Protein AF-0000000087378403 (afdb_homodimer)

Sequence (1624 aa):
MIFLASSSSCDAKLHPFVYNLTSSYADQRNEVTMVFTSAVMFMLAALFFTLNLFSRLSVLSAILNPSVRLFLSTSLSLFLPVMSYLFSEAKNAGAALAAISPNSSSYSQLGTELSLQARTILMWMLLVELLRKKVEAILVNAGMQWQSGTIDRASRIAWLGYLVFYNLNSTGKKAIYGTLWIVAAAKFLQRVSINELLKRSFAYGKNAELLSSYMAQMLQEKDQQAGNGNVQDEGAELLKKCKYAVMGEEELEMKPGPEGYLLELKKPSTVDTDANTDSTIITIGDIWRLAEKDKGGILQEDPSLKRLCLSFALYKLLRRRFEDLPITQEETSNCHGLIFRGLCKELLQGAELELSTQRFDEVRKEDLKAMWVAVAVFEVFDQEIQFLSEYYHSVLPVVLSSPFFFLANYILFPVVVWAFCLLTFILCGNGDVRYAYHSIITDNYIISIGMMKIAGCLLTRIIHSPEALFTTVDLAITMLLLLTFLYEEVWEFLVFILSNWLMVSLVCEYTAKSRWRDSRILSSLIRRILWVQSKISRRNLCFNQFSMFGFGGLSPMMLRKKAVPMEVKKSIMKYLVAQINDGHAHAAPLSNGWSTLQSEKHRESQYRSQLSLACESKSVAEVILIWHIATSLLDKKCTLQNKTSMGAHHKVAVTLSGYCAHLVASYPELLPDNKDGTIHVYKEMKEQLKNELGGCWRYHLSLPGTRYNRLVEISKGQEETTLVQRGAKMGDLLLEMAQKKEGVWELLADLWTELMVYVAPSGGELHVKAHKEALAQGGEFITVLWALCTHTGITRPAIAPWEAQRHHALEPMIFLASSSSCDAKLHPFVYNLTSSYADQRNEVTMVFTSAVMFMLAALFFTLNLFSRLSVLSAILNPSVRLFLSTSLSLFLPVMSYLFSEAKNAGAALAAISPNSSSYSQLGTELSLQARTILMWMLLVELLRKKVEAILVNAGMQWQSGTIDRASRIAWLGYLVFYNLNSTGKKAIYGTLWIVAAAKFLQRVSINELLKRSFAYGKNAELLSSYMAQMLQEKDQQAGNGNVQDEGAELLKKCKYAVMGEEELEMKPGPEGYLLELKKPSTVDTDANTDSTIITIGDIWRLAEKDKGGILQEDPSLKRLCLSFALYKLLRRRFEDLPITQEETSNCHGLIFRGLCKELLQGAELELSTQRFDEVRKEDLKAMWVAVAVFEVFDQEIQFLSEYYHSVLPVVLSSPFFFLANYILFPVVVWAFCLLTFILCGNGDVRYAYHSIITDNYIISIGMMKIAGCLLTRIIHSPEALFTTVDLAITMLLLLTFLYEEVWEFLVFILSNWLMVSLVCEYTAKSRWRDSRILSSLIRRILWVQSKISRRNLCFNQFSMFGFGGLSPMMLRKKAVPMEVKKSIMKYLVAQINDGHAHAAPLSNGWSTLQSEKHRESQYRSQLSLACESKSVAEVILIWHIATSLLDKKCTLQNKTSMGAHHKVAVTLSGYCAHLVASYPELLPDNKDGTIHVYKEMKEQLKNELGGCWRYHLSLPGTRYNRLVEISKGQEETTLVQRGAKMGDLLLEMAQKKEGVWELLADLWTELMVYVAPSGGELHVKAHKEALAQGGEFITVLWALCTHTGITRPAIAPWEAQRHHALEP

Foldseek 3Di:
DVVVVVLVVLCVLCVLLLVLDLPPPPDVVVSVVVVVVLVLLLVLLVLLQCQLVPPPPLELALFDFLVSLVVNVVSCPCLLVSLVVNLVVSLVSLLVQCVVCVPPPSSVVSNQFGRPVSLLSLLSLLLVLLSNLLSDALAQPDPPVVVVVLVVNVVSLVVSVCCLPVHGDFLLSSLVSVLSSLVSVLVSVVSVVLSVCQNPACQHNVVLQLQVQVVVVVLVVCVVVVVPDDPPDFALRLQLPFFQFQDQSRVFDWDADPSGTDTDQPDPPPDDDDDQPLRSTDGLNLLSVVCVVPVPAPCVVDVVLSLLSVLRSLLSNVVSVVVVHDDDPSQLQSLLCCLQRYQLVNLLVVLCVVCVVPPDDPVVSVVVSLLRSLVSSLVSLLSSLSLNLCSRRRSAVLLPQEPVCCCVPVPVSVVVSVVVSVVSLCVSVVNDNVVSVVSSCVVDSCNVVPVVVSLVSLVVCVVPDVSSVSSNSSVVSSVSSVVSSVSVSVSSVVSNLLPSNHLSNLSSCCSNDVVLRPDPVNSVSSVVSVVVNVPRNYDAAWFFFADPLPDFPDDPVPTDIDGDDSLLSSLLVVLVSQQVVCPPPRHQAQFLLLSLLVDPVNVPDPCSVVLNVLRPDPDSLLSLVLQLLLLNLLVVVCVVVVVPVPDSLNVLLNRLSRRSNVCLDPPLLQFPDDSVVSVVLVVQVLVVLQVLLPHSVCRRPPHSVSSSVSLCVLLPDDDDDGSSSSSSVSNVVLVVCVVVVHVSSNSSSNSSSSNLLQGQADDDPSNSVSQSVCSSVVGHSSNSSNSVCSSNVPHHDPDHPVVVVVVVVPPD/DPVCPVLVVLCVLCVQLLVLQPDFPVDVVCNVVVVVVLVLLLVLLVLLQCQLVPPPPLELALFRFLVSLVVNVVSCPCLLVSLVVVLVSQLVSLLVQCVVCVPPPSSVVSNVFGRPSSLLSLLSLLLVLLSNLLSDALAQPDPPVVVVVLVVNVVSLVVSVCCLPVHGDFLQSSLVSVLSSLVSVLVSVVSVVLSVCQNPACQHNVVLQLQVQVVVVVLVVCVVVVVPDDPPDFALRLQLPFFQFQDQSRVFDWDADPSGTDTDQDPPPPPDPDDQPLRRTDGLNLLSVVCVVPVPAPCVVDVVLSLLSVLRSLLSNVVSVVVVHDDDPSQLQSLLCCLQRYLLVNLLVVLCVVCVVPPDDPVVSVVVSLLRSLVSSLVSLLSSLSLNLCSRRRSAVLLPQEPVCCCVPVPVSVVVSVVVSVVSLCVSVVNPNVVSVVSNCVVDSCNVVPVVSSLVSLVVCVVPDVSSVVSNSSVVSSVSSVVSSVSVSVSSVLSNLLPSNHLSNLSSCCSNDVVLRPDPVNSVSSVVSVVVNVPRNYDAAWFFFADPLPQPPDDPVPTDIDGDDSLLSSLLVVLVSQQVVVPPPRHQAQFLLLSLLVDPVNVPDPCSVVVNVLRPDPDSLLSLVLQLLLLNLLVVVCVVVVPPCPDSLNVLLNRLSRRSNVCLDPPLLQFPDDSVVSVVLVVQVLVVLQVLLPHDVCSNPPHSVSSSVSLCVLLPDDDDDGSSSSSSVSNVVLVVCVVVVHVSSNSSSNSSSSNLLQGQADDDPSNSVSQVVCSSVVGHSSNSSNSVCSSNVPHHDPDHPVVVVVVVVPPD

Solvent-accessible surface area (backbone atoms only — not comparable to full-atom values): 85553 Å² total; per-residue (Å²): 118,68,87,63,58,76,49,50,59,44,45,65,69,38,42,71,55,40,61,49,38,76,77,62,53,84,54,68,70,58,38,58,54,49,54,50,48,52,51,52,48,41,52,49,37,48,47,57,40,45,58,61,58,62,42,49,77,55,45,85,58,56,54,61,55,60,69,58,34,50,53,52,50,60,64,50,62,54,43,55,30,52,49,31,24,50,31,34,47,33,35,50,52,23,36,53,51,12,67,74,39,58,89,38,73,80,30,38,50,23,57,72,31,65,20,63,52,20,51,50,49,51,51,50,53,53,52,49,58,56,54,47,54,73,59,45,59,50,55,60,83,52,68,72,69,45,59,56,53,50,50,48,51,53,49,50,52,52,52,53,49,48,56,47,69,70,58,45,67,56,44,20,55,36,30,57,56,46,35,55,49,48,52,43,52,48,53,52,52,48,51,51,50,50,44,52,47,36,41,70,28,48,75,54,50,44,21,45,60,47,47,53,28,48,52,55,50,52,53,54,50,42,63,67,52,49,79,73,58,74,88,74,62,54,13,62,61,39,41,38,66,34,74,52,59,62,49,41,65,58,71,51,58,65,43,65,29,40,91,30,46,48,66,69,75,78,71,78,71,84,71,87,80,83,80,82,74,72,64,61,55,43,27,49,8,55,53,52,47,45,34,66,67,39,78,84,35,72,51,56,75,37,58,64,54,58,44,49,43,50,16,53,27,48,30,56,59,53,48,21,54,78,70,60,38,86,80,54,70,68,55,14,53,52,42,31,45,44,47,61,43,8,50,45,41,35,42,45,53,52,41,48,62,62,49,68,77,46,99,64,58,72,68,56,47,54,52,51,39,47,34,51,37,25,52,52,53,52,46,30,40,48,49,15,46,48,53,50,24,43,56,65,40,8,44,51,74,43,81,60,31,32,75,65,46,43,46,47,62,72,48,49,40,56,52,52,52,50,52,52,39,51,50,44,37,27,59,50,30,76,67,38,52,68,58,26,56,53,27,35,37,68,61,30,62,57,67,58,71,32,60,66,56,52,53,54,43,40,63,67,36,36,83,81,30,75,48,33,39,56,45,49,51,56,51,50,39,54,49,46,44,51,48,39,50,52,48,50,56,52,47,53,54,51,47,42,67,70,27,69,47,25,51,47,42,50,52,50,46,40,70,65,32,66,70,46,63,69,30,66,63,57,50,49,48,54,50,49,50,50,51,52,52,69,68,41,56,69,85,69,66,49,37,52,44,42,52,91,54,72,56,42,79,71,61,83,83,67,51,54,72,40,68,64,53,64,55,42,42,25,51,45,46,53,50,53,49,47,49,57,72,49,32,88,87,68,34,72,63,72,32,70,25,43,45,55,50,65,30,78,89,46,49,80,45,91,55,38,70,66,55,42,57,61,43,72,53,88,36,60,59,57,36,47,49,27,52,33,47,14,51,50,50,40,51,52,52,40,56,70,65,66,58,72,80,62,52,67,33,43,54,30,26,56,52,46,34,16,30,54,45,27,36,47,75,76,38,31,52,65,40,81,39,30,44,66,17,34,48,47,54,52,50,49,48,55,50,52,49,17,58,74,56,71,31,68,67,43,43,46,66,51,51,45,66,56,54,50,53,49,42,57,52,48,30,73,48,89,72,74,82,47,66,64,35,45,7,24,36,47,15,50,52,51,46,52,40,45,73,69,71,44,68,50,44,53,51,42,22,49,23,43,40,37,30,53,62,42,43,29,37,70,89,49,62,62,42,52,50,37,49,58,59,36,24,57,75,66,44,50,62,58,50,35,49,23,51,54,21,62,44,39,59,52,68,70,62,93,60,56,63,72,56,52,53,48,51,57,66,65,54,128,127,64,95,58,58,93,62,36,67,50,46,66,66,37,41,71,56,34,53,60,66,52,68,60,64,83,57,70,74,54,53,58,54,48,54,50,47,54,52,51,49,40,52,49,37,48,46,56,38,43,59,60,59,62,43,50,77,55,44,86,60,55,55,62,55,60,70,58,33,50,52,52,52,60,64,51,61,56,43,55,30,51,48,32,25,50,31,33,47,33,36,49,46,25,36,52,50,12,68,75,38,58,86,39,73,78,30,39,51,24,58,72,32,66,22,66,60,20,50,49,47,52,49,50,54,54,53,49,59,57,55,47,54,74,59,47,61,50,53,56,83,54,66,73,68,47,57,56,52,51,50,48,51,52,49,51,54,50,52,53,49,48,56,46,66,70,59,44,66,55,45,19,54,36,30,58,58,46,35,56,48,50,51,44,52,47,53,51,52,49,53,52,50,50,42,52,48,36,42,71,28,46,76,51,50,46,20,45,58,48,48,53,28,47,52,53,51,52,54,53,51,43,61,67,51,48,81,72,58,72,90,74,61,52,14,64,61,38,40,38,66,33,76,52,59,60,49,41,65,58,69,50,58,66,43,64,28,38,91,31,46,48,67,69,74,77,71,78,71,86,73,87,81,82,80,80,75,72,62,60,55,44,27,49,9,55,53,49,47,45,34,66,67,39,78,83,35,72,51,56,75,36,58,64,55,59,44,49,44,51,16,52,28,49,30,55,59,52,47,20,56,78,71,62,37,86,82,54,71,67,56,13,54,52,42,30,46,45,46,60,42,8,50,46,42,35,43,45,53,52,42,50,62,63,48,68,78,46,97,62,57,71,70,57,47,53,52,49,40,46,34,52,38,23,52,52,54,52,46,32,40,47,49,16,48,47,53,48,24,43,55,63,41,7,44,52,76,43,82,61,31,32,75,65,46,45,46,48,61,72,48,50,40,54,51,52,50,48,51,50,40,50,49,45,38,27,59,51,30,74,68,38,52,69,57,26,54,52,27,36,38,68,61,30,62,54,67,59,70,32,60,66,57,51,51,54,43,40,64,67,36,37,84,81,30,74,33,32,39,55,46,50,49,54,52,49,39,52,50,48,44,52,50,39,50,54,49,50,54,54,48,53,52,50,48,42,68,69,28,68,45,24,50,48,42,50,51,49,48,40,68,68,31,65,69,46,63,69,31,66,64,55,52,48,49,54,48,48,51,50,51,53,50,69,69,41,55,69,83,68,65,50,37,52,45,42,61,90,54,46,75,67,70,64,59,85,83,69,49,56,73,40,68,64,52,63,54,42,41,26,50,45,44,53,50,52,52,48,50,56,72,49,32,88,85,69,32,74,63,72,32,71,25,44,46,54,51,66,30,80,88,45,48,81,44,91,56,40,70,65,57,42,56,61,43,72,53,88,37,61,58,56,37,48,48,27,51,33,49,15,51,49,50,41,50,52,52,42,55,71,66,65,58,74,82,61,51,68,33,43,56,30,26,53,52,46,36,17,31,55,44,27,36,47,74,75,38,29,52,68,40,82,41,28,42,64,17,33,47,47,54,52,49,49,48,52,50,52,50,18,58,75,56,70,30,70,65,43,47,55,65,48,51,45,66,56,52,51,53,50,42,56,54,47,30,73,49,88,72,73,81,46,65,64,36,45,8,25,35,48,16,50,52,50,47,52,39,45,73,69,72,46,68,50,43,52,50,41,23,49,24,46,42,38,28,54,62,42,41,30,38,70,88,49,62,62,40,54,51,38,48,56,59,36,23,56,75,65,46,50,61,58,50,38,49,23,50,55,21,63,46,39,59,50,70,68,61,93,61,56,63,70,57,52,52,49,52,57,66,65,53,128

InterPro domains:
  IPR007658 Protein of unknown function DUF594 [PF04578] (739-794)
  IPR025315 Domain of unknown function DUF4220 [PF13968] (145-549)

Organism: Triticum turgidum subsp. durum (NCBI:txid4567)

Radius of gyration: 38.39 Å; Cα contacts (8 Å, |Δi|>4): 1965; chains: 2; bounding box: 113×96×97 Å

Nearest PDB structures (foldseek):
  4k1n-assembly1_B  TM=1.321E-01  e=2.541E+00  Mus musculus
  8tl7-assembly1_U  TM=1.294E-01  e=3.765E+00  synthetic construct

Structure (mmCIF, N/CA/C/O backbone):
data_AF-0000000087378403-model_v1
#
loop_
_entity.id
_entity.type
_entity.pdbx_description
1 polymer 'DUF4220 domain-containing protein'
#
loop_
_atom_site.group_PDB
_atom_site.id
_atom_site.type_symbol
_atom_site.label_atom_id
_atom_site.label_alt_id
_atom_site.label_comp_id
_atom_site.label_asym_id
_atom_site.label_entity_id
_atom_site.label_seq_id
_atom_site.pdbx_PDB_ins_code
_atom_site.Cartn_x
_atom_site.Cartn_y
_atom_site.Cartn_z
_atom_site.occupancy
_atom_site.B_iso_or_equiv
_atom_site.auth_seq_id
_atom_site.auth_comp_id
_atom_site.auth_asym_id
_atom_site.auth_atom_id
_atom_site.pdbx_PDB_model_num
ATOM 1 N N . MET A 1 1 ? -60.031 -37.062 -15.641 1 19.83 1 MET A N 1
ATOM 2 C CA . MET A 1 1 ? -60.438 -36.656 -14.297 1 19.83 1 MET A CA 1
ATOM 3 C C . MET A 1 1 ? -59.688 -37.469 -13.234 1 19.83 1 MET A C 1
ATOM 5 O O . MET A 1 1 ? -59.719 -37.125 -12.055 1 19.83 1 MET A O 1
ATOM 9 N N . ILE A 1 2 ? -59.375 -38.781 -13.516 1 23.23 2 ILE A N 1
ATOM 10 C CA . ILE A 1 2 ? -58.625 -39.656 -12.594 1 23.23 2 ILE A CA 1
ATOM 11 C C . ILE A 1 2 ? -57.188 -39.188 -12.492 1 23.23 2 ILE A C 1
ATOM 13 O O . ILE A 1 2 ? -56.531 -39.375 -11.469 1 23.23 2 ILE A O 1
ATOM 17 N N . PHE A 1 3 ? -56.5 -38.875 -13.562 1 26.48 3 PHE A N 1
ATOM 18 C CA . PHE A 1 3 ? -55.125 -38.375 -13.656 1 26.48 3 PHE A CA 1
ATOM 19 C C . PHE A 1 3 ? -54.969 -37.031 -12.938 1 26.48 3 PHE A C 1
ATOM 21 O O . PHE A 1 3 ? -53.875 -36.5 -12.883 1 26.48 3 PHE A O 1
ATOM 28 N N . LEU A 1 4 ? -56.031 -36.25 -12.578 1 30.83 4 LEU A N 1
ATOM 29 C CA . LEU A 1 4 ? -56.281 -35.094 -11.719 1 30.83 4 LEU A CA 1
ATOM 30 C C . LEU A 1 4 ? -56.281 -35.5 -10.25 1 30.83 4 LEU A C 1
ATOM 32 O O . LEU A 1 4 ? -56.406 -34.625 -9.367 1 30.83 4 LEU A O 1
ATOM 36 N N . ALA A 1 5 ? -56.469 -36.719 -9.797 1 34.53 5 ALA A N 1
ATOM 37 C CA . ALA A 1 5 ? -56.656 -37.312 -8.469 1 34.53 5 ALA A CA 1
ATOM 38 C C . ALA A 1 5 ? -55.312 -37.438 -7.742 1 34.53 5 ALA A C 1
ATOM 40 O O . ALA A 1 5 ? -55.281 -37.5 -6.512 1 34.53 5 ALA A O 1
ATOM 41 N N . SER A 1 6 ? -54.188 -37.969 -8.281 1 39.53 6 SER A N 1
ATOM 42 C CA . SER A 1 6 ? -52.844 -38.156 -7.793 1 39.53 6 SER A CA 1
ATOM 43 C C . SER A 1 6 ? -52.125 -36.812 -7.578 1 39.53 6 SER A C 1
ATOM 45 O O . SER A 1 6 ? -50.969 -36.75 -7.141 1 39.53 6 SER A O 1
ATOM 47 N N . SER A 1 7 ? -52.5 -35.688 -8.086 1 46.88 7 SER A N 1
ATOM 48 C CA . SER A 1 7 ? -52.219 -34.25 -8.141 1 46.88 7 SER A CA 1
ATOM 49 C C . SER A 1 7 ? -52.562 -33.594 -6.812 1 46.88 7 SER A C 1
ATOM 51 O O . SER A 1 7 ? -52 -32.531 -6.488 1 46.88 7 SER A O 1
ATOM 53 N N . SER A 1 8 ? -53.438 -34.094 -6.125 1 54.5 8 SER A N 1
ATOM 54 C CA . SER A 1 8 ? -53.906 -33.562 -4.855 1 54.5 8 SER A CA 1
ATOM 55 C C . SER A 1 8 ? -52.844 -33.688 -3.77 1 54.5 8 SER A C 1
ATOM 57 O O . SER A 1 8 ? -52.688 -32.781 -2.943 1 54.5 8 SER A O 1
ATOM 59 N N . SER A 1 9 ? -52.188 -34.844 -3.867 1 61.62 9 SER A N 1
ATOM 60 C CA . SER A 1 9 ? -51.188 -35.031 -2.818 1 61.62 9 SER A CA 1
ATOM 61 C C . SER A 1 9 ? -50.031 -34.062 -2.975 1 61.62 9 SER A C 1
ATOM 63 O O . SER A 1 9 ? -49.531 -33.5 -1.99 1 61.62 9 SER A O 1
ATOM 65 N N . CYS A 1 10 ? -49.625 -34 -4.246 1 69.44 10 CYS A N 1
ATOM 66 C CA . CYS A 1 10 ? -48.562 -33 -4.469 1 69.44 10 CYS A CA 1
ATOM 67 C C . CYS A 1 10 ? -49.062 -31.594 -4.176 1 69.44 10 CYS A C 1
ATOM 69 O O . CYS A 1 10 ? -48.281 -30.766 -3.678 1 69.44 10 CYS A O 1
ATOM 71 N N . ASP A 1 11 ? -50.281 -31.375 -4.461 1 63.03 11 ASP A N 1
ATOM 72 C CA . ASP A 1 11 ? -50.812 -30.047 -4.211 1 63.03 11 ASP A CA 1
ATOM 73 C C . ASP A 1 11 ? -50.812 -29.734 -2.719 1 63.03 11 ASP A C 1
ATOM 75 O O . ASP A 1 11 ? -50.469 -28.609 -2.316 1 63.03 11 ASP A O 1
ATOM 79 N N . ALA A 1 12 ? -51.094 -30.719 -1.947 1 65 12 ALA A N 1
ATOM 80 C CA . ALA A 1 12 ? -51.094 -30.516 -0.502 1 65 12 ALA A CA 1
ATOM 81 C C . ALA A 1 12 ? -49.688 -30.312 0.027 1 65 12 ALA A C 1
ATOM 83 O O . ALA A 1 12 ? -49.469 -29.547 0.969 1 65 12 ALA A O 1
ATOM 84 N N . LYS A 1 13 ? -48.812 -30.953 -0.692 1 65.25 13 LYS A N 1
ATOM 85 C CA . LYS A 1 13 ? -47.438 -30.891 -0.243 1 65.25 13 LYS A CA 1
ATOM 86 C C . LYS A 1 13 ? -46.75 -29.609 -0.713 1 65.25 13 LYS A C 1
ATOM 88 O O . LYS A 1 13 ? -45.844 -29.094 -0.05 1 65.25 13 LYS A O 1
ATOM 93 N N . LEU A 1 14 ? -47.25 -29.141 -1.81 1 67.69 14 LEU A N 1
ATOM 94 C CA . LEU A 1 14 ? -46.594 -27.984 -2.406 1 67.69 14 LEU A CA 1
ATOM 95 C C . LEU A 1 14 ? -47.25 -26.688 -1.971 1 67.69 14 LEU A C 1
ATOM 97 O O . LEU A 1 14 ? -46.656 -25.609 -2.141 1 67.69 14 LEU A O 1
ATOM 101 N N . HIS A 1 15 ? -48.312 -26.75 -1.358 1 63.22 15 HIS A N 1
ATOM 102 C CA . HIS A 1 15 ? -49.094 -25.562 -1.057 1 63.22 15 HIS A CA 1
ATOM 103 C C . HIS A 1 15 ? -48.281 -24.547 -0.25 1 63.22 15 HIS A C 1
ATOM 105 O O . HIS A 1 15 ? -48.312 -23.359 -0.562 1 63.22 15 HIS A O 1
ATOM 111 N N . PRO A 1 16 ? -47.531 -25.078 0.67 1 62.59 16 PRO A N 1
ATOM 112 C CA . PRO A 1 16 ? -46.781 -24.078 1.439 1 62.59 16 PRO A CA 1
ATOM 113 C C . PRO A 1 16 ? -45.719 -23.344 0.605 1 62.59 16 PRO A C 1
ATOM 115 O O . PRO A 1 16 ? -45.438 -22.188 0.866 1 62.59 16 PRO A O 1
ATOM 118 N N . PHE A 1 17 ? -45.281 -23.984 -0.351 1 63 17 PHE A N 1
ATOM 119 C CA . PHE A 1 17 ? -44.219 -23.406 -1.168 1 63 17 PHE A CA 1
ATOM 120 C C . PHE A 1 17 ? -44.812 -22.516 -2.258 1 63 17 PHE A C 1
ATOM 122 O O . PHE A 1 17 ? -44.281 -21.422 -2.512 1 63 17 PHE A O 1
ATOM 129 N N . VAL A 1 18 ? -45.812 -22.984 -2.875 1 56.94 18 VAL A N 1
ATOM 130 C CA . VAL A 1 18 ? -46.344 -22.297 -4.035 1 56.94 18 VAL A CA 1
ATOM 131 C C . VAL A 1 18 ? -47.125 -21.062 -3.584 1 56.94 18 VAL A C 1
ATOM 133 O O . VAL A 1 18 ? -47.094 -20.016 -4.242 1 56.94 18 VAL A O 1
ATOM 136 N N . TYR A 1 19 ? -47.75 -21.047 -2.504 1 52.72 19 TYR A N 1
ATOM 137 C CA . TYR A 1 19 ? -48.531 -19.906 -2.043 1 52.72 19 TYR A CA 1
ATOM 138 C C . TYR A 1 19 ? -47.625 -18.766 -1.576 1 52.72 19 TYR A C 1
ATOM 140 O O . TYR A 1 19 ? -48 -17.594 -1.678 1 52.72 19 TYR A O 1
ATOM 148 N N . ASN A 1 20 ? -46.656 -19.031 -1.038 1 51.25 20 ASN A N 1
ATOM 149 C CA . ASN A 1 20 ? -45.781 -18.062 -0.407 1 51.25 20 ASN A CA 1
ATOM 150 C C . ASN A 1 20 ? -45.031 -17.234 -1.444 1 51.25 20 ASN A C 1
ATOM 152 O O . ASN A 1 20 ? -44.406 -16.234 -1.11 1 51.25 20 ASN A O 1
ATOM 156 N N . LEU A 1 21 ? -44.969 -17.703 -2.564 1 47.62 21 LEU A N 1
ATOM 157 C CA . LEU A 1 21 ? -44.062 -17 -3.471 1 47.62 21 LEU A CA 1
ATOM 158 C C . LEU A 1 21 ? -44.781 -15.836 -4.152 1 47.62 21 LEU A C 1
ATOM 160 O O . LEU A 1 21 ? -45.969 -15.633 -3.965 1 47.62 21 LEU A O 1
ATOM 164 N N . THR A 1 22 ? -44.25 -15.297 -5.262 1 45.16 22 THR A N 1
ATOM 165 C CA . THR A 1 22 ? -44.375 -14.055 -6.02 1 45.16 22 THR A CA 1
ATOM 166 C C . THR A 1 22 ? -45.844 -13.75 -6.316 1 45.16 22 THR A C 1
ATOM 168 O O . THR A 1 22 ? -46.156 -12.656 -6.781 1 45.16 22 THR A O 1
ATOM 171 N N . SER A 1 23 ? -46.688 -14.672 -6.289 1 42.69 23 SER A N 1
ATOM 172 C CA . SER A 1 23 ? -48 -14.305 -6.82 1 42.69 23 SER A CA 1
ATOM 173 C C . SER A 1 23 ? -48.719 -13.336 -5.887 1 42.69 23 SER A C 1
ATOM 175 O O . SER A 1 23 ? -49.656 -12.656 -6.297 1 42.69 23 SER A O 1
ATOM 177 N N . SER A 1 24 ? -48.5 -13.5 -4.637 1 44.84 24 SER A N 1
ATOM 178 C CA . SER A 1 24 ? -49.469 -12.859 -3.752 1 44.84 24 SER A CA 1
ATOM 179 C C . SER A 1 24 ? -49.062 -11.43 -3.426 1 44.84 24 SER A C 1
ATOM 181 O O . SER A 1 24 ? -49.469 -10.875 -2.41 1 44.84 24 SER A O 1
ATOM 183 N N . TYR A 1 25 ? -48.031 -10.969 -3.98 1 44.88 25 TYR A N 1
ATOM 184 C CA . TYR A 1 25 ? -47.844 -9.602 -3.508 1 44.88 25 TYR A CA 1
ATOM 185 C C . TYR A 1 25 ? -49.031 -8.727 -3.848 1 44.88 25 TYR A C 1
ATOM 187 O O . TYR A 1 25 ? -49.5 -8.719 -4.988 1 44.88 25 TYR A O 1
ATOM 195 N N . ALA A 1 26 ? -49.781 -8.477 -2.98 1 44.69 26 ALA A N 1
ATOM 196 C CA . ALA A 1 26 ? -50.812 -7.48 -3.195 1 44.69 26 ALA A CA 1
ATOM 197 C C . ALA A 1 26 ? -50.281 -6.293 -3.994 1 44.69 26 ALA A C 1
ATOM 199 O O . ALA A 1 26 ? -51 -5.715 -4.809 1 44.69 26 ALA A O 1
ATOM 200 N N . ASP A 1 27 ? -49.125 -5.773 -3.791 1 50.72 27 ASP A N 1
ATOM 201 C CA . ASP A 1 27 ? -48.594 -4.609 -4.48 1 50.72 27 ASP A CA 1
ATOM 202 C C . ASP A 1 27 ? -47.719 -5.035 -5.672 1 50.72 27 ASP A C 1
ATOM 204 O O . ASP A 1 27 ? -46.688 -5.672 -5.492 1 50.72 27 ASP A O 1
ATOM 208 N N . GLN A 1 28 ? -48.156 -5.016 -6.914 1 55.28 28 GLN A N 1
ATOM 209 C CA . GLN A 1 28 ? -47.562 -5.359 -8.203 1 55.28 28 GLN A CA 1
ATOM 210 C C . GLN A 1 28 ? -46.156 -4.805 -8.328 1 55.28 28 GLN A C 1
ATOM 212 O O . GLN A 1 28 ? -45.312 -5.375 -9.031 1 55.28 28 GLN A O 1
ATOM 217 N N . ARG A 1 29 ? -45.844 -3.775 -7.637 1 60.38 29 ARG A N 1
ATOM 218 C CA . ARG A 1 29 ? -44.531 -3.154 -7.766 1 60.38 29 ARG A CA 1
ATOM 219 C C . ARG A 1 29 ? -43.469 -4.016 -7.117 1 60.38 29 ARG A C 1
ATOM 221 O O . ARG A 1 29 ? -42.312 -4.074 -7.602 1 60.38 29 ARG A O 1
ATOM 228 N N . ASN A 1 30 ? -43.812 -4.641 -6.121 1 67.06 30 ASN A N 1
ATOM 229 C CA . ASN A 1 30 ? -42.844 -5.473 -5.422 1 67.06 30 ASN A CA 1
ATOM 230 C C . ASN A 1 30 ? -42.594 -6.789 -6.156 1 67.06 30 ASN A C 1
ATOM 232 O O . ASN A 1 30 ? -41.562 -7.426 -5.973 1 67.06 30 ASN A O 1
ATOM 236 N N . GLU A 1 31 ? -43.531 -7.102 -7.145 1 70.44 31 GLU A N 1
ATOM 237 C CA . GLU A 1 31 ? -43.344 -8.344 -7.895 1 70.44 31 GLU A CA 1
ATOM 238 C C . GLU A 1 31 ? -42.156 -8.234 -8.852 1 70.44 31 GLU A C 1
ATOM 240 O O . GLU A 1 31 ? -41.375 -9.172 -8.969 1 70.44 31 GLU A O 1
ATOM 245 N N . VAL A 1 32 ? -42 -7.125 -9.398 1 72.62 32 VAL A N 1
ATOM 246 C CA . VAL A 1 32 ? -40.906 -6.93 -10.336 1 72.62 32 VAL A CA 1
ATOM 247 C C . VAL A 1 32 ? -39.562 -6.949 -9.586 1 72.62 32 VAL A C 1
ATOM 249 O O . VAL A 1 32 ? -38.594 -7.547 -10.047 1 72.62 32 VAL A O 1
ATOM 252 N N . THR A 1 33 ? -39.562 -6.465 -8.406 1 75.62 33 THR A N 1
ATOM 253 C CA . THR A 1 33 ? -38.344 -6.418 -7.629 1 75.62 33 THR A CA 1
ATOM 254 C C . THR A 1 33 ? -37.938 -7.809 -7.137 1 75.62 33 THR A C 1
ATOM 256 O O . THR A 1 33 ? -36.75 -8.148 -7.086 1 75.62 33 THR A O 1
ATOM 259 N N . MET A 1 34 ? -38.906 -8.562 -6.977 1 77.19 34 MET A N 1
ATOM 260 C CA . MET A 1 34 ? -38.625 -9.906 -6.48 1 77.19 34 MET A CA 1
ATOM 261 C C . MET A 1 34 ? -38.125 -10.805 -7.605 1 77.19 34 MET A C 1
ATOM 263 O O . MET A 1 34 ? -37.219 -11.609 -7.398 1 77.19 34 MET A O 1
ATOM 267 N N . VAL A 1 35 ? -38.75 -10.641 -8.797 1 77.25 35 VAL A N 1
ATOM 268 C CA . VAL A 1 35 ? -38.281 -11.414 -9.945 1 77.25 35 VAL A CA 1
ATOM 269 C C . VAL A 1 35 ? -36.844 -10.992 -10.305 1 77.25 35 VAL A C 1
ATOM 271 O O . VAL A 1 35 ? -36 -11.836 -10.602 1 77.25 35 VAL A O 1
ATOM 274 N N . PHE A 1 36 ? -36.656 -9.758 -10.172 1 79.19 36 PHE A N 1
ATOM 275 C CA . PHE A 1 36 ? -35.312 -9.242 -10.445 1 79.19 36 PHE A CA 1
ATOM 276 C C . PHE A 1 36 ? -34.312 -9.766 -9.422 1 79.19 36 PHE A C 1
ATOM 278 O O . PHE A 1 36 ? -33.188 -10.133 -9.773 1 79.19 36 PHE A O 1
ATOM 285 N N . THR A 1 37 ? -34.688 -9.898 -8.266 1 80.56 37 THR A N 1
ATOM 286 C CA . THR A 1 37 ? -33.812 -10.391 -7.211 1 80.56 37 THR A CA 1
ATOM 287 C C . THR A 1 37 ? -33.469 -11.859 -7.438 1 80.56 37 THR A C 1
ATOM 289 O O . THR A 1 37 ? -32.312 -12.266 -7.285 1 80.56 37 THR A O 1
ATOM 292 N N . SER A 1 38 ? -34.469 -12.609 -7.875 1 81.5 38 SER A N 1
ATOM 293 C CA . SER A 1 38 ? -34.219 -14.023 -8.141 1 81.5 38 SER A CA 1
ATOM 294 C C . SER A 1 38 ? -33.281 -14.195 -9.336 1 81.5 38 SER A C 1
ATOM 296 O O . SER A 1 38 ? -32.406 -15.062 -9.328 1 81.5 38 SER A O 1
ATOM 298 N N . ALA A 1 39 ? -33.438 -13.328 -10.234 1 80.12 39 ALA A N 1
ATOM 299 C CA . ALA A 1 39 ? -32.562 -13.391 -11.398 1 80.12 39 ALA A CA 1
ATOM 300 C C . ALA A 1 39 ? -31.109 -13.023 -11.031 1 80.12 39 ALA A C 1
ATOM 302 O O . ALA A 1 39 ? -30.172 -13.695 -11.453 1 80.12 39 ALA A O 1
ATOM 303 N N . VAL A 1 40 ? -30.969 -12.047 -10.219 1 82.5 40 VAL A N 1
ATOM 304 C CA . VAL A 1 40 ? -29.641 -11.609 -9.797 1 82.5 40 VAL A CA 1
ATOM 305 C C . VAL A 1 40 ? -29 -12.68 -8.922 1 82.5 40 VAL A C 1
ATOM 307 O O . VAL A 1 40 ? -27.797 -12.961 -9.047 1 82.5 40 VAL A O 1
ATOM 310 N N . MET A 1 41 ? -29.781 -13.281 -8.18 1 86.19 41 MET A N 1
ATOM 311 C CA . MET A 1 41 ? -29.25 -14.32 -7.309 1 86.19 41 MET A CA 1
ATOM 312 C C . MET A 1 41 ? -28.844 -15.555 -8.109 1 86.19 41 MET A C 1
ATOM 314 O O . MET A 1 41 ? -27.844 -16.219 -7.789 1 86.19 41 MET A O 1
ATOM 318 N N . PHE A 1 42 ? -29.547 -15.773 -9.117 1 82.94 42 PHE A N 1
ATOM 319 C CA . PHE A 1 42 ? -29.188 -16.891 -9.984 1 82.94 42 PHE A CA 1
ATOM 320 C C . PHE A 1 42 ? -27.859 -16.609 -10.695 1 82.94 42 PHE A C 1
ATOM 322 O O . PHE A 1 42 ? -27 -17.5 -10.773 1 82.94 42 PHE A O 1
ATOM 329 N N . MET A 1 43 ? -27.734 -15.43 -11.125 1 82.62 43 MET A N 1
ATOM 330 C CA . MET A 1 43 ? -26.484 -15.055 -11.781 1 82.62 43 MET A CA 1
ATOM 331 C C . MET A 1 43 ? -25.312 -15.117 -10.812 1 82.62 43 MET A C 1
ATOM 333 O O . MET A 1 43 ? -24.234 -15.578 -11.164 1 82.62 43 MET A O 1
ATOM 337 N N . LEU A 1 44 ? -25.547 -14.75 -9.68 1 82.56 44 LEU A N 1
ATOM 338 C CA . LEU A 1 44 ? -24.5 -14.773 -8.672 1 82.56 44 LEU A CA 1
ATOM 339 C C . LEU A 1 44 ? -24.125 -16.203 -8.305 1 82.56 44 LEU A C 1
ATOM 341 O O . LEU A 1 44 ? -22.938 -16.531 -8.18 1 82.56 44 LEU A O 1
ATOM 345 N N . ALA A 1 45 ? -25.109 -16.984 -8.195 1 83.88 45 ALA A N 1
ATOM 346 C CA . ALA A 1 45 ? -24.859 -18.391 -7.871 1 83.88 45 ALA A CA 1
ATOM 347 C C . ALA A 1 45 ? -24.109 -19.078 -8.992 1 83.88 45 ALA A C 1
ATOM 349 O O . ALA A 1 45 ? -23.172 -19.844 -8.742 1 83.88 45 ALA A O 1
ATOM 350 N N . ALA A 1 46 ? -24.469 -18.672 -10.141 1 80.31 46 ALA A N 1
ATOM 351 C CA . ALA A 1 46 ? -23.781 -19.25 -11.297 1 80.31 46 ALA A CA 1
ATOM 352 C C . ALA A 1 46 ? -22.344 -18.75 -11.383 1 80.31 46 ALA A C 1
ATOM 354 O O . ALA A 1 46 ? -21.438 -19.531 -11.711 1 80.31 46 ALA A O 1
ATOM 355 N N . LEU A 1 47 ? -22.203 -17.625 -11.07 1 78.81 47 LEU A N 1
ATOM 356 C CA . LEU A 1 47 ? -20.859 -17.047 -11.094 1 78.81 47 LEU A CA 1
ATOM 357 C C . LEU A 1 47 ? -19.969 -17.703 -10.047 1 78.81 47 LEU A C 1
ATOM 359 O O . LEU A 1 47 ? -18.828 -18.062 -10.336 1 78.81 47 LEU A O 1
ATOM 363 N N . PHE A 1 48 ? -20.453 -17.906 -8.914 1 80.5 48 PHE A N 1
ATOM 364 C CA . PHE A 1 48 ? -19.688 -18.562 -7.863 1 80.5 48 PHE A CA 1
ATOM 365 C C . PHE A 1 48 ? -19.344 -20 -8.25 1 80.5 48 PHE A C 1
ATOM 367 O O . PHE A 1 48 ? -18.25 -20.484 -7.98 1 80.5 48 PHE A O 1
ATOM 374 N N . PHE A 1 49 ? -20.281 -20.516 -8.914 1 76.88 49 PHE A N 1
ATOM 375 C CA . PHE A 1 49 ? -20.094 -21.906 -9.281 1 76.88 49 PHE A CA 1
ATOM 376 C C . PHE A 1 49 ? -19.078 -22.047 -10.422 1 76.88 49 PHE A C 1
ATOM 378 O O . PHE A 1 49 ? -18.203 -22.906 -10.383 1 76.88 49 PHE A O 1
ATOM 385 N N . THR A 1 50 ? -19.109 -21.109 -11.367 1 73.75 50 THR A N 1
ATOM 386 C CA . THR A 1 50 ? -18.203 -21.156 -12.523 1 73.75 50 THR A CA 1
ATOM 387 C C . THR A 1 50 ? -16.797 -20.75 -12.125 1 73.75 50 THR A C 1
ATOM 389 O O . THR A 1 50 ? -15.82 -21.328 -12.617 1 73.75 50 THR A O 1
ATOM 392 N N . LEU A 1 51 ? -16.734 -19.766 -11.367 1 69.94 51 LEU A N 1
ATOM 393 C CA . LEU A 1 51 ? -15.406 -19.328 -10.945 1 69.94 51 LEU A CA 1
ATOM 394 C C . LEU A 1 51 ? -14.711 -20.391 -10.109 1 69.94 51 LEU A C 1
ATOM 396 O O . LEU A 1 51 ? -13.484 -20.484 -10.086 1 69.94 51 LEU A O 1
ATOM 400 N N . ASN A 1 52 ? -15.453 -21.156 -9.516 1 60.53 52 ASN A N 1
ATOM 401 C CA . ASN A 1 52 ? -14.898 -22.266 -8.75 1 60.53 52 ASN A CA 1
ATOM 402 C C . ASN A 1 52 ? -14.555 -23.453 -9.656 1 60.53 52 ASN A C 1
ATOM 404 O O . ASN A 1 52 ? -13.523 -24.094 -9.461 1 60.53 52 ASN A O 1
ATOM 408 N N . LEU A 1 53 ? -15.477 -23.609 -10.594 1 51.34 53 LEU A N 1
ATOM 409 C CA . LEU A 1 53 ? -15.273 -24.75 -11.477 1 51.34 53 LEU A CA 1
ATOM 410 C C . LEU A 1 53 ? -14.156 -24.469 -12.477 1 51.34 53 LEU A C 1
ATOM 412 O O . LEU A 1 53 ? -13.391 -25.375 -12.82 1 51.34 53 LEU A O 1
ATOM 416 N N . PHE A 1 54 ? -14.18 -23.203 -13.047 1 50.47 54 PHE A N 1
ATOM 417 C CA . PHE A 1 54 ? -13.203 -22.953 -14.094 1 50.47 54 PHE A CA 1
ATOM 418 C C . PHE A 1 54 ? -11.898 -22.438 -13.508 1 50.47 54 PHE A C 1
ATOM 420 O O . PHE A 1 54 ? -11.039 -21.938 -14.234 1 50.47 54 PHE A O 1
ATOM 427 N N . SER A 1 55 ? -11.922 -22.203 -12.336 1 51.69 55 SER A N 1
ATOM 428 C CA . SER A 1 55 ? -10.539 -22.172 -11.875 1 51.69 55 SER A CA 1
ATOM 429 C C . SER A 1 55 ? -9.789 -23.422 -12.328 1 51.69 55 SER A C 1
ATOM 431 O O . SER A 1 55 ? -10.336 -24.531 -12.281 1 51.69 55 SER A O 1
ATOM 433 N N . ARG A 1 56 ? -9.133 -23.328 -13.414 1 47.44 56 ARG A N 1
ATOM 434 C CA . ARG A 1 56 ? -8.43 -24.375 -14.133 1 47.44 56 ARG A CA 1
ATOM 435 C C . ARG A 1 56 ? -8.156 -25.578 -13.227 1 47.44 56 ARG A C 1
ATOM 437 O O . ARG A 1 56 ? -7.422 -25.469 -12.242 1 47.44 56 ARG A O 1
ATOM 444 N N . LEU A 1 57 ? -9.023 -26.484 -13.086 1 46.47 57 LEU A N 1
ATOM 445 C CA . LEU A 1 57 ? -8.695 -27.766 -12.484 1 46.47 57 LEU A CA 1
ATOM 446 C C . LEU A 1 57 ? -7.211 -28.078 -12.648 1 46.47 57 LEU A C 1
ATOM 448 O O . LEU A 1 57 ? -6.602 -28.703 -11.773 1 46.47 57 LEU A O 1
ATOM 452 N N . SER A 1 58 ? -6.715 -27.828 -13.82 1 47.94 58 SER A N 1
ATOM 453 C CA . SER A 1 58 ? -5.352 -28.234 -14.148 1 47.94 58 SER A CA 1
ATOM 454 C C . SER A 1 58 ? -4.324 -27.406 -13.375 1 47.94 58 SER A C 1
ATOM 456 O O . SER A 1 58 ? -3.16 -27.812 -13.273 1 47.94 58 SER A O 1
ATOM 458 N N . VAL A 1 59 ? -4.793 -26.172 -12.992 1 55.47 59 VAL A N 1
ATOM 459 C CA . VAL A 1 59 ? -3.725 -25.453 -12.312 1 55.47 59 VAL A CA 1
ATOM 460 C C . VAL A 1 59 ? -4.105 -25.203 -10.859 1 55.47 59 VAL A C 1
ATOM 462 O O . VAL A 1 59 ? -5.074 -24.484 -10.57 1 55.47 59 VAL A O 1
ATOM 465 N N . LEU A 1 60 ? -3.768 -26.328 -10.117 1 58.28 60 LEU A N 1
ATOM 466 C CA . LEU A 1 60 ? -3.861 -26.156 -8.672 1 58.28 60 LEU A CA 1
ATOM 467 C C . LEU A 1 60 ? -3.393 -24.766 -8.258 1 58.28 60 LEU A C 1
ATOM 469 O O . LEU A 1 60 ? -2.191 -24.5 -8.25 1 58.28 60 LEU A O 1
ATOM 473 N N . SER A 1 61 ? -4.379 -23.719 -8.492 1 65.88 61 SER A N 1
ATOM 474 C CA . SER A 1 61 ? -3.865 -22.422 -8.078 1 65.88 61 SER A CA 1
ATOM 475 C C . SER A 1 61 ? -4.633 -21.875 -6.879 1 65.88 61 SER A C 1
ATOM 477 O O . SER A 1 61 ? -5.859 -21.969 -6.824 1 65.88 61 SER A O 1
ATOM 479 N N . ALA A 1 62 ? -3.9 -21.562 -5.812 1 73.38 62 ALA A N 1
ATOM 480 C CA . ALA A 1 62 ? -4.426 -20.938 -4.609 1 73.38 62 ALA A CA 1
ATOM 481 C C . ALA A 1 62 ? -4.648 -19.438 -4.828 1 73.38 62 ALA A C 1
ATOM 483 O O . ALA A 1 62 ? -5.066 -18.719 -3.914 1 73.38 62 ALA A O 1
ATOM 484 N N . ILE A 1 63 ? -4.496 -19 -6.184 1 72.94 63 ILE A N 1
ATOM 485 C CA . ILE A 1 63 ? -4.582 -17.562 -6.457 1 72.94 63 ILE A CA 1
ATOM 486 C C . ILE A 1 63 ? -5.781 -17.297 -7.359 1 72.94 63 ILE A C 1
ATOM 488 O O . ILE A 1 63 ? -6.035 -18.031 -8.312 1 72.94 63 ILE A O 1
ATOM 492 N N . LEU A 1 64 ? -6.523 -16.375 -6.953 1 74.12 64 LEU A N 1
ATOM 493 C CA . LEU A 1 64 ? -7.621 -15.914 -7.797 1 74.12 64 LEU A CA 1
ATOM 494 C C . LEU A 1 64 ? -7.211 -14.68 -8.602 1 74.12 64 LEU A C 1
ATOM 496 O O . LEU A 1 64 ? -6.523 -13.805 -8.078 1 74.12 64 LEU A O 1
ATOM 500 N N . ASN A 1 65 ? -7.605 -14.711 -9.867 1 76.38 65 ASN A N 1
ATOM 501 C CA . ASN A 1 65 ? -7.316 -13.562 -10.711 1 76.38 65 ASN A CA 1
ATOM 502 C C . ASN A 1 65 ? -7.828 -12.266 -10.094 1 76.38 65 ASN A C 1
ATOM 504 O O . ASN A 1 65 ? -8.961 -12.211 -9.609 1 76.38 65 ASN A O 1
ATOM 508 N N . PRO A 1 66 ? -7.043 -11.25 -10.055 1 77.19 66 PRO A N 1
ATOM 509 C CA . PRO A 1 66 ? -7.438 -9.992 -9.422 1 77.19 66 PRO A CA 1
ATOM 510 C C . PRO A 1 66 ? -8.648 -9.352 -10.094 1 77.19 66 PRO A C 1
ATOM 512 O O . PRO A 1 66 ? -9.453 -8.703 -9.422 1 77.19 66 PRO A O 1
ATOM 515 N N . SER A 1 67 ? -8.852 -9.523 -11.422 1 75.75 67 SER A N 1
ATOM 516 C CA . SER A 1 67 ? -10 -8.945 -12.102 1 75.75 67 SER A CA 1
ATOM 517 C C . SER A 1 67 ? -11.297 -9.641 -11.688 1 75.75 67 SER A C 1
ATOM 519 O O . SER A 1 67 ? -12.328 -8.992 -11.531 1 75.75 67 SER A O 1
ATOM 521 N N . VAL A 1 68 ? -11.188 -10.883 -11.453 1 77.81 68 VAL A N 1
ATOM 522 C CA . VAL A 1 68 ? -12.359 -11.625 -11.008 1 77.81 68 VAL A CA 1
ATOM 523 C C . VAL A 1 68 ? -12.688 -11.266 -9.562 1 77.81 68 VAL A C 1
ATOM 525 O O . VAL A 1 68 ? -13.852 -11.109 -9.203 1 77.81 68 VAL A O 1
ATOM 528 N N . ARG A 1 69 ? -11.711 -11.039 -8.883 1 80.38 69 ARG A N 1
ATOM 529 C CA . ARG A 1 69 ? -11.906 -10.656 -7.488 1 80.38 69 ARG A CA 1
ATOM 530 C C . ARG A 1 69 ? -12.555 -9.281 -7.387 1 80.38 69 ARG A C 1
ATOM 532 O O . ARG A 1 69 ? -13.453 -9.062 -6.574 1 80.38 69 ARG A O 1
ATOM 539 N N . LEU A 1 70 ? -12.148 -8.398 -8.203 1 77.56 70 LEU A N 1
ATOM 540 C CA . LEU A 1 70 ? -12.734 -7.062 -8.219 1 77.56 70 LEU A CA 1
ATOM 541 C C . LEU A 1 70 ? -14.195 -7.109 -8.664 1 77.56 70 LEU A C 1
ATOM 543 O O . LEU A 1 70 ? -15.047 -6.438 -8.086 1 77.56 70 LEU A O 1
ATOM 547 N N . PHE A 1 71 ? -14.43 -7.93 -9.609 1 79 71 PHE A N 1
ATOM 548 C CA . PHE A 1 71 ? -15.789 -8.055 -10.109 1 79 71 PHE A CA 1
ATOM 549 C C . PHE A 1 71 ? -16.703 -8.625 -9.031 1 79 71 PHE A C 1
ATOM 551 O O . PHE A 1 71 ? -17.812 -8.117 -8.812 1 79 71 PHE A O 1
ATOM 558 N N . LEU A 1 72 ? -16.203 -9.594 -8.383 1 79.5 72 LEU A N 1
ATOM 559 C CA . LEU A 1 72 ? -17.016 -10.227 -7.344 1 79.5 72 LEU A CA 1
ATOM 560 C C . LEU A 1 72 ? -17.203 -9.289 -6.152 1 79.5 72 LEU A C 1
ATOM 562 O O . LEU A 1 72 ? -18.297 -9.195 -5.594 1 79.5 72 LEU A O 1
ATOM 566 N N . SER A 1 73 ? -16.203 -8.562 -5.84 1 80.06 73 SER A N 1
ATOM 567 C CA . SER A 1 73 ? -16.297 -7.645 -4.707 1 80.06 73 SER A CA 1
ATOM 568 C C . SER A 1 73 ? -17.266 -6.508 -4.988 1 80.06 73 SER A C 1
ATOM 570 O O . SER A 1 73 ? -18.047 -6.121 -4.113 1 80.06 73 SER A O 1
ATOM 572 N N . THR A 1 74 ? -17.297 -6.121 -6.184 1 77.06 74 THR A N 1
ATOM 573 C CA . THR A 1 74 ? -18.203 -5.039 -6.566 1 77.06 74 THR A CA 1
ATOM 574 C C . THR A 1 74 ? -19.641 -5.535 -6.613 1 77.06 74 THR A C 1
ATOM 576 O O . THR A 1 74 ? -20.562 -4.812 -6.219 1 77.06 74 THR A O 1
ATOM 579 N N . SER A 1 75 ? -19.781 -6.703 -6.973 1 77.25 75 SER A N 1
ATOM 580 C CA . SER A 1 75 ? -21.125 -7.258 -7.055 1 77.25 75 SER A CA 1
ATOM 581 C C . SER A 1 75 ? -21.719 -7.496 -5.668 1 77.25 75 SER A C 1
ATOM 583 O O . SER A 1 75 ? -22.938 -7.434 -5.484 1 77.25 75 SER A O 1
ATOM 585 N N . LEU A 1 76 ? -20.859 -7.637 -4.664 1 84.69 76 LEU A N 1
ATOM 586 C CA . LEU A 1 76 ? -21.328 -7.988 -3.328 1 84.69 76 LEU A CA 1
ATOM 587 C C . LEU A 1 76 ? -21.438 -6.75 -2.447 1 84.69 76 LEU A C 1
ATOM 589 O O . LEU A 1 76 ? -21.969 -6.82 -1.332 1 84.69 76 LEU A O 1
ATOM 593 N N . SER A 1 77 ? -21.078 -5.66 -2.963 1 79.25 77 SER A N 1
ATOM 594 C CA . SER A 1 77 ? -21.125 -4.445 -2.156 1 79.25 77 SER A CA 1
ATOM 595 C C . SER A 1 77 ? -22.547 -4.043 -1.82 1 79.25 77 SER A C 1
ATOM 597 O O . SER A 1 77 ? -22.828 -3.584 -0.711 1 79.25 77 SER A O 1
ATOM 599 N N . LEU A 1 78 ? -23.484 -4.277 -2.713 1 85.12 78 LEU A N 1
ATOM 600 C CA . LEU A 1 78 ? -24.875 -3.883 -2.48 1 85.12 78 LEU A CA 1
ATOM 601 C C . LEU A 1 78 ? -25.719 -5.082 -2.07 1 85.12 78 LEU A C 1
ATOM 603 O O . LEU A 1 78 ? -26.938 -4.957 -1.883 1 85.12 78 LEU A O 1
ATOM 607 N N . PHE A 1 79 ? -25.047 -6.156 -1.888 1 87.69 79 PHE A N 1
ATOM 608 C CA . PHE A 1 79 ? -25.812 -7.371 -1.634 1 87.69 79 PHE A CA 1
ATOM 609 C C . PHE A 1 79 ? -26.516 -7.297 -0.287 1 87.69 79 PHE A C 1
ATOM 611 O O . PHE A 1 79 ? -27.719 -7.516 -0.203 1 87.69 79 PHE A O 1
ATOM 618 N N . LEU A 1 80 ? -25.828 -6.797 0.72 1 90 80 LEU A N 1
ATOM 619 C CA . LEU A 1 80 ? -26.375 -6.855 2.072 1 90 80 LEU A CA 1
ATOM 620 C C . LEU A 1 80 ? -27.453 -5.801 2.27 1 90 80 LEU A C 1
ATOM 622 O O . LEU A 1 80 ? -28.531 -6.102 2.793 1 90 80 LEU A O 1
ATOM 626 N N . PRO A 1 81 ? -27.25 -4.578 1.771 1 89.88 81 PRO A N 1
ATOM 627 C CA . PRO A 1 81 ? -28.312 -3.588 1.95 1 89.88 81 PRO A CA 1
ATOM 628 C C . PRO A 1 81 ? -29.578 -3.926 1.16 1 89.88 81 PRO A C 1
ATOM 630 O O . PRO A 1 81 ? -30.688 -3.779 1.674 1 89.88 81 PRO A O 1
ATOM 633 N N . VAL A 1 82 ? -29.438 -4.453 0.011 1 89.12 82 VAL A N 1
ATOM 634 C CA . VAL A 1 82 ? -30.594 -4.762 -0.832 1 89.12 82 VAL A CA 1
ATOM 635 C C . VAL A 1 82 ? -31.344 -5.969 -0.265 1 89.12 82 VAL A C 1
ATOM 637 O O . VAL A 1 82 ? -32.562 -5.957 -0.175 1 89.12 82 VAL A O 1
ATOM 640 N N . MET A 1 83 ? -30.547 -6.945 0.141 1 92.38 83 MET A N 1
ATOM 641 C CA . MET A 1 83 ? -31.188 -8.156 0.661 1 92.38 83 MET A CA 1
ATOM 642 C C . MET A 1 83 ? -31.844 -7.887 2.016 1 92.38 83 MET A C 1
ATOM 644 O O . MET A 1 83 ? -32.875 -8.492 2.348 1 92.38 83 MET A O 1
ATOM 648 N N . SER A 1 84 ? -31.281 -6.949 2.785 1 91.69 84 SER A N 1
ATOM 649 C CA . SER A 1 84 ? -31.906 -6.578 4.051 1 91.69 84 SER A CA 1
ATOM 650 C C . SER A 1 84 ? -33.219 -5.871 3.82 1 91.69 84 SER A C 1
ATOM 652 O O . SER A 1 84 ? -34.219 -6.113 4.543 1 91.69 84 SER A O 1
ATOM 654 N N . TYR A 1 85 ? -33.281 -5.047 2.816 1 90.25 85 TYR A N 1
ATOM 655 C CA . TYR A 1 85 ? -34.5 -4.379 2.43 1 90.25 85 TYR A CA 1
ATOM 656 C C . TYR A 1 85 ? -35.562 -5.391 1.963 1 90.25 85 TYR A C 1
ATOM 658 O O . TYR A 1 85 ? -36.719 -5.359 2.406 1 90.25 85 TYR A O 1
ATOM 666 N N . LEU A 1 86 ? -35.156 -6.332 1.139 1 88.12 86 LEU A N 1
ATOM 667 C CA . LEU A 1 86 ? -36.062 -7.312 0.573 1 88.12 86 LEU A CA 1
ATOM 668 C C . LEU A 1 86 ? -36.531 -8.297 1.639 1 88.12 86 LEU A C 1
ATOM 670 O O . LEU A 1 86 ? -37.688 -8.766 1.596 1 88.12 86 LEU A O 1
ATOM 674 N N . PHE A 1 87 ? -35.688 -8.648 2.562 1 90.56 87 PHE A N 1
ATOM 675 C CA . PHE A 1 87 ? -36.031 -9.508 3.682 1 90.56 87 PHE A CA 1
ATOM 676 C C . PHE A 1 87 ? -37.156 -8.883 4.5 1 90.56 87 PHE A C 1
ATOM 678 O O . PHE A 1 87 ? -38.156 -9.539 4.828 1 90.56 87 PHE A O 1
ATOM 685 N N . SER A 1 88 ? -37.031 -7.609 4.785 1 87.94 88 SER A N 1
ATOM 686 C CA . SER A 1 88 ? -38.062 -6.906 5.555 1 87.94 88 SER A CA 1
ATOM 687 C C . SER A 1 88 ? -39.375 -6.82 4.773 1 87.94 88 SER A C 1
ATOM 689 O O . SER A 1 88 ? -40.438 -6.984 5.348 1 87.94 88 SER A O 1
ATOM 691 N N . GLU A 1 89 ? -39.281 -6.645 3.449 1 85.19 89 GLU A N 1
ATOM 692 C CA . GLU A 1 89 ? -40.5 -6.602 2.607 1 85.19 89 GLU A CA 1
ATOM 693 C C . GLU A 1 89 ? -41.219 -7.941 2.625 1 85.19 89 GLU A C 1
ATOM 695 O O . GLU A 1 89 ? -42.438 -7.98 2.756 1 85.19 89 GLU A O 1
ATOM 700 N N . ALA A 1 90 ? -40.438 -8.961 2.533 1 83.94 90 ALA A N 1
ATOM 701 C CA . ALA A 1 90 ? -41.031 -10.297 2.502 1 83.94 90 ALA A CA 1
ATOM 702 C C . ALA A 1 90 ? -41.625 -10.672 3.863 1 83.94 90 ALA A C 1
ATOM 704 O O . ALA A 1 90 ? -42.656 -11.336 3.941 1 83.94 90 ALA A O 1
ATOM 705 N N . LYS A 1 91 ? -40.969 -10.344 4.906 1 85.31 91 LYS A N 1
ATOM 706 C CA . LYS A 1 91 ? -41.438 -10.594 6.262 1 85.31 91 LYS A CA 1
ATOM 707 C C . LYS A 1 91 ? -42.781 -9.914 6.512 1 85.31 91 LYS A C 1
ATOM 709 O O . LYS A 1 91 ? -43.719 -10.539 7.02 1 85.31 91 LYS A O 1
ATOM 714 N N . ASN A 1 92 ? -42.875 -8.648 6.07 1 81.81 92 ASN A N 1
ATOM 715 C CA . ASN A 1 92 ? -44.094 -7.875 6.324 1 81.81 92 ASN A CA 1
ATOM 716 C C . ASN A 1 92 ? -45.219 -8.281 5.387 1 81.81 92 ASN A C 1
ATOM 718 O O . ASN A 1 92 ? -46.406 -8.195 5.75 1 81.81 92 ASN A O 1
ATOM 722 N N . ALA A 1 93 ? -44.906 -8.672 4.211 1 77.25 93 ALA A N 1
ATOM 723 C CA . ALA A 1 93 ? -45.938 -9.18 3.303 1 77.25 93 ALA A CA 1
ATOM 724 C C . ALA A 1 93 ? -46.594 -10.438 3.863 1 77.25 93 ALA A C 1
ATOM 726 O O . ALA A 1 93 ? -47.781 -10.617 3.742 1 77.25 93 ALA A O 1
ATOM 727 N N . GLY A 1 94 ? -45.812 -11.289 4.488 1 73.62 94 GLY A N 1
ATOM 728 C CA . GLY A 1 94 ? -46.375 -12.477 5.129 1 73.62 94 GLY A CA 1
ATOM 729 C C . GLY A 1 94 ? -47.281 -12.156 6.297 1 73.62 94 GLY A C 1
ATOM 730 O O . GLY A 1 94 ? -48.344 -12.773 6.453 1 73.62 94 GLY A O 1
ATOM 731 N N . ALA A 1 95 ? -46.906 -11.18 7.031 1 74.31 95 ALA A N 1
ATOM 732 C CA . ALA A 1 95 ? -47.688 -10.781 8.18 1 74.31 95 ALA A CA 1
ATOM 733 C C . ALA A 1 95 ? -49 -10.148 7.734 1 74.31 95 ALA A C 1
ATOM 735 O O . ALA A 1 95 ? -50.062 -10.359 8.367 1 74.31 95 ALA A O 1
ATOM 736 N N . ALA A 1 96 ? -49.031 -9.391 6.637 1 73.56 96 ALA A N 1
ATOM 737 C CA . ALA A 1 96 ? -50.219 -8.75 6.109 1 73.56 96 ALA A CA 1
ATOM 738 C C . ALA A 1 96 ? -51.219 -9.789 5.578 1 73.56 96 ALA A C 1
ATOM 740 O O . ALA A 1 96 ? -52.438 -9.664 5.777 1 73.56 96 ALA A O 1
ATOM 741 N N . LEU A 1 97 ? -50.719 -10.773 4.992 1 71.19 97 LEU A N 1
ATOM 742 C CA . LEU A 1 97 ? -51.562 -11.828 4.465 1 71.19 97 LEU A CA 1
ATOM 743 C C . LEU A 1 97 ? -52.219 -12.617 5.594 1 71.19 97 LEU A C 1
ATOM 745 O O . LEU A 1 97 ? -53.375 -13.031 5.484 1 71.19 97 LEU A O 1
ATOM 749 N N . ALA A 1 98 ? -51.5 -12.812 6.648 1 72.19 98 ALA A N 1
ATOM 750 C CA . ALA A 1 98 ? -52.031 -13.523 7.805 1 72.19 98 ALA A CA 1
ATOM 751 C C . ALA A 1 98 ? -53.156 -12.727 8.477 1 72.19 98 ALA A C 1
ATOM 753 O O . ALA A 1 98 ? -54.094 -13.297 9.008 1 72.19 98 ALA A O 1
ATOM 754 N N . ALA A 1 99 ? -53.094 -11.43 8.391 1 71.12 99 ALA A N 1
ATOM 755 C CA . ALA A 1 99 ? -54.094 -10.562 9.016 1 71.12 99 ALA A CA 1
ATOM 756 C C . ALA A 1 99 ? -55.375 -10.523 8.203 1 71.12 99 ALA A C 1
ATOM 758 O O . ALA A 1 99 ? -56.469 -10.336 8.75 1 71.12 99 ALA A O 1
ATOM 759 N N . ILE A 1 100 ? -55.312 -10.688 6.926 1 65.31 100 ILE A N 1
ATOM 760 C CA . ILE A 1 100 ? -56.5 -10.609 6.055 1 65.31 100 ILE A CA 1
ATOM 761 C C . ILE A 1 100 ? -57.281 -11.914 6.129 1 65.31 100 ILE A C 1
ATOM 763 O O . ILE A 1 100 ? -58.5 -11.914 6.039 1 65.31 100 ILE A O 1
ATOM 767 N N . SER A 1 101 ? -56.594 -13.07 6.223 1 61.06 101 SER A N 1
ATOM 768 C CA . SER A 1 101 ? -57.344 -14.336 6.297 1 61.06 101 SER A CA 1
ATOM 769 C C . SER A 1 101 ? -56.969 -15.109 7.559 1 61.06 101 SER A C 1
ATOM 771 O O . SER A 1 101 ? -56.281 -16.125 7.492 1 61.06 101 SER A O 1
ATOM 773 N N . PRO A 1 102 ? -57.406 -14.547 8.695 1 59.66 102 PRO A N 1
ATOM 774 C CA . PRO A 1 102 ? -57.031 -15.203 9.945 1 59.66 102 PRO A CA 1
ATOM 775 C C . PRO A 1 102 ? -57.531 -16.641 10.039 1 59.66 102 PRO A C 1
ATOM 777 O O . PRO A 1 102 ? -56.969 -17.453 10.781 1 59.66 102 PRO A O 1
ATOM 780 N N . ASN A 1 103 ? -58.719 -16.953 9.406 1 54.78 103 ASN A N 1
ATOM 781 C CA . ASN A 1 103 ? -59.406 -18.234 9.578 1 54.78 103 ASN A CA 1
ATOM 782 C C . ASN A 1 103 ? -58.75 -19.328 8.727 1 54.78 103 ASN A C 1
ATOM 784 O O . ASN A 1 103 ? -59.156 -20.484 8.781 1 54.78 103 ASN A O 1
ATOM 788 N N . SER A 1 104 ? -57.875 -18.969 7.828 1 52.69 104 SER A N 1
ATOM 789 C CA . SER A 1 104 ? -57.25 -20.047 7.066 1 52.69 104 SER A CA 1
ATOM 790 C C . SER A 1 104 ? -55.969 -20.516 7.754 1 52.69 104 SER A C 1
ATOM 792 O O . SER A 1 104 ? -55.125 -19.703 8.164 1 52.69 104 SER A O 1
ATOM 794 N N . SER A 1 105 ? -56 -21.719 8.328 1 51.78 105 SER A N 1
ATOM 795 C CA . SER A 1 105 ? -54.938 -22.375 9.07 1 51.78 105 SER A CA 1
ATOM 796 C C . SER A 1 105 ? -53.562 -22.141 8.398 1 51.78 105 SER A C 1
ATOM 798 O O . SER A 1 105 ? -52.562 -21.984 9.07 1 51.78 105 SER A O 1
ATOM 800 N N . SER A 1 106 ? -53.688 -22.125 7.074 1 52.75 106 SER A N 1
ATOM 801 C CA . SER A 1 106 ? -52.438 -22.031 6.312 1 52.75 106 SER A CA 1
ATOM 802 C C . SER A 1 106 ? -51.844 -20.641 6.414 1 52.75 106 SER A C 1
ATOM 804 O O . SER A 1 106 ? -50.594 -20.484 6.434 1 52.75 106 SER A O 1
ATOM 806 N N . TYR A 1 107 ? -52.688 -19.688 6.602 1 56.19 107 TYR A N 1
ATOM 807 C CA . TYR A 1 107 ? -52.219 -18.312 6.613 1 56.19 107 TYR A CA 1
ATOM 808 C C . TYR A 1 107 ? -51.969 -17.844 8.039 1 56.19 107 TYR A C 1
ATOM 810 O O . TYR A 1 107 ? -51.156 -16.922 8.258 1 56.19 107 TYR A O 1
ATOM 818 N N . SER A 1 108 ? -52.562 -18.5 9.016 1 55 108 SER A N 1
ATOM 819 C CA . SER A 1 108 ? -52.344 -18.109 10.406 1 55 108 SER A CA 1
ATOM 820 C C . SER A 1 108 ? -50.906 -18.344 10.836 1 55 108 SER A C 1
ATOM 822 O O . SER A 1 108 ? -50.375 -17.625 11.68 1 55 108 SER A O 1
ATOM 824 N N . GLN A 1 109 ? -50.25 -19.328 10.195 1 56.09 109 GLN A N 1
ATOM 825 C CA . GLN A 1 109 ? -48.844 -19.641 10.523 1 56.09 109 GLN A CA 1
ATOM 826 C C . GLN A 1 109 ? -47.906 -18.547 10.016 1 56.09 109 GLN A C 1
ATOM 828 O O . GLN A 1 109 ? -46.812 -18.344 10.555 1 56.09 109 GLN A O 1
ATOM 833 N N . LEU A 1 110 ? -48.469 -17.812 9.055 1 56.75 110 LEU A N 1
ATOM 834 C CA . LEU A 1 110 ? -47.656 -16.734 8.484 1 56.75 110 LEU A CA 1
ATOM 835 C C . LEU A 1 110 ? -47.594 -15.555 9.438 1 56.75 110 LEU A C 1
ATOM 837 O O . LEU A 1 110 ? -46.656 -14.734 9.352 1 56.75 110 LEU A O 1
ATOM 841 N N . GLY A 1 111 ? -48.562 -15.516 10.406 1 59.31 111 GLY A N 1
ATOM 842 C CA . GLY A 1 111 ? -48.531 -14.43 11.375 1 59.31 111 GLY A CA 1
ATOM 843 C C . GLY A 1 111 ? -47.531 -14.633 12.484 1 59.31 111 GLY A C 1
ATOM 844 O O . GLY A 1 111 ? -47.031 -13.664 13.062 1 59.31 111 GLY A O 1
ATOM 845 N N . THR A 1 112 ? -47.219 -15.906 12.773 1 65.12 112 THR A N 1
ATOM 846 C CA . THR A 1 112 ? -46.344 -16.156 13.914 1 65.12 112 THR A CA 1
ATOM 847 C C . THR A 1 112 ? -44.938 -16.5 13.461 1 65.12 112 THR A C 1
ATOM 849 O O . THR A 1 112 ? -44 -16.391 14.242 1 65.12 112 THR A O 1
ATOM 852 N N . GLU A 1 113 ? -44.875 -16.922 12.109 1 79.81 113 GLU A N 1
ATOM 853 C CA . GLU A 1 113 ? -43.562 -17.297 11.594 1 79.81 113 GLU A CA 1
ATOM 854 C C . GLU A 1 113 ? -43.25 -16.547 10.312 1 79.81 113 GLU A C 1
ATOM 856 O O . GLU A 1 113 ? -44.125 -16 9.656 1 79.81 113 GLU A O 1
ATOM 861 N N . LEU A 1 114 ? -41.938 -16.438 10.039 1 85.44 114 LEU A N 1
ATOM 862 C CA . LEU A 1 114 ? -41.5 -15.766 8.82 1 85.44 114 LEU A CA 1
ATOM 863 C C . LEU A 1 114 ? -42.062 -16.453 7.586 1 85.44 114 LEU A C 1
ATOM 865 O O . LEU A 1 114 ? -42.156 -17.688 7.547 1 85.44 114 LEU A O 1
ATOM 869 N N . SER A 1 115 ? -42.469 -15.742 6.648 1 81.12 115 SER A N 1
ATOM 870 C CA . SER A 1 115 ? -42.938 -16.281 5.371 1 81.12 115 SER A CA 1
ATOM 871 C C . SER A 1 115 ? -41.844 -17.109 4.703 1 81.12 115 SER A C 1
ATOM 873 O O . SER A 1 115 ? -40.656 -16.969 5.031 1 81.12 115 SER A O 1
ATOM 875 N N . LEU A 1 116 ? -42.094 -18.062 3.904 1 81.19 116 LEU A N 1
ATOM 876 C CA . LEU A 1 116 ? -41.125 -18.891 3.191 1 81.19 116 LEU A CA 1
ATOM 877 C C . LEU A 1 116 ? -40.188 -18.031 2.361 1 81.19 116 LEU A C 1
ATOM 879 O O . LEU A 1 116 ? -38.969 -18.344 2.254 1 81.19 116 LEU A O 1
ATOM 883 N N . GLN A 1 117 ? -40.656 -16.953 1.756 1 83.69 117 GLN A N 1
ATOM 884 C CA . GLN A 1 117 ? -39.812 -16.078 0.956 1 83.69 117 GLN A CA 1
ATOM 885 C C . GLN A 1 117 ? -38.75 -15.383 1.821 1 83.69 117 GLN A C 1
ATOM 887 O O . GLN A 1 117 ? -37.594 -15.266 1.426 1 83.69 117 GLN A O 1
ATOM 892 N N . ALA A 1 118 ? -39.188 -14.891 2.943 1 88.5 118 ALA A N 1
ATOM 893 C CA . ALA A 1 118 ? -38.25 -14.25 3.859 1 88.5 118 ALA A CA 1
ATOM 894 C C . ALA A 1 118 ? -37.188 -15.234 4.332 1 88.5 118 ALA A C 1
ATOM 896 O O . ALA A 1 118 ? -36 -14.875 4.449 1 88.5 118 ALA A O 1
ATOM 897 N N . ARG A 1 119 ? -37.562 -16.469 4.52 1 90.06 119 ARG A N 1
ATOM 898 C CA . ARG A 1 119 ? -36.625 -17.484 4.949 1 90.06 119 ARG A CA 1
ATOM 899 C C . ARG A 1 119 ? -35.656 -17.812 3.832 1 90.06 119 ARG A C 1
ATOM 901 O O . ARG A 1 119 ? -34.469 -18.062 4.09 1 90.06 119 ARG A O 1
ATOM 908 N N . THR A 1 120 ? -36.125 -17.859 2.609 1 88.88 120 THR A N 1
ATOM 909 C CA . THR A 1 120 ? -35.25 -18.125 1.472 1 88.88 120 THR A CA 1
ATOM 910 C C . THR A 1 120 ? -34.25 -17.016 1.301 1 88.88 120 THR A C 1
ATOM 912 O O . THR A 1 120 ? -33.062 -17.281 1.072 1 88.88 120 THR A O 1
ATOM 915 N N . ILE A 1 121 ? -34.625 -15.773 1.415 1 90.94 121 ILE A N 1
ATOM 916 C CA . ILE A 1 121 ? -33.719 -14.641 1.291 1 90.94 121 ILE A CA 1
ATOM 917 C C . ILE A 1 121 ? -32.688 -14.688 2.402 1 90.94 121 ILE A C 1
ATOM 919 O O . ILE A 1 121 ? -31.5 -14.438 2.164 1 90.94 121 ILE A O 1
ATOM 923 N N . LEU A 1 122 ? -33.156 -15.016 3.582 1 94 122 LEU A N 1
ATOM 924 C CA . LEU A 1 122 ? -32.219 -15.125 4.703 1 94 122 LEU A CA 1
ATOM 925 C C . LEU A 1 122 ? -31.219 -16.234 4.461 1 94 122 LEU A C 1
ATOM 927 O O . LEU A 1 122 ? -30.031 -16.078 4.754 1 94 122 LEU A O 1
ATOM 931 N N . MET A 1 123 ? -31.656 -17.359 3.885 1 93.06 123 MET A N 1
ATOM 932 C CA . MET A 1 123 ? -30.75 -18.453 3.539 1 93.06 123 MET A CA 1
ATOM 933 C C . MET A 1 123 ? -29.734 -18.016 2.492 1 93.06 123 MET A C 1
ATOM 935 O O . MET A 1 123 ? -28.547 -18.328 2.598 1 93.06 123 MET A O 1
ATOM 939 N N . TRP A 1 124 ? -30.203 -17.297 1.503 1 93.38 124 TRP A N 1
ATOM 940 C CA . TRP A 1 124 ? -29.312 -16.766 0.479 1 93.38 124 TRP A CA 1
ATOM 941 C C . TRP A 1 124 ? -28.266 -15.844 1.094 1 93.38 124 TRP A C 1
ATOM 943 O O . TRP A 1 124 ? -27.078 -15.906 0.732 1 93.38 124 TRP A O 1
ATOM 953 N N . MET A 1 125 ? -28.641 -14.992 2.033 1 94.81 125 MET A N 1
ATOM 954 C CA . MET A 1 125 ? -27.719 -14.062 2.68 1 94.81 125 MET A CA 1
ATOM 955 C C . MET A 1 125 ? -26.641 -14.82 3.443 1 94.81 125 MET A C 1
ATOM 957 O O . MET A 1 125 ? -25.453 -14.469 3.367 1 94.81 125 MET A O 1
ATOM 961 N N . LEU A 1 126 ? -27.016 -15.844 4.121 1 95.44 126 LEU A N 1
ATOM 962 C CA . LEU A 1 126 ? -26.062 -16.625 4.906 1 95.44 126 LEU A CA 1
ATOM 963 C C . LEU A 1 126 ? -25.109 -17.391 3.996 1 95.44 126 LEU A C 1
ATOM 965 O O . LEU A 1 126 ? -23.906 -17.406 4.227 1 95.44 126 LEU A O 1
ATOM 969 N N . LEU A 1 127 ? -25.672 -17.984 2.943 1 93.81 127 LEU A N 1
ATOM 970 C CA . LEU A 1 127 ? -24.844 -18.781 2.035 1 93.81 127 LEU A CA 1
ATOM 971 C C . LEU A 1 127 ? -23.875 -17.891 1.258 1 93.81 127 LEU A C 1
ATOM 973 O O . LEU A 1 127 ? -22.719 -18.25 1.046 1 93.81 127 LEU A O 1
ATOM 977 N N . VAL A 1 128 ? -24.297 -16.734 0.841 1 92.06 128 VAL A N 1
ATOM 978 C CA . VAL A 1 128 ? -23.422 -15.812 0.112 1 92.06 128 VAL A CA 1
ATOM 979 C C . VAL A 1 128 ? -22.312 -15.312 1.032 1 92.06 128 VAL A C 1
ATOM 981 O O . VAL A 1 128 ? -21.172 -15.133 0.6 1 92.06 128 VAL A O 1
ATOM 984 N N . GLU A 1 129 ? -22.656 -15.086 2.316 1 92.69 129 GLU A N 1
ATOM 985 C CA . GLU A 1 129 ? -21.625 -14.68 3.258 1 92.69 129 GLU A CA 1
ATOM 986 C C . GLU A 1 129 ? -20.562 -15.773 3.42 1 92.69 129 GLU A C 1
ATOM 988 O O . GLU A 1 129 ? -19.375 -15.477 3.564 1 92.69 129 GLU A O 1
ATOM 993 N N . LEU A 1 130 ? -20.984 -17.016 3.367 1 92.19 130 LEU A N 1
ATOM 994 C CA . LEU A 1 130 ? -20.047 -18.125 3.461 1 92.19 130 LEU A CA 1
ATOM 995 C C . LEU A 1 130 ? -19.172 -18.219 2.219 1 92.19 130 LEU A C 1
ATOM 997 O O . LEU A 1 130 ? -17.984 -18.562 2.309 1 92.19 130 LEU A O 1
ATOM 1001 N N . LEU A 1 131 ? -19.734 -17.828 1.105 1 89.56 131 LEU A N 1
ATOM 1002 C CA . LEU A 1 131 ? -19 -17.922 -0.154 1 89.56 131 LEU A CA 1
ATOM 1003 C C . LEU A 1 131 ? -18.125 -16.688 -0.37 1 89.56 131 LEU A C 1
ATOM 1005 O O . LEU A 1 131 ? -17.219 -16.719 -1.198 1 89.56 131 LEU A O 1
ATOM 1009 N N . ARG A 1 132 ? -18.297 -15.641 0.354 1 87.12 132 ARG A N 1
ATOM 1010 C CA . ARG A 1 132 ? -17.562 -14.391 0.204 1 87.12 132 ARG A CA 1
ATOM 1011 C C . ARG A 1 132 ? -16.094 -14.578 0.595 1 87.12 132 ARG A C 1
ATOM 1013 O O . ARG A 1 132 ? -15.234 -13.781 0.208 1 87.12 132 ARG A O 1
ATOM 1020 N N . LYS A 1 133 ? -15.719 -15.578 1.294 1 77.94 133 LYS A N 1
ATOM 1021 C CA . LYS A 1 133 ? -14.344 -15.844 1.7 1 77.94 133 LYS A CA 1
ATOM 1022 C C . LYS A 1 133 ? -13.43 -15.977 0.486 1 77.94 133 LYS A C 1
ATOM 1024 O O . LYS A 1 133 ? -12.227 -15.703 0.572 1 77.94 133 LYS A O 1
ATOM 1029 N N . LYS A 1 134 ? -13.984 -16.297 -0.646 1 73.69 134 LYS A N 1
ATOM 1030 C CA . LYS A 1 134 ? -13.195 -16.5 -1.861 1 73.69 134 LYS A CA 1
ATOM 1031 C C . LYS A 1 134 ? -12.68 -15.172 -2.408 1 73.69 134 LYS A C 1
ATOM 1033 O O . LYS A 1 134 ? -11.703 -15.148 -3.162 1 73.69 134 LYS A O 1
ATOM 1038 N N . VAL A 1 135 ? -13.344 -14.125 -1.976 1 74.75 135 VAL A N 1
ATOM 1039 C CA . VAL A 1 135 ? -13 -12.836 -2.555 1 74.75 135 VAL A CA 1
ATOM 1040 C C . VAL A 1 135 ? -11.938 -12.148 -1.696 1 74.75 135 VAL A C 1
ATOM 1042 O O . VAL A 1 135 ? -11.203 -11.281 -2.178 1 74.75 135 VAL A O 1
ATOM 1045 N N . GLU A 1 136 ? -11.719 -12.625 -0.488 1 74.5 136 GLU A N 1
ATOM 1046 C CA . GLU A 1 136 ? -10.797 -11.938 0.406 1 74.5 136 GLU A CA 1
ATOM 1047 C C . GLU A 1 136 ? -9.477 -12.695 0.528 1 74.5 136 GLU A C 1
ATOM 1049 O O . GLU A 1 136 ? -9.469 -13.891 0.827 1 74.5 136 GLU A O 1
ATOM 1054 N N . ALA A 1 137 ? -8.422 -12.039 0.078 1 71.19 137 ALA A N 1
ATOM 1055 C CA . ALA A 1 137 ? -7.098 -12.641 0.174 1 71.19 137 ALA A CA 1
ATOM 1056 C C . ALA A 1 137 ? -6.605 -12.656 1.619 1 71.19 137 ALA A C 1
ATOM 1058 O O . ALA A 1 137 ? -7.012 -11.82 2.43 1 71.19 137 ALA A O 1
ATOM 1059 N N . ILE A 1 138 ? -5.844 -13.711 1.874 1 70.31 138 ILE A N 1
ATOM 1060 C CA . ILE A 1 138 ? -5.141 -13.758 3.152 1 70.31 138 ILE A CA 1
ATOM 1061 C C . ILE A 1 138 ? -3.908 -12.859 3.096 1 70.31 138 ILE A C 1
ATOM 1063 O O . ILE A 1 138 ? -3.057 -13.016 2.217 1 70.31 138 ILE A O 1
ATOM 1067 N N . LEU A 1 139 ? -4.012 -11.672 3.699 1 65.5 139 LEU A N 1
ATOM 1068 C CA . LEU A 1 139 ? -2.928 -10.703 3.572 1 65.5 139 LEU A CA 1
ATOM 1069 C C . LEU A 1 139 ? -1.968 -10.805 4.754 1 65.5 139 LEU A C 1
ATOM 1071 O O . LEU A 1 139 ? -2.393 -10.758 5.91 1 65.5 139 LEU A O 1
ATOM 1075 N N . VAL A 1 140 ? -0.739 -11.18 4.48 1 63.06 140 VAL A N 1
ATOM 1076 C CA . VAL A 1 140 ? 0.275 -11.242 5.527 1 63.06 140 VAL A CA 1
ATOM 1077 C C . VAL A 1 140 ? 0.678 -9.836 5.949 1 63.06 140 VAL A C 1
ATOM 1079 O O . VAL A 1 140 ? 0.8 -9.547 7.145 1 63.06 140 VAL A O 1
ATOM 1082 N N . ASN A 1 141 ? 1.015 -8.914 5.012 1 60 141 ASN A N 1
ATOM 1083 C CA . ASN A 1 141 ? 1.618 -7.641 5.379 1 60 141 ASN A CA 1
ATOM 1084 C C . ASN A 1 141 ? 0.677 -6.473 5.094 1 60 141 ASN A C 1
ATOM 1086 O O . ASN A 1 141 ? 1.126 -5.344 4.883 1 60 141 ASN A O 1
ATOM 1090 N N . ALA A 1 142 ? -0.677 -6.738 5.242 1 60.94 142 ALA A N 1
ATOM 1091 C CA . ALA A 1 142 ? -1.494 -5.578 4.902 1 60.94 142 ALA A CA 1
ATOM 1092 C C . ALA A 1 142 ? -1.842 -4.766 6.145 1 60.94 142 ALA A C 1
ATOM 1094 O O . ALA A 1 142 ? -2.332 -5.312 7.133 1 60.94 142 ALA A O 1
ATOM 1095 N N . GLY A 1 143 ? -1.088 -3.725 6.598 1 53.94 143 GLY A N 1
ATOM 1096 C CA . GLY A 1 143 ? -1.257 -2.803 7.707 1 53.94 143 GLY A CA 1
ATOM 1097 C C . GLY A 1 143 ? -2.711 -2.527 8.039 1 53.94 143 GLY A C 1
ATOM 1098 O O . GLY A 1 143 ? -3.479 -3.455 8.305 1 53.94 143 GLY A O 1
ATOM 1099 N N . MET A 1 144 ? -3.16 -1.371 8.016 1 54.22 144 MET A N 1
ATOM 1100 C CA . MET A 1 144 ? -4.43 -0.793 8.453 1 54.22 144 MET A CA 1
ATOM 1101 C C . MET A 1 144 ? -5.582 -1.309 7.598 1 54.22 144 MET A C 1
ATOM 1103 O O . MET A 1 144 ? -6.707 -1.44 8.078 1 54.22 144 MET A O 1
ATOM 1107 N N . GLN A 1 145 ? -5.305 -1.768 6.402 1 62.69 145 GLN A N 1
ATOM 1108 C CA . GLN A 1 145 ? -6.387 -2.213 5.531 1 62.69 145 GLN A CA 1
ATOM 1109 C C . GLN A 1 145 ? -6.973 -3.537 6.016 1 62.69 145 GLN A C 1
ATOM 1111 O O . GLN A 1 145 ? -8.172 -3.783 5.863 1 62.69 145 GLN A O 1
ATOM 1116 N N . TRP A 1 146 ? -6.219 -4.145 6.871 1 66.69 146 TRP A N 1
ATOM 1117 C CA . TRP A 1 146 ? -6.688 -5.434 7.375 1 66.69 146 TRP A CA 1
ATOM 1118 C C . TRP A 1 146 ? -7.664 -5.238 8.531 1 66.69 146 TRP A C 1
ATOM 1120 O O . TRP A 1 146 ? -8.672 -5.949 8.625 1 66.69 146 TRP A O 1
ATOM 1130 N N . GLN A 1 147 ? -7.527 -4.211 9.289 1 73.44 147 GLN A N 1
ATOM 1131 C CA . GLN A 1 147 ? -8.391 -4.016 10.453 1 73.44 147 GLN A CA 1
ATOM 1132 C C . GLN A 1 147 ? -9.789 -3.576 10.031 1 73.44 147 GLN A C 1
ATOM 1134 O O . GLN A 1 147 ? -10.789 -4.059 10.578 1 73.44 147 GLN A O 1
ATOM 1139 N N . SER A 1 148 ? -9.773 -2.795 9 1 76.06 148 SER A N 1
ATOM 1140 C CA . SER A 1 148 ? -11.07 -2.32 8.539 1 76.06 148 SER A CA 1
ATOM 1141 C C . SER A 1 148 ? -11.852 -3.436 7.855 1 76.06 148 SER A C 1
ATOM 1143 O O . SER A 1 148 ? -13.07 -3.549 8.031 1 76.06 148 SER A O 1
ATOM 1145 N N . GLY A 1 149 ? -11.148 -4.289 7.195 1 78.31 149 GLY A N 1
ATOM 1146 C CA . GLY A 1 149 ? -11.812 -5.406 6.543 1 78.31 149 GLY A CA 1
ATOM 1147 C C . GLY A 1 149 ? -12.344 -6.441 7.523 1 78.31 149 GLY A C 1
ATOM 1148 O O . GLY A 1 149 ? -13.43 -6.988 7.328 1 78.31 149 GLY A O 1
ATOM 1149 N N . THR A 1 150 ? -11.688 -6.594 8.625 1 84.88 150 THR A N 1
ATOM 1150 C CA . THR A 1 150 ? -12.094 -7.562 9.633 1 84.88 150 THR A CA 1
ATOM 1151 C C . THR A 1 150 ? -13.305 -7.062 10.414 1 84.88 150 THR A C 1
ATOM 1153 O O . THR A 1 150 ? -14.219 -7.828 10.711 1 84.88 150 THR A O 1
ATOM 1156 N N . ILE A 1 151 ? -13.359 -5.824 10.656 1 85 151 ILE A N 1
ATOM 1157 C CA . ILE A 1 151 ? -14.477 -5.262 11.406 1 85 151 ILE A CA 1
ATOM 1158 C C . ILE A 1 151 ? -15.734 -5.266 10.531 1 85 151 ILE A C 1
ATOM 1160 O O . ILE A 1 151 ? -16.828 -5.527 11.023 1 85 151 ILE A O 1
ATOM 1164 N N . ASP A 1 152 ? -15.484 -5.008 9.273 1 84.62 152 ASP A N 1
ATOM 1165 C CA . ASP A 1 152 ? -16.625 -5.039 8.359 1 84.62 152 ASP A CA 1
ATOM 1166 C C . ASP A 1 152 ? -17.219 -6.441 8.281 1 84.62 152 ASP A C 1
ATOM 1168 O O . ASP A 1 152 ? -18.453 -6.598 8.312 1 84.62 152 ASP A O 1
ATOM 1172 N N . ARG A 1 153 ? -16.422 -7.395 8.273 1 88.44 153 ARG A N 1
ATOM 1173 C CA . ARG A 1 153 ? -16.922 -8.766 8.211 1 88.44 153 ARG A CA 1
ATOM 1174 C C . ARG A 1 153 ? -17.578 -9.164 9.531 1 88.44 153 ARG A C 1
ATOM 1176 O O . ARG A 1 153 ? -18.625 -9.82 9.531 1 88.44 153 ARG A O 1
ATOM 1183 N N . ALA A 1 154 ? -16.984 -8.758 10.602 1 90.88 154 ALA A N 1
ATOM 1184 C CA . ALA A 1 154 ? -17.562 -9.055 11.906 1 90.88 154 ALA A CA 1
ATOM 1185 C C . ALA A 1 154 ? -18.953 -8.414 12.055 1 90.88 154 ALA A C 1
ATOM 1187 O O . ALA A 1 154 ? -19.859 -9.031 12.602 1 90.88 154 ALA A O 1
ATOM 1188 N N . SER A 1 155 ? -19.047 -7.227 11.484 1 89.75 155 SER A N 1
ATOM 1189 C CA . SER A 1 155 ? -20.312 -6.523 11.578 1 89.75 155 SER A CA 1
ATOM 1190 C C . SER A 1 155 ? -21.375 -7.195 10.719 1 89.75 155 SER A C 1
ATOM 1192 O O . SER A 1 155 ? -22.547 -7.289 11.125 1 89.75 155 SER A O 1
ATOM 1194 N N . ARG A 1 156 ? -21 -7.656 9.617 1 90.94 156 ARG A N 1
ATOM 1195 C CA . ARG A 1 156 ? -21.953 -8.336 8.75 1 90.94 156 ARG A CA 1
ATOM 1196 C C . ARG A 1 156 ? -22.453 -9.633 9.391 1 90.94 156 ARG A C 1
ATOM 1198 O O . ARG A 1 156 ? -23.641 -9.93 9.359 1 90.94 156 ARG A O 1
ATOM 1205 N N . ILE A 1 157 ? -21.547 -10.352 9.977 1 93.5 157 ILE A N 1
ATOM 1206 C CA . ILE A 1 157 ? -21.906 -11.609 10.617 1 93.5 157 ILE A CA 1
ATOM 1207 C C . ILE A 1 157 ? -22.812 -11.328 11.82 1 93.5 157 ILE A C 1
ATOM 1209 O O . ILE A 1 157 ? -23.781 -12.047 12.062 1 93.5 157 ILE A O 1
ATOM 1213 N N . ALA A 1 158 ? -22.516 -10.25 12.539 1 92.75 158 ALA A N 1
ATOM 1214 C CA . ALA A 1 158 ? -23.344 -9.867 13.68 1 92.75 158 ALA A CA 1
ATOM 1215 C C . ALA A 1 158 ? -24.75 -9.477 13.227 1 92.75 158 ALA A C 1
ATOM 1217 O O . ALA A 1 158 ? -25.75 -9.844 13.867 1 92.75 158 ALA A O 1
ATOM 1218 N N . TRP A 1 159 ? -24.812 -8.805 12.086 1 92.94 159 TRP A N 1
ATOM 1219 C CA . TRP A 1 159 ? -26.094 -8.398 11.539 1 92.94 159 TRP A CA 1
ATOM 1220 C C . TRP A 1 159 ? -26.922 -9.609 11.117 1 92.94 159 TRP A C 1
ATOM 1222 O O . TRP A 1 159 ? -28.109 -9.695 11.422 1 92.94 159 TRP A O 1
ATOM 1232 N N . LEU A 1 160 ? -26.281 -10.547 10.523 1 95.31 160 LEU A N 1
ATOM 1233 C CA . LEU A 1 160 ? -26.984 -11.766 10.109 1 95.31 160 LEU A CA 1
ATOM 1234 C C . LEU A 1 160 ? -27.438 -12.57 11.32 1 95.31 160 LEU A C 1
ATOM 1236 O O . LEU A 1 160 ? -28.516 -13.164 11.305 1 95.31 160 LEU A O 1
ATOM 1240 N N . GLY A 1 161 ? -26.609 -12.57 12.383 1 94.38 161 GLY A N 1
ATOM 1241 C CA . GLY A 1 161 ? -27.016 -13.227 13.617 1 94.38 161 GLY A CA 1
ATOM 1242 C C . GLY A 1 161 ? -28.25 -12.602 14.25 1 94.38 161 GLY A C 1
ATOM 1243 O O . GLY A 1 161 ? -29.141 -13.312 14.711 1 94.38 161 GLY A O 1
ATOM 1244 N N . TYR A 1 162 ? -28.328 -11.32 14.125 1 91.75 162 TYR A N 1
ATOM 1245 C CA . TYR A 1 162 ? -29.5 -10.617 14.648 1 91.75 162 TYR A CA 1
ATOM 1246 C C . TYR A 1 162 ? -30.75 -10.984 13.859 1 91.75 162 TYR A C 1
ATOM 1248 O O . TYR A 1 162 ? -31.812 -11.219 14.445 1 91.75 162 TYR A O 1
ATOM 1256 N N . LEU A 1 163 ? -30.625 -11.078 12.586 1 93.12 163 LEU A N 1
ATOM 1257 C CA . LEU A 1 163 ? -31.781 -11.398 11.758 1 93.12 163 LEU A CA 1
ATOM 1258 C C . LEU A 1 163 ? -32.281 -12.82 12.023 1 93.12 163 LEU A C 1
ATOM 1260 O O . LEU A 1 163 ? -33.469 -13.086 12.008 1 93.12 163 LEU A O 1
ATOM 1264 N N . VAL A 1 164 ? -31.359 -13.711 12.32 1 93.25 164 VAL A N 1
ATOM 1265 C CA . VAL A 1 164 ? -31.719 -15.117 12.523 1 93.25 164 VAL A CA 1
ATOM 1266 C C . VAL A 1 164 ? -32.375 -15.289 13.891 1 93.25 164 VAL A C 1
ATOM 1268 O O . VAL A 1 164 ? -33.469 -15.812 13.992 1 93.25 164 VAL A O 1
ATOM 1271 N N . PHE A 1 165 ? -31.828 -14.805 14.914 1 89.44 165 PHE A N 1
ATOM 1272 C CA . PHE A 1 165 ? -32.219 -15.156 16.266 1 89.44 165 PHE A CA 1
ATOM 1273 C C . PHE A 1 165 ? -33.344 -14.242 16.75 1 89.44 165 PHE A C 1
ATOM 1275 O O . PHE A 1 165 ? -34.094 -14.602 17.656 1 89.44 165 PHE A O 1
ATOM 1282 N N . TYR A 1 166 ? -33.469 -13.086 16.078 1 86.94 166 TYR A N 1
ATOM 1283 C CA . TYR A 1 166 ? -34.531 -12.172 16.516 1 86.94 166 TYR A CA 1
ATOM 1284 C C . TYR A 1 166 ? -35.812 -12.414 15.742 1 86.94 166 TYR A C 1
ATOM 1286 O O . TYR A 1 166 ? -36.906 -12.211 16.266 1 86.94 166 TYR A O 1
ATOM 1294 N N . ASN A 1 167 ? -35.75 -12.93 14.523 1 87.94 167 ASN A N 1
ATOM 1295 C CA . ASN A 1 167 ? -36.938 -12.977 13.672 1 87.94 167 ASN A CA 1
ATOM 1296 C C . ASN A 1 167 ? -37.5 -14.391 13.57 1 87.94 167 ASN A C 1
ATOM 1298 O O . ASN A 1 167 ? -38.688 -14.578 13.25 1 87.94 167 ASN A O 1
ATOM 1302 N N . LEU A 1 168 ? -36.656 -15.391 13.789 1 88.12 168 LEU A N 1
ATOM 1303 C CA . LEU A 1 168 ? -37.156 -16.75 13.727 1 88.12 168 LEU A CA 1
ATOM 1304 C C . LEU A 1 168 ? -37.656 -17.219 15.086 1 88.12 168 LEU A C 1
ATOM 1306 O O . LEU A 1 168 ? -37 -17.047 16.094 1 88.12 168 LEU A O 1
ATOM 1310 N N . ASN A 1 169 ? -38.875 -17.75 15.133 1 85 169 ASN A N 1
ATOM 1311 C CA . ASN A 1 169 ? -39.5 -18.141 16.391 1 85 169 ASN A CA 1
ATOM 1312 C C . ASN A 1 169 ? -39.5 -19.656 16.562 1 85 169 ASN A C 1
ATOM 1314 O O . ASN A 1 169 ? -39.281 -20.156 17.672 1 85 169 ASN A O 1
ATOM 1318 N N . SER A 1 170 ? -39.812 -20.438 15.453 1 86.12 170 SER A N 1
ATOM 1319 C CA . SER A 1 170 ? -39.875 -21.891 15.555 1 86.12 170 SER A CA 1
ATOM 1320 C C . SER A 1 170 ? -38.5 -22.453 15.891 1 86.12 170 SER A C 1
ATOM 1322 O O . SER A 1 170 ? -37.469 -22.031 15.336 1 86.12 170 SER A O 1
ATOM 1324 N N . THR A 1 171 ? -38.438 -23.375 16.797 1 84.12 171 THR A N 1
ATOM 1325 C CA . THR A 1 171 ? -37.188 -23.953 17.281 1 84.12 171 THR A CA 1
ATOM 1326 C C . THR A 1 171 ? -36.469 -24.703 16.172 1 84.12 171 THR A C 1
ATOM 1328 O O . THR A 1 171 ? -35.25 -24.578 16.031 1 84.12 171 THR A O 1
ATOM 1331 N N . GLY A 1 172 ? -37.125 -25.5 15.398 1 85.06 172 GLY A N 1
ATOM 1332 C CA . GLY A 1 172 ? -36.5 -26.266 14.328 1 85.06 172 GLY A CA 1
ATOM 1333 C C . GLY A 1 172 ? -35.875 -25.391 13.258 1 85.06 172 GLY A C 1
ATOM 1334 O O . GLY A 1 172 ? -34.781 -25.656 12.789 1 85.06 172 GLY A O 1
ATOM 1335 N N . LYS A 1 173 ? -36.531 -24.359 12.852 1 88.5 173 LYS A N 1
ATOM 1336 C CA . LYS A 1 173 ? -36.031 -23.438 11.844 1 88.5 173 LYS A CA 1
ATOM 1337 C C . LYS A 1 173 ? -34.844 -22.609 12.383 1 88.5 173 LYS A C 1
ATOM 1339 O O . LYS A 1 173 ? -33.844 -22.422 11.695 1 88.5 173 LYS A O 1
ATOM 1344 N N . LYS A 1 174 ? -34.969 -22.203 13.625 1 89.44 174 LYS A N 1
ATOM 1345 C CA . LYS A 1 174 ? -33.875 -21.453 14.266 1 89.44 174 LYS A CA 1
ATOM 1346 C C . LYS A 1 174 ? -32.594 -22.297 14.359 1 89.44 174 LYS A C 1
ATOM 1348 O O . LYS A 1 174 ? -31.5 -21.766 14.219 1 89.44 174 LYS A O 1
ATOM 1353 N N . ALA A 1 175 ? -32.781 -23.547 14.531 1 88.88 175 ALA A N 1
ATOM 1354 C CA . ALA A 1 175 ? -31.625 -24.438 14.656 1 88.88 175 ALA A CA 1
ATOM 1355 C C . ALA A 1 175 ? -30.875 -24.562 13.328 1 88.88 175 ALA A C 1
ATOM 1357 O O . ALA A 1 175 ? -29.641 -24.516 13.289 1 88.88 175 ALA A O 1
ATOM 1358 N N . ILE A 1 176 ? -31.547 -24.688 12.219 1 88.94 176 ILE A N 1
ATOM 1359 C CA . ILE A 1 176 ? -30.922 -24.859 10.914 1 88.94 176 ILE A CA 1
ATOM 1360 C C . ILE A 1 176 ? -30.203 -23.562 10.516 1 88.94 176 ILE A C 1
ATOM 1362 O O . ILE A 1 176 ? -29.031 -23.578 10.125 1 88.94 176 ILE A O 1
ATOM 1366 N N . TYR A 1 177 ? -30.922 -22.406 10.578 1 93.56 177 TYR A N 1
ATOM 1367 C CA . TYR A 1 177 ? -30.312 -21.109 10.234 1 93.56 177 TYR A CA 1
ATOM 1368 C C . TYR A 1 177 ? -29.219 -20.734 11.219 1 93.56 177 TYR A C 1
ATOM 1370 O O . TYR A 1 177 ? -28.203 -20.141 10.828 1 93.56 177 TYR A O 1
ATOM 1378 N N . GLY A 1 178 ? -29.438 -21.125 12.469 1 92.38 178 GLY A N 1
ATOM 1379 C CA . GLY A 1 178 ? -28.391 -20.891 13.461 1 92.38 178 GLY A CA 1
ATOM 1380 C C . GLY A 1 178 ? -27.125 -21.688 13.203 1 92.38 178 GLY A C 1
ATOM 1381 O O . GLY A 1 178 ? -26.031 -21.188 13.422 1 92.38 178 GLY A O 1
ATOM 1382 N N . THR A 1 179 ? -27.266 -22.875 12.711 1 91.69 179 THR A N 1
ATOM 1383 C CA . THR A 1 179 ? -26.094 -23.703 12.367 1 91.69 179 THR A CA 1
ATOM 1384 C C . THR A 1 179 ? -25.312 -23.062 11.219 1 91.69 179 THR A C 1
ATOM 1386 O O . THR A 1 179 ? -24.078 -23.016 11.258 1 91.69 179 THR A O 1
ATOM 1389 N N . LEU A 1 180 ? -26.016 -22.578 10.195 1 93.44 180 LEU A N 1
ATOM 1390 C CA . LEU A 1 180 ? -25.328 -21.906 9.086 1 93.44 180 LEU A CA 1
ATOM 1391 C C . LEU A 1 180 ? -24.625 -20.656 9.562 1 93.44 180 LEU A C 1
ATOM 1393 O O . LEU A 1 180 ? -23.516 -20.344 9.109 1 93.44 180 LEU A O 1
ATOM 1397 N N . TRP A 1 181 ? -25.25 -19.953 10.461 1 95.38 181 TRP A N 1
ATOM 1398 C CA . TRP A 1 181 ? -24.625 -18.75 11.016 1 95.38 181 TRP A CA 1
ATOM 1399 C C . TRP A 1 181 ? -23.391 -19.094 11.82 1 95.38 181 TRP A C 1
ATOM 1401 O O . TRP A 1 181 ? -22.375 -18.406 11.75 1 95.38 181 TRP A O 1
ATOM 1411 N N . ILE A 1 182 ? -23.422 -20.172 12.602 1 94.44 182 ILE A N 1
ATOM 1412 C CA . ILE A 1 182 ? -22.281 -20.594 13.414 1 94.44 182 ILE A CA 1
ATOM 1413 C C . ILE A 1 182 ? -21.125 -20.984 12.5 1 94.44 182 ILE A C 1
ATOM 1415 O O . ILE A 1 182 ? -19.953 -20.688 12.805 1 94.44 182 ILE A O 1
ATOM 1419 N N . VAL A 1 183 ? -21.453 -21.656 11.422 1 93.94 183 VAL A N 1
ATOM 1420 C CA . VAL A 1 183 ? -20.406 -22.031 10.477 1 93.94 183 VAL A CA 1
ATOM 1421 C C . VAL A 1 183 ? -19.75 -20.766 9.906 1 93.94 183 VAL A C 1
ATOM 1423 O O . VAL A 1 183 ? -18.531 -20.688 9.805 1 93.94 183 VAL A O 1
ATOM 1426 N N . ALA A 1 184 ? -20.516 -19.781 9.594 1 94 184 ALA A N 1
ATOM 1427 C CA . ALA A 1 184 ? -19.984 -18.516 9.07 1 94 184 ALA A CA 1
ATOM 1428 C C . ALA A 1 184 ? -19.141 -17.797 10.117 1 94 184 ALA A C 1
ATOM 1430 O O . ALA A 1 184 ? -18.062 -17.297 9.805 1 94 184 ALA A O 1
ATOM 1431 N N . ALA A 1 185 ? -19.625 -17.781 11.336 1 94.75 185 ALA A N 1
ATOM 1432 C CA . ALA A 1 185 ? -18.891 -17.141 12.422 1 94.75 185 ALA A CA 1
ATOM 1433 C C . ALA A 1 185 ? -17.594 -17.875 12.734 1 94.75 185 ALA A C 1
ATOM 1435 O O . ALA A 1 185 ? -16.562 -17.25 12.969 1 94.75 185 ALA A O 1
ATOM 1436 N N . ALA A 1 186 ? -17.688 -19.141 12.68 1 93.06 186 ALA A N 1
ATOM 1437 C CA . ALA A 1 186 ? -16.5 -19.953 12.961 1 93.06 186 ALA A CA 1
ATOM 1438 C C . ALA A 1 186 ? -15.453 -19.781 11.867 1 93.06 186 ALA A C 1
ATOM 1440 O O . ALA A 1 186 ? -14.266 -19.656 12.156 1 93.06 186 ALA A O 1
ATOM 1441 N N . LYS A 1 187 ? -15.867 -19.828 10.68 1 91.38 187 LYS A N 1
ATOM 1442 C CA . LYS A 1 187 ? -14.93 -19.641 9.578 1 91.38 187 LYS A CA 1
ATOM 1443 C C . LYS A 1 187 ? -14.297 -18.25 9.625 1 91.38 187 LYS A C 1
ATOM 1445 O O . LYS A 1 187 ? -13.133 -18.078 9.258 1 91.38 187 LYS A O 1
ATOM 1450 N N . PHE A 1 188 ? -15.031 -17.25 10.016 1 92.31 188 PHE A N 1
ATOM 1451 C CA . PHE A 1 188 ? -14.492 -15.906 10.188 1 92.31 188 PHE A CA 1
ATOM 1452 C C . PHE A 1 188 ? -13.414 -15.898 11.266 1 92.31 188 PHE A C 1
ATOM 1454 O O . PHE A 1 188 ? -12.328 -15.344 11.062 1 92.31 188 PHE A O 1
ATOM 1461 N N . LEU A 1 189 ? -13.703 -16.547 12.422 1 91.75 189 LEU A N 1
ATOM 1462 C CA . LEU A 1 189 ? -12.734 -16.594 13.516 1 91.75 189 LEU A CA 1
ATOM 1463 C C . LEU A 1 189 ? -11.5 -17.375 13.102 1 91.75 189 LEU A C 1
ATOM 1465 O O . LEU A 1 189 ? -10.383 -17.047 13.516 1 91.75 189 LEU A O 1
ATOM 1469 N N . GLN A 1 190 ? -11.719 -18.375 12.312 1 90.75 190 GLN A N 1
ATOM 1470 C CA . GLN A 1 190 ? -10.594 -19.156 11.797 1 90.75 190 GLN A CA 1
ATOM 1471 C C . GLN A 1 190 ? -9.672 -18.281 10.938 1 90.75 190 GLN A C 1
ATOM 1473 O O . GLN A 1 190 ? -8.453 -18.328 11.102 1 90.75 190 GLN A O 1
ATOM 1478 N N . ARG A 1 191 ? -10.203 -17.562 10.07 1 89.25 191 ARG A N 1
ATOM 1479 C CA . ARG A 1 191 ? -9.422 -16.719 9.172 1 89.25 191 ARG A CA 1
ATOM 1480 C C . ARG A 1 191 ? -8.688 -15.633 9.945 1 89.25 191 ARG A C 1
ATOM 1482 O O . ARG A 1 191 ? -7.539 -15.312 9.641 1 89.25 191 ARG A O 1
ATOM 1489 N N . VAL A 1 192 ? -9.344 -15.062 10.969 1 89.31 192 VAL A N 1
ATOM 1490 C CA . VAL A 1 192 ? -8.719 -14.031 11.797 1 89.31 192 VAL A CA 1
ATOM 1491 C C . VAL A 1 192 ? -7.543 -14.633 12.562 1 89.31 192 VAL A C 1
ATOM 1493 O O . VAL A 1 192 ? -6.477 -14.023 12.656 1 89.31 192 VAL A O 1
ATOM 1496 N N . SER A 1 193 ? -7.754 -15.859 13.023 1 89.62 193 SER A N 1
ATOM 1497 C CA . SER A 1 193 ? -6.688 -16.531 13.766 1 89.62 193 SER A CA 1
ATOM 1498 C C . SER A 1 193 ? -5.512 -16.859 12.859 1 89.62 193 SER A C 1
ATOM 1500 O O . SER A 1 193 ? -4.352 -16.719 13.258 1 89.62 193 SER A O 1
ATOM 1502 N N . ILE A 1 194 ? -5.789 -17.312 11.664 1 88.94 194 ILE A N 1
ATOM 1503 C CA . ILE A 1 194 ? -4.742 -17.656 10.711 1 88.94 194 ILE A CA 1
ATOM 1504 C C . ILE A 1 194 ? -3.943 -16.406 10.344 1 88.94 194 ILE A C 1
ATOM 1506 O O . ILE A 1 194 ? -2.711 -16.438 10.297 1 88.94 194 ILE A O 1
ATOM 1510 N N . ASN A 1 195 ? -4.629 -15.312 10.148 1 87.75 195 ASN A N 1
ATOM 1511 C CA . ASN A 1 195 ? -3.943 -14.078 9.789 1 87.75 195 ASN A CA 1
ATOM 1512 C C . ASN A 1 195 ? -3.08 -13.555 10.93 1 87.75 195 ASN A C 1
ATOM 1514 O O . ASN A 1 195 ? -1.983 -13.047 10.703 1 87.75 195 ASN A O 1
ATOM 1518 N N . GLU A 1 196 ? -3.611 -13.742 12.133 1 88.62 196 GLU A N 1
ATOM 1519 C CA . GLU A 1 196 ? -2.828 -13.312 13.281 1 88.62 196 GLU A CA 1
ATOM 1520 C C . GLU A 1 196 ? -1.604 -14.195 13.484 1 88.62 196 GLU A C 1
ATOM 1522 O O . GLU A 1 196 ? -0.526 -13.711 13.828 1 88.62 196 GLU A O 1
ATOM 1527 N N . LEU A 1 197 ? -1.761 -15.422 13.195 1 87.69 197 LEU A N 1
ATOM 1528 C CA . LEU A 1 197 ? -0.641 -16.359 13.297 1 87.69 197 LEU A CA 1
ATOM 1529 C C . LEU A 1 197 ? 0.409 -16.062 12.234 1 87.69 197 LEU A C 1
ATOM 1531 O O . LEU A 1 197 ? 1.609 -16.094 12.508 1 87.69 197 LEU A O 1
ATOM 1535 N N . LEU A 1 198 ? -0.021 -15.781 11.039 1 88.69 198 LEU A N 1
ATOM 1536 C CA . LEU A 1 198 ? 0.893 -15.492 9.938 1 88.69 198 LEU A CA 1
ATOM 1537 C C . LEU A 1 198 ? 1.688 -14.219 10.219 1 88.69 198 LEU A C 1
ATOM 1539 O O . LEU A 1 198 ? 2.885 -14.156 9.93 1 88.69 198 LEU A O 1
ATOM 1543 N N . LYS A 1 199 ? 1.062 -13.297 10.844 1 86.12 199 LYS A N 1
ATOM 1544 C CA . LYS A 1 199 ? 1.702 -12.008 11.086 1 86.12 199 LYS A CA 1
ATOM 1545 C C . LYS A 1 199 ? 2.748 -12.109 12.188 1 86.12 199 LYS A C 1
ATOM 1547 O O . LYS A 1 199 ? 3.83 -11.531 12.086 1 86.12 199 LYS A O 1
ATOM 1552 N N . ARG A 1 200 ? 2.514 -12.953 13.18 1 85.94 200 ARG A N 1
ATOM 1553 C CA . ARG A 1 200 ? 3.367 -12.977 14.367 1 85.94 200 ARG A CA 1
ATOM 1554 C C . ARG A 1 200 ? 4.41 -14.086 14.266 1 85.94 200 ARG A C 1
ATOM 1556 O O . ARG A 1 200 ? 5.402 -14.078 15 1 85.94 200 ARG A O 1
ATOM 1563 N N . SER A 1 201 ? 4.215 -14.93 13.359 1 88.19 201 SER A N 1
ATOM 1564 C CA . SER A 1 201 ? 5.102 -16.094 13.297 1 88.19 201 SER A CA 1
ATOM 1565 C C . SER A 1 201 ? 6.434 -15.734 12.648 1 88.19 201 SER A C 1
ATOM 1567 O O . SER A 1 201 ? 6.477 -14.961 11.688 1 88.19 201 SER A O 1
ATOM 1569 N N . PHE A 1 202 ? 7.531 -16.234 13.133 1 89.44 202 PHE A N 1
ATOM 1570 C CA . PHE A 1 202 ? 8.875 -16.031 12.602 1 89.44 202 PHE A CA 1
ATOM 1571 C C . PHE A 1 202 ? 9.125 -16.938 11.398 1 89.44 202 PHE A C 1
ATOM 1573 O O . PHE A 1 202 ? 10.109 -16.766 10.68 1 89.44 202 PHE A O 1
ATOM 1580 N N . ALA A 1 203 ? 8.172 -17.812 11.18 1 88.31 203 ALA A N 1
ATOM 1581 C CA . ALA A 1 203 ? 8.289 -18.672 10 1 88.31 203 ALA A CA 1
ATOM 1582 C C . ALA A 1 203 ? 7.746 -17.969 8.758 1 88.31 203 ALA A C 1
ATOM 1584 O O . ALA A 1 203 ? 8.141 -18.297 7.637 1 88.31 203 ALA A O 1
ATOM 1585 N N . TYR A 1 204 ? 6.848 -16.953 9.055 1 90 204 TYR A N 1
ATOM 1586 C CA . TYR A 1 204 ? 6.191 -16.359 7.887 1 90 204 TYR A CA 1
ATOM 1587 C C . TYR A 1 204 ? 6.305 -14.844 7.902 1 90 204 TYR A C 1
ATOM 1589 O O . TYR A 1 204 ? 7.246 -14.281 7.344 1 90 204 TYR A O 1
ATOM 1597 N N . GLY A 1 205 ? 5.574 -14.117 8.719 1 87.31 205 GLY A N 1
ATOM 1598 C CA . GLY A 1 205 ? 5.527 -12.664 8.719 1 87.31 205 GLY A CA 1
ATOM 1599 C C . GLY A 1 205 ? 6.859 -12.031 9.062 1 87.31 205 GLY A C 1
ATOM 1600 O O . GLY A 1 205 ? 7.352 -11.172 8.328 1 87.31 205 GLY A O 1
ATOM 1601 N N . LYS A 1 206 ? 7.562 -12.477 10.094 1 88.94 206 LYS A N 1
ATOM 1602 C CA . LYS A 1 206 ? 8.82 -11.891 10.555 1 88.94 206 LYS A CA 1
ATOM 1603 C C . LYS A 1 206 ? 10.016 -12.688 10.039 1 88.94 206 LYS A C 1
ATOM 1605 O O . LYS A 1 206 ? 11.141 -12.5 10.516 1 88.94 206 LYS A O 1
ATOM 1610 N N . ASN A 1 207 ? 9.734 -13.477 9.086 1 91.19 207 ASN A N 1
ATOM 1611 C CA . ASN A 1 207 ? 10.766 -14.383 8.602 1 91.19 207 ASN A CA 1
ATOM 1612 C C . ASN A 1 207 ? 11.82 -13.641 7.785 1 91.19 207 ASN A C 1
ATOM 1614 O O . ASN A 1 207 ? 13.008 -13.977 7.848 1 91.19 207 ASN A O 1
ATOM 1618 N N . ALA A 1 208 ? 11.391 -12.633 7.016 1 92.19 208 ALA A N 1
ATOM 1619 C CA . ALA A 1 208 ? 12.32 -11.922 6.145 1 92.19 208 ALA A CA 1
ATOM 1620 C C . ALA A 1 208 ? 13.422 -11.242 6.961 1 92.19 208 ALA A C 1
ATOM 1622 O O . ALA A 1 208 ? 14.594 -11.297 6.598 1 92.19 208 ALA A O 1
ATOM 1623 N N . GLU A 1 209 ? 13.094 -10.688 8.047 1 90.5 209 GLU A N 1
ATOM 1624 C CA . GLU A 1 209 ? 14.078 -10.023 8.906 1 90.5 209 GLU A CA 1
ATOM 1625 C C . GLU A 1 209 ? 14.977 -11.047 9.594 1 90.5 209 GLU A C 1
ATOM 1627 O O . GLU A 1 209 ? 16.188 -10.836 9.711 1 90.5 209 GLU A O 1
ATOM 1632 N N . LEU A 1 210 ? 14.352 -12.07 10.023 1 92.56 210 LEU A N 1
ATOM 1633 C CA . LEU A 1 210 ? 15.117 -13.133 10.664 1 92.56 210 LEU A CA 1
ATOM 1634 C C . LEU A 1 210 ? 16.141 -13.727 9.695 1 92.56 210 LEU A C 1
ATOM 1636 O O . LEU A 1 210 ? 17.297 -13.938 10.062 1 92.56 210 LEU A O 1
ATOM 1640 N N . LEU A 1 211 ? 15.695 -13.961 8.484 1 93.94 211 LEU A N 1
ATOM 1641 C CA . LEU A 1 211 ? 16.578 -14.57 7.492 1 93.94 211 LEU A CA 1
ATOM 1642 C C . LEU A 1 211 ? 17.703 -13.617 7.105 1 93.94 211 LEU A C 1
ATOM 1644 O O . LEU A 1 211 ? 18.812 -14.055 6.793 1 93.94 211 LEU A O 1
ATOM 1648 N N . SER A 1 212 ? 17.406 -12.352 7.055 1 92.69 212 SER A N 1
ATOM 1649 C CA . SER A 1 212 ? 18.469 -11.383 6.766 1 92.69 212 SER A CA 1
ATOM 1650 C C . SER A 1 212 ? 19.562 -11.43 7.824 1 92.69 212 SER A C 1
ATOM 1652 O O . SER A 1 212 ? 20.75 -11.367 7.496 1 92.69 212 SER A O 1
ATOM 1654 N N . SER A 1 213 ? 19.203 -11.578 9.047 1 91.81 213 SER A N 1
ATOM 1655 C CA . SER A 1 213 ? 20.172 -11.688 10.133 1 91.81 213 SER A CA 1
ATOM 1656 C C . SER A 1 213 ? 20.906 -13.023 10.078 1 91.81 213 SER A C 1
ATOM 1658 O O . SER A 1 213 ? 22.125 -13.086 10.32 1 91.81 213 SER A O 1
ATOM 1660 N N . TYR A 1 214 ? 20.172 -14.055 9.773 1 92.06 214 TYR A N 1
ATOM 1661 C CA . TYR A 1 214 ? 20.766 -15.383 9.656 1 92.06 214 TYR A CA 1
ATOM 1662 C C . TYR A 1 214 ? 21.812 -15.414 8.555 1 92.06 214 TYR A C 1
ATOM 1664 O O . TYR A 1 214 ? 22.922 -15.914 8.758 1 92.06 214 TYR A O 1
ATOM 1672 N N . MET A 1 215 ? 21.469 -14.859 7.398 1 92.62 215 MET A N 1
ATOM 1673 C CA . MET A 1 215 ? 22.391 -14.867 6.27 1 92.62 215 MET A CA 1
ATOM 1674 C C . MET A 1 215 ? 23.625 -14.023 6.57 1 92.62 215 MET A C 1
ATOM 1676 O O . MET A 1 215 ? 24.734 -14.398 6.203 1 92.62 215 MET A O 1
ATOM 1680 N N . ALA A 1 216 ? 23.453 -12.914 7.223 1 90.31 216 ALA A N 1
ATOM 1681 C CA . ALA A 1 216 ? 24.594 -12.062 7.586 1 90.31 216 ALA A CA 1
ATOM 1682 C C . ALA A 1 216 ? 25.547 -12.797 8.523 1 90.31 216 ALA A C 1
ATOM 1684 O O . ALA A 1 216 ? 26.766 -12.734 8.344 1 90.31 216 ALA A O 1
ATOM 1685 N N . GLN A 1 217 ? 25.031 -13.508 9.469 1 88.5 217 GLN A N 1
ATOM 1686 C CA . GLN A 1 217 ? 25.859 -14.234 10.43 1 88.5 217 GLN A CA 1
ATOM 1687 C C . GLN A 1 217 ? 26.516 -15.453 9.781 1 88.5 217 GLN A C 1
ATOM 1689 O O . GLN A 1 217 ? 27.688 -15.758 10.055 1 88.5 217 GLN A O 1
ATOM 1694 N N . MET A 1 218 ? 25.766 -16.125 8.984 1 88.69 218 MET A N 1
ATOM 1695 C CA . MET A 1 218 ? 26.281 -17.297 8.297 1 88.69 218 MET A CA 1
ATOM 1696 C C . MET A 1 218 ? 27.469 -16.953 7.41 1 88.69 218 MET A C 1
ATOM 1698 O O . MET A 1 218 ? 28.469 -17.672 7.375 1 88.69 218 MET A O 1
ATOM 1702 N N . LEU A 1 219 ? 27.391 -15.883 6.707 1 87.62 219 LEU A N 1
ATOM 1703 C CA . LEU A 1 219 ? 28.453 -15.484 5.785 1 87.62 219 LEU A CA 1
ATOM 1704 C C . LEU A 1 219 ? 29.656 -14.945 6.547 1 87.62 219 LEU A C 1
ATOM 1706 O O . LEU A 1 219 ? 30.797 -15.086 6.09 1 87.62 219 LEU A O 1
ATOM 1710 N N . GLN A 1 220 ? 29.406 -14.375 7.719 1 82.81 220 GLN A N 1
ATOM 1711 C CA . GLN A 1 220 ? 30.516 -13.938 8.555 1 82.81 220 GLN A CA 1
ATOM 1712 C C . GLN A 1 220 ? 31.297 -15.125 9.109 1 82.81 220 GLN A C 1
ATOM 1714 O O . GLN A 1 220 ? 32.531 -15.102 9.172 1 82.81 220 GLN A O 1
ATOM 1719 N N . GLU A 1 221 ? 30.609 -16.156 9.445 1 79.5 221 GLU A N 1
ATOM 1720 C CA . GLU A 1 221 ? 31.234 -17.359 9.961 1 79.5 221 GLU A CA 1
ATOM 1721 C C . GLU A 1 221 ? 32.031 -18.094 8.867 1 79.5 221 GLU A C 1
ATOM 1723 O O . GLU A 1 221 ? 33.094 -18.641 9.125 1 79.5 221 GLU A O 1
ATOM 1728 N N . LYS A 1 222 ? 31.5 -18.094 7.688 1 72.44 222 LYS A N 1
ATOM 1729 C CA . LYS A 1 222 ? 32.188 -18.719 6.562 1 72.44 222 LYS A CA 1
ATOM 1730 C C . LYS A 1 222 ? 33.531 -18.047 6.277 1 72.44 222 LYS A C 1
ATOM 1732 O O . LYS A 1 222 ? 34.5 -18.719 5.984 1 72.44 222 LYS A O 1
ATOM 1737 N N . ASP A 1 223 ? 33.5 -16.859 6.289 1 64.31 223 ASP A N 1
ATOM 1738 C CA . ASP A 1 223 ? 34.719 -16.109 6.062 1 64.31 223 ASP A CA 1
ATOM 1739 C C . ASP A 1 223 ? 35.781 -16.438 7.121 1 64.31 223 ASP A C 1
ATOM 1741 O O . ASP A 1 223 ? 36.969 -16.531 6.812 1 64.31 223 ASP A O 1
ATOM 1745 N N . GLN A 1 224 ? 35.219 -16.75 8.258 1 58.44 224 GLN A N 1
ATOM 1746 C CA . GLN A 1 224 ? 36.125 -17.078 9.344 1 58.44 224 GLN A CA 1
ATOM 1747 C C . GLN A 1 224 ? 36.688 -18.5 9.18 1 58.44 224 GLN A C 1
ATOM 1749 O O . GLN A 1 224 ? 37.812 -18.781 9.531 1 58.44 224 GLN A O 1
ATOM 1754 N N . GLN A 1 225 ? 35.75 -19.359 8.602 1 56.28 225 GLN A N 1
ATOM 1755 C CA . GLN A 1 225 ? 36.156 -20.75 8.43 1 56.28 225 GLN A CA 1
ATOM 1756 C C . GLN A 1 225 ? 36.906 -20.938 7.102 1 56.28 225 GLN A C 1
ATOM 1758 O O . GLN A 1 225 ? 37.625 -21.922 6.922 1 56.28 225 GLN A O 1
ATOM 1763 N N . ALA A 1 226 ? 36.562 -20.312 6 1 56.72 226 ALA A N 1
ATOM 1764 C CA . ALA A 1 226 ? 37.125 -20.422 4.656 1 56.72 226 ALA A CA 1
ATOM 1765 C C . ALA A 1 226 ? 38.625 -20.188 4.668 1 56.72 226 ALA A C 1
ATOM 1767 O O . ALA A 1 226 ? 39.312 -20.375 3.652 1 56.72 226 ALA A O 1
ATOM 1768 N N . GLY A 1 227 ? 39.188 -19.547 5.672 1 46.19 227 GLY A N 1
ATOM 1769 C CA . GLY A 1 227 ? 40.625 -19.734 5.613 1 46.19 227 GLY A CA 1
ATOM 1770 C C . GLY A 1 227 ? 41.031 -21.156 5.309 1 46.19 227 GLY A C 1
ATOM 1771 O O . GLY A 1 227 ? 42.156 -21.406 4.883 1 46.19 227 GLY A O 1
ATOM 1772 N N . ASN A 1 228 ? 40.281 -22.172 5.637 1 42.19 228 ASN A N 1
ATOM 1773 C CA . ASN A 1 228 ? 40.719 -23.547 5.48 1 42.19 228 ASN A CA 1
ATOM 1774 C C . ASN A 1 228 ? 39.969 -24.266 4.363 1 42.19 228 ASN A C 1
ATOM 1776 O O . ASN A 1 228 ? 40.188 -25.453 4.117 1 42.19 228 ASN A O 1
ATOM 1780 N N . GLY A 1 229 ? 38.781 -23.938 3.799 1 45.75 229 GLY A N 1
ATOM 1781 C CA . GLY A 1 229 ? 38 -24.797 2.926 1 45.75 229 GLY A CA 1
ATOM 1782 C C . GLY A 1 229 ? 38.375 -24.656 1.463 1 45.75 229 GLY A C 1
ATOM 1783 O O . GLY A 1 229 ? 38.812 -23.594 1.022 1 45.75 229 GLY A O 1
ATOM 1784 N N . ASN A 1 230 ? 38.594 -25.734 0.744 1 49.81 230 ASN A N 1
ATOM 1785 C CA . ASN A 1 230 ? 39.062 -25.938 -0.621 1 49.81 230 ASN A CA 1
ATOM 1786 C C . ASN A 1 230 ? 38.125 -25.281 -1.642 1 49.81 230 ASN A C 1
ATOM 1788 O O . ASN A 1 230 ? 36.938 -25.594 -1.714 1 49.81 230 ASN A O 1
ATOM 1792 N N . VAL A 1 231 ? 38.312 -24.078 -2.133 1 57.59 231 VAL A N 1
ATOM 1793 C CA . VAL A 1 231 ? 37.812 -23.328 -3.285 1 57.59 231 VAL A CA 1
ATOM 1794 C C . VAL A 1 231 ? 37.375 -24.312 -4.371 1 57.59 231 VAL A C 1
ATOM 1796 O O . VAL A 1 231 ? 36.625 -23.953 -5.281 1 57.59 231 VAL A O 1
ATOM 1799 N N . GLN A 1 232 ? 37.656 -25.609 -4.25 1 64.06 232 GLN A N 1
ATOM 1800 C CA . GLN A 1 232 ? 37.594 -26.484 -5.414 1 64.06 232 GLN A CA 1
ATOM 1801 C C . GLN A 1 232 ? 36.344 -27.359 -5.367 1 64.06 232 GLN A C 1
ATOM 1803 O O . GLN A 1 232 ? 36.156 -28.203 -6.234 1 64.06 232 GLN A O 1
ATOM 1808 N N . ASP A 1 233 ? 35.344 -27.109 -4.469 1 78.5 233 ASP A N 1
ATOM 1809 C CA . ASP A 1 233 ? 34.188 -28.016 -4.457 1 78.5 233 ASP A CA 1
ATOM 1810 C C . ASP A 1 233 ? 33.219 -27.672 -5.578 1 78.5 233 ASP A C 1
ATOM 1812 O O . ASP A 1 233 ? 32.906 -26.5 -5.82 1 78.5 233 ASP A O 1
ATOM 1816 N N . GLU A 1 234 ? 32.875 -28.703 -6.379 1 86.94 234 GLU A N 1
ATOM 1817 C CA . GLU A 1 234 ? 31.922 -28.547 -7.488 1 86.94 234 GLU A CA 1
ATOM 1818 C C . GLU A 1 234 ? 30.812 -29.594 -7.438 1 86.94 234 GLU A C 1
ATOM 1820 O O . GLU A 1 234 ? 30.938 -30.594 -6.738 1 86.94 234 GLU A O 1
ATOM 1825 N N . GLY A 1 235 ? 29.641 -29.203 -7.863 1 91 235 GLY A N 1
ATOM 1826 C CA . GLY A 1 235 ? 28.531 -30.125 -8.031 1 91 235 GLY A CA 1
ATOM 1827 C C . GLY A 1 235 ? 27.812 -30.438 -6.734 1 91 235 GLY A C 1
ATOM 1828 O O . GLY A 1 235 ? 27.422 -29.516 -6.008 1 91 235 GLY A O 1
ATOM 1829 N N . ALA A 1 236 ? 27.672 -31.719 -6.422 1 90.81 236 ALA A N 1
ATOM 1830 C CA . ALA A 1 236 ? 26.906 -32.188 -5.266 1 90.81 236 ALA A CA 1
ATOM 1831 C C . ALA A 1 236 ? 27.609 -31.812 -3.961 1 90.81 236 ALA A C 1
ATOM 1833 O O . ALA A 1 236 ? 26.953 -31.562 -2.947 1 90.81 236 ALA A O 1
ATOM 1834 N N . GLU A 1 237 ? 28.875 -31.703 -3.967 1 93.12 237 GLU A N 1
ATOM 1835 C CA . GLU A 1 237 ? 29.625 -31.391 -2.758 1 93.12 237 GLU A CA 1
ATOM 1836 C C . GLU A 1 237 ? 29.375 -29.953 -2.299 1 93.12 237 GLU A C 1
ATOM 1838 O O . GLU A 1 237 ? 29.312 -29.688 -1.099 1 93.12 237 GLU A O 1
ATOM 1843 N N . LEU A 1 238 ? 29.234 -29.078 -3.234 1 93.75 238 LEU A N 1
ATOM 1844 C CA . LEU A 1 238 ? 28.938 -27.688 -2.893 1 93.75 238 LEU A CA 1
ATOM 1845 C C . LEU A 1 238 ? 27.516 -27.547 -2.328 1 93.75 238 LEU A C 1
ATOM 1847 O O . LEU A 1 238 ? 27.281 -26.766 -1.404 1 93.75 238 LEU A O 1
ATOM 1851 N N . LEU A 1 239 ? 26.656 -28.312 -2.859 1 95.31 239 LEU A N 1
ATOM 1852 C CA . LEU A 1 239 ? 25.266 -28.266 -2.4 1 95.31 239 LEU A CA 1
ATOM 1853 C C . LEU A 1 239 ? 25.141 -28.891 -1.015 1 95.31 239 LEU A C 1
ATOM 1855 O O . LEU A 1 239 ? 24.297 -28.453 -0.215 1 95.31 239 LEU A O 1
ATOM 1859 N N . LYS A 1 240 ? 25.953 -29.859 -0.688 1 93.94 240 LYS A N 1
ATOM 1860 C CA . LYS A 1 240 ? 25.953 -30.484 0.625 1 93.94 240 LYS A CA 1
ATOM 1861 C C . LYS A 1 240 ? 26.453 -29.531 1.703 1 93.94 240 LYS A C 1
ATOM 1863 O O . LYS A 1 240 ? 26.109 -29.672 2.877 1 93.94 240 LYS A O 1
ATOM 1868 N N . LYS A 1 241 ? 27.156 -28.547 1.333 1 91.75 241 LYS A N 1
ATOM 1869 C CA . LYS A 1 241 ? 27.719 -27.594 2.287 1 91.75 241 LYS A CA 1
ATOM 1870 C C . LYS A 1 241 ? 26.875 -26.328 2.383 1 91.75 241 LYS A C 1
ATOM 1872 O O . LYS A 1 241 ? 27.188 -25.438 3.176 1 91.75 241 LYS A O 1
ATOM 1877 N N . CYS A 1 242 ? 25.828 -26.281 1.529 1 94.06 242 CYS A N 1
ATOM 1878 C CA . CYS A 1 242 ? 24.984 -25.094 1.499 1 94.06 242 CYS A CA 1
ATOM 1879 C C . CYS A 1 242 ? 24.188 -24.953 2.791 1 94.06 242 CYS A C 1
ATOM 1881 O O . CYS A 1 242 ? 23.484 -25.875 3.188 1 94.06 242 CYS A O 1
ATOM 1883 N N . LYS A 1 243 ? 24.219 -23.797 3.463 1 92.69 243 LYS A N 1
ATOM 1884 C CA . LYS A 1 243 ? 23.578 -23.578 4.758 1 92.69 243 LYS A CA 1
ATOM 1885 C C . LYS A 1 243 ? 22.328 -22.734 4.617 1 92.69 243 LYS A C 1
ATOM 1887 O O . LYS A 1 243 ? 21.875 -22.125 5.582 1 92.69 243 LYS A O 1
ATOM 1892 N N . TYR A 1 244 ? 21.781 -22.672 3.414 1 95.31 244 TYR A N 1
ATOM 1893 C CA . TYR A 1 244 ? 20.516 -21.969 3.26 1 95.31 244 TYR A CA 1
ATOM 1894 C C . TYR A 1 244 ? 19.406 -22.656 4.043 1 95.31 244 TYR A C 1
ATOM 1896 O O . TYR A 1 244 ? 19.266 -23.891 3.975 1 95.31 244 TYR A O 1
ATOM 1904 N N . ALA A 1 245 ? 18.641 -21.875 4.762 1 94.44 245 ALA A N 1
ATOM 1905 C CA . ALA A 1 245 ? 17.609 -22.438 5.629 1 94.44 245 ALA A CA 1
ATOM 1906 C C . ALA A 1 245 ? 16.344 -22.766 4.836 1 94.44 245 ALA A C 1
ATOM 1908 O O . ALA A 1 245 ? 15.875 -21.953 4.031 1 94.44 245 ALA A O 1
ATOM 1909 N N . VAL A 1 246 ? 15.836 -23.891 5.027 1 95.56 246 VAL A N 1
ATOM 1910 C CA . VAL A 1 246 ? 14.562 -24.266 4.426 1 95.56 246 VAL A CA 1
ATOM 1911 C C . VAL A 1 246 ? 13.445 -24.141 5.457 1 95.56 246 VAL A C 1
ATOM 1913 O O . VAL A 1 246 ? 12.508 -23.359 5.266 1 95.56 246 VAL A O 1
ATOM 1916 N N . MET A 1 247 ? 13.523 -24.844 6.539 1 93.12 247 MET A N 1
ATOM 1917 C CA . MET A 1 247 ? 12.539 -24.75 7.605 1 93.12 247 MET A CA 1
ATOM 1918 C C . MET A 1 247 ? 13.195 -24.859 8.977 1 93.12 247 MET A C 1
ATOM 1920 O O . MET A 1 247 ? 14.352 -25.281 9.078 1 93.12 247 MET A O 1
ATOM 1924 N N . GLY A 1 248 ? 12.531 -24.359 10.047 1 89.25 248 GLY A N 1
ATOM 1925 C CA . GLY A 1 248 ? 12.977 -24.516 11.422 1 89.25 248 GLY A CA 1
ATOM 1926 C C . GLY A 1 248 ? 13.648 -23.281 11.977 1 89.25 248 GLY A C 1
ATOM 1927 O O . GLY A 1 248 ? 14.141 -23.297 13.109 1 89.25 248 GLY A O 1
ATOM 1928 N N . GLU A 1 249 ? 13.68 -22.281 11.266 1 86.75 249 GLU A N 1
ATOM 1929 C CA . GLU A 1 249 ? 14.336 -21.078 11.742 1 86.75 249 GLU A CA 1
ATOM 1930 C C . GLU A 1 249 ? 13.57 -20.453 12.906 1 86.75 249 GLU A C 1
ATOM 1932 O O . GLU A 1 249 ? 14.156 -19.734 13.727 1 86.75 249 GLU A O 1
ATOM 1937 N N . GLU A 1 250 ? 12.32 -20.75 12.969 1 82.19 250 GLU A N 1
ATOM 1938 C CA . GLU A 1 250 ? 11.492 -20.172 14.023 1 82.19 250 GLU A CA 1
ATOM 1939 C C . GLU A 1 250 ? 11.859 -20.75 15.391 1 82.19 250 GLU A C 1
ATOM 1941 O O . GLU A 1 250 ? 11.555 -20.141 16.422 1 82.19 250 GLU A O 1
ATOM 1946 N N . GLU A 1 251 ? 12.5 -21.797 15.398 1 80.62 251 GLU A N 1
ATOM 1947 C CA . GLU A 1 251 ? 12.82 -22.453 16.656 1 80.62 251 GLU A CA 1
ATOM 1948 C C . GLU A 1 251 ? 14.18 -22.016 17.188 1 80.62 251 GLU A C 1
ATOM 1950 O O . GLU A 1 251 ? 14.578 -22.391 18.297 1 80.62 251 GLU A O 1
ATOM 1955 N N . LEU A 1 252 ? 14.844 -21.188 16.406 1 82.62 252 LEU A N 1
ATOM 1956 C CA . LEU A 1 252 ? 16.141 -20.703 16.828 1 82.62 252 LEU A CA 1
ATOM 1957 C C . LEU A 1 252 ? 16.016 -19.703 17.969 1 82.62 252 LEU A C 1
ATOM 1959 O O . LEU A 1 252 ? 15.055 -18.922 18 1 82.62 252 LEU A O 1
ATOM 1963 N N . GLU A 1 253 ? 16.875 -19.875 18.906 1 78.19 253 GLU A N 1
ATOM 1964 C CA . GLU A 1 253 ? 16.906 -18.859 19.969 1 78.19 253 GLU A CA 1
ATOM 1965 C C . GLU A 1 253 ? 17.438 -17.531 19.453 1 78.19 253 GLU A C 1
ATOM 1967 O O . GLU A 1 253 ? 18.516 -17.469 18.844 1 78.19 253 GLU A O 1
ATOM 1972 N N . MET A 1 254 ? 16.594 -16.641 19.531 1 85.69 254 MET A N 1
ATOM 1973 C CA . MET A 1 254 ? 16.969 -15.344 18.969 1 85.69 254 MET A CA 1
ATOM 1974 C C . MET A 1 254 ? 16.828 -14.242 20.016 1 85.69 254 MET A C 1
ATOM 1976 O O . MET A 1 254 ? 15.93 -14.297 20.859 1 85.69 254 MET A O 1
ATOM 1980 N N . LYS A 1 255 ? 17.828 -13.461 20 1 83.44 255 LYS A N 1
ATOM 1981 C CA . LYS A 1 255 ? 17.781 -12.242 20.797 1 83.44 255 LYS A CA 1
ATOM 1982 C C . LYS A 1 255 ? 17.781 -11 19.906 1 83.44 255 LYS A C 1
ATOM 1984 O O . LYS A 1 255 ? 18.656 -10.844 19.047 1 83.44 255 LYS A O 1
ATOM 1989 N N . PRO A 1 256 ? 16.75 -10.242 20.047 1 86.75 256 PRO A N 1
ATOM 1990 C CA . PRO A 1 256 ? 16.734 -9.031 19.219 1 86.75 256 PRO A CA 1
ATOM 1991 C C . PRO A 1 256 ? 17.875 -8.07 19.562 1 86.75 256 PRO A C 1
ATOM 1993 O O . PRO A 1 256 ? 18.188 -7.871 20.734 1 86.75 256 PRO A O 1
ATOM 1996 N N . GLY A 1 257 ? 18.594 -7.664 18.578 1 84.69 257 GLY A N 1
ATOM 1997 C CA . GLY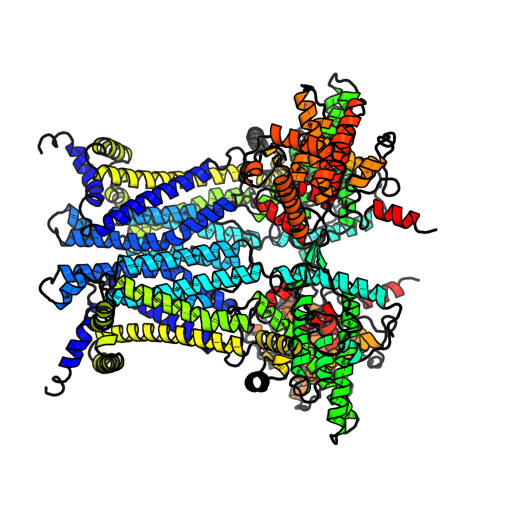 A 1 257 ? 19.688 -6.719 18.703 1 84.69 257 GLY A CA 1
ATOM 1998 C C . GLY A 1 257 ? 19.5 -5.469 17.875 1 84.69 257 GLY A C 1
ATOM 1999 O O . GLY A 1 257 ? 18.469 -5.301 17.219 1 84.69 257 GLY A O 1
ATOM 2000 N N . PRO A 1 258 ? 20.422 -4.555 17.938 1 83.19 258 PRO A N 1
ATOM 2001 C CA . PRO A 1 258 ? 20.312 -3.281 17.219 1 83.19 258 PRO A CA 1
ATOM 2002 C C . PRO A 1 258 ? 20.375 -3.453 15.703 1 83.19 258 PRO A C 1
ATOM 2004 O O . PRO A 1 258 ? 19.766 -2.668 14.969 1 83.19 258 PRO A O 1
ATOM 2007 N N . GLU A 1 259 ? 21.141 -4.441 15.219 1 80.25 259 GLU A N 1
ATOM 2008 C CA . GLU A 1 259 ? 21.281 -4.641 13.781 1 80.25 259 GLU A CA 1
ATOM 2009 C C . GLU A 1 259 ? 20.406 -5.797 13.297 1 80.25 259 GLU A C 1
ATOM 2011 O O . GLU A 1 259 ? 20.562 -6.266 12.164 1 80.25 259 GLU A O 1
ATOM 2016 N N . GLY A 1 260 ? 19.562 -6.266 14.211 1 83.94 260 GLY A N 1
ATOM 2017 C CA . GLY A 1 260 ? 18.719 -7.402 13.867 1 83.94 260 GLY A CA 1
ATOM 2018 C C . GLY A 1 260 ? 18.703 -8.477 14.938 1 83.94 260 GLY A C 1
ATOM 2019 O O . GLY A 1 260 ? 18.859 -8.188 16.125 1 83.94 260 GLY A O 1
ATOM 2020 N N . TYR A 1 261 ? 18.469 -9.641 14.492 1 86.62 261 TYR A N 1
ATOM 2021 C CA . TYR A 1 261 ? 18.391 -10.742 15.453 1 86.62 261 TYR A CA 1
ATOM 2022 C C . TYR A 1 261 ? 19.734 -11.438 15.594 1 86.62 261 TYR A C 1
ATOM 2024 O O . TYR A 1 261 ? 20.438 -11.648 14.602 1 86.62 261 TYR A O 1
ATOM 2032 N N . LEU A 1 262 ? 20.188 -11.602 16.812 1 87.19 262 LEU A N 1
ATOM 2033 C CA . LEU A 1 262 ? 21.359 -12.414 17.078 1 87.19 262 LEU A CA 1
ATOM 2034 C C . LEU A 1 262 ? 20.984 -13.867 17.344 1 87.19 262 LEU A C 1
ATOM 2036 O O . LEU A 1 262 ? 20.219 -14.156 18.266 1 87.19 262 LEU A O 1
ATOM 2040 N N . LEU A 1 263 ? 21.469 -14.727 16.422 1 87.81 263 LEU A N 1
ATOM 2041 C CA . LEU A 1 263 ? 21.062 -16.125 16.469 1 87.81 263 LEU A CA 1
ATOM 2042 C C . LEU A 1 263 ? 22.188 -17 17.031 1 87.81 263 LEU A C 1
ATOM 2044 O O . LEU A 1 263 ? 23.359 -16.75 16.766 1 87.81 263 LEU A O 1
ATOM 2048 N N . GLU A 1 264 ? 21.859 -17.75 17.984 1 82.44 264 GLU A N 1
ATOM 2049 C CA . GLU A 1 264 ? 22.812 -18.734 18.469 1 82.44 264 GLU A CA 1
ATOM 2050 C C . GLU A 1 264 ? 22.859 -19.953 17.562 1 82.44 264 GLU A C 1
ATOM 2052 O O . GLU A 1 264 ? 21.969 -20.812 17.625 1 82.44 264 GLU A O 1
ATOM 2057 N N . LEU A 1 265 ? 23.781 -19.875 16.609 1 73 265 LEU A N 1
ATOM 2058 C CA . LEU A 1 265 ? 23.938 -21 15.695 1 73 265 LEU A CA 1
ATOM 2059 C C . LEU A 1 265 ? 24.75 -22.109 16.328 1 73 265 LEU A C 1
ATOM 2061 O O . LEU A 1 265 ? 25.859 -21.891 16.844 1 73 265 LEU A O 1
ATOM 2065 N N . LYS A 1 266 ? 24.266 -23.016 17.078 1 60.03 266 LYS A N 1
ATOM 2066 C CA . LYS A 1 266 ? 25 -24.125 17.688 1 60.03 266 LYS A CA 1
ATOM 2067 C C . LYS A 1 266 ? 25.953 -24.766 16.688 1 60.03 266 LYS A C 1
ATOM 2069 O O . LYS A 1 266 ? 25.578 -25.047 15.555 1 60.03 266 LYS A O 1
ATOM 2074 N N . LYS A 1 267 ? 27.391 -24.688 16.953 1 55.38 267 LYS A N 1
ATOM 2075 C CA . LYS A 1 267 ? 28.438 -25.406 16.219 1 55.38 267 LYS A CA 1
ATOM 2076 C C . LYS A 1 267 ? 28.109 -26.891 16.141 1 55.38 267 LYS A C 1
ATOM 2078 O O . LYS A 1 267 ? 27.641 -27.484 17.109 1 55.38 267 LYS A O 1
ATOM 2083 N N . PRO A 1 268 ? 28.109 -27.359 14.836 1 47.12 268 PRO A N 1
ATOM 2084 C CA . PRO A 1 268 ? 27.938 -28.812 14.805 1 47.12 268 PRO A CA 1
ATOM 2085 C C . PRO A 1 268 ? 28.859 -29.547 15.789 1 47.12 268 PRO A C 1
ATOM 2087 O O . PRO A 1 268 ? 30.047 -29.266 15.844 1 47.12 268 PRO A O 1
ATOM 2090 N N . SER A 1 269 ? 28.531 -29.828 16.938 1 41.06 269 SER A N 1
ATOM 2091 C CA . SER A 1 269 ? 29.453 -30.688 17.688 1 41.06 269 SER A CA 1
ATOM 2092 C C . SER A 1 269 ? 30.016 -31.797 16.812 1 41.06 269 SER A C 1
ATOM 2094 O O . SER A 1 269 ? 29.266 -32.5 16.125 1 41.06 269 SER A O 1
ATOM 2096 N N . THR A 1 270 ? 31.297 -31.719 16.297 1 38.03 270 THR A N 1
ATOM 2097 C CA . THR A 1 270 ? 32 -32.781 15.586 1 38.03 270 THR A CA 1
ATOM 2098 C C . THR A 1 270 ? 31.609 -34.156 16.125 1 38.03 270 THR A C 1
ATOM 2100 O O . THR A 1 270 ? 31.969 -35.188 15.555 1 38.03 270 THR A O 1
ATOM 2103 N N . VAL A 1 271 ? 31.75 -34.469 17.484 1 35.75 271 VAL A N 1
ATOM 2104 C CA . VAL A 1 271 ? 31.875 -35.812 17.984 1 35.75 271 VAL A CA 1
ATOM 2105 C C . VAL A 1 271 ? 30.641 -36.625 17.594 1 35.75 271 VAL A C 1
ATOM 2107 O O . VAL A 1 271 ? 30.719 -37.844 17.375 1 35.75 271 VAL A O 1
ATOM 2110 N N . ASP A 1 272 ? 29.531 -36.594 18.422 1 35.44 272 ASP A N 1
ATOM 2111 C CA . ASP A 1 272 ? 28.672 -37.75 18.609 1 35.44 272 ASP A CA 1
ATOM 2112 C C . ASP A 1 272 ? 27.953 -38.125 17.312 1 35.44 272 ASP A C 1
ATOM 2114 O O . ASP A 1 272 ? 27.406 -37.25 16.625 1 35.44 272 ASP A O 1
ATOM 2118 N N . THR A 1 273 ? 28.156 -39.406 16.75 1 35.16 273 THR A N 1
ATOM 2119 C CA . THR A 1 273 ? 27.688 -40.281 15.695 1 35.16 273 THR A CA 1
ATOM 2120 C C . THR A 1 273 ? 26.219 -40 15.367 1 35.16 273 THR A C 1
ATOM 2122 O O . THR A 1 273 ? 25.875 -39.812 14.195 1 35.16 273 THR A O 1
ATOM 2125 N N . ASP A 1 274 ? 25.438 -41.156 15.766 1 36.28 274 ASP A N 1
ATOM 2126 C CA . ASP A 1 274 ? 24.188 -41.719 15.25 1 36.28 274 ASP A CA 1
ATOM 2127 C C . ASP A 1 274 ? 23.062 -40.688 15.32 1 36.28 274 ASP A C 1
ATOM 2129 O O . ASP A 1 274 ? 22.188 -40.688 14.445 1 36.28 274 ASP A O 1
ATOM 2133 N N . ALA A 1 275 ? 22.5 -40.625 16.688 1 37.38 275 ALA A N 1
ATOM 2134 C CA . ALA A 1 275 ? 21.062 -40.531 16.922 1 37.38 275 ALA A CA 1
ATOM 2135 C C . ALA A 1 275 ? 20.531 -39.156 16.531 1 37.38 275 ALA A C 1
ATOM 2137 O O . ALA A 1 275 ? 19.656 -39.062 15.664 1 37.38 275 ALA A O 1
ATOM 2138 N N . ASN A 1 276 ? 19.859 -38.469 17.625 1 39.34 276 ASN A N 1
ATOM 2139 C CA . ASN A 1 276 ? 18.875 -37.375 17.656 1 39.34 276 ASN A CA 1
ATOM 2140 C C . ASN A 1 276 ? 19.516 -36.062 17.297 1 39.34 276 ASN A C 1
ATOM 2142 O O . ASN A 1 276 ? 19.844 -35.25 18.188 1 39.34 276 ASN A O 1
ATOM 2146 N N . THR A 1 277 ? 20.438 -35.844 16.547 1 43.94 277 THR A N 1
ATOM 2147 C CA . THR A 1 277 ? 20.891 -34.5 16.25 1 43.94 277 THR A CA 1
ATOM 2148 C C . THR A 1 277 ? 19.734 -33.594 15.844 1 43.94 277 THR A C 1
ATOM 2150 O O . THR A 1 277 ? 19.328 -33.594 14.68 1 43.94 277 THR A O 1
ATOM 2153 N N . ASP A 1 278 ? 18.844 -33.375 16.625 1 48.16 278 ASP A N 1
ATOM 2154 C CA . ASP A 1 278 ? 17.75 -32.406 16.516 1 48.16 278 ASP A CA 1
ATOM 2155 C C . ASP A 1 278 ? 18.25 -31.062 16.016 1 48.16 278 ASP A C 1
ATOM 2157 O O . ASP A 1 278 ? 18.594 -30.188 16.812 1 48.16 278 ASP A O 1
ATOM 2161 N N . SER A 1 279 ? 19.062 -30.984 15 1 58.78 279 SER A N 1
ATOM 2162 C CA . SER A 1 279 ? 19.328 -29.656 14.445 1 58.78 279 SER A CA 1
ATOM 2163 C C . SER A 1 279 ? 18.031 -28.906 14.18 1 58.78 279 SER A C 1
ATOM 2165 O O . SER A 1 279 ? 17.109 -29.438 13.57 1 58.78 279 SER A O 1
ATOM 2167 N N . THR A 1 280 ? 17.938 -27.797 14.852 1 76.75 280 THR A N 1
ATOM 2168 C CA . THR A 1 280 ? 16.734 -26.984 14.93 1 76.75 280 THR A CA 1
ATOM 2169 C C . THR A 1 280 ? 16.406 -26.375 13.57 1 76.75 280 THR A C 1
ATOM 2171 O O . THR A 1 280 ? 15.234 -26.25 13.203 1 76.75 280 THR A O 1
ATOM 2174 N N . ILE A 1 281 ? 17.562 -26.25 12.641 1 89.06 281 ILE A N 1
ATOM 2175 C CA . ILE A 1 281 ? 17.297 -25.672 11.328 1 89.06 281 ILE A CA 1
ATOM 2176 C C . ILE A 1 281 ? 17.641 -26.672 10.234 1 89.06 281 ILE A C 1
ATOM 2178 O O . ILE A 1 281 ? 18.688 -27.328 10.289 1 89.06 281 ILE A O 1
ATOM 2182 N N . ILE A 1 282 ? 16.781 -27.016 9.414 1 93.88 282 ILE A N 1
ATOM 2183 C CA . ILE A 1 282 ? 17.016 -27.859 8.258 1 93.88 282 ILE A CA 1
ATOM 2184 C C . ILE A 1 282 ? 17.547 -27.031 7.098 1 93.88 282 ILE A C 1
ATOM 2186 O O . ILE A 1 282 ? 16.906 -26.062 6.664 1 93.88 282 ILE A O 1
ATOM 2190 N N . THR A 1 283 ? 18.719 -27.281 6.637 1 94.75 283 THR A N 1
ATOM 2191 C CA . THR A 1 283 ? 19.359 -26.547 5.555 1 94.75 283 THR A CA 1
ATOM 2192 C C . THR A 1 283 ? 19.344 -27.359 4.262 1 94.75 283 THR A C 1
ATOM 2194 O O . THR A 1 283 ? 18.969 -28.531 4.266 1 94.75 283 THR A O 1
ATOM 2197 N N . ILE A 1 284 ? 19.641 -26.75 3.148 1 96.44 284 ILE A N 1
ATOM 2198 C CA . ILE A 1 284 ? 19.734 -27.422 1.854 1 96.44 284 ILE A CA 1
ATOM 2199 C C . ILE A 1 284 ? 20.812 -28.5 1.909 1 96.44 284 ILE A C 1
ATOM 2201 O O . ILE A 1 284 ? 20.625 -29.594 1.351 1 96.44 284 ILE A O 1
ATOM 2205 N N . GLY A 1 285 ? 21.906 -28.203 2.592 1 94.88 285 GLY A N 1
ATOM 2206 C CA . GLY A 1 285 ? 22.969 -29.188 2.742 1 94.88 285 GLY A CA 1
ATOM 2207 C C . GLY A 1 285 ? 22.516 -30.469 3.414 1 94.88 285 GLY A C 1
ATOM 2208 O O . GLY A 1 285 ? 22.906 -31.562 3.01 1 94.88 285 GLY A O 1
ATOM 2209 N N . ASP A 1 286 ? 21.641 -30.406 4.379 1 94 286 ASP A N 1
ATOM 2210 C CA . ASP A 1 286 ? 21.109 -31.578 5.082 1 94 286 ASP A CA 1
ATOM 2211 C C . ASP A 1 286 ? 20.297 -32.469 4.141 1 94 286 ASP A C 1
ATOM 2213 O O . ASP A 1 286 ? 20.359 -33.688 4.223 1 94 286 ASP A O 1
ATOM 2217 N N . ILE A 1 287 ? 19.531 -31.812 3.311 1 94.94 287 ILE A N 1
ATOM 2218 C CA . ILE A 1 287 ? 18.672 -32.562 2.389 1 94.94 287 ILE A CA 1
ATOM 2219 C C . ILE A 1 287 ? 19.531 -33.312 1.369 1 94.94 287 ILE A C 1
ATOM 2221 O O . ILE A 1 287 ? 19.281 -34.469 1.086 1 94.94 287 ILE A O 1
ATOM 2225 N N . TRP A 1 288 ? 20.547 -32.688 0.821 1 94.75 288 TRP A N 1
ATOM 2226 C CA . TRP A 1 288 ? 21.422 -33.312 -0.147 1 94.75 288 TRP A CA 1
ATOM 2227 C C . TRP A 1 288 ? 22.25 -34.406 0.514 1 94.75 288 TRP A C 1
ATOM 2229 O O . TRP A 1 288 ? 22.531 -35.438 -0.102 1 94.75 288 TRP A O 1
ATOM 2239 N N . ARG A 1 289 ? 22.656 -34.25 1.802 1 93.81 289 ARG A N 1
ATOM 2240 C CA . ARG A 1 289 ? 23.391 -35.281 2.529 1 93.81 289 ARG A CA 1
ATOM 2241 C C . ARG A 1 289 ? 22.516 -36.5 2.791 1 93.81 289 ARG A C 1
ATOM 2243 O O . ARG A 1 289 ? 22.969 -37.656 2.66 1 93.81 289 ARG A O 1
ATOM 2250 N N . LEU A 1 290 ? 21.312 -36.219 3.133 1 93.12 290 LEU A N 1
ATOM 2251 C CA . LEU A 1 290 ? 20.391 -37.312 3.377 1 93.12 290 LEU A CA 1
ATOM 2252 C C . LEU A 1 290 ? 20.125 -38.094 2.09 1 93.12 290 LEU A C 1
ATOM 2254 O O . LEU A 1 290 ? 19.969 -39.312 2.115 1 93.12 290 LEU A O 1
ATOM 2258 N N . ALA A 1 291 ? 19.953 -37.406 0.97 1 92.38 291 ALA A N 1
ATOM 2259 C CA . ALA A 1 291 ? 19.688 -38.031 -0.315 1 92.38 291 ALA A CA 1
ATOM 2260 C C . ALA A 1 291 ? 20.828 -39 -0.686 1 92.38 291 ALA A C 1
ATOM 2262 O O . ALA A 1 291 ? 20.578 -40.031 -1.317 1 92.38 291 ALA A O 1
ATOM 2263 N N . GLU A 1 292 ? 22.062 -38.656 -0.267 1 89.94 292 GLU A N 1
ATOM 2264 C CA . GLU A 1 292 ? 23.203 -39.531 -0.553 1 89.94 292 GLU A CA 1
ATOM 2265 C C . GLU A 1 292 ? 23.25 -40.719 0.398 1 89.94 292 GLU A C 1
ATOM 2267 O O . GLU A 1 292 ? 23.609 -41.844 -0.002 1 89.94 292 GLU A O 1
ATOM 2272 N N . LYS A 1 293 ? 22.875 -40.5 1.635 1 87.56 293 LYS A N 1
ATOM 2273 C CA . LYS A 1 293 ? 22.953 -41.531 2.664 1 87.56 293 LYS A CA 1
ATOM 2274 C C . LYS A 1 293 ? 21.844 -42.562 2.49 1 87.56 293 LYS A C 1
ATOM 2276 O O . LYS A 1 293 ? 22.078 -43.75 2.684 1 87.56 293 LYS A O 1
ATOM 2281 N N . ASP A 1 294 ? 20.672 -42.062 2.277 1 83.81 294 ASP A N 1
ATOM 2282 C CA . ASP A 1 294 ? 19.516 -42.938 2.182 1 83.81 294 ASP A CA 1
ATOM 2283 C C . ASP A 1 294 ? 19.359 -43.5 0.766 1 83.81 294 ASP A C 1
ATOM 2285 O O . ASP A 1 294 ? 18.531 -43.031 -0.005 1 83.81 294 ASP A O 1
ATOM 2289 N N . LYS A 1 295 ? 20.141 -44.562 0.5 1 79.38 295 LYS A N 1
ATOM 2290 C CA . LYS A 1 295 ? 20.078 -45.188 -0.819 1 79.38 295 LYS A CA 1
ATOM 2291 C C . LYS A 1 295 ? 18.719 -45.875 -1.032 1 79.38 295 LYS A C 1
ATOM 2293 O O . LYS A 1 295 ? 18.328 -46.719 -0.24 1 79.38 295 LYS A O 1
ATOM 2298 N N . GLY A 1 296 ? 17.922 -45.438 -1.876 1 76.5 296 GLY A N 1
ATOM 2299 C CA . GLY A 1 296 ? 16.609 -46 -2.174 1 76.5 296 GLY A CA 1
ATOM 2300 C C . GLY A 1 296 ? 15.477 -45.188 -1.538 1 76.5 296 GLY A C 1
ATOM 2301 O O . GLY A 1 296 ? 14.32 -45.625 -1.589 1 76.5 296 GLY A O 1
ATOM 2302 N N . GLY A 1 297 ? 15.828 -44.125 -0.903 1 84.62 297 GLY A N 1
ATOM 2303 C CA . GLY A 1 297 ? 14.828 -43.281 -0.258 1 84.62 297 GLY A CA 1
ATOM 2304 C C . GLY A 1 297 ? 14.055 -42.438 -1.233 1 84.62 297 GLY A C 1
ATOM 2305 O O . GLY A 1 297 ? 14.258 -42.531 -2.447 1 84.62 297 GLY A O 1
ATOM 2306 N N . ILE A 1 298 ? 13.102 -41.625 -0.77 1 86.38 298 ILE A N 1
ATOM 2307 C CA . ILE A 1 298 ? 12.18 -40.812 -1.554 1 86.38 298 ILE A CA 1
ATOM 2308 C C . ILE A 1 298 ? 12.953 -39.75 -2.301 1 86.38 298 ILE A C 1
ATOM 2310 O O . ILE A 1 298 ? 12.633 -39.406 -3.447 1 86.38 298 ILE A O 1
ATOM 2314 N N . LEU A 1 299 ? 14.062 -39.25 -1.755 1 89.19 299 LEU A N 1
ATOM 2315 C CA . LEU A 1 299 ? 14.82 -38.156 -2.314 1 89.19 299 LEU A CA 1
ATOM 2316 C C . LEU A 1 299 ? 15.688 -38.594 -3.482 1 89.19 299 LEU A C 1
ATOM 2318 O O . LEU A 1 299 ? 16.047 -37.812 -4.352 1 89.19 299 LEU A O 1
ATOM 2322 N N . GLN A 1 300 ? 16.047 -39.844 -3.5 1 85.12 300 GLN A N 1
ATOM 2323 C CA . GLN A 1 300 ? 16.828 -40.375 -4.602 1 85.12 300 GLN A CA 1
ATOM 2324 C C . GLN A 1 300 ? 15.93 -40.812 -5.758 1 85.12 300 GLN A C 1
ATOM 2326 O O . GLN A 1 300 ? 16.312 -40.719 -6.926 1 85.12 300 GLN A O 1
ATOM 2331 N N . GLU A 1 301 ? 14.727 -41.219 -5.371 1 84.56 301 GLU A N 1
ATOM 2332 C CA . GLU A 1 301 ? 13.781 -41.688 -6.387 1 84.56 301 GLU A CA 1
ATOM 2333 C C . GLU A 1 301 ? 13.266 -40.5 -7.219 1 84.56 301 GLU A C 1
ATOM 2335 O O . GLU A 1 301 ? 13.07 -40.625 -8.43 1 84.56 301 GLU A O 1
ATOM 2340 N N . ASP A 1 302 ? 13.102 -39.406 -6.559 1 88.38 302 ASP A N 1
ATOM 2341 C CA . ASP A 1 302 ? 12.594 -38.219 -7.258 1 88.38 302 ASP A CA 1
ATOM 2342 C C . ASP A 1 302 ? 13.469 -37 -6.977 1 88.38 302 ASP A C 1
ATOM 2344 O O . ASP A 1 302 ? 13.227 -36.281 -6.023 1 88.38 302 ASP A O 1
ATOM 2348 N N . PRO A 1 303 ? 14.359 -36.75 -7.863 1 88.44 303 PRO A N 1
ATOM 2349 C CA . PRO A 1 303 ? 15.273 -35.625 -7.652 1 88.44 303 PRO A CA 1
ATOM 2350 C C . PRO A 1 303 ? 14.562 -34.25 -7.699 1 88.44 303 PRO A C 1
ATOM 2352 O O . PRO A 1 303 ? 15.133 -33.25 -7.297 1 88.44 303 PRO A O 1
ATOM 2355 N N . SER A 1 304 ? 13.336 -34.25 -8.148 1 90.5 304 SER A N 1
ATOM 2356 C CA . SER A 1 304 ? 12.594 -33 -8.211 1 90.5 304 SER A CA 1
ATOM 2357 C C . SER A 1 304 ? 12.289 -32.469 -6.816 1 90.5 304 SER A C 1
ATOM 2359 O O . SER A 1 304 ? 12.07 -31.281 -6.637 1 90.5 304 SER A O 1
ATOM 2361 N N . LEU A 1 305 ? 12.312 -33.344 -5.844 1 94.12 305 LEU A N 1
ATOM 2362 C CA . LEU A 1 305 ? 12.008 -32.938 -4.477 1 94.12 305 LEU A CA 1
ATOM 2363 C C . LEU A 1 305 ? 13.141 -32.094 -3.893 1 94.12 305 LEU A C 1
ATOM 2365 O O . LEU A 1 305 ? 12.891 -31.109 -3.184 1 94.12 305 LEU A O 1
ATOM 2369 N N . LYS A 1 306 ? 14.375 -32.531 -4.164 1 95.06 306 LYS A N 1
ATOM 2370 C CA . LYS A 1 306 ? 15.516 -31.75 -3.713 1 95.06 306 LYS A CA 1
ATOM 2371 C C . LYS A 1 306 ? 15.508 -30.359 -4.332 1 95.06 306 LYS A C 1
ATOM 2373 O O . LYS A 1 306 ? 15.75 -29.359 -3.643 1 95.06 306 LYS A O 1
ATOM 2378 N N . ARG A 1 307 ? 15.164 -30.297 -5.602 1 95.94 307 ARG A N 1
ATOM 2379 C CA . ARG A 1 307 ? 15.117 -29.016 -6.301 1 95.94 307 ARG A CA 1
ATOM 2380 C C . ARG A 1 307 ? 13.984 -28.156 -5.77 1 95.94 307 ARG A C 1
ATOM 2382 O O . ARG A 1 307 ? 14.109 -26.922 -5.707 1 95.94 307 ARG A O 1
ATOM 2389 N N . LEU A 1 308 ? 12.906 -28.75 -5.391 1 95.81 308 LEU A N 1
ATOM 2390 C CA . LEU A 1 308 ? 11.781 -28.031 -4.816 1 95.81 308 LEU A CA 1
ATOM 2391 C C . LEU A 1 308 ? 12.18 -27.359 -3.508 1 95.81 308 LEU A C 1
ATOM 2393 O O . LEU A 1 308 ? 11.797 -26.203 -3.252 1 95.81 308 LEU A O 1
ATOM 2397 N N . CYS A 1 309 ? 12.938 -28.031 -2.686 1 97.38 309 CYS A N 1
ATOM 2398 C CA . CYS A 1 309 ? 13.414 -27.469 -1.427 1 97.38 309 CYS A CA 1
ATOM 2399 C C . CYS A 1 309 ? 14.367 -26.312 -1.675 1 97.38 309 CYS A C 1
ATOM 2401 O O . CYS A 1 309 ? 14.367 -25.328 -0.93 1 97.38 309 CYS A O 1
ATOM 2403 N N . LEU A 1 310 ? 15.172 -26.484 -2.707 1 97.94 310 LEU A N 1
ATOM 2404 C CA . LEU A 1 310 ? 16.047 -25.375 -3.08 1 97.94 310 LEU A CA 1
ATOM 2405 C C . LEU A 1 310 ? 15.234 -24.172 -3.521 1 97.94 310 LEU A C 1
ATOM 2407 O O . LEU A 1 310 ? 15.539 -23.031 -3.133 1 97.94 310 LEU A O 1
ATOM 2411 N N . SER A 1 311 ? 14.18 -24.406 -4.344 1 97.81 311 SER A N 1
ATOM 2412 C CA . SER A 1 311 ? 13.297 -23.328 -4.762 1 97.81 311 SER A CA 1
ATOM 2413 C C . SER A 1 311 ? 12.672 -22.625 -3.559 1 97.81 311 SER A C 1
ATOM 2415 O O . SER A 1 311 ? 12.523 -21.391 -3.551 1 97.81 311 SER A O 1
ATOM 2417 N N . PHE A 1 312 ? 12.32 -23.359 -2.588 1 97.62 312 PHE A N 1
ATOM 2418 C CA . PHE A 1 312 ? 11.711 -22.828 -1.381 1 97.62 312 PHE A CA 1
ATOM 2419 C C . PHE A 1 312 ? 12.695 -21.953 -0.615 1 97.62 312 PHE A C 1
ATOM 2421 O O . PHE A 1 312 ? 12.328 -20.906 -0.091 1 97.62 312 PHE A O 1
ATOM 2428 N N . ALA A 1 313 ? 13.898 -22.422 -0.479 1 97.94 313 ALA A N 1
ATOM 2429 C CA . ALA A 1 313 ? 14.93 -21.609 0.185 1 97.94 313 ALA A CA 1
ATOM 2430 C C . ALA A 1 313 ? 15.188 -20.312 -0.571 1 97.94 313 ALA A C 1
ATOM 2432 O O . ALA A 1 313 ? 15.352 -19.266 0.039 1 97.94 313 ALA A O 1
ATOM 2433 N N . LEU A 1 314 ? 15.219 -20.406 -1.875 1 98.06 314 LEU A N 1
ATOM 2434 C CA . LEU A 1 314 ? 15.453 -19.219 -2.703 1 98.06 314 LEU A CA 1
ATOM 2435 C C . LEU A 1 314 ? 14.281 -18.25 -2.605 1 98.06 314 LEU A C 1
ATOM 2437 O O . LEU A 1 314 ? 14.477 -17.031 -2.639 1 98.06 314 LEU A O 1
ATOM 2441 N N . TYR A 1 315 ? 13.07 -18.781 -2.545 1 96.69 315 TYR A N 1
ATOM 2442 C CA . TYR A 1 315 ? 11.898 -17.938 -2.352 1 96.69 315 TYR A CA 1
ATOM 2443 C C . TYR A 1 315 ? 12.039 -17.094 -1.094 1 96.69 315 TYR A C 1
ATOM 2445 O O . TYR A 1 315 ? 11.758 -15.891 -1.113 1 96.69 315 TYR A O 1
ATOM 2453 N N . LYS A 1 316 ? 12.492 -17.656 -0.023 1 96.56 316 LYS A N 1
ATOM 2454 C CA . LYS A 1 316 ? 12.672 -16.938 1.236 1 96.56 316 LYS A CA 1
ATOM 2455 C C . LYS A 1 316 ? 13.727 -15.852 1.104 1 96.56 316 LYS A C 1
ATOM 2457 O O . LYS A 1 316 ? 13.578 -14.758 1.663 1 96.56 316 LYS A O 1
ATOM 2462 N N . LEU A 1 317 ? 14.719 -16.172 0.357 1 96.81 317 LEU A N 1
ATOM 2463 C CA . LEU A 1 317 ? 15.797 -15.203 0.178 1 96.81 317 LEU A CA 1
ATOM 2464 C C . LEU A 1 317 ? 15.344 -14.039 -0.703 1 96.81 317 LEU A C 1
ATOM 2466 O O . LEU A 1 317 ? 15.656 -12.883 -0.419 1 96.81 317 LEU A O 1
ATOM 2470 N N . LEU A 1 318 ? 14.586 -14.344 -1.754 1 96.19 318 LEU A N 1
ATOM 2471 C CA . LEU A 1 318 ? 14.141 -13.305 -2.678 1 96.19 318 LEU A CA 1
ATOM 2472 C C . LEU A 1 318 ? 13.055 -12.445 -2.041 1 96.19 318 LEU A C 1
ATOM 2474 O O . LEU A 1 318 ? 12.945 -11.25 -2.344 1 96.19 318 LEU A O 1
ATOM 2478 N N . ARG A 1 319 ? 12.242 -13.055 -1.221 1 95.19 319 ARG A N 1
ATOM 2479 C CA . ARG A 1 319 ? 11.172 -12.336 -0.534 1 95.19 319 ARG A CA 1
ATOM 2480 C C . ARG A 1 319 ? 11.719 -11.141 0.231 1 95.19 319 ARG A C 1
ATOM 2482 O O . ARG A 1 319 ? 11.031 -10.125 0.372 1 95.19 319 ARG A O 1
ATOM 2489 N N . ARG A 1 320 ? 12.922 -11.141 0.693 1 94 320 ARG A N 1
ATOM 2490 C CA . ARG A 1 320 ? 13.562 -10.047 1.416 1 94 320 ARG A CA 1
ATOM 2491 C C . ARG A 1 320 ? 13.633 -8.789 0.553 1 94 320 ARG A C 1
ATOM 2493 O O . ARG A 1 320 ? 13.383 -7.684 1.035 1 94 320 ARG A O 1
ATOM 2500 N N . ARG A 1 321 ? 13.852 -9.023 -0.72 1 92.81 321 ARG A N 1
ATOM 2501 C CA . ARG A 1 321 ? 13.922 -7.895 -1.638 1 92.81 321 ARG A CA 1
ATOM 2502 C C . ARG A 1 321 ? 12.57 -7.211 -1.77 1 92.81 321 ARG A C 1
ATOM 2504 O O . ARG A 1 321 ? 12.492 -5.992 -1.918 1 92.81 321 ARG A O 1
ATOM 2511 N N . PHE A 1 322 ? 11.461 -7.98 -1.675 1 91.12 322 PHE A N 1
ATOM 2512 C CA . PHE A 1 322 ? 10.109 -7.445 -1.791 1 91.12 322 PHE A CA 1
ATOM 2513 C C . PHE A 1 322 ? 9.695 -6.734 -0.509 1 91.12 322 PHE A C 1
ATOM 2515 O O . PHE A 1 322 ? 8.766 -5.922 -0.515 1 91.12 322 PHE A O 1
ATOM 2522 N N . GLU A 1 323 ? 10.367 -7.059 0.545 1 90.69 323 GLU A N 1
ATOM 2523 C CA . GLU A 1 323 ? 10.062 -6.41 1.819 1 90.69 323 GLU A CA 1
ATOM 2524 C C . GLU A 1 323 ? 11.078 -5.309 2.127 1 90.69 323 GLU A C 1
ATOM 2526 O O . GLU A 1 323 ? 11.227 -4.902 3.281 1 90.69 323 GLU A O 1
ATOM 2531 N N . ASP A 1 324 ? 11.844 -4.879 1.152 1 88.06 324 ASP A N 1
ATOM 2532 C CA . ASP A 1 324 ? 12.719 -3.707 1.17 1 88.06 324 ASP A CA 1
ATOM 2533 C C . ASP A 1 324 ? 13.984 -3.977 1.981 1 88.06 324 ASP A C 1
ATOM 2535 O O . ASP A 1 324 ? 14.5 -3.08 2.652 1 88.06 324 ASP A O 1
ATOM 2539 N N . LEU A 1 325 ? 14.398 -5.211 2.047 1 90.38 325 LEU A N 1
ATOM 2540 C CA . LEU A 1 325 ? 15.688 -5.594 2.627 1 90.38 325 LEU A CA 1
ATOM 2541 C C . LEU A 1 325 ? 16.719 -5.867 1.537 1 90.38 325 LEU A C 1
ATOM 2543 O O . LEU A 1 325 ? 16.438 -6.582 0.573 1 90.38 325 LEU A O 1
ATOM 2547 N N . PRO A 1 326 ? 17.781 -5.297 1.631 1 87.56 326 PRO A N 1
ATOM 2548 C CA . PRO A 1 326 ? 18.766 -5.434 0.552 1 87.56 326 PRO A CA 1
ATOM 2549 C C . PRO A 1 326 ? 19.453 -6.797 0.551 1 87.56 326 PRO A C 1
ATOM 2551 O O . PRO A 1 326 ? 19.547 -7.445 1.597 1 87.56 326 PRO A O 1
ATOM 2554 N N . ILE A 1 327 ? 19.828 -7.25 -0.62 1 91.25 327 ILE A N 1
ATOM 2555 C CA . ILE A 1 327 ? 20.688 -8.422 -0.79 1 91.25 327 ILE A CA 1
ATOM 2556 C C . ILE A 1 327 ? 22.125 -7.984 -0.998 1 91.25 327 ILE A C 1
ATOM 2558 O O . ILE A 1 327 ? 22.422 -7.199 -1.899 1 91.25 327 ILE A O 1
ATOM 2562 N N . THR A 1 328 ? 23.047 -8.383 -0.204 1 91.44 328 THR A N 1
ATOM 2563 C CA . THR A 1 328 ? 24.438 -7.938 -0.222 1 91.44 328 THR A CA 1
ATOM 2564 C C . THR A 1 328 ? 25.203 -8.602 -1.361 1 91.44 328 THR A C 1
ATOM 2566 O O . THR A 1 328 ? 24.75 -9.594 -1.928 1 91.44 328 THR A O 1
ATOM 2569 N N . GLN A 1 329 ? 26.359 -8.117 -1.715 1 90.75 329 GLN A N 1
ATOM 2570 C CA . GLN A 1 329 ? 27.203 -8.656 -2.777 1 90.75 329 GLN A CA 1
ATOM 2571 C C . GLN A 1 329 ? 27.766 -10.016 -2.393 1 90.75 329 GLN A C 1
ATOM 2573 O O . GLN A 1 329 ? 27.938 -10.891 -3.248 1 90.75 329 GLN A O 1
ATOM 2578 N N . GLU A 1 330 ? 28 -10.203 -1.096 1 91.62 330 GLU A N 1
ATOM 2579 C CA . GLU A 1 330 ? 28.5 -11.492 -0.63 1 91.62 330 GLU A CA 1
ATOM 2580 C C . GLU A 1 330 ? 27.469 -12.594 -0.822 1 91.62 330 GLU A C 1
ATOM 2582 O O . GLU A 1 330 ? 27.812 -13.719 -1.195 1 91.62 330 GLU A O 1
ATOM 2587 N N . GLU A 1 331 ? 26.281 -12.234 -0.643 1 94.06 331 GLU A N 1
ATOM 2588 C CA . GLU A 1 331 ? 25.203 -13.211 -0.818 1 94.06 331 GLU A CA 1
ATOM 2589 C C . GLU A 1 331 ? 25.031 -13.578 -2.287 1 94.06 331 GLU A C 1
ATOM 2591 O O . GLU A 1 331 ? 24.812 -14.742 -2.619 1 94.06 331 GLU A O 1
ATOM 2596 N N . THR A 1 332 ? 25.156 -12.578 -3.182 1 93.69 332 THR A N 1
ATOM 2597 C CA . THR A 1 332 ? 24.984 -12.836 -4.605 1 93.69 332 THR A CA 1
ATOM 2598 C C . THR A 1 332 ? 26.141 -13.695 -5.141 1 93.69 332 THR A C 1
ATOM 2600 O O . THR A 1 332 ? 25.922 -14.555 -5.996 1 93.69 332 THR A O 1
ATOM 2603 N N . SER A 1 333 ? 27.312 -13.477 -4.609 1 92.38 333 SER A N 1
ATOM 2604 C CA . SER A 1 333 ? 28.453 -14.289 -5.035 1 92.38 333 SER A CA 1
ATOM 2605 C C . SER A 1 333 ? 28.312 -15.734 -4.574 1 92.38 333 SER A C 1
ATOM 2607 O O . SER A 1 333 ? 28.625 -16.656 -5.316 1 92.38 333 SER A O 1
ATOM 2609 N N . ASN A 1 334 ? 27.844 -15.859 -3.379 1 92.75 334 ASN A N 1
ATOM 2610 C CA . ASN A 1 334 ? 27.609 -17.203 -2.855 1 92.75 334 ASN A CA 1
ATOM 2611 C C . ASN A 1 334 ? 26.547 -17.953 -3.658 1 92.75 334 ASN A C 1
ATOM 2613 O O . ASN A 1 334 ? 26.719 -19.125 -3.984 1 92.75 334 ASN A O 1
ATOM 2617 N N . CYS A 1 335 ? 25.484 -17.266 -3.986 1 94.81 335 CYS A N 1
ATOM 2618 C CA . CYS A 1 335 ? 24.391 -17.906 -4.734 1 94.81 335 CYS A CA 1
ATOM 2619 C C . CYS A 1 335 ? 24.812 -18.172 -6.176 1 94.81 335 CYS A C 1
ATOM 2621 O O . CYS A 1 335 ? 24.375 -19.156 -6.777 1 94.81 335 CYS A O 1
ATOM 2623 N N . HIS A 1 336 ? 25.609 -17.266 -6.688 1 94 336 HIS A N 1
ATOM 2624 C CA . HIS A 1 336 ? 26.156 -17.469 -8.016 1 94 336 HIS A CA 1
ATOM 2625 C C . HIS A 1 336 ? 26.922 -18.781 -8.094 1 94 336 HIS A C 1
ATOM 2627 O O . HIS A 1 336 ? 26.719 -19.578 -9.016 1 94 336 HIS A O 1
ATOM 2633 N N . GLY A 1 337 ? 27.766 -19.047 -7.121 1 92.31 337 GLY A N 1
ATOM 2634 C CA . GLY A 1 337 ? 28.5 -20.297 -7.059 1 92.31 337 GLY A CA 1
ATOM 2635 C C . GLY A 1 337 ? 27.609 -21.516 -6.844 1 92.31 337 GLY A C 1
ATOM 2636 O O . GLY A 1 337 ? 27.828 -22.562 -7.453 1 92.31 337 GLY A O 1
ATOM 2637 N N . LEU A 1 338 ? 26.625 -21.344 -6.086 1 95.12 338 LEU A N 1
ATOM 2638 C CA . LEU A 1 338 ? 25.719 -22.453 -5.77 1 95.12 338 LEU A CA 1
ATOM 2639 C C . LEU A 1 338 ? 24.938 -22.891 -7 1 95.12 338 LEU A C 1
ATOM 2641 O O . LEU A 1 338 ? 24.734 -24.078 -7.23 1 95.12 338 LEU A O 1
ATOM 2645 N N . ILE A 1 339 ? 24.5 -21.969 -7.848 1 95.31 339 ILE A N 1
ATOM 2646 C CA . ILE A 1 339 ? 23.641 -22.266 -8.984 1 95.31 339 ILE A CA 1
ATOM 2647 C C . ILE A 1 339 ? 24.469 -22.781 -10.148 1 95.31 339 ILE A C 1
ATOM 2649 O O . ILE A 1 339 ? 24.188 -23.844 -10.711 1 95.31 339 ILE A O 1
ATOM 2653 N N . PHE A 1 340 ? 25.594 -22.172 -10.469 1 93.38 340 PHE A N 1
ATOM 2654 C CA . PHE A 1 340 ? 26.312 -22.5 -11.695 1 93.38 340 PHE A CA 1
ATOM 2655 C C . PHE A 1 340 ? 27.375 -23.562 -11.438 1 93.38 340 PHE A C 1
ATOM 2657 O O . PHE A 1 340 ? 27.578 -24.453 -12.258 1 93.38 340 PHE A O 1
ATOM 2664 N N . ARG A 1 341 ? 28 -23.5 -10.289 1 93 341 ARG A N 1
ATOM 2665 C CA . ARG A 1 341 ? 29.031 -24.5 -9.984 1 93 341 ARG A CA 1
ATOM 2666 C C . ARG A 1 341 ? 28.453 -25.656 -9.18 1 93 341 ARG A C 1
ATOM 2668 O O . ARG A 1 341 ? 29.031 -26.734 -9.141 1 93 341 ARG A O 1
ATOM 2675 N N . GLY A 1 342 ? 27.344 -25.406 -8.578 1 94.75 342 GLY A N 1
ATOM 2676 C CA . GLY A 1 342 ? 26.719 -26.438 -7.766 1 94.75 342 GLY A CA 1
ATOM 2677 C C . GLY A 1 342 ? 25.594 -27.156 -8.484 1 94.75 342 GLY A C 1
ATOM 2678 O O . GLY A 1 342 ? 25.797 -28.234 -9.047 1 94.75 342 GLY A O 1
ATOM 2679 N N . LEU A 1 343 ? 24.531 -26.516 -8.695 1 95.44 343 LEU A N 1
ATOM 2680 C CA . LEU A 1 343 ? 23.312 -27.125 -9.227 1 95.44 343 LEU A CA 1
ATOM 2681 C C . LEU A 1 343 ? 23.5 -27.531 -10.688 1 95.44 343 LEU A C 1
ATOM 2683 O O . LEU A 1 343 ? 23.219 -28.656 -11.07 1 95.44 343 LEU A O 1
ATOM 2687 N N . CYS A 1 344 ? 24 -26.641 -11.539 1 94.06 344 CYS A N 1
ATOM 2688 C CA . CYS A 1 344 ? 24.156 -26.922 -12.961 1 94.06 344 CYS A CA 1
ATOM 2689 C C . CYS A 1 344 ? 25.125 -28.078 -13.18 1 94.06 344 CYS A C 1
ATOM 2691 O O . CYS A 1 344 ? 24.859 -28.953 -14.008 1 94.06 344 CYS A O 1
ATOM 2693 N N . LYS A 1 345 ? 26.188 -28.141 -12.422 1 92.75 345 LYS A N 1
ATOM 2694 C CA . LYS A 1 345 ? 27.172 -29.203 -12.57 1 92.75 345 LYS A CA 1
ATOM 2695 C C . LYS A 1 345 ? 26.594 -30.547 -12.109 1 92.75 345 LYS A C 1
ATOM 2697 O O . LYS A 1 345 ? 26.859 -31.578 -12.711 1 92.75 345 LYS A O 1
ATOM 2702 N N . GLU A 1 346 ? 25.875 -30.516 -11.055 1 94.19 346 GLU A N 1
ATOM 2703 C CA . GLU A 1 346 ? 25.234 -31.75 -10.578 1 94.19 346 GLU A CA 1
ATOM 2704 C C . GLU A 1 346 ? 24.25 -32.281 -11.609 1 94.19 346 GLU A C 1
ATOM 2706 O O . GLU A 1 346 ? 24.203 -33.5 -11.852 1 94.19 346 GLU A O 1
ATOM 2711 N N . LEU A 1 347 ? 23.484 -31.422 -12.172 1 93.88 347 LEU A N 1
ATOM 2712 C CA . LEU A 1 347 ? 22.5 -31.828 -13.172 1 93.88 347 LEU A CA 1
ATOM 2713 C C . LEU A 1 347 ? 23.188 -32.344 -14.43 1 93.88 347 LEU A C 1
ATOM 2715 O O . LEU A 1 347 ? 22.688 -33.281 -15.062 1 93.88 347 LEU A O 1
ATOM 2719 N N . LEU A 1 348 ? 24.328 -31.75 -14.75 1 92 348 LEU A N 1
ATOM 2720 C CA . LEU A 1 348 ? 25.094 -32.219 -15.906 1 92 348 LEU A CA 1
ATOM 2721 C C . LEU A 1 348 ? 25.625 -33.625 -15.688 1 92 348 LEU A C 1
ATOM 2723 O O . LEU A 1 348 ? 25.562 -34.469 -16.594 1 92 348 LEU A O 1
ATOM 2727 N N . GLN A 1 349 ? 26.062 -33.906 -14.508 1 90.25 349 GLN A N 1
ATOM 2728 C CA . GLN A 1 349 ? 26.562 -35.219 -14.164 1 90.25 349 GLN A CA 1
ATOM 2729 C C . GLN A 1 349 ? 25.438 -36.25 -14.156 1 90.25 349 GLN A C 1
ATOM 2731 O O . GLN A 1 349 ? 25.625 -37.406 -14.617 1 90.25 349 GLN A O 1
ATOM 2736 N N . GLY A 1 350 ? 24.359 -35.844 -13.625 1 87.19 350 GLY A N 1
ATOM 2737 C CA . GLY A 1 350 ? 23.203 -36.719 -13.633 1 87.19 350 GLY A CA 1
ATOM 2738 C C . GLY A 1 350 ? 22.703 -37.031 -15.031 1 87.19 350 GLY A C 1
ATOM 2739 O O . GLY A 1 350 ? 22.328 -38.156 -15.328 1 87.19 350 GLY A O 1
ATOM 2740 N N . ALA A 1 351 ? 22.641 -36.031 -15.852 1 89.56 351 ALA A N 1
ATOM 2741 C CA . ALA A 1 351 ? 22.188 -36.188 -17.234 1 89.56 351 ALA A CA 1
ATOM 2742 C C . ALA A 1 351 ? 23.156 -37.094 -18.016 1 89.56 351 ALA A C 1
ATOM 2744 O O . ALA A 1 351 ? 22.734 -37.875 -18.859 1 89.56 351 ALA A O 1
ATOM 2745 N N . GLU A 1 352 ? 24.469 -36.969 -17.75 1 88.94 352 GLU A N 1
ATOM 2746 C CA . GLU A 1 352 ? 25.484 -37.781 -18.406 1 88.94 352 GLU A CA 1
ATOM 2747 C C . GLU A 1 352 ? 25.297 -39.25 -18.062 1 88.94 352 GLU A C 1
ATOM 2749 O O . GLU A 1 352 ? 25.422 -40.125 -18.922 1 88.94 352 GLU A O 1
ATOM 2754 N N . LEU A 1 353 ? 24.969 -39.469 -16.875 1 85.62 353 LEU A N 1
ATOM 2755 C CA . LEU A 1 353 ? 24.781 -40.844 -16.422 1 85.62 353 LEU A CA 1
ATOM 2756 C C . LEU A 1 353 ? 23.547 -41.469 -17.078 1 85.62 353 LEU A C 1
ATOM 2758 O O . LEU A 1 353 ? 23.578 -42.625 -17.469 1 85.62 353 LEU A O 1
ATOM 2762 N N . GLU A 1 354 ? 22.516 -40.719 -17.203 1 83.94 354 GLU A N 1
ATOM 2763 C CA . GLU A 1 354 ? 21.266 -41.219 -17.766 1 83.94 354 GLU A CA 1
ATOM 2764 C C . GLU A 1 354 ? 21.375 -41.406 -19.281 1 83.94 354 GLU A C 1
ATOM 2766 O O . GLU A 1 354 ? 20.828 -42.375 -19.828 1 83.94 354 GLU A O 1
ATOM 2771 N N . LEU A 1 355 ? 22.094 -40.469 -19.953 1 87.25 355 LEU A N 1
ATOM 2772 C CA . LEU A 1 355 ? 22.172 -40.5 -21.406 1 87.25 355 LEU A CA 1
ATOM 2773 C C . LEU A 1 355 ? 23.266 -41.438 -21.891 1 87.25 355 LEU A C 1
ATOM 2775 O O . LEU A 1 355 ? 23.297 -41.844 -23.062 1 87.25 355 LEU A O 1
ATOM 2779 N N . SER A 1 356 ? 24.266 -41.781 -21.078 1 83.25 356 SER A N 1
ATOM 2780 C CA . SER A 1 356 ? 25.344 -42.719 -21.453 1 83.25 356 SER A CA 1
ATOM 2781 C C . SER A 1 356 ? 24.781 -44.094 -21.797 1 83.25 356 SER A C 1
ATOM 2783 O O . SER A 1 356 ? 25.344 -44.781 -22.641 1 83.25 356 SER A O 1
ATOM 2785 N N . THR A 1 357 ? 23.625 -44.344 -21.25 1 81.69 357 THR A N 1
ATOM 2786 C CA . THR A 1 357 ? 23.047 -45.656 -21.5 1 81.69 357 THR A CA 1
ATOM 2787 C C . THR A 1 357 ? 22.219 -45.656 -22.797 1 81.69 357 THR A C 1
ATOM 2789 O O . THR A 1 357 ? 21.844 -46.719 -23.297 1 81.69 357 THR A O 1
ATOM 2792 N N . GLN A 1 358 ? 22.078 -44.469 -23.328 1 81.75 358 GLN A N 1
ATOM 2793 C CA . GLN A 1 358 ? 21.234 -44.375 -24.531 1 81.75 358 GLN A CA 1
ATOM 2794 C C . GLN A 1 358 ? 22.078 -44.25 -25.797 1 81.75 358 GLN A C 1
ATOM 2796 O O . GLN A 1 358 ? 23.203 -43.75 -25.75 1 81.75 358 GLN A O 1
ATOM 2801 N N . ARG A 1 359 ? 21.703 -44.844 -26.953 1 81.19 359 ARG A N 1
ATOM 2802 C CA . ARG A 1 359 ? 22.438 -44.875 -28.203 1 81.19 359 ARG A CA 1
ATOM 2803 C C . ARG A 1 359 ? 22.156 -43.625 -29.047 1 81.19 359 ARG A C 1
ATOM 2805 O O . ARG A 1 359 ? 21.375 -43.656 -30 1 81.19 359 ARG A O 1
ATOM 2812 N N . PHE A 1 360 ? 22.516 -42.406 -28.516 1 79.88 360 PHE A N 1
ATOM 2813 C CA . PHE A 1 360 ? 22.422 -41.188 -29.297 1 79.88 360 PHE A CA 1
ATOM 2814 C C . PHE A 1 360 ? 23.797 -40.75 -29.812 1 79.88 360 PHE A C 1
ATOM 2816 O O . PHE A 1 360 ? 24.828 -41.188 -29.281 1 79.88 360 PHE A O 1
ATOM 2823 N N . ASP A 1 361 ? 23.875 -40 -31 1 82.5 361 ASP A N 1
ATOM 2824 C CA . ASP A 1 361 ? 25.109 -39.375 -31.469 1 82.5 361 ASP A CA 1
ATOM 2825 C C . ASP A 1 361 ? 25.672 -38.406 -30.422 1 82.5 361 ASP A C 1
ATOM 2827 O O . ASP A 1 361 ? 24.922 -37.844 -29.641 1 82.5 361 ASP A O 1
ATOM 2831 N N . GLU A 1 362 ? 26.953 -38.344 -30.344 1 82.75 362 GLU A N 1
ATOM 2832 C CA . GLU A 1 362 ? 27.625 -37.531 -29.328 1 82.75 362 GLU A CA 1
ATOM 2833 C C . GLU A 1 362 ? 27.156 -36.094 -29.359 1 82.75 362 GLU A C 1
ATOM 2835 O O . GLU A 1 362 ? 27 -35.469 -28.312 1 82.75 362 GLU A O 1
ATOM 2840 N N . VAL A 1 363 ? 26.891 -35.562 -30.516 1 83.19 363 VAL A N 1
ATOM 2841 C CA . VAL A 1 363 ? 26.453 -34.188 -30.656 1 83.19 363 VAL A CA 1
ATOM 2842 C C . VAL A 1 363 ? 25.047 -34.031 -30.109 1 83.19 363 VAL A C 1
ATOM 2844 O O . VAL A 1 363 ? 24.734 -33.062 -29.422 1 83.19 363 VAL A O 1
ATOM 2847 N N . ARG A 1 364 ? 24.297 -34.938 -30.359 1 87.5 364 ARG A N 1
ATOM 2848 C CA . ARG A 1 364 ? 22.922 -34.906 -29.875 1 87.5 364 ARG A CA 1
ATOM 2849 C C . ARG A 1 364 ? 22.875 -35.125 -28.375 1 87.5 364 ARG A C 1
ATOM 2851 O O . ARG A 1 364 ? 22.016 -34.562 -27.688 1 87.5 364 ARG A O 1
ATOM 2858 N N . LYS A 1 365 ? 23.766 -35.938 -27.906 1 88.56 365 LYS A N 1
ATOM 2859 C CA . LYS A 1 365 ? 23.828 -36.156 -26.469 1 88.56 365 LYS A CA 1
ATOM 2860 C C . LYS A 1 365 ? 24.188 -34.875 -25.719 1 88.56 365 LYS A C 1
ATOM 2862 O O . LYS A 1 365 ? 23.594 -34.594 -24.672 1 88.56 365 LYS A O 1
ATOM 2867 N N . GLU A 1 366 ? 25.078 -34.125 -26.297 1 87.44 366 GLU A N 1
ATOM 2868 C CA . GLU A 1 366 ? 25.484 -32.844 -25.672 1 87.44 366 GLU A CA 1
ATOM 2869 C C . GLU A 1 366 ? 24.344 -31.844 -25.703 1 87.44 366 GLU A C 1
ATOM 2871 O O . GLU A 1 366 ? 24.156 -31.078 -24.75 1 87.44 366 GLU A O 1
ATOM 2876 N N . ASP A 1 367 ? 23.672 -31.859 -26.75 1 88.44 367 ASP A N 1
ATOM 2877 C CA . ASP A 1 367 ? 22.547 -30.953 -26.891 1 88.44 367 ASP A CA 1
ATOM 2878 C C . ASP A 1 367 ? 21.422 -31.312 -25.922 1 88.44 367 ASP A C 1
ATOM 2880 O O . ASP A 1 367 ? 20.812 -30.438 -25.312 1 88.44 367 ASP A O 1
ATOM 2884 N N . LEU A 1 368 ? 21.219 -32.531 -25.797 1 90.62 368 LEU A N 1
ATOM 2885 C CA . LEU A 1 368 ? 20.156 -32.969 -24.906 1 90.62 368 LEU A CA 1
ATOM 2886 C C . LEU A 1 368 ? 20.531 -32.719 -23.438 1 90.62 368 LEU A C 1
ATOM 2888 O O . LEU A 1 368 ? 19.672 -32.406 -22.625 1 90.62 368 LEU A O 1
ATOM 2892 N N . LYS A 1 369 ? 21.781 -32.938 -23.156 1 91.81 369 LYS A N 1
ATOM 2893 C CA . LYS A 1 369 ? 22.281 -32.656 -21.812 1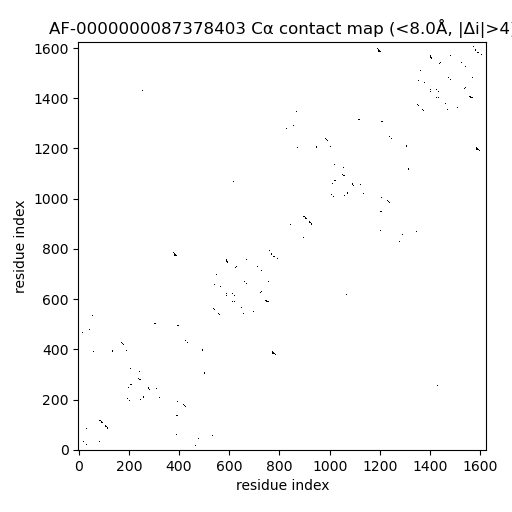 91.81 369 LYS A CA 1
ATOM 2894 C C . LYS A 1 369 ? 22.062 -31.188 -21.438 1 91.81 369 LYS A C 1
ATOM 2896 O O . LYS A 1 369 ? 21.547 -30.891 -20.359 1 91.81 369 LYS A O 1
ATOM 2901 N N . ALA A 1 370 ? 22.391 -30.375 -22.328 1 91.25 370 ALA A N 1
ATOM 2902 C CA . ALA A 1 370 ? 22.25 -28.938 -22.094 1 91.25 370 ALA A CA 1
ATOM 2903 C C . ALA A 1 370 ? 20.781 -28.547 -21.953 1 91.25 370 ALA A C 1
ATOM 2905 O O . ALA A 1 370 ? 20.438 -27.672 -21.156 1 91.25 370 ALA A O 1
ATOM 2906 N N . MET A 1 371 ? 20.031 -29.172 -22.672 1 92.88 371 MET A N 1
ATOM 2907 C CA . MET A 1 371 ? 18.594 -28.891 -22.625 1 92.88 371 MET A CA 1
ATOM 2908 C C . MET A 1 371 ? 18 -29.328 -21.297 1 92.88 371 MET A C 1
ATOM 2910 O O . MET A 1 371 ? 17.188 -28.609 -20.703 1 92.88 371 MET A O 1
ATOM 2914 N N . TRP A 1 372 ? 18.422 -30.422 -20.875 1 92.94 372 TRP A N 1
ATOM 2915 C CA . TRP A 1 372 ? 17.906 -30.938 -19.609 1 92.94 372 TRP A CA 1
ATOM 2916 C C . TRP A 1 372 ? 18.312 -30.047 -18.453 1 92.94 372 TRP A C 1
ATOM 2918 O O . TRP A 1 372 ? 17.5 -29.797 -17.547 1 92.94 372 TRP A O 1
ATOM 2928 N N . VAL A 1 373 ? 19.484 -29.625 -18.438 1 94.31 373 VAL A N 1
ATOM 2929 C CA . VAL A 1 373 ? 19.984 -28.766 -17.375 1 94.31 373 VAL A CA 1
ATOM 2930 C C . VAL A 1 373 ? 19.234 -27.438 -17.391 1 94.31 373 VAL A C 1
ATOM 2932 O O . VAL A 1 373 ? 18.797 -26.953 -16.328 1 94.31 373 VAL A O 1
ATOM 2935 N N . ALA A 1 374 ? 19.016 -26.906 -18.547 1 95.5 374 ALA A N 1
ATOM 2936 C CA . ALA A 1 374 ? 18.328 -25.625 -18.672 1 95.5 374 ALA A CA 1
ATOM 2937 C C . ALA A 1 374 ? 16.891 -25.734 -18.172 1 95.5 374 ALA A C 1
ATOM 2939 O O . ALA A 1 374 ? 16.422 -24.875 -17.422 1 95.5 374 ALA A O 1
ATOM 2940 N N . VAL A 1 375 ? 16.25 -26.75 -18.531 1 94.12 375 VAL A N 1
ATOM 2941 C CA . VAL A 1 375 ? 14.852 -26.938 -18.141 1 94.12 375 VAL A CA 1
ATOM 2942 C C . VAL A 1 375 ? 14.758 -27.094 -16.625 1 94.12 375 VAL A C 1
ATOM 2944 O O . VAL A 1 375 ? 13.867 -26.531 -15.992 1 94.12 375 VAL A O 1
ATOM 2947 N N . ALA A 1 376 ? 15.68 -27.797 -16.062 1 94.62 376 ALA A N 1
ATOM 2948 C CA . ALA A 1 376 ? 15.664 -28.031 -14.625 1 94.62 376 ALA A CA 1
ATOM 2949 C C . ALA A 1 376 ? 15.938 -26.75 -13.852 1 94.62 376 ALA A C 1
ATOM 2951 O O . ALA A 1 376 ? 15.312 -26.484 -12.82 1 94.62 376 ALA A O 1
ATOM 2952 N N . VAL A 1 377 ? 16.828 -25.969 -14.32 1 95.81 377 VAL A N 1
ATOM 2953 C CA . VAL A 1 377 ? 17.156 -24.719 -13.641 1 95.81 377 VAL A CA 1
ATOM 2954 C C . VAL A 1 377 ? 15.969 -23.766 -13.711 1 95.81 377 VAL A C 1
ATOM 2956 O O . VAL A 1 377 ? 15.602 -23.141 -12.711 1 95.81 377 VAL A O 1
ATOM 2959 N N . PHE A 1 378 ? 15.344 -23.641 -14.844 1 95.31 378 PHE A N 1
ATOM 2960 C CA . PHE A 1 378 ? 14.203 -22.75 -14.984 1 95.31 378 PHE A CA 1
ATOM 2961 C C . PHE A 1 378 ? 13.016 -23.25 -14.164 1 95.31 378 PHE A C 1
ATOM 2963 O O . PHE A 1 378 ? 12.188 -22.469 -13.703 1 95.31 378 PHE A O 1
ATOM 2970 N N . GLU A 1 379 ? 12.969 -24.516 -14.008 1 93.62 379 GLU A N 1
ATOM 2971 C CA . GLU A 1 379 ? 11.93 -25.078 -13.156 1 93.62 379 GLU A CA 1
ATOM 2972 C C . GLU A 1 379 ? 12.109 -24.641 -11.703 1 93.62 379 GLU A C 1
ATOM 2974 O O . GLU A 1 379 ? 11.141 -24.344 -11.008 1 93.62 379 GLU A O 1
ATOM 2979 N N . VAL A 1 380 ? 13.312 -24.594 -11.289 1 96.44 380 VAL A N 1
ATOM 2980 C CA . VAL A 1 380 ? 13.617 -24.188 -9.922 1 96.44 380 VAL A CA 1
ATOM 2981 C C . VAL A 1 380 ? 13.164 -22.734 -9.703 1 96.44 380 VAL A C 1
ATOM 2983 O O . VAL A 1 380 ? 12.492 -22.438 -8.719 1 96.44 380 VAL A O 1
ATOM 2986 N N . PHE A 1 381 ? 13.43 -21.922 -10.625 1 96.38 381 PHE A N 1
ATOM 2987 C CA . PHE A 1 381 ? 13.102 -20.5 -10.453 1 96.38 381 PHE A CA 1
ATOM 2988 C C . PHE A 1 381 ? 11.617 -20.266 -10.711 1 96.38 381 PHE A C 1
ATOM 2990 O O . PHE A 1 381 ? 11.031 -19.344 -10.133 1 96.38 381 PHE A O 1
ATOM 2997 N N . ASP A 1 382 ? 11.039 -21.078 -11.555 1 94.12 382 ASP A N 1
ATOM 2998 C CA . ASP A 1 382 ? 9.602 -20.984 -11.75 1 94.12 382 ASP A CA 1
ATOM 2999 C C . ASP A 1 382 ? 8.844 -21.344 -10.477 1 94.12 382 ASP A C 1
ATOM 3001 O O . ASP A 1 382 ? 7.863 -20.688 -10.117 1 94.12 382 ASP A O 1
ATOM 3005 N N . GLN A 1 383 ? 9.305 -22.375 -9.852 1 94.19 383 GLN A N 1
ATOM 3006 C CA . GLN A 1 383 ? 8.688 -22.781 -8.594 1 94.19 383 GLN A CA 1
ATOM 3007 C C . GLN A 1 383 ? 8.906 -21.734 -7.512 1 94.19 383 GLN A C 1
ATOM 3009 O O . GLN A 1 383 ? 8.039 -21.516 -6.664 1 94.19 383 GLN A O 1
ATOM 3014 N N . GLU A 1 384 ? 10.078 -21.109 -7.527 1 96.31 384 GLU A N 1
ATOM 3015 C CA . GLU A 1 384 ? 10.344 -20 -6.609 1 96.31 384 GLU A CA 1
ATOM 3016 C C . GLU A 1 384 ? 9.305 -18.906 -6.75 1 96.31 384 GLU A C 1
ATOM 3018 O O . GLU A 1 384 ? 8.758 -18.422 -5.754 1 96.31 384 GLU A O 1
ATOM 3023 N N . ILE A 1 385 ? 8.984 -18.547 -7.957 1 94.31 385 ILE A N 1
ATOM 3024 C CA . ILE A 1 385 ? 8.031 -17.484 -8.234 1 94.31 385 ILE A CA 1
ATOM 3025 C C . ILE A 1 385 ? 6.625 -17.938 -7.84 1 94.31 385 ILE A C 1
ATOM 3027 O O . ILE A 1 385 ? 5.82 -17.125 -7.367 1 94.31 385 ILE A O 1
ATOM 3031 N N . GLN A 1 386 ? 6.387 -19.172 -7.969 1 92 386 GLN A N 1
ATOM 3032 C CA . GLN A 1 386 ? 5.086 -19.688 -7.559 1 92 386 GLN A CA 1
ATOM 3033 C C . GLN A 1 386 ? 4.906 -19.578 -6.047 1 92 386 GLN A C 1
ATOM 3035 O O . GLN A 1 386 ? 3.83 -19.234 -5.566 1 92 386 GLN A O 1
ATOM 3040 N N . PHE A 1 387 ? 5.91 -19.922 -5.328 1 93.12 387 PHE A N 1
ATOM 3041 C CA . PHE A 1 387 ? 5.859 -19.766 -3.877 1 93.12 387 PHE A CA 1
ATOM 3042 C C . PHE A 1 387 ? 5.621 -18.312 -3.488 1 93.12 387 PHE A C 1
ATOM 3044 O O . PHE A 1 387 ? 4.84 -18.031 -2.578 1 93.12 387 PHE A O 1
ATOM 3051 N N . LEU A 1 388 ? 6.312 -17.484 -4.227 1 93.5 388 LEU A N 1
ATOM 3052 C CA . LEU A 1 388 ? 6.18 -16.062 -3.945 1 93.5 388 LEU A CA 1
ATOM 3053 C C . LEU A 1 388 ? 4.766 -15.57 -4.262 1 93.5 388 LEU A C 1
ATOM 3055 O O . LEU A 1 388 ? 4.184 -14.805 -3.49 1 93.5 388 LEU A O 1
ATOM 3059 N N . SER A 1 389 ? 4.227 -16 -5.367 1 90.31 389 SER A N 1
ATOM 3060 C CA . SER A 1 389 ? 2.877 -15.609 -5.758 1 90.31 389 SER A CA 1
ATOM 3061 C C . SER A 1 389 ? 1.845 -16.094 -4.746 1 90.31 389 SER A C 1
ATOM 3063 O O . SER A 1 389 ? 0.938 -15.344 -4.375 1 90.31 389 SER A O 1
ATOM 3065 N N . GLU A 1 390 ? 2.021 -17.25 -4.297 1 90.06 390 GLU A N 1
ATOM 3066 C CA . GLU A 1 390 ? 1.079 -17.812 -3.336 1 90.06 390 GLU A CA 1
ATOM 3067 C C . GLU A 1 390 ? 1.22 -17.156 -1.971 1 90.06 390 GLU A C 1
ATOM 3069 O O . GLU A 1 390 ? 0.24 -17.016 -1.233 1 90.06 390 GLU A O 1
ATOM 3074 N N . TYR A 1 391 ? 2.377 -16.781 -1.68 1 91.38 391 TYR A N 1
ATOM 3075 C CA . TYR A 1 391 ? 2.59 -16.109 -0.396 1 91.38 391 TYR A CA 1
ATOM 3076 C C . TYR A 1 391 ? 1.836 -14.789 -0.329 1 91.38 391 TYR A C 1
ATOM 3078 O O . TYR A 1 391 ? 1.196 -14.484 0.679 1 91.38 391 TYR A O 1
ATOM 3086 N N . TYR A 1 392 ? 1.812 -14.047 -1.371 1 87.88 392 TYR A N 1
ATOM 3087 C CA . TYR A 1 392 ? 1.251 -12.703 -1.32 1 87.88 392 TYR A CA 1
ATOM 3088 C C . TYR A 1 392 ? -0.215 -12.703 -1.736 1 87.88 392 TYR A C 1
ATOM 3090 O O . TYR A 1 392 ? -0.995 -11.859 -1.293 1 87.88 392 TYR A O 1
ATOM 3098 N N . HIS A 1 393 ? -0.633 -13.688 -2.549 1 84.5 393 HIS A N 1
ATOM 3099 C CA . HIS A 1 393 ? -1.937 -13.492 -3.172 1 84.5 393 HIS A CA 1
ATOM 3100 C C . HIS A 1 393 ? -2.814 -14.734 -3.02 1 84.5 393 HIS A C 1
ATOM 3102 O O . HIS A 1 393 ? -3.863 -14.836 -3.658 1 84.5 393 HIS A O 1
ATOM 3108 N N . SER A 1 394 ? -2.467 -15.578 -2.172 1 85.94 394 SER A N 1
ATOM 3109 C CA . SER A 1 394 ? -3.285 -16.781 -2.008 1 85.94 394 SER A CA 1
ATOM 3110 C C . SER A 1 394 ? -4.562 -16.469 -1.232 1 85.94 394 SER A C 1
ATOM 3112 O O . SER A 1 394 ? -4.551 -15.672 -0.295 1 85.94 394 SER A O 1
ATOM 3114 N N . VAL A 1 395 ? -5.594 -17.078 -1.648 1 82 395 VAL A N 1
ATOM 3115 C CA . VAL A 1 395 ? -6.887 -16.953 -0.984 1 82 395 VAL A CA 1
ATOM 3116 C C . VAL A 1 395 ? -7.047 -18.062 0.049 1 82 395 VAL A C 1
ATOM 3118 O O . VAL A 1 395 ? -7.848 -17.938 0.981 1 82 395 VAL A O 1
ATOM 3121 N N . LEU A 1 396 ? -6.262 -19.141 -0.101 1 82.81 396 LEU A N 1
ATOM 3122 C CA . LEU A 1 396 ? -6.27 -20.281 0.803 1 82.81 396 LEU A CA 1
ATOM 3123 C C . LEU A 1 396 ? -5.02 -20.297 1.673 1 82.81 396 LEU A C 1
ATOM 3125 O O . LEU A 1 396 ? -3.971 -19.797 1.27 1 82.81 396 LEU A O 1
ATOM 3129 N N . PRO A 1 397 ? -5.117 -20.75 2.785 1 85.62 397 PRO A N 1
ATOM 3130 C CA . PRO A 1 397 ? -3.957 -20.766 3.678 1 85.62 397 PRO A CA 1
ATOM 3131 C C . PRO A 1 397 ? -2.951 -21.859 3.324 1 85.62 397 PRO A C 1
ATOM 3133 O O . PRO A 1 397 ? -2.535 -22.625 4.199 1 85.62 397 PRO A O 1
ATOM 3136 N N . VAL A 1 398 ? -2.545 -21.844 2.143 1 86.81 398 VAL A N 1
ATOM 3137 C CA . VAL A 1 398 ? -1.613 -22.859 1.671 1 86.81 398 VAL A CA 1
ATOM 3138 C C . VAL A 1 398 ? -0.225 -22.609 2.25 1 86.81 398 VAL A C 1
ATOM 3140 O O . VAL A 1 398 ? 0.566 -23.531 2.428 1 86.81 398 VAL A O 1
ATOM 3143 N N . VAL A 1 399 ? -0.004 -21.406 2.627 1 86.62 399 VAL A N 1
ATOM 3144 C CA . VAL A 1 399 ? 1.312 -21 3.109 1 86.62 399 VAL A CA 1
ATOM 3145 C C . VAL A 1 399 ? 1.607 -21.688 4.441 1 86.62 399 VAL A C 1
ATOM 3147 O O . VAL A 1 399 ? 2.766 -21.953 4.766 1 86.62 399 VAL A O 1
ATOM 3150 N N . LEU A 1 400 ? 0.572 -22 5.148 1 86.94 400 LEU A N 1
ATOM 3151 C CA . LEU A 1 400 ? 0.747 -22.625 6.453 1 86.94 400 LEU A CA 1
ATOM 3152 C C . LEU A 1 400 ? 0.684 -24.156 6.336 1 86.94 400 LEU A C 1
ATOM 3154 O O . LEU A 1 400 ? 0.583 -24.844 7.348 1 86.94 400 LEU A O 1
ATOM 3158 N N . SER A 1 401 ? 0.807 -24.641 5.191 1 86.25 401 SER A N 1
ATOM 3159 C CA . SER A 1 401 ? 0.615 -26.078 4.98 1 86.25 401 SER A CA 1
ATOM 3160 C C . SER A 1 401 ? 1.693 -26.891 5.688 1 86.25 401 SER A C 1
ATOM 3162 O O . SER A 1 401 ? 2.859 -26.859 5.289 1 86.25 401 SER A O 1
ATOM 3164 N N . SER A 1 402 ? 1.39 -27.438 6.785 1 87.94 402 SER A N 1
ATOM 3165 C CA . SER A 1 402 ? 2.172 -28.359 7.602 1 87.94 402 SER A CA 1
ATOM 3166 C C . SER A 1 402 ? 1.299 -29.469 8.172 1 87.94 402 SER A C 1
ATOM 3168 O O . SER A 1 402 ? 0.071 -29.359 8.18 1 87.94 402 SER A O 1
ATOM 3170 N N . PRO A 1 403 ? 1.884 -30.547 8.492 1 85.81 403 PRO A N 1
ATOM 3171 C CA . PRO A 1 403 ? 1.067 -31.609 9.078 1 85.81 403 PRO A CA 1
ATOM 3172 C C . PRO A 1 403 ? 0.33 -31.156 10.336 1 85.81 403 PRO A C 1
ATOM 3174 O O . PRO A 1 403 ? -0.813 -31.562 10.562 1 85.81 403 PRO A O 1
ATOM 3177 N N . PHE A 1 404 ? 0.908 -30.328 11.062 1 85.81 404 PHE A N 1
ATOM 3178 C CA . PHE A 1 404 ? 0.249 -29.812 12.258 1 85.81 404 PHE A CA 1
ATOM 3179 C C . PHE A 1 404 ? -0.946 -28.938 11.875 1 85.81 404 PHE A C 1
ATOM 3181 O O . PHE A 1 404 ? -2.029 -29.094 12.445 1 85.81 404 PHE A O 1
ATOM 3188 N N . PHE A 1 405 ? -0.678 -28.078 10.945 1 88.88 405 PHE A N 1
ATOM 3189 C CA . PHE A 1 405 ? -1.756 -27.188 10.523 1 88.88 405 PHE A CA 1
ATOM 3190 C C . PHE A 1 405 ? -2.867 -27.984 9.836 1 88.88 405 PHE A C 1
ATOM 3192 O O . PHE A 1 405 ? -4.039 -27.609 9.922 1 88.88 405 PHE A O 1
ATOM 3199 N N . PHE A 1 406 ? -2.459 -29.062 9.203 1 89.38 406 PHE A N 1
ATOM 3200 C CA . PHE A 1 406 ? -3.461 -29.938 8.609 1 89.38 406 PHE A CA 1
ATOM 3201 C C . PHE A 1 406 ? -4.387 -30.516 9.68 1 89.38 406 PHE A C 1
ATOM 3203 O O . PHE A 1 406 ? -5.609 -30.438 9.547 1 89.38 406 PHE A O 1
ATOM 3210 N N . LEU A 1 407 ? -3.84 -30.969 10.734 1 88.12 407 LEU A N 1
ATOM 3211 C CA . LEU A 1 407 ? -4.621 -31.547 11.82 1 88.12 407 LEU A CA 1
ATOM 3212 C C . LEU A 1 407 ? -5.465 -30.484 12.508 1 88.12 407 LEU A C 1
ATOM 3214 O O . LEU A 1 407 ? -6.645 -30.703 12.789 1 88.12 407 LEU A O 1
ATOM 3218 N N . ALA A 1 408 ? -4.891 -29.375 12.633 1 89.25 408 ALA A N 1
ATOM 3219 C CA . ALA A 1 408 ? -5.566 -28.297 13.359 1 89.25 408 ALA A CA 1
ATOM 3220 C C . ALA A 1 408 ? -6.711 -27.719 12.531 1 89.25 408 ALA A C 1
ATOM 3222 O O . ALA A 1 408 ? -7.82 -27.547 13.031 1 89.25 408 ALA A O 1
ATOM 3223 N N . ASN A 1 409 ? -6.449 -27.5 11.25 1 88 409 ASN A N 1
ATOM 3224 C CA . ASN A 1 409 ? -7.383 -26.734 10.422 1 88 409 ASN A CA 1
ATOM 3225 C C . ASN A 1 409 ? -8.438 -27.641 9.781 1 88 409 ASN A C 1
ATOM 3227 O O . ASN A 1 409 ? -9.586 -27.219 9.609 1 88 409 ASN A O 1
ATOM 3231 N N . TYR A 1 410 ? -8.078 -28.906 9.422 1 88.56 410 TYR A N 1
ATOM 3232 C CA . TYR A 1 410 ? -9.008 -29.688 8.625 1 88.56 410 TYR A CA 1
ATOM 3233 C C . TYR A 1 410 ? -9.57 -30.844 9.43 1 88.56 410 TYR A C 1
ATOM 3235 O O . TYR A 1 410 ? -10.523 -31.516 9 1 88.56 410 TYR A O 1
ATOM 3243 N N . ILE A 1 411 ? -9.031 -31.062 10.656 1 89 411 ILE A N 1
ATOM 3244 C CA . ILE A 1 411 ? -9.578 -32.156 11.469 1 89 411 ILE A CA 1
ATOM 3245 C C . ILE A 1 411 ? -10.148 -31.578 12.766 1 89 411 ILE A C 1
ATOM 3247 O O . ILE A 1 411 ? -11.344 -31.719 13.039 1 89 411 ILE A O 1
ATOM 3251 N N . LEU A 1 412 ? -9.383 -30.859 13.508 1 90.94 412 LEU A N 1
ATOM 3252 C CA . LEU A 1 412 ? -9.812 -30.375 14.812 1 90.94 412 LEU A CA 1
ATOM 3253 C C . LEU A 1 412 ? -10.836 -29.25 14.68 1 90.94 412 LEU A C 1
ATOM 3255 O O . LEU A 1 412 ? -11.797 -29.188 15.445 1 90.94 412 LEU A O 1
ATOM 3259 N N . PHE A 1 413 ? -10.633 -28.406 13.734 1 91.38 413 PHE A N 1
ATOM 3260 C CA . PHE A 1 413 ? -11.523 -27.266 13.594 1 91.38 413 PHE A CA 1
ATOM 3261 C C . PHE A 1 413 ? -12.93 -27.703 13.211 1 91.38 413 PHE A C 1
ATOM 3263 O O . PHE A 1 413 ? -13.906 -27.25 13.812 1 91.38 413 PHE A O 1
ATOM 3270 N N . PRO A 1 414 ? -13.094 -28.594 12.25 1 90.56 414 PRO A N 1
ATOM 3271 C CA . PRO A 1 414 ? -14.453 -29.062 11.961 1 90.56 414 PRO A CA 1
ATOM 3272 C C . PRO A 1 414 ? -15.109 -29.75 13.164 1 90.56 414 PRO A C 1
ATOM 3274 O O . PRO A 1 414 ? -16.328 -29.625 13.352 1 90.56 414 PRO A O 1
ATOM 3277 N N . VAL A 1 415 ? -14.312 -30.359 13.984 1 91.19 415 VAL A N 1
ATOM 3278 C CA . VAL A 1 415 ? -14.852 -30.984 15.188 1 91.19 415 VAL A CA 1
ATOM 3279 C C . VAL A 1 415 ? -15.359 -29.922 16.156 1 91.19 415 VAL A C 1
ATOM 3281 O O . VAL A 1 415 ? -16.453 -30.047 16.719 1 91.19 415 VAL A O 1
ATOM 3284 N N . VAL A 1 416 ? -14.656 -28.891 16.25 1 90.88 416 VAL A N 1
ATOM 3285 C CA . VAL A 1 416 ? -15.062 -27.781 17.109 1 90.88 416 VAL A CA 1
ATOM 3286 C C . VAL A 1 416 ? -16.312 -27.109 16.547 1 90.88 416 VAL A C 1
ATOM 3288 O O . VAL A 1 416 ? -17.234 -26.766 17.297 1 90.88 416 VAL A O 1
ATOM 3291 N N . VAL A 1 417 ? -16.344 -26.938 15.281 1 91 417 VAL A N 1
ATOM 3292 C CA . VAL A 1 417 ? -17.516 -26.328 14.633 1 91 417 VAL A CA 1
ATOM 3293 C C . VAL A 1 417 ? -18.75 -27.188 14.859 1 91 417 VAL A C 1
ATOM 3295 O O . VAL A 1 417 ? -19.828 -26.688 15.18 1 91 417 VAL A O 1
ATOM 3298 N N . TRP A 1 418 ? -18.594 -28.5 14.812 1 90.81 418 TRP A N 1
ATOM 3299 C CA . TRP A 1 418 ? -19.703 -29.422 15.039 1 90.81 418 TRP A CA 1
ATOM 3300 C C . TRP A 1 418 ? -20.172 -29.359 16.484 1 90.81 418 TRP A C 1
ATOM 3302 O O . TRP A 1 418 ? -21.375 -29.453 16.766 1 90.81 418 TRP A O 1
ATOM 3312 N N . ALA A 1 419 ? -19.25 -29.203 17.312 1 91.25 419 ALA A N 1
ATOM 3313 C CA . ALA A 1 419 ? -19.609 -29.047 18.719 1 91.25 419 ALA A CA 1
ATOM 3314 C C . ALA A 1 419 ? -20.438 -27.797 18.938 1 91.25 419 ALA A C 1
ATOM 3316 O O . ALA A 1 419 ? -21.438 -27.828 19.672 1 91.25 419 ALA A O 1
ATOM 3317 N N . PHE A 1 420 ? -20.141 -26.734 18.281 1 90.56 420 PHE A N 1
ATOM 3318 C CA . PHE A 1 420 ? -20.891 -25.5 18.406 1 90.56 420 PHE A CA 1
ATOM 3319 C C . PHE A 1 420 ? -22.266 -25.625 17.75 1 90.56 420 PHE A C 1
ATOM 3321 O O . PHE A 1 420 ? -23.25 -25.062 18.25 1 90.56 420 PHE A O 1
ATOM 3328 N N . CYS A 1 421 ? -22.312 -26.266 16.641 1 88.56 421 CYS A N 1
ATOM 3329 C CA . CYS A 1 421 ? -23.594 -26.5 15.984 1 88.56 421 CYS A CA 1
ATOM 3330 C C . CYS A 1 421 ? -24.531 -27.312 16.891 1 88.56 421 CYS A C 1
ATOM 3332 O O . CYS A 1 421 ? -25.703 -26.984 17.016 1 88.56 421 CYS A O 1
ATOM 3334 N N . LEU A 1 422 ? -23.984 -28.328 17.656 1 88.38 422 LEU A N 1
ATOM 3335 C CA . LEU A 1 422 ? -24.781 -29.125 18.578 1 88.38 422 LEU A CA 1
ATOM 3336 C C . LEU A 1 422 ? -25.234 -28.297 19.766 1 88.38 422 LEU A C 1
ATOM 3338 O O . LEU A 1 422 ? -26.375 -28.422 20.219 1 88.38 422 LEU A O 1
ATOM 3342 N N . LEU A 1 423 ? -24.359 -27.5 20.172 1 89.31 423 LEU A N 1
ATOM 3343 C CA . LEU A 1 423 ? -24.734 -26.609 21.266 1 89.31 423 LEU A CA 1
ATOM 3344 C C . LEU A 1 423 ? -25.859 -25.672 20.859 1 89.31 423 LEU A C 1
ATOM 3346 O O . LEU A 1 423 ? -26.766 -25.406 21.656 1 89.31 423 LEU A O 1
ATOM 3350 N N . THR A 1 424 ? -25.781 -25.172 19.641 1 87.56 424 THR A N 1
ATOM 3351 C CA . THR A 1 424 ? -26.828 -24.297 19.141 1 87.56 424 THR A CA 1
ATOM 3352 C C . THR A 1 424 ? -28.156 -25.047 19.047 1 87.56 424 THR A C 1
ATOM 3354 O O . THR A 1 424 ? -29.219 -24.5 19.359 1 87.56 424 THR A O 1
ATOM 3357 N N . PHE A 1 425 ? -28.047 -26.297 18.734 1 86.75 425 PHE A N 1
ATOM 3358 C CA . PHE A 1 425 ? -29.219 -27.156 18.672 1 86.75 425 PHE A CA 1
ATOM 3359 C C . PHE A 1 425 ? -29.844 -27.312 20.062 1 86.75 425 PHE A C 1
ATOM 3361 O O . PHE A 1 425 ? -31.062 -27.219 20.219 1 86.75 425 PHE A O 1
ATOM 3368 N N . ILE A 1 426 ? -29.047 -27.422 21.016 1 85.94 426 ILE A N 1
ATOM 3369 C CA . ILE A 1 426 ? -29.516 -27.625 22.375 1 85.94 426 ILE A CA 1
ATOM 3370 C C . ILE A 1 426 ? -30.094 -26.328 22.938 1 85.94 426 ILE A C 1
ATOM 3372 O O . ILE A 1 426 ? -31.141 -26.328 23.578 1 85.94 426 ILE A O 1
ATOM 3376 N N . LEU A 1 427 ? -29.438 -25.234 22.594 1 86.19 427 LEU A N 1
ATOM 3377 C CA . LEU A 1 427 ? -29.875 -23.938 23.109 1 86.19 427 LEU A CA 1
ATOM 3378 C C . LEU A 1 427 ? -31.203 -23.516 22.484 1 86.19 427 LEU A C 1
ATOM 3380 O O . LEU A 1 427 ? -32.062 -22.922 23.156 1 86.19 427 LEU A O 1
ATOM 3384 N N . CYS A 1 428 ? -31.391 -23.766 21.156 1 84.19 428 CYS A N 1
ATOM 3385 C CA . CYS A 1 428 ? -32.625 -23.406 20.484 1 84.19 428 CYS A CA 1
ATOM 3386 C C . CYS A 1 428 ? -33.812 -24.219 21 1 84.19 428 CYS A C 1
ATOM 3388 O O . CYS A 1 428 ? -34.938 -23.766 20.953 1 84.19 428 CYS A O 1
ATOM 3390 N N . GLY A 1 429 ? -33.531 -25.438 21.609 1 79.94 429 GLY A N 1
ATOM 3391 C CA . GLY A 1 429 ? -34.594 -26.266 22.203 1 79.94 429 GLY A CA 1
ATOM 3392 C C . GLY A 1 429 ? -34.719 -26.078 23.703 1 79.94 429 GLY A C 1
ATOM 3393 O O . GLY A 1 429 ? -35.344 -26.906 24.375 1 79.94 429 GLY A O 1
ATOM 3394 N N . ASN A 1 430 ? -34.219 -25.047 24.281 1 82.31 430 ASN A N 1
ATOM 3395 C CA . ASN A 1 430 ? -34.219 -24.766 25.703 1 82.31 430 ASN A CA 1
ATOM 3396 C C . ASN A 1 430 ? -33.781 -25.984 26.516 1 82.31 430 ASN A C 1
ATOM 3398 O O . ASN A 1 430 ? -34.406 -26.328 27.516 1 82.31 430 ASN A O 1
ATOM 3402 N N . GLY A 1 431 ? -32.781 -26.734 26.016 1 80.19 431 GLY A N 1
ATOM 3403 C CA . GLY A 1 431 ? -32.188 -27.844 26.734 1 80.19 431 GLY A CA 1
ATOM 3404 C C . GLY A 1 431 ? -32.781 -29.188 26.359 1 80.19 431 GLY A C 1
ATOM 3405 O O . GLY A 1 431 ? -32.188 -30.234 26.656 1 80.19 431 GLY A O 1
ATOM 3406 N N . ASP A 1 432 ? -34 -29.234 25.734 1 83 432 ASP A N 1
ATOM 3407 C CA . ASP A 1 432 ? -34.656 -30.5 25.359 1 83 432 ASP A CA 1
ATOM 3408 C C . ASP A 1 432 ? -34.188 -30.953 23.984 1 83 432 ASP A C 1
ATOM 3410 O O . ASP A 1 432 ? -34.688 -30.453 22.969 1 83 432 ASP A O 1
ATOM 3414 N N . VAL A 1 433 ? -33.281 -31.828 23.891 1 82.31 433 VAL A N 1
ATOM 3415 C CA . VAL A 1 433 ? -32.688 -32.281 22.656 1 82.31 433 VAL A CA 1
ATOM 3416 C C . VAL A 1 433 ? -33.719 -33.062 21.812 1 82.31 433 VAL A C 1
ATOM 3418 O O . VAL A 1 433 ? -33.719 -32.938 20.578 1 82.31 433 VAL A O 1
ATOM 3421 N N . ARG A 1 434 ? -34.531 -33.844 22.469 1 82.75 434 ARG A N 1
ATOM 3422 C CA . ARG A 1 434 ? -35.531 -34.594 21.75 1 82.75 434 ARG A CA 1
ATOM 3423 C C . ARG A 1 434 ? -36.562 -33.688 21.094 1 82.75 434 ARG A C 1
ATOM 3425 O O . ARG A 1 434 ? -36.938 -33.906 19.938 1 82.75 434 ARG A O 1
ATOM 3432 N N . TYR A 1 435 ? -36.875 -32.719 21.75 1 83.81 435 TYR A N 1
ATOM 3433 C CA . TYR A 1 435 ? -37.812 -31.734 21.188 1 83.81 435 TYR A CA 1
ATOM 3434 C C . TYR A 1 435 ? -37.188 -30.984 20.016 1 83.81 435 TYR A C 1
ATOM 3436 O O . TYR A 1 435 ? -37.812 -30.766 19 1 83.81 435 TYR A O 1
ATOM 3444 N N . ALA A 1 436 ? -36 -30.703 20.234 1 81.56 436 ALA A N 1
ATOM 3445 C CA . ALA A 1 436 ? -35.312 -29.984 19.172 1 81.56 436 ALA A CA 1
ATOM 3446 C C . ALA A 1 436 ? -35.219 -30.828 17.906 1 81.56 436 ALA A C 1
ATOM 3448 O O . ALA A 1 436 ? -35.438 -30.328 16.812 1 81.56 436 ALA A O 1
ATOM 3449 N N . TYR A 1 437 ? -34.875 -32.062 18.094 1 84.88 437 TYR A N 1
ATOM 3450 C CA . TYR A 1 437 ? -34.75 -32.969 16.969 1 84.88 437 TYR A CA 1
ATOM 3451 C C . TYR A 1 437 ? -36.094 -33.156 16.25 1 84.88 437 TYR A C 1
ATOM 3453 O O . TYR A 1 437 ? -36.156 -33.094 15.023 1 84.88 437 TYR A O 1
ATOM 3461 N N . HIS A 1 438 ? -37.156 -33.312 16.984 1 85 438 HIS A N 1
ATOM 3462 C CA . HIS A 1 438 ? -38.469 -33.469 16.391 1 85 438 HIS A CA 1
ATOM 3463 C C . HIS A 1 438 ? -38.906 -32.188 15.711 1 85 438 HIS A C 1
ATOM 3465 O O . HIS A 1 438 ? -39.562 -32.219 14.656 1 85 438 HIS A O 1
ATOM 3471 N N . SER A 1 439 ? -38.469 -31.188 16.328 1 84.38 439 SER A N 1
ATOM 3472 C CA . SER A 1 439 ? -38.844 -29.891 15.773 1 84.38 439 SER A CA 1
ATOM 3473 C C . SER A 1 439 ? -38.125 -29.625 14.453 1 84.38 439 SER A C 1
ATOM 3475 O O . SER A 1 439 ? -38.688 -29.016 13.539 1 84.38 439 SER A O 1
ATOM 3477 N N . ILE A 1 440 ? -36.938 -30.031 14.32 1 84.19 440 ILE A N 1
ATOM 3478 C CA . ILE A 1 440 ? -36.188 -29.859 13.086 1 84.19 440 ILE A CA 1
ATOM 3479 C C . ILE A 1 440 ? -36.844 -30.625 11.945 1 84.19 440 ILE A C 1
ATOM 3481 O O . ILE A 1 440 ? -36.938 -30.125 10.828 1 84.19 440 ILE A O 1
ATOM 3485 N N . ILE A 1 441 ? -37.375 -31.75 12.25 1 81.88 441 ILE A N 1
ATOM 3486 C CA . ILE A 1 441 ? -38 -32.594 11.234 1 81.88 441 ILE A CA 1
ATOM 3487 C C . ILE A 1 441 ? -39.375 -32.094 10.891 1 81.88 441 ILE A C 1
ATOM 3489 O O . ILE A 1 441 ? -39.75 -32.031 9.719 1 81.88 441 ILE A O 1
ATOM 3493 N N . THR A 1 442 ? -40.094 -31.578 11.883 1 78.12 442 THR A N 1
ATOM 3494 C CA . THR A 1 442 ? -41.469 -31.219 11.672 1 78.12 442 THR A CA 1
ATOM 3495 C C . THR A 1 442 ? -41.594 -29.781 11.148 1 78.12 442 THR A C 1
ATOM 3497 O O . THR A 1 442 ? -42.469 -29.484 10.344 1 78.12 442 THR A O 1
ATOM 3500 N N . ASP A 1 443 ? -40.594 -28.984 11.586 1 77.25 443 ASP A N 1
ATOM 3501 C CA . ASP A 1 443 ? -40.688 -27.562 11.258 1 77.25 443 ASP A CA 1
ATOM 3502 C C . ASP A 1 443 ? -40.188 -27.297 9.852 1 77.25 443 ASP A C 1
ATOM 3504 O O . ASP A 1 443 ? -40.469 -26.234 9.273 1 77.25 443 ASP A O 1
ATOM 3508 N N . ASN A 1 444 ? -39.438 -28.172 9.328 1 77.69 444 ASN A N 1
ATOM 3509 C CA . ASN A 1 444 ? -38.844 -27.984 8.016 1 77.69 444 ASN A CA 1
ATOM 3510 C C . ASN A 1 444 ? -39.438 -28.938 6.984 1 77.69 444 ASN A C 1
ATOM 3512 O O . ASN A 1 444 ? -39.125 -30.141 6.988 1 77.69 444 ASN A O 1
ATOM 3516 N N . TYR A 1 445 ? -40.125 -28.344 6.195 1 74.44 445 TYR A N 1
ATOM 3517 C CA . TYR A 1 445 ? -40.969 -29.078 5.246 1 74.44 445 TYR A CA 1
ATOM 3518 C C . TYR A 1 445 ? -40.094 -29.922 4.32 1 74.44 445 TYR A C 1
ATOM 3520 O O . TYR A 1 445 ? -40.438 -31.062 4.008 1 74.44 445 TYR A O 1
ATOM 3528 N N . ILE A 1 446 ? -38.969 -29.438 3.896 1 74.94 446 ILE A N 1
ATOM 3529 C CA . ILE A 1 446 ? -38.094 -30.141 2.955 1 74.94 446 ILE A CA 1
ATOM 3530 C C . ILE A 1 446 ? -37.531 -31.406 3.602 1 74.94 446 ILE A C 1
ATOM 3532 O O . ILE A 1 446 ? -37.406 -32.438 2.945 1 74.94 446 ILE A O 1
ATOM 3536 N N . ILE A 1 447 ? -37.312 -31.234 4.902 1 75.94 447 ILE A N 1
ATOM 3537 C CA . ILE A 1 447 ? -36.75 -32.375 5.621 1 75.94 447 ILE A CA 1
ATOM 3538 C C . ILE A 1 447 ? -37.844 -33.406 5.918 1 75.94 447 ILE A C 1
ATOM 3540 O O . ILE A 1 447 ? -37.625 -34.594 5.828 1 75.94 447 ILE A O 1
ATOM 3544 N N . SER A 1 448 ? -39.062 -32.969 6.203 1 76.44 448 SER A N 1
ATOM 3545 C CA . SER A 1 448 ? -40.188 -33.844 6.574 1 76.44 448 SER A CA 1
ATOM 3546 C C . SER A 1 448 ? -40.656 -34.656 5.379 1 76.44 448 SER A C 1
ATOM 3548 O O . SER A 1 448 ? -40.875 -35.875 5.488 1 76.44 448 SER A O 1
ATOM 3550 N N . ILE A 1 449 ? -40.781 -34 4.277 1 76.62 449 ILE A N 1
ATOM 3551 C CA . ILE A 1 449 ? -41.344 -34.656 3.102 1 76.62 449 ILE A CA 1
ATOM 3552 C C . ILE A 1 449 ? -40.219 -35.281 2.275 1 76.62 449 ILE A C 1
ATOM 3554 O O . ILE A 1 449 ? -40.344 -36.375 1.726 1 76.62 449 ILE A O 1
ATOM 3558 N N . GLY A 1 450 ? -39.031 -34.844 2.318 1 75.38 450 GLY A N 1
ATOM 3559 C CA . GLY A 1 450 ? -37.875 -35.312 1.529 1 75.38 450 GLY A CA 1
ATOM 3560 C C . GLY A 1 450 ? -37.625 -34.438 0.3 1 75.38 450 GLY A C 1
ATOM 3561 O O . GLY A 1 450 ? -38.562 -34.062 -0.406 1 75.38 450 GLY A O 1
ATOM 3562 N N . MET A 1 451 ? -36.531 -34.062 0.001 1 76 451 MET A N 1
ATOM 3563 C CA . MET A 1 451 ? -36.094 -33.188 -1.074 1 76 451 MET A CA 1
ATOM 3564 C C . MET A 1 451 ? -36.469 -33.781 -2.438 1 76 451 MET A C 1
ATOM 3566 O O . MET A 1 451 ? -36.906 -33.031 -3.332 1 76 451 MET A O 1
ATOM 3570 N N . MET A 1 452 ? -36.438 -35.031 -2.623 1 78.44 452 MET A N 1
ATOM 3571 C CA . MET A 1 452 ? -36.656 -35.688 -3.916 1 78.44 452 MET A CA 1
ATOM 3572 C C . MET A 1 452 ? -38.125 -35.688 -4.277 1 78.44 452 MET A C 1
ATOM 3574 O O . MET A 1 452 ? -38.5 -35.469 -5.438 1 78.44 452 MET A O 1
ATOM 3578 N N . LYS A 1 453 ? -38.969 -35.844 -3.277 1 79.38 453 LYS A N 1
ATOM 3579 C CA . LYS A 1 453 ? -40.406 -35.812 -3.516 1 79.38 453 LYS A CA 1
ATOM 3580 C C . LYS A 1 453 ? -40.875 -34.438 -3.887 1 79.38 453 LYS A C 1
ATOM 3582 O O . LYS A 1 453 ? -41.719 -34.281 -4.781 1 79.38 453 LYS A O 1
ATOM 3587 N N . ILE A 1 454 ? -40.25 -33.531 -3.162 1 76.62 454 ILE A N 1
ATOM 3588 C CA . ILE A 1 454 ? -40.625 -32.156 -3.447 1 76.62 454 ILE A CA 1
ATOM 3589 C C . ILE A 1 454 ? -40.188 -31.781 -4.859 1 76.62 454 ILE A C 1
ATOM 3591 O O . ILE A 1 454 ? -40.938 -31.141 -5.605 1 76.62 454 ILE A O 1
ATOM 3595 N N . ALA A 1 455 ? -38.969 -32.188 -5.234 1 76.19 455 ALA A N 1
ATOM 3596 C CA . ALA A 1 455 ? -38.438 -31.875 -6.566 1 76.19 455 ALA A CA 1
ATOM 3597 C C . ALA A 1 455 ? -39.281 -32.531 -7.648 1 76.19 455 ALA A C 1
ATOM 3599 O O . ALA A 1 455 ? -39.562 -31.922 -8.688 1 76.19 455 ALA A O 1
ATOM 3600 N N . GLY A 1 456 ? -39.75 -33.75 -7.438 1 77.38 456 GLY A N 1
ATOM 3601 C CA . GLY A 1 456 ? -40.625 -34.469 -8.375 1 77.38 456 GLY A CA 1
ATOM 3602 C C . GLY A 1 456 ? -41.969 -33.812 -8.555 1 77.38 456 GLY A C 1
ATOM 3603 O O . GLY A 1 456 ? -42.438 -33.656 -9.688 1 77.38 456 GLY A O 1
ATOM 3604 N N . CYS A 1 457 ? -42.531 -33.312 -7.441 1 78.69 457 CYS A N 1
ATOM 3605 C CA . CYS A 1 457 ? -43.844 -32.656 -7.492 1 78.69 457 CYS A CA 1
ATOM 3606 C C . CYS A 1 457 ? -43.719 -31.297 -8.195 1 78.69 457 CYS A C 1
ATOM 3608 O O . CYS A 1 457 ? -44.625 -30.922 -8.953 1 78.69 457 CYS A O 1
ATOM 3610 N N . LEU A 1 458 ? -42.656 -30.672 -7.883 1 76.94 458 LEU A N 1
ATOM 3611 C CA . LEU A 1 458 ? -42.469 -29.375 -8.508 1 76.94 458 LEU A CA 1
ATOM 3612 C C . LEU A 1 458 ? -42.281 -29.516 -10.016 1 76.94 458 LEU A C 1
ATOM 3614 O O . LEU A 1 458 ? -42.812 -28.703 -10.781 1 76.94 458 LEU A O 1
ATOM 3618 N N . LEU A 1 459 ? -41.562 -30.531 -10.492 1 77.12 459 LEU A N 1
ATOM 3619 C CA . LEU A 1 459 ? -41.312 -30.734 -11.914 1 77.12 459 LEU A CA 1
ATOM 3620 C C . LEU A 1 459 ? -42.594 -31.047 -12.672 1 77.12 459 LEU A C 1
ATOM 3622 O O . LEU A 1 459 ? -42.75 -30.609 -13.812 1 77.12 459 LEU A O 1
ATOM 3626 N N . THR A 1 460 ? -43.5 -31.656 -11.961 1 75.88 460 THR A N 1
ATOM 3627 C CA . THR A 1 460 ? -44.781 -32 -12.602 1 75.88 460 THR A CA 1
ATOM 3628 C C . THR A 1 460 ? -45.688 -30.781 -12.688 1 75.88 460 THR A C 1
ATOM 3630 O O . THR A 1 460 ? -46.438 -30.656 -13.641 1 75.88 460 THR A O 1
ATOM 3633 N N . ARG A 1 461 ? -45.469 -29.891 -11.758 1 76.38 461 ARG A N 1
ATOM 3634 C CA . ARG A 1 461 ? -46.375 -28.75 -11.68 1 76.38 461 ARG A CA 1
ATOM 3635 C C . ARG A 1 461 ? -45.844 -27.562 -12.461 1 76.38 461 ARG A C 1
ATOM 3637 O O . ARG A 1 461 ? -46.594 -26.625 -12.766 1 76.38 461 ARG A O 1
ATOM 3644 N N . ILE A 1 462 ? -44.594 -27.578 -12.75 1 74.25 462 ILE A N 1
ATOM 3645 C CA . ILE A 1 462 ? -43.938 -26.438 -13.406 1 74.25 462 ILE A CA 1
ATOM 3646 C C . ILE A 1 462 ? -44.688 -26.109 -14.695 1 74.25 462 ILE A C 1
ATOM 3648 O O . ILE A 1 462 ? -44.812 -24.938 -15.062 1 74.25 462 ILE A O 1
ATOM 3652 N N . ILE A 1 463 ? -45.344 -27.078 -15.391 1 67.31 463 ILE A N 1
ATOM 3653 C CA . ILE A 1 463 ? -46 -26.859 -16.688 1 67.31 463 ILE A CA 1
ATOM 3654 C C . ILE A 1 463 ? -47.344 -26.172 -16.484 1 67.31 463 ILE A C 1
ATOM 3656 O O . ILE A 1 463 ? -47.781 -25.391 -17.344 1 67.31 463 ILE A O 1
ATOM 3660 N N . HIS A 1 464 ? -47.969 -26.234 -15.273 1 65.69 464 HIS A N 1
ATOM 3661 C CA . HIS A 1 464 ? -49.375 -25.797 -15.156 1 65.69 464 HIS A CA 1
ATOM 3662 C C . HIS A 1 464 ? -49.469 -24.516 -14.336 1 65.69 464 HIS A C 1
ATOM 3664 O O . HIS A 1 464 ? -50.5 -23.828 -14.383 1 65.69 464 HIS A O 1
ATOM 3670 N N . SER A 1 465 ? -48.406 -24.25 -13.539 1 71.62 465 SER A N 1
ATOM 3671 C CA . SER A 1 465 ? -48.531 -23.094 -12.664 1 71.62 465 SER A CA 1
ATOM 3672 C C . SER A 1 465 ? -47.281 -22.25 -12.641 1 71.62 465 SER A C 1
ATOM 3674 O O . SER A 1 465 ? -46.188 -22.75 -12.359 1 71.62 465 SER A O 1
ATOM 3676 N N . PRO A 1 466 ? -47.438 -20.969 -13.062 1 72.75 466 PRO A N 1
ATOM 3677 C CA . PRO A 1 466 ? -46.281 -20.062 -12.984 1 72.75 466 PRO A CA 1
ATOM 3678 C C . PRO A 1 466 ? -45.688 -19.969 -11.578 1 72.75 466 PRO A C 1
ATOM 3680 O O . PRO A 1 466 ? -44.469 -19.797 -11.422 1 72.75 466 PRO A O 1
ATOM 3683 N N . GLU A 1 467 ? -46.5 -20.141 -10.594 1 73 467 GLU A N 1
ATOM 3684 C CA . GLU A 1 467 ? -46.031 -20.094 -9.219 1 73 467 GLU A CA 1
ATOM 3685 C C . GLU A 1 467 ? -45.062 -21.234 -8.922 1 73 467 GLU A C 1
ATOM 3687 O O . GLU A 1 467 ? -44.062 -21.047 -8.203 1 73 467 GLU A O 1
ATOM 3692 N N . ALA A 1 468 ? -45.406 -22.281 -9.508 1 74.12 468 ALA A N 1
ATOM 3693 C CA . ALA A 1 468 ? -44.531 -23.453 -9.32 1 74.12 468 ALA A CA 1
ATOM 3694 C C . ALA A 1 468 ? -43.188 -23.25 -9.992 1 74.12 468 ALA A C 1
ATOM 3696 O O . ALA A 1 468 ? -42.156 -23.75 -9.516 1 74.12 468 ALA A O 1
ATOM 3697 N N . LEU A 1 469 ? -43.156 -22.469 -11.039 1 76.81 469 LEU A N 1
ATOM 3698 C CA . LEU A 1 469 ? -41.906 -22.188 -11.734 1 76.81 469 LEU A CA 1
ATOM 3699 C C . LEU A 1 469 ? -41 -21.328 -10.875 1 76.81 469 LEU A C 1
ATOM 3701 O O . LEU A 1 469 ? -39.812 -21.609 -10.734 1 76.81 469 LEU A O 1
ATOM 3705 N N . PHE A 1 470 ? -41.5 -20.297 -10.273 1 76.62 470 PHE A N 1
ATOM 3706 C CA . PHE A 1 470 ? -40.688 -19.391 -9.453 1 76.62 470 PHE A CA 1
ATOM 3707 C C . PHE A 1 470 ? -40.188 -20.109 -8.203 1 76.62 470 PHE A C 1
ATOM 3709 O O . PHE A 1 470 ? -39.062 -19.844 -7.758 1 76.62 470 PHE A O 1
ATOM 3716 N N . THR A 1 471 ? -40.938 -20.953 -7.727 1 77.88 471 THR A N 1
ATOM 3717 C CA . THR A 1 471 ? -40.5 -21.719 -6.562 1 77.88 471 THR A CA 1
ATOM 3718 C C . THR A 1 471 ? -39.375 -22.672 -6.941 1 77.88 471 THR A C 1
ATOM 3720 O O . THR A 1 471 ? -38.406 -22.844 -6.188 1 77.88 471 THR A O 1
ATOM 3723 N N . THR A 1 472 ? -39.531 -23.234 -8.055 1 79.31 472 THR A N 1
ATOM 3724 C CA . THR A 1 472 ? -38.469 -24.141 -8.516 1 79.31 472 THR A CA 1
ATOM 3725 C C . THR A 1 472 ? -37.156 -23.406 -8.734 1 79.31 472 THR A C 1
ATOM 3727 O O . THR A 1 472 ? -36.094 -23.922 -8.414 1 79.31 472 THR A O 1
ATOM 3730 N N . VAL A 1 473 ? -37.25 -22.203 -9.266 1 81.81 473 VAL A N 1
ATOM 3731 C CA . VAL A 1 473 ? -36.062 -21.391 -9.516 1 81.81 473 VAL A CA 1
ATOM 3732 C C . VAL A 1 473 ? -35.406 -21.031 -8.188 1 81.81 473 VAL A C 1
ATOM 3734 O O . VAL A 1 473 ? -34.188 -21.141 -8.047 1 81.81 473 VAL A O 1
ATOM 3737 N N . ASP A 1 474 ? -36.156 -20.656 -7.184 1 83.69 474 ASP A N 1
ATOM 3738 C CA . ASP A 1 474 ? -35.594 -20.297 -5.879 1 83.69 474 ASP A CA 1
ATOM 3739 C C . ASP A 1 474 ? -34.938 -21.5 -5.211 1 83.69 474 ASP A C 1
ATOM 3741 O O . ASP A 1 474 ? -33.875 -21.375 -4.602 1 83.69 474 ASP A O 1
ATOM 3745 N N . LEU A 1 475 ? -35.531 -22.625 -5.371 1 83.75 475 LEU A N 1
ATOM 3746 C CA . LEU A 1 475 ? -34.938 -23.828 -4.797 1 83.75 475 LEU A CA 1
ATOM 3747 C C . LEU A 1 475 ? -33.656 -24.219 -5.535 1 83.75 475 LEU A C 1
ATOM 3749 O O . LEU A 1 475 ? -32.688 -24.688 -4.918 1 83.75 475 LEU A O 1
ATOM 3753 N N . ALA A 1 476 ? -33.719 -24.031 -6.805 1 84.44 476 ALA A N 1
ATOM 3754 C CA . ALA A 1 476 ? -32.531 -24.344 -7.598 1 84.44 476 ALA A CA 1
ATOM 3755 C C . ALA A 1 476 ? -31.391 -23.422 -7.215 1 84.44 476 ALA A C 1
ATOM 3757 O O . ALA A 1 476 ? -30.234 -23.875 -7.113 1 84.44 476 ALA A O 1
ATOM 3758 N N . ILE A 1 477 ? -31.688 -22.172 -7.035 1 88.94 477 ILE A N 1
ATOM 3759 C CA . ILE A 1 477 ? -30.672 -21.219 -6.629 1 88.94 477 ILE A CA 1
ATOM 3760 C C . ILE A 1 477 ? -30.078 -21.625 -5.277 1 88.94 477 ILE A C 1
ATOM 3762 O O . ILE A 1 477 ? -28.859 -21.625 -5.094 1 88.94 477 ILE A O 1
ATOM 3766 N N . THR A 1 478 ? -30.875 -21.969 -4.383 1 88.69 478 THR A N 1
ATOM 3767 C CA . THR A 1 478 ? -30.438 -22.359 -3.045 1 88.69 478 THR A CA 1
ATOM 3768 C C . THR A 1 478 ? -29.578 -23.609 -3.1 1 88.69 478 THR A C 1
ATOM 3770 O O . THR A 1 478 ? -28.531 -23.672 -2.455 1 88.69 478 THR A O 1
ATOM 3773 N N . MET A 1 479 ? -29.984 -24.562 -3.857 1 88.5 479 MET A N 1
ATOM 3774 C CA . MET A 1 479 ? -29.203 -25.797 -3.984 1 88.5 479 MET A CA 1
ATOM 3775 C C . MET A 1 479 ? -27.859 -25.531 -4.66 1 88.5 479 MET A C 1
ATOM 3777 O O . MET A 1 479 ? -26.844 -26.109 -4.285 1 88.5 479 MET A O 1
ATOM 3781 N N . LEU A 1 480 ? -27.922 -24.703 -5.633 1 89.88 480 LEU A N 1
ATOM 3782 C CA . LEU A 1 480 ? -26.672 -24.359 -6.316 1 89.88 480 LEU A CA 1
ATOM 3783 C C . LEU A 1 480 ? -25.703 -23.672 -5.355 1 89.88 480 LEU A C 1
ATOM 3785 O O . LEU A 1 480 ? -24.5 -23.953 -5.375 1 89.88 480 LEU A O 1
ATOM 3789 N N . LEU A 1 481 ? -26.219 -22.781 -4.582 1 92.12 481 LEU A N 1
ATOM 3790 C CA . LEU A 1 481 ? -25.359 -22.109 -3.611 1 92.12 481 LEU A CA 1
ATOM 3791 C C . LEU A 1 481 ? -24.812 -23.094 -2.584 1 92.12 481 LEU A C 1
ATOM 3793 O O . LEU A 1 481 ? -23.641 -23.016 -2.217 1 92.12 481 LEU A O 1
ATOM 3797 N N . LEU A 1 482 ? -25.578 -24 -2.164 1 91.19 482 LEU A N 1
ATOM 3798 C CA . LEU A 1 482 ? -25.141 -25 -1.197 1 91.19 482 LEU A CA 1
ATOM 3799 C C . LEU A 1 482 ? -24.094 -25.938 -1.809 1 91.19 482 LEU A C 1
ATOM 3801 O O . LEU A 1 482 ? -23.078 -26.234 -1.173 1 91.19 482 LEU A O 1
ATOM 3805 N N . LEU A 1 483 ? -24.344 -26.297 -2.984 1 89.44 483 LEU A N 1
ATOM 3806 C CA . LEU A 1 483 ? -23.406 -27.156 -3.676 1 89.44 483 LEU A CA 1
ATOM 3807 C C . LEU A 1 483 ? -22.078 -26.438 -3.902 1 89.44 483 LEU A C 1
ATOM 3809 O O . LEU A 1 483 ? -21 -27.047 -3.795 1 89.44 483 LEU A O 1
ATOM 3813 N N . THR A 1 484 ? -22.172 -25.203 -4.25 1 89.69 484 THR A N 1
ATOM 3814 C CA . THR A 1 484 ? -20.969 -24.406 -4.445 1 89.69 484 THR A CA 1
ATOM 3815 C C . THR A 1 484 ? -20.156 -24.312 -3.152 1 89.69 484 THR A C 1
ATOM 3817 O O . THR A 1 484 ? -18.938 -24.406 -3.168 1 89.69 484 THR A O 1
ATOM 3820 N N . PHE A 1 485 ? -20.781 -24.156 -2.064 1 90.12 485 PHE A N 1
ATOM 3821 C CA . PHE A 1 485 ? -20.109 -24.078 -0.775 1 90.12 485 PHE A CA 1
ATOM 3822 C C . PHE A 1 485 ? -19.406 -25.391 -0.449 1 90.12 485 PHE A C 1
ATOM 3824 O O . PHE A 1 485 ? -18.25 -25.406 -0.022 1 90.12 485 PHE A O 1
ATOM 3831 N N . LEU A 1 486 ? -20.062 -26.5 -0.669 1 89.19 486 LEU A N 1
ATOM 3832 C CA . LEU A 1 486 ? -19.5 -27.812 -0.399 1 89.19 486 LEU A CA 1
ATOM 3833 C C . LEU A 1 486 ? -18.328 -28.094 -1.328 1 89.19 486 LEU A C 1
ATOM 3835 O O . LEU A 1 486 ? -17.297 -28.625 -0.894 1 89.19 486 LEU A O 1
ATOM 3839 N N . TYR A 1 487 ? -18.516 -27.703 -2.496 1 86.75 487 TYR A N 1
ATOM 3840 C CA . TYR A 1 487 ? -17.438 -27.875 -3.471 1 86.75 487 TYR A CA 1
ATOM 3841 C C . TYR A 1 487 ? -16.203 -27.078 -3.07 1 86.75 487 TYR A C 1
ATOM 3843 O O . TYR A 1 487 ? -15.078 -27.594 -3.168 1 86.75 487 TYR A O 1
ATOM 3851 N N . GLU A 1 488 ? -16.391 -25.938 -2.627 1 85.75 488 GLU A N 1
ATOM 3852 C CA . GLU A 1 488 ? -15.266 -25.094 -2.221 1 85.75 488 GLU A CA 1
ATOM 3853 C C . GLU A 1 488 ? -14.531 -25.703 -1.021 1 85.75 488 GLU A C 1
ATOM 3855 O O . GLU A 1 488 ? -13.305 -25.625 -0.935 1 85.75 488 GLU A O 1
ATOM 3860 N N . GLU A 1 489 ? -15.234 -26.281 -0.161 1 86.38 489 GLU A N 1
ATOM 3861 C CA . GLU A 1 489 ? -14.609 -26.891 1.008 1 86.38 489 GLU A CA 1
ATOM 3862 C C . GLU A 1 489 ? -13.766 -28.109 0.615 1 86.38 489 GLU A C 1
ATOM 3864 O O . GLU A 1 489 ? -12.656 -28.281 1.113 1 86.38 489 GLU A O 1
ATOM 3869 N N . VAL A 1 490 ? -14.234 -28.828 -0.297 1 87.06 490 VAL A N 1
ATOM 3870 C CA . VAL A 1 490 ? -13.508 -30 -0.756 1 87.06 490 VAL A CA 1
ATOM 3871 C C . VAL A 1 490 ? -12.297 -29.578 -1.583 1 87.06 490 VAL A C 1
ATOM 3873 O O . VAL A 1 490 ? -11.211 -30.156 -1.45 1 87.06 490 VAL A O 1
ATOM 3876 N N . TRP A 1 491 ? -12.523 -28.562 -2.355 1 83.69 491 TRP A N 1
ATOM 3877 C CA . TRP A 1 491 ? -11.438 -28.062 -3.193 1 83.69 491 TRP A CA 1
ATOM 3878 C C . TRP A 1 491 ? -10.312 -27.484 -2.338 1 83.69 491 TRP A C 1
ATOM 3880 O O . TRP A 1 491 ? -9.133 -27.703 -2.633 1 83.69 491 TRP A O 1
ATOM 3890 N N . GLU A 1 492 ? -10.672 -26.75 -1.363 1 85.38 492 GLU A N 1
ATOM 3891 C CA . GLU A 1 492 ? -9.664 -26.219 -0.454 1 85.38 492 GLU A CA 1
ATOM 3892 C C . GLU A 1 492 ? -8.852 -27.344 0.183 1 85.38 492 GLU A C 1
ATOM 3894 O O . GLU A 1 492 ? -7.629 -27.234 0.317 1 85.38 492 GLU A O 1
ATOM 3899 N N . PHE A 1 493 ? -9.492 -28.406 0.479 1 87.88 493 PHE A N 1
ATOM 3900 C CA . PHE A 1 493 ? -8.852 -29.578 1.079 1 87.88 493 PHE A CA 1
ATOM 3901 C C . PHE A 1 493 ? -7.898 -30.234 0.089 1 87.88 493 PHE A C 1
ATOM 3903 O O . PHE A 1 493 ? -6.766 -30.578 0.438 1 87.88 493 PHE A O 1
ATOM 3910 N N . LEU A 1 494 ? -8.242 -30.312 -1.088 1 86.31 494 LEU A N 1
ATOM 3911 C CA . LEU A 1 494 ? -7.434 -30.953 -2.115 1 86.31 494 LEU A CA 1
ATOM 3912 C C . LEU A 1 494 ? -6.215 -30.094 -2.457 1 86.31 494 LEU A C 1
ATOM 3914 O O . LEU A 1 494 ? -5.105 -30.625 -2.584 1 86.31 494 LEU A O 1
ATOM 3918 N N . VAL A 1 495 ? -6.41 -28.812 -2.566 1 86.69 495 VAL A N 1
ATOM 3919 C CA . VAL A 1 495 ? -5.312 -27.906 -2.885 1 86.69 495 VAL A CA 1
ATOM 3920 C C . VAL A 1 495 ? -4.293 -27.906 -1.747 1 86.69 495 VAL A C 1
ATOM 3922 O O . VAL A 1 495 ? -3.086 -27.844 -1.987 1 86.69 495 VAL A O 1
ATOM 3925 N N . PHE A 1 496 ? -4.797 -28.031 -0.544 1 89.25 496 PHE A N 1
ATOM 3926 C CA . PHE A 1 496 ? -3.908 -28.078 0.61 1 89.25 496 PHE A CA 1
ATOM 3927 C C . PHE A 1 496 ? -3.018 -29.312 0.562 1 89.25 496 PHE A C 1
ATOM 3929 O O . PHE A 1 496 ? -1.804 -29.219 0.75 1 89.25 496 PHE A O 1
ATOM 3936 N N . ILE A 1 497 ? -3.574 -30.422 0.197 1 88.81 497 ILE A N 1
ATOM 3937 C CA . ILE A 1 497 ? -2.855 -31.688 0.21 1 88.81 497 ILE A CA 1
ATOM 3938 C C . ILE A 1 497 ? -1.876 -31.734 -0.959 1 88.81 497 ILE A C 1
ATOM 3940 O O . ILE A 1 497 ? -0.772 -32.281 -0.83 1 88.81 497 ILE A O 1
ATOM 3944 N N . LEU A 1 498 ? -2.195 -31.125 -2.027 1 89.19 498 LEU A N 1
ATOM 3945 C CA . LEU A 1 498 ? -1.373 -31.234 -3.229 1 89.19 498 LEU A CA 1
ATOM 3946 C C . LEU A 1 498 ? -0.466 -30.016 -3.367 1 89.19 498 LEU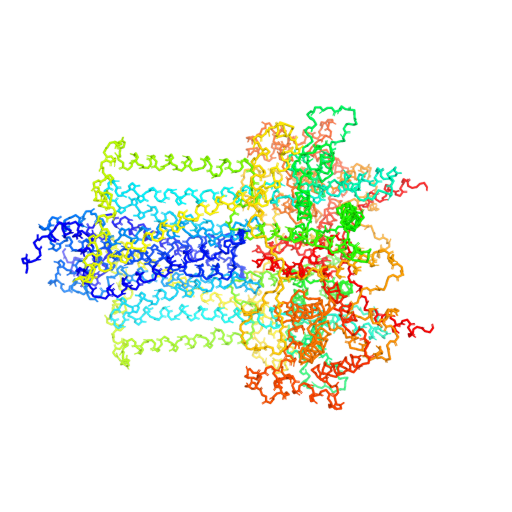 A C 1
ATOM 3948 O O . LEU A 1 498 ? 0.202 -29.844 -4.391 1 89.19 498 LEU A O 1
ATOM 3952 N N . SER A 1 499 ? -0.466 -29.203 -2.365 1 89.38 499 SER A N 1
ATOM 3953 C CA . SER A 1 499 ? 0.335 -27.984 -2.439 1 89.38 499 SER A CA 1
ATOM 3954 C C . SER A 1 499 ? 1.822 -28.297 -2.295 1 89.38 499 SER A C 1
ATOM 3956 O O . SER A 1 499 ? 2.201 -29.25 -1.612 1 89.38 499 SER A O 1
ATOM 3958 N N . ASN A 1 500 ? 2.656 -27.484 -2.949 1 91.19 500 ASN A N 1
ATOM 3959 C CA . ASN A 1 500 ? 4.105 -27.594 -2.816 1 91.19 500 ASN A CA 1
ATOM 3960 C C . ASN A 1 500 ? 4.574 -27.203 -1.417 1 91.19 500 ASN A C 1
ATOM 3962 O O . ASN A 1 500 ? 5.617 -27.672 -0.956 1 91.19 500 ASN A O 1
ATOM 3966 N N . TRP A 1 501 ? 3.752 -26.422 -0.758 1 93 501 TRP A N 1
ATOM 3967 C CA . TRP A 1 501 ? 4.094 -26.016 0.602 1 93 501 TRP A CA 1
ATOM 3968 C C . TRP A 1 501 ? 4.07 -27.203 1.548 1 93 501 TRP A C 1
ATOM 3970 O O . TRP A 1 501 ? 4.965 -27.375 2.377 1 93 501 TRP A O 1
ATOM 3980 N N . LEU A 1 502 ? 3.062 -28 1.371 1 93.19 502 LEU A N 1
ATOM 3981 C CA . LEU A 1 502 ? 2.963 -29.203 2.205 1 93.19 502 LEU A CA 1
ATOM 3982 C C . LEU A 1 502 ? 4.074 -30.188 1.874 1 93.19 502 LEU A C 1
ATOM 3984 O O . LEU A 1 502 ? 4.648 -30.812 2.773 1 93.19 502 LEU A O 1
ATOM 3988 N N . MET A 1 503 ? 4.352 -30.328 0.66 1 92.56 503 MET A N 1
ATOM 3989 C CA . MET A 1 503 ? 5.391 -31.266 0.233 1 92.56 503 MET A CA 1
ATOM 3990 C C . MET A 1 503 ? 6.738 -30.891 0.845 1 92.56 503 MET A C 1
ATOM 3992 O O . MET A 1 503 ? 7.457 -31.75 1.349 1 92.56 503 MET A O 1
ATOM 3996 N N . VAL A 1 504 ? 7.074 -29.609 0.793 1 94.94 504 VAL A N 1
ATOM 3997 C CA . VAL A 1 504 ? 8.328 -29.156 1.38 1 94.94 504 VAL A CA 1
ATOM 3998 C C . VAL A 1 504 ? 8.328 -29.422 2.883 1 94.94 504 VAL A C 1
ATOM 4000 O O . VAL A 1 504 ? 9.328 -29.875 3.443 1 94.94 504 VAL A O 1
ATOM 4003 N N . SER A 1 505 ? 7.219 -29.188 3.543 1 93.69 505 SER A N 1
ATOM 4004 C CA . SER A 1 505 ? 7.109 -29.422 4.977 1 93.69 505 SER A CA 1
ATOM 4005 C C . SER A 1 505 ? 7.285 -30.906 5.309 1 93.69 505 SER A C 1
ATOM 4007 O O . SER A 1 505 ? 7.953 -31.25 6.281 1 93.69 505 SER A O 1
ATOM 4009 N N . LEU A 1 506 ? 6.719 -31.781 4.504 1 93 506 LEU A N 1
ATOM 4010 C CA . LEU A 1 506 ? 6.832 -33.219 4.715 1 93 506 LEU A CA 1
ATOM 4011 C C . LEU A 1 506 ? 8.266 -33.688 4.504 1 93 506 LEU A C 1
ATOM 4013 O O . LEU A 1 506 ? 8.773 -34.5 5.27 1 93 506 LEU A O 1
ATOM 4017 N N . VAL A 1 507 ? 8.898 -33.156 3.477 1 92.75 507 VAL A N 1
ATOM 4018 C CA . VAL A 1 507 ? 10.281 -33.531 3.191 1 92.75 507 VAL A CA 1
ATOM 4019 C C . VAL A 1 507 ? 11.188 -33.062 4.336 1 92.75 507 VAL A C 1
ATOM 4021 O O . VAL A 1 507 ? 12.117 -33.781 4.715 1 92.75 507 VAL A O 1
ATOM 4024 N N . CYS A 1 508 ? 10.898 -31.891 4.824 1 92.44 508 CYS A N 1
ATOM 4025 C CA . CYS A 1 508 ? 11.703 -31.375 5.93 1 92.44 508 CYS A CA 1
ATOM 4026 C C . CYS A 1 508 ? 11.508 -32.219 7.184 1 92.44 508 CYS A C 1
ATOM 4028 O O . CYS A 1 508 ? 12.469 -32.531 7.891 1 92.44 508 CYS A O 1
ATOM 4030 N N . GLU A 1 509 ? 10.312 -32.625 7.457 1 90.19 509 GLU A N 1
ATOM 4031 C CA . GLU A 1 509 ? 10.062 -33.5 8.594 1 90.19 509 GLU A CA 1
ATOM 4032 C C . GLU A 1 509 ? 10.703 -34.875 8.383 1 90.19 509 GLU A C 1
ATOM 4034 O O . GLU A 1 509 ? 11.227 -35.469 9.328 1 90.19 509 GLU A O 1
ATOM 4039 N N . TYR A 1 510 ? 10.625 -35.344 7.145 1 90.12 510 TYR A N 1
ATOM 4040 C CA . TYR A 1 510 ? 11.258 -36.594 6.766 1 90.12 510 TYR A CA 1
ATOM 4041 C C . TYR A 1 510 ? 12.766 -36.531 6.992 1 90.12 510 TYR A C 1
ATOM 4043 O O . TYR A 1 510 ? 13.375 -37.531 7.41 1 90.12 510 TYR A O 1
ATOM 4051 N N . THR A 1 511 ? 13.375 -35.375 6.746 1 89.81 511 THR A N 1
ATOM 4052 C CA . THR A 1 511 ? 14.812 -35.188 6.898 1 89.81 511 THR A CA 1
ATOM 4053 C C . THR A 1 511 ? 15.18 -35.031 8.367 1 89.81 511 THR A C 1
ATOM 4055 O O . THR A 1 511 ? 16.219 -35.5 8.812 1 89.81 511 THR A O 1
ATOM 4058 N N . ALA A 1 512 ? 14.359 -34.375 9.109 1 87.88 512 ALA A N 1
ATOM 4059 C CA . ALA A 1 512 ? 14.664 -34.031 10.492 1 87.88 512 ALA A CA 1
ATOM 4060 C C . ALA A 1 512 ? 14.445 -35.219 11.414 1 87.88 512 ALA A C 1
ATOM 4062 O O . ALA A 1 512 ? 15.219 -35.438 12.344 1 87.88 512 ALA A O 1
ATOM 4063 N N . LYS A 1 513 ? 13.438 -36 11.125 1 86.69 513 LYS A N 1
ATOM 4064 C CA . LYS A 1 513 ? 13.047 -37.062 12.062 1 86.69 513 LYS A CA 1
ATOM 4065 C C . LYS A 1 513 ? 13.305 -38.438 11.477 1 86.69 513 LYS A C 1
ATOM 4067 O O . LYS A 1 513 ? 12.703 -38.812 10.461 1 86.69 513 LYS A O 1
ATOM 4072 N N . SER A 1 514 ? 14.062 -39.219 12.109 1 85.19 514 SER A N 1
ATOM 4073 C CA . SER A 1 514 ? 14.383 -40.562 11.656 1 85.19 514 SER A CA 1
ATOM 4074 C C . SER A 1 514 ? 13.164 -41.469 11.734 1 85.19 514 SER A C 1
ATOM 4076 O O . SER A 1 514 ? 13.008 -42.375 10.906 1 85.19 514 SER A O 1
ATOM 4078 N N . ARG A 1 515 ? 12.305 -41.156 12.703 1 83.31 515 ARG A N 1
ATOM 4079 C CA . ARG A 1 515 ? 11.102 -41.969 12.859 1 83.31 515 ARG A CA 1
ATOM 4080 C C . ARG A 1 515 ? 10.242 -41.938 11.602 1 83.31 515 ARG A C 1
ATOM 4082 O O . ARG A 1 515 ? 9.594 -42.906 11.25 1 83.31 515 ARG A O 1
ATOM 4089 N N . TRP A 1 516 ? 10.258 -40.812 10.953 1 84 516 TRP A N 1
ATOM 4090 C CA . TRP A 1 516 ? 9.477 -40.656 9.727 1 84 516 TRP A CA 1
ATOM 4091 C C . TRP A 1 516 ? 10.102 -41.438 8.578 1 84 516 TRP A C 1
ATOM 4093 O O . TRP A 1 516 ? 9.391 -41.938 7.703 1 84 516 TRP A O 1
ATOM 4103 N N . ARG A 1 517 ? 11.391 -41.562 8.586 1 83.44 517 ARG A N 1
ATOM 4104 C CA . ARG A 1 517 ? 12.109 -42.25 7.52 1 83.44 517 ARG A CA 1
ATOM 4105 C C . ARG A 1 517 ? 11.867 -43.75 7.594 1 83.44 517 ARG A C 1
ATOM 4107 O O . ARG A 1 517 ? 11.766 -44.406 6.562 1 83.44 517 ARG A O 1
ATOM 4114 N N . ASP A 1 518 ? 11.695 -44.125 8.852 1 85 518 ASP A N 1
ATOM 4115 C CA . ASP A 1 518 ? 11.555 -45.562 9.062 1 85 518 ASP A CA 1
ATOM 4116 C C . ASP A 1 518 ? 10.109 -46.031 8.891 1 85 518 ASP A C 1
ATOM 4118 O O . ASP A 1 518 ? 9.836 -47.219 8.703 1 85 518 ASP A O 1
ATOM 4122 N N . SER A 1 519 ? 9.297 -45.031 8.914 1 87.12 519 SER A N 1
ATOM 4123 C CA . SER A 1 519 ? 7.883 -45.375 8.797 1 87.12 519 SER A CA 1
ATOM 4124 C C . SER A 1 519 ? 7.5 -45.656 7.348 1 87.12 519 SER A C 1
ATOM 4126 O O . SER A 1 519 ? 7.562 -44.75 6.508 1 87.12 519 SER A O 1
ATOM 4128 N N . ARG A 1 520 ? 7.059 -46.812 7.008 1 86.81 520 ARG A N 1
ATOM 4129 C CA . ARG A 1 520 ? 6.652 -47.188 5.664 1 86.81 520 ARG A CA 1
ATOM 4130 C C . ARG A 1 520 ? 5.359 -46.5 5.254 1 86.81 520 ARG A C 1
ATOM 4132 O O . ARG A 1 520 ? 5.152 -46.219 4.074 1 86.81 520 ARG A O 1
ATOM 4139 N N . ILE A 1 521 ? 4.555 -46.188 6.203 1 86.69 521 ILE A N 1
ATOM 4140 C CA . ILE A 1 521 ? 3.264 -45.562 5.926 1 86.69 521 ILE A CA 1
ATOM 4141 C C . ILE A 1 521 ? 3.475 -44.125 5.445 1 86.69 521 ILE A C 1
ATOM 4143 O O . ILE A 1 521 ? 2.883 -43.719 4.445 1 86.69 521 ILE A O 1
ATOM 4147 N N . LEU A 1 522 ? 4.289 -43.469 6.125 1 87.25 522 LEU A N 1
ATOM 4148 C CA . LEU A 1 522 ? 4.516 -42.062 5.766 1 87.25 522 LEU A CA 1
ATOM 4149 C C . LEU A 1 522 ? 5.23 -41.969 4.422 1 87.25 522 LEU A C 1
ATOM 4151 O O . LEU A 1 522 ? 4.914 -41.094 3.615 1 87.25 522 LEU A O 1
ATOM 4155 N N . SER A 1 523 ? 6.148 -42.812 4.23 1 87.94 523 SER A N 1
ATOM 4156 C CA . SER A 1 523 ? 6.848 -42.812 2.951 1 87.94 523 SER A CA 1
ATOM 4157 C C . SER A 1 523 ? 5.902 -43.156 1.804 1 87.94 523 SER A C 1
ATOM 4159 O O . SER A 1 523 ? 6 -42.562 0.718 1 87.94 523 SER A O 1
ATOM 4161 N N . SER A 1 524 ? 4.965 -44.031 2.059 1 89.69 524 SER A N 1
ATOM 4162 C CA . SER A 1 524 ? 3.988 -44.406 1.035 1 89.69 524 SER A CA 1
ATOM 4163 C C . SER A 1 524 ? 3.025 -43.25 0.757 1 89.69 524 SER A C 1
ATOM 4165 O O . SER A 1 524 ? 2.625 -43.031 -0.389 1 89.69 524 SER A O 1
ATOM 4167 N N . LEU A 1 525 ? 2.693 -42.562 1.806 1 88.62 525 LEU A N 1
ATOM 4168 C CA . LEU A 1 525 ? 1.808 -41.406 1.647 1 88.62 525 LEU A CA 1
ATOM 4169 C C . LEU A 1 525 ? 2.457 -40.344 0.778 1 88.62 525 LEU A C 1
ATOM 4171 O O . LEU A 1 525 ? 1.812 -39.781 -0.112 1 88.62 525 LEU A O 1
ATOM 4175 N N . ILE A 1 526 ? 3.705 -40.031 1.054 1 89.25 526 ILE A N 1
ATOM 4176 C CA . ILE A 1 526 ? 4.43 -39.031 0.275 1 89.25 526 ILE A CA 1
ATOM 4177 C C . ILE A 1 526 ? 4.508 -39.469 -1.185 1 89.25 526 ILE A C 1
ATOM 4179 O O . ILE A 1 526 ? 4.301 -38.656 -2.096 1 89.25 526 ILE A O 1
ATOM 4183 N N . ARG A 1 527 ? 4.691 -40.781 -1.385 1 89.31 527 ARG A N 1
ATOM 4184 C CA . ARG A 1 527 ? 4.77 -41.312 -2.74 1 89.31 527 ARG A CA 1
ATOM 4185 C C . ARG A 1 527 ? 3.432 -41.188 -3.457 1 89.31 527 ARG A C 1
ATOM 4187 O O . ARG A 1 527 ? 3.387 -40.875 -4.652 1 89.31 527 ARG A O 1
ATOM 4194 N N . ARG A 1 528 ? 2.41 -41.344 -2.73 1 90.69 528 ARG A N 1
ATOM 4195 C CA . ARG A 1 528 ? 1.079 -41.25 -3.318 1 90.69 528 ARG A CA 1
ATOM 4196 C C . ARG A 1 528 ? 0.759 -39.812 -3.686 1 90.69 528 ARG A C 1
ATOM 4198 O O . ARG A 1 528 ? 0.161 -39.531 -4.73 1 90.69 528 ARG A O 1
ATOM 4205 N N . ILE A 1 529 ? 1.114 -38.875 -2.814 1 89.12 529 ILE A N 1
ATOM 4206 C CA . ILE A 1 529 ? 0.885 -37.469 -3.107 1 89.12 529 ILE A CA 1
ATOM 4207 C C . ILE A 1 529 ? 1.685 -37.062 -4.344 1 89.12 529 ILE A C 1
ATOM 4209 O O . ILE A 1 529 ? 1.174 -36.375 -5.215 1 89.12 529 ILE A O 1
ATOM 4213 N N . LEU A 1 530 ? 2.893 -37.562 -4.406 1 88.88 530 LEU A N 1
ATOM 4214 C CA . LEU A 1 530 ? 3.742 -37.25 -5.551 1 88.88 530 LEU A CA 1
ATOM 4215 C C . LEU A 1 530 ? 3.162 -37.844 -6.832 1 88.88 530 LEU A C 1
ATOM 4217 O O . LEU A 1 530 ? 3.232 -37.219 -7.895 1 88.88 530 LEU A O 1
ATOM 4221 N N . TRP A 1 531 ? 2.619 -39 -6.66 1 88.06 531 TRP A N 1
ATOM 4222 C 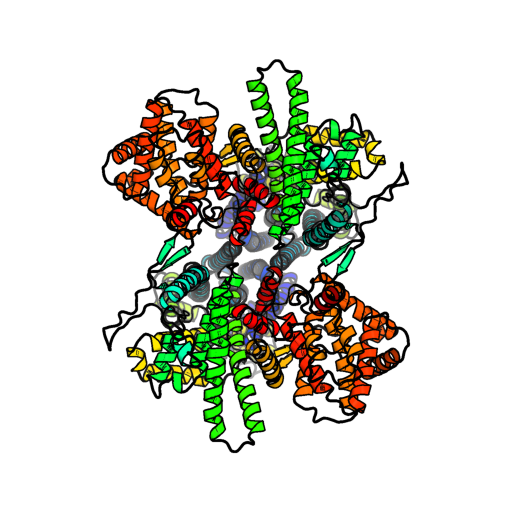CA . TRP A 1 531 ? 1.996 -39.656 -7.801 1 88.06 531 TRP A CA 1
ATOM 4223 C C . TRP A 1 531 ? 0.809 -38.875 -8.32 1 88.06 531 TRP A C 1
ATOM 4225 O O . TRP A 1 531 ? 0.674 -38.656 -9.523 1 88.06 531 TRP A O 1
ATOM 4235 N N . VAL A 1 532 ? 0.044 -38.375 -7.422 1 86.44 532 VAL A N 1
ATOM 4236 C CA . VAL A 1 532 ? -1.116 -37.594 -7.816 1 86.44 532 VAL A CA 1
ATOM 4237 C C . VAL A 1 532 ? -0.656 -36.281 -8.438 1 86.44 532 VAL A C 1
ATOM 4239 O O . VAL A 1 532 ? -1.225 -35.812 -9.438 1 86.44 532 VAL A O 1
ATOM 4242 N N . GLN A 1 533 ? 0.366 -35.688 -7.906 1 83.56 533 GLN A N 1
ATOM 4243 C CA . GLN A 1 533 ? 0.897 -34.438 -8.414 1 83.56 533 GLN A CA 1
ATOM 4244 C C . GLN A 1 533 ? 1.447 -34.594 -9.828 1 83.56 533 GLN A C 1
ATOM 4246 O O . GLN A 1 533 ? 1.331 -33.688 -10.656 1 83.56 533 GLN A O 1
ATOM 4251 N N . SER A 1 534 ? 2.051 -35.688 -10.031 1 80.69 534 SER A N 1
ATOM 4252 C CA . SER A 1 534 ? 2.645 -35.938 -11.336 1 80.69 534 SER A CA 1
ATOM 4253 C C . SER A 1 534 ? 1.572 -36.125 -12.406 1 80.69 534 SER A C 1
ATOM 4255 O O . SER A 1 534 ? 1.821 -35.875 -13.586 1 80.69 534 SER A O 1
ATOM 4257 N N . LYS A 1 535 ? 0.44 -36.5 -11.945 1 77.94 535 LYS A N 1
ATOM 4258 C CA . LYS A 1 535 ? -0.647 -36.688 -12.891 1 77.94 535 LYS A CA 1
ATOM 4259 C C . LYS A 1 535 ? -1.374 -35.406 -13.195 1 77.94 535 LYS A C 1
ATOM 4261 O O . LYS A 1 535 ? -2.021 -35.25 -14.234 1 77.94 535 LYS A O 1
ATOM 4266 N N . ILE A 1 536 ? -1.169 -34.562 -12.227 1 73.19 536 ILE A N 1
ATOM 4267 C CA . ILE A 1 536 ? -1.81 -33.281 -12.445 1 73.19 536 ILE A CA 1
ATOM 4268 C C . ILE A 1 536 ? -0.862 -32.344 -13.203 1 73.19 536 ILE A C 1
ATOM 4270 O O . ILE A 1 536 ? 0.343 -32.344 -12.938 1 73.19 536 ILE A O 1
ATOM 4274 N N . SER A 1 537 ? -1.329 -31.859 -14.359 1 62.69 537 SER A N 1
ATOM 4275 C CA . SER A 1 537 ? -0.514 -31.031 -15.25 1 62.69 537 SER A CA 1
ATOM 4276 C C . SER A 1 537 ? 0.088 -29.844 -14.508 1 62.69 537 SER A C 1
ATOM 4278 O O . SER A 1 537 ? -0.613 -29.141 -13.773 1 62.69 537 SER A O 1
ATOM 4280 N N . ARG A 1 538 ? 1.396 -29.859 -14.438 1 60.16 538 ARG A N 1
ATOM 4281 C CA . ARG A 1 538 ? 2.15 -28.797 -13.797 1 60.16 538 ARG A CA 1
ATOM 4282 C C . ARG A 1 538 ? 2.094 -27.516 -14.617 1 60.16 538 ARG A C 1
ATOM 4284 O O . ARG A 1 538 ? 1.917 -27.562 -15.836 1 60.16 538 ARG A O 1
ATOM 4291 N N . ARG A 1 539 ? 2.039 -26.469 -13.906 1 63.97 539 ARG A N 1
ATOM 4292 C CA . ARG A 1 539 ? 2.09 -25.156 -14.531 1 63.97 539 ARG A CA 1
ATOM 4293 C C . ARG A 1 539 ? 3.312 -25.016 -15.438 1 63.97 539 ARG A C 1
ATOM 4295 O O . ARG A 1 539 ? 4.43 -25.328 -15.023 1 63.97 539 ARG A O 1
ATOM 4302 N N . ASN A 1 540 ? 2.959 -24.922 -16.75 1 69.69 540 ASN A N 1
ATOM 4303 C CA . ASN A 1 540 ? 4.055 -24.594 -17.656 1 69.69 540 ASN A CA 1
ATOM 4304 C C . ASN A 1 540 ? 4.285 -23.094 -17.75 1 69.69 540 ASN A C 1
ATOM 4306 O O . ASN A 1 540 ? 3.342 -22.312 -17.625 1 69.69 540 ASN A O 1
ATOM 4310 N N . LEU A 1 541 ? 5.543 -22.75 -17.656 1 84.38 541 LEU A N 1
ATOM 4311 C CA . LEU A 1 541 ? 5.906 -21.359 -17.906 1 84.38 541 LEU A CA 1
ATOM 4312 C C . LEU A 1 541 ? 5.445 -20.922 -19.281 1 84.38 541 LEU A C 1
ATOM 4314 O O . LEU A 1 541 ? 5.766 -21.562 -20.281 1 84.38 541 LEU A O 1
ATOM 4318 N N . CYS A 1 542 ? 4.562 -19.922 -19.344 1 82.94 542 CYS A N 1
ATOM 4319 C CA . CYS A 1 542 ? 4.012 -19.484 -20.609 1 82.94 542 CYS A CA 1
ATOM 4320 C C . CYS A 1 542 ? 4.402 -18.047 -20.906 1 82.94 542 CYS A C 1
ATOM 4322 O O . CYS A 1 542 ? 4.762 -17.297 -20 1 82.94 542 CYS A O 1
ATOM 4324 N N . PHE A 1 543 ? 4.492 -17.781 -22.25 1 87 543 PHE A N 1
ATOM 4325 C CA . PHE A 1 543 ? 4.699 -16.453 -22.797 1 87 543 PHE A CA 1
ATOM 4326 C C . PHE A 1 543 ? 3.451 -15.961 -23.531 1 87 543 PHE A C 1
ATOM 4328 O O . PHE A 1 543 ? 2.771 -16.75 -24.188 1 87 543 PHE A O 1
ATOM 4335 N N . ASN A 1 544 ? 3.18 -14.797 -23.344 1 87.06 544 ASN A N 1
ATOM 4336 C CA . ASN A 1 544 ? 2.248 -14.164 -24.266 1 87.06 544 ASN A CA 1
ATOM 4337 C C . ASN A 1 544 ? 2.959 -13.656 -25.516 1 87.06 544 ASN A C 1
ATOM 4339 O O . ASN A 1 544 ? 4.086 -13.164 -25.438 1 87.06 544 ASN A O 1
ATOM 4343 N N . GLN A 1 545 ? 2.402 -13.93 -26.625 1 89.25 545 GLN A N 1
ATOM 4344 C CA . GLN A 1 545 ? 3.031 -13.57 -27.891 1 89.25 545 GLN A CA 1
ATOM 4345 C C . GLN A 1 545 ? 2.328 -12.383 -28.547 1 89.25 545 GLN A C 1
ATOM 4347 O O . GLN A 1 545 ? 1.099 -12.352 -28.609 1 89.25 545 GLN A O 1
ATOM 4352 N N . PHE A 1 546 ? 3.164 -11.43 -28.922 1 87.94 546 PHE A N 1
ATOM 4353 C CA . PHE A 1 546 ? 2.672 -10.289 -29.672 1 87.94 546 PHE A CA 1
ATOM 4354 C C . PHE A 1 546 ? 2.969 -10.453 -31.156 1 87.94 546 PHE A C 1
ATOM 4356 O O . PHE A 1 546 ? 4.062 -10.875 -31.531 1 87.94 546 PHE A O 1
ATOM 4363 N N . SER A 1 547 ? 1.914 -10.352 -32.031 1 82.81 547 SER A N 1
ATOM 4364 C CA . SER A 1 547 ? 2.125 -10.422 -33.469 1 82.81 547 SER A CA 1
ATOM 4365 C C . SER A 1 547 ? 1.854 -9.07 -34.125 1 82.81 547 SER A C 1
ATOM 4367 O O . SER A 1 547 ? 0.811 -8.453 -33.906 1 82.81 547 SER A O 1
ATOM 4369 N N . MET A 1 548 ? 2.805 -8.648 -34.875 1 77.81 548 MET A N 1
ATOM 4370 C CA . MET A 1 548 ? 2.674 -7.387 -35.594 1 77.81 548 MET A CA 1
ATOM 4371 C C . MET A 1 548 ? 1.598 -7.488 -36.688 1 77.81 548 MET A C 1
ATOM 4373 O O . MET A 1 548 ? 0.963 -6.492 -37.031 1 77.81 548 MET A O 1
ATOM 4377 N N . PHE A 1 549 ? 1.508 -8.656 -37.25 1 76.19 549 PHE A N 1
ATOM 4378 C CA . PHE A 1 549 ? 0.611 -8.844 -38.375 1 76.19 549 PHE A CA 1
ATOM 4379 C C . PHE A 1 549 ? -0.789 -9.219 -37.906 1 76.19 549 PHE A C 1
ATOM 4381 O O . PHE A 1 549 ? -1.764 -9.055 -38.656 1 76.19 549 PHE A O 1
ATOM 4388 N N . GLY A 1 550 ? -0.914 -9.859 -36.844 1 62.53 550 GLY A N 1
ATOM 4389 C CA . GLY A 1 550 ? -2.213 -10.32 -36.406 1 62.53 550 GLY A CA 1
ATOM 4390 C C . GLY A 1 550 ? -3.08 -9.219 -35.844 1 62.53 550 GLY A C 1
ATOM 4391 O O . GLY A 1 550 ? -4.25 -9.438 -35.5 1 62.53 550 GLY A O 1
ATOM 4392 N N . PHE A 1 551 ? -2.611 -8.352 -34.938 1 53.22 551 PHE A N 1
ATOM 4393 C CA . PHE A 1 551 ? -3.299 -7.691 -33.844 1 53.22 551 PHE A CA 1
ATOM 4394 C C . PHE A 1 551 ? -4.176 -6.551 -34.344 1 53.22 551 PHE A C 1
ATOM 4396 O O . PHE A 1 551 ? -3.822 -5.379 -34.188 1 53.22 551 PHE A O 1
ATOM 4403 N N . GLY A 1 552 ? -4.672 -6.445 -35.375 1 47.78 552 GLY A N 1
ATOM 4404 C CA . GLY A 1 552 ? -5.461 -5.234 -35.281 1 47.78 552 GLY A CA 1
ATOM 4405 C C . GLY A 1 552 ? -6.074 -5.051 -33.906 1 47.78 552 GLY A C 1
ATOM 4406 O O . GLY A 1 552 ? -5.602 -5.633 -32.906 1 47.78 552 GLY A O 1
ATOM 4407 N N . GLY A 1 553 ? -7.574 -4.84 -33.812 1 41.53 553 GLY A N 1
ATOM 4408 C CA . GLY A 1 553 ? -8.609 -4.324 -32.938 1 41.53 553 GLY A CA 1
ATOM 4409 C C . GLY A 1 553 ? -8.711 -5.086 -31.641 1 41.53 553 GLY A C 1
ATOM 4410 O O . GLY A 1 553 ? -9.508 -4.734 -30.766 1 41.53 553 GLY A O 1
ATOM 4411 N N . LEU A 1 554 ? -8.453 -6.414 -31.594 1 43.16 554 LEU A N 1
ATOM 4412 C CA . LEU A 1 554 ? -9.094 -7.164 -30.516 1 43.16 554 LEU A CA 1
ATOM 4413 C C . LEU A 1 554 ? -8.297 -7.059 -29.219 1 43.16 554 LEU A C 1
ATOM 4415 O O . LEU A 1 554 ? -7.082 -6.848 -29.25 1 43.16 554 LEU A O 1
ATOM 4419 N N . SER A 1 555 ? -8.891 -7.176 -28.016 1 46.06 555 SER A N 1
ATOM 4420 C CA . SER A 1 555 ? -8.648 -7.031 -26.594 1 46.06 555 SER A CA 1
ATOM 4421 C C . SER A 1 555 ? -7.406 -7.801 -26.156 1 46.06 555 SER A C 1
ATOM 4423 O O . SER A 1 555 ? -7.168 -8.914 -26.625 1 46.06 555 SER A O 1
ATOM 4425 N N . PRO A 1 556 ? -6.293 -7.188 -25.656 1 47.06 556 PRO A N 1
ATOM 4426 C CA . PRO A 1 556 ? -5.195 -7.855 -24.953 1 47.06 556 PRO A CA 1
ATOM 4427 C C . PRO A 1 556 ? -5.582 -9.234 -24.438 1 47.06 556 PRO A C 1
ATOM 4429 O O . PRO A 1 556 ? -4.711 -10.086 -24.219 1 47.06 556 PRO A O 1
ATOM 4432 N N . MET A 1 557 ? -6.785 -9.477 -24.172 1 48.25 557 MET A N 1
ATOM 4433 C CA . MET A 1 557 ? -7.285 -10.734 -23.625 1 48.25 557 MET A CA 1
ATOM 4434 C C . MET A 1 557 ? -7.125 -11.867 -24.641 1 48.25 557 MET A C 1
ATOM 4436 O O . MET A 1 557 ? -7.117 -13.039 -24.266 1 48.25 557 MET A O 1
ATOM 4440 N N . MET A 1 558 ? -6.777 -11.531 -25.891 1 56.59 558 MET A N 1
ATOM 4441 C CA . MET A 1 558 ? -6.773 -12.617 -26.859 1 56.59 558 MET A CA 1
ATOM 4442 C C . MET A 1 558 ? -5.352 -12.984 -27.266 1 56.59 558 MET A C 1
ATOM 4444 O O . MET A 1 558 ? -5.137 -13.609 -28.312 1 56.59 558 MET A O 1
ATOM 4448 N N . LEU A 1 559 ? -4.438 -12.586 -26.469 1 66.31 559 LEU A N 1
ATOM 4449 C CA . LEU A 1 559 ? -3.08 -12.961 -26.844 1 66.31 559 LEU A CA 1
ATOM 4450 C C . LEU A 1 559 ? -2.859 -14.461 -26.641 1 66.31 559 LEU A C 1
ATOM 4452 O O . LEU A 1 559 ? -3.355 -15.039 -25.672 1 66.31 559 LEU A O 1
ATOM 4456 N N . ARG A 1 560 ? -2.277 -15.07 -27.672 1 72.12 560 ARG A N 1
ATOM 4457 C CA . ARG A 1 560 ? -1.97 -16.5 -27.625 1 72.12 560 ARG A CA 1
ATOM 4458 C C . ARG A 1 560 ? -0.893 -16.781 -26.594 1 72.12 560 ARG A C 1
ATOM 4460 O O . ARG A 1 560 ? 0.171 -16.156 -26.594 1 72.12 560 ARG A O 1
ATOM 4467 N N . LYS A 1 561 ? -1.224 -17.531 -25.641 1 80.88 561 LYS A N 1
ATOM 4468 C CA . LYS A 1 561 ? -0.257 -18.016 -24.656 1 80.88 561 LYS A CA 1
ATOM 4469 C C . LYS A 1 561 ? 0.461 -19.266 -25.141 1 80.88 561 LYS A C 1
ATOM 4471 O O . LYS A 1 561 ? -0.181 -20.219 -25.578 1 80.88 561 LYS A O 1
ATOM 4476 N N . LYS A 1 562 ? 1.779 -19.125 -25.297 1 86.75 562 LYS A N 1
ATOM 4477 C CA . LYS A 1 562 ? 2.586 -20.266 -25.703 1 86.75 562 LYS A CA 1
ATOM 4478 C C . LYS A 1 562 ? 3.518 -20.719 -24.578 1 86.75 562 LYS A C 1
ATOM 4480 O O . LYS A 1 562 ? 4.059 -19.891 -23.844 1 86.75 562 LYS A O 1
ATOM 4485 N N . ALA A 1 563 ? 3.664 -21.984 -24.484 1 89.31 563 ALA A N 1
ATOM 4486 C CA . ALA A 1 563 ? 4.637 -22.516 -23.531 1 89.31 563 ALA A CA 1
ATOM 4487 C C . ALA A 1 563 ? 6.059 -22.156 -23.938 1 89.31 563 ALA A C 1
ATOM 4489 O O . ALA A 1 563 ? 6.398 -22.188 -25.125 1 89.31 563 ALA A O 1
ATOM 4490 N N . VAL A 1 564 ? 6.855 -21.781 -23.031 1 93.19 564 VAL A N 1
ATOM 4491 C CA . VAL A 1 564 ? 8.242 -21.453 -23.328 1 93.19 564 VAL A CA 1
ATOM 4492 C C . VAL A 1 564 ? 8.969 -22.688 -23.844 1 93.19 564 VAL A C 1
ATOM 4494 O O . VAL A 1 564 ? 9.094 -23.688 -23.141 1 93.19 564 VAL A O 1
ATOM 4497 N N . PRO A 1 565 ? 9.438 -22.609 -25.031 1 93.06 565 PRO A N 1
ATOM 4498 C CA . PRO A 1 565 ? 10.125 -23.766 -25.609 1 93.06 565 PRO A CA 1
ATOM 4499 C C . PRO A 1 565 ? 11.414 -24.109 -24.859 1 93.06 565 PRO A C 1
ATOM 4501 O O . PRO A 1 565 ? 12.055 -23.234 -24.297 1 93.06 565 PRO A O 1
ATOM 4504 N N . MET A 1 566 ? 11.82 -25.344 -24.906 1 93.69 566 MET A N 1
ATOM 4505 C CA . MET A 1 566 ? 13.047 -25.812 -24.266 1 93.69 566 MET A CA 1
ATOM 4506 C C . MET A 1 566 ? 14.281 -25.219 -24.922 1 93.69 566 MET A C 1
ATOM 4508 O O . MET A 1 566 ? 15.281 -24.953 -24.266 1 93.69 566 MET A O 1
ATOM 4512 N N . GLU A 1 567 ? 14.125 -24.875 -26.188 1 94.5 567 GLU A N 1
ATOM 4513 C CA . GLU A 1 567 ? 15.227 -24.281 -26.938 1 94.5 567 GLU A CA 1
ATOM 4514 C C . GLU A 1 567 ? 15.562 -22.891 -26.438 1 94.5 567 GLU A C 1
ATOM 4516 O O . GLU A 1 567 ? 16.719 -22.484 -26.422 1 94.5 567 GLU A O 1
ATOM 4521 N N . VAL A 1 568 ? 14.5 -22.219 -26.047 1 96.19 568 VAL A N 1
ATOM 4522 C CA . VAL A 1 568 ? 14.695 -20.859 -25.531 1 96.19 568 VAL A CA 1
ATOM 4523 C C . VAL A 1 568 ? 15.422 -20.922 -24.188 1 96.19 568 VAL A C 1
ATOM 4525 O O . VAL A 1 568 ? 16.375 -20.188 -23.969 1 96.19 568 VAL A O 1
ATOM 4528 N N . LYS A 1 569 ? 14.992 -21.828 -23.359 1 95.56 569 LYS A N 1
ATOM 4529 C CA . LYS A 1 569 ? 15.633 -22 -22.062 1 95.56 569 LYS A CA 1
ATOM 4530 C C . LYS A 1 569 ? 17.109 -22.359 -22.203 1 95.56 569 LYS A C 1
ATOM 4532 O O . LYS A 1 569 ? 17.953 -21.828 -21.5 1 95.56 569 LYS A O 1
ATOM 4537 N N . LYS A 1 570 ? 17.359 -23.25 -23.141 1 95.38 570 LYS A N 1
ATOM 4538 C CA . LYS A 1 570 ? 18.719 -23.672 -23.406 1 95.38 570 LYS A CA 1
ATOM 4539 C C . LYS A 1 570 ? 19.578 -22.516 -23.891 1 95.38 570 LYS A C 1
ATOM 4541 O O . LYS A 1 570 ? 20.719 -22.328 -23.438 1 95.38 570 LYS A O 1
ATOM 4546 N N . SER A 1 571 ? 19.031 -21.734 -24.781 1 95.62 571 SER A N 1
ATOM 4547 C CA . SER A 1 571 ? 19.781 -20.625 -25.344 1 95.62 571 SER A CA 1
ATOM 4548 C C . SER A 1 571 ? 20.141 -19.609 -24.266 1 95.62 571 SER A C 1
ATOM 4550 O O . SER A 1 571 ? 21.266 -19.094 -24.234 1 95.62 571 SER A O 1
ATOM 4552 N N . ILE A 1 572 ? 19.25 -19.297 -23.391 1 95.62 572 ILE A N 1
ATOM 4553 C CA . ILE A 1 572 ? 19.469 -18.328 -22.328 1 95.62 572 ILE A CA 1
ATOM 4554 C C . ILE A 1 572 ? 20.516 -18.859 -21.344 1 95.62 572 ILE A C 1
ATOM 4556 O O . ILE A 1 572 ? 21.438 -18.141 -20.953 1 95.62 572 ILE A O 1
ATOM 4560 N N . MET A 1 573 ? 20.391 -20.141 -21.047 1 95 573 MET A N 1
ATOM 4561 C CA . MET A 1 573 ? 21.328 -20.75 -20.094 1 95 573 MET A CA 1
ATOM 4562 C C . MET A 1 573 ? 22.734 -20.797 -20.688 1 95 573 MET A C 1
ATOM 4564 O O . MET A 1 573 ? 23.719 -20.562 -19.984 1 95 573 MET A O 1
ATOM 4568 N N . LYS A 1 574 ? 22.766 -21.172 -21.922 1 92.19 574 LYS A N 1
ATOM 4569 C CA . LYS A 1 574 ? 24.062 -21.203 -22.594 1 92.19 574 LYS A CA 1
ATOM 4570 C C . LYS A 1 574 ? 24.703 -19.828 -22.609 1 92.19 574 LYS A C 1
ATOM 4572 O O . LYS A 1 574 ? 25.922 -19.703 -22.375 1 92.19 574 LYS A O 1
ATOM 4577 N N . TYR A 1 575 ? 23.922 -18.859 -22.812 1 92.44 575 TYR A N 1
ATOM 4578 C CA . TYR A 1 575 ? 24.422 -17.484 -22.828 1 92.44 575 TYR A CA 1
ATOM 4579 C C . TYR A 1 575 ? 24.922 -17.078 -21.438 1 92.44 575 TYR A C 1
ATOM 4581 O O . TYR A 1 575 ? 26 -16.484 -21.312 1 92.44 575 TYR A O 1
ATOM 4589 N N . LEU A 1 576 ? 24.234 -17.391 -20.422 1 91.25 576 LEU A N 1
ATOM 4590 C CA . LEU A 1 576 ? 24.594 -17.031 -19.062 1 91.25 576 LEU A CA 1
ATOM 4591 C C . LEU A 1 576 ? 25.859 -17.734 -18.609 1 91.25 576 LEU A C 1
ATOM 4593 O O . LEU A 1 576 ? 26.734 -17.125 -17.984 1 91.25 576 LEU A O 1
ATOM 4597 N N . VAL A 1 577 ? 25.953 -18.984 -18.984 1 87.31 577 VAL A N 1
ATOM 4598 C CA . VAL A 1 577 ? 27.125 -19.766 -18.609 1 87.31 577 VAL A CA 1
ATOM 4599 C C . VAL A 1 577 ? 28.359 -19.219 -19.344 1 87.31 577 VAL A C 1
ATOM 4601 O O . VAL A 1 577 ? 29.453 -19.172 -18.766 1 87.31 577 VAL A O 1
ATOM 4604 N N . ALA A 1 578 ? 28.141 -18.812 -20.531 1 83.44 578 ALA A N 1
ATOM 4605 C CA . ALA A 1 578 ? 29.234 -18.25 -21.297 1 83.44 578 ALA A CA 1
ATOM 4606 C C . ALA A 1 578 ? 29.719 -16.938 -20.688 1 83.44 578 ALA A C 1
ATOM 4608 O O . ALA A 1 578 ? 30.922 -16.656 -20.688 1 83.44 578 ALA A O 1
ATOM 4609 N N . GLN A 1 579 ? 28.859 -16.203 -20.156 1 78.5 579 GLN A N 1
ATOM 4610 C CA . GLN A 1 579 ? 29.203 -14.93 -19.531 1 78.5 579 GLN A CA 1
ATOM 4611 C C . GLN A 1 579 ? 30 -15.156 -18.25 1 78.5 579 GLN A C 1
ATOM 4613 O O . GLN A 1 579 ? 30.844 -14.336 -17.891 1 78.5 579 GLN A O 1
ATOM 4618 N N . ILE A 1 580 ? 29.781 -16.234 -17.641 1 75.44 580 ILE A N 1
ATOM 4619 C CA . ILE A 1 580 ? 30.438 -16.531 -16.359 1 75.44 580 ILE A CA 1
ATOM 4620 C C . ILE A 1 580 ? 31.812 -17.125 -16.625 1 75.44 580 ILE A C 1
ATOM 4622 O O . ILE A 1 580 ? 32.781 -16.766 -15.953 1 75.44 580 ILE A O 1
ATOM 4626 N N . ASN A 1 581 ? 31.922 -18.188 -17.516 1 67.31 581 ASN A N 1
ATOM 4627 C CA . ASN A 1 581 ? 33.156 -18.891 -17.797 1 67.31 581 ASN A CA 1
ATOM 4628 C C . ASN A 1 581 ? 34.219 -17.969 -18.391 1 67.31 581 ASN A C 1
ATOM 4630 O O . ASN A 1 581 ? 35.406 -18.141 -18.141 1 67.31 581 ASN A O 1
ATOM 4634 N N . ASP A 1 582 ? 33.781 -17.188 -19.359 1 60.38 582 ASP A N 1
ATOM 4635 C CA . ASP A 1 582 ? 34.75 -16.328 -20 1 60.38 582 ASP A CA 1
ATOM 4636 C C . ASP A 1 582 ? 35.281 -15.266 -19.047 1 60.38 582 ASP A C 1
ATOM 4638 O O . ASP A 1 582 ? 36.25 -14.562 -19.359 1 60.38 582 ASP A O 1
ATOM 4642 N N . GLY A 1 583 ? 35.125 -15.422 -17.766 1 55.31 583 GLY A N 1
ATOM 4643 C CA . GLY A 1 583 ? 35.656 -14.523 -16.734 1 55.31 583 GLY A CA 1
ATOM 4644 C C . GLY A 1 583 ? 35.25 -13.078 -16.953 1 55.31 583 GLY A C 1
ATOM 4645 O O . GLY A 1 583 ? 34.875 -12.688 -18.062 1 55.31 583 GLY A O 1
ATOM 4646 N N . HIS A 1 584 ? 34.969 -12.195 -15.914 1 51.97 584 HIS A N 1
ATOM 4647 C CA . HIS A 1 584 ? 34.625 -10.773 -15.945 1 51.97 584 HIS A CA 1
ATOM 4648 C C . HIS A 1 584 ? 35.469 -10.016 -16.938 1 51.97 584 HIS A C 1
ATOM 4650 O O . HIS A 1 584 ? 35.062 -9.016 -17.516 1 51.97 584 HIS A O 1
ATOM 4656 N N . ALA A 1 585 ? 36.719 -10.484 -17.156 1 50.22 585 ALA A N 1
ATOM 4657 C CA . ALA A 1 585 ? 37.688 -9.633 -17.844 1 50.22 585 ALA A CA 1
ATOM 4658 C C . ALA A 1 585 ? 37.562 -9.773 -19.359 1 50.22 585 ALA A C 1
ATOM 4660 O O . ALA A 1 585 ? 37.812 -8.812 -20.094 1 50.22 585 ALA A O 1
ATOM 4661 N N . HIS A 1 586 ? 37.062 -10.984 -19.906 1 53.62 586 HIS A N 1
ATOM 4662 C CA . HIS A 1 586 ? 37.125 -11.141 -21.359 1 53.62 586 HIS A CA 1
ATOM 4663 C C . HIS A 1 586 ? 35.75 -11.289 -21.969 1 53.62 586 HIS A C 1
ATOM 4665 O O . HIS A 1 586 ? 35.594 -11.312 -23.188 1 53.62 586 HIS A O 1
ATOM 4671 N N . ALA A 1 587 ? 34.719 -11.383 -21.109 1 63.53 587 ALA A N 1
ATOM 4672 C CA . ALA A 1 587 ? 33.375 -11.602 -21.641 1 63.53 587 ALA A CA 1
ATOM 4673 C C . ALA A 1 587 ? 32.781 -10.297 -22.172 1 63.53 587 ALA A C 1
ATOM 4675 O O . ALA A 1 587 ? 33 -9.227 -21.594 1 63.53 587 ALA A O 1
ATOM 4676 N N . ALA A 1 588 ? 32.281 -10.359 -23.391 1 77.62 588 ALA A N 1
ATOM 4677 C CA . ALA A 1 588 ? 31.578 -9.203 -23.953 1 77.62 588 ALA A CA 1
ATOM 4678 C C . ALA A 1 588 ? 30.5 -8.695 -23 1 77.62 588 ALA A C 1
ATOM 4680 O O . ALA A 1 588 ? 29.766 -9.484 -22.406 1 77.62 588 ALA A O 1
ATOM 4681 N N . PRO A 1 589 ? 30.578 -7.492 -22.641 1 84.69 589 PRO A N 1
ATOM 4682 C CA . PRO A 1 589 ? 29.594 -6.922 -21.719 1 84.69 589 PRO A CA 1
ATOM 4683 C C . PRO A 1 589 ? 28.156 -7.125 -22.172 1 84.69 589 PRO A C 1
ATOM 4685 O O . PRO A 1 589 ? 27.891 -7.16 -23.375 1 84.69 589 PRO A O 1
ATOM 4688 N N . LEU A 1 590 ? 27.344 -7.391 -21.297 1 88.38 590 LEU A N 1
ATOM 4689 C CA . LEU A 1 590 ? 25.922 -7.539 -21.594 1 88.38 590 LEU A CA 1
ATOM 4690 C C . LEU A 1 590 ? 25.375 -6.293 -22.281 1 88.38 590 LEU A C 1
ATOM 4692 O O . LEU A 1 590 ? 25.656 -5.172 -21.859 1 88.38 590 LEU A O 1
ATOM 4696 N N . SER A 1 591 ? 24.75 -6.508 -23.422 1 90.88 591 SER A N 1
ATOM 4697 C CA . SER A 1 591 ? 24.188 -5.402 -24.188 1 90.88 591 SER A CA 1
ATOM 4698 C C . SER A 1 591 ? 22.812 -5.758 -24.75 1 90.88 591 SER A C 1
ATOM 4700 O O . SER A 1 591 ? 22.266 -6.809 -24.422 1 90.88 591 SER A O 1
ATOM 4702 N N . ASN A 1 592 ? 22.297 -4.84 -25.547 1 92.06 592 ASN A N 1
ATOM 4703 C CA . ASN A 1 592 ? 20.969 -5.02 -26.141 1 92.06 592 ASN A CA 1
ATOM 4704 C C . ASN A 1 592 ? 21.062 -5.727 -27.484 1 92.06 592 ASN A C 1
ATOM 4706 O O . ASN A 1 592 ? 20.25 -5.465 -28.375 1 92.06 592 ASN A O 1
ATOM 4710 N N . GLY A 1 593 ? 22.031 -6.586 -27.703 1 91.81 593 GLY A N 1
ATOM 4711 C CA . GLY A 1 593 ? 22.234 -7.312 -28.938 1 91.81 593 GLY A CA 1
ATOM 4712 C C . GLY A 1 593 ? 23.5 -6.902 -29.672 1 91.81 593 GLY A C 1
ATOM 4713 O O . GLY A 1 593 ? 23.969 -7.605 -30.578 1 91.81 593 GLY A O 1
ATOM 4714 N N . TRP A 1 594 ? 24.094 -5.824 -29.234 1 91.75 594 TRP A N 1
ATOM 4715 C CA . TRP A 1 594 ? 25.266 -5.242 -29.891 1 91.75 594 TRP A CA 1
ATOM 4716 C C . TRP A 1 594 ? 26.484 -6.145 -29.734 1 91.75 594 TRP A C 1
ATOM 4718 O O . TRP A 1 594 ? 27.266 -6.316 -30.672 1 91.75 594 TRP A O 1
ATOM 4728 N N . SER A 1 595 ? 26.703 -6.719 -28.594 1 90.25 595 SER A N 1
ATOM 4729 C CA . SER A 1 595 ? 27.859 -7.559 -28.344 1 90.25 595 SER A CA 1
ATOM 4730 C C . SER A 1 595 ? 27.828 -8.828 -29.188 1 90.25 595 SER A C 1
ATOM 4732 O O . SER A 1 595 ? 28.875 -9.336 -29.594 1 90.25 595 SER A O 1
ATOM 4734 N N . THR A 1 596 ? 26.625 -9.383 -29.391 1 91.31 596 THR A N 1
ATOM 4735 C CA . THR A 1 596 ? 26.469 -10.562 -30.234 1 91.31 596 THR A CA 1
ATOM 4736 C C . THR A 1 596 ? 26.891 -10.266 -31.672 1 91.31 596 THR A C 1
ATOM 4738 O O . THR A 1 596 ? 27.516 -11.094 -32.312 1 91.31 596 THR A O 1
ATOM 4741 N N . LEU A 1 597 ? 26.594 -9.062 -32.125 1 91.06 597 LEU A N 1
ATOM 4742 C CA . LEU A 1 597 ? 26.922 -8.664 -33.5 1 91.06 597 LEU A CA 1
ATOM 4743 C C . LEU A 1 597 ? 28.422 -8.422 -33.656 1 91.06 597 LEU A C 1
ATOM 4745 O O . LEU A 1 597 ? 28.953 -8.484 -34.75 1 91.06 597 LEU A O 1
ATOM 4749 N N . GLN A 1 598 ? 29.094 -8.188 -32.5 1 87.31 598 GLN A N 1
ATOM 4750 C CA . GLN A 1 598 ? 30.516 -7.926 -32.531 1 87.31 598 GLN A CA 1
ATOM 4751 C C . GLN A 1 598 ? 31.328 -9.203 -32.312 1 87.31 598 GLN A C 1
ATOM 4753 O O . GLN A 1 598 ? 32.531 -9.219 -32.469 1 87.31 598 GLN A O 1
ATOM 4758 N N . SER A 1 599 ? 30.672 -10.219 -32 1 85.31 599 SER A N 1
ATOM 4759 C CA . SER A 1 599 ? 31.359 -11.469 -31.703 1 85.31 599 SER A CA 1
ATOM 4760 C C . SER A 1 599 ? 32.031 -12.047 -32.938 1 85.31 599 SER A C 1
ATOM 4762 O O . SER A 1 599 ? 31.594 -11.758 -34.062 1 85.31 599 SER A O 1
ATOM 4764 N N . GLU A 1 600 ? 32.938 -12.898 -32.812 1 81.06 600 GLU A N 1
ATOM 4765 C CA . GLU A 1 600 ? 33.688 -13.516 -33.875 1 81.06 600 GLU A CA 1
ATOM 4766 C C . GLU A 1 600 ? 32.812 -14.43 -34.719 1 81.06 600 GLU A C 1
ATOM 4768 O O . GLU A 1 600 ? 33.031 -14.562 -35.938 1 81.06 600 GLU A O 1
ATOM 4773 N N . LYS A 1 601 ? 31.875 -14.953 -34.094 1 79.25 601 LYS A N 1
ATOM 4774 C CA . LYS A 1 601 ? 30.984 -15.898 -34.75 1 79.25 601 LYS A CA 1
ATOM 4775 C C . LYS A 1 601 ? 30.219 -15.219 -35.875 1 79.25 601 LYS A C 1
ATOM 4777 O O . LYS A 1 601 ? 29.922 -15.844 -36.906 1 79.25 601 LYS A O 1
ATOM 4782 N N . HIS A 1 602 ? 29.922 -13.984 -35.719 1 81.88 602 HIS A N 1
ATOM 4783 C CA . HIS A 1 602 ? 29.047 -13.297 -36.656 1 81.88 602 HIS A CA 1
ATOM 4784 C C . HIS A 1 602 ? 29.781 -12.133 -37.312 1 81.88 602 HIS A C 1
ATOM 4786 O O . HIS A 1 602 ? 29.172 -11.344 -38.031 1 81.88 602 HIS A O 1
ATOM 4792 N N . ARG A 1 603 ? 31 -11.977 -37.156 1 73.38 603 ARG A N 1
ATOM 4793 C CA . ARG A 1 603 ? 31.797 -10.852 -37.594 1 73.38 603 ARG A CA 1
ATOM 4794 C C . ARG A 1 603 ? 31.969 -10.883 -39.125 1 73.38 603 ARG A C 1
ATOM 4796 O O . ARG A 1 603 ? 32.188 -9.844 -39.75 1 73.38 603 ARG A O 1
ATOM 4803 N N . GLU A 1 604 ? 31.859 -12.008 -39.594 1 68.88 604 GLU A N 1
ATOM 4804 C CA . GLU A 1 604 ? 32.219 -12.133 -41 1 68.88 604 GLU A CA 1
ATOM 4805 C C . GLU A 1 604 ? 31.125 -11.617 -41.938 1 68.88 604 GLU A C 1
ATOM 4807 O O . GLU A 1 604 ? 31.328 -11.477 -43.125 1 68.88 604 GLU A O 1
ATOM 4812 N N . SER A 1 605 ? 30.109 -11.172 -41.344 1 73.44 605 SER A N 1
ATOM 4813 C CA . SER A 1 605 ? 29.031 -10.734 -42.219 1 73.44 605 SER A CA 1
ATOM 4814 C C . SER A 1 605 ? 29.266 -9.312 -42.719 1 73.44 605 SER A C 1
ATOM 4816 O O . SER A 1 605 ? 29.688 -8.445 -41.938 1 73.44 605 SER A O 1
ATOM 4818 N N . GLN A 1 606 ? 29.203 -9.055 -44 1 77.75 606 GLN A N 1
ATOM 4819 C CA . GLN A 1 606 ? 29.344 -7.754 -44.656 1 77.75 606 GLN A CA 1
ATOM 4820 C C . GLN A 1 606 ? 28.297 -6.77 -44.125 1 77.75 606 GLN A C 1
ATOM 4822 O O . GLN A 1 606 ? 28.469 -5.555 -44.25 1 77.75 606 GLN A O 1
ATOM 4827 N N . TYR A 1 607 ? 27.297 -7.242 -43.438 1 84.44 607 TYR A N 1
ATOM 4828 C CA . TYR A 1 607 ? 26.172 -6.418 -43 1 84.44 607 TYR A CA 1
ATOM 4829 C C . TYR A 1 607 ? 26.297 -6.043 -41.531 1 84.44 607 TYR A C 1
ATOM 4831 O O . TYR A 1 607 ? 25.406 -5.426 -40.969 1 84.44 607 TYR A O 1
ATOM 4839 N N . ARG A 1 608 ? 27.375 -6.254 -40.969 1 84.94 608 ARG A N 1
ATOM 4840 C CA . ARG A 1 608 ? 27.578 -6.094 -39.531 1 84.94 608 ARG A CA 1
ATOM 4841 C C . ARG A 1 608 ? 27.422 -4.633 -39.125 1 84.94 608 ARG A C 1
ATOM 4843 O O . ARG A 1 608 ? 26.781 -4.332 -38.094 1 84.94 608 ARG A O 1
ATOM 4850 N N . SER A 1 609 ? 28 -3.82 -39.844 1 85.44 609 SER A N 1
ATOM 4851 C CA . SER A 1 609 ? 27.984 -2.404 -39.5 1 85.44 609 SER A CA 1
ATOM 4852 C C . SER A 1 609 ? 26.562 -1.846 -39.531 1 85.44 609 SER A C 1
ATOM 4854 O O . SER A 1 609 ? 26.172 -1.088 -38.625 1 85.44 609 SER A O 1
ATOM 4856 N N . GLN A 1 610 ? 25.828 -2.289 -40.469 1 87.19 610 GLN A N 1
ATOM 4857 C CA . GLN A 1 610 ? 24.453 -1.802 -40.562 1 87.19 610 GLN A CA 1
ATOM 4858 C C . GLN A 1 610 ? 23.578 -2.383 -39.469 1 87.19 610 GLN A C 1
ATOM 4860 O O . GLN A 1 610 ? 22.703 -1.689 -38.938 1 87.19 610 GLN A O 1
ATOM 4865 N N . LEU A 1 611 ? 23.797 -3.561 -39.188 1 91.19 611 LEU A N 1
ATOM 4866 C CA . LEU A 1 611 ? 23.016 -4.219 -38.125 1 91.19 611 LEU A CA 1
ATOM 4867 C C . LEU A 1 611 ? 23.328 -3.635 -36.75 1 91.19 611 LEU A C 1
ATOM 4869 O O . LEU A 1 611 ? 22.438 -3.486 -35.938 1 91.19 611 LEU A O 1
ATOM 4873 N N . SER A 1 612 ? 24.562 -3.277 -36.531 1 90.44 612 SER A N 1
ATOM 4874 C CA . SER A 1 612 ? 25 -2.746 -35.25 1 90.44 612 SER A CA 1
ATOM 4875 C C . SER A 1 612 ? 24.391 -1.368 -35 1 90.44 612 SER A C 1
ATOM 4877 O O . SER A 1 612 ? 24.156 -0.991 -33.844 1 90.44 612 SER A O 1
ATOM 4879 N N . LEU A 1 613 ? 24.141 -0.665 -36.031 1 88.25 613 LEU A N 1
ATOM 4880 C CA . LEU A 1 613 ? 23.562 0.669 -35.906 1 88.25 613 LEU A CA 1
ATOM 4881 C C . LEU A 1 613 ? 22.141 0.597 -35.344 1 88.25 613 LEU A C 1
ATOM 4883 O O . LEU A 1 613 ? 21.703 1.506 -34.656 1 88.25 613 LEU A O 1
ATOM 4887 N N . ALA A 1 614 ? 21.469 -0.475 -35.625 1 90.69 614 ALA A N 1
ATOM 4888 C CA . ALA A 1 614 ? 20.094 -0.651 -35.156 1 90.69 614 ALA A CA 1
ATOM 4889 C C . ALA A 1 614 ? 20.062 -0.902 -33.656 1 90.69 614 ALA A C 1
ATOM 4891 O O . ALA A 1 614 ? 19.016 -0.719 -33 1 90.69 614 ALA A O 1
ATOM 4892 N N . CYS A 1 615 ? 21.172 -1.285 -33.062 1 92.75 615 CYS A N 1
ATOM 4893 C CA . CYS A 1 615 ? 21.25 -1.567 -31.641 1 92.75 615 CYS A CA 1
ATOM 4894 C C . CYS A 1 615 ? 21.75 -0.354 -30.859 1 92.75 615 CYS A C 1
ATOM 4896 O O . CYS A 1 615 ? 21.703 -0.335 -29.641 1 92.75 615 CYS A O 1
ATOM 4898 N N . GLU A 1 616 ? 22.234 0.669 -31.625 1 90.5 616 GLU A N 1
ATOM 4899 C CA . GLU A 1 616 ? 22.844 1.826 -30.969 1 90.5 616 GLU A CA 1
ATOM 4900 C C . GLU A 1 616 ? 21.797 2.869 -30.594 1 90.5 616 GLU A C 1
ATOM 4902 O O . GLU A 1 616 ? 21.859 4.012 -31.062 1 90.5 616 GLU A O 1
ATOM 4907 N N . SER A 1 617 ? 20.828 2.463 -29.922 1 88.44 617 SER A N 1
ATOM 4908 C CA . SER A 1 617 ? 19.812 3.35 -29.375 1 88.44 617 SER A CA 1
ATOM 4909 C C . SER A 1 617 ? 19.75 3.273 -27.859 1 88.44 617 SER A C 1
ATOM 4911 O O . SER A 1 617 ? 19.969 2.207 -27.281 1 88.44 617 SER A O 1
ATOM 4913 N N . LYS A 1 618 ? 19.438 4.383 -27.219 1 86.38 618 LYS A N 1
ATOM 4914 C CA . LYS A 1 618 ? 19.344 4.422 -25.766 1 86.38 618 LYS A CA 1
ATOM 4915 C C . LYS A 1 618 ? 18.016 3.822 -25.297 1 86.38 618 LYS A C 1
ATOM 4917 O O . LYS A 1 618 ? 17.875 3.441 -24.125 1 86.38 618 LYS A O 1
ATOM 4922 N N . SER A 1 619 ? 17.062 3.789 -26.219 1 91.75 619 SER A N 1
ATOM 4923 C CA . SER A 1 619 ? 15.766 3.207 -25.891 1 91.75 619 SER A CA 1
ATOM 4924 C C . SER A 1 619 ? 15.727 1.722 -26.234 1 91.75 619 SER A C 1
ATOM 4926 O O . SER A 1 619 ? 15.719 1.352 -27.406 1 91.75 619 SER A O 1
ATOM 4928 N N . VAL A 1 620 ? 15.594 0.917 -25.281 1 94.31 620 VAL A N 1
ATOM 4929 C CA . VAL A 1 620 ? 15.523 -0.526 -25.484 1 94.31 620 VAL A CA 1
ATOM 4930 C C . VAL A 1 620 ? 14.219 -0.887 -26.188 1 94.31 620 VAL A C 1
ATOM 4932 O O . VAL A 1 620 ? 14.172 -1.813 -27 1 94.31 620 VAL A O 1
ATOM 4935 N N . ALA A 1 621 ? 13.18 -0.151 -25.875 1 95.88 621 ALA A N 1
ATOM 4936 C CA . ALA A 1 621 ? 11.883 -0.392 -26.5 1 95.88 621 ALA A CA 1
ATOM 4937 C C . ALA A 1 621 ? 11.969 -0.201 -28.016 1 95.88 621 ALA A C 1
ATOM 4939 O O . ALA A 1 621 ? 11.406 -0.987 -28.781 1 95.88 621 ALA A O 1
ATOM 4940 N N . GLU A 1 622 ? 12.719 0.811 -28.406 1 95.62 622 GLU A N 1
ATOM 4941 C CA . GLU A 1 622 ? 12.898 1.068 -29.828 1 95.62 622 GLU A CA 1
ATOM 4942 C C . GLU A 1 622 ? 13.664 -0.066 -30.5 1 95.62 622 GLU A C 1
ATOM 4944 O O . GLU A 1 622 ? 13.305 -0.503 -31.594 1 95.62 622 GLU A O 1
ATOM 4949 N N . VAL A 1 623 ? 14.68 -0.496 -29.875 1 96.19 623 VAL A N 1
ATOM 4950 C CA . VAL A 1 623 ? 15.492 -1.583 -30.406 1 96.19 623 VAL A CA 1
ATOM 4951 C C . VAL A 1 623 ? 14.641 -2.842 -30.547 1 96.19 623 VAL A C 1
ATOM 4953 O O . VAL A 1 623 ? 14.695 -3.523 -31.578 1 96.19 623 VAL A O 1
ATOM 4956 N N . ILE A 1 624 ? 13.812 -3.172 -29.547 1 97.06 624 ILE A N 1
ATOM 4957 C CA . ILE A 1 624 ? 12.961 -4.352 -29.562 1 97.06 624 ILE A CA 1
ATOM 4958 C C . ILE A 1 624 ? 11.984 -4.277 -30.734 1 97.06 624 ILE A C 1
ATOM 4960 O O . ILE A 1 624 ? 11.836 -5.242 -31.484 1 97.06 624 ILE A O 1
ATOM 4964 N N . LEU A 1 625 ? 11.398 -3.137 -30.922 1 96.31 625 LEU A N 1
ATOM 4965 C CA . LEU A 1 625 ? 10.375 -3.014 -31.953 1 96.31 625 LEU A CA 1
ATOM 4966 C C . LEU A 1 625 ? 10.984 -3.066 -33.344 1 96.31 625 LEU A C 1
ATOM 4968 O O . LEU A 1 625 ? 10.422 -3.682 -34.25 1 96.31 625 LEU A O 1
ATOM 4972 N N . ILE A 1 626 ? 12.133 -2.436 -33.562 1 95.81 626 ILE A N 1
ATOM 4973 C CA . ILE A 1 626 ? 12.82 -2.467 -34.844 1 95.81 626 ILE A CA 1
ATOM 4974 C C . ILE A 1 626 ? 13.164 -3.908 -35.219 1 95.81 626 ILE A C 1
ATOM 4976 O O . ILE A 1 626 ? 12.844 -4.371 -36.312 1 95.81 626 ILE A O 1
ATOM 4980 N N . TRP A 1 627 ? 13.742 -4.562 -34.312 1 96.5 627 TRP A N 1
ATOM 4981 C CA . TRP A 1 627 ? 14.156 -5.941 -34.562 1 96.5 627 TRP A CA 1
ATOM 4982 C C . TRP A 1 627 ? 12.953 -6.863 -34.688 1 96.5 627 TRP A C 1
ATOM 4984 O O . TRP A 1 627 ? 12.984 -7.855 -35.406 1 96.5 627 TRP A O 1
ATOM 4994 N N . HIS A 1 628 ? 11.836 -6.602 -33.938 1 96.44 628 HIS A N 1
ATOM 4995 C CA . HIS A 1 628 ? 10.633 -7.418 -34.031 1 96.44 628 HIS A CA 1
ATOM 4996 C C . HIS A 1 628 ? 10 -7.301 -35.406 1 96.44 628 HIS A C 1
ATOM 4998 O O . HIS A 1 628 ? 9.562 -8.305 -36 1 96.44 628 HIS A O 1
ATOM 5004 N N . ILE A 1 629 ? 9.953 -6.086 -35.875 1 94.12 629 ILE A N 1
ATOM 5005 C CA . ILE A 1 629 ? 9.414 -5.879 -37.219 1 94.12 629 ILE A CA 1
ATOM 5006 C C . ILE A 1 629 ? 10.258 -6.637 -38.219 1 94.12 629 ILE A C 1
ATOM 5008 O O . ILE A 1 629 ? 9.727 -7.359 -39.062 1 94.12 629 ILE A O 1
ATOM 5012 N N . ALA A 1 630 ? 11.555 -6.508 -38.125 1 95.25 630 ALA A N 1
ATOM 5013 C CA . ALA A 1 630 ? 12.477 -7.164 -39.062 1 95.25 630 ALA A CA 1
ATOM 5014 C C . ALA A 1 630 ? 12.336 -8.68 -39 1 95.25 630 ALA A C 1
ATOM 5016 O O . ALA A 1 630 ? 12.273 -9.352 -40.031 1 95.25 630 ALA A O 1
ATOM 5017 N N . THR A 1 631 ? 12.273 -9.234 -37.75 1 95.44 631 THR A N 1
ATOM 5018 C CA . THR A 1 631 ? 12.148 -10.68 -37.562 1 95.44 631 THR A CA 1
ATOM 5019 C C . THR A 1 631 ? 10.805 -11.18 -38.094 1 95.44 631 THR A C 1
ATOM 5021 O O . THR A 1 631 ? 10.727 -12.266 -38.656 1 95.44 631 THR A O 1
ATOM 5024 N N . SER A 1 632 ? 9.766 -10.406 -37.906 1 93.31 632 SER A N 1
ATOM 5025 C CA . SER A 1 632 ? 8.445 -10.797 -38.375 1 93.31 632 SER A CA 1
ATOM 5026 C C . SER A 1 632 ? 8.383 -10.828 -39.906 1 93.31 632 SER A C 1
ATOM 5028 O O . SER A 1 632 ? 7.727 -11.703 -40.469 1 93.31 632 SER A O 1
ATOM 5030 N N . LEU A 1 633 ? 9.016 -9.938 -40.562 1 92.88 633 LEU A N 1
ATOM 5031 C CA . LEU A 1 633 ? 9.07 -9.906 -42 1 92.88 633 LEU A CA 1
ATOM 5032 C C . LEU A 1 633 ? 9.797 -11.133 -42.562 1 92.88 633 LEU A C 1
ATOM 5034 O O . LEU A 1 633 ? 9.336 -11.766 -43.5 1 92.88 633 LEU A O 1
ATOM 5038 N N . LEU A 1 634 ? 10.875 -11.398 -41.938 1 92.62 634 LEU A N 1
ATOM 5039 C CA . LEU A 1 634 ? 11.648 -12.578 -42.344 1 92.62 634 LEU A CA 1
ATOM 5040 C C . LEU A 1 634 ? 10.844 -13.852 -42.125 1 92.62 634 LEU A C 1
ATOM 5042 O O . LEU A 1 634 ? 10.836 -14.742 -42.969 1 92.62 634 LEU A O 1
ATOM 5046 N N . ASP A 1 635 ? 10.195 -14 -40.969 1 91.19 635 ASP A N 1
ATOM 5047 C CA . ASP A 1 635 ? 9.414 -15.18 -40.625 1 91.19 635 ASP A CA 1
ATOM 5048 C C . ASP A 1 635 ? 8.273 -15.398 -41.625 1 91.19 635 ASP A C 1
ATOM 5050 O O . ASP A 1 635 ? 8.023 -16.531 -42.062 1 91.19 635 ASP A O 1
ATOM 5054 N N . LYS A 1 636 ? 7.613 -14.359 -42 1 88.56 636 LYS A N 1
ATOM 5055 C CA . LYS A 1 636 ? 6.496 -14.469 -42.938 1 88.56 636 LYS A CA 1
ATOM 5056 C C . LYS A 1 636 ? 6.977 -14.898 -44.312 1 88.56 636 LYS A C 1
ATOM 5058 O O . LYS A 1 636 ? 6.332 -15.719 -44.969 1 88.56 636 LYS A O 1
ATOM 5063 N N . LYS A 1 637 ? 8.016 -14.391 -44.75 1 86.75 637 LYS A N 1
ATOM 5064 C CA . LYS A 1 637 ? 8.562 -14.773 -46.031 1 86.75 637 LYS A CA 1
ATOM 5065 C C . LYS A 1 637 ? 8.969 -16.25 -46.062 1 86.75 637 LYS A C 1
ATOM 5067 O O . LYS A 1 637 ? 8.695 -16.969 -47.031 1 86.75 637 LYS A O 1
ATOM 5072 N N . CYS A 1 638 ? 9.625 -16.609 -44.969 1 80.88 638 CYS A N 1
ATOM 5073 C CA . CYS A 1 638 ? 10.078 -17.984 -44.875 1 80.88 638 CYS A CA 1
ATOM 5074 C C . CYS A 1 638 ? 8.891 -18.938 -44.812 1 80.88 638 CYS A C 1
ATOM 5076 O O . CYS A 1 638 ? 8.953 -20.047 -45.344 1 80.88 638 CYS A O 1
ATOM 5078 N N . THR A 1 639 ? 7.914 -18.609 -44.062 1 75.38 639 THR A N 1
ATOM 5079 C CA . THR A 1 639 ? 6.719 -19.438 -43.938 1 75.38 639 THR A CA 1
ATOM 5080 C C . THR A 1 639 ? 6.02 -19.531 -45.312 1 75.38 639 THR A C 1
ATOM 5082 O O . THR A 1 639 ? 5.473 -20.578 -45.656 1 75.38 639 THR A O 1
ATOM 5085 N N . LEU A 1 640 ? 6.031 -18.484 -46 1 67.06 640 LEU A N 1
ATOM 5086 C CA . LEU A 1 640 ? 5.438 -18.453 -47.344 1 67.06 640 LEU A CA 1
ATOM 5087 C C . LEU A 1 640 ? 6.219 -19.359 -48.281 1 67.06 640 LEU A C 1
ATOM 5089 O O . LEU A 1 640 ? 5.633 -19.969 -49.188 1 67.06 640 LEU A O 1
ATOM 5093 N N . GLN A 1 641 ? 7.453 -19.453 -48.031 1 65.88 641 GLN A N 1
ATOM 5094 C CA . GLN A 1 641 ? 8.273 -20.266 -48.938 1 65.88 641 GLN A CA 1
ATOM 5095 C C . GLN A 1 641 ? 8.344 -21.719 -48.469 1 65.88 641 GLN A C 1
ATOM 5097 O O . GLN A 1 641 ? 9.094 -22.516 -49 1 65.88 641 GLN A O 1
ATOM 5102 N N . ASN A 1 642 ? 7.254 -22.234 -47.594 1 56.03 642 ASN A N 1
ATOM 5103 C CA . ASN A 1 642 ? 7.023 -23.594 -47.125 1 56.03 642 ASN A CA 1
ATOM 5104 C C . ASN A 1 642 ? 8.281 -24.188 -46.5 1 56.03 642 ASN A C 1
ATOM 5106 O O . ASN A 1 642 ? 8.516 -25.391 -46.594 1 56.03 642 ASN A O 1
ATOM 5110 N N . LYS A 1 643 ? 9.227 -23.453 -46.094 1 55.44 643 LYS A N 1
ATOM 5111 C CA . LYS A 1 643 ? 10.43 -24.031 -45.5 1 55.44 643 LYS A CA 1
ATOM 5112 C C . LYS A 1 643 ? 10.227 -24.312 -44 1 55.44 643 LYS A C 1
ATOM 5114 O O . LYS A 1 643 ? 10.344 -23.406 -43.188 1 55.44 643 LYS A O 1
ATOM 5119 N N . THR A 1 644 ? 9.18 -25.094 -43.625 1 49.22 644 THR A N 1
ATOM 5120 C CA . THR A 1 644 ? 8.664 -25.531 -42.344 1 49.22 644 THR A CA 1
ATOM 5121 C C . THR A 1 644 ? 9.805 -25.766 -41.375 1 49.22 644 THR A C 1
ATOM 5123 O O . THR A 1 644 ? 9.578 -25.906 -40.156 1 49.22 644 THR A O 1
ATOM 5126 N N . SER A 1 645 ? 10.68 -26.672 -41.781 1 48.81 645 SER A N 1
ATOM 5127 C CA . SER A 1 645 ? 11.57 -27.344 -40.844 1 48.81 645 SER A CA 1
ATOM 5128 C C . SER A 1 645 ? 12.406 -26.312 -40.062 1 48.81 645 SER A C 1
ATOM 5130 O O . SER A 1 645 ? 13.641 -26.391 -40.094 1 48.81 645 SER A O 1
ATOM 5132 N N . MET A 1 646 ? 11.828 -25.203 -39.875 1 60.66 646 MET A N 1
ATOM 5133 C CA . MET A 1 646 ? 12.758 -24.203 -39.344 1 60.66 646 MET A CA 1
ATOM 5134 C C . MET A 1 646 ? 13.25 -24.609 -37.969 1 60.66 646 MET A C 1
ATOM 5136 O O . MET A 1 646 ? 12.508 -25.203 -37.188 1 60.66 646 MET A O 1
ATOM 5140 N N . GLY A 1 647 ? 14.547 -24.922 -37.688 1 78.25 647 GLY A N 1
ATOM 5141 C CA . GLY A 1 647 ? 15.453 -25.453 -36.688 1 78.25 647 GLY A CA 1
ATOM 5142 C C . GLY A 1 647 ? 15.297 -24.781 -35.344 1 78.25 647 GLY A C 1
ATOM 5143 O O . GLY A 1 647 ? 14.367 -24 -35.125 1 78.25 647 GLY A O 1
ATOM 5144 N N . ALA A 1 648 ? 15.812 -25.188 -34.469 1 87.62 648 ALA A N 1
ATOM 5145 C CA . ALA A 1 648 ? 15.883 -24.75 -33.062 1 87.62 648 ALA A CA 1
ATOM 5146 C C . ALA A 1 648 ? 16.125 -23.25 -32.969 1 87.62 648 ALA A C 1
ATOM 5148 O O . ALA A 1 648 ? 15.523 -22.562 -32.125 1 87.62 648 ALA A O 1
ATOM 5149 N N . HIS A 1 649 ? 16.797 -22.672 -33.969 1 92.19 649 HIS A N 1
ATOM 5150 C CA . HIS A 1 649 ? 17.141 -21.25 -33.938 1 92.19 649 HIS A CA 1
ATOM 5151 C C . HIS A 1 649 ? 15.961 -20.391 -34.344 1 92.19 649 HIS A C 1
ATOM 5153 O O . HIS A 1 649 ? 15.773 -19.281 -33.812 1 92.19 649 HIS A O 1
ATOM 5159 N N . HIS A 1 650 ? 15.211 -20.859 -35.281 1 92.94 650 HIS A N 1
ATOM 5160 C CA . HIS A 1 650 ? 14.008 -20.141 -35.688 1 92.94 650 HIS A CA 1
ATOM 5161 C C . HIS A 1 650 ? 13 -20.016 -34.562 1 92.94 650 HIS A C 1
ATOM 5163 O O . HIS A 1 650 ? 12.461 -18.938 -34.312 1 92.94 650 HIS A O 1
ATOM 5169 N N . LYS A 1 651 ? 12.805 -21.078 -33.906 1 92 651 LYS A N 1
ATOM 5170 C CA . LYS A 1 651 ? 11.859 -21.094 -32.781 1 92 651 LYS A CA 1
ATOM 5171 C C . LYS A 1 651 ? 12.281 -20.125 -31.688 1 92 651 LYS A C 1
ATOM 5173 O O . LYS A 1 651 ? 11.453 -19.391 -31.156 1 92 651 LYS A O 1
ATOM 5178 N N . VAL A 1 652 ? 13.516 -20.125 -31.406 1 95.62 652 VAL A N 1
ATOM 5179 C CA . VAL A 1 652 ? 14.039 -19.25 -30.359 1 95.62 652 VAL A CA 1
ATOM 5180 C C . VAL A 1 652 ? 13.852 -17.781 -30.766 1 95.62 652 VAL A C 1
ATOM 5182 O O . VAL A 1 652 ? 13.336 -16.984 -29.984 1 95.62 652 VAL A O 1
ATOM 5185 N N . ALA A 1 653 ? 14.203 -17.438 -31.938 1 95.81 653 ALA A N 1
ATOM 5186 C CA . ALA A 1 653 ? 14.164 -16.062 -32.406 1 95.81 653 ALA A CA 1
ATOM 5187 C C . ALA A 1 653 ? 12.734 -15.539 -32.469 1 95.81 653 ALA A C 1
ATOM 5189 O O . ALA A 1 653 ? 12.438 -14.453 -31.969 1 95.81 653 ALA A O 1
ATOM 5190 N N . VAL A 1 654 ? 11.82 -16.312 -32.969 1 93.62 654 VAL A N 1
ATOM 5191 C CA . VAL A 1 654 ? 10.445 -15.867 -33.219 1 93.62 654 VAL A CA 1
ATOM 5192 C C . VAL A 1 654 ? 9.719 -15.758 -31.875 1 93.62 654 VAL A C 1
ATOM 5194 O O . VAL A 1 654 ? 8.977 -14.805 -31.641 1 93.62 654 VAL A O 1
ATOM 5197 N N . THR A 1 655 ? 9.953 -16.688 -31 1 94.69 655 THR A N 1
ATOM 5198 C CA . THR A 1 655 ? 9.258 -16.703 -29.719 1 94.69 655 THR A CA 1
ATOM 5199 C C . THR A 1 655 ? 9.758 -15.57 -28.828 1 94.69 655 THR A C 1
ATOM 5201 O O . THR A 1 655 ? 8.961 -14.891 -28.172 1 94.69 655 THR A O 1
ATOM 5204 N N . LEU A 1 656 ? 11.016 -15.375 -28.812 1 96.94 656 LEU A N 1
ATOM 5205 C CA . LEU A 1 656 ? 11.555 -14.305 -27.984 1 96.94 656 LEU A CA 1
ATOM 5206 C C . LEU A 1 656 ? 11.18 -12.938 -28.562 1 96.94 656 LEU A C 1
ATOM 5208 O O . LEU A 1 656 ? 10.914 -12 -27.797 1 96.94 656 LEU A O 1
ATOM 5212 N N . SER A 1 657 ? 11.195 -12.867 -29.875 1 96.31 657 SER A N 1
ATOM 5213 C CA . SER A 1 657 ? 10.781 -11.625 -30.516 1 96.31 657 SER A CA 1
ATOM 5214 C C . SER A 1 657 ? 9.344 -11.273 -30.156 1 96.31 657 SER A C 1
ATOM 5216 O O . SER A 1 657 ? 9.062 -10.148 -29.75 1 96.31 657 SER A O 1
ATOM 5218 N N . GLY A 1 658 ? 8.484 -12.242 -30.25 1 94.31 658 GLY A N 1
ATOM 5219 C CA . GLY A 1 658 ? 7.086 -12.016 -29.906 1 94.31 658 GLY A CA 1
ATOM 5220 C C . GLY A 1 658 ? 6.867 -11.672 -28.453 1 94.31 658 GLY A C 1
ATOM 5221 O O . GLY A 1 658 ? 6.02 -10.836 -28.125 1 94.31 658 GLY A O 1
ATOM 5222 N N . TYR A 1 659 ? 7.648 -12.281 -27.578 1 95.69 659 TYR A N 1
ATOM 5223 C CA . TYR A 1 659 ? 7.504 -12.023 -26.141 1 95.69 659 TYR A CA 1
ATOM 5224 C C . TYR A 1 659 ? 8.016 -10.633 -25.781 1 95.69 659 TYR A C 1
ATOM 5226 O O . TYR A 1 659 ? 7.375 -9.914 -25.016 1 95.69 659 TYR A O 1
ATOM 5234 N N . CYS A 1 660 ? 9.164 -10.281 -26.312 1 96.56 660 CYS A N 1
ATOM 5235 C CA . CYS A 1 660 ? 9.719 -8.961 -26.047 1 96.56 660 CYS A CA 1
ATOM 5236 C C . CYS A 1 660 ? 8.781 -7.859 -26.531 1 96.56 660 CYS A C 1
ATOM 5238 O O . CYS A 1 660 ? 8.602 -6.848 -25.844 1 96.56 660 CYS A O 1
ATOM 5240 N N . ALA A 1 661 ? 8.211 -8.047 -27.641 1 95.19 661 ALA A N 1
ATOM 5241 C CA . ALA A 1 661 ? 7.25 -7.074 -28.156 1 95.19 661 ALA A CA 1
ATOM 5242 C C . ALA A 1 661 ? 6.02 -7 -27.266 1 95.19 661 ALA A C 1
ATOM 5244 O O . ALA A 1 661 ? 5.441 -5.926 -27.078 1 95.19 661 ALA A O 1
ATOM 5245 N N . HIS A 1 662 ? 5.684 -8.156 -26.781 1 94.25 662 HIS A N 1
ATOM 5246 C CA . HIS A 1 662 ? 4.57 -8.195 -25.844 1 94.25 662 HIS A CA 1
ATOM 5247 C C . HIS A 1 662 ? 4.879 -7.371 -24.594 1 94.25 662 HIS A C 1
ATOM 5249 O O . HIS A 1 662 ? 4.008 -6.66 -24.078 1 94.25 662 HIS A O 1
ATOM 5255 N N . LEU A 1 663 ? 6.059 -7.426 -24.078 1 95 663 LEU A N 1
ATOM 5256 C CA . LEU A 1 663 ? 6.457 -6.656 -22.906 1 95 663 LEU A CA 1
ATOM 5257 C C . LEU A 1 663 ? 6.359 -5.16 -23.188 1 95 663 LEU A C 1
ATOM 5259 O O . LEU A 1 663 ? 5.918 -4.395 -22.328 1 95 663 LEU A O 1
ATOM 5263 N N . VAL A 1 664 ? 6.68 -4.754 -24.359 1 95.75 664 VAL A N 1
ATOM 5264 C CA . VAL A 1 664 ? 6.617 -3.342 -24.719 1 95.75 664 VAL A CA 1
ATOM 5265 C C . VAL A 1 664 ? 5.164 -2.885 -24.781 1 95.75 664 VAL A C 1
ATOM 5267 O O . VAL A 1 664 ? 4.824 -1.801 -24.312 1 95.75 664 VAL A O 1
ATOM 5270 N N . ALA A 1 665 ? 4.352 -3.717 -25.234 1 92.88 665 ALA A N 1
ATOM 5271 C CA . ALA A 1 665 ? 2.959 -3.344 -25.469 1 92.88 665 ALA A CA 1
ATOM 5272 C C . ALA A 1 665 ? 2.135 -3.428 -24.188 1 92.88 665 ALA A C 1
ATOM 5274 O O . ALA A 1 665 ? 1.299 -2.561 -23.922 1 92.88 665 ALA A O 1
ATOM 5275 N N . SER A 1 666 ? 2.43 -4.492 -23.359 1 91.19 666 SER A N 1
ATOM 5276 C CA . SER A 1 666 ? 1.499 -4.777 -22.281 1 91.19 666 SER A CA 1
ATOM 5277 C C . SER A 1 666 ? 2.135 -4.512 -20.922 1 91.19 666 SER A C 1
ATOM 5279 O O . SER A 1 666 ? 1.438 -4.203 -19.953 1 91.19 666 SER A O 1
ATOM 5281 N N . TYR A 1 667 ? 3.473 -4.629 -20.812 1 93.5 667 TYR A N 1
ATOM 5282 C CA . TYR A 1 667 ? 4.121 -4.48 -19.516 1 93.5 667 TYR A CA 1
ATOM 5283 C C . TYR A 1 667 ? 5.332 -3.561 -19.609 1 93.5 667 TYR A C 1
ATOM 5285 O O . TYR A 1 667 ? 6.453 -3.959 -19.281 1 93.5 667 TYR A O 1
ATOM 5293 N N . PRO A 1 668 ? 5.043 -2.312 -19.906 1 94.5 668 PRO A N 1
ATOM 5294 C CA . PRO A 1 668 ? 6.168 -1.389 -20.047 1 94.5 668 PRO A CA 1
ATOM 5295 C C . PRO A 1 668 ? 6.922 -1.172 -18.734 1 94.5 668 PRO A C 1
ATOM 5297 O O . PRO A 1 668 ? 8.102 -0.816 -18.75 1 94.5 668 PRO A O 1
ATOM 5300 N N . GLU A 1 669 ? 6.355 -1.469 -17.578 1 92.31 669 GLU A N 1
ATOM 5301 C CA . GLU A 1 669 ? 6.961 -1.251 -16.266 1 92.31 669 GLU A CA 1
ATOM 5302 C C . GLU A 1 669 ? 8.047 -2.279 -15.984 1 92.31 669 GLU A C 1
ATOM 5304 O O . GLU A 1 669 ? 8.883 -2.084 -15.094 1 92.31 669 GLU A O 1
ATOM 5309 N N . LEU A 1 670 ? 8.047 -3.383 -16.766 1 94.31 670 LEU A N 1
ATOM 5310 C CA . LEU A 1 670 ? 9.016 -4.449 -16.516 1 94.31 670 LEU A CA 1
ATOM 5311 C C . LEU A 1 670 ? 10.266 -4.25 -17.359 1 94.31 670 LEU A C 1
ATOM 5313 O O . LEU A 1 670 ? 11.242 -4.992 -17.219 1 94.31 670 LEU A O 1
ATOM 5317 N N . LEU A 1 671 ? 10.219 -3.277 -18.219 1 94.56 671 LEU A N 1
ATOM 5318 C CA . LEU A 1 671 ? 11.391 -2.953 -19.031 1 94.56 671 LEU A CA 1
ATOM 5319 C C . LEU A 1 671 ? 12.266 -1.921 -18.328 1 94.56 671 LEU A C 1
ATOM 5321 O O . LEU A 1 671 ? 11.797 -1.195 -17.453 1 94.56 671 LEU A O 1
ATOM 5325 N N . PRO A 1 672 ? 13.508 -1.944 -18.672 1 90.56 672 PRO A N 1
ATOM 5326 C CA . PRO A 1 672 ? 14.43 -1.023 -17.984 1 90.56 672 PRO A CA 1
ATOM 5327 C C . PRO A 1 672 ? 14.141 0.44 -18.312 1 90.56 672 PRO A C 1
ATOM 5329 O O . PRO A 1 672 ? 14.477 1.329 -17.531 1 90.56 672 PRO A O 1
ATOM 5332 N N . ASP A 1 673 ? 13.461 0.724 -19.422 1 90.38 673 ASP A N 1
ATOM 5333 C CA . ASP A 1 673 ? 13.109 2.086 -19.812 1 90.38 673 ASP A CA 1
ATOM 5334 C C . ASP A 1 673 ? 12.016 2.656 -18.906 1 90.38 673 ASP A C 1
ATOM 5336 O O . ASP A 1 673 ? 11.305 1.905 -18.234 1 90.38 673 ASP A O 1
ATOM 5340 N N . ASN A 1 674 ? 12.062 4.027 -18.938 1 90.25 674 ASN A N 1
ATOM 5341 C CA . ASN A 1 674 ? 10.945 4.676 -18.25 1 90.25 674 ASN A CA 1
ATOM 5342 C C . ASN A 1 674 ? 9.602 4.23 -18.828 1 90.25 674 ASN A C 1
ATOM 5344 O O . ASN A 1 674 ? 9.461 4.082 -20.047 1 90.25 674 ASN A O 1
ATOM 5348 N N . LYS A 1 675 ? 8.68 4.027 -17.969 1 90.62 675 LYS A N 1
ATOM 5349 C CA . LYS A 1 675 ? 7.367 3.516 -18.359 1 90.62 675 LYS A CA 1
ATOM 5350 C C . LYS A 1 675 ? 6.723 4.398 -19.422 1 90.62 675 LYS A C 1
ATOM 5352 O O . LYS A 1 675 ? 6.258 3.902 -20.453 1 90.62 675 LYS A O 1
ATOM 5357 N N . ASP A 1 676 ? 6.645 5.688 -19.219 1 89.5 676 ASP A N 1
ATOM 5358 C CA . ASP A 1 676 ? 5.988 6.609 -20.141 1 89.5 676 ASP A CA 1
ATOM 5359 C C . ASP A 1 676 ? 6.762 6.711 -21.453 1 89.5 676 ASP A C 1
ATOM 5361 O O . ASP A 1 676 ? 6.168 6.891 -22.516 1 89.5 676 ASP A O 1
ATOM 5365 N N . GLY A 1 677 ? 8.07 6.598 -21.312 1 92.38 677 GLY A N 1
ATOM 5366 C CA . GLY A 1 677 ? 8.875 6.562 -22.531 1 92.38 677 GLY A CA 1
ATOM 5367 C C . GLY A 1 677 ? 8.57 5.363 -23.406 1 92.38 677 GLY A C 1
ATOM 5368 O O . GLY A 1 677 ? 8.469 5.496 -24.625 1 92.38 677 GLY A O 1
ATOM 5369 N N . THR A 1 678 ? 8.414 4.238 -22.797 1 94.5 678 THR A N 1
ATOM 5370 C CA . THR A 1 678 ? 8.109 3.014 -23.531 1 94.5 678 THR A CA 1
ATOM 5371 C C . THR A 1 678 ? 6.723 3.096 -24.156 1 94.5 678 THR A C 1
ATOM 5373 O O . THR A 1 678 ? 6.539 2.715 -25.312 1 94.5 678 THR A O 1
ATOM 5376 N N . ILE A 1 679 ? 5.797 3.646 -23.453 1 93.81 679 ILE A N 1
ATOM 5377 C CA . ILE A 1 679 ? 4.438 3.783 -23.969 1 93.81 679 ILE A CA 1
ATOM 5378 C C . ILE A 1 679 ? 4.426 4.73 -25.156 1 93.81 679 ILE A C 1
ATOM 5380 O O . ILE A 1 679 ? 3.723 4.492 -26.141 1 93.81 679 ILE A O 1
ATOM 5384 N N . HIS A 1 680 ? 5.223 5.707 -25.047 1 93.69 680 HIS A N 1
ATOM 5385 C CA . HIS A 1 680 ? 5.312 6.68 -26.125 1 93.69 680 HIS A CA 1
ATOM 5386 C C . HIS A 1 680 ? 5.875 6.043 -27.391 1 93.69 680 HIS A C 1
ATOM 5388 O O . HIS A 1 680 ? 5.363 6.273 -28.484 1 93.69 680 HIS A O 1
ATOM 5394 N N . VAL A 1 681 ? 6.918 5.309 -27.25 1 94.75 681 VAL A N 1
ATOM 5395 C CA . VAL A 1 681 ? 7.543 4.645 -28.375 1 94.75 681 VAL A CA 1
ATOM 5396 C C . VAL A 1 681 ? 6.539 3.703 -29.047 1 94.75 681 VAL A C 1
ATOM 5398 O O . VAL A 1 681 ? 6.441 3.658 -30.281 1 94.75 681 VAL A O 1
ATOM 5401 N N . TYR A 1 682 ? 5.805 2.955 -28.312 1 94.56 682 TYR A N 1
ATOM 5402 C CA . TYR A 1 682 ? 4.805 2.031 -28.828 1 94.56 682 TYR A CA 1
ATOM 5403 C C . TYR A 1 682 ? 3.689 2.785 -29.547 1 94.56 682 TYR A C 1
ATOM 5405 O O . TYR A 1 682 ? 3.238 2.375 -30.609 1 94.56 682 TYR A O 1
ATOM 5413 N N . LYS A 1 683 ? 3.258 3.848 -28.953 1 92.94 683 LYS A N 1
ATOM 5414 C CA . LYS A 1 683 ? 2.213 4.66 -29.578 1 92.94 683 LYS A CA 1
ATOM 5415 C C . LYS A 1 683 ? 2.691 5.27 -30.891 1 92.94 683 LYS A C 1
ATOM 5417 O O . LYS A 1 683 ? 1.931 5.352 -31.859 1 92.94 683 LYS A O 1
ATOM 5422 N N . GLU A 1 684 ? 3.885 5.719 -30.875 1 93.31 684 GLU A N 1
ATOM 5423 C CA . GLU A 1 684 ? 4.465 6.262 -32.094 1 93.31 684 GLU A CA 1
ATOM 5424 C C . GLU A 1 684 ? 4.508 5.211 -33.219 1 93.31 684 GLU A C 1
ATOM 5426 O O . GLU A 1 684 ? 4.203 5.508 -34.375 1 93.31 684 GLU A O 1
ATOM 5431 N N . MET A 1 685 ? 4.918 4.066 -32.875 1 93.31 685 MET A N 1
ATOM 5432 C CA . MET A 1 685 ? 4.93 2.98 -33.844 1 93.31 685 MET A CA 1
ATOM 5433 C C . MET A 1 685 ? 3.535 2.734 -34.406 1 93.31 685 MET A C 1
ATOM 5435 O O . MET A 1 685 ? 3.365 2.588 -35.625 1 93.31 685 MET A O 1
ATOM 5439 N N . LYS A 1 686 ? 2.516 2.65 -33.562 1 90.19 686 LYS A N 1
ATOM 5440 C CA . LYS A 1 686 ? 1.138 2.422 -34 1 90.19 686 LYS A CA 1
ATOM 5441 C C . LYS A 1 686 ? 0.661 3.531 -34.938 1 90.19 686 LYS A C 1
ATOM 5443 O O . LYS A 1 686 ? -0.012 3.266 -35.938 1 90.19 686 LYS A O 1
ATOM 5448 N N . GLU A 1 687 ? 1.055 4.766 -34.562 1 92.88 687 GLU A N 1
ATOM 5449 C CA . GLU A 1 687 ? 0.656 5.902 -35.375 1 92.88 687 GLU A CA 1
ATOM 5450 C C . GLU A 1 687 ? 1.342 5.867 -36.719 1 92.88 687 GLU A C 1
ATOM 5452 O O . GLU A 1 687 ? 0.726 6.184 -37.75 1 92.88 687 GLU A O 1
ATOM 5457 N N . GLN A 1 688 ? 2.586 5.527 -36.75 1 92.62 688 GLN A N 1
ATOM 5458 C CA . GLN A 1 688 ? 3.316 5.402 -38 1 92.62 688 GLN A CA 1
ATOM 5459 C C . GLN A 1 688 ? 2.717 4.309 -38.875 1 92.62 688 GLN A C 1
ATOM 5461 O O . GLN A 1 688 ? 2.596 4.477 -40.094 1 92.62 688 GLN A O 1
ATOM 5466 N N . LEU A 1 689 ? 2.334 3.209 -38.281 1 89.62 689 LEU A N 1
ATOM 5467 C CA . LEU A 1 689 ? 1.718 2.109 -39.031 1 89.62 689 LEU A CA 1
ATOM 5468 C C . LEU A 1 689 ? 0.352 2.518 -39.562 1 89.62 689 LEU A C 1
ATOM 5470 O O . LEU A 1 689 ? -0.015 2.137 -40.688 1 89.62 689 LEU A O 1
ATOM 5474 N N . LYS A 1 690 ? -0.333 3.24 -38.75 1 89 690 LYS A N 1
ATOM 5475 C CA . LYS A 1 690 ? -1.631 3.744 -39.188 1 89 690 LYS A CA 1
ATOM 5476 C C . LYS A 1 690 ? -1.481 4.66 -40.406 1 89 690 LYS A C 1
ATOM 5478 O O . LYS A 1 690 ? -2.26 4.57 -41.344 1 89 690 LYS A O 1
ATOM 5483 N N . ASN A 1 691 ? -0.504 5.5 -40.312 1 89 691 ASN A N 1
ATOM 5484 C CA . ASN A 1 691 ? -0.268 6.438 -41.406 1 89 691 ASN A CA 1
ATOM 5485 C C . ASN A 1 691 ? 0.168 5.719 -42.688 1 89 691 ASN A C 1
ATOM 5487 O O . ASN A 1 691 ? -0.263 6.078 -43.781 1 89 691 ASN A O 1
ATOM 5491 N N . GLU A 1 692 ? 1.001 4.75 -42.562 1 88.44 692 GLU A N 1
ATOM 5492 C CA . GLU A 1 692 ? 1.504 4.012 -43.719 1 88.44 692 GLU A CA 1
ATOM 5493 C C . GLU A 1 692 ? 0.407 3.158 -44.344 1 88.44 692 GLU A C 1
ATOM 5495 O O . GLU A 1 692 ? 0.432 2.896 -45.531 1 88.44 692 GLU A O 1
ATOM 5500 N N . LEU A 1 693 ? -0.513 2.709 -43.531 1 87.69 693 LEU A N 1
ATOM 5501 C CA . LEU A 1 693 ? -1.577 1.848 -44.031 1 87.69 693 LEU A CA 1
ATOM 5502 C C . LEU A 1 693 ? -2.754 2.676 -44.531 1 87.69 693 LEU A C 1
ATOM 5504 O O . LEU A 1 693 ? -3.701 2.133 -45.125 1 87.69 693 LEU A O 1
ATOM 5508 N N . GLY A 1 694 ? -2.771 3.947 -44.375 1 83.62 694 GLY A N 1
ATOM 5509 C CA . GLY A 1 694 ? -3.775 4.832 -44.969 1 83.62 694 GLY A CA 1
ATOM 5510 C C . GLY A 1 694 ? -4.867 5.207 -43.969 1 83.62 694 GLY A C 1
ATOM 5511 O O . GLY A 1 694 ? -6.004 5.473 -44.375 1 83.62 694 GLY A O 1
ATOM 5512 N N . GLY A 1 695 ? -4.637 5.031 -42.688 1 81.88 695 GLY A N 1
ATOM 5513 C CA . GLY A 1 695 ? -5.621 5.504 -41.719 1 81.88 695 GLY A CA 1
ATOM 5514 C C . GLY A 1 695 ? -5.922 4.492 -40.625 1 81.88 695 GLY A C 1
ATOM 5515 O O . GLY A 1 695 ? -5.418 3.369 -40.656 1 81.88 695 GLY A O 1
ATOM 5516 N N . CYS A 1 696 ? -6.746 4.883 -39.656 1 82.81 696 CYS A N 1
ATOM 5517 C CA . CYS A 1 696 ? -7.082 4.102 -38.469 1 82.81 696 CYS A CA 1
ATOM 5518 C C . CYS A 1 696 ? -7.941 2.898 -38.844 1 82.81 696 CYS A C 1
ATOM 5520 O O . CYS A 1 696 ? -7.758 1.81 -38.281 1 82.81 696 CYS A O 1
ATOM 5522 N N . TRP A 1 697 ? -8.781 3.066 -39.812 1 81.25 697 TRP A N 1
ATOM 5523 C CA . TRP A 1 697 ? -9.695 1.998 -40.188 1 81.25 697 TRP A CA 1
ATOM 5524 C C . TRP A 1 697 ? -8.945 0.864 -40.906 1 81.25 697 TRP A C 1
ATOM 5526 O O . TRP A 1 697 ? -9.18 -0.312 -40.594 1 81.25 697 TRP A O 1
ATOM 5536 N N . ARG A 1 698 ? -8.094 1.238 -41.688 1 80.81 698 ARG A N 1
ATOM 5537 C CA . ARG A 1 698 ? -7.336 0.221 -42.406 1 80.81 698 ARG A CA 1
ATOM 5538 C C . ARG A 1 698 ? -6.379 -0.512 -41.469 1 80.81 698 ARG A C 1
ATOM 5540 O O . ARG A 1 698 ? -6.105 -1.698 -41.656 1 80.81 698 ARG A O 1
ATOM 5547 N N . TYR A 1 699 ? -5.945 0.189 -40.469 1 84.38 699 TYR A N 1
ATOM 5548 C CA . TYR A 1 699 ? -5.066 -0.418 -39.5 1 84.38 699 TYR A CA 1
ATOM 5549 C C . TYR A 1 699 ? -5.773 -1.547 -38.75 1 84.38 699 TYR A C 1
ATOM 5551 O O . TYR A 1 699 ? -5.195 -2.615 -38.531 1 84.38 699 TYR A O 1
ATOM 5559 N N . HIS A 1 700 ? -7.02 -1.367 -38.438 1 79.62 700 HIS A N 1
ATOM 5560 C CA . HIS A 1 700 ? -7.734 -2.35 -37.625 1 79.62 700 HIS A CA 1
ATOM 5561 C C . HIS A 1 700 ? -8.352 -3.438 -38.5 1 79.62 700 HIS A C 1
ATOM 5563 O O . HIS A 1 700 ? -8.562 -4.562 -38.031 1 79.62 700 HIS A O 1
ATOM 5569 N N . LEU A 1 701 ? -8.508 -3.148 -39.812 1 77.69 701 LEU A N 1
ATOM 5570 C CA . LEU A 1 701 ? -9.219 -4.09 -40.656 1 77.69 701 LEU A CA 1
ATOM 5571 C C . LEU A 1 701 ? -8.266 -4.758 -41.656 1 77.69 701 LEU A C 1
ATOM 5573 O O . LEU A 1 701 ? -8.648 -5.691 -42.375 1 77.69 701 LEU A O 1
ATOM 5577 N N . SER A 1 702 ? -7.09 -4.398 -41.688 1 79.62 702 SER A N 1
ATOM 5578 C CA . SER A 1 702 ? -6.176 -4.941 -42.688 1 79.62 702 SER A CA 1
ATOM 5579 C C . SER A 1 702 ? -5.82 -6.395 -42.375 1 79.62 702 SER A C 1
ATOM 5581 O O . SER A 1 702 ? -5.668 -6.77 -41.219 1 79.62 702 SER A O 1
ATOM 5583 N N . LEU A 1 703 ? -5.758 -7.156 -43.438 1 78.75 703 LEU A N 1
ATOM 5584 C CA . LEU A 1 703 ? -5.344 -8.547 -43.344 1 78.75 703 LEU A CA 1
ATOM 5585 C C . LEU A 1 703 ? -3.834 -8.656 -43.156 1 78.75 703 LEU A C 1
ATOM 5587 O O . LEU A 1 703 ? -3.09 -7.766 -43.562 1 78.75 703 LEU A O 1
ATOM 5591 N N . PRO A 1 704 ? -3.32 -9.695 -42.531 1 82.5 704 PRO A N 1
ATOM 5592 C CA . PRO A 1 704 ? -1.886 -9.891 -42.312 1 82.5 704 PRO A CA 1
ATOM 5593 C C . PRO A 1 704 ? -1.075 -9.812 -43.594 1 82.5 704 PRO A C 1
ATOM 5595 O O . PRO A 1 704 ? 0.053 -9.312 -43.594 1 82.5 704 PRO A O 1
ATOM 5598 N N . GLY A 1 705 ? -1.678 -10.25 -44.688 1 82.56 705 GLY A N 1
ATOM 5599 C CA . GLY A 1 705 ? -0.987 -10.203 -45.969 1 82.56 705 GLY A CA 1
ATOM 5600 C C . GLY A 1 705 ? -0.803 -8.797 -46.5 1 82.56 705 GLY A C 1
ATOM 5601 O O . GLY A 1 705 ? 0.248 -8.469 -47.031 1 82.56 705 GLY A O 1
ATOM 5602 N N . THR A 1 706 ? -1.784 -7.992 -46.281 1 85.38 706 THR A N 1
ATOM 5603 C CA . THR A 1 706 ? -1.718 -6.609 -46.719 1 85.38 706 THR A CA 1
ATOM 5604 C C . THR A 1 706 ? -0.678 -5.82 -45.938 1 85.38 706 THR A C 1
ATOM 5606 O O . THR A 1 706 ? 0.037 -4.988 -46.5 1 85.38 706 THR A O 1
ATOM 5609 N N . ARG A 1 707 ? -0.596 -6.055 -44.719 1 86.88 707 ARG A N 1
ATOM 5610 C CA . ARG A 1 707 ? 0.39 -5.391 -43.875 1 86.88 707 ARG A CA 1
ATOM 5611 C C . ARG A 1 707 ? 1.809 -5.781 -44.25 1 86.88 707 ARG A C 1
ATOM 5613 O O . ARG A 1 707 ? 2.707 -4.934 -44.281 1 86.88 707 ARG A O 1
ATOM 5620 N N . TYR A 1 708 ? 1.933 -7.047 -44.5 1 89.12 708 TYR A N 1
ATOM 5621 C CA . TYR A 1 708 ? 3.229 -7.551 -44.938 1 89.12 708 TYR A CA 1
ATOM 5622 C C . TYR A 1 708 ? 3.672 -6.867 -46.219 1 89.12 708 TYR A C 1
ATOM 5624 O O . TYR A 1 708 ? 4.805 -6.391 -46.312 1 89.12 708 TYR A O 1
ATOM 5632 N N . ASN A 1 709 ? 2.762 -6.844 -47.188 1 88.69 709 ASN A N 1
ATOM 5633 C CA . ASN A 1 709 ? 3.088 -6.254 -48.5 1 88.69 709 ASN A CA 1
ATOM 5634 C C . ASN A 1 709 ? 3.422 -4.77 -48.375 1 88.69 709 ASN A C 1
ATOM 5636 O O . ASN A 1 709 ? 4.324 -4.27 -49.031 1 88.69 709 ASN A O 1
ATOM 5640 N N . ARG A 1 710 ? 2.717 -4.172 -47.531 1 89.19 710 ARG A N 1
ATOM 5641 C CA . ARG A 1 710 ? 2.965 -2.746 -47.312 1 89.19 710 ARG A CA 1
ATOM 5642 C C . ARG A 1 710 ? 4.328 -2.512 -46.688 1 89.19 710 ARG A C 1
ATOM 5644 O O . ARG A 1 710 ? 5.035 -1.567 -47.062 1 89.19 710 ARG A O 1
ATOM 5651 N N . LEU A 1 711 ? 4.676 -3.268 -45.75 1 90.19 711 LEU A N 1
ATOM 5652 C CA . LEU A 1 711 ? 5.961 -3.131 -45.062 1 90.19 711 LEU A CA 1
ATOM 5653 C C . LEU A 1 711 ? 7.113 -3.424 -46.031 1 90.19 711 LEU A C 1
ATOM 5655 O O . LEU A 1 711 ? 8.172 -2.795 -45.938 1 90.19 711 LEU A O 1
ATOM 5659 N N . VAL A 1 712 ? 6.859 -4.348 -46.875 1 90.25 712 VAL A N 1
ATOM 5660 C CA . VAL A 1 712 ? 7.867 -4.664 -47.906 1 90.25 712 VAL A CA 1
ATOM 5661 C C . VAL A 1 712 ? 8.039 -3.486 -48.844 1 90.25 712 VAL A C 1
ATOM 5663 O O . VAL A 1 712 ? 9.156 -3.162 -49.25 1 90.25 712 VAL A O 1
ATOM 5666 N N . GLU A 1 713 ? 6.969 -2.852 -49.125 1 90.31 713 GLU A N 1
ATOM 5667 C CA . GLU A 1 713 ? 7.02 -1.672 -49.969 1 90.31 713 GLU A CA 1
ATOM 5668 C C . GLU A 1 713 ? 7.773 -0.53 -49.312 1 90.31 713 GLU A C 1
ATOM 5670 O O . GLU A 1 713 ? 8.547 0.177 -49.938 1 90.31 713 GLU A O 1
ATOM 5675 N N . ILE A 1 714 ? 7.535 -0.357 -48.062 1 90.31 714 ILE A N 1
ATOM 5676 C CA . ILE A 1 714 ? 8.172 0.692 -47.281 1 90.31 714 ILE A CA 1
ATOM 5677 C C . ILE A 1 714 ? 9.688 0.466 -47.219 1 90.31 714 ILE A C 1
ATOM 5679 O O . ILE A 1 714 ? 10.461 1.423 -47.25 1 90.31 714 ILE A O 1
ATOM 5683 N N . SER A 1 715 ? 10.07 -0.738 -47.125 1 89 715 SER A N 1
ATOM 5684 C CA . SER A 1 715 ? 11.484 -1.087 -47.031 1 89 715 SER A CA 1
ATOM 5685 C C . SER A 1 715 ? 12.25 -0.637 -48.281 1 89 715 SER A C 1
ATOM 5687 O O . SER A 1 715 ? 13.453 -0.384 -48.219 1 89 715 SER A O 1
ATOM 5689 N N . LYS A 1 716 ? 11.609 -0.57 -49.375 1 85.06 716 LYS A N 1
ATOM 5690 C CA . LYS A 1 716 ? 12.242 -0.207 -50.625 1 85.06 716 LYS A CA 1
ATOM 5691 C C . LYS A 1 716 ? 12.344 1.309 -50.781 1 85.06 716 LYS A C 1
ATOM 5693 O O . LYS A 1 716 ? 13.062 1.806 -51.656 1 85.06 716 LYS A O 1
ATOM 5698 N N . GLY A 1 717 ? 11.703 1.994 -49.906 1 78.69 717 GLY A N 1
ATOM 5699 C CA . GLY A 1 717 ? 11.742 3.447 -49.969 1 78.69 717 GLY A CA 1
ATOM 5700 C C . GLY A 1 717 ? 13.039 4.027 -49.438 1 78.69 717 GLY A C 1
ATOM 5701 O O . GLY A 1 717 ? 13.789 3.352 -48.719 1 78.69 717 GLY A O 1
ATOM 5702 N N . GLN A 1 718 ? 13.531 5.258 -49.781 1 66.44 718 GLN A N 1
ATOM 5703 C CA . GLN A 1 718 ? 14.828 5.867 -49.531 1 66.44 718 GLN A CA 1
ATOM 5704 C C . GLN A 1 718 ? 14.875 6.504 -48.156 1 66.44 718 GLN A C 1
ATOM 5706 O O . GLN A 1 718 ? 15.93 6.57 -47.531 1 66.44 718 GLN A O 1
ATOM 5711 N N . GLU A 1 719 ? 13.789 6.867 -47.531 1 71.06 719 GLU A N 1
ATOM 5712 C CA . GLU A 1 719 ? 13.852 7.68 -46.312 1 71.06 719 GLU A CA 1
ATOM 5713 C C . GLU A 1 719 ? 13.758 6.812 -45.062 1 71.06 719 GLU A C 1
ATOM 5715 O O . GLU A 1 719 ? 12.961 5.875 -45.031 1 71.06 719 GLU A O 1
ATOM 5720 N N . GLU A 1 720 ? 14.844 6.91 -44.062 1 73.19 720 GLU A N 1
ATOM 5721 C CA . GLU A 1 720 ? 14.875 6.172 -42.812 1 73.19 720 GLU A CA 1
ATOM 5722 C C . GLU A 1 720 ? 14.633 7.098 -41.625 1 73.19 720 GLU A C 1
ATOM 5724 O O . GLU A 1 720 ? 15.477 7.191 -40.719 1 73.19 720 GLU A O 1
ATOM 5729 N N . THR A 1 721 ? 13.43 7.629 -41.594 1 77.19 721 THR A N 1
ATOM 5730 C CA . THR A 1 721 ? 13.227 8.633 -40.562 1 77.19 721 THR A CA 1
ATOM 5731 C C . THR A 1 721 ? 12.406 8.07 -39.406 1 77.19 721 THR A C 1
ATOM 5733 O O . THR A 1 721 ? 12.578 8.469 -38.25 1 77.19 721 THR A O 1
ATOM 5736 N N . THR A 1 722 ? 11.578 7.098 -39.75 1 88.62 722 THR A N 1
ATOM 5737 C CA . THR A 1 722 ? 10.664 6.613 -38.719 1 88.62 722 THR A CA 1
ATOM 5738 C C . THR A 1 722 ? 11.094 5.23 -38.219 1 88.62 722 THR A C 1
ATOM 5740 O O . THR A 1 722 ? 11.922 4.57 -38.875 1 88.62 722 THR A O 1
ATOM 5743 N N . LEU A 1 723 ? 10.602 4.867 -37.125 1 92.31 723 LEU A N 1
ATOM 5744 C CA . LEU A 1 723 ? 10.898 3.586 -36.5 1 92.31 723 LEU A CA 1
ATOM 5745 C C . LEU A 1 723 ? 10.438 2.43 -37.375 1 92.31 723 LEU A C 1
ATOM 5747 O O . LEU A 1 723 ? 11.148 1.43 -37.5 1 92.31 723 LEU A O 1
ATOM 5751 N N . VAL A 1 724 ? 9.32 2.498 -37.969 1 93.31 724 VAL A N 1
ATOM 5752 C CA . VAL A 1 724 ? 8.75 1.451 -38.812 1 93.31 724 VAL A CA 1
ATOM 5753 C C . VAL A 1 724 ? 9.578 1.307 -40.062 1 93.31 724 VAL A C 1
ATOM 5755 O O . VAL A 1 724 ? 9.828 0.191 -40.531 1 93.31 724 VAL A O 1
ATOM 5758 N N . GLN A 1 725 ? 10.023 2.41 -40.625 1 93.88 725 GLN A N 1
ATOM 5759 C CA . GLN A 1 725 ? 10.859 2.383 -41.844 1 93.88 725 GLN A CA 1
ATOM 5760 C C . GLN A 1 725 ? 12.211 1.73 -41.562 1 93.88 725 GLN A C 1
ATOM 5762 O O . GLN A 1 725 ? 12.703 0.95 -42.375 1 93.88 725 GLN A O 1
ATOM 5767 N N . ARG A 1 726 ? 12.734 2.061 -40.406 1 93.31 726 ARG A N 1
ATOM 5768 C CA . ARG A 1 726 ? 14 1.444 -40.031 1 93.31 726 ARG A CA 1
ATOM 5769 C C . ARG A 1 726 ? 13.844 -0.061 -39.844 1 93.31 726 ARG A C 1
ATOM 5771 O O . ARG A 1 726 ? 14.719 -0.835 -40.219 1 93.31 726 ARG A O 1
ATOM 5778 N N . GLY A 1 727 ? 12.727 -0.45 -39.25 1 94.19 727 GLY A N 1
ATOM 5779 C CA . GLY A 1 727 ? 12.453 -1.867 -39.062 1 94.19 727 GLY A CA 1
ATOM 5780 C C . GLY A 1 727 ? 12.258 -2.607 -40.375 1 94.19 727 GLY A C 1
ATOM 5781 O O . GLY A 1 727 ? 12.75 -3.725 -40.531 1 94.19 727 GLY A O 1
ATOM 5782 N N . ALA A 1 728 ? 11.602 -1.983 -41.25 1 93.62 728 ALA A N 1
ATOM 5783 C CA . ALA A 1 728 ? 11.359 -2.588 -42.531 1 93.62 728 ALA A CA 1
ATOM 5784 C C . ALA A 1 728 ? 12.664 -2.713 -43.344 1 93.62 728 ALA A C 1
ATOM 5786 O O . ALA A 1 728 ? 12.898 -3.727 -44 1 93.62 728 ALA A O 1
ATOM 5787 N N . LYS A 1 729 ? 13.445 -1.725 -43.281 1 93.12 729 LYS A N 1
ATOM 5788 C CA . LYS A 1 729 ? 14.734 -1.765 -43.969 1 93.12 729 LYS A CA 1
ATOM 5789 C C . LYS A 1 729 ? 15.625 -2.869 -43.406 1 93.12 729 LYS A C 1
ATOM 5791 O O . LYS A 1 729 ? 16.328 -3.555 -44.156 1 93.12 729 LYS A O 1
ATOM 5796 N N . MET A 1 730 ? 15.57 -2.963 -42.125 1 93.94 730 MET A N 1
ATOM 5797 C CA . MET A 1 730 ? 16.312 -4.043 -41.469 1 93.94 730 MET A CA 1
ATOM 5798 C C . MET A 1 730 ? 15.773 -5.402 -41.906 1 93.94 730 MET A C 1
ATOM 5800 O O . MET A 1 730 ? 16.547 -6.352 -42.062 1 93.94 730 MET A O 1
ATOM 5804 N N . GLY A 1 731 ? 14.5 -5.488 -42.031 1 93.38 731 GLY A N 1
ATOM 5805 C CA . GLY A 1 731 ? 13.898 -6.715 -42.531 1 93.38 731 GLY A CA 1
ATOM 5806 C C . GLY A 1 731 ? 14.375 -7.09 -43.906 1 93.38 731 GLY A C 1
ATOM 5807 O O . GLY A 1 731 ? 14.633 -8.266 -44.188 1 93.38 731 GLY A O 1
ATOM 5808 N N . ASP A 1 732 ? 14.492 -6.082 -44.75 1 91.44 732 ASP A N 1
ATOM 5809 C CA . ASP A 1 732 ? 14.984 -6.309 -46.094 1 91.44 732 ASP A CA 1
ATOM 5810 C C . ASP A 1 732 ? 16.438 -6.785 -46.094 1 91.44 732 ASP A C 1
ATOM 5812 O O . ASP A 1 732 ? 16.812 -7.645 -46.875 1 91.44 732 ASP A O 1
ATOM 5816 N N . LEU A 1 733 ? 17.203 -6.191 -45.219 1 91 733 LEU A N 1
ATOM 5817 C CA . LEU A 1 733 ? 18.594 -6.609 -45.062 1 91 733 LEU A CA 1
ATOM 5818 C C . LEU A 1 733 ? 18.672 -8.07 -44.625 1 91 733 LEU A C 1
ATOM 5820 O O . LEU A 1 733 ? 19.516 -8.82 -45.125 1 91 733 LEU A O 1
ATOM 5824 N N . LEU A 1 734 ? 17.859 -8.461 -43.688 1 93.25 734 LEU A N 1
ATOM 5825 C CA . LEU A 1 734 ? 17.828 -9.836 -43.219 1 93.25 734 LEU A CA 1
ATOM 5826 C C . LEU A 1 734 ? 17.391 -10.789 -44.312 1 93.25 734 LEU A C 1
ATOM 5828 O O . LEU A 1 734 ? 17.891 -11.914 -44.406 1 93.25 734 LEU A O 1
ATOM 5832 N N . LEU A 1 735 ? 16.484 -10.359 -45.156 1 91.12 735 LEU A N 1
ATOM 5833 C CA . LEU A 1 735 ? 16.031 -11.172 -46.281 1 91.12 735 LEU A CA 1
ATOM 5834 C C . LEU A 1 735 ? 17.156 -11.383 -47.281 1 91.12 735 LEU A C 1
ATOM 5836 O O . LEU A 1 735 ? 17.312 -12.477 -47.844 1 91.12 735 LEU A O 1
ATOM 5840 N N . GLU A 1 736 ? 17.906 -10.359 -47.469 1 88.5 736 GLU A N 1
ATOM 5841 C CA . GLU A 1 736 ? 19.062 -10.469 -48.344 1 88.5 736 GLU A CA 1
ATOM 5842 C C . GLU A 1 736 ? 20.094 -11.43 -47.781 1 88.5 736 GLU A C 1
ATOM 5844 O O . GLU A 1 736 ? 20.688 -12.219 -48.531 1 88.5 736 GLU A O 1
ATOM 5849 N N . MET A 1 737 ? 20.297 -11.336 -46.5 1 88.5 737 MET A N 1
ATOM 5850 C CA . MET A 1 737 ? 21.234 -12.242 -45.844 1 88.5 737 MET A CA 1
ATOM 5851 C C . MET A 1 737 ? 20.766 -13.688 -45.938 1 88.5 737 MET A C 1
ATOM 5853 O O . MET A 1 737 ? 21.578 -14.594 -46.125 1 88.5 737 MET A O 1
ATOM 5857 N N . ALA A 1 738 ? 19.484 -13.867 -45.75 1 86.94 738 ALA A N 1
ATOM 5858 C CA . ALA A 1 738 ? 18.922 -15.211 -45.812 1 86.94 738 ALA A CA 1
ATOM 5859 C C . ALA A 1 738 ? 19.109 -15.797 -47.219 1 86.94 738 ALA A C 1
ATOM 5861 O O . ALA A 1 738 ? 19.297 -17 -47.375 1 86.94 738 ALA A O 1
ATOM 5862 N N . GLN A 1 739 ? 19.016 -15 -48.219 1 84 739 GLN A N 1
ATOM 5863 C CA . GLN A 1 739 ? 19.203 -15.445 -49.594 1 84 739 GLN A CA 1
ATOM 5864 C C . GLN A 1 739 ? 20.641 -15.867 -49.844 1 84 739 GLN A C 1
ATOM 5866 O O . GLN A 1 739 ? 20.891 -16.766 -50.656 1 84 739 GLN A O 1
ATOM 5871 N N . LYS A 1 740 ? 21.531 -15.289 -49.125 1 79.56 740 LYS A N 1
ATOM 5872 C CA . LYS A 1 740 ? 22.953 -15.617 -49.312 1 79.56 740 LYS A CA 1
ATOM 5873 C C . LYS A 1 740 ? 23.344 -16.797 -48.406 1 79.56 740 LYS A C 1
ATOM 5875 O O . LYS A 1 740 ? 24.531 -17.078 -48.25 1 79.56 740 LYS A O 1
ATOM 5880 N N . LYS A 1 741 ? 22.422 -17.547 -47.844 1 69.31 741 LYS A N 1
ATOM 5881 C CA . LYS A 1 741 ? 22.578 -18.75 -47.031 1 69.31 741 LYS A CA 1
ATOM 5882 C C . LYS A 1 741 ? 23.422 -18.469 -45.781 1 69.31 741 LYS A C 1
ATOM 5884 O O . LYS A 1 741 ? 24.25 -19.297 -45.406 1 69.31 741 LYS A O 1
ATOM 5889 N N . GLU A 1 742 ? 23.312 -17.219 -45.312 1 72.25 742 GLU A N 1
ATOM 5890 C CA . GLU A 1 742 ? 23.953 -16.906 -44.062 1 72.25 742 GLU A CA 1
ATOM 5891 C C . GLU A 1 742 ? 23.078 -17.328 -42.875 1 72.25 742 GLU A C 1
ATOM 5893 O O . GLU A 1 742 ? 21.859 -17.453 -43 1 72.25 742 GLU A O 1
ATOM 5898 N N . GLY A 1 743 ? 23.656 -17.875 -41.812 1 82.62 743 GLY A N 1
ATOM 5899 C CA . GLY A 1 743 ? 22.969 -18.312 -40.625 1 82.62 743 GLY A CA 1
ATOM 5900 C C . GLY A 1 743 ? 22.203 -17.203 -39.906 1 82.62 743 GLY A C 1
ATOM 5901 O O . GLY A 1 743 ? 22.469 -16.906 -38.75 1 82.62 743 GLY A O 1
ATOM 5902 N N . VAL A 1 744 ? 21.172 -16.625 -40.656 1 90.06 744 VAL A N 1
ATOM 5903 C CA . VAL A 1 744 ? 20.438 -15.461 -40.188 1 90.06 744 VAL A CA 1
ATOM 5904 C C . VAL A 1 744 ? 19.656 -15.812 -38.906 1 90.06 744 VAL A C 1
ATOM 5906 O O . VAL A 1 744 ? 19.594 -15.031 -37.969 1 90.06 744 VAL A O 1
ATOM 5909 N N . TRP A 1 745 ? 19.078 -17 -38.938 1 92 745 TRP A N 1
ATOM 5910 C CA . TRP A 1 745 ? 18.281 -17.391 -37.781 1 92 745 TRP A CA 1
ATOM 5911 C C . TRP A 1 745 ? 19.156 -17.625 -36.562 1 92 745 TRP A C 1
ATOM 5913 O O . TRP A 1 745 ? 18.75 -17.359 -35.406 1 92 745 TRP A O 1
ATOM 5923 N N . GLU A 1 746 ? 20.328 -18.156 -36.75 1 91.56 746 GLU A N 1
ATOM 5924 C CA . GLU A 1 746 ? 21.266 -18.297 -35.625 1 91.56 746 GLU A CA 1
ATOM 5925 C C . GLU A 1 746 ? 21.672 -16.938 -35.062 1 91.56 746 GLU A C 1
ATOM 5927 O O . GLU A 1 746 ? 21.75 -16.781 -33.844 1 91.56 746 GLU A O 1
ATOM 5932 N N . LEU A 1 747 ? 21.906 -16.031 -35.938 1 92.44 747 LEU A N 1
ATOM 5933 C CA . LEU A 1 747 ? 22.234 -14.672 -35.5 1 92.44 747 LEU A CA 1
ATOM 5934 C C . LEU A 1 747 ? 21.094 -14.055 -34.719 1 92.44 747 LEU A C 1
ATOM 5936 O O . LEU A 1 747 ? 21.312 -13.477 -33.656 1 92.44 747 LEU A O 1
ATOM 5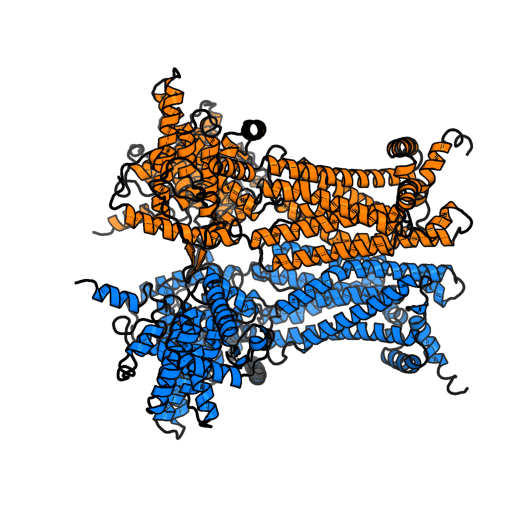940 N N . LEU A 1 748 ? 19.891 -14.203 -35.25 1 95.06 748 LEU A N 1
ATOM 5941 C CA . LEU A 1 748 ? 18.719 -13.625 -34.594 1 95.06 748 LEU A CA 1
ATOM 5942 C C . LEU A 1 748 ? 18.469 -14.305 -33.25 1 95.06 748 LEU A C 1
ATOM 5944 O O . LEU A 1 748 ? 18.062 -13.648 -32.281 1 95.06 748 LEU A O 1
ATOM 5948 N N . ALA A 1 749 ? 18.641 -15.57 -33.219 1 95.88 749 ALA A N 1
ATOM 5949 C CA . ALA A 1 749 ? 18.453 -16.297 -31.953 1 95.88 749 ALA A CA 1
ATOM 5950 C C . ALA A 1 749 ? 19.422 -15.773 -30.891 1 95.88 749 ALA A C 1
ATOM 5952 O O . ALA A 1 749 ? 19.031 -15.539 -29.75 1 95.88 749 ALA A O 1
ATOM 5953 N N . ASP A 1 750 ? 20.656 -15.594 -31.297 1 94.62 750 ASP A N 1
ATOM 5954 C CA . ASP A 1 750 ? 21.656 -15.102 -30.359 1 94.62 750 ASP A CA 1
ATOM 5955 C C . ASP A 1 750 ? 21.375 -13.664 -29.953 1 94.62 750 ASP A C 1
ATOM 5957 O O . ASP A 1 750 ? 21.578 -13.289 -28.797 1 94.62 750 ASP A O 1
ATOM 5961 N N . LEU A 1 751 ? 20.953 -12.906 -30.859 1 95.56 751 LEU A N 1
ATOM 5962 C CA . LEU A 1 751 ? 20.656 -11.5 -30.594 1 95.56 751 LEU A CA 1
ATOM 5963 C C . LEU A 1 751 ? 19.5 -11.367 -29.609 1 95.56 751 LEU A C 1
ATOM 5965 O O . LEU A 1 751 ? 19.594 -10.648 -28.625 1 95.56 751 LEU A O 1
ATOM 5969 N N . TRP A 1 752 ? 18.422 -12.039 -29.891 1 97.44 752 TRP A N 1
ATOM 5970 C CA . TRP A 1 752 ? 17.25 -11.945 -29.031 1 97.44 752 TRP A CA 1
ATOM 5971 C C . TRP A 1 752 ? 17.531 -12.531 -27.656 1 97.44 752 TRP A C 1
ATOM 5973 O O . TRP A 1 752 ? 17 -12.062 -26.656 1 97.44 752 TRP A O 1
ATOM 5983 N N . THR A 1 753 ? 18.328 -13.547 -27.578 1 96.88 753 THR A N 1
ATOM 5984 C CA . THR A 1 753 ? 18.719 -14.109 -26.281 1 96.88 753 THR A CA 1
ATOM 5985 C C . THR A 1 753 ? 19.484 -13.078 -25.453 1 96.88 753 THR A C 1
ATOM 5987 O O . THR A 1 753 ? 19.188 -12.891 -24.266 1 96.88 753 THR A O 1
ATOM 5990 N N . GLU A 1 754 ? 20.438 -12.422 -26.078 1 95.12 754 GLU A N 1
ATOM 5991 C CA . GLU A 1 754 ? 21.188 -11.375 -25.391 1 95.12 754 GLU A CA 1
ATOM 5992 C C . GLU A 1 754 ? 20.25 -10.258 -24.922 1 95.12 754 GLU A C 1
ATOM 5994 O O . GLU A 1 754 ? 20.375 -9.781 -23.781 1 95.12 754 GLU A O 1
ATOM 5999 N N . LEU A 1 755 ? 19.406 -9.922 -25.781 1 95.94 755 LEU A N 1
ATOM 6000 C CA . LEU A 1 755 ? 18.469 -8.844 -25.469 1 95.94 755 LEU A CA 1
ATOM 6001 C C . LEU A 1 755 ? 17.578 -9.227 -24.281 1 95.94 755 LEU A C 1
ATOM 6003 O O . LEU A 1 755 ? 17.328 -8.398 -23.406 1 95.94 755 LEU A O 1
ATOM 6007 N N . MET A 1 756 ? 17.141 -10.422 -24.25 1 95.88 756 MET A N 1
ATOM 6008 C CA . MET A 1 756 ? 16.297 -10.898 -23.172 1 95.88 756 MET A CA 1
ATOM 6009 C C . MET A 1 756 ? 17.047 -10.867 -21.844 1 95.88 756 MET A C 1
ATOM 6011 O O . MET A 1 756 ? 16.5 -10.461 -20.812 1 95.88 756 MET A O 1
ATOM 6015 N N . VAL A 1 757 ? 18.297 -11.266 -21.859 1 94.88 757 VAL A N 1
ATOM 6016 C CA . VAL A 1 757 ? 19.094 -11.281 -20.641 1 94.88 757 VAL A CA 1
ATOM 6017 C C . VAL A 1 757 ? 19.453 -9.852 -20.234 1 94.88 757 VAL A C 1
ATOM 6019 O O . VAL A 1 757 ? 19.594 -9.562 -19.031 1 94.88 757 VAL A O 1
ATOM 6022 N N . TYR A 1 758 ? 19.516 -8.961 -21.219 1 93.88 758 TYR A N 1
ATOM 6023 C CA . TYR A 1 758 ? 19.828 -7.562 -20.953 1 93.88 758 TYR A CA 1
ATOM 6024 C C . TYR A 1 758 ? 18.656 -6.859 -20.266 1 93.88 758 TYR A C 1
ATOM 6026 O O . TYR A 1 758 ? 18.859 -5.992 -19.422 1 93.88 758 TYR A O 1
ATOM 6034 N N . VAL A 1 759 ? 17.5 -7.227 -20.594 1 94 759 VAL A N 1
ATOM 6035 C CA . VAL A 1 759 ? 16.297 -6.555 -20.109 1 94 759 VAL A CA 1
ATOM 6036 C C . VAL A 1 759 ? 15.922 -7.078 -18.719 1 94 759 VAL A C 1
ATOM 6038 O O . VAL A 1 759 ? 15.273 -6.375 -17.938 1 94 759 VAL A O 1
ATOM 6041 N N . ALA A 1 760 ? 16.359 -8.156 -18.25 1 93.19 760 ALA A N 1
ATOM 6042 C CA . ALA A 1 760 ? 15.875 -8.859 -17.062 1 93.19 760 ALA A CA 1
ATOM 6043 C C . ALA A 1 760 ? 16.422 -8.227 -15.797 1 93.19 760 ALA A C 1
ATOM 6045 O O . ALA A 1 760 ? 15.672 -7.953 -14.859 1 93.19 760 ALA A O 1
ATOM 6046 N N . PRO A 1 761 ? 17.703 -7.895 -15.781 1 87.12 761 PRO A N 1
ATOM 6047 C CA . PRO A 1 761 ? 18.219 -7.375 -14.516 1 87.12 761 PRO A CA 1
ATOM 6048 C C . PRO A 1 761 ? 17.719 -5.969 -14.203 1 87.12 761 PRO A C 1
ATOM 6050 O O . PRO A 1 761 ? 17.656 -5.117 -15.094 1 87.12 761 PRO A O 1
ATOM 6053 N N . SER A 1 762 ? 17.141 -5.781 -12.977 1 77.06 762 SER A N 1
ATOM 6054 C CA . SER A 1 762 ? 16.719 -4.461 -12.531 1 77.06 762 SER A CA 1
ATOM 6055 C C . SER A 1 762 ? 16.906 -4.297 -11.023 1 77.06 762 SER A C 1
ATOM 6057 O O . SER A 1 762 ? 16.516 -5.168 -10.25 1 77.06 762 SER A O 1
ATOM 6059 N N . GLY A 1 763 ? 17.781 -3.336 -10.648 1 74.56 763 GLY A N 1
ATOM 6060 C CA . GLY A 1 763 ? 18 -3.111 -9.234 1 74.56 763 GLY A CA 1
ATOM 6061 C C . GLY A 1 763 ? 17.156 -1.985 -8.664 1 74.56 763 GLY A C 1
ATOM 6062 O O . GLY A 1 763 ? 17.078 -1.813 -7.445 1 74.56 763 GLY A O 1
ATOM 6063 N N . GLY A 1 764 ? 16.422 -1.288 -9.477 1 81.69 764 GLY A N 1
ATOM 6064 C CA . GLY A 1 764 ? 15.656 -0.146 -8.992 1 81.69 764 GLY A CA 1
ATOM 6065 C C . GLY A 1 764 ? 14.375 -0.54 -8.289 1 81.69 764 GLY A C 1
ATOM 6066 O O . GLY A 1 764 ? 13.773 -1.566 -8.609 1 81.69 764 GLY A O 1
ATOM 6067 N N . GLU A 1 765 ? 13.977 0.261 -7.332 1 86.12 765 GLU A N 1
ATOM 6068 C CA . GLU A 1 765 ? 12.805 -0.033 -6.508 1 86.12 765 GLU A CA 1
ATOM 6069 C C . GLU A 1 765 ? 11.523 -0.022 -7.34 1 86.12 765 GLU A C 1
ATOM 6071 O O . GLU A 1 765 ? 10.594 -0.782 -7.062 1 86.12 765 GLU A O 1
ATOM 6076 N N . LEU A 1 766 ? 11.445 0.804 -8.312 1 86.88 766 LEU A N 1
ATOM 6077 C CA . LEU A 1 766 ? 10.266 0.854 -9.164 1 86.88 766 LEU A CA 1
ATOM 6078 C C . LEU A 1 766 ? 10.102 -0.448 -9.945 1 86.88 766 LEU A C 1
ATOM 6080 O O . LEU A 1 766 ? 8.977 -0.926 -10.133 1 86.88 766 LEU A O 1
ATOM 6084 N N . HIS A 1 767 ? 11.188 -1.024 -10.312 1 90.19 767 HIS A N 1
ATOM 6085 C CA . HIS A 1 767 ? 11.148 -2.287 -11.039 1 90.19 767 HIS A CA 1
ATOM 6086 C C . HIS A 1 767 ? 10.766 -3.443 -10.125 1 90.19 767 HIS A C 1
ATOM 6088 O O . HIS A 1 767 ? 10.031 -4.348 -10.531 1 90.19 767 HIS A O 1
ATOM 6094 N N . VAL A 1 768 ? 11.266 -3.41 -8.914 1 91.88 768 VAL A N 1
ATOM 6095 C CA . VAL A 1 768 ? 10.914 -4.441 -7.941 1 91.88 768 VAL A CA 1
ATOM 6096 C C . VAL A 1 768 ? 9.414 -4.41 -7.668 1 91.88 768 VAL A C 1
ATOM 6098 O O . VAL A 1 768 ? 8.766 -5.453 -7.617 1 91.88 768 VAL A O 1
ATOM 6101 N N . LYS A 1 769 ? 8.875 -3.221 -7.617 1 89.06 769 LYS A N 1
ATOM 6102 C CA . LYS A 1 769 ? 7.441 -3.068 -7.395 1 89.06 769 LYS A CA 1
ATOM 6103 C C . LYS A 1 769 ? 6.645 -3.582 -8.594 1 89.06 769 LYS A C 1
ATOM 6105 O O . LYS A 1 769 ? 5.57 -4.16 -8.422 1 89.06 769 LYS A O 1
ATOM 6110 N N . ALA A 1 770 ? 7.148 -3.352 -9.75 1 92.5 770 ALA A N 1
ATOM 6111 C CA . ALA A 1 770 ? 6.477 -3.832 -10.953 1 92.5 770 ALA A CA 1
ATOM 6112 C C . ALA A 1 770 ? 6.418 -5.355 -10.977 1 92.5 770 ALA A C 1
ATOM 6114 O O . ALA A 1 770 ? 5.395 -5.938 -11.352 1 92.5 770 ALA A O 1
ATOM 6115 N N . HIS A 1 771 ? 7.488 -5.949 -10.594 1 93.75 771 HIS A N 1
ATOM 6116 C CA . HIS A 1 771 ? 7.492 -7.406 -10.531 1 93.75 771 HIS A CA 1
ATOM 6117 C C . HIS A 1 771 ? 6.547 -7.918 -9.453 1 93.75 771 HIS A C 1
ATOM 6119 O O . HIS A 1 771 ? 5.918 -8.969 -9.609 1 93.75 771 HIS A O 1
ATOM 6125 N N . LYS A 1 772 ? 6.48 -7.223 -8.336 1 91.5 772 LYS A N 1
ATOM 6126 C CA . LYS A 1 772 ? 5.543 -7.598 -7.281 1 91.5 772 LYS A CA 1
ATOM 6127 C C . LYS A 1 772 ? 4.105 -7.551 -7.785 1 91.5 772 LYS A C 1
ATOM 6129 O O . LYS A 1 772 ? 3.307 -8.438 -7.484 1 91.5 772 LYS A O 1
ATOM 6134 N N . GLU A 1 773 ? 3.785 -6.574 -8.617 1 88 773 GLU A N 1
ATOM 6135 C CA . GLU A 1 773 ? 2.441 -6.453 -9.172 1 88 773 GLU A CA 1
ATOM 6136 C C . GLU A 1 773 ? 2.166 -7.559 -10.188 1 88 773 GLU A C 1
ATOM 6138 O O . GLU A 1 773 ? 1.041 -8.055 -10.289 1 88 773 GLU A O 1
ATOM 6143 N N . ALA A 1 774 ? 3.209 -7.949 -10.836 1 89.88 774 ALA A N 1
ATOM 6144 C CA . ALA A 1 774 ? 3.061 -9 -11.844 1 89.88 774 ALA A CA 1
ATOM 6145 C C . ALA A 1 774 ? 2.797 -10.352 -11.188 1 89.88 774 ALA A C 1
ATOM 6147 O O . ALA A 1 774 ? 2.238 -11.258 -11.812 1 89.88 774 ALA A O 1
ATOM 6148 N N . LEU A 1 775 ? 3.146 -10.492 -9.914 1 90.19 775 LEU A N 1
ATOM 6149 C CA . LEU A 1 775 ? 2.945 -11.742 -9.195 1 90.19 775 LEU A CA 1
ATOM 6150 C C . LEU A 1 775 ? 1.461 -12.023 -8.992 1 90.19 775 LEU A C 1
ATOM 6152 O O . LEU A 1 775 ? 1.062 -13.172 -8.805 1 90.19 775 LEU A O 1
ATOM 6156 N N . ALA A 1 776 ? 0.679 -10.953 -9 1 84.5 776 ALA A N 1
ATOM 6157 C CA . ALA A 1 776 ? -0.758 -11.117 -8.797 1 84.5 776 ALA A CA 1
ATOM 6158 C C . ALA A 1 776 ? -1.377 -11.953 -9.914 1 84.5 776 ALA A C 1
ATOM 6160 O O . ALA A 1 776 ? -2.379 -12.641 -9.711 1 84.5 776 ALA A O 1
ATOM 6161 N N . GLN A 1 777 ? -0.702 -11.953 -11.078 1 81.19 777 GLN A N 1
ATOM 6162 C CA . GLN A 1 777 ? -1.188 -12.719 -12.219 1 81.19 777 GLN A CA 1
ATOM 6163 C C . GLN A 1 777 ? -0.36 -13.984 -12.422 1 81.19 777 GLN A C 1
ATOM 6165 O O . GLN A 1 777 ? -0.45 -14.633 -13.469 1 81.19 777 GLN A O 1
ATOM 6170 N N . GLY A 1 778 ? 0.399 -14.328 -11.477 1 79.5 778 GLY A N 1
ATOM 6171 C CA . GLY A 1 778 ? 1.215 -15.531 -11.57 1 79.5 778 GLY A CA 1
ATOM 6172 C C . GLY A 1 778 ? 2.635 -15.25 -12.023 1 79.5 778 GLY A C 1
ATOM 6173 O O . GLY A 1 778 ? 3.447 -16.172 -12.133 1 79.5 778 GLY A O 1
ATOM 6174 N N . GLY A 1 779 ? 2.924 -14.055 -12.289 1 84.06 779 GLY A N 1
ATOM 6175 C CA . GLY A 1 779 ? 4.262 -13.695 -12.727 1 84.06 779 GLY A CA 1
ATOM 6176 C C . GLY A 1 779 ? 4.477 -13.898 -14.211 1 84.06 779 GLY A C 1
ATOM 6177 O O . GLY A 1 779 ? 3.783 -14.703 -14.844 1 84.06 779 GLY A O 1
ATOM 6178 N N . GLU A 1 780 ? 5.426 -13.18 -14.805 1 90.12 780 GLU A N 1
ATOM 6179 C CA . GLU A 1 780 ? 5.828 -13.305 -16.203 1 90.12 780 GLU A CA 1
ATOM 6180 C C . GLU A 1 780 ? 7.168 -14.023 -16.328 1 90.12 780 GLU A C 1
ATOM 6182 O O . GLU A 1 780 ? 7.863 -14.242 -15.336 1 90.12 780 GLU A O 1
ATOM 6187 N N . PHE A 1 781 ? 7.445 -14.5 -17.516 1 94.62 781 PHE A N 1
ATOM 6188 C CA . PHE A 1 781 ? 8.719 -15.156 -17.766 1 94.62 781 PHE A CA 1
ATOM 6189 C C . PHE A 1 781 ? 9.883 -14.258 -17.359 1 94.62 781 PHE A C 1
ATOM 6191 O O . PHE A 1 781 ? 10.867 -14.727 -16.797 1 94.62 781 PHE A O 1
ATOM 6198 N N . ILE A 1 782 ? 9.773 -12.984 -17.641 1 95.62 782 ILE A N 1
ATOM 6199 C CA . ILE A 1 782 ? 10.844 -12.039 -17.312 1 95.62 782 ILE A CA 1
ATOM 6200 C C . ILE A 1 782 ? 11.047 -11.977 -15.805 1 95.62 782 ILE A C 1
ATOM 6202 O O . ILE A 1 782 ? 12.148 -11.688 -15.336 1 95.62 782 ILE A O 1
ATOM 6206 N N . THR A 1 783 ? 10.031 -12.195 -15.008 1 95.56 783 THR A N 1
ATOM 6207 C CA . THR A 1 783 ? 10.141 -12.203 -13.555 1 95.56 783 THR A CA 1
ATOM 6208 C C . THR A 1 783 ? 11.008 -13.367 -13.086 1 95.56 783 THR A C 1
ATOM 6210 O O . THR A 1 783 ? 11.766 -13.234 -12.125 1 95.56 783 THR A O 1
ATOM 6213 N N . VAL A 1 784 ? 10.852 -14.484 -13.773 1 96.06 784 VAL A N 1
ATOM 6214 C CA . VAL A 1 784 ? 11.664 -15.656 -13.461 1 96.06 784 VAL A CA 1
ATOM 6215 C C . VAL A 1 784 ? 13.133 -15.352 -13.75 1 96.06 784 VAL A C 1
ATOM 6217 O O . VAL A 1 784 ? 14.008 -15.641 -12.93 1 96.06 784 VAL A O 1
ATOM 6220 N N . LEU A 1 785 ? 13.352 -14.766 -14.914 1 96.12 785 LEU A N 1
ATOM 6221 C CA . LEU A 1 785 ? 14.719 -14.406 -15.281 1 96.12 785 LEU A CA 1
ATOM 6222 C C . LEU A 1 785 ? 15.266 -13.328 -14.352 1 96.12 785 LEU A C 1
ATOM 6224 O O . LEU A 1 785 ? 16.453 -13.352 -14.008 1 96.12 785 LEU A O 1
ATOM 6228 N N . TRP A 1 786 ? 14.398 -12.398 -13.977 1 96.25 786 TRP A N 1
ATOM 6229 C CA . TRP A 1 786 ? 14.789 -11.359 -13.031 1 96.25 786 TRP A CA 1
ATOM 6230 C C . TRP A 1 786 ? 15.219 -11.961 -11.703 1 96.25 786 TRP A C 1
ATOM 6232 O O . TRP A 1 786 ? 16.203 -11.531 -11.102 1 96.25 786 TRP A O 1
ATOM 6242 N N . ALA A 1 787 ? 14.492 -12.953 -11.211 1 96.44 787 ALA A N 1
ATOM 6243 C CA . ALA A 1 787 ? 14.844 -13.641 -9.969 1 96.44 787 ALA A CA 1
ATOM 6244 C C . ALA A 1 787 ? 16.203 -14.305 -10.078 1 96.44 787 ALA A C 1
ATOM 6246 O O . ALA A 1 787 ? 17.047 -14.18 -9.172 1 96.44 787 ALA A O 1
ATOM 6247 N N . LEU A 1 788 ? 16.422 -14.984 -11.203 1 96.38 788 LEU A N 1
ATOM 6248 C CA . LEU A 1 788 ? 17.703 -15.633 -11.438 1 96.38 788 LEU A CA 1
ATOM 6249 C C . LEU A 1 788 ? 18.844 -14.625 -11.406 1 96.38 788 LEU A C 1
ATOM 6251 O O . LEU A 1 788 ? 19.859 -14.836 -10.742 1 96.38 788 LEU A O 1
ATOM 6255 N N . CYS A 1 789 ? 18.672 -13.5 -12.039 1 94.38 789 CYS A N 1
ATOM 6256 C CA . CYS A 1 789 ? 19.703 -12.477 -12.109 1 94.38 789 CYS A CA 1
ATOM 6257 C C . CYS A 1 789 ? 19.922 -11.828 -10.75 1 94.38 789 CYS A C 1
ATOM 6259 O O . CYS A 1 789 ? 21.047 -11.5 -10.391 1 94.38 789 CYS A O 1
ATOM 6261 N N . THR A 1 790 ? 18.844 -11.609 -9.992 1 94.38 790 THR A N 1
ATOM 6262 C CA . THR A 1 790 ? 18.938 -10.984 -8.68 1 94.38 790 THR A CA 1
ATOM 6263 C C . THR A 1 790 ? 19.719 -11.859 -7.715 1 94.38 790 THR A C 1
ATOM 6265 O O . THR A 1 790 ? 20.562 -11.367 -6.965 1 94.38 790 THR A O 1
ATOM 6268 N N . HIS A 1 791 ? 19.484 -13.141 -7.77 1 95.69 791 HIS A N 1
ATOM 6269 C CA . HIS A 1 791 ? 20.188 -14.078 -6.902 1 95.69 791 HIS A CA 1
ATOM 6270 C C . HIS A 1 791 ? 21.672 -14.156 -7.27 1 95.69 791 HIS A C 1
ATOM 6272 O O . HIS A 1 791 ? 22.531 -14.273 -6.391 1 95.69 791 HIS A O 1
ATOM 6278 N N . THR A 1 792 ? 22 -14.109 -8.57 1 93.38 792 THR A N 1
ATOM 6279 C CA . THR A 1 792 ? 23.344 -14.406 -9.039 1 93.38 792 THR A CA 1
ATOM 6280 C C . THR A 1 792 ? 24.141 -13.125 -9.219 1 93.38 792 THR A C 1
ATOM 6282 O O . THR A 1 792 ? 25.344 -13.172 -9.523 1 93.38 792 THR A O 1
ATOM 6285 N N . GLY A 1 793 ? 23.562 -11.992 -9.102 1 89.94 793 GLY A N 1
ATOM 6286 C CA . GLY A 1 793 ? 24.266 -10.727 -9.148 1 89.94 793 GLY A CA 1
ATOM 6287 C C . GLY A 1 793 ? 24.562 -10.266 -10.57 1 89.94 793 GLY A C 1
ATOM 6288 O O . GLY A 1 793 ? 25.5 -9.5 -10.789 1 89.94 793 GLY A O 1
ATOM 6289 N N . ILE A 1 794 ? 23.844 -10.812 -11.562 1 89.31 794 ILE A N 1
ATOM 6290 C CA . ILE A 1 794 ? 24 -10.359 -12.945 1 89.31 794 ILE A CA 1
ATOM 6291 C C . ILE A 1 794 ? 23.328 -9.008 -13.125 1 89.31 794 ILE A C 1
ATOM 6293 O O . ILE A 1 794 ? 22.125 -8.867 -12.852 1 89.31 794 ILE A O 1
ATOM 6297 N N . THR A 1 795 ? 24.094 -7.996 -13.469 1 88.06 795 THR A N 1
ATOM 6298 C CA . THR A 1 795 ? 23.562 -6.645 -13.586 1 88.06 795 THR A CA 1
ATOM 6299 C C . THR A 1 795 ? 23.906 -6.047 -14.953 1 88.06 795 THR A C 1
ATOM 6301 O O . THR A 1 795 ? 24.828 -6.516 -15.625 1 88.06 795 THR A O 1
ATOM 6304 N N . ARG A 1 796 ? 23.172 -5.102 -15.312 1 88.25 796 ARG A N 1
ATOM 6305 C CA . ARG A 1 796 ? 23.453 -4.332 -16.516 1 88.25 796 ARG A CA 1
ATOM 6306 C C . ARG A 1 796 ? 24.609 -3.357 -16.297 1 88.25 796 ARG A C 1
ATOM 6308 O O . ARG A 1 796 ? 24.719 -2.75 -15.227 1 88.25 796 ARG A O 1
ATOM 6315 N N . PRO A 1 797 ? 25.391 -3.248 -17.344 1 86.25 797 PRO A N 1
ATOM 6316 C CA . PRO A 1 797 ? 26.453 -2.246 -17.203 1 86.25 797 PRO A CA 1
ATOM 6317 C C . PRO A 1 797 ? 25.906 -0.823 -17.109 1 86.25 797 PRO A C 1
ATOM 6319 O O . PRO A 1 797 ? 24.859 -0.515 -17.672 1 86.25 797 PRO A O 1
ATOM 6322 N N . ALA A 1 798 ? 26.594 0.017 -16.422 1 78.56 798 ALA A N 1
ATOM 6323 C CA . ALA A 1 798 ? 26.172 1.396 -16.203 1 78.56 798 ALA A CA 1
ATOM 6324 C C . ALA A 1 798 ? 26.188 2.201 -17.5 1 78.56 798 ALA A C 1
ATOM 6326 O O . ALA A 1 798 ? 25.328 3.059 -17.719 1 78.56 798 ALA A O 1
ATOM 6327 N N . ILE A 1 799 ? 27.219 1.877 -18.297 1 81.25 799 ILE A N 1
ATOM 6328 C CA . ILE A 1 799 ? 27.359 2.564 -19.578 1 81.25 799 ILE A CA 1
ATOM 6329 C C . ILE A 1 799 ? 27.172 1.574 -20.719 1 81.25 799 ILE A C 1
ATOM 6331 O O . ILE A 1 799 ? 27.688 0.456 -20.688 1 81.25 799 ILE A O 1
ATOM 6335 N N . ALA A 1 800 ? 26.422 2.033 -21.625 1 84.12 800 ALA A N 1
ATOM 6336 C CA . ALA A 1 800 ? 26.203 1.164 -22.781 1 84.12 800 ALA A CA 1
ATOM 6337 C C . ALA A 1 800 ? 27.516 0.843 -23.484 1 84.12 800 ALA A C 1
ATOM 6339 O O . ALA A 1 800 ? 28.375 1.714 -23.641 1 84.12 800 ALA A O 1
ATOM 6340 N N . PRO A 1 801 ? 27.703 -0.344 -23.828 1 83.19 801 PRO A N 1
ATOM 6341 C CA . PRO A 1 801 ? 29 -0.75 -24.391 1 83.19 801 PRO A CA 1
ATOM 6342 C C . PRO A 1 801 ? 29.359 0.041 -25.641 1 83.19 801 PRO A C 1
ATOM 6344 O O . PRO A 1 801 ? 30.531 0.33 -25.875 1 83.19 801 PRO A O 1
ATOM 6347 N N . TRP A 1 802 ? 28.422 0.412 -26.469 1 84.69 802 TRP A N 1
ATOM 6348 C CA . TRP A 1 802 ? 28.75 1.169 -27.672 1 84.69 802 TRP A CA 1
ATOM 6349 C C . TRP A 1 802 ? 29.172 2.594 -27.312 1 84.69 802 TRP A C 1
ATOM 6351 O O . TRP A 1 802 ? 29.969 3.203 -28.016 1 84.69 802 TRP A O 1
ATOM 6361 N N . GLU A 1 803 ? 28.656 3.143 -26.297 1 84.12 803 GLU A N 1
ATOM 6362 C CA . GLU A 1 803 ? 29.078 4.461 -25.828 1 84.12 803 GLU A CA 1
ATOM 6363 C C . GLU A 1 803 ? 30.469 4.418 -25.234 1 84.12 803 GLU A C 1
ATOM 6365 O O . GLU A 1 803 ? 31.266 5.344 -25.422 1 84.12 803 GLU A O 1
ATOM 6370 N N . ALA A 1 804 ? 30.719 3.35 -24.531 1 80.44 804 ALA A N 1
ATOM 6371 C CA . ALA A 1 804 ? 32.062 3.176 -23.938 1 80.44 804 ALA A CA 1
ATOM 6372 C C . ALA A 1 804 ? 33.125 3.066 -25.016 1 80.44 804 ALA A C 1
ATOM 6374 O O . ALA A 1 804 ? 34.219 3.619 -24.875 1 80.44 804 ALA A O 1
ATOM 6375 N N . GLN A 1 805 ? 32.812 2.363 -26.094 1 81.38 805 GLN A N 1
ATOM 6376 C CA . GLN A 1 805 ? 33.75 2.219 -27.203 1 81.38 805 GLN A CA 1
ATOM 6377 C C . GLN A 1 805 ? 33.969 3.551 -27.906 1 81.38 805 GLN A C 1
ATOM 6379 O O . GLN A 1 805 ? 35.094 3.855 -28.328 1 81.38 805 GLN A O 1
ATOM 6384 N N . ARG A 1 806 ? 32.938 4.328 -27.984 1 79.56 806 ARG A N 1
ATOM 6385 C CA . ARG A 1 806 ? 33.062 5.645 -28.609 1 79.56 806 ARG A CA 1
ATOM 6386 C C . ARG A 1 806 ? 33.906 6.574 -27.75 1 79.56 806 ARG A C 1
ATOM 6388 O O . ARG A 1 806 ? 34.719 7.359 -28.281 1 79.56 806 ARG A O 1
ATOM 6395 N N . HIS A 1 807 ? 33.688 6.555 -26.453 1 78.38 807 HIS A N 1
ATOM 6396 C CA . HIS A 1 807 ? 34.469 7.387 -25.562 1 78.38 807 HIS A CA 1
ATOM 6397 C C . HIS A 1 807 ? 35.938 7.008 -25.609 1 78.38 807 HIS A C 1
ATOM 6399 O O . HIS A 1 807 ? 36.812 7.883 -25.562 1 78.38 807 HIS A O 1
ATOM 6405 N N . HIS A 1 808 ? 36.188 5.688 -25.688 1 70.44 808 HIS A N 1
ATOM 6406 C CA . HIS A 1 808 ? 37.562 5.23 -25.781 1 70.44 808 HIS A CA 1
ATOM 6407 C C . HIS A 1 808 ? 38.188 5.641 -27.109 1 70.44 808 HIS A C 1
ATOM 6409 O O . HIS A 1 808 ? 39.375 5.914 -27.188 1 70.44 808 HIS A O 1
ATOM 6415 N N . ALA A 1 809 ? 37.344 5.652 -28.062 1 68.12 809 ALA A N 1
ATOM 6416 C CA . ALA A 1 809 ? 37.844 6.055 -29.359 1 68.12 809 ALA A CA 1
ATOM 6417 C C . ALA A 1 809 ? 38.125 7.555 -29.406 1 68.12 809 ALA A C 1
ATOM 6419 O O . ALA A 1 809 ? 39 8.016 -30.172 1 68.12 809 ALA A O 1
ATOM 6420 N N . LEU A 1 810 ? 37.375 8.32 -28.594 1 58.03 810 LEU A N 1
ATOM 6421 C CA . LEU A 1 810 ? 37.562 9.773 -28.578 1 58.03 810 LEU A CA 1
ATOM 6422 C C . LEU A 1 810 ? 38.719 10.156 -27.641 1 58.03 810 LEU A C 1
ATOM 6424 O O . LEU A 1 810 ? 39.188 11.297 -27.656 1 58.03 810 LEU A O 1
ATOM 6428 N N . GLU A 1 811 ? 39.094 9.406 -26.672 1 52.22 811 GLU A N 1
ATOM 6429 C CA . GLU A 1 811 ? 40.312 9.734 -25.906 1 52.22 811 GLU A CA 1
ATOM 6430 C C . GLU A 1 811 ? 41.562 9.508 -26.75 1 52.22 811 GLU A C 1
ATOM 6432 O O . GLU A 1 811 ? 41.781 8.406 -27.266 1 52.22 811 GLU A O 1
ATOM 6437 N N . PRO A 1 812 ? 42.281 10.609 -27.188 1 47.31 812 PRO A N 1
ATOM 6438 C CA . PRO A 1 812 ? 43.531 10.445 -27.953 1 47.31 812 PRO A CA 1
ATOM 6439 C C . PRO A 1 812 ? 44.594 9.641 -27.188 1 47.31 812 PRO A C 1
ATOM 6441 O O . PRO A 1 812 ? 44.594 9.648 -25.953 1 47.31 812 PRO A O 1
ATOM 6444 N N . MET B 1 1 ? -60.562 15.758 28.922 1 19.55 1 MET B N 1
ATOM 6445 C CA . MET B 1 1 ? -60.656 15.68 27.469 1 19.55 1 MET B CA 1
ATOM 6446 C C . MET B 1 1 ? -60.844 17.062 26.859 1 19.55 1 MET B C 1
ATOM 6448 O O . MET B 1 1 ? -60.438 17.312 25.719 1 19.55 1 MET B O 1
ATOM 6452 N N . ILE B 1 2 ? -61.531 18.031 27.609 1 23.61 2 ILE B N 1
ATOM 6453 C CA . ILE B 1 2 ? -61.938 19.375 27.234 1 23.61 2 ILE B CA 1
ATOM 6454 C C . ILE B 1 2 ? -60.812 20.359 27.484 1 23.61 2 ILE B C 1
ATOM 6456 O O . ILE B 1 2 ? -60.75 21.422 26.859 1 23.61 2 ILE B O 1
ATOM 6460 N N . PHE B 1 3 ? -60.156 20.344 28.562 1 25.62 3 PHE B N 1
ATOM 6461 C CA . PHE B 1 3 ? -59.094 21.281 28.875 1 25.62 3 PHE B CA 1
ATOM 6462 C C . PHE B 1 3 ? -57.938 21.141 27.875 1 25.62 3 PHE B C 1
ATOM 6464 O O . PHE B 1 3 ? -56.875 21.75 28.047 1 25.62 3 PHE B O 1
ATOM 6471 N N . LEU B 1 4 ? -58.062 20.109 26.797 1 31.62 4 LEU B N 1
ATOM 6472 C CA . LEU B 1 4 ? -57.469 19.859 25.5 1 31.62 4 LEU B CA 1
ATOM 6473 C C . LEU B 1 4 ? -57.906 20.906 24.484 1 31.62 4 LEU B C 1
ATOM 6475 O O . LEU B 1 4 ? -57.656 20.781 23.281 1 31.62 4 LEU B O 1
ATOM 6479 N N . ALA B 1 5 ? -58.656 22 24.703 1 34.03 5 ALA B N 1
ATOM 6480 C CA . ALA B 1 5 ? -59.469 22.938 23.922 1 34.03 5 ALA B CA 1
ATOM 6481 C C . ALA B 1 5 ? -58.594 24.094 23.406 1 34.03 5 ALA B C 1
ATOM 6483 O O . ALA B 1 5 ? -58.812 24.594 22.312 1 34.03 5 ALA B O 1
ATOM 6484 N N . SER B 1 6 ? -57.969 24.938 24.141 1 38.62 6 SER B N 1
ATOM 6485 C CA . SER B 1 6 ? -57.219 26.125 23.766 1 38.62 6 SER B CA 1
ATOM 6486 C C . SER B 1 6 ? -55.906 25.766 23.062 1 38.62 6 SER B C 1
ATOM 6488 O O . SER B 1 6 ? -55.219 26.641 22.531 1 38.62 6 SER B O 1
ATOM 6490 N N . SER B 1 7 ? -55.156 24.562 23.25 1 45 7 SER B N 1
ATOM 6491 C CA . SER B 1 7 ? -54.031 23.703 22.922 1 45 7 SER B CA 1
ATOM 6492 C C . SER B 1 7 ? -54.312 22.922 21.625 1 45 7 SER B C 1
ATOM 6494 O O . SER B 1 7 ? -53.5 22.062 21.25 1 45 7 SER B O 1
ATOM 6496 N N . SER B 1 8 ? -55.25 23.062 20.906 1 53.81 8 SER B N 1
ATOM 6497 C CA . SER B 1 8 ? -55.906 22.5 19.734 1 53.81 8 SER B CA 1
ATOM 6498 C C . SER B 1 8 ? -55.125 22.844 18.453 1 53.81 8 SER B C 1
ATOM 6500 O O . SER B 1 8 ? -55 22 17.562 1 53.81 8 SER B O 1
ATOM 6502 N N . SER B 1 9 ? -54.812 24.078 18.469 1 62.5 9 SER B N 1
ATOM 6503 C CA . SER B 1 9 ? -54.125 24.469 17.219 1 62.5 9 SER B CA 1
ATOM 6504 C C . SER B 1 9 ? -52.812 23.703 17.047 1 62.5 9 SER B C 1
ATOM 6506 O O . SER B 1 9 ? -52.531 23.234 15.953 1 62.5 9 SER B O 1
ATOM 6508 N N . CYS B 1 10 ? -52.156 23.672 18.203 1 70.62 10 CYS B N 1
ATOM 6509 C CA . CYS B 1 10 ? -50.906 22.922 18.109 1 70.62 10 CYS B CA 1
ATOM 6510 C C . CYS B 1 10 ? -51.188 21.438 17.906 1 70.62 10 CYS B C 1
ATOM 6512 O O . CYS B 1 10 ? -50.469 20.75 17.203 1 70.62 10 CYS B O 1
ATOM 6514 N N . ASP B 1 11 ? -52.25 20.984 18.469 1 63.25 11 ASP B N 1
ATOM 6515 C CA . ASP B 1 11 ? -52.562 19.562 18.328 1 63.25 11 ASP B CA 1
ATOM 6516 C C . ASP B 1 11 ? -52.875 19.219 16.875 1 63.25 11 ASP B C 1
ATOM 6518 O O . ASP B 1 11 ? -52.469 18.172 16.359 1 63.25 11 ASP B O 1
ATOM 6522 N N . ALA B 1 12 ? -53.531 20.141 16.234 1 65.75 12 ALA B N 1
ATOM 6523 C CA . ALA B 1 12 ? -53.875 19.891 14.828 1 65.75 12 ALA B CA 1
ATOM 6524 C C . ALA B 1 12 ? -52.625 19.953 13.945 1 65.75 12 ALA B C 1
ATOM 6526 O O . ALA B 1 12 ? -52.531 19.234 12.953 1 65.75 12 ALA B O 1
ATOM 6527 N N . LYS B 1 13 ? -51.75 20.734 14.469 1 68.44 13 LYS B N 1
ATOM 6528 C CA . LYS B 1 13 ? -50.531 20.922 13.68 1 68.44 13 LYS B CA 1
ATOM 6529 C C . LYS B 1 13 ? -49.531 19.781 13.922 1 68.44 13 LYS B C 1
ATOM 6531 O O . LYS B 1 13 ? -48.75 19.438 13.039 1 68.44 13 LYS B O 1
ATOM 6536 N N . LEU B 1 14 ? -49.656 19.266 15.109 1 69.94 14 LEU B N 1
ATOM 6537 C CA . LEU B 1 14 ? -48.656 18.266 15.484 1 69.94 14 LEU B CA 1
ATOM 6538 C C . LEU B 1 14 ? -49.156 16.844 15.195 1 69.94 14 LEU B C 1
ATOM 6540 O O . LEU B 1 14 ? -48.375 15.891 15.18 1 69.94 14 LEU B O 1
ATOM 6544 N N . HIS B 1 15 ? -50.344 16.703 14.883 1 63.97 15 HIS B N 1
ATOM 6545 C CA . HIS B 1 15 ? -51 15.398 14.766 1 63.97 15 HIS B CA 1
ATOM 6546 C C . HIS B 1 15 ? -50.25 14.523 13.742 1 63.97 15 HIS B C 1
ATOM 6548 O O . HIS B 1 15 ? -49.969 13.359 14.016 1 63.97 15 HIS B O 1
ATOM 6554 N N . PRO B 1 16 ? -49.844 15.156 12.672 1 64.25 16 PRO B N 1
ATOM 6555 C CA . PRO B 1 16 ? -49.188 14.273 11.711 1 64.25 16 PRO B CA 1
ATOM 6556 C C . PRO B 1 16 ? -47.844 13.742 12.227 1 64.25 16 PRO B C 1
ATOM 6558 O O . PRO B 1 16 ? -47.438 12.625 11.883 1 64.25 16 PRO B O 1
ATOM 6561 N N . PHE B 1 17 ? -47.281 14.469 13.047 1 64.75 17 PHE B N 1
ATOM 6562 C CA . PHE B 1 17 ? -45.938 14.078 13.547 1 64.75 17 PHE B CA 1
ATOM 6563 C C . PHE B 1 17 ? -46.062 13.125 14.727 1 64.75 17 PHE B C 1
ATOM 6565 O O . PHE B 1 17 ? -45.375 12.109 14.789 1 64.75 17 PHE B O 1
ATOM 6572 N N . VAL B 1 18 ? -46.875 13.523 15.648 1 60.03 18 VAL B N 1
ATOM 6573 C CA . VAL B 1 18 ? -47 12.781 16.891 1 60.03 18 VAL B CA 1
ATOM 6574 C C . VAL B 1 18 ? -47.75 11.469 16.656 1 60.03 18 VAL B C 1
ATOM 6576 O O . VAL B 1 18 ? -47.406 10.438 17.234 1 60.03 18 VAL B O 1
ATOM 6579 N N . TYR B 1 19 ? -48.625 11.453 15.844 1 55 19 TYR B N 1
ATOM 6580 C CA . TYR B 1 19 ? -49.375 10.242 15.562 1 55 19 TYR B CA 1
ATOM 6581 C C . TYR B 1 19 ? -48.5 9.203 14.859 1 55 19 TYR B C 1
ATOM 6583 O O . TYR B 1 19 ? -48.656 8 15.094 1 55 19 TYR B O 1
ATOM 6591 N N . ASN B 1 20 ? -47.688 9.617 14.055 1 53 20 ASN B N 1
ATOM 6592 C CA . ASN B 1 20 ? -46.844 8.719 13.273 1 53 20 ASN B CA 1
ATOM 6593 C C . ASN B 1 20 ? -45.844 7.969 14.164 1 53 20 ASN B C 1
ATOM 6595 O O . ASN B 1 20 ? -45.438 6.863 13.828 1 53 20 ASN B O 1
ATOM 6599 N N . LEU B 1 21 ? -45.406 8.492 15.211 1 50.78 21 LEU B N 1
ATOM 6600 C CA . LEU B 1 21 ? -44.406 7.832 16.031 1 50.78 21 LEU B CA 1
ATOM 6601 C C . LEU B 1 21 ? -45.062 6.949 17.094 1 50.78 21 LEU B C 1
ATOM 6603 O O . LEU B 1 21 ? -44.5 5.906 17.469 1 50.78 21 LEU B O 1
ATOM 6607 N N . THR B 1 22 ? -46.031 7.535 17.891 1 44.81 22 THR B N 1
ATOM 6608 C CA . THR B 1 22 ? -46.594 6.977 19.109 1 44.81 22 THR B CA 1
ATOM 6609 C C . THR B 1 22 ? -47.188 5.598 18.844 1 44.81 22 THR B C 1
ATOM 6611 O O . THR B 1 22 ? -47.094 4.699 19.688 1 44.81 22 THR B O 1
ATOM 6614 N N . SER B 1 23 ? -48.375 5.605 18.203 1 40.94 23 SER B N 1
ATOM 6615 C CA . SER B 1 23 ? -49.312 4.508 18.375 1 40.94 23 SER B CA 1
ATOM 6616 C C . SER B 1 23 ? -48.75 3.201 17.844 1 40.94 23 SER B C 1
ATOM 6618 O O . SER B 1 23 ? -49.125 2.119 18.312 1 40.94 23 SER B O 1
ATOM 6620 N N . SER B 1 24 ? -48.562 3.127 16.516 1 43.72 24 SER B N 1
ATOM 6621 C CA . SER B 1 24 ? -49 1.982 15.719 1 43.72 24 SER B CA 1
ATOM 6622 C C . SER B 1 24 ? -47.906 0.914 15.641 1 43.72 24 SER B C 1
ATOM 6624 O O . SER B 1 24 ? -47.625 0.379 14.562 1 43.72 24 SER B O 1
ATOM 6626 N N . TYR B 1 25 ? -46.719 1.016 16.312 1 43.66 25 TYR B N 1
ATOM 6627 C CA . 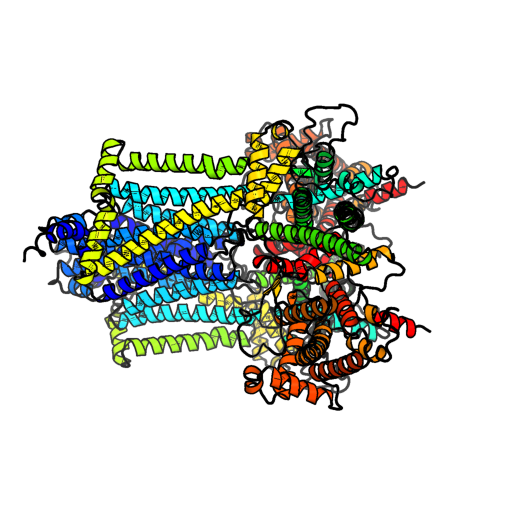TYR B 1 25 ? -46.156 -0.246 15.859 1 43.66 25 TYR B CA 1
ATOM 6628 C C . TYR B 1 25 ? -47.031 -1.424 16.297 1 43.66 25 TYR B C 1
ATOM 6630 O O . TYR B 1 25 ? -47.375 -1.557 17.469 1 43.66 25 TYR B O 1
ATOM 6638 N N . ALA B 1 26 ? -47.844 -1.81 15.562 1 44.09 26 ALA B N 1
ATOM 6639 C CA . ALA B 1 26 ? -48.594 -3.037 15.844 1 44.09 26 ALA B CA 1
ATOM 6640 C C . ALA B 1 26 ? -47.719 -4.055 16.562 1 44.09 26 ALA B C 1
ATOM 6642 O O . ALA B 1 26 ? -48.188 -4.785 17.438 1 44.09 26 ALA B O 1
ATOM 6643 N N . ASP B 1 27 ? -46.469 -4.305 16.219 1 50.06 27 ASP B N 1
ATOM 6644 C CA . ASP B 1 27 ? -45.594 -5.305 16.812 1 50.06 27 ASP B CA 1
ATOM 6645 C C . ASP B 1 27 ? -44.656 -4.664 17.812 1 50.06 27 ASP B C 1
ATOM 6647 O O . ASP B 1 27 ? -43.812 -3.844 17.453 1 50.06 27 ASP B O 1
ATOM 6651 N N . GLN B 1 28 ? -44.844 -4.652 19.125 1 54.75 28 GLN B N 1
ATOM 6652 C CA . GLN B 1 28 ? -44.094 -4.152 20.281 1 54.75 28 GLN B CA 1
ATOM 6653 C C . GLN B 1 28 ? -42.625 -4.445 20.141 1 54.75 28 GLN B C 1
ATOM 6655 O O . GLN B 1 28 ? -41.781 -3.719 20.688 1 54.75 28 GLN B O 1
ATOM 6660 N N . ARG B 1 29 ? -42.25 -5.422 19.422 1 59.66 29 ARG B N 1
ATOM 6661 C CA . ARG B 1 29 ? -40.844 -5.801 19.328 1 59.66 29 ARG B CA 1
ATOM 6662 C C . ARG B 1 29 ? -40.062 -4.785 18.5 1 59.66 29 ARG B C 1
ATOM 6664 O O . ARG B 1 29 ? -38.875 -4.578 18.734 1 59.66 29 ARG B O 1
ATOM 6671 N N . ASN B 1 30 ? -40.719 -4.113 17.656 1 65.19 30 ASN B N 1
ATOM 6672 C CA . ASN B 1 30 ? -40.031 -3.162 16.797 1 65.19 30 ASN B CA 1
ATOM 6673 C C . ASN B 1 30 ? -39.844 -1.811 17.484 1 65.19 30 ASN B C 1
ATOM 6675 O O . ASN B 1 30 ? -39.062 -0.987 17.031 1 65.19 30 ASN B O 1
ATOM 6679 N N . GLU B 1 31 ? -40.562 -1.618 18.641 1 69.69 31 GLU B N 1
ATOM 6680 C CA . GLU B 1 31 ? -40.406 -0.344 19.344 1 69.69 31 GLU B CA 1
ATOM 6681 C C . GLU B 1 31 ? -39 -0.196 19.938 1 69.69 31 GLU B C 1
ATOM 6683 O O . GLU B 1 31 ? -38.406 0.876 19.859 1 69.69 31 GLU B O 1
ATOM 6688 N N . VAL B 1 32 ? -38.5 -1.266 20.406 1 71.94 32 VAL B N 1
ATOM 6689 C CA . VAL B 1 32 ? -37.188 -1.219 21 1 71.94 32 VAL B CA 1
ATOM 6690 C C . VAL B 1 32 ? -36.125 -0.97 19.922 1 71.94 32 VAL B C 1
ATOM 6692 O O . VAL B 1 32 ? -35.188 -0.191 20.125 1 71.94 32 VAL B O 1
ATOM 6695 N N . THR B 1 33 ? -36.344 -1.457 18.781 1 75.06 33 THR B N 1
ATOM 6696 C CA . THR B 1 33 ? -35.375 -1.298 17.703 1 75.06 33 THR B CA 1
ATOM 6697 C C . THR B 1 33 ? -35.406 0.125 17.141 1 75.06 33 THR B C 1
ATOM 6699 O O . THR B 1 33 ? -34.375 0.68 16.781 1 75.06 33 THR B O 1
ATOM 6702 N N . MET B 1 34 ? -36.5 0.677 17.266 1 76.75 34 MET B N 1
ATOM 6703 C CA . MET B 1 34 ? -36.625 2.033 16.75 1 76.75 34 MET B CA 1
ATOM 6704 C C . MET B 1 34 ? -36 3.045 17.703 1 76.75 34 MET B C 1
ATOM 6706 O O . MET B 1 34 ? -35.375 3.998 17.281 1 76.75 34 MET B O 1
ATOM 6710 N N . VAL B 1 35 ? -36.281 2.807 19.016 1 76.56 35 VAL B N 1
ATOM 6711 C CA . VAL B 1 35 ? -35.656 3.688 20 1 76.56 35 VAL B CA 1
ATOM 6712 C C . VAL B 1 35 ? -34.156 3.553 19.953 1 76.56 35 VAL B C 1
ATOM 6714 O O . VAL B 1 35 ? -33.438 4.551 20.031 1 76.56 35 VAL B O 1
ATOM 6717 N N . PHE B 1 36 ? -33.75 2.383 19.75 1 78.62 36 PHE B N 1
ATOM 6718 C CA . PHE B 1 36 ? -32.312 2.139 19.641 1 78.62 36 PHE B CA 1
ATOM 6719 C C . PHE B 1 36 ? -31.75 2.814 18.391 1 78.62 36 PHE B C 1
ATOM 6721 O O . PHE B 1 36 ? -30.672 3.391 18.438 1 78.62 36 PHE B O 1
ATOM 6728 N N . THR B 1 37 ? -32.469 2.826 17.391 1 80.38 37 THR B N 1
ATOM 6729 C CA . THR B 1 37 ? -32 3.451 16.156 1 80.38 37 THR B CA 1
ATOM 6730 C C . THR B 1 37 ? -31.906 4.965 16.328 1 80.38 37 THR B C 1
ATOM 6732 O O . THR B 1 37 ? -30.938 5.578 15.875 1 80.38 37 THR B O 1
ATOM 6735 N N . SER B 1 38 ? -32.875 5.535 17.031 1 81.56 38 SER B N 1
ATOM 6736 C CA . SER B 1 38 ? -32.812 6.977 17.25 1 81.56 38 SER B CA 1
ATOM 6737 C C . SER B 1 38 ? -31.641 7.355 18.141 1 81.56 38 SER B C 1
ATOM 6739 O O . SER B 1 38 ? -30.984 8.375 17.922 1 81.56 38 SER B O 1
ATOM 6741 N N . ALA B 1 39 ? -31.375 6.5 19.031 1 79.75 39 ALA B N 1
ATOM 6742 C CA . ALA B 1 39 ? -30.234 6.758 19.922 1 79.75 39 ALA B CA 1
ATOM 6743 C C . ALA B 1 39 ? -28.922 6.66 19.156 1 79.75 39 ALA B C 1
ATOM 6745 O O . ALA B 1 39 ? -28.031 7.508 19.328 1 79.75 39 ALA B O 1
ATOM 6746 N N . VAL B 1 40 ? -28.812 5.723 18.328 1 82.56 40 VAL B N 1
ATOM 6747 C CA . VAL B 1 40 ? -27.578 5.531 17.547 1 82.56 40 VAL B CA 1
ATOM 6748 C C . VAL B 1 40 ? -27.406 6.684 16.562 1 82.56 40 VAL B C 1
ATOM 6750 O O . VAL B 1 40 ? -26.312 7.191 16.375 1 82.56 40 VAL B O 1
ATOM 6753 N N . MET B 1 41 ? -28.469 7.098 16.062 1 85.81 41 MET B N 1
ATOM 6754 C CA . MET B 1 41 ? -28.391 8.195 15.109 1 85.81 41 MET B CA 1
ATOM 6755 C C . MET B 1 41 ? -28.031 9.508 15.805 1 85.81 41 MET B C 1
ATOM 6757 O O . MET B 1 41 ? -27.297 10.328 15.25 1 85.81 41 MET B O 1
ATOM 6761 N N . PHE B 1 42 ? -28.484 9.609 16.969 1 82.56 42 PHE B N 1
ATOM 6762 C CA . PHE B 1 42 ? -28.109 10.789 17.734 1 82.56 42 PHE B CA 1
ATOM 6763 C C . PHE B 1 42 ? -26.625 10.797 18.062 1 82.56 42 PHE B C 1
ATOM 6765 O O . PHE B 1 42 ? -25.953 11.828 17.922 1 82.56 42 PHE B O 1
ATOM 6772 N N . MET B 1 43 ? -26.156 9.672 18.406 1 81.94 43 MET B N 1
ATOM 6773 C CA . MET B 1 43 ? -24.719 9.555 18.703 1 81.94 43 MET B CA 1
ATOM 6774 C C . MET B 1 43 ? -23.891 9.812 17.453 1 81.94 43 MET B C 1
ATOM 6776 O O . MET B 1 43 ? -22.859 10.477 17.516 1 81.94 43 MET B O 1
ATOM 6780 N N . LEU B 1 44 ? -24.344 9.383 16.422 1 81.94 44 LEU B N 1
ATOM 6781 C CA . LEU B 1 44 ? -23.625 9.578 15.164 1 81.94 44 LEU B CA 1
ATOM 6782 C C . LEU B 1 44 ? -23.641 11.047 14.75 1 81.94 44 LEU B C 1
ATOM 6784 O O . LEU B 1 44 ? -22.625 11.586 14.32 1 81.94 44 LEU B O 1
ATOM 6788 N N . ALA B 1 45 ? -24.75 11.625 14.93 1 82.75 45 ALA B N 1
ATOM 6789 C CA . ALA B 1 45 ? -24.875 13.039 14.594 1 82.75 45 ALA B CA 1
ATOM 6790 C C . ALA B 1 45 ? -23.984 13.891 15.5 1 82.75 45 ALA B C 1
ATOM 6792 O O . ALA B 1 45 ? -23.312 14.812 15.023 1 82.75 45 ALA B O 1
ATOM 6793 N N . ALA B 1 46 ? -23.953 13.445 16.688 1 80.06 46 ALA B N 1
ATOM 6794 C CA . ALA B 1 46 ? -23.109 14.164 17.641 1 80.06 46 ALA B CA 1
ATOM 6795 C C . ALA B 1 46 ? -21.641 13.961 17.328 1 80.06 46 ALA B C 1
ATOM 6797 O O . ALA B 1 46 ? -20.844 14.898 17.422 1 80.06 46 ALA B O 1
ATOM 6798 N N . LEU B 1 47 ? -21.375 12.875 16.953 1 78.38 47 LEU B N 1
ATOM 6799 C CA . LEU B 1 47 ? -20 12.562 16.625 1 78.38 47 LEU B CA 1
ATOM 6800 C C . LEU B 1 47 ? -19.547 13.344 15.391 1 78.38 47 LEU B C 1
ATOM 6802 O O . LEU B 1 47 ? -18.469 13.93 15.383 1 78.38 47 LEU B O 1
ATOM 6806 N N . PHE B 1 48 ? -20.328 13.43 14.414 1 80.38 48 PHE B N 1
ATOM 6807 C CA . PHE B 1 48 ? -20 14.188 13.211 1 80.38 48 PHE B CA 1
ATOM 6808 C C . PHE B 1 48 ? -19.859 15.672 13.531 1 80.38 48 PHE B C 1
ATOM 6810 O O . PHE B 1 48 ? -18.969 16.344 13.008 1 80.38 48 PHE B O 1
ATOM 6817 N N . PHE B 1 49 ? -20.656 16.016 14.43 1 76.56 49 PHE B N 1
ATOM 6818 C CA . PHE B 1 49 ? -20.656 17.438 14.758 1 76.56 49 PHE B CA 1
ATOM 6819 C C . PHE B 1 49 ? -19.438 17.781 15.602 1 76.56 49 PHE B C 1
ATOM 6821 O O . PHE B 1 49 ? -18.766 18.797 15.352 1 76.56 49 PHE B O 1
ATOM 6828 N N . THR B 1 50 ? -19.047 16.906 16.516 1 73.25 50 THR B N 1
ATOM 6829 C CA . THR B 1 50 ? -17.922 17.156 17.406 1 73.25 50 THR B CA 1
ATOM 6830 C C . THR B 1 50 ? -16.594 17.016 16.641 1 73.25 50 THR B C 1
ATOM 6832 O O . THR B 1 50 ? -15.664 17.797 16.875 1 73.25 50 THR B O 1
ATOM 6835 N N . LEU B 1 51 ? -16.547 16.062 15.844 1 70 51 LEU B N 1
ATOM 6836 C CA . LEU B 1 51 ? -15.312 15.875 15.078 1 70 51 LEU B CA 1
ATOM 6837 C C . LEU B 1 51 ? -15.078 17.031 14.117 1 70 51 LEU B C 1
ATOM 6839 O O . LEU B 1 51 ? -13.938 17.344 13.781 1 70 51 LEU B O 1
ATOM 6843 N N . ASN B 1 52 ? -16.094 17.609 13.734 1 61.22 52 ASN B N 1
ATOM 6844 C CA . ASN B 1 52 ? -15.984 18.781 12.875 1 61.22 52 ASN B CA 1
ATOM 6845 C C . ASN B 1 52 ? -15.641 20.031 13.68 1 61.22 52 ASN B C 1
ATOM 6847 O O . ASN B 1 52 ? -14.859 20.859 13.227 1 61.22 52 ASN B O 1
ATOM 6851 N N . LEU B 1 53 ? -16.312 20.031 14.82 1 51.91 53 LEU B N 1
ATOM 6852 C CA . LEU B 1 53 ? -16.109 21.234 15.641 1 51.91 53 LEU B CA 1
ATOM 6853 C C . LEU B 1 53 ? -14.742 21.219 16.297 1 51.91 53 LEU B C 1
ATOM 6855 O O . LEU B 1 53 ? -14.102 22.25 16.438 1 51.91 53 LEU B O 1
ATOM 6859 N N . PHE B 1 54 ? -14.359 19.984 16.859 1 50.41 54 PHE B N 1
ATOM 6860 C CA . PHE B 1 54 ? -13.102 19.953 17.594 1 50.41 54 PHE B CA 1
ATOM 6861 C C . PHE B 1 54 ? -11.922 19.703 16.672 1 50.41 54 PHE B C 1
ATOM 6863 O O . PHE B 1 54 ? -10.812 19.438 17.125 1 50.41 54 PHE B O 1
ATOM 6870 N N . SER B 1 55 ? -12.234 19.359 15.539 1 51.88 55 SER B N 1
ATOM 6871 C CA . SER B 1 55 ? -11.031 19.547 14.719 1 51.88 55 SER B CA 1
ATOM 6872 C C . SER B 1 55 ? -10.414 20.922 14.938 1 51.88 55 SER B C 1
ATOM 6874 O O . SER B 1 55 ? -11.125 21.906 15.086 1 51.88 55 SER B O 1
ATOM 6876 N N . ARG B 1 56 ? -9.398 21.016 15.688 1 47.91 56 ARG B N 1
ATOM 6877 C CA . ARG B 1 56 ? -8.711 22.188 16.188 1 47.91 56 ARG B CA 1
ATOM 6878 C C . ARG B 1 56 ? -8.961 23.391 15.297 1 47.91 56 ARG B C 1
ATOM 6880 O O . ARG B 1 56 ? -8.531 23.422 14.141 1 47.91 56 ARG B O 1
ATOM 6887 N N . LEU B 1 57 ? -10.008 24.078 15.453 1 47.06 57 LEU B N 1
ATOM 6888 C CA . LEU B 1 57 ? -10.094 25.406 14.852 1 47.06 57 LEU B CA 1
ATOM 6889 C C . LEU B 1 57 ? -8.703 26 14.641 1 47.06 57 LEU B C 1
ATOM 6891 O O . LEU B 1 57 ? -8.477 26.719 13.672 1 47.06 57 LEU B O 1
ATOM 6895 N N . SER B 1 58 ? -7.875 25.875 15.641 1 48.75 58 SER B N 1
ATOM 6896 C CA . SER B 1 58 ? -6.586 26.562 15.633 1 48.75 58 SER B CA 1
ATOM 6897 C C . SER B 1 58 ? -5.656 25.984 14.57 1 48.75 58 SER B C 1
ATOM 6899 O O . SER B 1 58 ? -4.68 26.625 14.18 1 48.75 58 SER B O 1
ATOM 6901 N N . VAL B 1 59 ? -5.906 24.625 14.273 1 56.59 59 VAL B N 1
ATOM 6902 C CA . VAL B 1 59 ? -4.926 24.141 13.305 1 56.59 59 VAL B CA 1
ATOM 6903 C C . VAL B 1 59 ? -5.621 23.828 11.984 1 56.59 59 VAL B C 1
ATOM 6905 O O . VAL B 1 59 ? -6.477 22.938 11.922 1 56.59 59 VAL B O 1
ATOM 6908 N N . LEU B 1 60 ? -5.684 24.984 11.219 1 59.94 60 LEU B N 1
ATOM 6909 C CA . LEU B 1 60 ? -6.125 24.781 9.844 1 59.94 60 LEU B CA 1
ATOM 6910 C C . LEU B 1 60 ? -5.535 23.5 9.266 1 59.94 60 LEU B C 1
ATOM 6912 O O . LEU B 1 60 ? -4.352 23.453 8.922 1 59.94 60 LEU B O 1
ATOM 6916 N N . SER B 1 61 ? -6.203 22.281 9.734 1 67 61 SER B N 1
ATOM 6917 C CA . SER B 1 61 ? -5.602 21.109 9.133 1 67 61 SER B CA 1
ATOM 6918 C C . SER B 1 61 ? -6.582 20.375 8.219 1 67 61 SER B C 1
ATOM 6920 O O . SER B 1 61 ? -7.766 20.25 8.547 1 67 61 SER B O 1
ATOM 6922 N N . ALA B 1 62 ? -6.152 20.141 6.992 1 73.19 62 ALA B N 1
ATOM 6923 C CA . ALA B 1 62 ? -6.898 19.375 5.996 1 73.19 62 ALA B CA 1
ATOM 6924 C C . ALA B 1 62 ? -6.773 17.875 6.246 1 73.19 62 ALA B C 1
ATOM 6926 O O . ALA B 1 62 ? -7.312 17.078 5.484 1 73.19 62 ALA B O 1
ATOM 6927 N N . ILE B 1 63 ? -6.164 17.516 7.465 1 72.5 63 ILE B N 1
ATOM 6928 C CA . ILE B 1 63 ? -5.906 16.094 7.719 1 72.5 63 ILE B CA 1
ATOM 6929 C C . ILE B 1 63 ? -6.754 15.625 8.898 1 72.5 63 ILE B C 1
ATOM 6931 O O . ILE B 1 63 ? -6.848 16.312 9.922 1 72.5 63 ILE B O 1
ATOM 6935 N N . LEU B 1 64 ? -7.418 14.594 8.688 1 74.12 64 LEU B N 1
ATOM 6936 C CA . LEU B 1 64 ? -8.148 13.953 9.773 1 74.12 64 LEU B CA 1
ATOM 6937 C C . LEU B 1 64 ? -7.309 12.859 10.422 1 74.12 64 LEU B C 1
ATOM 6939 O O . LEU B 1 64 ? -6.605 12.117 9.734 1 74.12 64 LEU B O 1
ATOM 6943 N N . ASN B 1 65 ? -7.363 12.844 11.75 1 75.94 65 ASN B N 1
ATOM 6944 C CA . ASN B 1 65 ? -6.645 11.805 12.477 1 75.94 65 ASN B CA 1
ATOM 6945 C C . ASN B 1 65 ? -7.039 10.406 11.992 1 75.94 65 ASN B C 1
ATOM 6947 O O . ASN B 1 65 ? -8.227 10.117 11.82 1 75.94 65 ASN B O 1
ATOM 6951 N N . PRO B 1 66 ? -6.113 9.562 11.727 1 76.5 66 PRO B N 1
ATOM 6952 C CA . PRO B 1 66 ? -6.41 8.227 11.195 1 76.5 66 PRO B CA 1
ATOM 6953 C C . PRO B 1 66 ? -7.246 7.383 12.148 1 76.5 66 PRO B C 1
ATOM 6955 O O . PRO B 1 66 ? -8.07 6.574 11.711 1 76.5 66 PRO B O 1
ATOM 6958 N N . SER B 1 67 ? -7.105 7.562 13.492 1 74.94 67 SER B N 1
ATOM 6959 C CA . SER B 1 67 ? -7.902 6.797 14.445 1 74.94 67 SER B CA 1
ATOM 6960 C C . SER B 1 67 ? -9.367 7.211 14.398 1 74.94 67 SER B C 1
ATOM 6962 O O . SER B 1 67 ? -10.258 6.367 14.516 1 74.94 67 SER B O 1
ATOM 6964 N N . VAL B 1 68 ? -9.578 8.438 14.164 1 77.31 68 VAL B N 1
ATOM 6965 C CA . VAL B 1 68 ? -10.953 8.93 14.055 1 77.31 68 VAL B CA 1
ATOM 6966 C C . VAL B 1 68 ? -11.57 8.461 12.742 1 77.31 68 VAL B C 1
ATOM 6968 O O . VAL B 1 68 ? -12.742 8.062 12.703 1 77.31 68 VAL B O 1
ATOM 6971 N N . ARG B 1 69 ? -10.773 8.398 11.836 1 79.94 69 ARG B N 1
ATOM 6972 C CA . ARG B 1 69 ? -11.258 7.93 10.539 1 79.94 69 ARG B CA 1
ATOM 6973 C C . ARG B 1 69 ? -11.625 6.453 10.594 1 79.94 69 ARG B C 1
ATOM 6975 O O . ARG B 1 69 ? -12.648 6.043 10.047 1 79.94 69 ARG B O 1
ATOM 6982 N N . LEU B 1 70 ? -10.859 5.711 11.266 1 77.25 70 LEU B N 1
ATOM 6983 C CA . LEU B 1 70 ? -11.148 4.289 11.414 1 77.25 70 LEU B CA 1
ATOM 6984 C C . LEU B 1 70 ? -12.414 4.07 12.234 1 77.25 70 LEU B C 1
ATOM 6986 O O . LEU B 1 70 ? -13.242 3.227 11.898 1 77.25 70 LEU B O 1
ATOM 6990 N N . PHE B 1 71 ? -12.539 4.855 13.219 1 78.56 71 PHE B N 1
ATOM 6991 C CA . PHE B 1 71 ? -13.727 4.738 14.062 1 78.56 71 PHE B CA 1
ATOM 6992 C C . PHE B 1 71 ? -14.984 5.082 13.281 1 78.56 71 PHE B C 1
ATOM 6994 O O . PHE B 1 71 ? -15.984 4.359 13.359 1 78.56 71 PHE B O 1
ATOM 7001 N N . LEU B 1 72 ? -14.883 6.105 12.531 1 79 72 LEU B N 1
ATOM 7002 C CA . LEU B 1 72 ? -16.047 6.531 11.766 1 79 72 LEU B CA 1
ATOM 7003 C C . LEU B 1 72 ? -16.344 5.539 10.648 1 79 72 LEU B C 1
ATOM 7005 O O . LEU B 1 72 ? -17.516 5.219 10.398 1 79 72 LEU B O 1
ATOM 7009 N N . SER B 1 73 ? -15.344 5.012 10.07 1 79.44 73 SER B N 1
ATOM 7010 C CA . SER B 1 73 ? -15.547 4.059 8.984 1 79.44 73 SER B CA 1
ATOM 7011 C C . SER B 1 73 ? -16.172 2.766 9.492 1 79.44 73 SER B C 1
ATOM 7013 O O . SER B 1 73 ? -17.062 2.205 8.852 1 79.44 73 SER B O 1
ATOM 7015 N N . THR B 1 74 ? -15.812 2.414 10.641 1 76.38 74 THR B N 1
ATOM 7016 C CA . THR B 1 74 ? -16.359 1.195 11.234 1 76.38 74 THR B CA 1
ATOM 7017 C C . THR B 1 74 ? -17.797 1.403 11.672 1 76.38 74 THR B C 1
ATOM 7019 O O . THR B 1 74 ? -18.641 0.511 11.516 1 76.38 74 THR B O 1
ATOM 7022 N N . SER B 1 75 ? -18.062 2.537 12.094 1 76.75 75 SER B N 1
ATOM 7023 C CA . SER B 1 75 ? -19.422 2.826 12.539 1 76.75 75 SER B CA 1
ATOM 7024 C C . SER B 1 75 ? -20.391 2.9 11.367 1 76.75 75 SER B C 1
ATOM 7026 O O . SER B 1 75 ? -21.578 2.596 11.516 1 76.75 75 SER B O 1
ATOM 7028 N N . LEU B 1 76 ? -19.875 3.166 10.172 1 84.62 76 LEU B N 1
ATOM 7029 C CA . LEU B 1 76 ? -20.75 3.383 9.023 1 84.62 76 LEU B CA 1
ATOM 7030 C C . LEU B 1 76 ? -20.859 2.121 8.172 1 84.62 76 LEU B C 1
ATOM 7032 O O . LEU B 1 76 ? -21.656 2.061 7.238 1 84.62 76 LEU B O 1
ATOM 7036 N N . SER B 1 77 ? -20.156 1.132 8.547 1 78.94 77 SER B N 1
ATOM 7037 C CA . SER B 1 77 ? -20.172 -0.089 7.746 1 78.94 77 SER B CA 1
ATOM 7038 C C . SER B 1 77 ? -21.547 -0.768 7.801 1 78.94 77 SER B C 1
ATOM 7040 O O . SER B 1 77 ? -22.016 -1.306 6.797 1 78.94 77 SER B O 1
ATOM 7042 N N . LEU B 1 78 ? -22.234 -0.688 8.914 1 85.06 78 LEU B N 1
ATOM 7043 C CA . LEU B 1 78 ? -23.531 -1.348 9.047 1 85.06 78 LEU B CA 1
ATOM 7044 C C . LEU B 1 78 ? -24.672 -0.344 8.914 1 85.06 78 LEU B C 1
ATOM 7046 O O . LEU B 1 78 ? -25.844 -0.707 9.039 1 85.06 78 LEU B O 1
ATOM 7050 N N . PHE B 1 79 ? -24.297 0.833 8.586 1 87.69 79 PHE B N 1
ATOM 7051 C CA . PHE B 1 79 ? -25.312 1.872 8.586 1 87.69 79 PHE B CA 1
ATOM 7052 C C . PHE B 1 79 ? -26.328 1.627 7.473 1 87.69 79 PHE B C 1
ATOM 7054 O O . PHE B 1 79 ? -27.547 1.605 7.719 1 87.69 79 PHE B O 1
ATOM 7061 N N . LEU B 1 80 ? -25.844 1.239 6.309 1 90.06 80 LEU B N 1
ATOM 7062 C CA . LEU B 1 80 ? -26.734 1.162 5.152 1 90.06 80 LEU B CA 1
ATOM 7063 C C . LEU B 1 80 ? -27.594 -0.087 5.219 1 90.06 80 LEU B C 1
ATOM 7065 O O . LEU B 1 80 ? -28.812 -0.015 5.004 1 90.06 80 LEU B O 1
ATOM 7069 N N . PRO B 1 81 ? -27.047 -1.229 5.605 1 89.81 81 PRO B N 1
ATOM 7070 C CA . PRO B 1 81 ? -27.906 -2.412 5.684 1 89.81 81 PRO B CA 1
ATOM 7071 C C . PRO B 1 81 ? -28.953 -2.305 6.789 1 89.81 81 PRO B C 1
ATOM 7073 O O . PRO B 1 81 ? -30.109 -2.68 6.586 1 89.81 81 PRO B O 1
ATOM 7076 N N . VAL B 1 82 ? -28.625 -1.739 7.875 1 89.06 82 VAL B N 1
ATOM 7077 C CA . VAL B 1 82 ? -29.547 -1.639 9 1 89.06 82 VAL B CA 1
ATOM 7078 C C . VAL B 1 82 ? -30.641 -0.614 8.688 1 89.06 82 VAL B C 1
ATOM 7080 O O . VAL B 1 82 ? -31.828 -0.864 8.93 1 89.06 82 VAL B O 1
ATOM 7083 N N . MET B 1 83 ? -30.188 0.484 8.117 1 92.38 83 MET B N 1
ATOM 7084 C CA . MET B 1 83 ? -31.156 1.531 7.82 1 92.38 83 MET B CA 1
ATOM 7085 C C . MET B 1 83 ? -32.094 1.111 6.68 1 92.38 83 MET B C 1
ATOM 7087 O O . MET B 1 83 ? -33.25 1.494 6.648 1 92.38 83 MET B O 1
ATOM 7091 N N . SER B 1 84 ? -31.562 0.284 5.762 1 91.75 84 SER B N 1
ATOM 7092 C CA . SER B 1 84 ? -32.438 -0.231 4.703 1 91.75 84 SER B CA 1
ATOM 7093 C C . SER B 1 84 ? -33.5 -1.178 5.258 1 91.75 84 SER B C 1
ATOM 7095 O O . SER B 1 84 ? -34.625 -1.15 4.824 1 91.75 84 SER B O 1
ATOM 7097 N N . TYR B 1 85 ? -33.094 -1.968 6.211 1 90.38 85 TYR B N 1
ATOM 7098 C CA . TYR B 1 85 ? -34.031 -2.854 6.895 1 90.38 85 TYR B CA 1
ATOM 7099 C C . TYR B 1 85 ? -35.094 -2.053 7.652 1 90.38 85 TYR B C 1
ATOM 7101 O O . TYR B 1 85 ? -36.281 -2.32 7.531 1 90.38 85 TYR B O 1
ATOM 7109 N N . LEU B 1 86 ? -34.688 -1.037 8.375 1 88.44 86 LEU B N 1
ATOM 7110 C CA . LEU B 1 86 ? -35.594 -0.241 9.188 1 88.44 86 LEU B CA 1
ATOM 7111 C C . LEU B 1 86 ? -36.5 0.603 8.312 1 88.44 86 LEU B C 1
ATOM 7113 O O . LEU B 1 86 ? -37.656 0.842 8.672 1 88.44 86 LEU B O 1
ATOM 7117 N N . PHE B 1 87 ? -36 1.102 7.199 1 90.69 87 PHE B N 1
ATOM 7118 C CA . PHE B 1 87 ? -36.812 1.842 6.242 1 90.69 87 PHE B CA 1
ATOM 7119 C C . PHE B 1 87 ? -37.969 0.982 5.73 1 90.69 87 PHE B C 1
ATOM 7121 O O . PHE B 1 87 ? -39.125 1.43 5.695 1 90.69 87 PHE B O 1
ATOM 7128 N N . SER B 1 88 ? -37.656 -0.241 5.395 1 88.12 88 SER B N 1
ATOM 7129 C CA . SER B 1 88 ? -38.688 -1.15 4.91 1 88.12 88 SER B CA 1
ATOM 7130 C C . SER B 1 88 ? -39.688 -1.469 6 1 88.12 88 SER B C 1
ATOM 7132 O O . SER B 1 88 ? -40.906 -1.536 5.738 1 88.12 88 SER B O 1
ATOM 7134 N N . GLU B 1 89 ? -39.25 -1.583 7.254 1 85.44 89 GLU B N 1
ATOM 7135 C CA . GLU B 1 89 ? -40.156 -1.831 8.375 1 85.44 89 GLU B CA 1
ATOM 7136 C C . GLU B 1 89 ? -41.094 -0.663 8.586 1 85.44 89 GLU B C 1
ATOM 7138 O O . GLU B 1 89 ? -42.312 -0.865 8.781 1 85.44 89 GLU B O 1
ATOM 7143 N N . ALA B 1 90 ? -40.531 0.485 8.5 1 84.12 90 ALA B N 1
ATOM 7144 C CA . ALA B 1 90 ? -41.344 1.681 8.727 1 84.12 90 ALA B CA 1
ATOM 7145 C C . ALA B 1 90 ? -42.344 1.9 7.578 1 84.12 90 ALA B C 1
ATOM 7147 O O . ALA B 1 90 ? -43.469 2.344 7.797 1 84.12 90 ALA B O 1
ATOM 7148 N N . LYS B 1 91 ? -41.938 1.678 6.398 1 85.69 91 LYS B N 1
ATOM 7149 C CA . LYS B 1 91 ? -42.812 1.799 5.223 1 85.69 91 LYS B CA 1
ATOM 7150 C C . LYS B 1 91 ? -44 0.864 5.32 1 85.69 91 LYS B C 1
ATOM 7152 O O . LYS B 1 91 ? -45.125 1.281 5.094 1 85.69 91 LYS B O 1
ATOM 7157 N N . ASN B 1 92 ? -43.75 -0.391 5.73 1 82.19 92 ASN B N 1
ATOM 7158 C CA . ASN B 1 92 ? -44.781 -1.393 5.785 1 82.19 92 ASN B CA 1
ATOM 7159 C C . ASN B 1 92 ? -45.688 -1.192 7.004 1 82.19 92 ASN B C 1
ATOM 7161 O O . ASN B 1 92 ? -46.875 -1.515 6.961 1 82.19 92 ASN B O 1
ATOM 7165 N N . ALA B 1 93 ? -45.156 -0.705 8.047 1 77.44 93 ALA B N 1
ATOM 7166 C CA . ALA B 1 93 ? -45.969 -0.385 9.203 1 77.44 93 ALA B CA 1
ATOM 7167 C C . ALA B 1 93 ? -47 0.7 8.875 1 77.44 93 ALA B C 1
ATOM 7169 O O . ALA B 1 93 ? -48.156 0.635 9.312 1 77.44 93 ALA B O 1
ATOM 7170 N N . GLY B 1 94 ? -46.594 1.676 8.094 1 73.94 94 GLY B N 1
ATOM 7171 C CA . GLY B 1 94 ? -47.5 2.713 7.652 1 73.94 94 GLY B CA 1
ATOM 7172 C C . GLY B 1 94 ? -48.625 2.189 6.754 1 73.94 94 GLY B C 1
ATOM 7173 O O . GLY B 1 94 ? -49.781 2.582 6.895 1 73.94 94 GLY B O 1
ATOM 7174 N N . ALA B 1 95 ? -48.25 1.286 5.922 1 74.62 95 ALA B N 1
ATOM 7175 C CA . ALA B 1 95 ? -49.25 0.705 5.012 1 74.62 95 ALA B CA 1
ATOM 7176 C C . ALA B 1 95 ? -50.25 -0.157 5.766 1 74.62 95 ALA B C 1
ATOM 7178 O O . ALA B 1 95 ? -51.438 -0.169 5.434 1 74.62 95 ALA B O 1
ATOM 7179 N N . ALA B 1 96 ? -49.844 -0.887 6.781 1 73.94 96 ALA B N 1
ATOM 7180 C CA . ALA B 1 96 ? -50.719 -1.736 7.582 1 73.94 96 ALA B CA 1
ATOM 7181 C C . ALA B 1 96 ? -51.719 -0.9 8.383 1 73.94 96 ALA B C 1
ATOM 7183 O O . ALA B 1 96 ? -52.875 -1.266 8.5 1 73.94 96 ALA B O 1
ATOM 7184 N N . LEU B 1 97 ? -51.281 0.172 8.812 1 71.62 97 LEU B N 1
ATOM 7185 C CA . LEU B 1 97 ? -52.156 1.056 9.57 1 71.62 97 LEU B CA 1
ATOM 7186 C C . LEU B 1 97 ? -53.219 1.674 8.672 1 71.62 97 LEU B C 1
ATOM 7188 O O . LEU B 1 97 ? -54.375 1.849 9.086 1 71.62 97 LEU B O 1
ATOM 7192 N N . ALA B 1 98 ? -52.844 1.967 7.5 1 72.5 98 ALA B N 1
ATOM 7193 C CA . ALA B 1 98 ? -53.781 2.527 6.539 1 72.5 98 ALA B CA 1
ATOM 7194 C C . ALA B 1 98 ? -54.844 1.506 6.156 1 72.5 98 ALA B C 1
ATOM 7196 O O . ALA B 1 98 ? -56 1.866 5.906 1 72.5 98 ALA B O 1
ATOM 7197 N N . ALA B 1 99 ? -54.5 0.257 6.176 1 71.12 99 ALA B N 1
ATOM 7198 C CA . ALA B 1 99 ? -55.438 -0.806 5.805 1 71.12 99 ALA B CA 1
ATOM 7199 C C . ALA B 1 99 ? -56.438 -1.072 6.922 1 71.12 99 ALA B C 1
ATOM 7201 O O . ALA B 1 99 ? -57.594 -1.485 6.664 1 71.12 99 ALA B O 1
ATOM 7202 N N . ILE B 1 100 ? -56.094 -0.872 8.164 1 65.56 100 ILE B N 1
ATOM 7203 C CA . ILE B 1 100 ? -56.969 -1.156 9.305 1 65.56 100 ILE B CA 1
ATOM 7204 C C . ILE B 1 100 ? -57.969 -0.032 9.469 1 65.56 100 ILE B C 1
ATOM 7206 O O . ILE B 1 100 ? -59.125 -0.273 9.883 1 65.56 100 ILE B O 1
ATOM 7210 N N . SER B 1 101 ? -57.594 1.217 9.219 1 61.56 101 SER B N 1
ATOM 7211 C CA . SER B 1 101 ? -58.531 2.316 9.383 1 61.56 101 SER B CA 1
ATOM 7212 C C . SER B 1 101 ? -58.656 3.121 8.094 1 61.56 101 SER B C 1
ATOM 7214 O O . SER B 1 101 ? -58.219 4.258 8.008 1 61.56 101 SER B O 1
ATOM 7216 N N . PRO B 1 102 ? -59.281 2.467 7.094 1 59.97 102 PRO B N 1
ATOM 7217 C CA . PRO B 1 102 ? -59.344 3.162 5.809 1 59.97 102 PRO B CA 1
ATOM 7218 C C . PRO B 1 102 ? -60.156 4.465 5.891 1 59.97 102 PRO B C 1
ATOM 7220 O O . PRO B 1 102 ? -60 5.352 5.051 1 59.97 102 PRO B O 1
ATOM 7223 N N . ASN B 1 103 ? -61.156 4.551 6.828 1 55.22 103 ASN B N 1
ATOM 7224 C CA . ASN B 1 103 ? -62.094 5.672 6.875 1 55.22 103 ASN B CA 1
ATOM 7225 C C . ASN B 1 103 ? -61.469 6.887 7.562 1 55.22 103 ASN B C 1
ATOM 7227 O O . ASN B 1 103 ? -62.094 7.941 7.648 1 55.22 103 ASN B O 1
ATOM 7231 N N . SER B 1 104 ? -60.344 6.75 8.195 1 53.31 104 SER B N 1
ATOM 7232 C CA . SER B 1 104 ? -59.75 7.941 8.797 1 53.31 104 SER B CA 1
ATOM 7233 C C . SER B 1 104 ? -58.812 8.648 7.812 1 53.31 104 SER B C 1
ATOM 7235 O O . SER B 1 104 ? -58 8.008 7.16 1 53.31 104 SER B O 1
ATOM 7237 N N . SER B 1 105 ? -59.25 9.805 7.301 1 51.91 105 SER B N 1
ATOM 7238 C CA . SER B 1 105 ? -58.562 10.633 6.32 1 51.91 105 SER B CA 1
ATOM 7239 C C . SER B 1 105 ? -57.062 10.688 6.594 1 51.91 105 SER B C 1
ATOM 7241 O O . SER B 1 105 ? -56.25 10.703 5.66 1 51.91 105 SER B O 1
ATOM 7243 N N . SER B 1 106 ? -56.812 10.672 7.898 1 52.94 106 SER B N 1
ATOM 7244 C CA . SER B 1 106 ? -55.406 10.82 8.289 1 52.94 106 SER B CA 1
ATOM 7245 C C . SER B 1 106 ? -54.594 9.555 7.977 1 52.94 106 SER B C 1
ATOM 7247 O O . SER B 1 106 ? -53.438 9.633 7.621 1 52.94 106 SER B O 1
ATOM 7249 N N . TYR B 1 107 ? -55.312 8.469 7.996 1 56.62 107 TYR B N 1
ATOM 7250 C CA . TYR B 1 107 ? -54.594 7.207 7.805 1 56.62 107 TYR B CA 1
ATOM 7251 C C . TYR B 1 107 ? -54.656 6.781 6.344 1 56.62 107 TYR B C 1
ATOM 7253 O O . TYR B 1 107 ? -53.781 6.031 5.887 1 56.62 107 TYR B O 1
ATOM 7261 N N . SER B 1 108 ? -55.562 7.305 5.605 1 55.88 108 SER B N 1
ATOM 7262 C CA . SER B 1 108 ? -55.656 6.949 4.191 1 55.88 108 SER B CA 1
ATOM 7263 C C . SER B 1 108 ? -54.469 7.449 3.418 1 55.88 108 SER B C 1
ATOM 7265 O O . SER B 1 108 ? -54.031 6.828 2.436 1 55.88 108 SER B O 1
ATOM 7267 N N . GLN B 1 109 ? -53.844 8.539 3.904 1 56.66 109 GLN B N 1
ATOM 7268 C CA . GLN B 1 109 ? -52.688 9.094 3.24 1 56.66 109 GLN B CA 1
ATOM 7269 C C . GLN B 1 109 ? -51.469 8.203 3.455 1 56.66 109 GLN B C 1
ATOM 7271 O O . GLN B 1 109 ? -50.531 8.203 2.641 1 56.66 109 GLN B O 1
ATOM 7276 N N . LEU B 1 110 ? -51.562 7.398 4.508 1 57.06 110 LEU B N 1
ATOM 7277 C CA . LEU B 1 110 ? -50.469 6.508 4.812 1 57.06 110 LEU B CA 1
ATOM 7278 C C . LEU B 1 110 ? -50.406 5.332 3.842 1 57.06 110 LEU B C 1
ATOM 7280 O O . LEU B 1 110 ? -49.375 4.691 3.67 1 57.06 110 LEU B O 1
ATOM 7284 N N . GLY B 1 111 ? -51.594 5.105 3.172 1 59.91 111 GLY B N 1
ATOM 7285 C CA . GLY B 1 111 ? -51.625 4.027 2.197 1 59.91 111 GLY B CA 1
ATOM 7286 C C . GLY B 1 111 ? -51 4.395 0.868 1 59.91 111 GLY B C 1
ATOM 7287 O O . GLY B 1 111 ? -50.562 3.52 0.125 1 59.91 111 GLY B O 1
ATOM 7288 N N . THR B 1 112 ? -51 5.699 0.583 1 65.44 112 THR B N 1
ATOM 7289 C CA . THR B 1 112 ? -50.531 6.094 -0.74 1 65.44 112 THR B CA 1
ATOM 7290 C C . THR B 1 112 ? -49.125 6.703 -0.656 1 65.44 112 THR B C 1
ATOM 7292 O O . THR B 1 112 ? -48.406 6.758 -1.655 1 65.44 112 THR B O 1
ATOM 7295 N N . GLU B 1 113 ? -48.812 7.18 0.638 1 80.38 113 GLU B N 1
ATOM 7296 C CA . GLU B 1 113 ? -47.531 7.828 0.806 1 80.38 113 GLU B CA 1
ATOM 7297 C C . GLU B 1 113 ? -46.719 7.18 1.935 1 80.38 113 GLU B C 1
ATOM 7299 O O . GLU B 1 113 ? -47.281 6.5 2.791 1 80.38 113 GLU B O 1
ATOM 7304 N N . LEU B 1 114 ? -45.406 7.332 1.87 1 85.81 114 LEU B N 1
ATOM 7305 C CA . LEU B 1 114 ? -44.531 6.801 2.906 1 85.81 114 LEU B CA 1
ATOM 7306 C C . LEU B 1 114 ? -44.875 7.406 4.266 1 85.81 114 LEU B C 1
ATOM 7308 O O . LEU B 1 114 ? -45.219 8.594 4.355 1 85.81 114 LEU B O 1
ATOM 7312 N N . SER B 1 115 ? -44.875 6.656 5.258 1 81.88 115 SER B N 1
ATOM 7313 C CA . SER B 1 115 ? -45.062 7.137 6.621 1 81.88 115 SER B CA 1
ATOM 7314 C C . SER B 1 115 ? -44 8.172 6.996 1 81.88 115 SER B C 1
ATOM 7316 O O . SER B 1 115 ? -42.969 8.25 6.359 1 81.88 115 SER B O 1
ATOM 7318 N N . LEU B 1 116 ? -44.219 9.07 7.863 1 81.69 116 LEU B N 1
ATOM 7319 C CA . LEU B 1 116 ? -43.281 10.094 8.312 1 81.69 116 LEU B CA 1
ATOM 7320 C C . LEU B 1 116 ? -42 9.453 8.844 1 81.69 116 LEU B C 1
ATOM 7322 O O . LEU B 1 116 ? -40.906 9.984 8.641 1 81.69 116 LEU B O 1
ATOM 7326 N N . GLN B 1 117 ? -42.094 8.328 9.539 1 84 117 GLN B N 1
ATOM 7327 C CA . GLN B 1 117 ? -40.906 7.637 10.062 1 84 117 GLN B CA 1
ATOM 7328 C C . GLN B 1 117 ? -40 7.137 8.938 1 84 117 GLN B C 1
ATOM 7330 O O . GLN B 1 117 ? -38.781 7.254 9.008 1 84 117 GLN B O 1
ATOM 7335 N N . ALA B 1 118 ? -40.625 6.539 7.953 1 88.75 118 ALA B N 1
ATOM 7336 C CA . ALA B 1 118 ? -39.875 6.066 6.805 1 88.75 118 ALA B CA 1
ATOM 7337 C C . ALA B 1 118 ? -39.188 7.227 6.094 1 88.75 118 ALA B C 1
ATOM 7339 O O . ALA B 1 118 ? -38.031 7.102 5.66 1 88.75 118 ALA B O 1
ATOM 7340 N N . ARG B 1 119 ? -39.844 8.352 6.023 1 90.31 119 ARG B N 1
ATOM 7341 C CA . ARG B 1 119 ? -39.25 9.523 5.383 1 90.31 119 ARG B CA 1
ATOM 7342 C C . ARG B 1 119 ? -38.094 10.078 6.207 1 90.31 119 ARG B C 1
ATOM 7344 O O . ARG B 1 119 ? -37.094 10.547 5.652 1 90.31 119 ARG B O 1
ATOM 7351 N N . THR B 1 120 ? -38.219 10.055 7.523 1 89.19 120 THR B N 1
ATOM 7352 C CA . THR B 1 120 ? -37.156 10.516 8.391 1 89.19 120 THR B CA 1
ATOM 7353 C C . THR B 1 120 ? -35.906 9.625 8.25 1 89.19 120 THR B C 1
ATOM 7355 O O . THR B 1 120 ? -34.781 10.117 8.164 1 89.19 120 THR B O 1
ATOM 7358 N N . ILE B 1 121 ? -36.094 8.328 8.219 1 91.12 121 ILE B N 1
ATOM 7359 C CA . ILE B 1 121 ? -34.969 7.395 8.062 1 91.12 121 ILE B CA 1
ATOM 7360 C C . ILE B 1 121 ? -34.281 7.621 6.719 1 91.12 121 ILE B C 1
ATOM 7362 O O . ILE B 1 121 ? -33.062 7.605 6.625 1 91.12 121 ILE B O 1
ATOM 7366 N N . LEU B 1 122 ? -35.125 7.801 5.715 1 94.25 122 LEU B N 1
ATOM 7367 C CA . LEU B 1 122 ? -34.562 8.062 4.387 1 94.25 122 LEU B CA 1
ATOM 7368 C C . LEU B 1 122 ? -33.75 9.352 4.379 1 94.25 122 LEU B C 1
ATOM 7370 O O . LEU B 1 122 ? -32.688 9.414 3.771 1 94.25 122 LEU B O 1
ATOM 7374 N N . MET B 1 123 ? -34.25 10.391 5.078 1 93.5 123 MET B N 1
ATOM 7375 C CA . MET B 1 123 ? -33.5 11.648 5.199 1 93.5 123 MET B CA 1
ATOM 7376 C C . MET B 1 123 ? -32.188 11.445 5.922 1 93.5 123 MET B C 1
ATOM 7378 O O . MET B 1 123 ? -31.156 11.977 5.508 1 93.5 123 MET B O 1
ATOM 7382 N N . TRP B 1 124 ? -32.219 10.672 6.988 1 93.5 124 TRP B N 1
ATOM 7383 C CA . TRP B 1 124 ? -31 10.359 7.719 1 93.5 124 TRP B CA 1
ATOM 7384 C C . TRP B 1 124 ? -30 9.641 6.824 1 93.5 124 TRP B C 1
ATOM 7386 O O . TRP B 1 124 ? -28.797 9.938 6.855 1 93.5 124 TRP B O 1
ATOM 7396 N N . MET B 1 125 ? -30.438 8.695 6 1 94.88 125 MET B N 1
ATOM 7397 C CA . MET B 1 125 ? -29.562 7.945 5.109 1 94.88 125 MET B CA 1
ATOM 7398 C C . MET B 1 125 ? -28.891 8.875 4.098 1 94.88 125 MET B C 1
ATOM 7400 O O . MET B 1 125 ? -27.688 8.758 3.842 1 94.88 125 MET B O 1
ATOM 7404 N N . LEU B 1 126 ? -29.641 9.789 3.574 1 95.38 126 LEU B N 1
ATOM 7405 C CA . LEU B 1 126 ? -29.094 10.719 2.582 1 95.38 126 LEU B CA 1
ATOM 7406 C C . LEU B 1 126 ? -28.109 11.68 3.221 1 95.38 126 LEU B C 1
ATOM 7408 O O . LEU B 1 126 ? -27.016 11.914 2.672 1 95.38 126 LEU B O 1
ATOM 7412 N N . LEU B 1 127 ? -28.453 12.172 4.395 1 93.88 127 LEU B N 1
ATOM 7413 C CA . LEU B 1 127 ? -27.594 13.133 5.066 1 93.88 127 LEU B CA 1
ATOM 7414 C C . LEU B 1 127 ? -26.297 12.469 5.531 1 93.88 127 LEU B C 1
ATOM 7416 O O . LEU B 1 127 ? -25.219 13.062 5.434 1 93.88 127 LEU B O 1
ATOM 7420 N N . VAL B 1 128 ? -26.359 11.273 6.02 1 92.06 128 VAL B N 1
ATOM 7421 C CA . VAL B 1 128 ? -25.156 10.555 6.465 1 92.06 128 VAL B CA 1
ATOM 7422 C C . VAL B 1 128 ? -24.266 10.25 5.266 1 92.06 128 VAL B C 1
ATOM 7424 O O . VAL B 1 128 ? -23.031 10.305 5.371 1 92.06 128 VAL B O 1
ATOM 7427 N N . GLU B 1 129 ? -24.891 9.93 4.121 1 92.62 129 GLU B N 1
ATOM 7428 C CA . GLU B 1 129 ? -24.094 9.703 2.922 1 92.62 129 GLU B CA 1
ATOM 7429 C C . GLU B 1 129 ? -23.344 10.977 2.508 1 92.62 129 GLU B C 1
ATOM 7431 O O . GLU B 1 129 ? -22.203 10.906 2.041 1 92.62 129 GLU B O 1
ATOM 7436 N N . LEU B 1 130 ? -23.953 12.117 2.695 1 92.12 130 LEU B N 1
ATOM 7437 C CA . LEU B 1 130 ? -23.312 13.391 2.385 1 92.12 130 LEU B CA 1
ATOM 7438 C C . LEU B 1 130 ? -22.156 13.672 3.35 1 92.12 130 LEU B C 1
ATOM 7440 O O . LEU B 1 130 ? -21.141 14.234 2.953 1 92.12 130 LEU B O 1
ATOM 7444 N N . LEU B 1 131 ? -22.328 13.219 4.555 1 89.56 131 LEU B N 1
ATOM 7445 C CA . LEU B 1 131 ? -21.312 13.484 5.578 1 89.56 131 LEU B CA 1
ATOM 7446 C C . LEU B 1 131 ? -20.203 12.453 5.512 1 89.56 131 LEU B C 1
ATOM 7448 O O . LEU B 1 131 ? -19.109 12.672 6.062 1 89.56 131 LEU B O 1
ATOM 7452 N N . ARG B 1 132 ? -20.359 11.359 4.844 1 87.12 132 ARG B N 1
ATOM 7453 C CA . ARG B 1 132 ? -19.375 10.289 4.75 1 87.12 132 ARG B CA 1
ATOM 7454 C C . ARG B 1 132 ? -18.141 10.734 3.977 1 87.12 132 ARG B C 1
ATOM 7456 O O . ARG B 1 132 ? -17.078 10.133 4.09 1 87.12 132 ARG B O 1
ATOM 7463 N N . LYS B 1 133 ? -18.172 11.773 3.221 1 77.81 133 LYS B N 1
ATOM 7464 C CA . LYS B 1 133 ? -17.031 12.281 2.463 1 77.81 133 LYS B CA 1
ATOM 7465 C C . LYS B 1 133 ? -15.875 12.633 3.385 1 77.81 133 LYS B C 1
ATOM 7467 O O . LYS B 1 133 ? -14.711 12.586 2.969 1 77.81 133 LYS B O 1
ATOM 7472 N N . LYS B 1 134 ? -16.156 12.883 4.641 1 73.81 134 LYS B N 1
ATOM 7473 C CA . LYS B 1 134 ? -15.133 13.266 5.598 1 73.81 134 LYS B CA 1
ATOM 7474 C C . LYS B 1 134 ? -14.234 12.086 5.949 1 73.81 134 LYS B C 1
ATOM 7476 O O . LYS B 1 134 ? -13.102 12.266 6.41 1 73.81 134 LYS B O 1
ATOM 7481 N N . VAL B 1 135 ? -14.773 10.914 5.688 1 74.69 135 VAL B N 1
ATOM 7482 C CA . VAL B 1 135 ? -14.039 9.727 6.109 1 74.69 135 VAL B CA 1
ATOM 7483 C C . VAL B 1 135 ? -13.141 9.242 4.977 1 74.69 135 VAL B C 1
ATOM 7485 O O . VAL B 1 135 ? -12.148 8.555 5.215 1 74.69 135 VAL B O 1
ATOM 7488 N N . GLU B 1 136 ? -13.359 9.703 3.785 1 74.25 136 GLU B N 1
ATOM 7489 C CA . GLU B 1 136 ? -12.594 9.195 2.652 1 74.25 136 GLU B CA 1
ATOM 7490 C C . GLU B 1 136 ? -11.523 10.188 2.209 1 74.25 136 GLU B C 1
ATOM 7492 O O . GLU B 1 136 ? -11.82 11.359 1.961 1 74.25 136 GLU B O 1
ATOM 7497 N N . ALA B 1 137 ? -10.289 9.75 2.326 1 70.5 137 ALA B N 1
ATOM 7498 C CA . ALA B 1 137 ? -9.172 10.594 1.9 1 70.5 137 ALA B CA 1
ATOM 7499 C C . ALA B 1 137 ? -9.094 10.672 0.378 1 70.5 137 ALA B C 1
ATOM 7501 O O . ALA B 1 137 ? -9.516 9.742 -0.318 1 70.5 137 ALA B O 1
ATOM 7502 N N . ILE B 1 138 ? -8.648 11.852 -0.051 1 70.94 138 ILE B N 1
ATOM 7503 C CA . ILE B 1 138 ? -8.328 11.992 -1.466 1 70.94 138 ILE B CA 1
ATOM 7504 C C . ILE B 1 138 ? -6.953 11.383 -1.746 1 70.94 138 ILE B C 1
ATOM 7506 O O . ILE B 1 138 ? -5.957 11.781 -1.134 1 70.94 138 ILE B O 1
ATOM 7510 N N . LEU B 1 139 ? -6.938 10.18 -2.295 1 66 139 LEU B N 1
ATOM 7511 C CA . LEU B 1 139 ? -5.668 9.484 -2.473 1 66 139 LEU B CA 1
ATOM 7512 C C . LEU B 1 139 ? -5.109 9.719 -3.871 1 66 139 LEU B C 1
ATOM 7514 O O . LEU B 1 139 ? -5.805 9.5 -4.867 1 66 139 LEU B O 1
ATOM 7518 N N . VAL B 1 140 ? -3.957 10.359 -3.947 1 63.28 140 VAL B N 1
ATOM 7519 C CA . VAL B 1 140 ? -3.301 10.594 -5.23 1 63.28 140 VAL B CA 1
ATOM 7520 C C . VAL B 1 140 ? -2.773 9.266 -5.785 1 63.28 140 VAL B C 1
ATOM 7522 O O . VAL B 1 140 ? -2.934 8.977 -6.973 1 63.28 140 VAL B O 1
ATOM 7525 N N . ASN B 1 141 ? -2.025 8.445 -5 1 59.84 141 ASN B N 1
ATOM 7526 C CA . ASN B 1 141 ? -1.329 7.281 -5.539 1 59.84 141 ASN B CA 1
ATOM 7527 C C . ASN B 1 141 ? -1.924 5.977 -5.016 1 59.84 141 ASN B C 1
ATOM 7529 O O . ASN B 1 141 ? -1.214 4.98 -4.867 1 59.84 141 ASN B O 1
ATOM 7533 N N . ALA B 1 142 ? -3.283 5.988 -4.852 1 60.88 142 ALA B N 1
ATOM 7534 C CA . ALA B 1 142 ? -3.758 4.719 -4.309 1 60.88 142 ALA B CA 1
ATOM 7535 C C . ALA B 1 142 ? -4.207 3.779 -5.422 1 60.88 142 ALA B C 1
ATOM 7537 O O . ALA B 1 142 ? -4.949 4.184 -6.32 1 60.88 142 ALA B O 1
ATOM 7538 N N . GLY B 1 143 ? -3.402 2.838 -6 1 53.94 143 GLY B N 1
ATOM 7539 C CA . GLY B 1 143 ? -3.654 1.828 -7.016 1 53.94 143 GLY B CA 1
ATOM 7540 C C . GLY B 1 143 ? -5.074 1.298 -6.992 1 53.94 143 GLY B C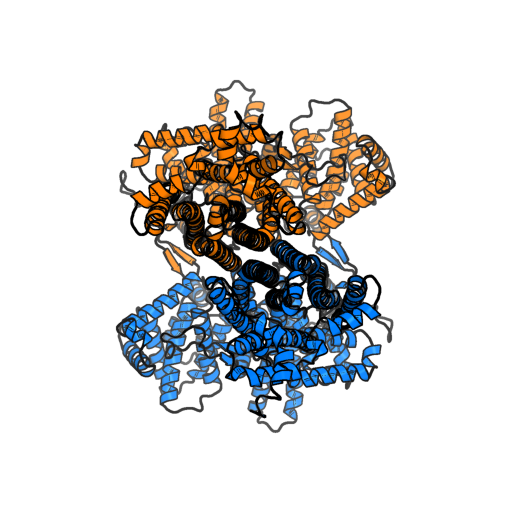 1
ATOM 7541 O O . GLY B 1 143 ? -6.031 2.072 -7.039 1 53.94 143 GLY B O 1
ATOM 7542 N N . MET B 1 144 ? -5.305 0.09 -6.941 1 54.19 144 MET B N 1
ATOM 7543 C CA . MET B 1 144 ? -6.523 -0.703 -7.062 1 54.19 144 MET B CA 1
ATOM 7544 C C . MET B 1 144 ? -7.48 -0.406 -5.914 1 54.19 144 MET B C 1
ATOM 7546 O O . MET B 1 144 ? -8.703 -0.508 -6.074 1 54.19 144 MET B O 1
ATOM 7550 N N . GLN B 1 145 ? -6.992 0.138 -4.824 1 62.56 145 GLN B N 1
ATOM 7551 C CA . GLN B 1 145 ? -7.863 0.373 -3.678 1 62.56 145 GLN B CA 1
ATOM 7552 C C . GLN B 1 145 ? -8.812 1.541 -3.936 1 62.56 145 GLN B C 1
ATOM 7554 O O . GLN B 1 145 ? -9.945 1.543 -3.459 1 62.56 145 GLN B O 1
ATOM 7559 N N . TRP B 1 146 ? -8.445 2.275 -4.938 1 66.62 146 TRP B N 1
ATOM 7560 C CA . TRP B 1 146 ? -9.289 3.432 -5.234 1 66.62 146 TRP B CA 1
ATOM 7561 C C . TRP B 1 146 ? -10.484 3.029 -6.094 1 66.62 146 TRP B C 1
ATOM 7563 O O . TRP B 1 146 ? -11.594 3.521 -5.891 1 66.62 146 TRP B O 1
ATOM 7573 N N . GLN B 1 147 ? -10.352 2.031 -6.914 1 73.12 147 GLN B N 1
ATOM 7574 C CA . GLN B 1 147 ? -11.438 1.651 -7.809 1 73.12 147 GLN B CA 1
ATOM 7575 C C . GLN B 1 147 ? -12.562 0.955 -7.047 1 73.12 147 GLN B C 1
ATOM 7577 O O . GLN B 1 147 ? -13.734 1.225 -7.285 1 73.12 147 GLN B O 1
ATOM 7582 N N . SER B 1 148 ? -12.117 0.204 -6.09 1 76.19 148 SER B N 1
ATOM 7583 C CA . SER B 1 148 ? -13.133 -0.505 -5.316 1 76.19 148 SER B CA 1
ATOM 7584 C C . SER B 1 148 ? -13.906 0.45 -4.41 1 76.19 148 SER B C 1
ATOM 7586 O O . SER B 1 148 ? -15.125 0.32 -4.258 1 76.19 148 SER B O 1
ATOM 7588 N N . GLY B 1 149 ? -13.219 1.439 -3.934 1 78.19 149 GLY B N 1
ATOM 7589 C CA . GLY B 1 149 ? -13.891 2.42 -3.096 1 78.19 149 GLY B CA 1
ATOM 7590 C C . GLY B 1 149 ? -14.852 3.309 -3.867 1 78.19 149 GLY B C 1
ATOM 7591 O O . GLY B 1 149 ? -15.938 3.635 -3.377 1 78.19 149 GLY B O 1
ATOM 7592 N N . THR B 1 150 ? -14.562 3.557 -5.102 1 85.12 150 THR B N 1
ATOM 7593 C CA . THR B 1 150 ? -15.398 4.406 -5.938 1 85.12 150 THR B CA 1
ATOM 7594 C C . THR B 1 150 ? -16.656 3.658 -6.387 1 85.12 150 THR B C 1
ATOM 7596 O O . THR B 1 150 ? -17.75 4.227 -6.41 1 85.12 150 THR B O 1
ATOM 7599 N N . ILE B 1 151 ? -16.531 2.432 -6.625 1 85 151 ILE B N 1
ATOM 7600 C CA . ILE B 1 151 ? -17.672 1.642 -7.062 1 85 151 ILE B CA 1
ATOM 7601 C C . ILE B 1 151 ? -18.625 1.428 -5.891 1 85 151 ILE B C 1
ATOM 7603 O O . ILE B 1 151 ? -19.844 1.462 -6.066 1 85 151 ILE B O 1
ATOM 7607 N N . ASP B 1 152 ? -18.016 1.253 -4.758 1 84.56 152 ASP B N 1
ATOM 7608 C CA . ASP B 1 152 ? -18.844 1.089 -3.574 1 84.56 152 ASP B CA 1
ATOM 7609 C C . ASP B 1 152 ? -19.672 2.346 -3.307 1 84.56 152 ASP B C 1
ATOM 7611 O O . ASP B 1 152 ? -20.859 2.26 -3.004 1 84.56 152 ASP B O 1
ATOM 7615 N N . ARG B 1 153 ? -19.094 3.432 -3.49 1 88.5 153 ARG B N 1
ATOM 7616 C CA . ARG B 1 153 ? -19.812 4.684 -3.268 1 88.5 153 ARG B CA 1
ATOM 7617 C C . ARG B 1 153 ? -20.859 4.906 -4.348 1 88.5 153 ARG B C 1
ATOM 7619 O O . ARG B 1 153 ? -21.969 5.348 -4.055 1 88.5 153 ARG B O 1
ATOM 7626 N N . ALA B 1 154 ? -20.516 4.594 -5.543 1 90.81 154 ALA B N 1
ATOM 7627 C CA . ALA B 1 154 ? -21.469 4.734 -6.641 1 90.81 154 ALA B CA 1
ATOM 7628 C C . ALA B 1 154 ? -22.688 3.838 -6.43 1 90.81 154 ALA B C 1
ATOM 7630 O O . ALA B 1 154 ? -23.828 4.246 -6.691 1 90.81 154 ALA B O 1
ATOM 7631 N N . SER B 1 155 ? -22.391 2.672 -5.895 1 89.69 155 SER B N 1
ATOM 7632 C CA . SER B 1 155 ? -23.484 1.73 -5.656 1 89.69 155 SER B CA 1
ATOM 7633 C C . SER B 1 155 ? -24.391 2.207 -4.527 1 89.69 155 SER B C 1
ATOM 7635 O O . SER B 1 155 ? -25.609 2.062 -4.602 1 89.69 155 SER B O 1
ATOM 7637 N N . ARG B 1 156 ? -23.828 2.754 -3.549 1 91 156 ARG B N 1
ATOM 7638 C CA . ARG B 1 156 ? -24.625 3.264 -2.439 1 91 156 ARG B CA 1
ATOM 7639 C C . ARG B 1 156 ? -25.516 4.418 -2.889 1 91 156 ARG B C 1
ATOM 7641 O O . ARG B 1 156 ? -26.688 4.477 -2.535 1 91 156 ARG B O 1
ATOM 7648 N N . ILE B 1 157 ? -24.953 5.285 -3.672 1 93.56 157 ILE B N 1
ATOM 7649 C CA . ILE B 1 157 ? -25.719 6.434 -4.16 1 93.56 157 ILE B CA 1
ATOM 7650 C C . ILE B 1 157 ? -26.828 5.957 -5.09 1 93.56 157 ILE B C 1
ATOM 7652 O O . ILE B 1 157 ? -27.953 6.469 -5.039 1 93.56 157 ILE B O 1
ATOM 7656 N N . ALA B 1 158 ? -26.547 4.938 -5.891 1 92.81 158 ALA B N 1
ATOM 7657 C CA . ALA B 1 158 ? -27.562 4.371 -6.777 1 92.81 158 ALA B CA 1
ATOM 7658 C C . ALA B 1 158 ? -28.688 3.73 -5.977 1 92.81 158 ALA B C 1
ATOM 7660 O O . ALA B 1 158 ? -29.859 3.881 -6.316 1 92.81 158 ALA B O 1
ATOM 7661 N N . TRP B 1 159 ? -28.297 3.086 -4.883 1 93 159 TRP B N 1
ATOM 7662 C CA . TRP B 1 159 ? -29.281 2.451 -4.023 1 93 159 TRP B CA 1
ATOM 7663 C C . TRP B 1 159 ? -30.188 3.494 -3.363 1 93 159 TRP B C 1
ATOM 7665 O O . TRP B 1 159 ? -31.406 3.342 -3.34 1 93 159 TRP B O 1
ATOM 7675 N N . LEU B 1 160 ? -29.625 4.559 -2.934 1 95.31 160 LEU B N 1
ATOM 7676 C CA . LEU B 1 160 ? -30.406 5.625 -2.316 1 95.31 160 LEU B CA 1
ATOM 7677 C C . LEU B 1 160 ? -31.312 6.297 -3.342 1 95.31 160 LEU B C 1
ATOM 7679 O O . LEU B 1 160 ? -32.438 6.672 -3.023 1 95.31 160 LEU B O 1
ATOM 7683 N N . GLY B 1 161 ? -30.812 6.43 -4.59 1 94.31 161 GLY B N 1
ATOM 7684 C CA . GLY B 1 161 ? -31.641 6.961 -5.656 1 94.31 161 GLY B CA 1
ATOM 7685 C C . GLY B 1 161 ? -32.844 6.094 -5.949 1 94.31 161 GLY B C 1
ATOM 7686 O O . GLY B 1 161 ? -33.969 6.605 -6.141 1 94.31 161 GLY B O 1
ATOM 7687 N N . TYR B 1 162 ? -32.656 4.828 -5.836 1 91.94 162 TYR B N 1
ATOM 7688 C CA . TYR B 1 162 ? -33.75 3.896 -6.043 1 91.94 162 TYR B CA 1
ATOM 7689 C C . TYR B 1 162 ? -34.812 4.039 -4.941 1 91.94 162 TYR B C 1
ATOM 7691 O O . TYR B 1 162 ? -36 4.047 -5.215 1 91.94 162 TYR B O 1
ATOM 7699 N N . LEU B 1 163 ? -34.375 4.195 -3.736 1 93.12 163 LEU B N 1
ATOM 7700 C CA . LEU B 1 163 ? -35.312 4.309 -2.619 1 93.12 163 LEU B CA 1
ATOM 7701 C C . LEU B 1 163 ? -36.094 5.602 -2.707 1 93.12 163 LEU B C 1
ATOM 7703 O O . LEU B 1 163 ? -37.281 5.629 -2.367 1 93.12 163 LEU B O 1
ATOM 7707 N N . VAL B 1 164 ? -35.5 6.652 -3.211 1 93.31 164 VAL B N 1
ATOM 7708 C CA . VAL B 1 164 ? -36.156 7.953 -3.273 1 93.31 164 VAL B CA 1
ATOM 7709 C C . VAL B 1 164 ? -37.156 7.969 -4.414 1 93.31 164 VAL B C 1
ATOM 7711 O O . VAL B 1 164 ? -38.344 8.258 -4.203 1 93.31 164 VAL B O 1
ATOM 7714 N N . PHE B 1 165 ? -36.844 7.57 -5.555 1 89.56 165 PHE B N 1
ATOM 7715 C CA . PHE B 1 165 ? -37.656 7.797 -6.742 1 89.56 165 PHE B CA 1
ATOM 7716 C C . PHE B 1 165 ? -38.656 6.668 -6.938 1 89.56 165 PHE B C 1
ATOM 7718 O O . PHE B 1 165 ? -39.688 6.852 -7.582 1 89.56 165 PHE B O 1
ATOM 7725 N N . TYR B 1 166 ? -38.375 5.527 -6.289 1 87.19 166 TYR B N 1
ATOM 7726 C CA . TYR B 1 166 ? -39.312 4.414 -6.449 1 87.19 166 TYR B CA 1
ATOM 7727 C C . TYR B 1 166 ? -40.375 4.426 -5.348 1 87.19 166 TYR B C 1
ATOM 7729 O O . TYR B 1 166 ? -41.5 3.996 -5.559 1 87.19 166 TYR B O 1
ATOM 7737 N N . ASN B 1 167 ? -40.062 4.977 -4.18 1 88.12 167 ASN B N 1
ATOM 7738 C CA . ASN B 1 167 ? -40.969 4.816 -3.045 1 88.12 167 ASN B CA 1
ATOM 7739 C C . ASN B 1 167 ? -41.75 6.102 -2.76 1 88.12 167 ASN B C 1
ATOM 7741 O O . ASN B 1 167 ? -42.812 6.062 -2.131 1 88.12 167 ASN B O 1
ATOM 7745 N N . LEU B 1 168 ? -41.219 7.242 -3.176 1 88.19 168 LEU B N 1
ATOM 7746 C CA . LEU B 1 168 ? -41.938 8.492 -2.943 1 88.19 168 LEU B CA 1
ATOM 7747 C C . LEU B 1 168 ? -42.875 8.805 -4.109 1 88.19 168 LEU B C 1
ATOM 7749 O O . LEU B 1 168 ? -42.469 8.742 -5.273 1 88.19 168 LEU B O 1
ATOM 7753 N N . ASN B 1 169 ? -44.125 9.086 -3.824 1 85.31 169 ASN B N 1
ATOM 7754 C CA . ASN B 1 169 ? -45.125 9.312 -4.871 1 85.31 169 ASN B CA 1
ATOM 7755 C C . ASN B 1 169 ? -45.469 10.797 -4.996 1 85.31 169 ASN B C 1
ATOM 7757 O O . ASN B 1 169 ? -45.625 11.305 -6.102 1 85.31 169 ASN B O 1
ATOM 7761 N N . SER B 1 170 ? -45.625 11.531 -3.818 1 86.19 170 SER B N 1
ATOM 7762 C CA . SER B 1 170 ? -45.969 12.953 -3.863 1 86.19 170 SER B CA 1
ATOM 7763 C C . SER B 1 170 ? -44.875 13.766 -4.539 1 86.19 170 SER B C 1
ATOM 7765 O O . SER B 1 170 ? -43.688 13.547 -4.293 1 86.19 170 SER B O 1
ATOM 7767 N N . THR B 1 171 ? -45.219 14.648 -5.395 1 84.25 171 THR B N 1
ATOM 7768 C CA . THR B 1 171 ? -44.312 15.438 -6.188 1 84.25 171 THR B CA 1
ATOM 7769 C C . THR B 1 171 ? -43.469 16.344 -5.285 1 84.25 171 THR B C 1
ATOM 7771 O O . THR B 1 171 ? -42.25 16.469 -5.48 1 84.25 171 THR B O 1
ATOM 7774 N N . GLY B 1 172 ? -44.062 17.016 -4.352 1 85.12 172 GLY B N 1
ATOM 7775 C CA . GLY B 1 172 ? -43.312 17.906 -3.469 1 85.12 172 GLY B CA 1
ATOM 7776 C C . GLY B 1 172 ? -42.281 17.203 -2.623 1 85.12 172 GLY B C 1
ATOM 7777 O O . GLY B 1 172 ? -41.156 17.688 -2.463 1 85.12 172 GLY B O 1
ATOM 7778 N N . LYS B 1 173 ? -42.594 16.062 -2.082 1 88.62 173 LYS B N 1
ATOM 7779 C CA . LYS B 1 173 ? -41.656 15.297 -1.269 1 88.62 173 LYS B CA 1
ATOM 7780 C C . LYS B 1 173 ? -40.531 14.695 -2.125 1 88.62 173 LYS B C 1
ATOM 7782 O O . LYS B 1 173 ? -39.375 14.719 -1.732 1 88.62 173 LYS B O 1
ATOM 7787 N N . LYS B 1 174 ? -40.875 14.234 -3.301 1 89.44 174 LYS B N 1
ATOM 7788 C CA . LYS B 1 174 ? -39.875 13.695 -4.23 1 89.44 174 LYS B CA 1
ATOM 7789 C C . LYS B 1 174 ? -38.875 14.758 -4.633 1 89.44 174 LYS B C 1
ATOM 7791 O O . LYS B 1 174 ? -37.688 14.461 -4.809 1 89.44 174 LYS B O 1
ATOM 7796 N N . ALA B 1 175 ? -39.312 15.961 -4.73 1 88.81 175 ALA B N 1
ATOM 7797 C CA . ALA B 1 175 ? -38.438 17.047 -5.137 1 88.81 175 ALA B CA 1
ATOM 7798 C C . ALA B 1 175 ? -37.406 17.359 -4.051 1 88.81 175 ALA B C 1
ATOM 7800 O O . ALA B 1 175 ? -36.219 17.562 -4.34 1 88.81 175 ALA B O 1
ATOM 7801 N N . ILE B 1 176 ? -37.781 17.375 -2.793 1 89 176 ILE B N 1
ATOM 7802 C CA . ILE B 1 176 ? -36.875 17.703 -1.704 1 89 176 ILE B CA 1
ATOM 7803 C C . ILE B 1 176 ? -35.844 16.578 -1.536 1 89 176 ILE B C 1
ATOM 7805 O O . ILE B 1 176 ? -34.625 16.844 -1.47 1 89 176 ILE B O 1
ATOM 7809 N N . TYR B 1 177 ? -36.281 15.305 -1.442 1 93.69 177 TYR B N 1
ATOM 7810 C CA . TYR B 1 177 ? -35.375 14.172 -1.296 1 93.69 177 TYR B CA 1
ATOM 7811 C C . TYR B 1 177 ? -34.531 13.984 -2.547 1 93.69 177 TYR B C 1
ATOM 7813 O O . TYR B 1 177 ? -33.375 13.609 -2.459 1 93.69 177 TYR B O 1
ATOM 7821 N N . GLY B 1 178 ? -35.156 14.289 -3.693 1 92.31 178 GLY B N 1
ATOM 7822 C CA . GLY B 1 178 ? -34.375 14.242 -4.938 1 92.31 178 GLY B CA 1
ATOM 7823 C C . GLY B 1 178 ? -33.281 15.266 -5 1 92.31 178 GLY B C 1
ATOM 7824 O O . GLY B 1 178 ? -32.188 14.984 -5.516 1 92.31 178 GLY B O 1
ATOM 7825 N N . THR B 1 179 ? -33.5 16.422 -4.469 1 91.69 179 THR B N 1
ATOM 7826 C CA . THR B 1 179 ? -32.469 17.453 -4.43 1 91.69 179 THR B CA 1
ATOM 7827 C C . THR B 1 179 ? -31.297 17.016 -3.551 1 91.69 179 THR B C 1
ATOM 7829 O O . THR B 1 179 ? -30.141 17.219 -3.916 1 91.69 179 THR B O 1
ATOM 7832 N N . LEU B 1 180 ? -31.578 16.438 -2.389 1 93.38 180 LEU B N 1
ATOM 7833 C CA . LEU B 1 180 ? -30.516 15.938 -1.52 1 93.38 180 LEU B CA 1
ATOM 7834 C C . LEU B 1 180 ? -29.734 14.828 -2.201 1 93.38 180 LEU B C 1
ATOM 7836 O O . LEU B 1 180 ? -28.5 14.758 -2.066 1 93.38 180 LEU B O 1
ATOM 7840 N N . TRP B 1 181 ? -30.422 14 -2.904 1 95.38 181 TRP B N 1
ATOM 7841 C CA . TRP B 1 181 ? -29.766 12.922 -3.631 1 95.38 181 TRP B CA 1
ATOM 7842 C C . TRP B 1 181 ? -28.875 13.477 -4.738 1 95.38 181 TRP B C 1
ATOM 7844 O O . TRP B 1 181 ? -27.766 12.984 -4.957 1 95.38 181 TRP B O 1
ATOM 7854 N N . ILE B 1 182 ? -29.312 14.492 -5.461 1 94.38 182 ILE B N 1
ATOM 7855 C CA . ILE B 1 182 ? -28.547 15.094 -6.539 1 94.38 182 ILE B CA 1
ATOM 7856 C C . ILE B 1 182 ? -27.281 15.734 -5.969 1 94.38 182 ILE B C 1
ATOM 7858 O O . ILE B 1 182 ? -26.203 15.664 -6.574 1 94.38 182 ILE B O 1
ATOM 7862 N N . VAL B 1 183 ? -27.438 16.359 -4.824 1 93.81 183 VAL B N 1
ATOM 7863 C CA . VAL B 1 183 ? -26.266 16.953 -4.184 1 93.81 183 VAL B CA 1
ATOM 7864 C C . VAL B 1 183 ? -25.25 15.859 -3.842 1 93.81 183 VAL B C 1
ATOM 7866 O O . VAL B 1 183 ? -24.047 16.016 -4.066 1 93.81 183 VAL B O 1
ATOM 7869 N N . ALA B 1 184 ? -25.703 14.75 -3.361 1 93.94 184 ALA B N 1
ATOM 7870 C CA . ALA B 1 184 ? -24.828 13.633 -3.027 1 93.94 184 ALA B CA 1
ATOM 7871 C C . ALA B 1 184 ? -24.172 13.062 -4.281 1 93.94 184 ALA B C 1
ATOM 7873 O O . ALA B 1 184 ? -22.969 12.789 -4.285 1 93.94 184 ALA B O 1
ATOM 7874 N N . ALA B 1 185 ? -24.938 12.93 -5.324 1 94.62 185 ALA B N 1
ATOM 7875 C CA . ALA B 1 185 ? -24.406 12.398 -6.582 1 94.62 185 ALA B CA 1
ATOM 7876 C C . ALA B 1 185 ? -23.406 13.367 -7.207 1 94.62 185 ALA B C 1
ATOM 7878 O O . ALA B 1 185 ? -22.375 12.953 -7.734 1 94.62 185 ALA B O 1
ATOM 7879 N N . ALA B 1 186 ? -23.734 14.594 -7.094 1 93 186 ALA B N 1
ATOM 7880 C CA . ALA B 1 186 ? -22.844 15.609 -7.652 1 93 186 ALA B CA 1
ATOM 7881 C C . ALA B 1 186 ? -21.531 15.664 -6.883 1 93 186 ALA B C 1
ATOM 7883 O O . ALA B 1 186 ? -20.453 15.773 -7.484 1 93 186 ALA B O 1
ATOM 7884 N N . LYS B 1 187 ? -21.609 15.656 -5.645 1 91.44 187 LYS B N 1
ATOM 7885 C CA . LYS B 1 187 ? -20.391 15.68 -4.836 1 91.44 187 LYS B CA 1
ATOM 7886 C C . LYS B 1 187 ? -19.547 14.438 -5.09 1 91.44 187 LYS B C 1
ATOM 7888 O O . LYS B 1 187 ? -18.312 14.508 -5.059 1 91.44 187 LYS B O 1
ATOM 7893 N N . PHE B 1 188 ? -20.172 13.32 -5.289 1 92.31 188 PHE B N 1
ATOM 7894 C CA . PHE B 1 188 ? -19.438 12.102 -5.637 1 92.31 188 PHE B CA 1
ATOM 7895 C C . PHE B 1 188 ? -18.719 12.266 -6.965 1 92.31 188 PHE B C 1
ATOM 7897 O O . PHE B 1 188 ? -17.531 11.938 -7.074 1 92.31 188 PHE B O 1
ATOM 7904 N N . LEU B 1 189 ? -19.406 12.812 -7.996 1 91.62 189 LEU B N 1
ATOM 7905 C CA . LEU B 1 189 ? -18.797 13.023 -9.305 1 91.62 189 LEU B CA 1
ATOM 7906 C C . LEU B 1 189 ? -17.672 14.047 -9.219 1 91.62 189 LEU B C 1
ATOM 7908 O O . LEU B 1 189 ? -16.656 13.922 -9.922 1 91.62 189 LEU B O 1
ATOM 7912 N N . GLN B 1 190 ? -17.844 14.992 -8.367 1 90.62 190 GLN B N 1
ATOM 7913 C CA . GLN B 1 190 ? -16.797 15.977 -8.148 1 90.62 190 GLN B CA 1
ATOM 7914 C C . GLN B 1 190 ? -15.531 15.328 -7.598 1 90.62 190 GLN B C 1
ATOM 7916 O O . GLN B 1 190 ? -14.43 15.594 -8.078 1 90.62 190 GLN B O 1
ATOM 7921 N N . ARG B 1 191 ? -15.664 14.539 -6.645 1 89.06 191 ARG B N 1
ATOM 7922 C CA . ARG B 1 191 ? -14.523 13.883 -6.016 1 89.06 191 ARG B CA 1
ATOM 7923 C C . ARG B 1 191 ? -13.828 12.938 -6.988 1 89.06 191 ARG B C 1
ATOM 7925 O O . ARG B 1 191 ? -12.602 12.852 -7.012 1 89.06 191 ARG B O 1
ATOM 7932 N N . VAL B 1 192 ? -14.625 12.227 -7.805 1 89.25 192 VAL B N 1
ATOM 7933 C CA . VAL B 1 192 ? -14.062 11.312 -8.797 1 89.25 192 VAL B CA 1
ATOM 7934 C C . VAL B 1 192 ? -13.273 12.109 -9.836 1 89.25 192 VAL B C 1
ATOM 7936 O O . VAL B 1 192 ? -12.172 11.703 -10.227 1 89.25 192 VAL B O 1
ATOM 7939 N N . SER B 1 193 ? -13.836 13.25 -10.211 1 89.44 193 SER B N 1
ATOM 7940 C CA . SER B 1 193 ? -13.156 14.086 -11.195 1 89.44 193 SER B CA 1
ATOM 7941 C C . SER B 1 193 ? -11.859 14.672 -10.625 1 89.44 193 SER B C 1
ATOM 7943 O O . SER B 1 193 ? -10.852 14.734 -11.328 1 89.44 193 SER B O 1
ATOM 7945 N N . ILE B 1 194 ? -11.875 15.078 -9.383 1 88.88 194 ILE B N 1
ATOM 7946 C CA . ILE B 1 194 ? -10.695 15.648 -8.742 1 88.88 194 ILE B CA 1
ATOM 7947 C C . ILE B 1 194 ? -9.609 14.586 -8.633 1 88.88 194 ILE B C 1
ATOM 7949 O O . ILE B 1 194 ? -8.438 14.852 -8.914 1 88.88 194 ILE B O 1
ATOM 7953 N N . ASN B 1 195 ? -9.984 13.391 -8.289 1 87.69 195 ASN B N 1
ATOM 7954 C CA . ASN B 1 195 ? -9.008 12.312 -8.156 1 87.69 195 ASN B CA 1
ATOM 7955 C C . ASN B 1 195 ? -8.398 11.938 -9.5 1 87.69 195 ASN B C 1
ATOM 7957 O O . ASN B 1 195 ? -7.203 11.656 -9.586 1 87.69 195 ASN B O 1
ATOM 7961 N N . GLU B 1 196 ? -9.266 11.984 -10.5 1 88.38 196 GLU B N 1
ATOM 7962 C CA . GLU B 1 196 ? -8.75 11.68 -11.836 1 88.38 196 GLU B CA 1
ATOM 7963 C C . GLU B 1 196 ? -7.812 12.773 -12.328 1 88.38 196 GLU B C 1
ATOM 7965 O O . GLU B 1 196 ? -6.793 12.492 -12.961 1 88.38 196 GLU B O 1
ATOM 7970 N N . LEU B 1 197 ? -8.117 13.961 -11.969 1 87.81 197 LEU B N 1
ATOM 7971 C CA . LEU B 1 197 ? -7.266 15.078 -12.352 1 87.81 197 LEU B CA 1
ATOM 7972 C C . LEU B 1 197 ? -5.934 15.023 -11.609 1 87.81 197 LEU B C 1
ATOM 7974 O O . LEU B 1 197 ? -4.879 15.273 -12.203 1 87.81 197 LEU B O 1
ATOM 7978 N N . LEU B 1 198 ? -5.973 14.695 -10.359 1 88.81 198 LEU B N 1
ATOM 7979 C CA . LEU B 1 198 ? -4.758 14.625 -9.555 1 88.81 198 LEU B CA 1
ATOM 7980 C C . LEU B 1 198 ? -3.836 13.516 -10.062 1 88.81 198 LEU B C 1
ATOM 7982 O O . LEU B 1 198 ? -2.617 13.695 -10.109 1 88.81 198 LEU B O 1
ATOM 7986 N N . LYS B 1 199 ? -4.418 12.469 -10.516 1 86.25 199 LYS B N 1
ATOM 7987 C CA . LYS B 1 199 ? -3.631 11.32 -10.961 1 86.25 199 LYS B CA 1
ATOM 7988 C C . LYS B 1 199 ? -2.963 11.594 -12.305 1 86.25 199 LYS B C 1
ATOM 7990 O O . LYS B 1 199 ? -1.803 11.234 -12.508 1 86.25 199 LYS B O 1
ATOM 7995 N N . ARG B 1 200 ? -3.607 12.352 -13.172 1 86.19 200 ARG B N 1
ATOM 7996 C CA . ARG B 1 200 ? -3.127 12.5 -14.539 1 86.19 200 ARG B CA 1
ATOM 7997 C C . ARG B 1 200 ? -2.326 13.789 -14.695 1 86.19 200 ARG B C 1
ATOM 7999 O O . ARG B 1 200 ? -1.586 13.945 -15.672 1 86.19 200 ARG B O 1
ATOM 8006 N N . SER B 1 201 ? -2.428 14.617 -13.758 1 88.25 201 SER B N 1
ATOM 8007 C CA . SER B 1 201 ? -1.796 15.922 -13.906 1 88.25 201 SER B CA 1
ATOM 8008 C C . SER B 1 201 ? -0.295 15.844 -13.648 1 88.25 201 SER B C 1
ATOM 8010 O O . SER B 1 201 ? 0.15 15.117 -12.758 1 88.25 201 SER B O 1
ATOM 8012 N N . PHE B 1 202 ? 0.528 16.531 -14.398 1 89.56 202 PHE B N 1
ATOM 8013 C CA . PHE B 1 202 ? 1.977 16.609 -14.25 1 89.56 202 PHE B CA 1
ATOM 8014 C C . PHE B 1 202 ? 2.355 17.578 -13.141 1 89.56 202 PHE B C 1
ATOM 8016 O O . PHE B 1 202 ? 3.514 17.625 -12.719 1 89.56 202 PHE B O 1
ATOM 8023 N N . ALA B 1 203 ? 1.342 18.266 -12.641 1 88.44 203 ALA B N 1
ATOM 8024 C CA . ALA B 1 203 ? 1.598 19.172 -11.523 1 88.44 203 ALA B CA 1
ATOM 8025 C C . ALA B 1 203 ? 1.56 18.422 -10.195 1 88.44 203 ALA B C 1
ATOM 8027 O O . ALA B 1 203 ? 2.17 18.844 -9.211 1 88.44 203 ALA B O 1
ATOM 8028 N N . TYR B 1 204 ? 0.845 17.234 -10.266 1 90 204 TYR B N 1
ATOM 8029 C CA . TYR B 1 204 ? 0.656 16.562 -8.977 1 90 204 TYR B CA 1
ATOM 8030 C C . TYR B 1 204 ? 1.049 15.094 -9.062 1 90 204 TYR B C 1
ATOM 8032 O O . TYR B 1 204 ? 2.203 14.742 -8.82 1 90 204 TYR B O 1
ATOM 8040 N N . GLY B 1 205 ? 0.287 14.211 -9.664 1 87.31 205 GLY B N 1
ATOM 8041 C CA . GLY B 1 205 ? 0.522 12.781 -9.688 1 87.31 205 GLY B CA 1
ATOM 8042 C C . GLY B 1 205 ? 1.804 12.398 -10.406 1 87.31 205 GLY B C 1
ATOM 8043 O O . GLY B 1 205 ? 2.627 11.656 -9.859 1 87.31 205 GLY B O 1
ATOM 8044 N N . LYS B 1 206 ? 2.098 12.938 -11.57 1 88.94 206 LYS B N 1
ATOM 8045 C CA . LYS B 1 206 ? 3.268 12.594 -12.375 1 88.94 206 LYS B CA 1
ATOM 8046 C C . LYS B 1 206 ? 4.391 13.609 -12.172 1 88.94 206 LYS B C 1
ATOM 8048 O O . LYS B 1 206 ? 5.367 13.617 -12.922 1 88.94 206 LYS B O 1
ATOM 8053 N N . ASN B 1 207 ? 4.219 14.375 -11.156 1 91.31 207 ASN B N 1
ATOM 8054 C CA . ASN B 1 207 ? 5.152 15.477 -10.945 1 91.31 207 ASN B CA 1
ATOM 8055 C C . ASN B 1 207 ? 6.508 14.977 -10.453 1 91.31 207 ASN B C 1
ATOM 8057 O O . ASN B 1 207 ? 7.547 15.523 -10.828 1 91.31 207 ASN B O 1
ATOM 8061 N N . ALA B 1 208 ? 6.492 13.93 -9.625 1 92.31 208 ALA B N 1
ATOM 8062 C CA . ALA B 1 208 ? 7.738 13.43 -9.055 1 92.31 208 ALA B CA 1
ATOM 8063 C C . ALA B 1 208 ? 8.688 12.953 -10.148 1 92.31 208 ALA B C 1
ATOM 8065 O O . ALA B 1 208 ? 9.891 13.242 -10.109 1 92.31 208 ALA B O 1
ATOM 8066 N N . GLU B 1 209 ? 8.211 12.312 -11.133 1 90.5 209 GLU B N 1
ATOM 8067 C CA . GLU B 1 209 ? 9.031 11.828 -12.242 1 90.5 209 GLU B CA 1
ATOM 8068 C C . GLU B 1 209 ? 9.5 12.984 -13.117 1 90.5 209 GLU B C 1
ATOM 8070 O O . GLU B 1 209 ? 10.648 13 -13.57 1 90.5 209 GLU B O 1
ATOM 8075 N N . LEU B 1 210 ? 8.594 13.852 -13.344 1 92.69 210 LEU B N 1
ATOM 8076 C CA . LEU B 1 210 ? 8.938 15.031 -14.133 1 92.69 210 LEU B CA 1
ATOM 8077 C C . LEU B 1 210 ? 10.055 15.828 -13.461 1 92.69 210 LEU B C 1
ATOM 8079 O O . LEU B 1 210 ? 11.008 16.25 -14.117 1 92.69 210 LEU B O 1
ATOM 8083 N N . LEU B 1 211 ? 9.914 16 -12.18 1 94.06 211 LEU B N 1
ATOM 8084 C CA . LEU B 1 211 ? 10.891 16.797 -11.438 1 94.06 211 LEU B CA 1
ATOM 8085 C C . LEU B 1 211 ? 12.242 16.094 -11.391 1 94.06 211 LEU B C 1
ATOM 8087 O O . LEU B 1 211 ? 13.281 16.75 -11.383 1 94.06 211 LEU B O 1
ATOM 8091 N N . SER B 1 212 ? 12.227 14.797 -11.305 1 92.75 212 SER B N 1
ATOM 8092 C CA . SER B 1 212 ? 13.484 14.062 -11.328 1 92.75 212 SER B CA 1
ATOM 8093 C C . SER B 1 212 ? 14.227 14.281 -12.648 1 92.75 212 SER B C 1
ATOM 8095 O O . SER B 1 212 ? 15.445 14.461 -12.656 1 92.75 212 SER B O 1
ATOM 8097 N N . SER B 1 213 ? 13.531 14.328 -13.719 1 92 213 SER B N 1
ATOM 8098 C CA . SER B 1 213 ? 14.141 14.602 -15.016 1 92 213 SER B CA 1
ATOM 8099 C C . SER B 1 213 ? 14.586 16.047 -15.125 1 92 213 SER B C 1
ATOM 8101 O O . SER B 1 213 ? 15.648 16.344 -15.688 1 92 213 SER B O 1
ATOM 8103 N N . TYR B 1 214 ? 13.773 16.922 -14.609 1 92.19 214 TYR B N 1
ATOM 8104 C CA . TYR B 1 214 ? 14.109 18.344 -14.609 1 92.19 214 TYR B CA 1
ATOM 8105 C C . TYR B 1 214 ? 15.391 18.594 -13.836 1 92.19 214 TYR B C 1
ATOM 8107 O O . TYR B 1 214 ? 16.281 19.312 -14.312 1 92.19 214 TYR B O 1
ATOM 8115 N N . MET B 1 215 ? 15.477 18.031 -12.641 1 92.81 215 MET B N 1
ATOM 8116 C CA . MET B 1 215 ? 16.656 18.234 -11.805 1 92.81 215 MET B CA 1
ATOM 8117 C C . MET B 1 215 ? 17.906 17.641 -12.445 1 92.81 215 MET B C 1
ATOM 8119 O O . MET B 1 215 ? 18.984 18.234 -12.375 1 92.81 215 MET B O 1
ATOM 8123 N N . ALA B 1 216 ? 17.781 16.5 -13.07 1 90.31 216 ALA B N 1
ATOM 8124 C CA . ALA B 1 216 ? 18.922 15.867 -13.742 1 90.31 216 ALA B CA 1
ATOM 8125 C C . ALA B 1 216 ? 19.422 16.734 -14.883 1 90.31 216 ALA B C 1
ATOM 8127 O O . ALA B 1 216 ? 20.641 16.922 -15.039 1 90.31 216 ALA B O 1
ATOM 8128 N N . GLN B 1 217 ? 18.562 17.312 -15.633 1 88.56 217 GLN B N 1
ATOM 8129 C CA . GLN B 1 217 ? 18.938 18.156 -16.766 1 88.56 217 GLN B CA 1
ATOM 8130 C C . GLN B 1 217 ? 19.5 19.5 -16.281 1 88.56 217 GLN B C 1
ATOM 8132 O O . GLN B 1 217 ? 20.469 20 -16.844 1 88.56 217 GLN B O 1
ATOM 8137 N N . MET B 1 218 ? 18.875 20.031 -15.297 1 88.81 218 MET B N 1
ATOM 8138 C CA . MET B 1 218 ? 19.312 21.312 -14.742 1 88.81 218 MET B CA 1
ATOM 8139 C C . MET B 1 218 ? 20.734 21.203 -14.203 1 88.81 218 MET B C 1
ATOM 8141 O O . MET B 1 218 ? 21.547 22.109 -14.422 1 88.81 218 MET B O 1
ATOM 8145 N N . LEU B 1 219 ? 21.062 20.156 -13.547 1 87.56 219 LEU B N 1
ATOM 8146 C CA . LEU B 1 219 ? 22.375 20 -12.953 1 87.56 219 LEU B CA 1
ATOM 8147 C C . LEU B 1 219 ? 23.422 19.688 -14.016 1 87.56 219 LEU B C 1
ATOM 8149 O O . LEU B 1 219 ? 24.594 20.047 -13.875 1 87.56 219 LEU B O 1
ATOM 8153 N N . GLN B 1 220 ? 22.984 19.031 -15.086 1 82.88 220 GLN B N 1
ATOM 8154 C CA . GLN B 1 220 ? 23.891 18.797 -16.203 1 82.88 220 GLN B CA 1
ATOM 8155 C C . GLN B 1 220 ? 24.25 20.094 -16.906 1 82.88 220 GLN B C 1
ATOM 8157 O O . GLN B 1 220 ? 25.406 20.297 -17.297 1 82.88 220 GLN B O 1
ATOM 8162 N N . GLU B 1 221 ? 23.328 20.969 -17.031 1 79.38 221 GLU B N 1
ATOM 8163 C CA . GLU B 1 221 ? 23.562 22.266 -17.672 1 79.38 221 GLU B CA 1
ATOM 8164 C C . GLU B 1 221 ? 24.453 23.156 -16.812 1 79.38 221 GLU B C 1
ATOM 8166 O O . GLU B 1 221 ? 25.297 23.891 -17.328 1 79.38 221 GLU B O 1
ATOM 8171 N N . LYS B 1 222 ? 24.266 23.078 -15.523 1 72.12 222 LYS B N 1
ATOM 8172 C CA . LYS B 1 222 ? 25.094 23.859 -14.602 1 72.12 222 LYS B CA 1
ATOM 8173 C C . LYS B 1 222 ? 26.562 23.469 -14.703 1 72.12 222 LYS B C 1
ATOM 8175 O O . LYS B 1 222 ? 27.453 24.312 -14.664 1 72.12 222 LYS B O 1
ATOM 8180 N N . ASP B 1 223 ? 26.766 22.281 -14.75 1 64.44 223 ASP B N 1
ATOM 8181 C CA . ASP B 1 223 ? 28.125 21.781 -14.883 1 64.44 223 ASP B CA 1
ATOM 8182 C C . ASP B 1 223 ? 28.781 22.281 -16.172 1 64.44 223 ASP B C 1
ATOM 8184 O O . ASP B 1 223 ? 29.969 22.609 -16.188 1 64.44 223 ASP B O 1
ATOM 8188 N N . GLN B 1 224 ? 27.875 22.438 -17.125 1 58.53 224 GLN B N 1
ATOM 8189 C CA . GLN B 1 224 ? 28.406 22.906 -18.406 1 58.53 224 GLN B CA 1
ATOM 8190 C C . GLN B 1 224 ? 28.688 24.406 -18.359 1 58.53 224 GLN B C 1
ATOM 8192 O O . GLN B 1 224 ? 29.625 24.875 -19 1 58.53 224 GLN B O 1
ATOM 8197 N N . GLN B 1 225 ? 27.812 25.094 -17.531 1 56.28 225 GLN B N 1
ATOM 8198 C CA . GLN B 1 225 ? 28 26.531 -17.438 1 56.28 225 GLN B CA 1
ATOM 8199 C C . GLN B 1 225 ? 29 26.891 -16.359 1 56.28 225 GLN B C 1
ATOM 8201 O O . GLN B 1 225 ? 29.516 28.016 -16.328 1 56.28 225 GLN B O 1
ATOM 8206 N N . ALA B 1 226 ? 29.109 26.25 -15.227 1 56.66 226 ALA B N 1
ATOM 8207 C CA . ALA B 1 226 ? 29.969 26.5 -14.078 1 56.66 226 ALA B CA 1
ATOM 8208 C C . ALA B 1 226 ? 31.438 26.578 -14.5 1 56.66 226 ALA B C 1
ATOM 8210 O O . ALA B 1 226 ? 32.312 26.906 -13.695 1 56.66 226 ALA B O 1
ATOM 8211 N N . GLY B 1 227 ? 31.828 26.062 -15.641 1 46.28 227 GLY B N 1
ATOM 8212 C CA . GLY B 1 227 ? 33.156 26.547 -15.953 1 46.28 227 GLY B CA 1
ATOM 8213 C C . GLY B 1 227 ? 33.312 28.047 -15.719 1 46.28 227 GLY B C 1
ATOM 8214 O O . GLY B 1 227 ? 34.438 28.547 -15.594 1 46.28 227 GLY B O 1
ATOM 8215 N N . ASN B 1 228 ? 32.312 28.875 -15.805 1 42.16 228 ASN B N 1
ATOM 8216 C CA . ASN B 1 228 ? 32.469 30.312 -15.734 1 42.16 228 ASN B CA 1
ATOM 8217 C C . ASN B 1 228 ? 31.906 30.875 -14.438 1 42.16 228 ASN B C 1
ATOM 8219 O O . ASN B 1 228 ? 31.938 32.094 -14.211 1 42.16 228 ASN B O 1
ATOM 8223 N N . GLY B 1 229 ? 31.016 30.344 -13.602 1 46.44 229 GLY B N 1
ATOM 8224 C CA . GLY B 1 229 ? 30.328 31.031 -12.516 1 46.44 229 GLY B CA 1
ATOM 8225 C C . GLY B 1 229 ? 31.094 31 -11.211 1 46.44 229 GLY B C 1
ATOM 8226 O O . GLY B 1 229 ? 31.812 30.031 -10.93 1 46.44 229 GLY B O 1
ATOM 8227 N N . ASN B 1 230 ? 31.297 32.094 -10.539 1 50.06 230 ASN B N 1
ATOM 8228 C CA . ASN B 1 230 ? 32.062 32.406 -9.344 1 50.06 230 ASN B CA 1
ATOM 8229 C C . ASN B 1 230 ? 31.594 31.594 -8.133 1 50.06 230 ASN B C 1
ATOM 8231 O O . ASN B 1 230 ? 30.438 31.688 -7.734 1 50.06 230 ASN B O 1
ATOM 8235 N N . VAL B 1 231 ? 32.125 30.453 -7.773 1 57.81 231 VAL B N 1
ATOM 8236 C CA . VAL B 1 231 ? 32.094 29.656 -6.551 1 57.81 231 VAL B CA 1
ATOM 8237 C C . VAL B 1 231 ? 31.797 30.562 -5.355 1 57.81 231 VAL B C 1
ATOM 8239 O O . VAL B 1 231 ? 31.406 30.078 -4.285 1 57.81 231 VAL B O 1
ATOM 8242 N N . GLN B 1 232 ? 31.797 31.875 -5.5 1 64.88 232 GLN B N 1
ATOM 8243 C CA . GLN B 1 232 ? 31.891 32.75 -4.328 1 64.88 232 GLN B CA 1
ATOM 8244 C C . GLN B 1 232 ? 30.547 33.375 -4.004 1 64.88 232 GLN B C 1
ATOM 8246 O O . GLN B 1 232 ? 30.438 34.219 -3.088 1 64.88 232 GLN B O 1
ATOM 8251 N N . ASP B 1 233 ? 29.391 32.969 -4.625 1 78.81 233 ASP B N 1
ATOM 8252 C CA . ASP B 1 233 ? 28.156 33.656 -4.297 1 78.81 233 ASP B CA 1
ATOM 8253 C C . ASP B 1 233 ? 27.594 33.156 -2.963 1 78.81 233 ASP B C 1
ATOM 8255 O O . ASP B 1 233 ? 27.609 31.953 -2.68 1 78.81 233 ASP B O 1
ATOM 8259 N N . GLU B 1 234 ? 27.281 34.125 -2.078 1 87.19 234 GLU B N 1
ATOM 8260 C CA . GLU B 1 234 ? 26.719 33.812 -0.765 1 87.19 234 GLU B CA 1
ATOM 8261 C C . GLU B 1 234 ? 25.469 34.625 -0.487 1 87.19 234 GLU B C 1
ATOM 8263 O O . GLU B 1 234 ? 25.203 35.625 -1.166 1 87.19 234 GLU B O 1
ATOM 8268 N N . GLY B 1 235 ? 24.531 34.031 0.223 1 91 235 GLY B N 1
ATOM 8269 C CA . GLY B 1 235 ? 23.359 34.75 0.708 1 91 235 GLY B CA 1
ATOM 8270 C C . GLY B 1 235 ? 22.281 34.875 -0.339 1 91 235 GLY B C 1
ATOM 8271 O O . GLY B 1 235 ? 21.891 33.906 -0.972 1 91 235 GLY B O 1
ATOM 8272 N N . ALA B 1 236 ? 21.812 36.125 -0.554 1 90.88 236 ALA B N 1
ATOM 8273 C CA . ALA B 1 236 ? 20.688 36.406 -1.448 1 90.88 236 ALA B CA 1
ATOM 8274 C C . ALA B 1 236 ? 21.078 36.156 -2.904 1 90.88 236 ALA B C 1
ATOM 8276 O O . ALA B 1 236 ? 20.234 35.75 -3.717 1 90.88 236 ALA B O 1
ATOM 8277 N N . GLU B 1 237 ? 22.297 36.281 -3.244 1 93.12 237 GLU B N 1
ATOM 8278 C CA . GLU B 1 237 ? 22.75 36.094 -4.621 1 93.12 237 GLU B CA 1
ATOM 8279 C C . GLU B 1 237 ? 22.672 34.625 -5.035 1 93.12 237 GLU B C 1
ATOM 8281 O O . GLU B 1 237 ? 22.344 34.312 -6.184 1 93.12 237 GLU B O 1
ATOM 8286 N N . LEU B 1 238 ? 22.953 33.75 -4.102 1 93.75 238 LEU B N 1
ATOM 8287 C CA . LEU B 1 238 ? 22.844 32.312 -4.391 1 93.75 238 LEU B CA 1
ATOM 8288 C C . LEU B 1 238 ? 21.391 31.906 -4.562 1 93.75 238 LEU B C 1
ATOM 8290 O O . LEU B 1 238 ? 21.062 31.062 -5.414 1 93.75 238 LEU B O 1
ATOM 8294 N N . LEU B 1 239 ? 20.562 32.5 -3.805 1 95.25 239 LEU B N 1
ATOM 8295 C CA . LEU B 1 239 ? 19.141 32.156 -3.877 1 95.25 239 LEU B CA 1
ATOM 8296 C C . LEU B 1 239 ? 18.531 32.719 -5.16 1 95.25 239 LEU B C 1
ATOM 8298 O O . LEU B 1 239 ? 17.609 32.094 -5.715 1 95.25 239 LEU B O 1
ATOM 8302 N N . LYS B 1 240 ? 19.047 33.812 -5.676 1 93.94 240 LYS B N 1
ATOM 8303 C CA . LYS B 1 240 ? 18.562 34.406 -6.922 1 93.94 240 LYS B CA 1
ATOM 8304 C C . LYS B 1 240 ? 18.922 33.531 -8.117 1 93.94 240 LYS B C 1
ATOM 8306 O O . LYS B 1 240 ? 18.25 33.562 -9.148 1 93.94 240 LYS B O 1
ATOM 8311 N N . LYS B 1 241 ? 19.859 32.688 -7.973 1 91.81 241 LYS B N 1
ATOM 8312 C CA . LYS B 1 241 ? 20.328 31.828 -9.07 1 91.81 241 LYS B CA 1
ATOM 8313 C C . LYS B 1 241 ? 19.734 30.422 -8.969 1 91.81 241 LYS B C 1
ATOM 8315 O O . LYS B 1 241 ? 19.984 29.578 -9.836 1 91.81 241 LYS B O 1
ATOM 8320 N N . CYS B 1 242 ? 18.984 30.203 -7.863 1 94.06 242 CYS B N 1
ATOM 8321 C CA . CYS B 1 242 ? 18.422 28.875 -7.637 1 94.06 242 CYS B CA 1
ATOM 8322 C C . CYS B 1 242 ? 17.344 28.562 -8.672 1 94.06 242 CYS B C 1
ATOM 8324 O O . CYS B 1 242 ? 16.391 29.328 -8.844 1 94.06 242 CYS B O 1
ATOM 8326 N N . LYS B 1 243 ? 17.422 27.406 -9.359 1 92.69 243 LYS B N 1
ATOM 8327 C CA . LYS B 1 243 ? 16.516 27.047 -10.445 1 92.69 243 LYS B CA 1
ATOM 8328 C C . LYS B 1 243 ? 15.516 25.984 -10 1 92.69 243 LYS B C 1
ATOM 8330 O O . LYS B 1 243 ? 14.945 25.266 -10.828 1 92.69 243 LYS B O 1
ATOM 8335 N N . TYR B 1 244 ? 15.344 25.844 -8.695 1 95.25 244 TYR B N 1
ATOM 8336 C CA . TYR B 1 244 ? 14.32 24.922 -8.227 1 95.25 244 TYR B CA 1
ATOM 8337 C C . TYR B 1 244 ? 12.938 25.375 -8.672 1 95.25 244 TYR B C 1
ATOM 8339 O O . TYR B 1 244 ? 12.586 26.547 -8.539 1 95.25 244 TYR B O 1
ATOM 8347 N N . ALA B 1 245 ? 12.164 24.438 -9.172 1 94.5 245 ALA B N 1
ATOM 8348 C CA . ALA B 1 245 ? 10.844 24.766 -9.711 1 94.5 245 ALA B CA 1
ATOM 8349 C C . ALA B 1 245 ? 9.805 24.859 -8.602 1 94.5 245 ALA B C 1
ATOM 8351 O O . ALA B 1 245 ? 9.727 23.984 -7.738 1 94.5 245 ALA B O 1
ATOM 8352 N N . VAL B 1 246 ? 9.07 25.859 -8.617 1 95.56 246 VAL B N 1
ATOM 8353 C CA . VAL B 1 246 ? 7.957 26.016 -7.688 1 95.56 246 VAL B CA 1
ATOM 8354 C C . VAL B 1 246 ? 6.648 25.641 -8.383 1 95.56 246 VAL B C 1
ATOM 8356 O O . VAL B 1 246 ? 5.957 24.719 -7.965 1 95.56 246 VAL B O 1
ATOM 8359 N N . MET B 1 247 ? 6.309 26.312 -9.422 1 93.12 247 MET B N 1
ATOM 8360 C CA . MET B 1 247 ? 5.109 26 -10.188 1 93.12 247 MET B CA 1
ATOM 8361 C C . MET B 1 247 ? 5.344 26.203 -11.68 1 93.12 247 MET B C 1
ATOM 8363 O O . MET B 1 247 ? 6.324 26.844 -12.078 1 93.12 247 MET B O 1
ATOM 8367 N N . GLY B 1 248 ? 4.523 25.547 -12.555 1 89.12 248 GLY B N 1
ATOM 8368 C CA . GLY B 1 248 ? 4.547 25.766 -13.992 1 89.12 248 GLY B CA 1
ATOM 8369 C C . GLY B 1 248 ? 5.273 24.672 -14.75 1 89.12 248 GLY B C 1
ATOM 8370 O O . GLY B 1 248 ? 5.426 24.734 -15.969 1 89.12 248 GLY B O 1
ATOM 8371 N N . GLU B 1 249 ? 5.688 23.703 -14.102 1 86.88 249 GLU B N 1
ATOM 8372 C CA . GLU B 1 249 ? 6.418 22.641 -14.766 1 86.88 249 GLU B CA 1
ATOM 8373 C C . GLU B 1 249 ? 5.508 21.844 -15.703 1 86.88 249 GLU B C 1
ATOM 8375 O O . GLU B 1 249 ? 5.98 21.234 -16.656 1 86.88 249 GLU B O 1
ATOM 8380 N N . GLU B 1 250 ? 4.25 21.875 -15.414 1 81.94 250 GLU B N 1
ATOM 8381 C CA . GLU B 1 250 ? 3.299 21.125 -16.219 1 81.94 250 GLU B CA 1
ATOM 8382 C C . GLU B 1 250 ? 3.164 21.719 -17.625 1 81.94 250 GLU B C 1
ATOM 8384 O O . GLU B 1 250 ? 2.711 21.047 -18.547 1 81.94 250 GLU B O 1
ATOM 8389 N N . GLU B 1 251 ? 3.568 22.891 -17.766 1 80.5 251 GLU B N 1
ATOM 8390 C CA . GLU B 1 251 ? 3.4 23.562 -19.062 1 80.5 251 GLU B CA 1
ATOM 8391 C C . GLU B 1 251 ? 4.637 23.391 -19.938 1 80.5 251 GLU B C 1
ATOM 8393 O O . GLU B 1 251 ? 4.645 23.812 -21.094 1 80.5 251 GLU B O 1
ATOM 8398 N N . LEU B 1 252 ? 5.633 22.734 -19.375 1 82.62 252 LEU B N 1
ATOM 8399 C CA . LEU B 1 252 ? 6.848 22.516 -20.156 1 82.62 252 LEU B CA 1
ATOM 8400 C C . LEU B 1 252 ? 6.613 21.469 -21.25 1 82.62 252 LEU B C 1
ATOM 8402 O O . LEU B 1 252 ? 5.852 20.516 -21.047 1 82.62 252 LEU B O 1
ATOM 8406 N N . GLU B 1 253 ? 7.152 21.797 -22.375 1 78.5 253 GLU B N 1
ATOM 8407 C CA . GLU B 1 253 ? 7.094 20.781 -23.438 1 78.5 253 GLU B CA 1
ATOM 8408 C C . GLU B 1 253 ? 7.98 19.594 -23.094 1 78.5 253 GLU B C 1
ATOM 8410 O O . GLU B 1 253 ? 9.164 19.75 -22.797 1 78.5 253 GLU B O 1
ATOM 8415 N N . MET B 1 254 ? 7.324 18.547 -22.984 1 85.75 254 MET B N 1
ATOM 8416 C CA . MET B 1 254 ? 8.07 17.359 -22.562 1 85.75 254 MET B CA 1
ATOM 8417 C C . MET B 1 254 ? 7.883 16.234 -23.578 1 85.75 254 MET B C 1
ATOM 8419 O O . MET B 1 254 ? 6.812 16.094 -24.172 1 85.75 254 MET B O 1
ATOM 8423 N N . LYS B 1 255 ? 8.984 15.648 -23.844 1 83.06 255 LYS B N 1
ATOM 8424 C CA . LYS B 1 255 ? 8.977 14.422 -24.641 1 83.06 255 LYS B CA 1
ATOM 8425 C C . LYS B 1 255 ? 9.445 13.227 -23.812 1 83.06 255 LYS B C 1
ATOM 8427 O O . LYS B 1 255 ? 10.523 13.258 -23.219 1 83.06 255 LYS B O 1
ATOM 8432 N N . PRO B 1 256 ? 8.578 12.281 -23.703 1 86.31 256 PRO B N 1
ATOM 8433 C CA . PRO B 1 256 ? 9.008 11.109 -22.938 1 86.31 256 PRO B CA 1
ATOM 8434 C C . PRO B 1 256 ? 10.18 10.375 -23.594 1 86.31 256 PRO B C 1
ATOM 8436 O O . PRO B 1 256 ? 10.211 10.211 -24.812 1 86.31 256 PRO B O 1
ATOM 8439 N N . GLY B 1 257 ? 11.219 10.156 -22.844 1 84.69 257 GLY B N 1
ATOM 8440 C CA . GLY B 1 257 ? 12.398 9.438 -23.281 1 84.69 257 GLY B CA 1
ATOM 8441 C C . GLY B 1 257 ? 12.672 8.188 -22.469 1 84.69 257 GLY B C 1
ATOM 8442 O O . GLY B 1 257 ? 11.891 7.824 -21.594 1 84.69 257 GLY B O 1
ATOM 8443 N N . PRO B 1 258 ? 13.703 7.461 -22.797 1 83.38 258 PRO B N 1
ATOM 8444 C CA . PRO B 1 258 ? 14.039 6.203 -22.125 1 83.38 258 PRO B CA 1
ATOM 8445 C C . PRO B 1 258 ? 14.453 6.414 -20.656 1 83.38 258 PRO B C 1
ATOM 8447 O O . PRO B 1 258 ? 14.242 5.531 -19.828 1 83.38 258 PRO B O 1
ATOM 8450 N N . GLU B 1 259 ? 15.109 7.547 -20.359 1 80.31 259 GLU B N 1
ATOM 8451 C CA . GLU B 1 259 ? 15.578 7.805 -19 1 80.31 259 GLU B CA 1
ATOM 8452 C C . GLU B 1 259 ? 14.648 8.766 -18.281 1 80.31 259 GLU B C 1
ATOM 8454 O O . GLU B 1 259 ? 14.992 9.273 -17.203 1 80.31 259 GLU B O 1
ATOM 8459 N N . GLY B 1 260 ? 13.531 9.062 -18.938 1 83.94 260 GLY B N 1
ATOM 8460 C CA . GLY B 1 260 ? 12.602 10.023 -18.344 1 83.94 260 GLY B CA 1
ATOM 8461 C C . GLY B 1 260 ? 12.102 11.047 -19.344 1 83.94 260 GLY B C 1
ATOM 8462 O O . GLY B 1 260 ? 11.992 10.758 -20.547 1 83.94 260 GLY B O 1
ATOM 8463 N N . TYR B 1 261 ? 11.766 12.156 -18.812 1 86.56 261 TYR B N 1
ATOM 8464 C CA . TYR B 1 261 ? 11.227 13.195 -19.688 1 86.56 261 TYR B CA 1
ATOM 8465 C C . TYR B 1 261 ? 12.328 14.133 -20.156 1 86.56 261 TYR B C 1
ATOM 8467 O O . TYR B 1 261 ? 13.211 14.508 -19.391 1 86.56 261 TYR B O 1
ATOM 8475 N N . LEU B 1 262 ? 12.406 14.352 -21.438 1 87.12 262 LEU B N 1
ATOM 8476 C CA . LEU B 1 262 ? 13.289 15.367 -22 1 87.12 262 LEU B CA 1
ATOM 8477 C C . LEU B 1 262 ? 12.578 16.703 -22.109 1 87.12 262 LEU B C 1
ATOM 8479 O O . LEU B 1 262 ? 11.555 16.828 -22.781 1 87.12 262 LEU B O 1
ATOM 8483 N N . LEU B 1 263 ? 13.117 17.688 -21.312 1 87.75 263 LEU B N 1
ATOM 8484 C CA . LEU B 1 263 ? 12.453 18.984 -21.219 1 87.75 263 LEU B CA 1
ATOM 8485 C C . LEU B 1 263 ? 13.195 20.031 -22.047 1 87.75 263 LEU B C 1
ATOM 8487 O O . LEU B 1 263 ? 14.422 20.016 -22.109 1 87.75 263 LEU B O 1
ATOM 8491 N N . GLU B 1 264 ? 12.461 20.688 -22.844 1 82.62 264 GLU B N 1
ATOM 8492 C CA . GLU B 1 264 ? 13.047 21.828 -23.531 1 82.62 264 GLU B CA 1
ATOM 8493 C C . GLU B 1 264 ? 13.102 23.062 -22.625 1 82.62 264 GLU B C 1
ATOM 8495 O O . GLU B 1 264 ? 12.086 23.719 -22.406 1 82.62 264 GLU B O 1
ATOM 8500 N N . LEU B 1 265 ? 14.281 23.172 -21.984 1 73.94 265 LEU B N 1
ATOM 8501 C CA . LEU B 1 265 ? 14.469 24.328 -21.094 1 73.94 265 LEU B CA 1
ATOM 8502 C C . LEU B 1 265 ? 14.844 25.562 -21.891 1 73.94 265 LEU B C 1
ATOM 8504 O O . LEU B 1 265 ? 15.789 25.531 -22.688 1 73.94 265 LEU B O 1
ATOM 8508 N N . LYS B 1 266 ? 13.992 26.328 -22.453 1 58.91 266 LYS B N 1
ATOM 8509 C CA . LYS B 1 266 ? 14.32 27.531 -23.203 1 58.91 266 LYS B CA 1
ATOM 8510 C C . LYS B 1 266 ? 15.375 28.375 -22.484 1 58.91 266 LYS B C 1
ATOM 8512 O O . LYS B 1 266 ? 15.266 28.625 -21.281 1 58.91 266 LYS B O 1
ATOM 8517 N N . LYS B 1 267 ? 16.641 28.547 -23.109 1 55.28 267 LYS B N 1
ATOM 8518 C CA . LYS B 1 267 ? 17.656 29.5 -22.656 1 55.28 267 LYS B CA 1
ATOM 8519 C C . LYS B 1 267 ? 17.062 30.891 -22.453 1 55.28 267 LYS B C 1
ATOM 8521 O O . LYS B 1 267 ? 16.219 31.328 -23.234 1 55.28 267 LYS B O 1
ATOM 8526 N N . PRO B 1 268 ? 17.375 31.422 -21.203 1 45.47 268 PRO B N 1
ATOM 8527 C CA . PRO B 1 268 ? 16.938 32.812 -21.047 1 45.47 268 PRO B CA 1
ATOM 8528 C C . PRO B 1 268 ? 17.375 33.719 -22.203 1 45.47 268 PRO B C 1
ATOM 8530 O O . PRO B 1 268 ? 18.562 33.688 -22.578 1 45.47 268 PRO B O 1
ATOM 8533 N N . SER B 1 269 ? 16.719 33.875 -23.203 1 39.88 269 SER B N 1
ATOM 8534 C CA . SER B 1 269 ? 17.219 34.906 -24.141 1 39.88 269 SER B CA 1
ATOM 8535 C C . SER B 1 269 ? 17.734 36.125 -23.391 1 39.88 269 SER B C 1
ATOM 8537 O O . SER B 1 269 ? 17.031 36.688 -22.547 1 39.88 269 SER B O 1
ATOM 8539 N N . THR B 1 270 ? 19.125 36.312 -23.219 1 38.34 270 THR B N 1
ATOM 8540 C CA . THR B 1 270 ? 19.766 37.5 -22.672 1 38.34 270 THR B CA 1
ATOM 8541 C C . THR B 1 270 ? 19 38.781 -23.047 1 38.34 270 THR B C 1
ATOM 8543 O O . THR B 1 270 ? 19.266 39.844 -22.516 1 38.34 270 THR B O 1
ATOM 8546 N N . VAL B 1 271 ? 18.766 39.094 -24.375 1 35.81 271 VAL B N 1
ATOM 8547 C CA . VAL B 1 271 ? 18.484 40.438 -24.875 1 35.81 271 VAL B CA 1
ATOM 8548 C C . VAL B 1 271 ? 17.188 40.969 -24.266 1 35.81 271 VAL B C 1
ATOM 8550 O O . VAL B 1 271 ? 16.984 42.188 -24.156 1 35.81 271 VAL B O 1
ATOM 8553 N N . ASP B 1 272 ? 15.977 40.5 -24.656 1 35.62 272 ASP B N 1
ATOM 8554 C CA . ASP B 1 272 ? 14.805 41.375 -24.594 1 35.62 272 ASP B CA 1
ATOM 8555 C C . ASP B 1 272 ? 14.383 41.625 -23.156 1 35.62 272 ASP B C 1
ATOM 8557 O O . ASP B 1 272 ? 14.094 40.688 -22.406 1 35.62 272 ASP B O 1
ATOM 8561 N N . THR B 1 273 ? 14.711 42.781 -22.531 1 35.81 273 THR B N 1
ATOM 8562 C CA . THR B 1 273 ? 14.445 43.562 -21.312 1 35.81 273 THR B CA 1
ATOM 8563 C C . THR B 1 273 ? 13.086 43.188 -20.734 1 35.81 273 THR B C 1
ATOM 8565 O O . THR B 1 273 ? 12.953 43 -19.516 1 35.81 273 THR B O 1
ATOM 8568 N N . ASP B 1 274 ? 12.078 44.156 -21.109 1 36.06 274 ASP B N 1
ATOM 8569 C CA . ASP B 1 274 ? 10.859 44.562 -20.422 1 36.06 274 ASP B CA 1
ATOM 8570 C C . ASP B 1 274 ? 9.898 43.406 -20.25 1 36.06 274 ASP B C 1
ATOM 8572 O O . ASP B 1 274 ? 9.164 43.344 -19.25 1 36.06 274 ASP B O 1
ATOM 8576 N N . ALA B 1 275 ? 9.117 43.125 -21.484 1 36.78 275 ALA B N 1
ATOM 8577 C CA . ALA B 1 275 ? 7.715 42.719 -21.469 1 36.78 275 ALA B CA 1
ATOM 8578 C C . ALA B 1 275 ? 7.547 41.312 -20.922 1 36.78 275 ALA B C 1
ATOM 8580 O O . ALA B 1 275 ? 6.969 41.125 -19.844 1 36.78 275 ALA B O 1
ATOM 8581 N N . ASN B 1 276 ? 6.77 40.438 -21.797 1 38.97 276 ASN B N 1
ATOM 8582 C CA . ASN B 1 276 ? 6.039 39.188 -21.578 1 38.97 276 ASN B CA 1
ATOM 8583 C C . ASN B 1 276 ? 6.984 38.031 -21.391 1 38.97 276 ASN B C 1
ATOM 8585 O O . ASN B 1 276 ? 7.227 37.25 -22.312 1 38.97 276 ASN B O 1
ATOM 8589 N N . THR B 1 277 ? 8.086 38 -20.891 1 43.5 277 THR B N 1
ATOM 8590 C CA . THR B 1 277 ? 8.875 36.781 -20.688 1 43.5 277 THR B CA 1
ATOM 8591 C C . THR B 1 277 ? 8.039 35.719 -20 1 43.5 277 THR B C 1
ATOM 8593 O O . THR B 1 277 ? 7.961 35.688 -18.766 1 43.5 277 THR B O 1
ATOM 8596 N N . ASP B 1 278 ? 7.066 35.312 -20.5 1 47.12 278 ASP B N 1
ATOM 8597 C CA . ASP B 1 278 ? 6.23 34.188 -20.109 1 47.12 278 ASP B CA 1
ATOM 8598 C C . ASP B 1 278 ? 7.078 32.969 -19.781 1 47.12 278 ASP B C 1
ATOM 8600 O O . ASP B 1 278 ? 7.348 32.156 -20.656 1 47.12 278 ASP B O 1
ATOM 8604 N N . SER B 1 279 ? 8.141 33.062 -19.031 1 57.88 279 SER B N 1
ATOM 8605 C CA . SER B 1 279 ? 8.773 31.844 -18.594 1 57.88 279 SER B CA 1
ATOM 8606 C C . SER B 1 279 ? 7.754 30.891 -17.953 1 57.88 279 SER B C 1
ATOM 8608 O O . SER B 1 279 ? 6.984 31.297 -17.078 1 57.88 279 SER B O 1
ATOM 8610 N N . THR B 1 280 ? 7.645 29.781 -18.562 1 76.19 280 THR B N 1
ATOM 8611 C CA . THR B 1 280 ? 6.613 28.797 -18.297 1 76.19 280 THR B CA 1
ATOM 8612 C C . THR B 1 280 ? 6.809 28.172 -16.922 1 76.19 280 THR B C 1
ATOM 8614 O O . THR B 1 280 ? 5.836 27.844 -16.234 1 76.19 280 THR B O 1
ATOM 8617 N N . ILE B 1 281 ? 8.188 28.297 -16.359 1 89 281 ILE B N 1
ATOM 8618 C CA . ILE B 1 281 ? 8.398 27.703 -15.039 1 89 281 ILE B CA 1
ATOM 8619 C C . ILE B 1 281 ? 8.828 28.781 -14.055 1 89 281 ILE B C 1
ATOM 8621 O O . ILE B 1 281 ? 9.664 29.625 -14.375 1 89 281 ILE B O 1
ATOM 8625 N N . ILE B 1 282 ? 8.203 28.984 -13.016 1 93.81 282 ILE B N 1
ATOM 8626 C CA . ILE B 1 282 ? 8.578 29.906 -11.945 1 93.81 282 ILE B CA 1
ATOM 8627 C C . ILE B 1 282 ? 9.547 29.219 -10.992 1 93.81 282 ILE B C 1
ATOM 8629 O O . ILE B 1 282 ? 9.234 28.172 -10.422 1 93.81 282 ILE B O 1
ATOM 8633 N N . THR B 1 283 ? 10.719 29.703 -10.859 1 94.81 283 THR B N 1
ATOM 8634 C CA . THR B 1 283 ? 11.75 29.125 -10.008 1 94.81 283 THR B CA 1
ATOM 8635 C C . THR B 1 283 ? 11.922 29.953 -8.734 1 94.81 283 THR B C 1
ATOM 8637 O O . THR B 1 283 ? 11.352 31.047 -8.609 1 94.81 283 THR B O 1
ATOM 8640 N N . ILE B 1 284 ? 12.617 29.453 -7.77 1 96.5 284 ILE B N 1
ATOM 8641 C CA . ILE B 1 284 ? 12.93 30.156 -6.531 1 96.5 284 ILE B CA 1
ATOM 8642 C C . ILE B 1 284 ? 13.719 31.422 -6.84 1 96.5 284 ILE B C 1
ATOM 8644 O O . ILE B 1 284 ? 13.508 32.469 -6.219 1 96.5 284 ILE B O 1
ATOM 8648 N N . GLY B 1 285 ? 14.625 31.328 -7.797 1 94.88 285 GLY B N 1
ATOM 8649 C CA . GLY B 1 285 ? 15.398 32.5 -8.203 1 94.88 285 GLY B CA 1
ATOM 8650 C C . GLY B 1 285 ? 14.539 33.656 -8.695 1 94.88 285 GLY B C 1
ATOM 8651 O O . GLY B 1 285 ? 14.805 34.812 -8.383 1 94.88 285 GLY B O 1
ATOM 8652 N N . ASP B 1 286 ? 13.469 33.406 -9.383 1 94.06 286 ASP B N 1
ATOM 8653 C CA . ASP B 1 286 ? 12.562 34.406 -9.883 1 94.06 286 ASP B CA 1
ATOM 8654 C C . ASP B 1 286 ? 11.867 35.156 -8.734 1 94.06 286 ASP B C 1
ATOM 8656 O O . ASP B 1 286 ? 11.656 36.375 -8.805 1 94.06 286 ASP B O 1
ATOM 8660 N N . ILE B 1 287 ? 11.508 34.406 -7.75 1 94.94 287 ILE B N 1
ATOM 8661 C CA . ILE B 1 287 ? 10.805 34.969 -6.609 1 94.94 287 ILE B CA 1
ATOM 8662 C C . ILE B 1 287 ? 11.734 35.906 -5.836 1 94.94 287 ILE B C 1
ATOM 8664 O O . ILE B 1 287 ? 11.352 37 -5.465 1 94.94 287 ILE B O 1
ATOM 8668 N N . TRP B 1 288 ? 12.961 35.5 -5.602 1 94.75 288 TRP B N 1
ATOM 8669 C CA . TRP B 1 288 ? 13.93 36.312 -4.891 1 94.75 288 TRP B CA 1
ATOM 8670 C C . TRP B 1 288 ? 14.32 37.531 -5.719 1 94.75 288 TRP B C 1
ATOM 8672 O O . TRP B 1 288 ? 14.547 38.625 -5.172 1 94.75 288 TRP B O 1
ATOM 8682 N N . ARG B 1 289 ? 14.391 37.438 -7.07 1 93.88 289 ARG B N 1
ATOM 8683 C CA . ARG B 1 289 ? 14.688 38.562 -7.945 1 93.88 289 ARG B CA 1
ATOM 8684 C C . ARG B 1 289 ? 13.555 39.562 -7.926 1 93.88 289 ARG B C 1
ATOM 8686 O O . ARG B 1 289 ? 13.805 40.781 -7.895 1 93.88 289 ARG B O 1
ATOM 8693 N N . LEU B 1 290 ? 12.391 39.031 -7.949 1 93.12 290 LEU B N 1
ATOM 8694 C CA . LEU B 1 290 ? 11.242 39.938 -7.906 1 93.12 290 LEU B CA 1
ATOM 8695 C C . LEU B 1 290 ? 11.18 40.688 -6.57 1 93.12 290 LEU B C 1
ATOM 8697 O O . LEU B 1 290 ? 10.789 41.844 -6.523 1 93.12 290 LEU B O 1
ATOM 8701 N N . ALA B 1 291 ? 11.445 40 -5.473 1 92.25 291 ALA B N 1
ATOM 8702 C CA . ALA B 1 291 ? 11.43 40.625 -4.145 1 92.25 291 ALA B CA 1
ATOM 8703 C C . ALA B 1 291 ? 12.406 41.781 -4.062 1 92.25 291 ALA B C 1
ATOM 8705 O O . ALA B 1 291 ? 12.156 42.781 -3.359 1 92.25 291 ALA B O 1
ATOM 8706 N N . GLU B 1 292 ? 13.531 41.688 -4.801 1 89.94 292 GLU B N 1
ATOM 8707 C CA . GLU B 1 292 ? 14.523 42.781 -4.805 1 89.94 292 GLU B CA 1
ATOM 8708 C C . GLU B 1 292 ? 14.086 43.938 -5.703 1 89.94 292 GLU B C 1
ATOM 8710 O O . GLU B 1 292 ? 14.32 45.094 -5.383 1 89.94 292 GLU B O 1
ATOM 8715 N N . LYS B 1 293 ? 13.438 43.594 -6.797 1 87.56 293 LYS B N 1
ATOM 8716 C CA . LYS B 1 293 ? 13.047 44.594 -7.781 1 87.56 293 LYS B CA 1
ATOM 8717 C C . LYS B 1 293 ? 11.852 45.406 -7.293 1 87.56 293 LYS B C 1
ATOM 8719 O O . LYS B 1 293 ? 11.789 46.594 -7.512 1 87.56 293 LYS B O 1
ATOM 8724 N N . ASP B 1 294 ? 10.898 44.719 -6.793 1 83.75 294 ASP B N 1
ATOM 8725 C CA . ASP B 1 294 ? 9.656 45.344 -6.371 1 83.75 294 ASP B CA 1
ATOM 8726 C C . ASP B 1 294 ? 9.781 45.906 -4.953 1 83.75 294 ASP B C 1
ATOM 8728 O O . ASP B 1 294 ? 9.297 45.281 -3.998 1 83.75 294 ASP B O 1
ATOM 8732 N N . LYS B 1 295 ? 10.391 47.094 -4.891 1 79.25 295 LYS B N 1
ATOM 8733 C CA . LYS B 1 295 ? 10.547 47.75 -3.586 1 79.25 295 LYS B CA 1
ATOM 8734 C C . LYS B 1 295 ? 9.203 48.156 -3.002 1 79.25 295 LYS B C 1
ATOM 8736 O O . LYS B 1 295 ? 8.438 48.875 -3.639 1 79.25 295 LYS B O 1
ATOM 8741 N N . GLY B 1 296 ? 8.758 47.594 -1.987 1 76.38 296 GLY B N 1
ATOM 8742 C CA . GLY B 1 296 ? 7.488 47.875 -1.333 1 76.38 296 GLY B CA 1
ATOM 8743 C C . GLY B 1 296 ? 6.406 46.875 -1.669 1 76.38 296 GLY B C 1
ATOM 8744 O O . GLY B 1 296 ? 5.242 47.062 -1.311 1 76.38 296 GLY B O 1
ATOM 8745 N N . GLY B 1 297 ? 6.773 45.875 -2.398 1 84.25 297 GLY B N 1
ATOM 8746 C CA . GLY B 1 297 ? 5.82 44.844 -2.777 1 84.25 297 GLY B CA 1
ATOM 8747 C C . GLY B 1 297 ? 5.516 43.844 -1.653 1 84.25 297 GLY B C 1
ATOM 8748 O O . GLY B 1 297 ? 6.016 44 -0.538 1 84.25 297 GLY B O 1
ATOM 8749 N N . ILE B 1 298 ? 4.641 42.906 -1.863 1 85.94 298 ILE B N 1
ATOM 8750 C CA . ILE B 1 298 ? 4.133 41.969 -0.882 1 85.94 298 ILE B CA 1
ATOM 8751 C C . ILE B 1 298 ? 5.266 41.062 -0.398 1 85.94 298 ILE B C 1
ATOM 8753 O O . ILE B 1 298 ? 5.328 40.719 0.782 1 85.94 298 ILE B O 1
ATOM 8757 N N . LEU B 1 299 ? 6.246 40.75 -1.238 1 88.94 299 LEU B N 1
ATOM 8758 C CA . LEU B 1 299 ? 7.324 39.812 -0.933 1 88.94 299 LEU B CA 1
ATOM 8759 C C . LEU B 1 299 ? 8.367 40.469 -0.033 1 88.94 299 LEU B C 1
ATOM 8761 O O . LEU B 1 299 ? 9.094 39.781 0.683 1 88.94 299 LEU B O 1
ATOM 8765 N N . GLN B 1 300 ? 8.5 41.75 -0.093 1 84.88 300 GLN B N 1
ATOM 8766 C CA . GLN B 1 300 ? 9.43 42.469 0.771 1 84.88 300 GLN B CA 1
ATOM 8767 C C . GLN B 1 300 ? 8.812 42.75 2.139 1 84.88 300 GLN B C 1
ATOM 8769 O O . GLN B 1 300 ? 9.516 42.75 3.152 1 84.88 300 GLN B O 1
ATOM 8774 N N . GLU B 1 301 ? 7.492 42.938 2.115 1 84.19 301 GLU B N 1
ATOM 8775 C CA . GLU B 1 301 ? 6.793 43.219 3.361 1 84.19 301 GLU B CA 1
ATOM 8776 C C . GLU B 1 301 ? 6.754 42 4.277 1 84.19 301 GLU B C 1
ATOM 8778 O O . GLU B 1 301 ? 6.887 42.125 5.496 1 84.19 301 GLU B O 1
ATOM 8783 N N . ASP B 1 302 ? 6.629 40.875 3.67 1 88 302 ASP B N 1
ATOM 8784 C CA . ASP B 1 302 ? 6.562 39.625 4.453 1 88 302 ASP B CA 1
ATOM 8785 C C . ASP B 1 302 ? 7.551 38.594 3.924 1 88 302 ASP B C 1
ATOM 8787 O O . ASP B 1 302 ? 7.207 37.812 3.049 1 88 302 ASP B O 1
ATOM 8791 N N . PRO B 1 303 ? 8.68 38.5 4.539 1 88.19 303 PRO B N 1
ATOM 8792 C CA . PRO B 1 303 ? 9.695 37.562 4.066 1 88.19 303 PRO B CA 1
ATOM 8793 C C . PRO B 1 303 ? 9.289 36.094 4.262 1 88.19 303 PRO B C 1
ATOM 8795 O O . PRO B 1 303 ? 9.914 35.188 3.697 1 88.19 303 PRO B O 1
ATOM 8798 N N . SER B 1 304 ? 8.242 35.906 5.023 1 90.38 304 SER B N 1
ATOM 8799 C CA . SER B 1 304 ? 7.797 34.531 5.246 1 90.38 304 SER B CA 1
ATOM 8800 C C . SER B 1 304 ? 7.238 33.906 3.969 1 90.38 304 SER B C 1
ATOM 8802 O O . SER B 1 304 ? 7.219 32.688 3.818 1 90.38 304 SER B O 1
ATOM 8804 N N . LEU B 1 305 ? 6.844 34.75 3.051 1 94 305 LEU B N 1
ATOM 8805 C CA . LEU B 1 305 ? 6.273 34.25 1.802 1 94 305 LEU B CA 1
ATOM 8806 C C . LEU B 1 305 ? 7.348 33.625 0.915 1 94 305 LEU B C 1
ATOM 8808 O O . LEU B 1 305 ? 7.113 32.594 0.268 1 94 305 LEU B O 1
ATOM 8812 N N . LYS B 1 306 ? 8.5 34.312 0.853 1 95.06 306 LYS B N 1
ATOM 8813 C CA . LYS B 1 306 ? 9.609 33.75 0.093 1 95.06 306 LYS B CA 1
ATOM 8814 C C . LYS B 1 306 ? 10.039 32.406 0.654 1 95.06 306 LYS B C 1
ATOM 8816 O O . LYS B 1 306 ? 10.273 31.453 -0.101 1 95.06 306 LYS B O 1
ATOM 8821 N N . ARG B 1 307 ? 10.047 32.312 1.961 1 95.94 307 ARG B N 1
ATOM 8822 C CA . ARG B 1 307 ? 10.438 31.062 2.613 1 95.94 307 ARG B CA 1
ATOM 8823 C C . ARG B 1 307 ? 9.391 29.969 2.377 1 95.94 307 ARG B C 1
ATOM 8825 O O . ARG B 1 307 ? 9.727 28.797 2.252 1 95.94 307 ARG B O 1
ATOM 8832 N N . LEU B 1 308 ? 8.164 30.359 2.324 1 95.81 308 LEU B N 1
ATOM 8833 C CA . LEU B 1 308 ? 7.086 29.406 2.047 1 95.81 308 LEU B CA 1
ATOM 8834 C C . LEU B 1 308 ? 7.246 28.797 0.663 1 95.81 308 LEU B C 1
ATOM 8836 O O . LEU B 1 308 ? 7.035 27.594 0.486 1 95.81 308 LEU B O 1
ATOM 8840 N N . CYS B 1 309 ? 7.617 29.594 -0.308 1 97.38 309 CYS B N 1
ATOM 8841 C CA . CYS B 1 309 ? 7.832 29.094 -1.662 1 97.38 309 CYS B CA 1
ATOM 8842 C C . CYS B 1 309 ? 9.023 28.141 -1.71 1 97.38 309 CYS B C 1
ATOM 8844 O O . CYS B 1 309 ? 9.016 27.172 -2.457 1 97.38 309 CYS B O 1
ATOM 8846 N N . LEU B 1 310 ? 10.023 28.5 -0.927 1 97.94 310 LEU B N 1
ATOM 8847 C CA . LEU B 1 310 ? 11.156 27.594 -0.835 1 97.94 310 LEU B CA 1
ATOM 8848 C C . LEU B 1 310 ? 10.742 26.25 -0.225 1 97.94 310 LEU B C 1
ATOM 8850 O O . LEU B 1 310 ? 11.141 25.188 -0.712 1 97.94 310 LEU B O 1
ATOM 8854 N N . SER B 1 311 ? 9.93 26.297 0.856 1 97.81 311 SER B N 1
ATOM 8855 C CA . SER B 1 311 ? 9.406 25.078 1.466 1 97.81 311 SER B CA 1
ATOM 8856 C C . SER B 1 311 ? 8.633 24.25 0.455 1 97.81 311 SER B C 1
ATOM 8858 O O . SER B 1 311 ? 8.727 23.016 0.455 1 97.81 311 SER B O 1
ATOM 8860 N N . PHE B 1 312 ? 7.902 24.891 -0.362 1 97.69 312 PHE B N 1
ATOM 8861 C CA . PHE B 1 312 ? 7.105 24.219 -1.376 1 97.69 312 PHE B CA 1
ATOM 8862 C C . PHE B 1 312 ? 8 23.531 -2.4 1 97.69 312 PHE B C 1
ATOM 8864 O O . PHE B 1 312 ? 7.711 22.406 -2.834 1 97.69 312 PHE B O 1
ATOM 8871 N N . ALA B 1 313 ? 9.008 24.203 -2.836 1 98 313 ALA B N 1
ATOM 8872 C CA . ALA B 1 313 ? 9.953 23.594 -3.77 1 98 313 ALA B CA 1
ATOM 8873 C C . ALA B 1 313 ? 10.648 22.391 -3.145 1 98 313 ALA B C 1
ATOM 8875 O O . ALA B 1 313 ? 10.836 21.359 -3.805 1 98 313 ALA B O 1
ATOM 8876 N N . LEU B 1 314 ? 11.008 22.516 -1.893 1 98 314 LEU B N 1
ATOM 8877 C CA . LEU B 1 314 ? 11.68 21.422 -1.19 1 98 314 LEU B CA 1
ATOM 8878 C C . LEU B 1 314 ? 10.734 20.25 -0.995 1 98 314 LEU B C 1
ATOM 8880 O O . LEU B 1 314 ? 11.156 19.094 -1.049 1 98 314 LEU B O 1
ATOM 8884 N N . TYR B 1 315 ? 9.477 20.547 -0.712 1 96.75 315 TYR B N 1
ATOM 8885 C CA . TYR B 1 315 ? 8.477 19.484 -0.6 1 96.75 315 TYR B CA 1
ATOM 8886 C C . TYR B 1 315 ? 8.43 18.641 -1.87 1 96.75 315 TYR B C 1
ATOM 8888 O O . TYR B 1 315 ? 8.398 17.406 -1.806 1 96.75 315 TYR B O 1
ATOM 8896 N N . LYS B 1 316 ? 8.461 19.25 -3.021 1 96.56 316 LYS B N 1
ATOM 8897 C CA . LYS B 1 316 ? 8.422 18.547 -4.297 1 96.56 316 LYS B CA 1
ATOM 8898 C C . LYS B 1 316 ? 9.664 17.672 -4.48 1 96.56 316 LYS B C 1
ATOM 8900 O O . LYS B 1 316 ? 9.586 16.562 -5.004 1 96.56 316 LYS B O 1
ATOM 8905 N N . LEU B 1 317 ? 10.742 18.203 -4.016 1 96.94 317 LEU B N 1
ATOM 8906 C CA . LEU B 1 317 ? 11.992 17.469 -4.156 1 96.94 317 LEU B CA 1
ATOM 8907 C C . LEU B 1 317 ? 12.023 16.266 -3.215 1 96.94 317 LEU B C 1
ATOM 8909 O O . LEU B 1 317 ? 12.453 15.18 -3.604 1 96.94 317 LEU B O 1
ATOM 8913 N N . LEU B 1 318 ? 11.523 16.438 -1.989 1 96.25 318 LEU B N 1
ATOM 8914 C CA . LEU B 1 318 ? 11.547 15.359 -1.011 1 96.25 318 LEU B CA 1
ATOM 8915 C C . LEU B 1 318 ? 10.523 14.289 -1.358 1 96.25 318 LEU B C 1
ATOM 8917 O O . LEU B 1 318 ? 10.727 13.109 -1.065 1 96.25 318 LEU B O 1
ATOM 8921 N N . ARG B 1 319 ? 9.422 14.703 -1.903 1 95.19 319 ARG B N 1
ATOM 8922 C CA . ARG B 1 319 ? 8.367 13.781 -2.299 1 95.19 319 ARG B CA 1
ATOM 8923 C C . ARG B 1 319 ? 8.906 12.688 -3.211 1 95.19 319 ARG B C 1
ATOM 8925 O O . ARG B 1 319 ? 8.414 11.555 -3.193 1 95.19 319 ARG B O 1
ATOM 8932 N N . ARG B 1 320 ? 9.922 12.914 -3.979 1 94.06 320 ARG B N 1
ATOM 8933 C CA . ARG B 1 320 ? 10.539 11.938 -4.871 1 94.06 320 ARG B CA 1
ATOM 8934 C C . ARG B 1 320 ? 11.078 10.742 -4.09 1 94.06 320 ARG B C 1
ATOM 8936 O O . ARG B 1 320 ? 10.922 9.594 -4.52 1 94.06 320 ARG B O 1
ATOM 8943 N N . ARG B 1 321 ? 11.578 11.055 -2.92 1 92.88 321 ARG B N 1
ATOM 8944 C CA . ARG B 1 321 ? 12.102 9.977 -2.086 1 92.88 321 ARG B CA 1
ATOM 8945 C C . ARG B 1 321 ? 10.984 9.055 -1.615 1 92.88 321 ARG B C 1
ATOM 8947 O O . ARG B 1 321 ? 11.188 7.844 -1.486 1 92.88 321 ARG B O 1
ATOM 8954 N N . PHE B 1 322 ? 9.773 9.586 -1.386 1 91.25 322 PHE B N 1
ATOM 8955 C CA . PHE B 1 322 ? 8.625 8.805 -0.929 1 91.25 322 PHE B CA 1
ATOM 8956 C C . PHE B 1 322 ? 8.031 7.996 -2.074 1 91.25 322 PHE B C 1
ATOM 8958 O O . PHE B 1 322 ? 7.312 7.02 -1.845 1 91.25 322 PHE B O 1
ATOM 8965 N N . GLU B 1 323 ? 8.328 8.43 -3.266 1 90.81 323 GLU B N 1
ATOM 8966 C CA . GLU B 1 323 ? 7.824 7.707 -4.434 1 90.81 323 GLU B CA 1
ATOM 8967 C C . GLU B 1 323 ? 8.906 6.812 -5.031 1 90.81 323 GLU B C 1
ATOM 8969 O O . GLU B 1 323 ? 8.812 6.418 -6.195 1 90.81 323 GLU B O 1
ATOM 8974 N N . ASP B 1 324 ? 9.977 6.547 -4.309 1 88.06 324 ASP B N 1
ATOM 8975 C CA . ASP B 1 324 ? 11.016 5.562 -4.594 1 88.06 324 ASP B CA 1
ATOM 8976 C C . ASP B 1 324 ? 11.945 6.047 -5.707 1 88.06 324 ASP B C 1
ATOM 8978 O O . ASP B 1 324 ? 12.406 5.25 -6.527 1 88.06 324 ASP B O 1
ATOM 8982 N N . LEU B 1 325 ? 12.086 7.336 -5.852 1 90.38 325 LEU B N 1
ATOM 8983 C CA . LEU B 1 325 ? 13.07 7.941 -6.746 1 90.38 325 LEU B CA 1
ATOM 8984 C C . LEU B 1 325 ? 14.281 8.438 -5.965 1 90.38 325 LEU B C 1
ATOM 8986 O O . LEU B 1 325 ? 14.133 9.109 -4.941 1 90.38 325 LEU B O 1
ATOM 8990 N N . PRO B 1 326 ? 15.375 8.086 -6.355 1 87.69 326 PRO B N 1
ATOM 8991 C CA . PRO B 1 326 ? 16.562 8.438 -5.574 1 87.69 326 PRO B CA 1
ATOM 8992 C C . PRO B 1 326 ? 16.953 9.906 -5.723 1 87.69 326 PRO B C 1
ATOM 8994 O O . PRO B 1 326 ? 16.641 10.531 -6.742 1 87.69 326 PRO B O 1
ATOM 8997 N N . ILE B 1 327 ? 17.516 10.453 -4.688 1 91.25 327 ILE B N 1
ATOM 8998 C CA . ILE B 1 327 ? 18.156 11.766 -4.723 1 91.25 327 ILE B CA 1
ATOM 8999 C C . ILE B 1 327 ? 19.656 11.617 -4.918 1 91.25 327 ILE B C 1
ATOM 9001 O O . ILE B 1 327 ? 20.328 10.93 -4.148 1 91.25 327 ILE B O 1
ATOM 9005 N N . THR B 1 328 ? 20.25 12.164 -5.922 1 91.44 328 THR B N 1
ATOM 9006 C CA . THR B 1 328 ? 21.656 11.992 -6.285 1 91.44 328 THR B CA 1
ATOM 9007 C C . THR B 1 328 ? 22.547 12.82 -5.375 1 91.44 328 THR B C 1
ATOM 9009 O O . THR B 1 328 ? 22.078 13.727 -4.68 1 91.44 328 THR B O 1
ATOM 9012 N N . GLN B 1 329 ? 23.828 12.57 -5.352 1 90.81 329 GLN B N 1
ATOM 9013 C CA . GLN B 1 329 ? 24.797 13.289 -4.539 1 90.81 329 GLN B CA 1
ATOM 9014 C C . GLN B 1 329 ? 24.984 14.719 -5.031 1 90.81 329 GLN B C 1
ATOM 9016 O O . GLN B 1 329 ? 25.203 15.633 -4.23 1 90.81 329 GLN B O 1
ATOM 9021 N N . GLU B 1 330 ? 24.797 14.906 -6.328 1 91.75 330 GLU B N 1
ATOM 9022 C CA . GLU B 1 330 ? 24.906 16.25 -6.883 1 91.75 330 GLU B CA 1
ATOM 9023 C C . GLU B 1 330 ? 23.766 17.141 -6.395 1 91.75 330 GLU B C 1
ATOM 9025 O O . GLU B 1 330 ? 23.984 18.328 -6.102 1 91.75 330 GLU B O 1
ATOM 9030 N N . GLU B 1 331 ? 22.672 16.562 -6.25 1 94.12 331 GLU B N 1
ATOM 9031 C CA . GLU B 1 331 ? 21.516 17.312 -5.77 1 94.12 331 GLU B CA 1
ATOM 9032 C C . GLU B 1 331 ? 21.672 17.688 -4.297 1 94.12 331 GLU B C 1
ATOM 9034 O O . GLU B 1 331 ? 21.328 18.797 -3.887 1 94.12 331 GLU B O 1
ATOM 9039 N N . THR B 1 332 ? 22.234 16.75 -3.49 1 93.81 332 THR B N 1
ATOM 9040 C CA . THR B 1 332 ? 22.406 17.016 -2.064 1 93.81 332 THR B CA 1
ATOM 9041 C C . THR B 1 332 ? 23.453 18.094 -1.834 1 93.81 332 THR B C 1
ATOM 9043 O O . THR B 1 332 ? 23.328 18.922 -0.932 1 93.81 332 THR B O 1
ATOM 9046 N N . SER B 1 333 ? 24.469 18.078 -2.668 1 92.44 333 SER B N 1
ATOM 9047 C CA . SER B 1 333 ? 25.516 19.109 -2.547 1 92.44 333 SER B CA 1
ATOM 9048 C C . SER B 1 333 ? 24.969 20.484 -2.916 1 92.44 333 SER B C 1
ATOM 9050 O O . SER B 1 333 ? 25.297 21.469 -2.258 1 92.44 333 SER B O 1
ATOM 9052 N N . ASN B 1 334 ? 24.188 20.5 -3.945 1 92.81 334 ASN B N 1
ATOM 9053 C CA . ASN B 1 334 ? 23.578 21.766 -4.352 1 92.81 334 ASN B CA 1
ATOM 9054 C C . ASN B 1 334 ? 22.641 22.312 -3.277 1 92.81 334 ASN B C 1
ATOM 9056 O O . ASN B 1 334 ? 22.672 23.5 -2.98 1 92.81 334 ASN B O 1
ATOM 9060 N N . CYS B 1 335 ? 21.844 21.453 -2.691 1 94.81 335 CYS B N 1
ATOM 9061 C CA . CYS B 1 335 ? 20.906 21.875 -1.664 1 94.81 335 CYS B CA 1
ATOM 9062 C C . CYS B 1 335 ? 21.625 22.25 -0.379 1 94.81 335 CYS B C 1
ATOM 9064 O O . CYS B 1 335 ? 21.203 23.156 0.343 1 94.81 335 CYS B O 1
ATOM 9066 N N . HIS B 1 336 ? 22.688 21.531 -0.127 1 94.12 336 HIS B N 1
ATOM 9067 C CA . HIS B 1 336 ? 23.531 21.875 1.012 1 94.12 336 HIS B CA 1
ATOM 9068 C C . HIS B 1 336 ? 24.016 23.312 0.917 1 94.12 336 HIS B C 1
ATOM 9070 O O . HIS B 1 336 ? 23.922 24.078 1.883 1 94.12 336 HIS B O 1
ATOM 9076 N N . GLY B 1 337 ? 24.5 23.719 -0.234 1 92.44 337 GLY B N 1
ATOM 9077 C CA . GLY B 1 337 ? 24.938 25.094 -0.456 1 92.44 337 GLY B CA 1
ATOM 9078 C C . GLY B 1 337 ? 23.812 26.094 -0.394 1 92.44 337 GLY B C 1
ATOM 9079 O O . GLY B 1 337 ? 23.969 27.188 0.167 1 92.44 337 GLY B O 1
ATOM 9080 N N . LEU B 1 338 ? 22.703 25.719 -0.864 1 95.06 338 LEU B N 1
ATOM 9081 C CA . LEU B 1 338 ? 21.562 26.625 -0.904 1 95.06 338 LEU B CA 1
ATOM 9082 C C . LEU B 1 338 ? 21.062 26.922 0.504 1 95.06 338 LEU B C 1
ATOM 9084 O O . LEU B 1 338 ? 20.703 28.078 0.808 1 95.06 338 LEU B O 1
ATOM 9088 N N . ILE B 1 339 ? 21.078 25.969 1.416 1 95.44 339 ILE B N 1
ATOM 9089 C CA . ILE B 1 339 ? 20.5 26.141 2.748 1 95.44 339 ILE B CA 1
ATOM 9090 C C . ILE B 1 339 ? 21.5 26.828 3.66 1 95.44 339 ILE B C 1
ATOM 9092 O O . ILE B 1 339 ? 21.188 27.828 4.305 1 95.44 339 ILE B O 1
ATOM 9096 N N . PHE B 1 340 ? 22.766 26.453 3.645 1 93.5 340 PHE B N 1
ATOM 9097 C CA . PHE B 1 340 ? 23.703 26.938 4.645 1 93.5 340 PHE B CA 1
ATOM 9098 C C . PHE B 1 340 ? 24.438 28.172 4.133 1 93.5 340 PHE B C 1
ATOM 9100 O O . PHE B 1 340 ? 24.688 29.109 4.895 1 93.5 340 PHE B O 1
ATOM 9107 N N . ARG B 1 341 ? 24.734 28.203 2.863 1 93.12 341 ARG B N 1
ATOM 9108 C CA . ARG B 1 341 ? 25.438 29.375 2.32 1 93.12 341 ARG B CA 1
ATOM 9109 C C . ARG B 1 341 ? 24.453 30.375 1.723 1 93.12 341 ARG B C 1
ATOM 9111 O O . ARG B 1 341 ? 24.781 31.547 1.552 1 93.12 341 ARG B O 1
ATOM 9118 N N . GLY B 1 342 ? 23.297 29.906 1.43 1 94.75 342 GLY B N 1
ATOM 9119 C CA . GLY B 1 342 ? 22.281 30.781 0.845 1 94.75 342 GLY B CA 1
ATOM 9120 C C . GLY B 1 342 ? 21.281 31.281 1.857 1 94.75 342 GLY B C 1
ATOM 9121 O O . GLY B 1 342 ? 21.422 32.406 2.365 1 94.75 342 GLY B O 1
ATOM 9122 N N . LEU B 1 343 ? 20.453 30.469 2.328 1 95.44 343 LEU B N 1
ATOM 9123 C CA . LEU B 1 343 ? 19.328 30.844 3.184 1 95.44 343 LEU B CA 1
ATOM 9124 C C . LEU B 1 343 ? 19.828 31.312 4.547 1 95.44 343 LEU B C 1
ATOM 9126 O O . LEU B 1 343 ? 19.438 32.375 5.023 1 95.44 343 LEU B O 1
ATOM 9130 N N . CYS B 1 344 ? 20.703 30.562 5.203 1 94.19 344 CYS B N 1
ATOM 9131 C CA . CYS B 1 344 ? 21.172 30.906 6.539 1 94.19 344 CYS B CA 1
ATOM 9132 C C . CYS B 1 344 ? 21.922 32.219 6.527 1 94.19 344 CYS B C 1
ATOM 9134 O O . CYS B 1 344 ? 21.734 33.062 7.418 1 94.19 344 CYS B O 1
ATOM 9136 N N . LYS B 1 345 ? 22.703 32.469 5.52 1 92.88 345 LYS B N 1
ATOM 9137 C CA . LYS B 1 345 ? 23.469 33.719 5.43 1 92.88 345 LYS B CA 1
ATOM 9138 C C . LYS B 1 345 ? 22.547 34.906 5.172 1 92.88 345 LYS B C 1
ATOM 9140 O O . LYS B 1 345 ? 22.766 36 5.715 1 92.88 345 LYS B O 1
ATOM 9145 N N . GLU B 1 346 ? 21.594 34.719 4.348 1 94.12 346 GLU B N 1
ATOM 9146 C CA . GLU B 1 346 ? 20.625 35.781 4.098 1 94.12 346 GLU B CA 1
ATOM 9147 C C . GLU B 1 346 ? 19.875 36.156 5.367 1 94.12 346 GLU B C 1
ATOM 9149 O O . GLU B 1 346 ? 19.656 37.344 5.648 1 94.12 346 GLU B O 1
ATOM 9154 N N . LEU B 1 347 ? 19.469 35.188 6.086 1 93.88 347 LEU B N 1
ATOM 9155 C CA . LEU B 1 347 ? 18.734 35.406 7.328 1 93.88 347 LEU B CA 1
ATOM 9156 C C . LEU B 1 347 ? 19.625 36.094 8.367 1 93.88 347 LEU B C 1
ATOM 9158 O O . LEU B 1 347 ? 19.141 36.906 9.141 1 93.88 347 LEU B O 1
ATOM 9162 N N . LEU B 1 348 ? 20.891 35.719 8.352 1 92 348 LEU B N 1
ATOM 9163 C CA . LEU B 1 348 ? 21.828 36.344 9.273 1 92 348 LEU B CA 1
ATOM 9164 C C . LEU B 1 348 ? 22 37.844 8.961 1 92 348 LEU B C 1
ATOM 9166 O O . LEU B 1 348 ? 22.031 38.656 9.867 1 92 348 LEU B O 1
ATOM 9170 N N . GLN B 1 349 ? 22.047 38.156 7.711 1 90.38 349 GLN B N 1
ATOM 9171 C CA . GLN B 1 349 ? 22.172 39.562 7.277 1 90.38 349 GLN B CA 1
ATOM 9172 C C . GLN B 1 349 ? 20.922 40.344 7.602 1 90.38 349 GLN B C 1
ATOM 9174 O O . GLN B 1 349 ? 21 41.5 8.023 1 90.38 349 GLN B O 1
ATOM 9179 N N . GLY B 1 350 ? 19.828 39.719 7.363 1 87.25 350 GLY B N 1
ATOM 9180 C CA . GLY B 1 350 ? 18.578 40.344 7.699 1 87.25 350 GLY B CA 1
ATOM 9181 C C . GLY B 1 350 ? 18.422 40.594 9.188 1 87.25 350 GLY B C 1
ATOM 9182 O O . GLY B 1 350 ? 17.922 41.656 9.602 1 87.25 350 GLY B O 1
ATOM 9183 N N . ALA B 1 351 ? 18.781 39.625 9.977 1 89.56 351 ALA B N 1
ATOM 9184 C CA . ALA B 1 351 ? 18.688 39.75 11.43 1 89.56 351 ALA B CA 1
ATOM 9185 C C . ALA B 1 351 ? 19.641 40.844 11.938 1 89.56 351 ALA B C 1
ATOM 9187 O O . ALA B 1 351 ? 19.328 41.562 12.883 1 89.56 351 ALA B O 1
ATOM 9188 N N . GLU B 1 352 ? 20.812 40.938 11.336 1 88.94 352 GLU B N 1
ATOM 9189 C CA . GLU B 1 352 ? 21.797 41.969 11.711 1 88.94 352 GLU B CA 1
ATOM 9190 C C . GLU B 1 352 ? 21.25 43.375 11.469 1 88.94 352 GLU B C 1
ATOM 9192 O O . GLU B 1 352 ? 21.438 44.281 12.289 1 88.94 352 GLU B O 1
ATOM 9197 N N . LEU B 1 353 ? 20.594 43.469 10.422 1 85.56 353 LEU B N 1
ATOM 9198 C CA . LEU B 1 353 ? 20.031 44.781 10.078 1 85.56 353 LEU B CA 1
ATOM 9199 C C . LEU B 1 353 ? 18.922 45.156 11.047 1 85.56 353 LEU B C 1
ATOM 9201 O O . LEU B 1 353 ? 18.812 46.312 11.453 1 85.56 353 LEU B O 1
ATOM 9205 N N . GLU B 1 354 ? 18.109 44.25 11.414 1 83.81 354 GLU B N 1
ATOM 9206 C CA . GLU B 1 354 ? 16.984 44.5 12.305 1 83.81 354 GLU B CA 1
ATOM 9207 C C . GLU B 1 354 ? 17.453 44.781 13.734 1 83.81 354 GLU B C 1
ATOM 9209 O O . GLU B 1 354 ? 16.906 45.625 14.438 1 83.81 354 GLU B O 1
ATOM 9214 N N . LEU B 1 355 ? 18.516 44 14.164 1 87.12 355 LEU B N 1
ATOM 9215 C CA . LEU B 1 355 ? 18.969 44.094 15.555 1 87.12 355 LEU B CA 1
ATOM 9216 C C . LEU B 1 355 ? 19.953 45.25 15.734 1 87.12 355 LEU B C 1
ATOM 9218 O O . LEU B 1 355 ? 20.219 45.656 16.859 1 87.12 355 LEU B O 1
ATOM 9222 N N . SER B 1 356 ? 20.594 45.75 14.703 1 83.31 356 SER B N 1
ATOM 9223 C CA . SER B 1 356 ? 21.531 46.875 14.797 1 83.31 356 SER B CA 1
ATOM 9224 C C . SER B 1 356 ? 20.844 48.125 15.328 1 83.31 356 SER B C 1
ATOM 9226 O O . SER B 1 356 ? 21.469 48.938 16 1 83.31 356 SER B O 1
ATOM 9228 N N . THR B 1 357 ? 19.562 48.156 15.125 1 81.38 357 THR B N 1
ATOM 9229 C CA . THR B 1 357 ? 18.828 49.344 15.555 1 81.38 357 THR B CA 1
ATOM 9230 C C . THR B 1 357 ? 18.406 49.219 17.016 1 81.38 357 THR B C 1
ATOM 9232 O O . THR B 1 357 ? 17.984 50.188 17.625 1 81.38 357 THR B O 1
ATOM 9235 N N . GLN B 1 358 ? 18.656 48 17.531 1 81.5 358 GLN B N 1
ATOM 9236 C CA . GLN B 1 358 ? 18.188 47.812 18.906 1 81.5 358 GLN B CA 1
ATOM 9237 C C . GLN B 1 358 ? 19.359 47.844 19.891 1 81.5 358 GLN B C 1
ATOM 9239 O O . GLN B 1 358 ? 20.5 47.531 19.531 1 81.5 358 GLN B O 1
ATOM 9244 N N . ARG B 1 359 ? 19.203 48.375 21.141 1 80.44 359 ARG B N 1
ATOM 9245 C CA . ARG B 1 359 ? 20.234 48.594 22.156 1 80.44 359 ARG B CA 1
ATOM 9246 C C . ARG B 1 359 ? 20.422 47.344 23 1 80.44 359 ARG B C 1
ATOM 9248 O O . ARG B 1 359 ? 19.906 47.25 24.125 1 80.44 359 ARG B O 1
ATOM 9255 N N . PHE B 1 360 ? 20.844 46.188 22.375 1 79.38 360 PHE B N 1
ATOM 9256 C CA . PHE B 1 360 ? 21.203 45 23.125 1 79.38 360 PHE B CA 1
ATOM 9257 C C . PHE B 1 360 ? 22.719 44.844 23.234 1 79.38 360 PHE B C 1
ATOM 9259 O O . PHE B 1 360 ? 23.469 45.438 22.453 1 79.38 360 PHE B O 1
ATOM 9266 N N . ASP B 1 361 ? 23.234 44.156 24.344 1 82.38 361 ASP B N 1
ATOM 9267 C CA . ASP B 1 361 ? 24.656 43.812 24.453 1 82.38 361 ASP B CA 1
ATOM 9268 C C . ASP B 1 361 ? 25.094 42.938 23.281 1 82.38 361 ASP B C 1
ATOM 9270 O O . ASP B 1 361 ? 24.281 42.219 22.703 1 82.38 361 ASP B O 1
ATOM 9274 N N . GLU B 1 362 ? 26.312 43.125 22.859 1 82.81 362 GLU B N 1
ATOM 9275 C CA . GLU B 1 362 ? 26.828 42.438 21.688 1 82.81 362 GLU B CA 1
ATOM 9276 C C . GLU B 1 362 ? 26.656 40.906 21.812 1 82.81 362 GLU B C 1
ATOM 9278 O O . GLU B 1 362 ? 26.359 40.25 20.828 1 82.81 362 GLU B O 1
ATOM 9283 N N . VAL B 1 363 ? 26.812 40.375 22.984 1 83.38 363 VAL B N 1
ATOM 9284 C CA . VAL B 1 363 ? 26.703 38.938 23.203 1 83.38 363 VAL B CA 1
ATOM 9285 C C . VAL B 1 363 ? 25.234 38.5 23.047 1 83.38 363 VAL B C 1
ATOM 9287 O O . VAL B 1 363 ? 24.953 37.469 22.453 1 83.38 363 VAL B O 1
ATOM 9290 N N . ARG B 1 364 ? 24.438 39.25 23.5 1 87.31 364 ARG B N 1
ATOM 9291 C CA . ARG B 1 364 ? 23.016 38.969 23.406 1 87.31 364 ARG B CA 1
ATOM 9292 C C . ARG B 1 364 ? 22.516 39.125 21.969 1 87.31 364 ARG B C 1
ATOM 9294 O O . ARG B 1 364 ? 21.641 38.375 21.531 1 87.31 364 ARG B O 1
ATOM 9301 N N . LYS B 1 365 ? 23.109 40.062 21.297 1 88.5 365 LYS B N 1
ATOM 9302 C CA . LYS B 1 365 ? 22.734 40.281 19.891 1 88.5 365 LYS B CA 1
ATOM 9303 C C . LYS B 1 365 ? 23.109 39.062 19.047 1 88.5 365 LYS B C 1
ATOM 9305 O O . LYS B 1 365 ? 22.328 38.625 18.188 1 88.5 365 LYS B O 1
ATOM 9310 N N . GLU B 1 366 ? 24.25 38.5 19.344 1 87.31 366 GLU B N 1
ATOM 9311 C CA . GLU B 1 366 ? 24.703 37.312 18.609 1 87.31 366 GLU B CA 1
ATOM 9312 C C . GLU B 1 366 ? 23.828 36.094 18.922 1 87.31 366 GLU B C 1
ATOM 9314 O O . GLU B 1 366 ? 23.547 35.312 18.031 1 87.31 366 GLU B O 1
ATOM 9319 N N . ASP B 1 367 ? 23.453 36.031 20.094 1 88.31 367 ASP B N 1
ATOM 9320 C CA . ASP B 1 367 ? 22.594 34.938 20.516 1 88.31 367 ASP B CA 1
ATOM 9321 C C . ASP B 1 367 ? 21.219 35.031 19.875 1 88.31 367 ASP B C 1
ATOM 9323 O O . ASP B 1 367 ? 20.641 34.031 19.438 1 88.31 367 ASP B O 1
ATOM 9327 N N . LEU B 1 368 ? 20.766 36.188 19.844 1 90.62 368 LEU B N 1
ATOM 9328 C CA . LEU B 1 368 ? 19.453 36.406 19.266 1 90.62 368 LEU B CA 1
ATOM 9329 C C . LEU B 1 368 ? 19.469 36.188 17.766 1 90.62 368 LEU B C 1
ATOM 9331 O O . LEU B 1 368 ? 18.5 35.688 17.188 1 90.62 368 LEU B O 1
ATOM 9335 N N . LYS B 1 369 ? 20.531 36.625 17.156 1 91.62 369 LYS B N 1
ATOM 9336 C CA . LYS B 1 369 ? 20.688 36.406 15.719 1 91.62 369 LYS B CA 1
ATOM 9337 C C . LYS B 1 369 ? 20.656 34.906 15.383 1 91.62 369 LYS B C 1
ATOM 9339 O O . LYS B 1 369 ? 19.953 34.5 14.477 1 91.62 369 LYS B O 1
ATOM 9344 N N . ALA B 1 370 ? 21.359 34.188 16.141 1 91.31 370 ALA B N 1
ATOM 9345 C CA . ALA B 1 370 ? 21.422 32.75 15.914 1 91.31 370 ALA B CA 1
ATOM 9346 C C . ALA B 1 370 ? 20.078 32.094 16.156 1 91.31 370 ALA B C 1
ATOM 9348 O O . ALA B 1 370 ? 19.703 31.141 15.453 1 91.31 370 ALA B O 1
ATOM 9349 N N . MET B 1 371 ? 19.438 32.562 17.062 1 92.94 371 MET B N 1
ATOM 9350 C CA . MET B 1 371 ? 18.125 32.031 17.391 1 92.94 371 MET B CA 1
ATOM 9351 C C . MET B 1 371 ? 17.125 32.312 16.281 1 92.94 371 MET B C 1
ATOM 9353 O O . MET B 1 371 ? 16.328 31.438 15.914 1 92.94 371 MET B O 1
ATOM 9357 N N . TRP B 1 372 ? 17.203 33.438 15.797 1 92.88 372 TRP B N 1
ATOM 9358 C CA . TRP B 1 372 ? 16.281 33.844 14.727 1 92.88 372 TRP B CA 1
ATOM 9359 C C . TRP B 1 372 ? 16.516 33 13.477 1 92.88 372 TRP B C 1
ATOM 9361 O O . TRP B 1 372 ? 15.57 32.562 12.812 1 92.88 372 TRP B O 1
ATOM 9371 N N . VAL B 1 373 ? 17.719 32.812 13.148 1 94.38 373 VAL B N 1
ATOM 9372 C CA . VAL B 1 373 ? 18.062 32.031 11.969 1 94.38 373 VAL B CA 1
ATOM 9373 C C . VAL B 1 373 ? 17.609 30.594 12.148 1 94.38 373 VAL B C 1
ATOM 9375 O O . VAL B 1 373 ? 17.016 30 11.234 1 94.38 373 VAL B O 1
ATOM 9378 N N . ALA B 1 374 ? 17.812 30.062 13.312 1 95.56 374 ALA B N 1
ATOM 9379 C CA . ALA B 1 374 ? 17.422 28.672 13.594 1 95.56 374 ALA B CA 1
ATOM 9380 C C . ALA B 1 374 ? 15.914 28.5 13.492 1 95.56 374 ALA B C 1
ATOM 9382 O O . ALA B 1 374 ? 15.438 27.547 12.875 1 95.56 374 ALA B O 1
ATOM 9383 N N . VAL B 1 375 ? 15.211 29.391 14.023 1 94.25 375 VAL B N 1
ATOM 9384 C CA . VAL B 1 375 ? 13.758 29.297 14.023 1 94.25 375 VAL B CA 1
ATOM 9385 C C . VAL B 1 375 ? 13.234 29.391 12.594 1 94.25 375 VAL B C 1
ATOM 9387 O O . VAL B 1 375 ? 12.328 28.641 12.203 1 94.25 375 VAL B O 1
ATOM 9390 N N . ALA B 1 376 ? 13.812 30.234 11.82 1 94.62 376 ALA B N 1
ATOM 9391 C CA . ALA B 1 376 ? 13.375 30.422 10.445 1 94.62 376 ALA B CA 1
ATOM 9392 C C . ALA B 1 376 ? 13.672 29.188 9.594 1 94.62 376 ALA B C 1
ATOM 9394 O O . ALA B 1 376 ? 12.859 28.781 8.766 1 94.62 376 ALA B O 1
ATOM 9395 N N . VAL B 1 377 ? 14.781 28.609 9.805 1 95.81 377 VAL B N 1
ATOM 9396 C CA . VAL B 1 377 ? 15.148 27.422 9.031 1 95.81 377 VAL B CA 1
ATOM 9397 C C . VAL B 1 377 ? 14.227 26.266 9.391 1 95.81 377 VAL B C 1
ATOM 9399 O O . VAL B 1 377 ? 13.742 25.547 8.508 1 95.81 377 VAL B O 1
ATOM 9402 N N . PHE B 1 378 ? 13.961 26.062 10.641 1 95.31 378 PHE B N 1
ATOM 9403 C CA . PHE B 1 378 ? 13.086 24.969 11.062 1 95.31 378 PHE B CA 1
ATOM 9404 C C . PHE B 1 378 ? 11.648 25.219 10.602 1 95.31 378 PHE B C 1
ATOM 9406 O O . PHE B 1 378 ? 10.898 24.281 10.367 1 95.31 378 PHE B O 1
ATOM 9413 N N . GLU B 1 379 ? 11.336 26.453 10.5 1 93.69 379 GLU B N 1
ATOM 9414 C CA . GLU B 1 379 ? 10.016 26.781 9.969 1 93.69 379 GLU B CA 1
ATOM 9415 C C . GLU B 1 379 ? 9.883 26.344 8.508 1 93.69 379 GLU B C 1
ATOM 9417 O O . GLU B 1 379 ? 8.836 25.844 8.094 1 93.69 379 GLU B O 1
ATOM 9422 N N . VAL B 1 380 ? 10.922 26.516 7.793 1 96.38 380 VAL B N 1
ATOM 9423 C CA . VAL B 1 380 ? 10.922 26.141 6.383 1 96.38 380 VAL B CA 1
ATOM 9424 C C . VAL B 1 380 ? 10.703 24.625 6.262 1 96.38 380 VAL B C 1
ATOM 9426 O O . VAL B 1 380 ? 9.867 24.172 5.477 1 96.38 380 VAL B O 1
ATOM 9429 N N . PHE B 1 381 ? 11.359 23.891 7.047 1 96.44 381 PHE B N 1
ATOM 9430 C CA . PHE B 1 381 ? 11.273 22.453 6.934 1 96.44 381 PHE B CA 1
ATOM 9431 C C . PHE B 1 381 ? 9.984 21.938 7.566 1 96.44 381 PHE B C 1
ATOM 9433 O O . PHE B 1 381 ? 9.453 20.906 7.148 1 96.44 381 PHE B O 1
ATOM 9440 N N . ASP B 1 382 ? 9.508 22.656 8.562 1 94.12 382 ASP B N 1
ATOM 9441 C CA . ASP B 1 382 ? 8.219 22.281 9.133 1 94.12 382 ASP B CA 1
ATOM 9442 C C . ASP B 1 382 ? 7.094 22.469 8.117 1 94.12 382 ASP B C 1
ATOM 9444 O O . ASP B 1 382 ? 6.199 21.625 8.016 1 94.12 382 ASP B O 1
ATOM 9448 N N . GLN B 1 383 ? 7.172 23.547 7.41 1 94.06 383 GLN B N 1
ATOM 9449 C CA . GLN B 1 383 ? 6.176 23.797 6.371 1 94.06 383 GLN B CA 1
ATOM 9450 C C . GLN B 1 383 ? 6.293 22.766 5.246 1 94.06 383 GLN B C 1
ATOM 9452 O O . GLN B 1 383 ? 5.289 22.375 4.656 1 94.06 383 GLN B O 1
ATOM 9457 N N . GLU B 1 384 ? 7.531 22.375 4.945 1 96.31 384 GLU B N 1
ATOM 9458 C CA . GLU B 1 384 ? 7.746 21.312 3.961 1 96.31 384 GLU B CA 1
ATOM 9459 C C . GLU B 1 384 ? 7.008 20.047 4.352 1 96.31 384 GLU B C 1
ATOM 9461 O O . GLU B 1 384 ? 6.32 19.438 3.523 1 96.31 384 GLU B O 1
ATOM 9466 N N . ILE B 1 385 ? 7.09 19.672 5.586 1 94.38 385 ILE B N 1
ATOM 9467 C CA . ILE B 1 385 ? 6.465 18.453 6.082 1 94.38 385 ILE B CA 1
ATOM 9468 C C . ILE B 1 385 ? 4.949 18.609 6.086 1 94.38 385 ILE B C 1
ATOM 9470 O O . ILE B 1 385 ? 4.215 17.656 5.82 1 94.38 385 ILE B O 1
ATOM 9474 N N . GLN B 1 386 ? 4.52 19.781 6.297 1 91.88 386 GLN B N 1
ATOM 9475 C CA . GLN B 1 386 ? 3.082 20.031 6.262 1 91.88 386 GLN B CA 1
ATOM 9476 C C . GLN B 1 386 ? 2.531 19.859 4.848 1 91.88 386 GLN B C 1
ATOM 9478 O O . GLN B 1 386 ? 1.451 19.297 4.664 1 91.88 386 GLN B O 1
ATOM 9483 N N . PHE B 1 387 ? 3.232 20.359 3.902 1 93.19 387 PHE B N 1
ATOM 9484 C CA . PHE B 1 387 ? 2.826 20.172 2.516 1 93.19 387 PHE B CA 1
ATOM 9485 C C . PHE B 1 387 ? 2.777 18.688 2.168 1 93.19 387 PHE B C 1
ATOM 9487 O O . PHE B 1 387 ? 1.851 18.234 1.494 1 93.19 387 PHE B O 1
ATOM 9494 N N . LEU B 1 388 ? 3.779 18.016 2.68 1 93.56 388 LEU B N 1
ATOM 9495 C CA . LEU B 1 388 ? 3.852 16.594 2.408 1 93.56 388 LEU B CA 1
ATOM 9496 C C . LEU B 1 388 ? 2.695 15.852 3.074 1 93.56 388 LEU B C 1
ATOM 9498 O O . LEU B 1 388 ? 2.086 14.961 2.469 1 93.56 388 LEU B O 1
ATOM 9502 N N . SER B 1 389 ? 2.396 16.188 4.297 1 90.25 389 SER B N 1
ATOM 9503 C CA . SER B 1 389 ? 1.305 15.555 5.023 1 90.25 389 SER B CA 1
ATOM 9504 C C . SER B 1 389 ? -0.034 15.805 4.336 1 90.25 389 SER B C 1
ATOM 9506 O O . SER B 1 389 ? -0.846 14.883 4.203 1 90.25 389 SER B O 1
ATOM 9508 N N . GLU B 1 390 ? -0.21 16.969 3.879 1 90.12 390 GLU B N 1
ATOM 9509 C CA . GLU B 1 390 ? -1.464 17.312 3.215 1 90.12 390 GLU B CA 1
ATOM 9510 C C . GLU B 1 390 ? -1.56 16.641 1.845 1 90.12 390 GLU B C 1
ATOM 9512 O O . GLU B 1 390 ? -2.654 16.297 1.391 1 90.12 390 GLU B O 1
ATOM 9517 N N . TYR B 1 391 ? -0.468 16.5 1.243 1 91.44 391 TYR B N 1
ATOM 9518 C CA . TYR B 1 391 ? -0.476 15.852 -0.068 1 91.44 391 TYR B CA 1
ATOM 9519 C C . TYR B 1 391 ? -0.95 14.406 0.032 1 91.44 391 TYR B C 1
ATOM 9521 O O . TYR B 1 391 ? -1.76 13.953 -0.78 1 91.44 391 TYR B O 1
ATOM 9529 N N . TYR B 1 392 ? -0.568 13.695 1.032 1 87.88 392 TYR B N 1
ATOM 9530 C CA . TYR B 1 392 ? -0.854 12.266 1.098 1 87.88 392 TYR B CA 1
ATOM 9531 C C . TYR B 1 392 ? -2.129 12.008 1.889 1 87.88 392 TYR B C 1
ATOM 9533 O O . TYR B 1 392 ? -2.818 11.008 1.652 1 87.88 392 TYR B O 1
ATOM 9541 N N . HIS B 1 393 ? -2.508 12.914 2.805 1 84.56 393 HIS B N 1
ATOM 9542 C CA . HIS B 1 393 ? -3.537 12.492 3.748 1 84.56 393 HIS B CA 1
ATOM 9543 C C . HIS B 1 393 ? -4.645 13.539 3.859 1 84.56 393 HIS B C 1
ATOM 9545 O O . HIS B 1 393 ? -5.496 13.445 4.746 1 84.56 393 HIS B O 1
ATOM 9551 N N . SER B 1 394 ? -4.691 14.406 2.98 1 85.81 394 SER B N 1
ATOM 9552 C CA . SER B 1 394 ? -5.734 15.422 3.068 1 85.81 394 SER B CA 1
ATOM 9553 C C . SER B 1 394 ? -7.094 14.859 2.662 1 85.81 394 SER B C 1
ATOM 9555 O O . SER B 1 394 ? -7.184 14.055 1.732 1 85.81 394 SER B O 1
ATOM 9557 N N . VAL B 1 395 ? -8.07 15.258 3.365 1 82.06 395 VAL B N 1
ATOM 9558 C CA . VAL B 1 395 ? -9.445 14.867 3.074 1 82.06 395 VAL B CA 1
ATOM 9559 C C . VAL B 1 395 ? -10.086 15.898 2.143 1 82.06 395 VAL B C 1
ATOM 9561 O O . VAL B 1 395 ? -11.062 15.594 1.452 1 82.06 395 VAL B O 1
ATOM 9564 N N . LEU B 1 396 ? -9.492 17.125 2.092 1 82.69 396 LEU B N 1
ATOM 9565 C CA . LEU B 1 396 ? -9.969 18.219 1.248 1 82.69 396 LEU B CA 1
ATOM 9566 C C . LEU B 1 396 ? -9.016 18.438 0.074 1 82.69 396 LEU B C 1
ATOM 9568 O O . LEU B 1 396 ? -7.828 18.141 0.164 1 82.69 396 LEU B O 1
ATOM 9572 N N . PRO B 1 397 ? -9.5 18.844 -0.949 1 85.75 397 PRO B N 1
ATOM 9573 C CA . PRO B 1 397 ? -8.648 19.047 -2.121 1 85.75 397 PRO B CA 1
ATOM 9574 C C . PRO B 1 397 ? -7.809 20.328 -2.027 1 85.75 397 PRO B C 1
ATOM 9576 O O . PRO B 1 397 ? -7.797 21.125 -2.963 1 85.75 397 PRO B O 1
ATOM 9579 N N . VAL B 1 398 ? -7.109 20.438 -1.011 1 86.75 398 VAL B N 1
ATOM 9580 C CA . VAL B 1 398 ? -6.297 21.625 -0.781 1 86.75 398 VAL B CA 1
ATOM 9581 C C . VAL B 1 398 ? -5.09 21.609 -1.715 1 86.75 398 VAL B C 1
ATOM 9583 O O . VAL B 1 398 ? -4.562 22.672 -2.072 1 86.75 398 VAL B O 1
ATOM 9586 N N . VAL B 1 399 ? -4.75 20.484 -2.16 1 86.19 399 VAL B N 1
ATOM 9587 C CA . VAL B 1 399 ? -3.557 20.312 -2.986 1 86.19 399 VAL B CA 1
ATOM 9588 C C . VAL B 1 399 ? -3.762 21 -4.336 1 86.19 399 VAL B C 1
ATOM 9590 O O . VAL B 1 399 ? -2.805 21.484 -4.945 1 86.19 399 VAL B O 1
ATOM 9593 N N . LEU B 1 400 ? -4.992 21.109 -4.723 1 86.5 400 LEU B N 1
ATOM 9594 C CA . LEU B 1 400 ? -5.297 21.719 -6.012 1 86.5 400 LEU B CA 1
ATOM 9595 C C . LEU B 1 400 ? -5.617 23.203 -5.84 1 86.5 400 LEU B C 1
ATOM 9597 O O . LEU B 1 400 ? -6.125 23.844 -6.766 1 86.5 400 LEU B O 1
ATOM 9601 N N . SER B 1 401 ? -5.281 23.734 -4.754 1 85.81 401 SER B N 1
ATOM 9602 C CA . SER B 1 401 ? -5.684 25.094 -4.457 1 85.81 401 SER B CA 1
ATOM 9603 C C . SER B 1 401 ? -5.02 26.094 -5.406 1 85.81 401 SER B C 1
ATOM 9605 O O . SER B 1 401 ? -3.807 26.312 -5.332 1 85.81 401 SER B O 1
ATOM 9607 N N . SER B 1 402 ? -5.707 26.531 -6.379 1 87.75 402 SER B N 1
ATOM 9608 C CA . SER B 1 402 ? -5.371 27.562 -7.352 1 87.75 402 SER B CA 1
ATOM 9609 C C . SER B 1 402 ? -6.57 28.469 -7.633 1 87.75 402 SER B C 1
ATOM 9611 O O . SER B 1 402 ? -7.707 28.125 -7.309 1 87.75 402 SER B O 1
ATOM 9613 N N . PRO B 1 403 ? -6.309 29.625 -8.07 1 85.19 403 PRO B N 1
ATOM 9614 C CA . PRO B 1 403 ? -7.445 30.484 -8.383 1 85.19 403 PRO B CA 1
ATOM 9615 C C . PRO B 1 403 ? -8.398 29.875 -9.406 1 85.19 403 PRO B C 1
ATOM 9617 O O . PRO B 1 403 ? -9.617 30.031 -9.297 1 85.19 403 PRO B O 1
ATOM 9620 N N . PHE B 1 404 ? -7.883 29.141 -10.289 1 85.19 404 PHE B N 1
ATOM 9621 C CA . PHE B 1 404 ? -8.727 28.469 -11.273 1 85.19 404 PHE B CA 1
ATOM 9622 C C . PHE B 1 404 ? -9.578 27.406 -10.602 1 85.19 404 PHE B C 1
ATOM 9624 O O . PHE B 1 404 ? -10.789 27.328 -10.852 1 85.19 404 PHE B O 1
ATOM 9631 N N . PHE B 1 405 ? -8.922 26.641 -9.805 1 88.62 405 PHE B N 1
ATOM 9632 C CA . PHE B 1 405 ? -9.648 25.578 -9.133 1 88.62 405 PHE B CA 1
ATOM 9633 C C . PHE B 1 405 ? -10.664 26.141 -8.148 1 88.62 405 PHE B C 1
ATOM 9635 O O . PHE B 1 405 ? -11.719 25.562 -7.926 1 88.62 405 PHE B O 1
ATOM 9642 N N . PHE B 1 406 ? -10.312 27.297 -7.605 1 89.25 406 PHE B N 1
ATOM 9643 C CA . PHE B 1 406 ? -11.266 27.984 -6.734 1 89.25 406 PHE B CA 1
ATOM 9644 C C . PHE B 1 406 ? -12.531 28.344 -7.496 1 89.25 406 PHE B C 1
ATOM 9646 O O . PHE B 1 406 ? -13.641 28.047 -7.043 1 89.25 406 PHE B O 1
ATOM 9653 N N . LEU B 1 407 ? -12.383 28.875 -8.648 1 87.81 407 LEU B N 1
ATOM 9654 C CA . LEU B 1 407 ? -13.531 29.266 -9.477 1 87.81 407 LEU B CA 1
ATOM 9655 C C . LEU B 1 407 ? -14.305 28.031 -9.938 1 87.81 407 LEU B C 1
ATOM 9657 O O . LEU B 1 407 ? -15.539 28.016 -9.883 1 87.81 407 LEU B O 1
ATOM 9661 N N . ALA B 1 408 ? -13.586 27.047 -10.25 1 89.06 408 ALA B N 1
ATOM 9662 C CA . ALA B 1 408 ? -14.219 25.859 -10.797 1 89.06 408 ALA B CA 1
ATOM 9663 C C . ALA B 1 408 ? -14.961 25.078 -9.711 1 89.06 408 ALA B C 1
ATOM 9665 O O . ALA B 1 408 ? -16.109 24.688 -9.898 1 89.06 408 ALA B O 1
ATOM 9666 N N . ASN B 1 409 ? -14.336 24.953 -8.547 1 87.75 409 ASN B N 1
ATOM 9667 C CA . ASN B 1 409 ? -14.844 24.031 -7.527 1 87.75 409 ASN B CA 1
ATOM 9668 C C . ASN B 1 409 ? -15.836 24.734 -6.602 1 87.75 409 ASN B C 1
ATOM 9670 O O . ASN B 1 409 ? -16.797 24.109 -6.129 1 87.75 409 ASN B O 1
ATOM 9674 N N . TYR B 1 410 ? -15.641 26.047 -6.312 1 88.31 410 TYR B N 1
ATOM 9675 C CA . TYR B 1 410 ? -16.453 26.656 -5.266 1 88.31 410 TYR B CA 1
ATOM 9676 C C . TYR B 1 410 ? -17.422 27.672 -5.848 1 88.31 410 TYR B C 1
ATOM 9678 O O . TYR B 1 410 ? -18.328 28.141 -5.156 1 88.31 410 TYR B O 1
ATOM 9686 N N . ILE B 1 411 ? -17.297 27.953 -7.172 1 88.75 411 ILE B N 1
ATOM 9687 C CA . ILE B 1 411 ? -18.234 28.891 -7.773 1 88.75 411 ILE B CA 1
ATOM 9688 C C . ILE B 1 411 ? -19.016 28.203 -8.883 1 88.75 411 ILE B C 1
ATOM 9690 O O . ILE B 1 411 ? -20.234 28.094 -8.82 1 88.75 411 ILE B O 1
ATOM 9694 N N . LEU B 1 412 ? -18.344 27.609 -9.828 1 90.81 412 LEU B N 1
ATOM 9695 C CA . LEU B 1 412 ? -19.016 27.016 -10.992 1 90.81 412 LEU B CA 1
ATOM 9696 C C . LEU B 1 412 ? -19.719 25.734 -10.617 1 90.81 412 LEU B C 1
ATOM 9698 O O . LEU B 1 412 ? -20.828 25.453 -11.094 1 90.81 412 LEU B O 1
ATOM 9702 N N . PHE B 1 413 ? -19.125 24.969 -9.789 1 91.31 413 PHE B N 1
ATOM 9703 C CA . PHE B 1 413 ? -19.703 23.672 -9.445 1 91.31 413 PHE B CA 1
ATOM 9704 C C . PHE B 1 413 ? -21.016 23.844 -8.688 1 91.31 413 PHE B C 1
ATOM 9706 O O . PHE B 1 413 ? -22.016 23.203 -9.016 1 91.31 413 PHE B O 1
ATOM 9713 N N . PRO B 1 414 ? -21.078 24.719 -7.684 1 90.44 414 PRO B N 1
ATOM 9714 C CA . PRO B 1 414 ? -22.375 24.922 -7.027 1 90.44 414 PRO B CA 1
ATOM 9715 C C . PRO B 1 414 ? -23.438 25.438 -7.984 1 90.44 414 PRO B C 1
ATOM 9717 O O . PRO B 1 414 ? -24.625 25.094 -7.84 1 90.44 414 PRO B O 1
ATOM 9720 N N . VAL B 1 415 ? -23.016 26.172 -8.984 1 91.12 415 VAL B N 1
ATOM 9721 C CA . VAL B 1 415 ? -23.969 26.672 -9.977 1 91.12 415 VAL B CA 1
ATOM 9722 C C . VAL B 1 415 ? -24.516 25.484 -10.789 1 91.12 415 VAL B C 1
ATOM 9724 O O . VAL B 1 415 ? -25.719 25.406 -11.039 1 91.12 415 VAL B O 1
ATOM 9727 N N . VAL B 1 416 ? -23.688 24.609 -11.109 1 91 416 VAL B N 1
ATOM 9728 C CA . VAL B 1 416 ? -24.094 23.422 -11.859 1 91 416 VAL B CA 1
ATOM 9729 C C . VAL B 1 416 ? -25 22.547 -10.992 1 91 416 VAL B C 1
ATOM 9731 O O . VAL B 1 416 ? -26 22.031 -11.469 1 91 416 VAL B O 1
ATOM 9734 N N . VAL B 1 417 ? -24.656 22.406 -9.75 1 90.88 417 VAL B N 1
ATOM 9735 C CA . VAL B 1 417 ? -25.453 21.609 -8.828 1 90.88 417 VAL B CA 1
ATOM 9736 C C . VAL B 1 417 ? -26.844 22.219 -8.695 1 90.88 417 VAL B C 1
ATOM 9738 O O . VAL B 1 417 ? -27.859 21.516 -8.727 1 90.88 417 VAL B O 1
ATOM 9741 N N . TRP B 1 418 ? -26.938 23.531 -8.656 1 90.81 418 TRP B N 1
ATOM 9742 C CA . TRP B 1 418 ? -28.219 24.203 -8.547 1 90.81 418 TRP B CA 1
ATOM 9743 C C . TRP B 1 418 ? -29.047 24.031 -9.82 1 90.81 418 TRP B C 1
ATOM 9745 O O . TRP B 1 418 ? -30.266 23.891 -9.758 1 90.81 418 TRP B O 1
ATOM 9755 N N . ALA B 1 419 ? -28.359 24.016 -10.867 1 91.19 419 ALA B N 1
ATOM 9756 C CA . ALA B 1 419 ? -29.047 23.766 -12.125 1 91.19 419 ALA B CA 1
ATOM 9757 C C . ALA B 1 419 ? -29.656 22.375 -12.156 1 91.19 419 ALA B C 1
ATOM 9759 O O . ALA B 1 419 ? -30.797 22.188 -12.594 1 91.19 419 ALA B O 1
ATOM 9760 N N . PHE B 1 420 ? -28.984 21.422 -11.625 1 90.25 420 PHE B N 1
ATOM 9761 C CA . PHE B 1 420 ? -29.484 20.062 -11.586 1 90.25 420 PHE B CA 1
ATOM 9762 C C . PHE B 1 420 ? -30.641 19.938 -10.586 1 90.25 420 PHE B C 1
ATOM 9764 O O . PHE B 1 420 ? -31.578 19.188 -10.812 1 90.25 420 PHE B O 1
ATOM 9771 N N . CYS B 1 421 ? -30.516 20.578 -9.484 1 88.5 421 CYS B N 1
ATOM 9772 C CA . CYS B 1 421 ? -31.609 20.594 -8.508 1 88.5 421 CYS B CA 1
ATOM 9773 C C . CYS B 1 421 ? -32.875 21.188 -9.109 1 88.5 421 CYS B C 1
ATOM 9775 O O . CYS B 1 421 ? -33.969 20.641 -8.922 1 88.5 421 CYS B O 1
ATOM 9777 N N . LEU B 1 422 ? -32.75 22.266 -9.977 1 88.19 422 LEU B N 1
ATOM 9778 C CA . LEU B 1 422 ? -33.906 22.875 -10.641 1 88.19 422 LEU B CA 1
ATOM 9779 C C . LEU B 1 422 ? -34.5 21.938 -11.68 1 88.19 422 LEU B C 1
ATOM 9781 O O . LEU B 1 422 ? -35.719 21.828 -11.805 1 88.19 422 LEU B O 1
ATOM 9785 N N . LEU B 1 423 ? -33.625 21.297 -12.32 1 89.12 423 LEU B N 1
ATOM 9786 C CA . LEU B 1 423 ? -34.094 20.328 -13.305 1 89.12 423 LEU B CA 1
ATOM 9787 C C . LEU B 1 423 ? -34.875 19.203 -12.633 1 89.12 423 LEU B C 1
ATOM 9789 O O . LEU B 1 423 ? -35.906 18.75 -13.164 1 89.12 423 LEU B O 1
ATOM 9793 N N . THR B 1 424 ? -34.375 18.766 -11.5 1 87.5 424 THR B N 1
ATOM 9794 C CA . THR B 1 424 ? -35.062 17.719 -10.758 1 87.5 424 THR B CA 1
ATOM 9795 C C . THR B 1 424 ? -36.438 18.203 -10.289 1 87.5 424 THR B C 1
ATOM 9797 O O . THR B 1 424 ? -37.406 17.453 -10.32 1 87.5 424 THR B O 1
ATOM 9800 N N . PHE B 1 425 ? -36.5 19.453 -9.977 1 86.56 425 PHE B N 1
ATOM 9801 C CA . PHE B 1 425 ? -37.75 20.062 -9.586 1 86.56 425 PHE B CA 1
ATOM 9802 C C . PHE B 1 425 ? -38.75 20.078 -10.75 1 86.56 425 PHE B C 1
ATOM 9804 O O . PHE B 1 425 ? -39.906 19.75 -10.578 1 86.56 425 PHE B O 1
ATOM 9811 N N . ILE B 1 426 ? -38.25 20.297 -11.891 1 86.12 426 ILE B N 1
ATOM 9812 C CA . ILE B 1 426 ? -39.094 20.375 -13.078 1 86.12 426 ILE B CA 1
ATOM 9813 C C . ILE B 1 426 ? -39.531 18.969 -13.492 1 86.12 426 ILE B C 1
ATOM 9815 O O . ILE B 1 426 ? -40.688 18.75 -13.836 1 86.12 426 ILE B O 1
ATOM 9819 N N . LEU B 1 427 ? -38.625 18.031 -13.352 1 86.38 427 LEU B N 1
ATOM 9820 C CA . LEU B 1 427 ? -38.906 16.656 -13.766 1 86.38 427 LEU B CA 1
ATOM 9821 C C . LEU B 1 427 ? -39.938 16.016 -12.82 1 86.38 427 LEU B C 1
ATOM 9823 O O . LEU B 1 427 ? -40.781 15.25 -13.266 1 86.38 427 LEU B O 1
ATOM 9827 N N . CYS B 1 428 ? -39.812 16.281 -11.477 1 84.25 428 CYS B N 1
ATOM 9828 C CA . CYS B 1 428 ? -40.719 15.703 -10.508 1 84.25 428 CYS B CA 1
ATOM 9829 C C . CYS B 1 428 ? -42.125 16.266 -10.68 1 84.25 428 CYS B C 1
ATOM 9831 O O . CYS B 1 428 ? -43.125 15.602 -10.344 1 84.25 428 CYS B O 1
ATOM 9833 N N . GLY B 1 429 ? -42.281 17.5 -11.305 1 80 429 GLY B N 1
ATOM 9834 C CA . GLY B 1 429 ? -43.594 18.109 -11.57 1 80 429 GLY B CA 1
ATOM 9835 C C . GLY B 1 429 ? -44.094 17.859 -12.984 1 80 429 GLY B C 1
ATOM 9836 O O . GLY B 1 429 ? -45.031 18.516 -13.438 1 80 429 GLY B O 1
ATOM 9837 N N . ASN B 1 430 ? -43.531 16.922 -13.695 1 82.25 430 ASN B N 1
ATOM 9838 C CA . ASN B 1 430 ? -43.906 16.609 -15.078 1 82.25 430 ASN B CA 1
ATOM 9839 C C . ASN B 1 430 ? -43.938 17.859 -15.945 1 82.25 430 ASN B C 1
ATOM 9841 O O . ASN B 1 430 ? -44.875 18.047 -16.734 1 82.25 430 ASN B O 1
ATOM 9845 N N . GLY B 1 431 ? -43 18.812 -15.703 1 80.44 431 GLY B N 1
ATOM 9846 C CA . GLY B 1 431 ? -42.844 20 -16.531 1 80.44 431 GLY B CA 1
ATOM 9847 C C . GLY B 1 431 ? -43.594 21.203 -15.984 1 80.44 431 GLY B C 1
ATOM 9848 O O . GLY B 1 431 ? -43.344 22.328 -16.391 1 80.44 431 GLY B O 1
ATOM 9849 N N . ASP B 1 432 ? -44.594 21.016 -15.047 1 83.06 432 ASP B N 1
ATOM 9850 C CA . ASP B 1 432 ? -45.344 22.125 -14.477 1 83.06 432 ASP B CA 1
ATOM 9851 C C . ASP B 1 432 ? -44.625 22.703 -13.25 1 83.06 432 ASP B C 1
ATOM 9853 O O . ASP B 1 432 ? -44.75 22.156 -12.148 1 83.06 432 ASP B O 1
ATOM 9857 N N . VAL B 1 433 ? -43.906 23.734 -13.391 1 82.06 433 VAL B N 1
ATOM 9858 C CA . VAL B 1 433 ? -43.094 24.344 -12.352 1 82.06 433 VAL B CA 1
ATOM 9859 C C . VAL B 1 433 ? -43.969 24.922 -11.25 1 82.06 433 VAL B C 1
ATOM 9861 O O . VAL B 1 433 ? -43.656 24.828 -10.062 1 82.06 433 VAL B O 1
ATOM 9864 N N . ARG B 1 434 ? -45.094 25.516 -11.656 1 82.75 434 ARG B N 1
ATOM 9865 C CA . ARG B 1 434 ? -46 26.109 -10.672 1 82.75 434 ARG B CA 1
ATOM 9866 C C . ARG B 1 434 ? -46.594 25.031 -9.781 1 82.75 434 ARG B C 1
ATOM 9868 O O . ARG B 1 434 ? -46.688 25.203 -8.562 1 82.75 434 ARG B O 1
ATOM 9875 N N . TYR B 1 435 ? -46.906 24 -10.336 1 83.75 435 TYR B N 1
ATOM 9876 C CA . TYR B 1 435 ? -47.438 22.875 -9.57 1 83.75 435 TYR B CA 1
ATOM 9877 C C . TYR B 1 435 ? -46.375 22.297 -8.633 1 83.75 435 TYR B C 1
ATOM 9879 O O . TYR B 1 435 ? -46.656 22 -7.473 1 83.75 435 TYR B O 1
ATOM 9887 N N . ALA B 1 436 ? -45.281 22.219 -9.164 1 81.44 436 ALA B N 1
ATOM 9888 C CA . ALA B 1 436 ? -44.188 21.688 -8.352 1 81.44 436 ALA B CA 1
ATOM 9889 C C . ALA B 1 436 ? -43.938 22.562 -7.129 1 81.44 436 ALA B C 1
ATOM 9891 O O . ALA B 1 436 ? -43.75 22.047 -6.02 1 81.44 436 ALA B O 1
ATOM 9892 N N . TYR B 1 437 ? -43.906 23.859 -7.363 1 84.75 437 TYR B N 1
ATOM 9893 C CA . TYR B 1 437 ? -43.656 24.797 -6.281 1 84.75 437 TYR B CA 1
ATOM 9894 C C . TYR B 1 437 ? -44.75 24.734 -5.234 1 84.75 437 TYR B C 1
ATOM 9896 O O . TYR B 1 437 ? -44.469 24.703 -4.031 1 84.75 437 TYR B O 1
ATOM 9904 N N . HIS B 1 438 ? -45.969 24.672 -5.648 1 84.88 438 HIS B N 1
ATOM 9905 C CA . HIS B 1 438 ? -47.094 24.578 -4.711 1 84.88 438 HIS B CA 1
ATOM 9906 C C . HIS B 1 438 ? -47.094 23.25 -3.973 1 84.88 438 HIS B C 1
ATOM 9908 O O . HIS B 1 438 ? -47.406 23.188 -2.783 1 84.88 438 HIS B O 1
ATOM 9914 N N . SER B 1 439 ? -46.656 22.344 -4.711 1 84.31 439 SER B N 1
ATOM 9915 C CA . SER B 1 439 ? -46.594 21.016 -4.117 1 84.31 439 SER B CA 1
ATOM 9916 C C . SER B 1 439 ? -45.531 20.922 -3.039 1 84.31 439 SER B C 1
ATOM 9918 O O . SER B 1 439 ? -45.719 20.234 -2.037 1 84.31 439 SER B O 1
ATOM 9920 N N . ILE B 1 440 ? -44.469 21.562 -3.209 1 84.19 440 ILE B N 1
ATOM 9921 C CA . ILE B 1 440 ? -43.375 21.562 -2.232 1 84.19 440 ILE B CA 1
ATOM 9922 C C . ILE B 1 440 ? -43.844 22.219 -0.936 1 84.19 440 ILE B C 1
ATOM 9924 O O . ILE B 1 440 ? -43.531 21.719 0.158 1 84.19 440 ILE B O 1
ATOM 9928 N N . ILE B 1 441 ? -44.625 23.203 -1.055 1 81.69 441 ILE B N 1
ATOM 9929 C CA . ILE B 1 441 ? -45.094 23.953 0.107 1 81.69 441 ILE B CA 1
ATOM 9930 C C . ILE B 1 441 ? -46.219 23.188 0.793 1 81.69 441 ILE B C 1
ATOM 9932 O O . ILE B 1 441 ? -46.25 23.078 2.021 1 81.69 441 ILE B O 1
ATOM 9936 N N . THR B 1 442 ? -47.062 22.516 0.001 1 77.88 442 THR B N 1
ATOM 9937 C CA . THR B 1 442 ? -48.25 21.891 0.561 1 77.88 442 THR B CA 1
ATOM 9938 C C . THR B 1 442 ? -47.938 20.484 1.06 1 77.88 442 THR B C 1
ATOM 9940 O O . THR B 1 442 ? -48.5 20.031 2.057 1 77.88 442 THR B O 1
ATOM 9943 N N . ASP B 1 443 ? -46.969 19.891 0.364 1 77.5 443 ASP B N 1
ATOM 9944 C CA . ASP B 1 443 ? -46.688 18.484 0.667 1 77.5 443 ASP B CA 1
ATOM 9945 C C . ASP B 1 443 ? -45.781 18.359 1.877 1 77.5 443 ASP B C 1
ATOM 9947 O O . ASP B 1 443 ? -45.688 17.281 2.482 1 77.5 443 ASP B O 1
ATOM 9951 N N . ASN B 1 444 ? -45.094 19.375 2.199 1 77.69 444 ASN B N 1
ATOM 9952 C CA . ASN B 1 444 ? -44.156 19.344 3.303 1 77.69 444 ASN B CA 1
ATOM 9953 C C . ASN B 1 444 ? -44.625 20.188 4.48 1 77.69 444 ASN B C 1
ATOM 9955 O O . ASN B 1 444 ? -44.562 21.422 4.422 1 77.69 444 ASN B O 1
ATOM 9959 N N . TYR B 1 445 ? -44.938 19.484 5.418 1 74.62 445 TYR B N 1
ATOM 9960 C CA . TYR B 1 445 ? -45.625 20.094 6.566 1 74.62 445 TYR B CA 1
ATOM 9961 C C . TYR B 1 445 ? -44.719 21.109 7.254 1 74.62 445 TYR B C 1
ATOM 9963 O O . TYR B 1 445 ? -45.188 22.172 7.676 1 74.62 445 TYR B O 1
ATOM 9971 N N . ILE B 1 446 ? -43.469 20.859 7.355 1 74.81 446 ILE B N 1
ATOM 9972 C CA . ILE B 1 446 ? -42.531 21.734 8.055 1 74.81 446 ILE B CA 1
ATOM 9973 C C . ILE B 1 446 ? -42.406 23.062 7.312 1 74.81 446 ILE B C 1
ATOM 9975 O O . ILE B 1 446 ? -42.312 24.125 7.941 1 74.81 446 ILE B O 1
ATOM 9979 N N . ILE B 1 447 ? -42.5 22.906 5.984 1 75.88 447 ILE B N 1
ATOM 9980 C CA . ILE B 1 447 ? -42.375 24.109 5.172 1 75.88 447 ILE B CA 1
ATOM 9981 C C . ILE B 1 447 ? -43.688 24.906 5.211 1 75.88 447 ILE B C 1
ATOM 9983 O O . ILE B 1 447 ? -43.688 26.141 5.266 1 75.88 447 ILE B O 1
ATOM 9987 N N . SER B 1 448 ? -44.844 24.234 5.262 1 76.56 448 SER B N 1
ATOM 9988 C CA . SER B 1 448 ? -46.156 24.891 5.23 1 76.56 448 SER B CA 1
ATOM 9989 C C . SER B 1 448 ? -46.438 25.609 6.539 1 76.56 448 SER B C 1
ATOM 9991 O O . SER B 1 448 ? -46.938 26.75 6.531 1 76.56 448 SER B O 1
ATOM 9993 N N . ILE B 1 449 ? -46.156 24.969 7.613 1 77.06 449 ILE B N 1
ATOM 9994 C CA . ILE B 1 449 ? -46.469 25.531 8.914 1 77.06 449 ILE B CA 1
ATOM 9995 C C . ILE B 1 449 ? -45.312 26.375 9.43 1 77.06 449 ILE B C 1
ATOM 9997 O O . ILE B 1 449 ? -45.5 27.422 10.047 1 77.06 449 ILE B O 1
ATOM 10001 N N . GLY B 1 450 ? -44.094 26.172 9.062 1 75.38 450 GLY B N 1
ATOM 10002 C CA . GLY B 1 450 ? -42.906 26.844 9.531 1 75.38 450 GLY B CA 1
ATOM 10003 C C . GLY B 1 450 ? -42.188 26.078 10.617 1 75.38 450 GLY B C 1
ATOM 10004 O O . GLY B 1 450 ? -42.812 25.547 11.531 1 75.38 450 GLY B O 1
ATOM 10005 N N . MET B 1 451 ? -40.969 25.938 10.602 1 75.94 451 MET B N 1
ATOM 10006 C CA . MET B 1 451 ? -40.125 25.172 11.5 1 75.94 451 MET B CA 1
ATOM 10007 C C . MET B 1 451 ? -40.188 25.703 12.93 1 75.94 451 MET B C 1
ATOM 10009 O O . MET B 1 451 ? -40.25 24.938 13.883 1 75.94 451 MET B O 1
ATOM 10013 N N . MET B 1 452 ? -40.344 26.969 13.133 1 78.5 452 MET B N 1
ATOM 10014 C CA . MET B 1 452 ? -40.312 27.594 14.453 1 78.5 452 MET B CA 1
ATOM 10015 C C . MET B 1 452 ? -41.625 27.328 15.195 1 78.5 452 MET B C 1
ATOM 10017 O O . MET B 1 452 ? -41.625 27.078 16.406 1 78.5 452 MET B O 1
ATOM 10021 N N . LYS B 1 453 ? -42.719 27.312 14.461 1 79.94 453 LYS B N 1
ATOM 10022 C CA . LYS B 1 453 ? -44.031 27.031 15.07 1 79.94 453 LYS B CA 1
ATOM 10023 C C . LYS B 1 453 ? -44.125 25.578 15.516 1 79.94 453 LYS B C 1
ATOM 10025 O O . LYS B 1 453 ? -44.625 25.281 16.594 1 79.94 453 LYS B O 1
ATOM 10030 N N . ILE B 1 454 ? -43.562 24.797 14.609 1 77 454 ILE B N 1
ATOM 10031 C CA . ILE B 1 454 ? -43.562 23.375 14.945 1 77 454 ILE B CA 1
ATOM 10032 C C . ILE B 1 454 ? -42.688 23.125 16.172 1 77 454 ILE B C 1
ATOM 10034 O O . ILE B 1 454 ? -43.094 22.375 17.078 1 77 454 ILE B O 1
ATOM 10038 N N . ALA B 1 455 ? -41.531 23.734 16.234 1 76.31 455 ALA B N 1
ATOM 10039 C CA . ALA B 1 455 ? -40.625 23.562 17.359 1 76.31 455 ALA B CA 1
ATOM 10040 C C . ALA B 1 455 ? -41.25 24.094 18.656 1 76.31 455 ALA B C 1
ATOM 10042 O O . ALA B 1 455 ? -41.094 23.469 19.703 1 76.31 455 ALA B O 1
ATOM 10043 N N . GLY B 1 456 ? -41.938 25.219 18.609 1 77.81 456 GLY B N 1
ATOM 10044 C CA . GLY B 1 456 ? -42.625 25.766 19.766 1 77.81 456 GLY B CA 1
ATOM 10045 C C . GLY B 1 456 ? -43.75 24.875 20.297 1 77.81 456 GLY B C 1
ATOM 10046 O O . GLY B 1 456 ? -43.875 24.656 21.5 1 77.81 456 GLY B O 1
ATOM 10047 N N . CYS B 1 457 ? -44.5 24.266 19.344 1 79.44 457 CYS B N 1
ATOM 10048 C CA . CYS B 1 457 ? -45.594 23.375 19.734 1 79.44 457 CYS B CA 1
ATOM 10049 C C . CYS B 1 457 ? -45.062 22.094 20.344 1 79.44 457 CYS B C 1
ATOM 10051 O O . CYS B 1 457 ? -45.625 21.562 21.297 1 79.44 457 CYS B O 1
ATOM 10053 N N . LEU B 1 458 ? -44 21.672 19.734 1 77.88 458 LEU B N 1
ATOM 10054 C CA . LEU B 1 458 ? -43.406 20.438 20.25 1 77.88 458 LEU B CA 1
ATOM 10055 C C . LEU B 1 458 ? -42.844 20.641 21.641 1 77.88 458 LEU B C 1
ATOM 10057 O O . LEU B 1 458 ? -43 19.766 22.516 1 77.88 458 LEU B O 1
ATOM 10061 N N . LEU B 1 459 ? -42.25 21.781 21.953 1 77.44 459 LEU B N 1
ATOM 10062 C CA . LEU B 1 459 ? -41.656 22.062 23.266 1 77.44 459 LEU B CA 1
ATOM 10063 C C . LEU B 1 459 ? -42.719 22.156 24.344 1 77.44 459 LEU B C 1
ATOM 10065 O O . LEU B 1 459 ? -42.5 21.734 25.484 1 77.44 459 LEU B O 1
ATOM 10069 N N . THR B 1 460 ? -43.875 22.578 23.922 1 76.06 460 THR B N 1
ATOM 10070 C CA . THR B 1 460 ? -44.969 22.703 24.875 1 76.06 460 THR B CA 1
ATOM 10071 C C . THR B 1 460 ? -45.594 21.328 25.188 1 76.06 460 THR B C 1
ATOM 10073 O O . THR B 1 460 ? -46.031 21.078 26.297 1 76.06 460 THR B O 1
ATOM 10076 N N . ARG B 1 461 ? -45.469 20.453 24.203 1 76.62 461 ARG B N 1
ATOM 10077 C CA . ARG B 1 461 ? -46.125 19.156 24.328 1 76.62 461 ARG B CA 1
ATOM 10078 C C . ARG B 1 461 ? -45.188 18.109 24.906 1 76.62 461 ARG B C 1
ATOM 10080 O O . ARG B 1 461 ? -45.625 17.062 25.375 1 76.62 461 ARG B O 1
ATOM 10087 N N . ILE B 1 462 ? -43.906 18.375 24.859 1 74.69 462 ILE B N 1
ATOM 10088 C CA . ILE B 1 462 ? -42.906 17.406 25.297 1 74.69 462 ILE B CA 1
ATOM 10089 C C . ILE B 1 462 ? -43.219 16.969 26.734 1 74.69 462 ILE B C 1
ATOM 10091 O O . ILE B 1 462 ? -43 15.805 27.094 1 74.69 462 ILE B O 1
ATOM 10095 N N . ILE B 1 463 ? -43.812 17.844 27.625 1 67.56 463 ILE B N 1
ATOM 10096 C CA . ILE B 1 463 ? -44.031 17.547 29.047 1 67.56 463 ILE B CA 1
ATOM 10097 C C . ILE B 1 463 ? -45.219 16.594 29.203 1 67.56 463 ILE B C 1
ATOM 10099 O O . ILE B 1 463 ? -45.25 15.766 30.109 1 67.56 463 ILE B O 1
ATOM 10103 N N . HIS B 1 464 ? -46.156 16.469 28.203 1 65.81 464 HIS B N 1
ATOM 10104 C CA . HIS B 1 464 ? -47.406 15.766 28.453 1 65.81 464 HIS B CA 1
ATOM 10105 C C . HIS B 1 464 ? -47.5 14.469 27.656 1 65.81 464 HIS B C 1
ATOM 10107 O O . HIS B 1 464 ? -48.312 13.602 27.938 1 65.81 464 HIS B O 1
ATOM 10113 N N . SER B 1 465 ? -46.625 14.391 26.594 1 71.88 465 SER B N 1
ATOM 10114 C CA . SER B 1 465 ? -46.781 13.211 25.75 1 71.88 465 SER B CA 1
ATOM 10115 C C . SER B 1 465 ? -45.406 12.633 25.359 1 71.88 465 SER B C 1
ATOM 10117 O O . SER B 1 465 ? -44.562 13.328 24.797 1 71.88 465 SER B O 1
ATOM 10119 N N . PRO B 1 466 ? -45.188 11.352 25.766 1 72.81 466 PRO B N 1
ATOM 10120 C CA . PRO B 1 466 ? -43.938 10.695 25.344 1 72.81 466 PRO B CA 1
ATOM 10121 C C . PRO B 1 466 ? -43.75 10.68 23.844 1 72.81 466 PRO B C 1
ATOM 10123 O O . PRO B 1 466 ? -42.625 10.75 23.344 1 72.81 466 PRO B O 1
ATOM 10126 N N . GLU B 1 467 ? -44.812 10.656 23.125 1 73.44 467 GLU B N 1
ATOM 10127 C CA . GLU B 1 467 ? -44.75 10.648 21.672 1 73.44 467 GLU B CA 1
ATOM 10128 C C . GLU B 1 467 ? -44.156 11.953 21.156 1 73.44 467 GLU B C 1
ATOM 10130 O O . GLU B 1 467 ? -43.375 11.953 20.188 1 73.44 467 GLU B O 1
ATOM 10135 N N . ALA B 1 468 ? -44.531 12.93 21.828 1 74.69 468 ALA B N 1
ATOM 10136 C CA . ALA B 1 468 ? -44 14.234 21.438 1 74.69 468 ALA B CA 1
ATOM 10137 C C . ALA B 1 468 ? -42.5 14.312 21.703 1 74.69 468 ALA B C 1
ATOM 10139 O O . ALA B 1 468 ? -41.781 14.992 20.969 1 74.69 468 ALA B O 1
ATOM 10140 N N . LEU B 1 469 ? -42.062 13.578 22.688 1 77.19 469 LEU B N 1
ATOM 10141 C CA . LEU B 1 469 ? -40.625 13.562 23 1 77.19 469 LEU B CA 1
ATOM 10142 C C . LEU B 1 469 ? -39.844 12.867 21.906 1 77.19 469 LEU B C 1
ATOM 10144 O O . LEU B 1 469 ? -38.812 13.383 21.453 1 77.19 469 LEU B O 1
ATOM 10148 N N . PHE B 1 470 ? -40.281 11.75 21.422 1 76.81 470 PHE B N 1
ATOM 10149 C CA . PHE B 1 470 ? -39.594 11.008 20.391 1 76.81 470 PHE B CA 1
ATOM 10150 C C . PHE B 1 470 ? -39.562 11.773 19.062 1 76.81 470 PHE B C 1
ATOM 10152 O O . PHE B 1 470 ? -38.594 11.734 18.328 1 76.81 470 PHE B O 1
ATOM 10159 N N . THR B 1 471 ? -40.594 12.438 18.828 1 78.38 471 THR B N 1
ATOM 10160 C CA . THR B 1 471 ? -40.625 13.242 17.609 1 78.38 471 THR B CA 1
ATOM 10161 C C . THR B 1 471 ? -39.656 14.406 17.703 1 78.38 471 THR B C 1
ATOM 10163 O O . THR B 1 471 ? -38.969 14.75 16.719 1 78.38 471 THR B O 1
ATOM 10166 N N . THR B 1 472 ? -39.594 14.961 18.828 1 79.62 472 THR B N 1
ATOM 10167 C CA . THR B 1 472 ? -38.656 16.062 19.031 1 79.62 472 THR B CA 1
ATOM 10168 C C . THR B 1 472 ? -37.219 15.594 18.875 1 79.62 472 THR B C 1
ATOM 10170 O O . THR B 1 472 ? -36.375 16.297 18.281 1 79.62 472 THR B O 1
ATOM 10173 N N . VAL B 1 473 ? -36.938 14.414 19.391 1 81.88 473 VAL B N 1
ATOM 10174 C CA . VAL B 1 473 ? -35.594 13.859 19.281 1 81.88 473 VAL B CA 1
ATOM 10175 C C . VAL B 1 473 ? -35.25 13.609 17.812 1 81.88 473 VAL B C 1
ATOM 10177 O O . VAL B 1 473 ? -34.156 13.945 17.359 1 81.88 473 VAL B O 1
ATOM 10180 N N . ASP B 1 474 ? -36.156 13.078 17.031 1 84.12 474 ASP B N 1
ATOM 10181 C CA . ASP B 1 474 ? -35.906 12.797 15.625 1 84.12 474 ASP B CA 1
ATOM 10182 C C . ASP B 1 474 ? -35.688 14.086 14.836 1 84.12 474 ASP B C 1
ATOM 10184 O O . ASP B 1 474 ? -34.844 14.148 13.953 1 84.12 474 ASP B O 1
ATOM 10188 N N . LEU B 1 475 ? -36.438 15.062 15.172 1 84.12 475 LEU B N 1
ATOM 10189 C CA . LEU B 1 475 ? -36.281 16.344 14.5 1 84.12 475 LEU B CA 1
ATOM 10190 C C . LEU B 1 475 ? -34.938 17 14.875 1 84.12 475 LEU B C 1
ATOM 10192 O O . LEU B 1 475 ? -34.281 17.625 14.031 1 84.12 475 LEU B O 1
ATOM 10196 N N . ALA B 1 476 ? -34.625 16.844 16.109 1 84.5 476 ALA B N 1
ATOM 10197 C CA . ALA B 1 476 ? -33.344 17.391 16.562 1 84.5 476 ALA B CA 1
ATOM 10198 C C . ALA B 1 476 ? -32.188 16.703 15.852 1 84.5 476 ALA B C 1
ATOM 10200 O O . ALA B 1 476 ? -31.219 17.375 15.453 1 84.5 476 ALA B O 1
ATOM 10201 N N . ILE B 1 477 ? -32.281 15.414 15.734 1 89.12 477 ILE B N 1
ATOM 10202 C CA . ILE B 1 477 ? -31.234 14.664 15.039 1 89.12 477 ILE B CA 1
ATOM 10203 C C . ILE B 1 477 ? -31.125 15.141 13.594 1 89.12 477 ILE B C 1
ATOM 10205 O O . ILE B 1 477 ? -30.031 15.367 13.086 1 89.12 477 ILE B O 1
ATOM 10209 N N . THR B 1 478 ? -32.188 15.297 12.961 1 89 478 THR B N 1
ATOM 10210 C CA . THR B 1 478 ? -32.188 15.711 11.562 1 89 478 THR B CA 1
ATOM 10211 C C . THR B 1 478 ? -31.609 17.109 11.406 1 89 478 THR B C 1
ATOM 10213 O O . THR B 1 478 ? -30.812 17.359 10.508 1 89 478 THR B O 1
ATOM 10216 N N . MET B 1 479 ? -31.969 17.984 12.273 1 88.38 479 MET B N 1
ATOM 10217 C CA . MET B 1 479 ? -31.453 19.344 12.219 1 88.38 479 MET B CA 1
ATOM 10218 C C . MET B 1 479 ? -29.953 19.359 12.492 1 88.38 479 MET B C 1
ATOM 10220 O O . MET B 1 479 ? -29.203 20.109 11.867 1 88.38 479 MET B O 1
ATOM 10224 N N . LEU B 1 480 ? -29.562 18.578 13.43 1 89.81 480 LEU B N 1
ATOM 10225 C CA . LEU B 1 480 ? -28.141 18.484 13.742 1 89.81 480 LEU B CA 1
ATOM 10226 C C . LEU B 1 480 ? -27.359 17.969 12.539 1 89.81 480 LEU B C 1
ATOM 10228 O O . LEU B 1 480 ? -26.281 18.484 12.242 1 89.81 480 LEU B O 1
ATOM 10232 N N . LEU B 1 481 ? -27.875 16.984 11.898 1 92 481 LEU B N 1
ATOM 10233 C CA . LEU B 1 481 ? -27.203 16.438 10.719 1 92 481 LEU B CA 1
ATOM 10234 C C . LEU B 1 481 ? -27.156 17.484 9.609 1 92 481 LEU B C 1
ATOM 10236 O O . LEU B 1 481 ? -26.125 17.625 8.938 1 92 481 LEU B O 1
ATOM 10240 N N . LEU B 1 482 ? -28.156 18.234 9.43 1 91.12 482 LEU B N 1
ATOM 10241 C CA . LEU B 1 482 ? -28.203 19.266 8.414 1 91.12 482 LEU B CA 1
ATOM 10242 C C . LEU B 1 482 ? -27.234 20.391 8.742 1 91.12 482 LEU B C 1
ATOM 10244 O O . LEU B 1 482 ? -26.516 20.875 7.867 1 91.12 482 LEU B O 1
ATOM 10248 N N . LEU B 1 483 ? -27.219 20.719 9.953 1 89.19 483 LEU B N 1
ATOM 10249 C CA . LEU B 1 483 ? -26.312 21.766 10.391 1 89.19 483 LEU B CA 1
ATOM 10250 C C . LEU B 1 483 ? -24.859 21.328 10.234 1 89.19 483 LEU B C 1
ATOM 10252 O O . LEU B 1 483 ? -24 22.125 9.859 1 89.19 483 LEU B O 1
ATOM 10256 N N . THR B 1 484 ? -24.609 20.109 10.555 1 89.44 484 THR B N 1
ATOM 10257 C CA . THR B 1 484 ? -23.266 19.562 10.398 1 89.44 484 THR B CA 1
ATOM 10258 C C . THR B 1 484 ? -22.844 19.594 8.938 1 89.44 484 THR B C 1
ATOM 10260 O O . THR B 1 484 ? -21.688 19.922 8.625 1 89.44 484 THR B O 1
ATOM 10263 N N . PHE B 1 485 ? -23.688 19.281 8.055 1 90 485 PHE B N 1
ATOM 10264 C CA . PHE B 1 485 ? -23.375 19.297 6.633 1 90 485 PHE B CA 1
ATOM 10265 C C . PHE B 1 485 ? -23.062 20.719 6.164 1 90 485 PHE B C 1
ATOM 10267 O O . PHE B 1 485 ? -22.094 20.938 5.445 1 90 485 PHE B O 1
ATOM 10274 N N . LEU B 1 486 ? -23.844 21.688 6.57 1 89.06 486 LEU B N 1
ATOM 10275 C CA . LEU B 1 486 ? -23.641 23.078 6.184 1 89.06 486 LEU B CA 1
ATOM 10276 C C . LEU B 1 486 ? -22.328 23.609 6.77 1 89.06 486 LEU B C 1
ATOM 10278 O O . LEU B 1 486 ? -21.578 24.312 6.086 1 89.06 486 LEU B O 1
ATOM 10282 N N . TYR B 1 487 ? -22.109 23.219 7.938 1 86.62 487 TYR B N 1
ATOM 10283 C CA . TYR B 1 487 ? -20.875 23.625 8.594 1 86.62 487 TYR B CA 1
ATOM 10284 C C . TYR B 1 487 ? -19.656 23.078 7.848 1 86.62 487 TYR B C 1
ATOM 10286 O O . TYR B 1 487 ? -18.672 23.781 7.645 1 86.62 487 TYR B O 1
ATOM 10294 N N . GLU B 1 488 ? -19.719 21.906 7.457 1 85.56 488 GLU B N 1
ATOM 10295 C CA . GLU B 1 488 ? -18.609 21.281 6.742 1 85.56 488 GLU B CA 1
ATOM 10296 C C . GLU B 1 488 ? -18.359 21.969 5.402 1 85.56 488 GLU B C 1
ATOM 10298 O O . GLU B 1 488 ? -17.219 22.125 4.98 1 85.56 488 GLU B O 1
ATOM 10303 N N . GLU B 1 489 ? -19.375 22.406 4.773 1 86.31 489 GLU B N 1
ATOM 10304 C CA . GLU B 1 489 ? -19.203 23.078 3.49 1 86.31 489 GLU B CA 1
ATOM 10305 C C . GLU B 1 489 ? -18.547 24.438 3.668 1 86.31 489 GLU B C 1
ATOM 10307 O O . GLU B 1 489 ? -17.656 24.812 2.889 1 86.31 489 GLU B O 1
ATOM 10312 N N . VAL B 1 490 ? -18.875 25.094 4.684 1 86.69 490 VAL B N 1
ATOM 10313 C CA . VAL B 1 490 ? -18.281 26.391 4.953 1 86.69 490 VAL B CA 1
ATOM 10314 C C . VAL B 1 490 ? -16.844 26.234 5.418 1 86.69 490 VAL B C 1
ATOM 10316 O O . VAL B 1 490 ? -15.961 27 5.012 1 86.69 490 VAL B O 1
ATOM 10319 N N . TRP B 1 491 ? -16.656 25.219 6.195 1 83.44 491 TRP B N 1
ATOM 10320 C CA . TRP B 1 491 ? -15.312 24.953 6.699 1 83.44 491 TRP B CA 1
ATOM 10321 C C . TRP B 1 491 ? -14.367 24.578 5.562 1 83.44 491 TRP B C 1
ATOM 10323 O O . TRP B 1 491 ? -13.211 25 5.543 1 83.44 491 TRP B O 1
ATOM 10333 N N . GLU B 1 492 ? -14.828 23.75 4.707 1 85.19 492 GLU B N 1
ATOM 10334 C CA . GLU B 1 492 ? -14.008 23.391 3.551 1 85.19 492 GLU B CA 1
ATOM 10335 C C . GLU B 1 492 ? -13.617 24.625 2.746 1 85.19 492 GLU B C 1
ATOM 10337 O O . GLU B 1 492 ? -12.477 24.734 2.289 1 85.19 492 GLU B O 1
ATOM 10342 N N . PHE B 1 493 ? -14.508 25.547 2.662 1 87.75 493 PHE B N 1
ATOM 10343 C CA . PHE B 1 493 ? -14.273 26.797 1.939 1 87.75 493 PHE B CA 1
ATOM 10344 C C . PHE B 1 493 ? -13.242 27.656 2.656 1 87.75 493 PHE B C 1
ATOM 10346 O O . PHE B 1 493 ? -12.32 28.188 2.025 1 87.75 493 PHE B O 1
ATOM 10353 N N . LEU B 1 494 ? -13.266 27.719 3.875 1 86.06 494 LEU B N 1
ATOM 10354 C CA . LEU B 1 494 ? -12.352 28.531 4.664 1 86.06 494 LEU B CA 1
ATOM 10355 C C . LEU B 1 494 ? -10.945 27.922 4.652 1 86.06 494 LEU B C 1
ATOM 10357 O O . LEU B 1 494 ? -9.961 28.641 4.488 1 86.06 494 LEU B O 1
ATOM 10361 N N . VAL B 1 495 ? -10.852 26.625 4.777 1 86.31 495 VAL B N 1
ATOM 10362 C CA . VAL B 1 495 ? -9.555 25.953 4.77 1 86.31 495 VAL B CA 1
ATOM 10363 C C . VAL B 1 495 ? -8.898 26.109 3.402 1 86.31 495 VAL B C 1
ATOM 10365 O O . VAL B 1 495 ? -7.68 26.281 3.307 1 86.31 495 VAL B O 1
ATOM 10368 N N . PHE B 1 496 ? -9.719 26.094 2.391 1 89.06 496 PHE B N 1
ATOM 10369 C CA . PHE B 1 496 ? -9.195 26.266 1.041 1 89.06 496 PHE B CA 1
ATOM 10370 C C . PHE B 1 496 ? -8.578 27.656 0.87 1 89.06 496 PHE B C 1
ATOM 10372 O O . PHE B 1 496 ? -7.469 27.781 0.358 1 89.06 496 PHE B O 1
ATOM 10379 N N . ILE B 1 497 ? -9.219 28.656 1.382 1 88.69 497 ILE B N 1
ATOM 10380 C CA . ILE B 1 497 ? -8.781 30.031 1.199 1 88.69 497 ILE B CA 1
ATOM 10381 C C . ILE B 1 497 ? -7.559 30.312 2.066 1 88.69 497 ILE B C 1
ATOM 10383 O O . ILE B 1 497 ? -6.652 31.047 1.659 1 88.69 497 ILE B O 1
ATOM 10387 N N . LEU B 1 498 ? -7.457 29.688 3.166 1 89.06 498 LEU B N 1
ATOM 10388 C CA . LEU B 1 498 ? -6.379 29.984 4.105 1 89.06 498 LEU B CA 1
ATOM 10389 C C . LEU B 1 498 ? -5.254 28.969 3.973 1 89.06 498 LEU B C 1
ATOM 10391 O O . LEU B 1 498 ? -4.316 28.953 4.777 1 89.06 498 LEU B O 1
ATOM 10395 N N . SER B 1 499 ? -5.359 28.156 2.986 1 89.31 499 SER B N 1
ATOM 10396 C CA . SER B 1 499 ? -4.348 27.109 2.816 1 89.31 499 SER B CA 1
ATOM 10397 C C . SER B 1 499 ? -3.041 27.703 2.291 1 89.31 499 SER B C 1
ATOM 10399 O O . SER B 1 499 ? -3.047 28.688 1.559 1 89.31 499 SER B O 1
ATOM 10401 N N . ASN B 1 500 ? -1.928 27.078 2.668 1 91.19 500 ASN B N 1
ATOM 10402 C CA . ASN B 1 500 ? -0.619 27.469 2.156 1 91.19 500 ASN B CA 1
ATOM 10403 C C . ASN B 1 500 ? -0.477 27.141 0.671 1 91.19 500 ASN B C 1
ATOM 10405 O O . ASN B 1 500 ? 0.293 27.781 -0.04 1 91.19 500 ASN B O 1
ATOM 10409 N N . TRP B 1 501 ? -1.28 26.188 0.242 1 93 501 TRP B N 1
ATOM 10410 C CA . TRP B 1 501 ? -1.244 25.828 -1.17 1 93 501 TRP B CA 1
ATOM 10411 C C . TRP B 1 501 ? -1.748 26.969 -2.043 1 93 501 TRP B C 1
ATOM 10413 O O . TRP B 1 501 ? -1.152 27.281 -3.078 1 93 501 TRP B O 1
ATOM 10423 N N . LEU B 1 502 ? -2.805 27.562 -1.587 1 93.19 502 LEU B N 1
ATOM 10424 C CA . LEU B 1 502 ? -3.352 28.688 -2.334 1 93.19 502 LEU B CA 1
ATOM 10425 C C . LEU B 1 502 ? -2.406 29.891 -2.289 1 93.19 502 LEU B C 1
ATOM 10427 O O . LEU B 1 502 ? -2.23 30.578 -3.291 1 93.19 502 LEU B O 1
ATOM 10431 N N . MET B 1 503 ? -1.843 30.109 -1.194 1 92.5 503 MET B N 1
ATOM 10432 C CA . MET B 1 503 ? -0.924 31.234 -1.038 1 92.5 503 MET B CA 1
ATOM 10433 C C . MET B 1 503 ? 0.254 31.109 -2 1 92.5 503 MET B C 1
ATOM 10435 O O . MET B 1 503 ? 0.63 32.062 -2.654 1 92.5 503 MET B O 1
ATOM 10439 N N . VAL B 1 504 ? 0.823 29.906 -2.068 1 94.94 504 VAL B N 1
ATOM 10440 C CA . VAL B 1 504 ? 1.939 29.688 -2.98 1 94.94 504 VAL B CA 1
ATOM 10441 C C . VAL B 1 504 ? 1.481 29.906 -4.422 1 94.94 504 VAL B C 1
ATOM 10443 O O . VAL B 1 504 ? 2.195 30.516 -5.223 1 94.94 504 VAL B O 1
ATOM 10446 N N . SER B 1 505 ? 0.308 29.438 -4.758 1 93.69 505 SER B N 1
ATOM 10447 C CA . SER B 1 505 ? -0.226 29.609 -6.105 1 93.69 505 SER B CA 1
ATOM 10448 C C . SER B 1 505 ? -0.433 31.078 -6.434 1 93.69 505 SER B C 1
ATOM 10450 O O . SER B 1 505 ? -0.135 31.531 -7.547 1 93.69 505 SER B O 1
ATOM 10452 N N . LEU B 1 506 ? -0.915 31.859 -5.488 1 93 506 LEU B N 1
ATOM 10453 C CA . LEU B 1 506 ? -1.142 33.281 -5.684 1 93 506 LEU B CA 1
ATOM 10454 C C . LEU B 1 506 ? 0.181 34.031 -5.852 1 93 506 LEU B C 1
ATOM 10456 O O . LEU B 1 506 ? 0.297 34.906 -6.703 1 93 506 LEU B O 1
ATOM 10460 N N . VAL B 1 507 ? 1.152 33.656 -5.051 1 92.75 507 VAL B N 1
ATOM 10461 C CA . VAL B 1 507 ? 2.461 34.281 -5.137 1 92.75 507 VAL B CA 1
ATOM 10462 C C . VAL B 1 507 ? 3.096 34 -6.492 1 92.75 507 VAL B C 1
ATOM 10464 O O . VAL B 1 507 ? 3.744 34.844 -7.086 1 92.75 507 VAL B O 1
ATOM 10467 N N . CYS B 1 508 ? 2.92 32.75 -6.918 1 92.5 508 CYS B N 1
ATOM 10468 C CA . CYS B 1 508 ? 3.482 32.375 -8.211 1 92.5 508 CYS B CA 1
ATOM 10469 C C . CYS B 1 508 ? 2.801 33.156 -9.344 1 92.5 508 CYS B C 1
ATOM 10471 O O . CYS B 1 508 ? 3.461 33.594 -10.281 1 92.5 508 CYS B O 1
ATOM 10473 N N . GLU B 1 509 ? 1.531 33.312 -9.273 1 90.19 509 GLU B N 1
ATOM 10474 C CA . GLU B 1 509 ? 0.822 34.094 -10.273 1 90.19 509 GLU B CA 1
ATOM 10475 C C . GLU B 1 509 ? 1.229 35.562 -10.211 1 90.19 509 GLU B C 1
ATOM 10477 O O . GLU B 1 509 ? 1.349 36.219 -11.242 1 90.19 509 GLU B O 1
ATOM 10482 N N . TYR B 1 510 ? 1.388 36.031 -8.992 1 90.12 510 TYR B N 1
ATOM 10483 C CA . TYR B 1 510 ? 1.849 37.406 -8.766 1 90.12 510 TYR B CA 1
ATOM 10484 C C . TYR B 1 510 ? 3.221 37.625 -9.383 1 90.12 510 TYR B C 1
ATOM 10486 O O . TYR B 1 510 ? 3.498 38.719 -9.922 1 90.12 510 TYR B O 1
ATOM 10494 N N . THR B 1 511 ? 4.082 36.594 -9.344 1 89.88 511 THR B N 1
ATOM 10495 C CA . THR B 1 511 ? 5.438 36.688 -9.875 1 89.88 511 THR B CA 1
ATOM 10496 C C . THR B 1 511 ? 5.426 36.562 -11.398 1 89.88 511 THR B C 1
ATOM 10498 O O . THR B 1 511 ? 6.207 37.219 -12.086 1 89.88 511 THR B O 1
ATOM 10501 N N . ALA B 1 512 ? 4.57 35.75 -11.898 1 87.94 512 ALA B N 1
ATOM 10502 C CA . ALA B 1 512 ? 4.559 35.438 -13.32 1 87.94 512 ALA B CA 1
ATOM 10503 C C . ALA B 1 512 ? 3.875 36.531 -14.117 1 87.94 512 ALA B C 1
ATOM 10505 O O . ALA B 1 512 ? 4.312 36.875 -15.227 1 87.94 512 ALA B O 1
ATOM 10506 N N . LYS B 1 513 ? 2.859 37.125 -13.57 1 86.69 513 LYS B N 1
ATOM 10507 C CA . LYS B 1 513 ? 2.035 38.031 -14.336 1 86.69 513 LYS B CA 1
ATOM 10508 C C . LYS B 1 513 ? 2.172 39.469 -13.812 1 86.69 513 LYS B C 1
ATOM 10510 O O . LYS B 1 513 ? 1.801 39.75 -12.672 1 86.69 513 LYS B O 1
ATOM 10515 N N . SER B 1 514 ? 2.566 40.344 -14.609 1 85.38 514 SER B N 1
ATOM 10516 C CA . SER B 1 514 ? 2.734 41.75 -14.227 1 85.38 514 SER B CA 1
ATOM 10517 C C . SER B 1 514 ? 1.389 42.406 -13.945 1 85.38 514 SER B C 1
ATOM 10519 O O . SER B 1 514 ? 1.291 43.281 -13.086 1 85.38 514 SER B O 1
ATOM 10521 N N . ARG B 1 515 ? 0.371 41.906 -14.648 1 83.38 515 ARG B N 1
ATOM 10522 C CA . ARG B 1 515 ? -0.966 42.438 -14.461 1 83.38 515 ARG B CA 1
ATOM 10523 C C . ARG B 1 515 ? -1.425 42.281 -13.016 1 83.38 515 ARG B C 1
ATOM 10525 O O . ARG B 1 515 ? -2.135 43.125 -12.477 1 83.38 515 ARG B O 1
ATOM 10532 N N . TRP B 1 516 ? -1.007 41.219 -12.414 1 84.06 516 TRP B N 1
ATOM 10533 C CA . TRP B 1 516 ? -1.382 40.969 -11.031 1 84.06 516 TRP B CA 1
ATOM 10534 C C . TRP B 1 516 ? -0.63 41.875 -10.07 1 84.06 516 TRP B C 1
ATOM 10536 O O . TRP B 1 516 ? -1.161 42.25 -9.031 1 84.06 516 TRP B O 1
ATOM 10546 N N . ARG B 1 517 ? 0.545 42.219 -10.43 1 83.44 517 ARG B N 1
ATOM 10547 C CA . ARG B 1 517 ? 1.369 43.094 -9.578 1 83.44 517 ARG B CA 1
ATOM 10548 C C . ARG B 1 517 ? 0.831 44.5 -9.555 1 83.44 517 ARG B C 1
ATOM 10550 O O . ARG B 1 517 ? 0.888 45.188 -8.523 1 83.44 517 ARG B O 1
ATOM 10557 N N . ASP B 1 518 ? 0.254 44.812 -10.711 1 85.31 518 ASP B N 1
ATOM 10558 C CA . ASP B 1 518 ? -0.209 46.188 -10.844 1 85.31 518 ASP B CA 1
ATOM 10559 C C . ASP B 1 518 ? -1.616 46.375 -10.273 1 85.31 518 ASP B C 1
ATOM 10561 O O . ASP B 1 518 ? -2.047 47.5 -9.984 1 85.31 518 ASP B O 1
ATOM 10565 N N . SER B 1 519 ? -2.209 45.25 -10.094 1 87.12 519 SER B N 1
ATOM 10566 C CA . SER B 1 519 ? -3.576 45.312 -9.594 1 87.12 519 SER B CA 1
ATOM 10567 C C . SER B 1 519 ? -3.6 45.562 -8.086 1 87.12 519 SER B C 1
ATOM 10569 O O . SER B 1 519 ? -3.146 44.688 -7.316 1 87.12 519 SER B O 1
ATOM 10571 N N . ARG B 1 520 ? -4.141 46.625 -7.625 1 87.06 520 ARG B N 1
ATOM 10572 C CA . ARG B 1 520 ? -4.238 46.969 -6.211 1 87.06 520 ARG B CA 1
ATOM 10573 C C . ARG B 1 520 ? -5.223 46.062 -5.488 1 87.06 520 ARG B C 1
ATOM 10575 O O . ARG B 1 520 ? -5.051 45.781 -4.301 1 87.06 520 ARG B O 1
ATOM 10582 N N . ILE B 1 521 ? -6.16 45.562 -6.191 1 86.75 521 ILE B N 1
ATOM 10583 C CA . ILE B 1 521 ? -7.188 44.719 -5.594 1 86.75 521 ILE B CA 1
ATOM 10584 C C . ILE B 1 521 ? -6.59 43.344 -5.223 1 86.75 521 ILE B C 1
ATOM 10586 O O . ILE B 1 521 ? -6.801 42.844 -4.113 1 86.75 521 ILE B O 1
ATOM 10590 N N . LEU B 1 522 ? -5.871 42.844 -6.109 1 87.12 522 LEU B N 1
ATOM 10591 C CA . LEU B 1 522 ? -5.297 41.531 -5.863 1 87.12 522 LEU B CA 1
ATOM 10592 C C . LEU B 1 522 ? -4.242 41.594 -4.766 1 87.12 522 LEU B C 1
ATOM 10594 O O . LEU B 1 522 ? -4.156 40.688 -3.928 1 87.12 522 LEU B O 1
ATOM 10598 N N . SER B 1 523 ? -3.502 42.594 -4.789 1 88 523 SER B N 1
ATOM 10599 C CA . SER B 1 523 ? -2.5 42.75 -3.742 1 88 523 SER B CA 1
ATOM 10600 C C . SER B 1 523 ? -3.154 42.938 -2.375 1 88 523 SER B C 1
ATOM 10602 O O . SER B 1 523 ? -2.654 42.438 -1.37 1 88 523 SER B O 1
ATOM 10604 N N . SER B 1 524 ? -4.273 43.625 -2.35 1 89.75 524 SER B N 1
ATOM 10605 C CA . SER B 1 524 ? -4.992 43.812 -1.096 1 89.75 524 SER B CA 1
ATOM 10606 C C . SER B 1 524 ? -5.605 42.5 -0.602 1 89.75 524 SER B C 1
ATOM 10608 O O . SER B 1 524 ? -5.637 42.25 0.602 1 89.75 524 SER B O 1
ATOM 10610 N N . LEU B 1 525 ? -6.062 41.75 -1.538 1 88.25 525 LEU B N 1
ATOM 10611 C CA . LEU B 1 525 ? -6.637 40.469 -1.182 1 88.25 525 LEU B CA 1
ATOM 10612 C C . LEU B 1 525 ? -5.586 39.562 -0.548 1 88.25 525 LEU B C 1
ATOM 10614 O O . LEU B 1 525 ? -5.852 38.875 0.461 1 88.25 525 LEU B O 1
ATOM 10618 N N . ILE B 1 526 ? -4.422 39.469 -1.157 1 89.19 526 ILE B N 1
ATOM 10619 C CA . ILE B 1 526 ? -3.34 38.656 -0.629 1 89.19 526 ILE B CA 1
ATOM 10620 C C . ILE B 1 526 ? -2.959 39.156 0.768 1 89.19 526 ILE B C 1
ATOM 10622 O O . ILE B 1 526 ? -2.756 38.344 1.678 1 89.19 526 ILE B O 1
ATOM 10626 N N . ARG B 1 527 ? -2.986 40.438 0.946 1 89.31 527 ARG B N 1
ATOM 10627 C CA . ARG B 1 527 ? -2.65 41.031 2.244 1 89.31 527 ARG B CA 1
ATOM 10628 C C . ARG B 1 527 ? -3.697 40.656 3.291 1 89.31 527 ARG B C 1
ATOM 10630 O O . ARG B 1 527 ? -3.359 40.406 4.445 1 89.31 527 ARG B O 1
ATOM 10637 N N . ARG B 1 528 ? -4.891 40.625 2.881 1 90.38 528 ARG B N 1
ATOM 10638 C CA . ARG B 1 528 ? -5.965 40.281 3.803 1 90.38 528 ARG B CA 1
ATOM 10639 C C . ARG B 1 528 ? -5.891 38.812 4.203 1 90.38 528 ARG B C 1
ATOM 10641 O O . ARG B 1 528 ? -6.129 38.469 5.359 1 90.38 528 ARG B O 1
ATOM 10648 N N . ILE B 1 529 ? -5.617 37.969 3.248 1 89 529 ILE B N 1
ATOM 10649 C CA . ILE B 1 529 ? -5.48 36.531 3.551 1 89 529 ILE B CA 1
ATOM 10650 C C . ILE B 1 529 ? -4.316 36.312 4.516 1 89 529 ILE B C 1
ATOM 10652 O O . ILE B 1 529 ? -4.43 35.562 5.473 1 89 529 ILE B O 1
ATOM 10656 N N . LEU B 1 530 ? -3.258 37.031 4.266 1 88.69 530 LEU B N 1
ATOM 10657 C CA . LEU B 1 530 ? -2.092 36.938 5.137 1 88.69 530 LEU B CA 1
ATOM 10658 C C . LEU B 1 530 ? -2.41 37.438 6.539 1 88.69 530 LEU B C 1
ATOM 10660 O O . LEU B 1 530 ? -1.938 36.875 7.527 1 88.69 530 LEU B O 1
ATOM 10664 N N . TRP B 1 531 ? -3.195 38.469 6.551 1 87.94 531 TRP B N 1
ATOM 10665 C CA . TRP B 1 531 ? -3.604 39.031 7.832 1 87.94 531 TRP B CA 1
ATOM 10666 C C . TRP B 1 531 ? -4.438 38.031 8.625 1 87.94 531 TRP B C 1
ATOM 10668 O O . TRP B 1 531 ? -4.207 37.812 9.82 1 87.94 531 TRP B O 1
ATOM 10678 N N . VAL B 1 532 ? -5.309 37.406 7.949 1 86.19 532 VAL B N 1
ATOM 10679 C CA . VAL B 1 532 ? -6.148 36.406 8.617 1 86.19 532 VAL B CA 1
ATOM 10680 C C . VAL B 1 532 ? -5.297 35.219 9.07 1 86.19 532 VAL B C 1
ATOM 10682 O O . VAL B 1 532 ? -5.484 34.688 10.164 1 86.19 532 VAL B O 1
ATOM 10685 N N . GLN B 1 533 ? -4.348 34.812 8.266 1 83.38 533 GLN B N 1
ATOM 10686 C CA . GLN B 1 533 ? -3.471 33.688 8.586 1 83.38 533 GLN B CA 1
ATOM 10687 C C . GLN B 1 533 ? -2.607 34 9.805 1 83.38 533 GLN B C 1
ATOM 10689 O O . GLN B 1 533 ? -2.326 33.125 10.609 1 83.38 533 GLN B O 1
ATOM 10694 N N . SER B 1 534 ? -2.203 35.188 9.852 1 80.38 534 SER B N 1
ATOM 10695 C CA . SER B 1 534 ? -1.34 35.594 10.961 1 80.38 534 SER B CA 1
ATOM 10696 C C . SER B 1 534 ? -2.104 35.594 12.281 1 80.38 534 SER B C 1
ATOM 10698 O O . SER B 1 534 ? -1.509 35.438 13.344 1 80.38 534 SER B O 1
ATOM 10700 N N . LYS B 1 535 ? -3.371 35.75 12.148 1 77.75 535 LYS B N 1
ATOM 10701 C CA . LYS B 1 535 ? -4.188 35.75 13.359 1 77.75 535 LYS B CA 1
ATOM 10702 C C . LYS B 1 535 ? -4.543 34.344 13.805 1 77.75 535 LYS B C 1
ATOM 10704 O O . LYS B 1 535 ? -4.855 34.125 14.977 1 77.75 535 LYS B O 1
ATOM 10709 N N . ILE B 1 536 ? -4.449 33.531 12.805 1 73.31 536 ILE B N 1
ATOM 10710 C CA . ILE B 1 536 ? -4.75 32.156 13.148 1 73.31 536 ILE B CA 1
ATOM 10711 C C . ILE B 1 536 ? -3.477 31.453 13.602 1 73.31 536 ILE B C 1
ATOM 10713 O O . ILE B 1 536 ? -2.406 31.656 13.023 1 73.31 536 ILE B O 1
ATOM 10717 N N . SER B 1 537 ? -3.512 30.906 14.836 1 62.81 537 SER B N 1
ATOM 10718 C CA . SER B 1 537 ? -2.35 30.281 15.461 1 62.81 537 SER B CA 1
ATOM 10719 C C . SER B 1 537 ? -1.738 29.219 14.555 1 62.81 537 SER B C 1
ATOM 10721 O O . SER B 1 537 ? -2.453 28.375 14.008 1 62.81 537 SER B O 1
ATOM 10723 N N . ARG B 1 538 ? -0.523 29.516 14.133 1 60.31 538 ARG B N 1
ATOM 10724 C CA . ARG B 1 538 ? 0.234 28.594 13.281 1 60.31 538 ARG B CA 1
ATOM 10725 C C . ARG B 1 538 ? 0.637 27.344 14.055 1 60.31 538 ARG B C 1
ATOM 10727 O O . ARG B 1 538 ? 0.78 27.375 15.281 1 60.31 538 ARG B O 1
ATOM 10734 N N . ARG B 1 539 ? 0.605 26.297 13.367 1 64.06 539 ARG B N 1
ATOM 10735 C CA . ARG B 1 539 ? 1.068 25.031 13.914 1 64.06 539 ARG B CA 1
ATOM 10736 C C . ARG B 1 539 ? 2.492 25.156 14.453 1 64.06 539 ARG B C 1
ATOM 10738 O O . ARG B 1 539 ? 3.381 25.656 13.758 1 64.06 539 ARG B O 1
ATOM 10745 N N . ASN B 1 540 ? 2.531 25.047 15.812 1 69.19 540 ASN B N 1
ATOM 10746 C CA . ASN B 1 540 ? 3.875 24.953 16.375 1 69.19 540 ASN B CA 1
ATOM 10747 C C . ASN B 1 540 ? 4.395 23.516 16.359 1 69.19 540 ASN B C 1
ATOM 10749 O O . ASN B 1 540 ? 3.617 22.578 16.484 1 69.19 540 ASN B O 1
ATOM 10753 N N . LEU B 1 541 ? 5.625 23.422 15.906 1 84.5 541 LEU B N 1
ATOM 10754 C CA . LEU B 1 541 ? 6.293 22.125 16.016 1 84.5 541 LEU B CA 1
ATOM 10755 C C . LEU B 1 541 ? 6.312 21.641 17.469 1 84.5 541 LEU B C 1
ATOM 10757 O O . LEU B 1 541 ? 6.754 22.359 18.359 1 84.5 541 LEU B O 1
ATOM 10761 N N . CYS B 1 542 ? 5.691 20.5 17.719 1 82.69 542 CYS B N 1
ATOM 10762 C CA . CYS B 1 542 ? 5.594 20 19.078 1 82.69 542 CYS B CA 1
ATOM 10763 C C . CYS B 1 542 ? 6.316 18.656 19.234 1 82.69 542 CYS B C 1
ATOM 10765 O O . CYS B 1 542 ? 6.57 17.984 18.234 1 82.69 542 CYS B O 1
ATOM 10767 N N . PHE B 1 543 ? 6.793 18.453 20.484 1 86.88 543 PHE B N 1
ATOM 10768 C CA . PHE B 1 543 ? 7.395 17.188 20.938 1 86.88 543 PHE B CA 1
ATOM 10769 C C . PHE B 1 543 ? 6.5 16.5 21.953 1 86.88 543 PHE B C 1
ATOM 10771 O O . PHE B 1 543 ? 5.879 17.156 22.781 1 86.88 543 PHE B O 1
ATOM 10778 N N . ASN B 1 544 ? 6.426 15.297 21.797 1 86.75 544 ASN B N 1
ATOM 10779 C CA . ASN B 1 544 ? 5.91 14.516 22.922 1 86.75 544 ASN B CA 1
ATOM 10780 C C . ASN B 1 544 ? 7.008 14.188 23.938 1 86.75 544 ASN B C 1
ATOM 10782 O O . ASN B 1 544 ? 8.156 13.93 23.547 1 86.75 544 ASN B O 1
ATOM 10786 N N . GLN B 1 545 ? 6.703 14.359 25.156 1 89.31 545 GLN B N 1
ATOM 10787 C CA . GLN B 1 545 ? 7.699 14.164 26.203 1 89.31 545 GLN B CA 1
ATOM 10788 C C . GLN B 1 545 ? 7.434 12.883 26.984 1 89.31 545 GLN B C 1
ATOM 10790 O O . GLN B 1 545 ? 6.293 12.609 27.359 1 89.31 545 GLN B O 1
ATOM 10795 N N . PHE B 1 546 ? 8.516 12.125 27.094 1 87.75 546 PHE B N 1
ATOM 10796 C CA . PHE B 1 546 ? 8.477 10.93 27.938 1 87.75 546 PHE B CA 1
ATOM 10797 C C . PHE B 1 546 ? 9.133 11.195 29.281 1 87.75 546 PHE B C 1
ATOM 10799 O O . PHE B 1 546 ? 10.188 11.82 29.359 1 87.75 546 PHE B O 1
ATOM 10806 N N . SER B 1 547 ? 8.383 10.922 30.406 1 82.94 547 SER B N 1
ATOM 10807 C CA . SER B 1 547 ? 8.969 11.062 31.734 1 82.94 547 SER B CA 1
ATOM 10808 C C . SER B 1 547 ? 9.141 9.711 32.406 1 82.94 547 SER B C 1
ATOM 10810 O O . SER B 1 547 ? 8.203 8.914 32.469 1 82.94 547 SER B O 1
ATOM 10812 N N . MET B 1 548 ? 10.305 9.484 32.844 1 78.06 548 MET B N 1
ATOM 10813 C CA . MET B 1 548 ? 10.617 8.242 33.562 1 78.06 548 MET B CA 1
ATOM 10814 C C . MET B 1 548 ? 9.875 8.18 34.906 1 78.06 548 MET B C 1
ATOM 10816 O O . MET B 1 548 ? 9.57 7.09 35.375 1 78.06 548 MET B O 1
ATOM 10820 N N . PHE B 1 549 ? 9.727 9.328 35.5 1 75.62 549 PHE B N 1
ATOM 10821 C CA . PHE B 1 549 ? 9.141 9.383 36.812 1 75.62 549 PHE B CA 1
ATOM 10822 C C . PHE B 1 549 ? 7.621 9.477 36.719 1 75.62 549 PHE B C 1
ATOM 10824 O O . PHE B 1 549 ? 6.922 9.242 37.719 1 75.62 549 PHE B O 1
ATOM 10831 N N . GLY B 1 550 ? 7.188 9.969 35.594 1 63.94 550 GLY B N 1
ATOM 10832 C CA . GLY B 1 550 ? 5.75 10.133 35.5 1 63.94 550 GLY B CA 1
ATOM 10833 C C . GLY B 1 550 ? 5.004 8.812 35.406 1 63.94 550 GLY B C 1
ATOM 10834 O O . GLY B 1 550 ? 5.613 7.754 35.25 1 63.94 550 GLY B O 1
ATOM 10835 N N . PHE B 1 551 ? 3.611 8.781 35.688 1 53.66 551 PHE B N 1
ATOM 10836 C CA . PHE B 1 551 ? 2.697 7.648 35.781 1 53.66 551 PHE B CA 1
ATOM 10837 C C . PHE B 1 551 ? 2.838 6.727 34.562 1 53.66 551 PHE B C 1
ATOM 10839 O O . PHE B 1 551 ? 2.711 7.168 33.438 1 53.66 551 PHE B O 1
ATOM 10846 N N . GLY B 1 552 ? 3.756 5.828 34.562 1 48.78 552 GLY B N 1
ATOM 10847 C CA . GLY B 1 552 ? 4.016 4.711 33.656 1 48.78 552 GLY B CA 1
ATOM 10848 C C . GLY B 1 552 ? 2.826 4.352 32.781 1 48.78 552 GLY B C 1
ATOM 10849 O O . GLY B 1 552 ? 2.994 3.828 31.688 1 48.78 552 GLY B O 1
ATOM 10850 N N . GLY B 1 553 ? 1.722 3.867 33.5 1 42.47 553 GLY B N 1
ATOM 10851 C CA . GLY B 1 553 ? 0.618 3.094 32.938 1 42.47 553 GLY B CA 1
ATOM 10852 C C . GLY B 1 553 ? -0.212 3.867 31.938 1 42.47 553 GLY B C 1
ATOM 10853 O O . GLY B 1 553 ? -1.147 3.322 31.344 1 42.47 553 GLY B O 1
ATOM 10854 N N . LEU B 1 554 ? -0.358 5.133 32.125 1 43.69 554 LEU B N 1
ATOM 10855 C CA . LEU B 1 554 ? -1.446 5.715 31.344 1 43.69 554 LEU B CA 1
ATOM 10856 C C . LEU B 1 554 ? -1.079 5.785 29.875 1 43.69 554 LEU B C 1
ATOM 10858 O O . LEU B 1 554 ? 0.1 5.883 29.516 1 43.69 554 LEU B O 1
ATOM 10862 N N . SER B 1 555 ? -2.053 5.676 29 1 45.69 555 SER B N 1
ATOM 10863 C CA . SER B 1 555 ? -2.189 5.578 27.547 1 45.69 555 SER B CA 1
ATOM 10864 C C . SER B 1 555 ? -1.315 6.605 26.844 1 45.69 555 SER B C 1
ATOM 10866 O O . SER B 1 555 ? -1.196 7.746 27.297 1 45.69 555 SER B O 1
ATOM 10868 N N . PRO B 1 556 ? -0.318 6.203 26.031 1 46.66 556 PRO B N 1
ATOM 10869 C CA . PRO B 1 556 ? 0.358 7.098 25.094 1 46.66 556 PRO B CA 1
ATOM 10870 C C . PRO B 1 556 ? -0.45 8.359 24.797 1 46.66 556 PRO B C 1
ATOM 10872 O O . PRO B 1 556 ? 0.112 9.367 24.359 1 46.66 556 PRO B O 1
ATOM 10875 N N . MET B 1 557 ? -1.708 8.312 24.984 1 48.12 557 MET B N 1
ATOM 10876 C CA . MET B 1 557 ? -2.596 9.43 24.672 1 48.12 557 MET B CA 1
ATOM 10877 C C . MET B 1 557 ? -2.395 10.578 25.672 1 48.12 557 MET B C 1
ATOM 10879 O O . MET B 1 557 ? -2.715 11.727 25.359 1 48.12 557 MET B O 1
ATOM 10883 N N . MET B 1 558 ? -1.683 10.297 26.766 1 56.41 558 MET B N 1
ATOM 10884 C CA . MET B 1 558 ? -1.628 11.367 27.766 1 56.41 558 MET B CA 1
ATOM 10885 C C . MET B 1 558 ? -0.247 12.016 27.797 1 56.41 558 MET B C 1
ATOM 10887 O O . MET B 1 558 ? 0.11 12.688 28.766 1 56.41 558 MET B O 1
ATOM 10891 N N . LEU B 1 559 ? 0.471 11.766 26.781 1 66.06 559 LEU B N 1
ATOM 10892 C CA . LEU B 1 559 ? 1.782 12.406 26.781 1 66.06 559 LEU B CA 1
ATOM 10893 C C . LEU B 1 559 ? 1.654 13.914 26.578 1 66.06 559 LEU B C 1
ATOM 10895 O O . LEU B 1 559 ? 0.813 14.359 25.797 1 66.06 559 LEU B O 1
ATOM 10899 N N . ARG B 1 560 ? 2.367 14.625 27.453 1 70.88 560 ARG B N 1
ATOM 10900 C CA . ARG B 1 560 ? 2.373 16.078 27.359 1 70.88 560 ARG B CA 1
ATOM 10901 C C . ARG B 1 560 ? 3.053 16.547 26.078 1 70.88 560 ARG B C 1
ATOM 10903 O O . ARG B 1 560 ? 4.176 16.141 25.781 1 70.88 560 ARG B O 1
ATOM 10910 N N . LYS B 1 561 ? 2.332 17.188 25.25 1 80.5 561 LYS B N 1
ATOM 10911 C CA . LYS B 1 561 ? 2.891 17.812 24.062 1 80.5 561 LYS B CA 1
ATOM 10912 C C . LYS B 1 561 ? 3.455 19.203 24.375 1 80.5 561 LYS B C 1
ATOM 10914 O O . LYS B 1 561 ? 2.785 20.016 25.016 1 80.5 561 LYS B O 1
ATOM 10919 N N . LYS B 1 562 ? 4.785 19.344 24.156 1 86.5 562 LYS B N 1
ATOM 10920 C CA . LYS B 1 562 ? 5.434 20.625 24.375 1 86.5 562 LYS B CA 1
ATOM 10921 C C . LYS B 1 562 ? 5.934 21.219 23.062 1 86.5 562 LYS B C 1
ATOM 10923 O O . LYS B 1 562 ? 6.402 20.484 22.188 1 86.5 562 LYS B O 1
ATOM 10928 N N . ALA B 1 563 ? 5.797 22.484 22.969 1 89.12 563 ALA B N 1
ATOM 10929 C CA . ALA B 1 563 ? 6.363 23.172 21.797 1 89.12 563 ALA B CA 1
ATOM 10930 C C . ALA B 1 563 ? 7.887 23.094 21.812 1 89.12 563 ALA B C 1
ATOM 10932 O O . ALA B 1 563 ? 8.516 23.219 22.859 1 89.12 563 ALA B O 1
ATOM 10933 N N . VAL B 1 564 ? 8.469 22.844 20.719 1 93.19 564 VAL B N 1
ATOM 10934 C CA . VAL B 1 564 ? 9.922 22.797 20.625 1 93.19 564 VAL B CA 1
ATOM 10935 C C . VAL B 1 564 ? 10.508 24.156 20.984 1 93.19 564 VAL B C 1
ATOM 10937 O O . VAL B 1 564 ? 10.258 25.141 20.281 1 93.19 564 VAL B O 1
ATOM 10940 N N . PRO B 1 565 ? 11.289 24.203 22 1 93.25 565 PRO B N 1
ATOM 10941 C CA . PRO B 1 565 ? 11.875 25.484 22.406 1 93.25 565 PRO B CA 1
ATOM 10942 C C . PRO B 1 565 ? 12.836 26.047 21.359 1 93.25 565 PRO B C 1
ATOM 10944 O O . PRO B 1 565 ? 13.461 25.281 20.609 1 93.25 565 PRO B O 1
ATOM 10947 N N . MET B 1 566 ? 13.008 27.344 21.328 1 93.75 566 MET B N 1
ATOM 10948 C CA . MET B 1 566 ? 13.898 28.016 20.391 1 93.75 566 MET B CA 1
ATOM 10949 C C . MET B 1 566 ? 15.352 27.672 20.688 1 93.75 566 MET B C 1
ATOM 10951 O O . MET B 1 566 ? 16.172 27.609 19.781 1 93.75 566 MET B O 1
ATOM 10955 N N . GLU B 1 567 ? 15.602 27.344 21.938 1 94.56 567 GLU B N 1
ATOM 10956 C CA . GLU B 1 567 ? 16.953 27 22.344 1 94.56 567 GLU B CA 1
ATOM 10957 C C . GLU B 1 567 ? 17.406 25.672 21.734 1 94.56 567 GLU B C 1
ATOM 10959 O O . GLU B 1 567 ? 18.578 25.5 21.406 1 94.56 567 GLU B O 1
ATOM 10964 N N . VAL B 1 568 ? 16.422 24.812 21.641 1 96.19 568 VAL B N 1
ATOM 10965 C CA . VAL B 1 568 ? 16.734 23.5 21.047 1 96.19 568 VAL B CA 1
ATOM 10966 C C . VAL B 1 568 ? 17.047 23.672 19.562 1 96.19 568 VAL B C 1
ATOM 10968 O O . VAL B 1 568 ? 18.047 23.125 19.078 1 96.19 568 VAL B O 1
ATOM 10971 N N . LYS B 1 569 ? 16.25 24.453 18.906 1 95.62 569 LYS B N 1
ATOM 10972 C CA . LYS B 1 569 ? 16.469 24.703 17.484 1 95.62 569 LYS B CA 1
ATOM 10973 C C . LYS B 1 569 ? 17.828 25.359 17.25 1 95.62 569 LYS B C 1
ATOM 10975 O O . LYS B 1 569 ? 18.547 24.984 16.312 1 95.62 569 LYS B O 1
ATOM 10980 N N . LYS B 1 570 ? 18.141 26.281 18.094 1 95.38 570 LYS B N 1
ATOM 10981 C CA . LYS B 1 570 ? 19.422 26.969 18 1 95.38 570 LYS B CA 1
ATOM 10982 C C . LYS B 1 570 ? 20.594 26 18.219 1 95.38 570 LYS B C 1
ATOM 10984 O O . LYS B 1 570 ? 21.578 26.031 17.469 1 95.38 570 LYS B O 1
ATOM 10989 N N . SER B 1 571 ? 20.469 25.172 19.188 1 95.62 571 SER B N 1
ATOM 10990 C CA . SER B 1 571 ? 21.531 24.234 19.5 1 95.62 571 SER B CA 1
ATOM 10991 C C . SER B 1 571 ? 21.781 23.281 18.344 1 95.62 571 SER B C 1
ATOM 10993 O O . SER B 1 571 ? 22.938 23 18 1 95.62 571 SER B O 1
ATOM 10995 N N . ILE B 1 572 ? 20.766 22.781 17.734 1 95.75 572 ILE B N 1
ATOM 10996 C CA . ILE B 1 572 ? 20.875 21.844 16.625 1 95.75 572 ILE B CA 1
ATOM 10997 C C . ILE B 1 572 ? 21.5 22.531 15.422 1 95.75 572 ILE B C 1
ATOM 10999 O O . ILE B 1 572 ? 22.406 22 14.781 1 95.75 572 ILE B O 1
ATOM 11003 N N . MET B 1 573 ? 21.047 23.766 15.195 1 95.12 573 MET B N 1
ATOM 11004 C CA . MET B 1 573 ? 21.578 24.516 14.047 1 95.12 573 MET B CA 1
ATOM 11005 C C . MET B 1 573 ? 23.047 24.844 14.242 1 95.12 573 MET B C 1
ATOM 11007 O O . MET B 1 573 ? 23.844 24.797 13.297 1 95.12 573 MET B O 1
ATOM 11011 N N . LYS B 1 574 ? 23.328 25.266 15.422 1 92.25 574 LYS B N 1
ATOM 11012 C CA . LYS B 1 574 ? 24.734 25.562 15.734 1 92.25 574 LYS B CA 1
ATOM 11013 C C . LYS B 1 574 ? 25.609 24.328 15.531 1 92.25 574 LYS B C 1
ATOM 11015 O O . LYS B 1 574 ? 26.719 24.438 14.992 1 92.25 574 LYS B O 1
ATOM 11020 N N . TYR B 1 575 ? 25.109 23.234 15.914 1 92.56 575 TYR B N 1
ATOM 11021 C CA . TYR B 1 575 ? 25.844 21.984 15.758 1 92.56 575 TYR B CA 1
ATOM 11022 C C . TYR B 1 575 ? 26.031 21.641 14.289 1 92.56 575 TYR B C 1
ATOM 11024 O O . TYR B 1 575 ? 27.125 21.266 13.867 1 92.56 575 TYR B O 1
ATOM 11032 N N . LEU B 1 576 ? 25.062 21.781 13.5 1 91.31 576 LEU B N 1
ATOM 11033 C CA . LEU B 1 576 ? 25.109 21.453 12.078 1 91.31 576 LEU B CA 1
ATOM 11034 C C . LEU B 1 576 ? 26.047 22.391 11.336 1 91.31 576 LEU B C 1
ATOM 11036 O O . LEU B 1 576 ? 26.828 21.938 10.484 1 91.31 576 LEU B O 1
ATOM 11040 N N . VAL B 1 577 ? 25.984 23.656 11.695 1 87.5 577 VAL B N 1
ATOM 11041 C CA . VAL B 1 577 ? 26.844 24.625 11.055 1 87.5 577 VAL B CA 1
ATOM 11042 C C . VAL B 1 577 ? 28.297 24.359 11.414 1 87.5 577 VAL B C 1
ATOM 11044 O O . VAL B 1 577 ? 29.188 24.5 10.57 1 87.5 577 VAL B O 1
ATOM 11047 N N . ALA B 1 578 ? 28.484 23.938 12.602 1 83.56 578 ALA B N 1
ATOM 11048 C CA . ALA B 1 578 ? 29.844 23.625 13.039 1 83.56 578 ALA B CA 1
ATOM 11049 C C . ALA B 1 578 ? 30.391 22.406 12.281 1 83.56 578 ALA B C 1
ATOM 11051 O O . ALA B 1 578 ? 31.578 22.359 11.961 1 83.56 578 ALA B O 1
ATOM 11052 N N . GLN B 1 579 ? 29.562 21.5 11.992 1 78.88 579 GLN B N 1
ATOM 11053 C CA . GLN B 1 579 ? 29.969 20.297 11.258 1 78.88 579 GLN B CA 1
ATOM 11054 C C . GLN B 1 579 ? 30.344 20.641 9.82 1 78.88 579 GLN B C 1
ATOM 11056 O O . GLN B 1 579 ? 31.219 19.984 9.227 1 78.88 579 GLN B O 1
ATOM 11061 N N . ILE B 1 580 ? 29.781 21.625 9.312 1 75.88 580 ILE B N 1
ATOM 11062 C CA . ILE B 1 580 ? 30 22.031 7.922 1 75.88 580 ILE B CA 1
ATOM 11063 C C . ILE B 1 580 ? 31.25 22.875 7.82 1 75.88 580 ILE B C 1
ATOM 11065 O O . ILE B 1 580 ? 32.062 22.688 6.906 1 75.88 580 ILE B O 1
ATOM 11069 N N . ASN B 1 581 ? 31.375 23.938 8.688 1 67.25 581 ASN B N 1
ATOM 11070 C CA . ASN B 1 581 ? 32.5 24.891 8.641 1 67.25 581 ASN B CA 1
ATOM 11071 C C . ASN B 1 581 ? 33.812 24.203 8.906 1 67.25 581 ASN B C 1
ATOM 11073 O O . ASN B 1 581 ? 34.844 24.594 8.344 1 67.25 581 ASN B O 1
ATOM 11077 N N . ASP B 1 582 ? 33.812 23.359 9.922 1 60.47 582 ASP B N 1
ATOM 11078 C CA . ASP B 1 582 ? 35.094 22.734 10.258 1 60.47 582 ASP B CA 1
ATOM 11079 C C . ASP B 1 582 ? 35.531 21.75 9.164 1 60.47 582 ASP B C 1
ATOM 11081 O O . ASP B 1 582 ? 36.656 21.281 9.172 1 60.47 582 ASP B O 1
ATOM 11085 N N . GLY B 1 583 ? 34.969 21.844 7.992 1 55.28 583 GLY B N 1
ATOM 11086 C CA . GLY B 1 583 ? 35.344 21.031 6.852 1 55.28 583 GLY B CA 1
ATOM 11087 C C . GLY B 1 583 ? 35.344 19.547 7.133 1 55.28 583 GLY B C 1
ATOM 11088 O O . GLY B 1 583 ? 35.344 19.125 8.297 1 55.28 583 GLY B O 1
ATOM 11089 N N . HIS B 1 584 ? 34.969 18.594 6.199 1 51.88 584 HIS B N 1
ATOM 11090 C CA . HIS B 1 584 ? 34.938 17.125 6.301 1 51.88 584 HIS B CA 1
ATOM 11091 C C . HIS B 1 584 ? 36.188 16.609 7.012 1 51.88 584 HIS B C 1
ATOM 11093 O O . HIS B 1 584 ? 36.156 15.57 7.672 1 51.88 584 HIS B O 1
ATOM 11099 N N . ALA B 1 585 ? 37.281 17.297 6.898 1 49.47 585 ALA B N 1
ATOM 11100 C CA . ALA B 1 585 ? 38.562 16.703 7.277 1 49.47 585 ALA B CA 1
ATOM 11101 C C . ALA B 1 585 ? 38.812 16.859 8.773 1 49.47 585 ALA B C 1
ATOM 11103 O O . ALA B 1 585 ? 39.438 16 9.398 1 49.47 585 ALA B O 1
ATOM 11104 N N . HIS B 1 586 ? 38.281 17.969 9.477 1 53.94 586 HIS B N 1
ATOM 11105 C CA . HIS B 1 586 ? 38.688 18.172 10.859 1 53.94 586 HIS B CA 1
ATOM 11106 C C . HIS B 1 586 ? 37.469 18.062 11.805 1 53.94 586 HIS B C 1
ATOM 11108 O O . HIS B 1 586 ? 37.656 18.109 13.031 1 53.94 586 HIS B O 1
ATOM 11114 N N . ALA B 1 587 ? 36.281 17.922 11.234 1 63.81 587 ALA B N 1
ATOM 11115 C CA . ALA B 1 587 ? 35.125 17.891 12.102 1 63.81 587 ALA B CA 1
ATOM 11116 C C . ALA B 1 587 ? 34.938 16.516 12.727 1 63.81 587 ALA B C 1
ATOM 11118 O O . ALA B 1 587 ? 35.219 15.492 12.094 1 63.81 587 ALA B O 1
ATOM 11119 N N . ALA B 1 588 ? 34.781 16.516 14.047 1 77.81 588 ALA B N 1
ATOM 11120 C CA . ALA B 1 588 ? 34.5 15.266 14.742 1 77.81 588 ALA B CA 1
ATOM 11121 C C . ALA B 1 588 ? 33.312 14.539 14.094 1 77.81 588 ALA B C 1
ATOM 11123 O O . ALA B 1 588 ? 32.312 15.156 13.727 1 77.81 588 ALA B O 1
ATOM 11124 N N . PRO B 1 589 ? 33.531 13.344 13.703 1 84.88 589 PRO B N 1
ATOM 11125 C CA . PRO B 1 589 ? 32.469 12.578 13.047 1 84.88 589 PRO B CA 1
ATOM 11126 C C . PRO B 1 589 ? 31.172 12.516 13.883 1 84.88 589 PRO B C 1
ATOM 11128 O O . PRO B 1 589 ? 31.234 12.531 15.109 1 84.88 589 PRO B O 1
ATOM 11131 N N . LEU B 1 590 ? 30.125 12.602 13.266 1 88.5 590 LEU B N 1
ATOM 11132 C CA . LEU B 1 590 ? 28.828 12.484 13.922 1 88.5 590 LEU B CA 1
ATOM 11133 C C . LEU B 1 590 ? 28.734 11.172 14.703 1 88.5 590 LEU B C 1
ATOM 11135 O O . LEU B 1 590 ? 29.094 10.109 14.188 1 88.5 590 LEU B O 1
ATOM 11139 N N . SER B 1 591 ? 28.391 11.289 15.969 1 90.94 591 SER B N 1
ATOM 11140 C CA . SER B 1 591 ? 28.297 10.125 16.828 1 90.94 591 SER B CA 1
ATOM 11141 C C . SER B 1 591 ? 27.078 10.219 17.75 1 90.94 591 SER B C 1
ATOM 11143 O O . SER B 1 591 ? 26.25 11.125 17.594 1 90.94 591 SER B O 1
ATOM 11145 N N . ASN B 1 592 ? 26.969 9.242 18.641 1 92 592 ASN B N 1
ATOM 11146 C CA . ASN B 1 592 ? 25.844 9.18 19.578 1 92 592 ASN B CA 1
ATOM 11147 C C . ASN B 1 592 ? 26.141 9.922 20.875 1 92 592 ASN B C 1
ATOM 11149 O O . ASN B 1 592 ? 25.672 9.531 21.938 1 92 592 ASN B O 1
ATOM 11153 N N . GLY B 1 593 ? 26.953 10.961 20.812 1 91.75 593 GLY B N 1
ATOM 11154 C CA . GLY B 1 593 ? 27.344 11.742 21.984 1 91.75 593 GLY B CA 1
ATOM 11155 C C . GLY B 1 593 ? 28.812 11.602 22.344 1 91.75 593 GLY B C 1
ATOM 11156 O O . GLY B 1 593 ? 29.359 12.398 23.109 1 91.75 593 GLY B O 1
ATOM 11157 N N . TRP B 1 594 ? 29.469 10.648 21.734 1 91.88 594 TRP B N 1
ATOM 11158 C CA . TRP B 1 594 ? 30.859 10.312 22.031 1 91.88 594 TRP B CA 1
ATOM 11159 C C . TRP B 1 594 ? 31.797 11.422 21.594 1 91.88 594 TRP B C 1
ATOM 11161 O O . TRP B 1 594 ? 32.75 11.766 22.297 1 91.88 594 TRP B O 1
ATOM 11171 N N . SER B 1 595 ? 31.594 11.992 20.469 1 90.31 595 SER B N 1
ATOM 11172 C CA . SER B 1 595 ? 32.469 13.031 19.922 1 90.31 595 SER B CA 1
ATOM 11173 C C . SER B 1 595 ? 32.406 14.289 20.781 1 90.31 595 SER B C 1
ATOM 11175 O O . SER B 1 595 ? 33.406 15 20.922 1 90.31 595 SER B O 1
ATOM 11177 N N . THR B 1 596 ? 31.234 14.617 21.312 1 91.31 596 THR B N 1
ATOM 11178 C CA . THR B 1 596 ? 31.078 15.766 22.203 1 91.31 596 THR B CA 1
ATOM 11179 C C . THR B 1 596 ? 31.906 15.586 23.469 1 91.31 596 THR B C 1
ATOM 11181 O O . THR B 1 596 ? 32.5 16.547 23.953 1 91.31 596 THR B O 1
ATOM 11184 N N . LEU B 1 597 ? 31.984 14.383 23.953 1 91.12 597 LEU B N 1
ATOM 11185 C CA . LEU B 1 597 ? 32.719 14.086 25.172 1 91.12 597 LEU B CA 1
ATOM 11186 C C . LEU B 1 597 ? 34.219 14.133 24.922 1 91.12 597 LEU B C 1
ATOM 11188 O O . LEU B 1 597 ? 35.031 14.32 25.859 1 91.12 597 LEU B O 1
ATOM 11192 N N . GLN B 1 598 ? 34.594 14.008 23.625 1 87.25 598 GLN B N 1
ATOM 11193 C CA . GLN B 1 598 ? 36.031 14.023 23.266 1 87.25 598 GLN B CA 1
ATOM 11194 C C . GLN B 1 598 ? 36.469 15.43 22.875 1 87.25 598 GLN B C 1
ATOM 11196 O O . GLN B 1 598 ? 37.656 15.68 22.703 1 87.25 598 GLN B O 1
ATOM 11201 N N . SER B 1 599 ? 35.562 16.281 22.766 1 85.44 599 SER B N 1
ATOM 11202 C CA . SER B 1 599 ? 35.906 17.641 22.328 1 85.44 599 SER B CA 1
ATOM 11203 C C . SER B 1 599 ? 36.75 18.359 23.375 1 85.44 599 SER B C 1
ATOM 11205 O O . SER B 1 599 ? 36.719 18.031 24.547 1 85.44 599 SER B O 1
ATOM 11207 N N . GLU B 1 600 ? 37.438 19.375 23 1 81 600 GLU B N 1
ATOM 11208 C CA . GLU B 1 600 ? 38.312 20.141 23.859 1 81 600 GLU B CA 1
ATOM 11209 C C . GLU B 1 600 ? 37.531 20.906 24.922 1 81 600 GLU B C 1
ATOM 11211 O O . GLU B 1 600 ? 38.031 21.109 26.047 1 81 600 GLU B O 1
ATOM 11216 N N . LYS B 1 601 ? 36.375 21.203 24.562 1 79.25 601 LYS B N 1
ATOM 11217 C CA . LYS B 1 601 ? 35.531 21.984 25.469 1 79.25 601 LYS B CA 1
ATOM 11218 C C . LYS B 1 601 ? 35.25 21.203 26.75 1 79.25 601 LYS B C 1
ATOM 11220 O O . LYS B 1 601 ? 35.125 21.781 27.828 1 79.25 601 LYS B O 1
ATOM 11225 N N . HIS B 1 602 ? 35.156 19.906 26.625 1 81.88 602 HIS B N 1
ATOM 11226 C CA . HIS B 1 602 ? 34.719 19.094 27.75 1 81.88 602 HIS B CA 1
ATOM 11227 C C . HIS B 1 602 ? 35.812 18.109 28.172 1 81.88 602 HIS B C 1
ATOM 11229 O O . HIS B 1 602 ? 35.562 17.234 29 1 81.88 602 HIS B O 1
ATOM 11235 N N . ARG B 1 603 ? 36.938 18.188 27.656 1 73.31 603 ARG B N 1
ATOM 11236 C CA . ARG B 1 603 ? 38.031 17.234 27.859 1 73.31 603 ARG B CA 1
ATOM 11237 C C . ARG B 1 603 ? 38.594 17.344 29.266 1 73.31 603 ARG B C 1
ATOM 11239 O O . ARG B 1 603 ? 39.156 16.375 29.797 1 73.31 603 ARG B O 1
ATOM 11246 N N . GLU B 1 604 ? 38.406 18.422 29.797 1 69.25 604 GLU B N 1
ATOM 11247 C CA . GLU B 1 604 ? 39.125 18.656 31.047 1 69.25 604 GLU B CA 1
ATOM 11248 C C . GLU B 1 604 ? 38.438 17.969 32.219 1 69.25 604 GLU B C 1
ATOM 11250 O O . GLU B 1 604 ? 38.969 17.906 33.312 1 69.25 604 GLU B O 1
ATOM 11255 N N . SER B 1 605 ? 37.375 17.328 31.891 1 73.25 605 SER B N 1
ATOM 11256 C CA . SER B 1 605 ? 36.688 16.719 33 1 73.25 605 SER B CA 1
ATOM 11257 C C . SER B 1 605 ? 37.281 15.383 33.406 1 73.25 605 SER B C 1
ATOM 11259 O O . SER B 1 605 ? 37.656 14.586 32.531 1 73.25 605 SER B O 1
ATOM 11261 N N . GLN B 1 606 ? 37.625 15.164 34.688 1 77.69 606 GLN B N 1
ATOM 11262 C CA . GLN B 1 606 ? 38.156 13.93 35.25 1 77.69 606 GLN B CA 1
ATOM 11263 C C . GLN B 1 606 ? 37.219 12.758 35 1 77.69 606 GLN B C 1
ATOM 11265 O O . GLN B 1 606 ? 37.625 11.594 35.031 1 77.69 606 GLN B O 1
ATOM 11270 N N . TYR B 1 607 ? 36 13.008 34.594 1 84.56 607 TYR B N 1
ATOM 11271 C CA . TYR B 1 607 ? 34.969 11.977 34.469 1 84.56 607 TYR B CA 1
ATOM 11272 C C . TYR B 1 607 ? 34.781 11.586 33 1 84.56 607 TYR B C 1
ATOM 11274 O O . TYR B 1 607 ? 33.906 10.797 32.656 1 84.56 607 TYR B O 1
ATOM 11282 N N . ARG B 1 608 ? 35.625 11.992 32.188 1 85 608 ARG B N 1
ATOM 11283 C CA . ARG B 1 608 ? 35.469 11.828 30.734 1 85 608 ARG B CA 1
ATOM 11284 C C . ARG B 1 608 ? 35.5 10.359 30.344 1 85 608 ARG B C 1
ATOM 11286 O O . ARG B 1 608 ? 34.688 9.914 29.531 1 85 608 ARG B O 1
ATOM 11293 N N . SER B 1 609 ? 36.375 9.695 30.891 1 85.25 609 SER B N 1
ATOM 11294 C CA . SER B 1 609 ? 36.531 8.289 30.516 1 85.25 609 SER B CA 1
ATOM 11295 C C . SER B 1 609 ? 35.312 7.473 30.891 1 85.25 609 SER B C 1
ATOM 11297 O O . SER B 1 609 ? 34.844 6.633 30.125 1 85.25 609 SER B O 1
ATOM 11299 N N . GLN B 1 610 ? 34.781 7.801 31.984 1 87.31 610 GLN B N 1
ATOM 11300 C CA . GLN B 1 610 ? 33.594 7.066 32.438 1 87.31 610 GLN B CA 1
ATOM 11301 C C . GLN B 1 610 ? 32.375 7.438 31.641 1 87.31 610 GLN B C 1
ATOM 11303 O O . GLN B 1 610 ? 31.531 6.582 31.328 1 87.31 610 GLN B O 1
ATOM 11308 N N . LEU B 1 611 ? 32.281 8.625 31.328 1 91.12 611 LEU B N 1
ATOM 11309 C CA . LEU B 1 611 ? 31.141 9.102 30.547 1 91.12 611 LEU B CA 1
ATOM 11310 C C . LEU B 1 611 ? 31.188 8.547 29.125 1 91.12 611 LEU B C 1
ATOM 11312 O O . LEU B 1 611 ? 30.141 8.203 28.562 1 91.12 611 LEU B O 1
ATOM 11316 N N . SER B 1 612 ? 32.344 8.422 28.578 1 90.44 612 SER B N 1
ATOM 11317 C CA . SER B 1 612 ? 32.531 7.945 27.219 1 90.44 612 SER B CA 1
ATOM 11318 C C . SER B 1 612 ? 32.156 6.469 27.094 1 90.44 612 SER B C 1
ATOM 11320 O O . SER B 1 612 ? 31.688 6.023 26.047 1 90.44 612 SER B O 1
ATOM 11322 N N . LEU B 1 613 ? 32.312 5.77 28.156 1 88.31 613 LEU B N 1
ATOM 11323 C CA . LEU B 1 613 ? 32 4.344 28.156 1 88.31 613 LEU B CA 1
ATOM 11324 C C . LEU B 1 613 ? 30.5 4.129 28 1 88.31 613 LEU B C 1
ATOM 11326 O O . LEU B 1 613 ? 30.062 3.135 27.406 1 88.31 613 LEU B O 1
ATOM 11330 N N . ALA B 1 614 ? 29.703 5.062 28.453 1 90.69 614 ALA B N 1
ATOM 11331 C CA . ALA B 1 614 ? 28.25 4.957 28.359 1 90.69 614 ALA B CA 1
ATOM 11332 C C . ALA B 1 614 ? 27.766 5.152 26.938 1 90.69 614 ALA B C 1
ATOM 11334 O O . ALA B 1 614 ? 26.656 4.75 26.578 1 90.69 614 ALA B O 1
ATOM 11335 N N . CYS B 1 615 ? 28.578 5.73 26.094 1 92.81 615 CYS B N 1
ATOM 11336 C CA . CYS B 1 615 ? 28.203 5.98 24.703 1 92.81 615 CYS B CA 1
ATOM 11337 C C . CYS B 1 615 ? 28.703 4.859 23.797 1 92.81 615 CYS B C 1
ATOM 11339 O O . CYS B 1 615 ? 28.312 4.785 22.625 1 92.81 615 CYS B O 1
ATOM 11341 N N . GLU B 1 616 ? 29.578 3.977 24.359 1 90.56 616 GLU B N 1
ATOM 11342 C CA . GLU B 1 616 ? 30.203 2.939 23.547 1 90.56 616 GLU B CA 1
ATOM 11343 C C . GLU B 1 616 ? 29.312 1.704 23.438 1 90.56 616 GLU B C 1
ATOM 11345 O O . GLU B 1 616 ? 29.703 0.612 23.859 1 90.56 616 GLU B O 1
ATOM 11350 N N . SER B 1 617 ? 28.141 1.894 23.031 1 88.38 617 SER B N 1
ATOM 11351 C CA . SER B 1 617 ? 27.203 0.811 22.781 1 88.38 617 SER B CA 1
ATOM 11352 C C . SER B 1 617 ? 26.734 0.827 21.328 1 88.38 617 SER B C 1
ATOM 11354 O O . SER B 1 617 ? 26.594 1.895 20.734 1 88.38 617 SER B O 1
ATOM 11356 N N . LYS B 1 618 ? 26.484 -0.34 20.781 1 86.31 618 LYS B N 1
ATOM 11357 C CA . LYS B 1 618 ? 26 -0.444 19.406 1 86.31 618 LYS B CA 1
ATOM 11358 C C . LYS B 1 618 ? 24.516 -0.117 19.312 1 86.31 618 LYS B C 1
ATOM 11360 O O . LYS B 1 618 ? 24 0.195 18.234 1 86.31 618 LYS B O 1
ATOM 11365 N N . SER B 1 619 ? 23.844 -0.23 20.469 1 91.69 619 SER B N 1
ATOM 11366 C CA . SER B 1 619 ? 22.422 0.084 20.5 1 91.69 619 SER B CA 1
ATOM 11367 C C . SER B 1 619 ? 22.188 1.542 20.875 1 91.69 619 SER B C 1
ATOM 11369 O O . SER B 1 619 ? 22.422 1.94 22.016 1 91.69 619 SER B O 1
ATOM 11371 N N . VAL B 1 620 ? 21.641 2.287 20.016 1 94.31 620 VAL B N 1
ATOM 11372 C CA . VAL B 1 620 ? 21.359 3.695 20.266 1 94.31 620 VAL B CA 1
ATOM 11373 C C . VAL B 1 620 ? 20.234 3.816 21.297 1 94.31 620 VAL B C 1
ATOM 11375 O O . VAL B 1 620 ? 20.234 4.738 22.109 1 94.31 620 VAL B O 1
ATOM 11378 N N . ALA B 1 621 ? 19.312 2.883 21.25 1 95.88 621 ALA B N 1
ATOM 11379 C CA . ALA B 1 621 ? 18.219 2.891 22.203 1 95.88 621 ALA B CA 1
ATOM 11380 C C . ALA B 1 621 ? 18.75 2.76 23.641 1 95.88 621 ALA B C 1
ATOM 11382 O O . ALA B 1 621 ? 18.266 3.447 24.547 1 95.88 621 ALA B O 1
ATOM 11383 N N . GLU B 1 622 ? 19.734 1.925 23.797 1 95.56 622 GLU B N 1
ATOM 11384 C CA . GLU B 1 622 ? 20.344 1.744 25.109 1 95.56 622 GLU B CA 1
ATOM 11385 C C . GLU B 1 622 ? 21.031 3.021 25.594 1 95.56 622 GLU B C 1
ATOM 11387 O O . GLU B 1 622 ? 20.891 3.412 26.75 1 95.56 622 GLU B O 1
ATOM 11392 N N . VAL B 1 623 ? 21.734 3.611 24.719 1 96.12 623 VAL B N 1
ATOM 11393 C CA . VAL B 1 623 ? 22.438 4.848 25.031 1 96.12 623 VAL B CA 1
ATOM 11394 C C . VAL B 1 623 ? 21.438 5.926 25.438 1 96.12 623 VAL B C 1
ATOM 11396 O O . VAL B 1 623 ? 21.641 6.629 26.438 1 96.12 623 VAL B O 1
ATOM 11399 N N . ILE B 1 624 ? 20.328 6.066 24.703 1 97.06 624 ILE B N 1
ATOM 11400 C CA . ILE B 1 624 ? 19.297 7.066 24.969 1 97.06 624 ILE B CA 1
ATOM 11401 C C . ILE B 1 624 ? 18.703 6.84 26.359 1 97.06 624 ILE B C 1
ATOM 11403 O O . ILE B 1 624 ? 18.562 7.777 27.141 1 97.06 624 ILE B O 1
ATOM 11407 N N . LEU B 1 625 ? 18.438 5.621 26.672 1 96.25 625 LEU B N 1
ATOM 11408 C CA . LEU B 1 625 ? 17.75 5.336 27.922 1 96.25 625 LEU B CA 1
ATOM 11409 C C . LEU B 1 625 ? 18.703 5.539 29.109 1 96.25 625 LEU B C 1
ATOM 11411 O O . LEU B 1 625 ? 18.281 6.055 30.141 1 96.25 625 LEU B O 1
ATOM 11415 N N . ILE B 1 626 ? 19.953 5.145 28.984 1 95.69 626 ILE B N 1
ATOM 11416 C CA . ILE B 1 626 ? 20.938 5.34 30.031 1 95.69 626 ILE B CA 1
ATOM 11417 C C . ILE B 1 626 ? 21.094 6.828 30.328 1 95.69 626 ILE B C 1
ATOM 11419 O O . ILE B 1 626 ? 20.984 7.254 31.484 1 95.69 626 ILE B O 1
ATOM 11423 N N . TRP B 1 627 ? 21.266 7.559 29.328 1 96.5 627 TRP B N 1
ATOM 11424 C CA . TRP B 1 627 ? 21.453 8.992 29.5 1 96.5 627 TRP B CA 1
ATOM 11425 C C . TRP B 1 627 ? 20.172 9.672 29.953 1 96.5 627 TRP B C 1
ATOM 11427 O O . TRP B 1 627 ? 20.203 10.672 30.672 1 96.5 627 TRP B O 1
ATOM 11437 N N . HIS B 1 628 ? 18.984 9.18 29.531 1 96.44 628 HIS B N 1
ATOM 11438 C CA . HIS B 1 628 ? 17.703 9.758 29.969 1 96.44 628 HIS B CA 1
ATOM 11439 C C . HIS B 1 628 ? 17.5 9.562 31.469 1 96.44 628 HIS B C 1
ATOM 11441 O O . HIS B 1 628 ? 17.047 10.477 32.156 1 96.44 628 HIS B O 1
ATOM 11447 N N . ILE B 1 629 ? 17.797 8.375 31.891 1 94.12 629 ILE B N 1
ATOM 11448 C CA . ILE B 1 629 ? 17.688 8.102 33.312 1 94.12 629 ILE B CA 1
ATOM 11449 C C . ILE B 1 629 ? 18.609 9.039 34.094 1 94.12 629 ILE B C 1
ATOM 11451 O O . ILE B 1 629 ? 18.203 9.672 35.062 1 94.12 629 ILE B O 1
ATOM 11455 N N . ALA B 1 630 ? 19.844 9.156 33.656 1 95.31 630 ALA B N 1
ATOM 11456 C CA . ALA B 1 630 ? 20.844 10 34.312 1 95.31 630 ALA B CA 1
ATOM 11457 C C . ALA B 1 630 ? 20.406 11.461 34.312 1 95.31 630 ALA B C 1
ATOM 11459 O O . ALA B 1 630 ? 20.484 12.133 35.344 1 95.31 630 ALA B O 1
ATOM 11460 N N . THR B 1 631 ? 19.906 11.961 33.156 1 95.5 631 THR B N 1
ATOM 11461 C CA . THR B 1 631 ? 19.469 13.344 33.031 1 95.5 631 THR B CA 1
ATOM 11462 C C . THR B 1 631 ? 18.234 13.602 33.906 1 95.5 631 THR B C 1
ATOM 11464 O O . THR B 1 631 ? 18.109 14.664 34.5 1 95.5 631 THR B O 1
ATOM 11467 N N . SER B 1 632 ? 17.359 12.641 34 1 93.44 632 SER B N 1
ATOM 11468 C CA . SER B 1 632 ? 16.156 12.781 34.812 1 93.44 632 SER B CA 1
ATOM 11469 C C . SER B 1 632 ? 16.484 12.836 36.281 1 93.44 632 SER B C 1
ATOM 11471 O O . SER B 1 632 ? 15.859 13.586 37.031 1 93.44 632 SER B O 1
ATOM 11473 N N . LEU B 1 633 ? 17.438 12.109 36.719 1 92.88 633 LEU B N 1
ATOM 11474 C CA . LEU B 1 633 ? 17.875 12.125 38.125 1 92.88 633 LEU B CA 1
ATOM 11475 C C . LEU B 1 633 ? 18.484 13.477 38.469 1 92.88 633 LEU B C 1
ATOM 11477 O O . LEU B 1 633 ? 18.172 14.031 39.531 1 92.88 633 LEU B O 1
ATOM 11481 N N . LEU B 1 634 ? 19.281 13.93 37.594 1 92.62 634 LEU B N 1
ATOM 11482 C CA . LEU B 1 634 ? 19.891 15.234 37.812 1 92.62 634 LEU B CA 1
ATOM 11483 C C . LEU B 1 634 ? 18.844 16.328 37.844 1 92.62 634 LEU B C 1
ATOM 11485 O O . LEU B 1 634 ? 18.891 17.234 38.688 1 92.62 634 LEU B O 1
ATOM 11489 N N . ASP B 1 635 ? 17.891 16.328 36.938 1 91.25 635 ASP B N 1
ATOM 11490 C CA . ASP B 1 635 ? 16.828 17.328 36.844 1 91.25 635 ASP B CA 1
ATOM 11491 C C . ASP B 1 635 ? 15.984 17.359 38.094 1 91.25 635 ASP B C 1
ATOM 11493 O O . ASP B 1 635 ? 15.656 18.422 38.625 1 91.25 635 ASP B O 1
ATOM 11497 N N . LYS B 1 636 ? 15.648 16.219 38.594 1 88.56 636 LYS B N 1
ATOM 11498 C CA . LYS B 1 636 ? 14.82 16.141 39.781 1 88.56 636 LYS B CA 1
ATOM 11499 C C . LYS B 1 636 ? 15.555 16.688 41 1 88.56 636 LYS B C 1
ATOM 11501 O O . LYS B 1 636 ? 14.969 17.391 41.844 1 88.56 636 LYS B O 1
ATOM 11506 N N . LYS B 1 637 ? 16.75 16.391 41.125 1 86.75 637 LYS B N 1
ATOM 11507 C CA . LYS B 1 637 ? 17.547 16.906 42.25 1 86.75 637 LYS B CA 1
ATOM 11508 C C . LYS B 1 637 ? 17.656 18.438 42.188 1 86.75 637 LYS B C 1
ATOM 11510 O O . LYS B 1 637 ? 17.516 19.109 43.219 1 86.75 637 LYS B O 1
ATOM 11515 N N . CYS B 1 638 ? 17.938 18.875 41 1 81 638 CYS B N 1
ATOM 11516 C CA . CYS B 1 638 ? 18.094 20.312 40.812 1 81 638 CYS B CA 1
ATOM 11517 C C . CYS B 1 638 ? 16.766 21.031 41.062 1 81 638 CYS B C 1
ATOM 11519 O O . CYS B 1 638 ? 16.766 22.156 41.594 1 81 638 CYS B O 1
ATOM 11521 N N . THR B 1 639 ? 15.703 20.5 40.594 1 75.5 639 THR B N 1
ATOM 11522 C CA . THR B 1 639 ? 14.391 21.094 40.812 1 75.5 639 THR B CA 1
ATOM 11523 C C . THR B 1 639 ? 14.055 21.109 42.312 1 75.5 639 THR B C 1
ATOM 11525 O O . THR B 1 639 ? 13.43 22.047 42.781 1 75.5 639 THR B O 1
ATOM 11528 N N . LEU B 1 640 ? 14.445 20.094 42.969 1 67.12 640 LEU B N 1
ATOM 11529 C CA . LEU B 1 640 ? 14.234 20.016 44.406 1 67.12 640 LEU B CA 1
ATOM 11530 C C . LEU B 1 640 ? 15.055 21.062 45.125 1 67.12 640 LEU B C 1
ATOM 11532 O O . LEU B 1 640 ? 14.617 21.594 46.156 1 67.12 640 LEU B O 1
ATOM 11536 N N . GLN B 1 641 ? 16.141 21.391 44.562 1 66.19 641 GLN B N 1
ATOM 11537 C CA . GLN B 1 641 ? 17 22.359 45.219 1 66.19 641 GLN B CA 1
ATOM 11538 C C . GLN B 1 641 ? 16.672 23.781 44.781 1 66.19 641 GLN B C 1
ATOM 11540 O O . GLN B 1 641 ? 17.375 24.719 45.125 1 66.19 641 GLN B O 1
ATOM 11545 N N . ASN B 1 642 ? 15.336 24.078 44.219 1 56 642 ASN B N 1
ATOM 11546 C CA . ASN B 1 642 ? 14.734 25.344 43.844 1 56 642 ASN B CA 1
ATOM 11547 C C . ASN B 1 642 ? 15.664 26.156 42.938 1 56 642 ASN B C 1
ATOM 11549 O O . ASN B 1 642 ? 15.711 27.391 43.062 1 56 642 ASN B O 1
ATOM 11553 N N . LYS B 1 643 ? 16.578 25.594 42.281 1 55.84 643 LYS B N 1
ATOM 11554 C CA . LYS B 1 643 ? 17.453 26.375 41.406 1 55.84 643 LYS B CA 1
ATOM 11555 C C . LYS B 1 643 ? 16.766 26.688 40.094 1 55.84 643 LYS B C 1
ATOM 11557 O O . LYS B 1 643 ? 16.672 25.828 39.219 1 55.84 643 LYS B O 1
ATOM 11562 N N . THR B 1 644 ? 15.602 27.391 40.125 1 48.59 644 THR B N 1
ATOM 11563 C CA . THR B 1 644 ? 14.68 27.875 39.094 1 48.59 644 THR B CA 1
ATOM 11564 C C . THR B 1 644 ? 15.422 28.188 37.812 1 48.59 644 THR B C 1
ATOM 11566 O O . THR B 1 644 ? 14.82 28.219 36.719 1 48.59 644 THR B O 1
ATOM 11569 N N . SER B 1 645 ? 16.359 29.094 37.906 1 49.69 645 SER B N 1
ATOM 11570 C CA . SER B 1 645 ? 16.875 29.797 36.75 1 49.69 645 SER B CA 1
ATOM 11571 C C . SER B 1 645 ? 17.609 28.844 35.781 1 49.69 645 SER B C 1
ATOM 11573 O O . SER B 1 645 ? 18.812 28.984 35.562 1 49.69 645 SER B O 1
ATOM 11575 N N . MET B 1 646 ? 17.078 27.688 35.719 1 61.22 646 MET B N 1
ATOM 11576 C CA . MET B 1 646 ? 17.906 26.797 34.938 1 61.22 64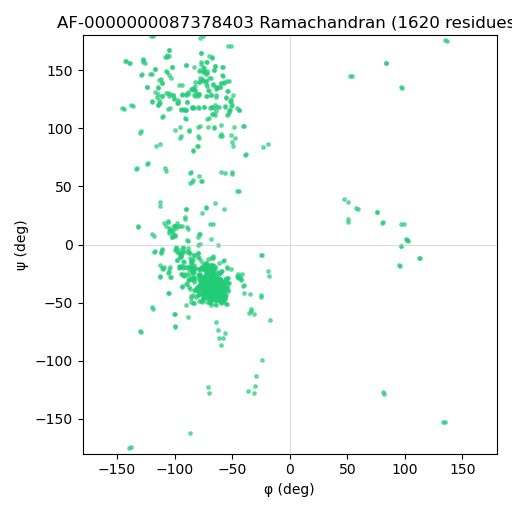6 MET B CA 1
ATOM 11577 C C . MET B 1 646 ? 17.984 27.266 33.469 1 61.22 646 MET B C 1
ATOM 11579 O O . MET B 1 646 ? 17 27.766 32.938 1 61.22 646 MET B O 1
ATOM 11583 N N . GLY B 1 647 ? 19.094 27.75 32.906 1 78.69 647 GLY B N 1
ATOM 11584 C CA . GLY B 1 647 ? 19.578 28.422 31.719 1 78.69 647 GLY B CA 1
ATOM 11585 C C . GLY B 1 647 ? 19.188 27.703 30.438 1 78.69 647 GLY B C 1
ATOM 11586 O O . GLY B 1 647 ? 18.406 26.75 30.469 1 78.69 647 GLY B O 1
ATOM 11587 N N . ALA B 1 648 ? 19.359 28.188 29.453 1 87.5 648 ALA B N 1
ATOM 11588 C CA . ALA B 1 648 ? 19.125 27.734 28.078 1 87.5 648 ALA B CA 1
ATOM 11589 C C . ALA B 1 648 ? 19.625 26.312 27.875 1 87.5 648 ALA B C 1
ATOM 11591 O O . ALA B 1 648 ? 18.953 25.5 27.219 1 87.5 648 ALA B O 1
ATOM 11592 N N . HIS B 1 649 ? 20.609 25.906 28.641 1 92.19 649 HIS B N 1
ATOM 11593 C CA . HIS B 1 649 ? 21.203 24.578 28.484 1 92.19 649 HIS B CA 1
ATOM 11594 C C . HIS B 1 649 ? 20.359 23.516 29.172 1 92.19 649 HIS B C 1
ATOM 11596 O O . HIS B 1 649 ? 20.266 22.391 28.688 1 92.19 649 HIS B O 1
ATOM 11602 N N . HIS B 1 650 ? 19.812 23.859 30.281 1 93 650 HIS B N 1
ATOM 11603 C CA . HIS B 1 650 ? 18.938 22.938 30.984 1 93 650 HIS B CA 1
ATOM 11604 C C . HIS B 1 650 ? 17.703 22.594 30.156 1 93 650 HIS B C 1
ATOM 11606 O O . HIS B 1 650 ? 17.328 21.438 30.047 1 93 650 HIS B O 1
ATOM 11612 N N . LYS B 1 651 ? 17.141 23.578 29.609 1 92.06 651 LYS B N 1
ATOM 11613 C CA . LYS B 1 651 ? 15.953 23.391 28.781 1 92.06 651 LYS B CA 1
ATOM 11614 C C . LYS B 1 651 ? 16.25 22.484 27.578 1 92.06 651 LYS B C 1
ATOM 11616 O O . LYS B 1 651 ? 15.461 21.594 27.266 1 92.06 651 LYS B O 1
ATOM 11621 N N . VAL B 1 652 ? 17.344 22.703 26.984 1 95.75 652 VAL B N 1
ATOM 11622 C CA . VAL B 1 652 ? 17.719 21.922 25.812 1 95.75 652 VAL B CA 1
ATOM 11623 C C . VAL B 1 652 ? 17.922 20.469 26.219 1 95.75 652 VAL B C 1
ATOM 11625 O O . VAL B 1 652 ? 17.391 19.547 25.594 1 95.75 652 VAL B O 1
ATOM 11628 N N . ALA B 1 653 ? 18.625 20.234 27.25 1 95.88 653 ALA B N 1
ATOM 11629 C CA . ALA B 1 653 ? 18.984 18.875 27.688 1 95.88 653 ALA B CA 1
ATOM 11630 C C . ALA B 1 653 ? 17.734 18.094 28.109 1 95.88 653 ALA B C 1
ATOM 11632 O O . ALA B 1 653 ? 17.531 16.969 27.688 1 95.88 653 ALA B O 1
ATOM 11633 N N . VAL B 1 654 ? 16.859 18.688 28.859 1 93.75 654 VAL B N 1
ATOM 11634 C CA . VAL B 1 654 ? 15.711 18 29.438 1 93.75 654 VAL B CA 1
ATOM 11635 C C . VAL B 1 654 ? 14.688 17.719 28.344 1 93.75 654 VAL B C 1
ATOM 11637 O O . VAL B 1 654 ? 14.102 16.641 28.281 1 93.75 654 VAL B O 1
ATOM 11640 N N . THR B 1 655 ? 14.508 18.672 27.453 1 94.69 655 THR B N 1
ATOM 11641 C CA . THR B 1 655 ? 13.5 18.5 26.406 1 94.69 655 THR B CA 1
ATOM 11642 C C . THR B 1 655 ? 13.945 17.469 25.391 1 94.69 655 THR B C 1
ATOM 11644 O O . THR B 1 655 ? 13.156 16.625 24.953 1 94.69 655 THR B O 1
ATOM 11647 N N . LEU B 1 656 ? 15.172 17.516 25.031 1 96.94 656 LEU B N 1
ATOM 11648 C CA . LEU B 1 656 ? 15.664 16.531 24.078 1 96.94 656 LEU B CA 1
ATOM 11649 C C . LEU B 1 656 ? 15.719 15.141 24.688 1 96.94 656 LEU B C 1
ATOM 11651 O O . LEU B 1 656 ? 15.445 14.148 24.016 1 96.94 656 LEU B O 1
ATOM 11655 N N . SER B 1 657 ? 16.109 15.117 25.953 1 96.25 657 SER B N 1
ATOM 11656 C CA . SER B 1 657 ? 16.125 13.844 26.641 1 96.25 657 SER B CA 1
ATOM 11657 C C . SER B 1 657 ? 14.734 13.203 26.672 1 96.25 657 SER B C 1
ATOM 11659 O O . SER B 1 657 ? 14.578 12.031 26.328 1 96.25 657 SER B O 1
ATOM 11661 N N . GLY B 1 658 ? 13.75 13.984 27.016 1 94.31 658 GLY B N 1
ATOM 11662 C CA . GLY B 1 658 ? 12.383 13.484 27.062 1 94.31 658 GLY B CA 1
ATOM 11663 C C . GLY B 1 658 ? 11.859 13.062 25.703 1 94.31 658 GLY B C 1
ATOM 11664 O O . GLY B 1 658 ? 11.125 12.078 25.578 1 94.31 658 GLY B O 1
ATOM 11665 N N . TYR B 1 659 ? 12.25 13.789 24.672 1 95.62 659 TYR B N 1
ATOM 11666 C CA . TYR B 1 659 ? 11.781 13.477 23.328 1 95.62 659 TYR B CA 1
ATOM 11667 C C . TYR B 1 659 ? 12.438 12.203 22.797 1 95.62 659 TYR B C 1
ATOM 11669 O O . TYR B 1 659 ? 11.766 11.344 22.219 1 95.62 659 TYR B O 1
ATOM 11677 N N . CYS B 1 660 ? 13.719 12.086 23 1 96.5 660 CYS B N 1
ATOM 11678 C CA . CYS B 1 660 ? 14.422 10.891 22.562 1 96.5 660 CYS B CA 1
ATOM 11679 C C . CYS B 1 660 ? 13.875 9.648 23.25 1 96.5 660 CYS B C 1
ATOM 11681 O O . CYS B 1 660 ? 13.711 8.602 22.609 1 96.5 660 CYS B O 1
ATOM 11683 N N . ALA B 1 661 ? 13.594 9.75 24.484 1 95.31 661 ALA B N 1
ATOM 11684 C CA . ALA B 1 661 ? 13.008 8.625 25.203 1 95.31 661 ALA B CA 1
ATOM 11685 C C . ALA B 1 661 ? 11.617 8.289 24.672 1 95.31 661 ALA B C 1
ATOM 11687 O O . ALA B 1 661 ? 11.234 7.121 24.609 1 95.31 661 ALA B O 1
ATOM 11688 N N . HIS B 1 662 ? 10.953 9.344 24.328 1 94.19 662 HIS B N 1
ATOM 11689 C CA . HIS B 1 662 ? 9.648 9.141 23.719 1 94.19 662 HIS B CA 1
ATOM 11690 C C . HIS B 1 662 ? 9.766 8.359 22.406 1 94.19 662 HIS B C 1
ATOM 11692 O O . HIS B 1 662 ? 8.945 7.48 22.125 1 94.19 662 HIS B O 1
ATOM 11698 N N . LEU B 1 663 ? 10.734 8.625 21.609 1 94.94 663 LEU B N 1
ATOM 11699 C CA . LEU B 1 663 ? 10.945 7.914 20.344 1 94.94 663 LEU B CA 1
ATOM 11700 C C . LEU B 1 663 ? 11.203 6.434 20.594 1 94.94 663 LEU B C 1
ATOM 11702 O O . LEU B 1 663 ? 10.703 5.574 19.875 1 94.94 663 LEU B O 1
ATOM 11706 N N . VAL B 1 664 ? 11.906 6.129 21.641 1 95.62 664 VAL B N 1
ATOM 11707 C CA . VAL B 1 664 ? 12.211 4.742 21.969 1 95.62 664 VAL B CA 1
ATOM 11708 C C . VAL B 1 664 ? 10.938 4.02 22.406 1 95.62 664 VAL B C 1
ATOM 11710 O O . VAL B 1 664 ? 10.695 2.879 22 1 95.62 664 VAL B O 1
ATOM 11713 N N . ALA B 1 665 ? 10.133 4.695 23.078 1 92.88 665 ALA B N 1
ATOM 11714 C CA . ALA B 1 665 ? 8.953 4.074 23.672 1 92.88 665 ALA B CA 1
ATOM 11715 C C . ALA B 1 665 ? 7.812 3.965 22.656 1 92.88 665 ALA B C 1
ATOM 11717 O O . ALA B 1 665 ? 7.113 2.951 22.609 1 92.88 665 ALA B O 1
ATOM 11718 N N . SER B 1 666 ? 7.664 5.039 21.812 1 91.25 666 SER B N 1
ATOM 11719 C CA . SER B 1 666 ? 6.441 5.113 21.016 1 91.25 666 SER B CA 1
ATOM 11720 C C . SER B 1 666 ? 6.734 4.938 19.531 1 91.25 666 SER B C 1
ATOM 11722 O O . SER B 1 666 ? 5.875 4.477 18.766 1 91.25 666 SER B O 1
ATOM 11724 N N . TYR B 1 667 ? 7.953 5.301 19.062 1 93.5 667 TYR B N 1
ATOM 11725 C CA . TYR B 1 667 ? 8.25 5.242 17.641 1 93.5 667 TYR B CA 1
ATOM 11726 C C . TYR B 1 667 ? 9.594 4.574 17.391 1 93.5 667 TYR B C 1
ATOM 11728 O O . TYR B 1 667 ? 10.492 5.168 16.781 1 93.5 667 TYR B O 1
ATOM 11736 N N . PRO B 1 668 ? 9.641 3.316 17.734 1 94.44 668 PRO B N 1
ATOM 11737 C CA . PRO B 1 668 ? 10.922 2.629 17.547 1 94.44 668 PRO B CA 1
ATOM 11738 C C . PRO B 1 668 ? 11.32 2.52 16.078 1 94.44 668 PRO B C 1
ATOM 11740 O O . PRO B 1 668 ? 12.508 2.398 15.766 1 94.44 668 PRO B O 1
ATOM 11743 N N . GLU B 1 669 ? 10.43 2.652 15.109 1 92.38 669 GLU B N 1
ATOM 11744 C CA . GLU B 1 669 ? 10.695 2.514 13.68 1 92.38 669 GLU B CA 1
ATOM 11745 C C . GLU B 1 669 ? 11.453 3.719 13.141 1 92.38 669 GLU B C 1
ATOM 11747 O O . GLU B 1 669 ? 12.039 3.656 12.055 1 92.38 669 GLU B O 1
ATOM 11752 N N . LEU B 1 670 ? 11.445 4.84 13.914 1 94.31 670 LEU B N 1
ATOM 11753 C CA . LEU B 1 670 ? 12.094 6.062 13.445 1 94.31 670 LEU B CA 1
ATOM 11754 C C . LEU B 1 670 ? 13.547 6.121 13.914 1 94.31 670 LEU B C 1
ATOM 11756 O O . LEU B 1 670 ? 14.289 7.027 13.531 1 94.31 670 LEU B O 1
ATOM 11760 N N . LEU B 1 671 ? 13.906 5.184 14.734 1 94.5 671 LEU B N 1
ATOM 11761 C CA . LEU B 1 671 ? 15.289 5.113 15.203 1 94.5 671 LEU B CA 1
ATOM 11762 C C . LEU B 1 671 ? 16.125 4.242 14.273 1 94.5 671 LEU B C 1
ATOM 11764 O O . LEU B 1 671 ? 15.594 3.418 13.531 1 94.5 671 LEU B O 1
ATOM 11768 N N . PRO B 1 672 ? 17.391 4.504 14.258 1 90.5 672 PRO B N 1
ATOM 11769 C CA . PRO B 1 672 ? 18.25 3.758 13.336 1 90.5 672 PRO B CA 1
ATOM 11770 C C . PRO B 1 672 ? 18.344 2.275 13.695 1 90.5 672 PRO B C 1
ATOM 11772 O O . PRO B 1 672 ? 18.625 1.446 12.82 1 90.5 672 PRO B O 1
ATOM 11775 N N . ASP B 1 673 ? 18.047 1.896 14.938 1 90.38 673 ASP B N 1
ATOM 11776 C CA . ASP B 1 673 ? 18.078 0.502 15.367 1 90.38 673 ASP B CA 1
ATOM 11777 C C . ASP B 1 673 ? 16.906 -0.284 14.781 1 90.38 673 ASP B C 1
ATOM 11779 O O . ASP B 1 673 ? 15.914 0.303 14.344 1 90.38 673 ASP B O 1
ATOM 11783 N N . ASN B 1 674 ? 17.203 -1.634 14.758 1 90.25 674 ASN B N 1
ATOM 11784 C CA . ASN B 1 674 ? 16.094 -2.496 14.383 1 90.25 674 ASN B CA 1
ATOM 11785 C C . ASN B 1 674 ? 14.898 -2.299 15.312 1 90.25 674 ASN B C 1
ATOM 11787 O O . ASN B 1 674 ? 15.062 -2.148 16.516 1 90.25 674 ASN B O 1
ATOM 11791 N N . LYS B 1 675 ? 13.758 -2.279 14.742 1 90.75 675 LYS B N 1
ATOM 11792 C CA . LYS B 1 675 ? 12.523 -2.014 15.477 1 90.75 675 LYS B CA 1
ATOM 11793 C C . LYS B 1 675 ? 12.367 -2.975 16.656 1 90.75 675 LYS B C 1
ATOM 11795 O O . LYS B 1 675 ? 12.109 -2.549 17.781 1 90.75 675 LYS B O 1
ATOM 11800 N N . ASP B 1 676 ? 12.484 -4.266 16.438 1 89.56 676 ASP B N 1
ATOM 11801 C CA . ASP B 1 676 ? 12.289 -5.27 17.469 1 89.56 676 ASP B CA 1
ATOM 11802 C C . ASP B 1 676 ? 13.391 -5.184 18.531 1 89.56 676 ASP B C 1
ATOM 11804 O O . ASP B 1 676 ? 13.148 -5.449 19.703 1 89.56 676 ASP B O 1
ATOM 11808 N N . GLY B 1 677 ? 14.57 -4.824 18.062 1 92.44 677 GLY B N 1
ATOM 11809 C CA . GLY B 1 677 ? 15.641 -4.602 19.016 1 92.44 677 GLY B CA 1
ATOM 11810 C C . GLY B 1 677 ? 15.367 -3.457 19.969 1 92.44 677 GLY B C 1
ATOM 11811 O O . GLY B 1 677 ? 15.609 -3.572 21.172 1 92.44 677 GLY B O 1
ATOM 11812 N N . THR B 1 678 ? 14.844 -2.398 19.438 1 94.56 678 THR B N 1
ATOM 11813 C CA . THR B 1 678 ? 14.508 -1.233 20.25 1 94.56 678 THR B CA 1
ATOM 11814 C C . THR B 1 678 ? 13.383 -1.562 21.234 1 94.56 678 THR B C 1
ATOM 11816 O O . THR B 1 678 ? 13.453 -1.192 22.406 1 94.56 678 THR B O 1
ATOM 11819 N N . ILE B 1 679 ? 12.43 -2.301 20.797 1 93.69 679 ILE B N 1
ATOM 11820 C CA . ILE B 1 679 ? 11.305 -2.684 21.641 1 93.69 679 ILE B CA 1
ATOM 11821 C C . ILE B 1 679 ? 11.797 -3.582 22.766 1 93.69 679 ILE B C 1
ATOM 11823 O O . ILE B 1 679 ? 11.352 -3.453 23.922 1 93.69 679 ILE B O 1
ATOM 11827 N N . HIS B 1 680 ? 12.703 -4.387 22.422 1 93.69 680 HIS B N 1
ATOM 11828 C CA . HIS B 1 680 ? 13.258 -5.293 23.422 1 93.69 680 HIS B CA 1
ATOM 11829 C C . HIS B 1 680 ? 14.008 -4.527 24.5 1 93.69 680 HIS B C 1
ATOM 11831 O O . HIS B 1 680 ? 13.859 -4.82 25.688 1 93.69 680 HIS B O 1
ATOM 11837 N N . VAL B 1 681 ? 14.805 -3.619 24.094 1 94.56 681 VAL B N 1
ATOM 11838 C CA . VAL B 1 681 ? 15.57 -2.818 25.047 1 94.56 681 VAL B CA 1
ATOM 11839 C C . VAL B 1 681 ? 14.617 -2.066 25.969 1 94.56 681 VAL B C 1
ATOM 11841 O O . VAL B 1 681 ? 14.844 -2.014 27.188 1 94.56 681 VAL B O 1
ATOM 11844 N N . TYR B 1 682 ? 13.586 -1.486 25.469 1 94.5 682 TYR B N 1
ATOM 11845 C CA . TYR B 1 682 ? 12.609 -0.756 26.266 1 94.5 682 TYR B CA 1
ATOM 11846 C C . TYR B 1 682 ? 11.883 -1.688 27.234 1 94.5 682 TYR B C 1
ATOM 11848 O O . TYR B 1 682 ? 11.664 -1.34 28.406 1 94.5 682 TYR B O 1
ATOM 11856 N N . LYS B 1 683 ? 11.531 -2.822 26.766 1 92.88 683 LYS B N 1
ATOM 11857 C CA . LYS B 1 683 ? 10.859 -3.801 27.609 1 92.88 683 LYS B CA 1
ATOM 11858 C C . LYS B 1 683 ? 11.781 -4.27 28.734 1 92.88 683 LYS B C 1
ATOM 11860 O O . LYS B 1 683 ? 11.336 -4.473 29.859 1 92.88 683 LYS B O 1
ATOM 11865 N N . GLU B 1 684 ? 12.984 -4.496 28.406 1 93.19 684 GLU B N 1
ATOM 11866 C CA . GLU B 1 684 ? 13.961 -4.891 29.406 1 93.19 684 GLU B CA 1
ATOM 11867 C C . GLU B 1 684 ? 14.102 -3.82 30.484 1 93.19 684 GLU B C 1
ATOM 11869 O O . GLU B 1 684 ? 14.172 -4.137 31.688 1 93.19 684 GLU B O 1
ATOM 11874 N N . MET B 1 685 ? 14.18 -2.621 30.094 1 93.25 685 MET B N 1
ATOM 11875 C CA . MET B 1 685 ? 14.25 -1.524 31.062 1 93.25 685 MET B CA 1
ATOM 11876 C C . MET B 1 685 ? 13.031 -1.528 31.969 1 93.25 685 MET B C 1
ATOM 11878 O O . MET B 1 685 ? 13.164 -1.377 33.188 1 93.25 685 MET B O 1
ATOM 11882 N N . LYS B 1 686 ? 11.844 -1.665 31.422 1 90.31 686 LYS B N 1
ATOM 11883 C CA . LYS B 1 686 ? 10.609 -1.689 32.219 1 90.31 686 LYS B CA 1
ATOM 11884 C C . LYS B 1 686 ? 10.617 -2.846 33.188 1 90.31 686 LYS B C 1
ATOM 11886 O O . LYS B 1 686 ? 10.195 -2.686 34.344 1 90.31 686 LYS B O 1
ATOM 11891 N N . GLU B 1 687 ? 11.094 -3.988 32.719 1 92.81 687 GLU B N 1
ATOM 11892 C CA . GLU B 1 687 ? 11.148 -5.16 33.562 1 92.81 687 GLU B CA 1
ATOM 11893 C C . GLU B 1 687 ? 12.156 -4.961 34.719 1 92.81 687 GLU B C 1
ATOM 11895 O O . GLU B 1 687 ? 11.898 -5.355 35.844 1 92.81 687 GLU B O 1
ATOM 11900 N N . GLN B 1 688 ? 13.266 -4.387 34.406 1 92.38 688 GLN B N 1
ATOM 11901 C CA . GLN B 1 688 ? 14.266 -4.094 35.438 1 92.38 688 GLN B CA 1
ATOM 11902 C C . GLN B 1 688 ? 13.727 -3.107 36.469 1 92.38 688 GLN B C 1
ATOM 11904 O O . GLN B 1 688 ? 13.969 -3.264 37.656 1 92.38 688 GLN B O 1
ATOM 11909 N N . LEU B 1 689 ? 13.008 -2.119 36 1 89.69 689 LEU B N 1
ATOM 11910 C CA . LEU B 1 689 ? 12.414 -1.136 36.875 1 89.69 689 LEU B CA 1
ATOM 11911 C C . LEU B 1 689 ? 11.344 -1.778 37.75 1 89.69 689 LEU B C 1
ATOM 11913 O O . LEU B 1 689 ? 11.219 -1.444 38.938 1 89.69 689 LEU B O 1
ATOM 11917 N N . LYS B 1 690 ? 10.609 -2.637 37.156 1 89.12 690 LYS B N 1
ATOM 11918 C CA . LYS B 1 690 ? 9.594 -3.361 37.906 1 89.12 690 LYS B CA 1
ATOM 11919 C C . LYS B 1 690 ? 10.227 -4.199 39 1 89.12 690 LYS B C 1
ATOM 11921 O O . LYS B 1 690 ? 9.734 -4.23 40.156 1 89.12 690 LYS B O 1
ATOM 11926 N N . ASN B 1 691 ? 11.289 -4.844 38.656 1 89.25 691 ASN B N 1
ATOM 11927 C CA . ASN B 1 691 ? 11.984 -5.691 39.625 1 89.25 691 ASN B CA 1
ATOM 11928 C C . ASN B 1 691 ? 12.594 -4.871 40.75 1 89.25 691 ASN B C 1
ATOM 11930 O O . ASN B 1 691 ? 12.547 -5.273 41.906 1 89.25 691 ASN B O 1
ATOM 11934 N N . GLU B 1 692 ? 13.164 -3.758 40.438 1 88.5 692 GLU B N 1
ATOM 11935 C CA . GLU B 1 692 ? 13.805 -2.906 41.438 1 88.5 692 GLU B CA 1
ATOM 11936 C C . GLU B 1 692 ? 12.773 -2.264 42.344 1 88.5 692 GLU B C 1
ATOM 11938 O O . GLU B 1 692 ? 13.062 -1.979 43.531 1 88.5 692 GLU B O 1
ATOM 11943 N N . LEU B 1 693 ? 11.602 -2.021 41.812 1 87.69 693 LEU B N 1
ATOM 11944 C CA . LEU B 1 693 ? 10.562 -1.369 42.625 1 87.69 693 LEU B CA 1
ATOM 11945 C C . LEU B 1 693 ? 9.742 -2.396 43.375 1 87.69 693 LEU B C 1
ATOM 11947 O O . LEU B 1 693 ? 8.898 -2.031 44.219 1 87.69 693 LEU B O 1
ATOM 11951 N N . GLY B 1 694 ? 9.938 -3.643 43.219 1 84.12 694 GLY B N 1
ATOM 11952 C CA . GLY B 1 694 ? 9.312 -4.691 44 1 84.12 694 GLY B CA 1
ATOM 11953 C C . GLY B 1 694 ? 8.094 -5.293 43.344 1 84.12 694 GLY B C 1
ATOM 11954 O O . GLY B 1 694 ? 7.18 -5.773 44 1 84.12 694 GLY B O 1
ATOM 11955 N N . GLY B 1 695 ? 7.914 -5.109 42.031 1 82.06 695 GLY B N 1
ATOM 11956 C CA . GLY B 1 695 ? 6.82 -5.781 41.375 1 82.06 695 GLY B CA 1
ATOM 11957 C C . GLY B 1 695 ? 6.059 -4.875 40.406 1 82.06 695 GLY B C 1
ATOM 11958 O O . GLY B 1 695 ? 6.336 -3.676 40.344 1 82.06 695 GLY B O 1
ATOM 11959 N N . CYS B 1 696 ? 5.102 -5.441 39.688 1 82.69 696 CYS B N 1
ATOM 11960 C CA . CYS B 1 696 ? 4.324 -4.77 38.656 1 82.69 696 CYS B CA 1
ATOM 11961 C C . CYS B 1 696 ? 3.379 -3.74 39.25 1 82.69 696 CYS B C 1
ATOM 11963 O O . CYS B 1 696 ? 3.201 -2.65 38.719 1 82.69 696 CYS B O 1
ATOM 11965 N N . TRP B 1 697 ? 2.883 -4.035 40.438 1 81.5 697 TRP B N 1
ATOM 11966 C CA . TRP B 1 697 ? 1.919 -3.15 41.062 1 81.5 697 TRP B CA 1
ATOM 11967 C C . TRP B 1 697 ? 2.596 -1.877 41.562 1 81.5 697 TRP B C 1
ATOM 11969 O O . TRP B 1 697 ? 2.076 -0.775 41.375 1 81.5 697 TRP B O 1
ATOM 11979 N N . ARG B 1 698 ? 3.688 -2.049 42.094 1 81.06 698 ARG B N 1
ATOM 11980 C CA . ARG B 1 698 ? 4.402 -0.888 42.625 1 81.06 698 ARG B CA 1
ATOM 11981 C C . ARG B 1 698 ? 4.922 -0.013 41.469 1 81.06 698 ARG B C 1
ATOM 11983 O O . ARG B 1 698 ? 5 1.21 41.625 1 81.06 698 ARG B O 1
ATOM 11990 N N . TYR B 1 699 ? 5.18 -0.653 40.375 1 84.62 699 TYR B N 1
ATOM 11991 C CA . TYR B 1 699 ? 5.637 0.084 39.219 1 84.62 699 TYR B CA 1
ATOM 11992 C C . TYR B 1 699 ? 4.559 1.038 38.719 1 84.62 699 TYR B C 1
ATOM 11994 O O . TYR B 1 699 ? 4.848 2.191 38.375 1 84.62 699 TYR B O 1
ATOM 12002 N N . HIS B 1 700 ? 3.32 0.621 38.719 1 79.94 700 HIS B N 1
ATOM 12003 C CA . HIS B 1 700 ? 2.246 1.43 38.156 1 79.94 700 HIS B CA 1
ATOM 12004 C C . HIS B 1 700 ? 1.687 2.4 39.188 1 79.94 700 HIS B C 1
ATOM 12006 O O . HIS B 1 700 ? 1.144 3.449 38.844 1 79.94 700 HIS B O 1
ATOM 12012 N N . LEU B 1 701 ? 1.937 2.137 40.5 1 78.25 701 LEU B N 1
ATOM 12013 C CA . LEU B 1 701 ? 1.311 2.947 41.531 1 78.25 701 LEU B CA 1
ATOM 12014 C C . LEU B 1 701 ? 2.344 3.814 42.25 1 78.25 701 LEU B C 1
ATOM 12016 O O . LEU B 1 701 ? 1.989 4.676 43.062 1 78.25 701 LEU B O 1
ATOM 12020 N N . SER B 1 702 ? 3.535 3.682 41.969 1 79.38 702 SER B N 1
ATOM 12021 C CA . SER B 1 702 ? 4.559 4.414 42.719 1 79.38 702 SER B CA 1
ATOM 12022 C C . SER B 1 702 ? 4.539 5.898 42.344 1 79.38 702 SER B C 1
ATOM 12024 O O . SER B 1 702 ? 4.312 6.262 41.188 1 79.38 702 SER B O 1
ATOM 12026 N N . LEU B 1 703 ? 4.723 6.691 43.344 1 79 703 LEU B N 1
ATOM 12027 C CA . LEU B 1 703 ? 4.828 8.133 43.188 1 79 703 LEU B CA 1
ATOM 12028 C C . LEU B 1 703 ? 6.191 8.516 42.594 1 79 703 LEU B C 1
ATOM 12030 O O . LEU B 1 703 ? 7.168 7.789 42.781 1 79 703 LEU B O 1
ATOM 12034 N N . PRO B 1 704 ? 6.32 9.609 41.875 1 82.38 704 PRO B N 1
ATOM 12035 C CA . PRO B 1 704 ? 7.582 10.055 41.312 1 82.38 704 PRO B CA 1
ATOM 12036 C C . PRO B 1 704 ? 8.703 10.164 42.344 1 82.38 704 PRO B C 1
ATOM 12038 O O . PRO B 1 704 ? 9.867 9.883 42.031 1 82.38 704 PRO B O 1
ATOM 12041 N N . GLY B 1 705 ? 8.336 10.516 43.562 1 82.56 705 GLY B N 1
ATOM 12042 C CA . GLY B 1 705 ? 9.336 10.633 44.625 1 82.56 705 GLY B CA 1
ATOM 12043 C C . GLY B 1 705 ? 9.914 9.297 45.031 1 82.56 705 GLY B C 1
ATOM 12044 O O . GLY B 1 705 ? 11.109 9.18 45.281 1 82.56 705 GLY B O 1
ATOM 12045 N N . THR B 1 706 ? 9.086 8.32 45.062 1 85.06 706 THR B N 1
ATOM 12046 C CA . THR B 1 706 ? 9.523 6.984 45.438 1 85.06 706 THR B CA 1
ATOM 12047 C C . THR B 1 706 ? 10.445 6.387 44.375 1 85.06 706 THR B C 1
ATOM 12049 O O . THR B 1 706 ? 11.43 5.715 44.719 1 85.06 706 THR B O 1
ATOM 12052 N N . ARG B 1 707 ? 10.156 6.59 43.188 1 86.88 707 ARG B N 1
ATOM 12053 C CA . ARG B 1 707 ? 10.992 6.098 42.094 1 86.88 707 ARG B CA 1
ATOM 12054 C C . ARG B 1 707 ? 12.367 6.758 42.125 1 86.88 707 ARG B C 1
ATOM 12056 O O . ARG B 1 707 ? 13.383 6.098 41.906 1 86.88 707 ARG B O 1
ATOM 12063 N N . TYR B 1 708 ? 12.297 8.031 42.312 1 89.12 708 TYR B N 1
ATOM 12064 C CA . TYR B 1 708 ? 13.547 8.781 42.406 1 89.12 708 TYR B CA 1
ATOM 12065 C C . TYR B 1 708 ? 14.43 8.227 43.531 1 89.12 708 TYR B C 1
ATOM 12067 O O . TYR B 1 708 ? 15.617 7.973 43.312 1 89.12 708 TYR B O 1
ATOM 12075 N N . ASN B 1 709 ? 13.836 8.055 44.719 1 88.75 709 ASN B N 1
ATOM 12076 C CA . ASN B 1 709 ? 14.594 7.574 45.844 1 88.75 709 ASN B CA 1
ATOM 12077 C C . ASN B 1 709 ? 15.164 6.18 45.625 1 88.75 709 ASN B C 1
ATOM 12079 O O . ASN B 1 709 ? 16.281 5.883 46 1 88.75 709 ASN B O 1
ATOM 12083 N N . ARG B 1 710 ? 14.383 5.43 44.969 1 89.12 710 ARG B N 1
ATOM 12084 C CA . ARG B 1 710 ? 14.836 4.07 44.688 1 89.12 710 ARG B CA 1
ATOM 12085 C C . ARG B 1 710 ? 16 4.082 43.688 1 89.12 710 ARG B C 1
ATOM 12087 O O . ARG B 1 710 ? 16.938 3.295 43.844 1 89.12 710 ARG B O 1
ATOM 12094 N N . LEU B 1 711 ? 15.945 4.883 42.719 1 90.12 711 LEU B N 1
ATOM 12095 C CA . LEU B 1 711 ? 17 4.973 41.719 1 90.12 711 LEU B CA 1
ATOM 12096 C C . LEU B 1 711 ? 18.297 5.5 42.344 1 90.12 711 LEU B C 1
ATOM 12098 O O . LEU B 1 711 ? 19.391 5.078 41.969 1 90.12 711 LEU B O 1
ATOM 12102 N N . VAL B 1 712 ? 18.125 6.383 43.281 1 90.19 712 VAL B N 1
ATOM 12103 C CA . VAL B 1 712 ? 19.297 6.91 43.969 1 90.19 712 VAL B CA 1
ATOM 12104 C C . VAL B 1 712 ? 19.922 5.805 44.812 1 90.19 712 VAL B C 1
ATOM 12106 O O . VAL B 1 712 ? 21.156 5.711 44.906 1 90.19 712 VAL B O 1
ATOM 12109 N N . GLU B 1 713 ? 19.094 4.98 45.344 1 90.31 713 GLU B N 1
ATOM 12110 C CA . GLU B 1 713 ? 19.594 3.855 46.125 1 90.31 713 GLU B CA 1
ATOM 12111 C C . GLU B 1 713 ? 20.344 2.859 45.25 1 90.31 713 GLU B C 1
ATOM 12113 O O . GLU B 1 713 ? 21.375 2.328 45.656 1 90.31 713 GLU B O 1
ATOM 12118 N N . ILE B 1 714 ? 19.828 2.611 44.125 1 90.31 714 ILE B N 1
ATOM 12119 C CA . ILE B 1 714 ? 20.406 1.68 43.156 1 90.31 714 ILE B CA 1
ATOM 12120 C C . ILE B 1 714 ? 21.797 2.182 42.719 1 90.31 714 ILE B C 1
ATOM 12122 O O . ILE B 1 714 ? 22.703 1.386 42.5 1 90.31 714 ILE B O 1
ATOM 12126 N N . SER B 1 715 ? 21.906 3.436 42.562 1 88.94 715 SER B N 1
ATOM 12127 C CA . SER B 1 715 ? 23.156 4.039 42.094 1 88.94 715 SER B CA 1
ATOM 12128 C C . SER B 1 715 ? 24.297 3.768 43.094 1 88.94 715 SER B C 1
ATOM 12130 O O . SER B 1 715 ? 25.469 3.74 42.719 1 88.94 715 SER B O 1
ATOM 12132 N N . LYS B 1 716 ? 23.984 3.619 44.312 1 84.94 716 LYS B N 1
ATOM 12133 C CA . LYS B 1 716 ? 24.984 3.412 45.344 1 84.94 716 LYS B CA 1
ATOM 12134 C C . LYS B 1 716 ? 25.406 1.947 45.438 1 84.94 716 LYS B C 1
ATOM 12136 O O . LYS B 1 716 ? 26.406 1.617 46.062 1 84.94 716 LYS B O 1
ATOM 12141 N N . GLY B 1 717 ? 24.703 1.133 44.75 1 78.75 717 GLY B N 1
ATOM 12142 C CA . GLY B 1 717 ? 25.031 -0.282 44.75 1 78.75 717 GLY B CA 1
ATOM 12143 C C . GLY B 1 717 ? 26.219 -0.623 43.875 1 78.75 717 GLY B C 1
ATOM 12144 O O . GLY B 1 717 ? 26.609 0.161 43 1 78.75 717 GLY B O 1
ATOM 12145 N N . GLN B 1 718 ? 27.016 -1.735 44.062 1 66.25 718 GLN B N 1
ATOM 12146 C CA . GLN B 1 718 ? 28.297 -2.092 43.469 1 66.25 718 GLN B CA 1
ATOM 12147 C C . GLN B 1 718 ? 28.094 -2.74 42.094 1 66.25 718 GLN B C 1
ATOM 12149 O O . GLN B 1 718 ? 28.953 -2.627 41.219 1 66.25 718 GLN B O 1
ATOM 12154 N N . GLU B 1 719 ? 26.969 -3.316 41.781 1 70.5 719 GLU B N 1
ATOM 12155 C CA . GLU B 1 719 ? 26.859 -4.129 40.594 1 70.5 719 GLU B CA 1
ATOM 12156 C C . GLU B 1 719 ? 26.281 -3.32 39.438 1 70.5 719 GLU B C 1
ATOM 12158 O O . GLU B 1 719 ? 25.344 -2.549 39.625 1 70.5 719 GLU B O 1
ATOM 12163 N N . GLU B 1 720 ? 27.078 -3.225 38.188 1 72.06 720 GLU B N 1
ATOM 12164 C CA . GLU B 1 720 ? 26.641 -2.518 36.969 1 72.06 720 GLU B CA 1
ATOM 12165 C C . GLU B 1 720 ? 26.266 -3.494 35.875 1 72.06 720 GLU B C 1
ATOM 12167 O O . GLU B 1 720 ? 26.828 -3.439 34.781 1 72.06 720 GLU B O 1
ATOM 12172 N N . THR B 1 721 ? 25.234 -4.277 36.156 1 77.31 721 THR B N 1
ATOM 12173 C CA . THR B 1 721 ? 24.953 -5.328 35.188 1 77.31 721 THR B CA 1
ATOM 12174 C C . THR B 1 721 ? 23.766 -4.957 34.312 1 77.31 721 THR B C 1
ATOM 12176 O O . THR B 1 721 ? 23.703 -5.344 33.125 1 77.31 721 THR B O 1
ATOM 12179 N N . THR B 1 722 ? 22.891 -4.16 34.875 1 88.5 722 THR B N 1
ATOM 12180 C CA . THR B 1 722 ? 21.656 -3.885 34.125 1 88.5 722 THR B CA 1
ATOM 12181 C C . THR B 1 722 ? 21.656 -2.461 33.594 1 88.5 722 THR B C 1
ATOM 12183 O O . THR B 1 722 ? 22.484 -1.636 34 1 88.5 722 THR B O 1
ATOM 12186 N N . LEU B 1 723 ? 20.844 -2.229 32.656 1 92.19 723 LEU B N 1
ATOM 12187 C CA . LEU B 1 723 ? 20.703 -0.933 32 1 92.19 723 LEU B CA 1
ATOM 12188 C C . LEU B 1 723 ? 20.281 0.139 33 1 92.19 723 LEU B C 1
ATOM 12190 O O . LEU B 1 723 ? 20.797 1.258 32.969 1 92.19 723 LEU B O 1
ATOM 12194 N N . VAL B 1 724 ? 19.375 -0.127 33.875 1 93.19 724 VAL B N 1
ATOM 12195 C CA . VAL B 1 724 ? 18.875 0.815 34.844 1 93.19 724 VAL B CA 1
ATOM 12196 C C . VAL B 1 724 ? 19.969 1.149 35.875 1 93.19 724 VAL B C 1
ATOM 12198 O O . VAL B 1 724 ? 20.109 2.305 36.281 1 93.19 724 VAL B O 1
ATOM 12201 N N . GLN B 1 725 ? 20.75 0.186 36.25 1 93.81 725 GLN B N 1
ATOM 12202 C CA . GLN B 1 725 ? 21.844 0.403 37.188 1 93.81 725 GLN B CA 1
ATOM 12203 C C . GLN B 1 725 ? 22.922 1.291 36.562 1 93.81 725 GLN B C 1
ATOM 12205 O O . GLN B 1 725 ? 23.469 2.174 37.25 1 93.81 725 GLN B O 1
ATOM 12210 N N . ARG B 1 726 ? 23.188 1.027 35.344 1 93.06 726 ARG B N 1
ATOM 12211 C CA . ARG B 1 726 ? 24.172 1.859 34.625 1 93.06 726 ARG B CA 1
ATOM 12212 C C . ARG B 1 726 ? 23.672 3.303 34.531 1 93.06 726 ARG B C 1
ATOM 12214 O O . ARG B 1 726 ? 24.469 4.238 34.688 1 93.06 726 ARG B O 1
ATOM 12221 N N . GLY B 1 727 ? 22.391 3.451 34.25 1 94.19 727 GLY B N 1
ATOM 12222 C CA . GLY B 1 727 ? 21.812 4.785 34.188 1 94.19 727 GLY B CA 1
ATOM 12223 C C . GLY B 1 727 ? 21.844 5.512 35.531 1 94.19 727 GLY B C 1
ATOM 12224 O O . GLY B 1 727 ? 22.141 6.707 35.594 1 94.19 727 GLY B O 1
ATOM 12225 N N . ALA B 1 728 ? 21.562 4.805 36.531 1 93.69 728 ALA B N 1
ATOM 12226 C CA . ALA B 1 728 ? 21.562 5.387 37.875 1 93.69 728 ALA B CA 1
ATOM 12227 C C . ALA B 1 728 ? 22.984 5.777 38.281 1 93.69 728 ALA B C 1
ATOM 12229 O O . ALA B 1 728 ? 23.188 6.836 38.875 1 93.69 728 ALA B O 1
ATOM 12230 N N . LYS B 1 729 ? 23.891 4.957 38 1 93.12 729 LYS B N 1
ATOM 12231 C CA . LYS B 1 729 ? 25.297 5.258 38.312 1 93.12 729 LYS B CA 1
ATOM 12232 C C . LYS B 1 729 ? 25.781 6.492 37.562 1 93.12 729 LYS B C 1
ATOM 12234 O O . LYS B 1 729 ? 26.516 7.316 38.125 1 93.12 729 LYS B O 1
ATOM 12239 N N . MET B 1 730 ? 25.359 6.535 36.344 1 94 730 MET B N 1
ATOM 12240 C CA . MET B 1 730 ? 25.688 7.715 35.562 1 94 730 MET B CA 1
ATOM 12241 C C . MET B 1 730 ? 25.047 8.961 36.156 1 94 730 MET B C 1
ATOM 12243 O O . MET B 1 730 ? 25.641 10.039 36.125 1 94 730 MET B O 1
ATOM 12247 N N . GLY B 1 731 ? 23.844 8.812 36.594 1 93.25 731 GLY B N 1
ATOM 12248 C CA . GLY B 1 731 ? 23.188 9.914 37.281 1 93.25 731 GLY B CA 1
ATOM 12249 C C . GLY B 1 731 ? 23.938 10.414 38.5 1 93.25 731 GLY B C 1
ATOM 12250 O O . GLY B 1 731 ? 24.016 11.617 38.719 1 93.25 731 GLY B O 1
ATOM 12251 N N . ASP B 1 732 ? 24.453 9.477 39.219 1 91.31 732 ASP B N 1
ATOM 12252 C CA . ASP B 1 732 ? 25.234 9.828 40.406 1 91.31 732 ASP B CA 1
ATOM 12253 C C . ASP B 1 732 ? 26.516 10.562 40.031 1 91.31 732 ASP B C 1
ATOM 12255 O O . ASP B 1 732 ? 26.922 11.5 40.719 1 91.31 732 ASP B O 1
ATOM 12259 N N . LEU B 1 733 ? 27.125 10.094 38.969 1 90.94 733 LEU B N 1
ATOM 12260 C CA . LEU B 1 733 ? 28.312 10.758 38.469 1 90.94 733 LEU B CA 1
ATOM 12261 C C . LEU B 1 733 ? 28 12.195 38.062 1 90.94 733 LEU B C 1
ATOM 12263 O O . LEU B 1 733 ? 28.797 13.102 38.312 1 90.94 733 LEU B O 1
ATOM 12267 N N . LEU B 1 734 ? 26.906 12.398 37.406 1 93.25 734 LEU B N 1
ATOM 12268 C CA . LEU B 1 734 ? 26.5 13.734 36.969 1 93.25 734 LEU B CA 1
ATOM 12269 C C . LEU B 1 734 ? 26.203 14.625 38.188 1 93.25 734 LEU B C 1
ATOM 12271 O O . LEU B 1 734 ? 26.484 15.82 38.156 1 93.25 734 LEU B O 1
ATOM 12275 N N . LEU B 1 735 ? 25.641 14.047 39.219 1 90.81 735 LEU B N 1
ATOM 12276 C CA . LEU B 1 735 ? 25.359 14.789 40.438 1 90.81 735 LEU B CA 1
ATOM 12277 C C . LEU B 1 735 ? 26.641 15.234 41.125 1 90.81 735 LEU B C 1
ATOM 12279 O O . LEU B 1 735 ? 26.719 16.344 41.625 1 90.81 735 LEU B O 1
ATOM 12283 N N . GLU B 1 736 ? 27.594 14.375 41.062 1 88.38 736 GLU B N 1
ATOM 12284 C CA . GLU B 1 736 ? 28.891 14.727 41.594 1 88.38 736 GLU B CA 1
ATOM 12285 C C . GLU B 1 736 ? 29.547 15.852 40.812 1 88.38 736 GLU B C 1
ATOM 12287 O O . GLU B 1 736 ? 30.156 16.75 41.375 1 88.38 736 GLU B O 1
ATOM 12292 N N . MET B 1 737 ? 29.406 15.758 39.531 1 88.5 737 MET B N 1
ATOM 12293 C CA . MET B 1 737 ? 29.953 16.797 38.656 1 88.5 737 MET B CA 1
ATOM 12294 C C . MET B 1 737 ? 29.266 18.141 38.906 1 88.5 737 MET B C 1
ATOM 12296 O O . MET B 1 737 ? 29.906 19.188 38.875 1 88.5 737 MET B O 1
ATOM 12300 N N . ALA B 1 738 ? 27.969 18.078 39.062 1 86.88 738 ALA B N 1
ATOM 12301 C CA . ALA B 1 738 ? 27.203 19.281 39.312 1 86.88 738 ALA B CA 1
ATOM 12302 C C . ALA B 1 738 ? 27.625 19.938 40.625 1 86.88 738 ALA B C 1
ATOM 12304 O O . ALA B 1 738 ? 27.625 21.172 40.75 1 86.88 738 ALA B O 1
ATOM 12305 N N . GLN B 1 739 ? 27.984 19.188 41.594 1 83.75 739 GLN B N 1
ATOM 12306 C CA . GLN B 1 739 ? 28.438 19.688 42.875 1 83.75 739 GLN B CA 1
ATOM 12307 C C . GLN B 1 739 ? 29.797 20.391 42.75 1 83.75 739 GLN B C 1
ATOM 12309 O O . GLN B 1 739 ? 30.078 21.344 43.469 1 83.75 739 GLN B O 1
ATOM 12314 N N . LYS B 1 740 ? 30.547 19.969 41.812 1 78.94 740 LYS B N 1
ATOM 12315 C CA . LYS B 1 740 ? 31.875 20.562 41.594 1 78.94 740 LYS B CA 1
ATOM 12316 C C . LYS B 1 740 ? 31.797 21.766 40.656 1 78.94 740 LYS B C 1
ATOM 12318 O O . LYS B 1 740 ? 32.812 22.25 40.188 1 78.94 740 LYS B O 1
ATOM 12323 N N . LYS B 1 741 ? 30.609 22.312 40.375 1 69.06 741 LYS B N 1
ATOM 12324 C CA . LYS B 1 741 ? 30.312 23.5 39.562 1 69.06 741 LYS B CA 1
ATOM 12325 C C . LYS B 1 741 ? 30.844 23.359 38.156 1 69.06 741 LYS B C 1
ATOM 12327 O O . LYS B 1 741 ? 31.344 24.312 37.562 1 69.06 741 LYS B O 1
ATOM 12332 N N . GLU B 1 742 ? 30.844 22.094 37.719 1 71.25 742 GLU B N 1
ATOM 12333 C CA . GLU B 1 742 ? 31.172 21.859 36.312 1 71.25 742 GLU B CA 1
ATOM 12334 C C . GLU B 1 742 ? 29.953 22.078 35.406 1 71.25 742 GLU B C 1
ATOM 12336 O O . GLU B 1 742 ? 28.812 21.969 35.875 1 71.25 742 GLU B O 1
ATOM 12341 N N . GLY B 1 743 ? 30.094 22.734 34.281 1 82.56 743 GLY B N 1
ATOM 12342 C CA . GLY B 1 743 ? 29.047 23 33.312 1 82.56 743 GLY B CA 1
ATOM 12343 C C . GLY B 1 743 ? 28.344 21.75 32.812 1 82.56 743 GLY B C 1
ATOM 12344 O O . GLY B 1 743 ? 28.328 21.484 31.609 1 82.56 743 GLY B O 1
ATOM 12345 N N . VAL B 1 744 ? 27.672 20.984 33.781 1 89.94 744 VAL B N 1
ATOM 12346 C CA . VAL B 1 744 ? 27.078 19.688 33.5 1 89.94 744 VAL B CA 1
ATOM 12347 C C . VAL B 1 744 ? 25.938 19.859 32.5 1 89.94 744 VAL B C 1
ATOM 12349 O O . VAL B 1 744 ? 25.781 19.047 31.578 1 89.94 744 VAL B O 1
ATOM 12352 N N . TRP B 1 745 ? 25.172 20.906 32.688 1 92 745 TRP B N 1
ATOM 12353 C CA . TRP B 1 745 ? 24.031 21.109 31.797 1 92 745 TRP B CA 1
ATOM 12354 C C . TRP B 1 745 ? 24.5 21.484 30.391 1 92 745 TRP B C 1
ATOM 12356 O O . TRP B 1 745 ? 23.859 21.125 29.406 1 92 745 TRP B O 1
ATOM 12366 N N . GLU B 1 746 ? 25.547 22.219 30.281 1 91.56 746 GLU B N 1
ATOM 12367 C CA . GLU B 1 746 ? 26.125 22.516 28.969 1 91.56 746 GLU B CA 1
ATOM 12368 C C . GLU B 1 746 ? 26.609 21.25 28.281 1 91.56 746 GLU B C 1
ATOM 12370 O O . GLU B 1 746 ? 26.391 21.078 27.078 1 91.56 746 GLU B O 1
ATOM 12375 N N . LEU B 1 747 ? 27.234 20.422 29.031 1 92.44 747 LEU B N 1
ATOM 12376 C CA . LEU B 1 747 ? 27.703 19.156 28.5 1 92.44 747 LEU B CA 1
ATOM 12377 C C . LEU B 1 747 ? 26.531 18.312 28.016 1 92.44 747 LEU B C 1
ATOM 12379 O O . LEU B 1 747 ? 26.562 17.766 26.906 1 92.44 747 LEU B O 1
ATOM 12383 N N . LEU B 1 748 ? 25.5 18.219 28.859 1 95.06 748 LEU B N 1
ATOM 12384 C CA . LEU B 1 748 ? 24.344 17.422 28.531 1 95.06 748 LEU B CA 1
ATOM 12385 C C . LEU B 1 748 ? 23.609 18 27.312 1 95.06 748 LEU B C 1
ATOM 12387 O O . LEU B 1 748 ? 23.094 17.25 26.484 1 95.06 748 LEU B O 1
ATOM 12391 N N . ALA B 1 749 ? 23.516 19.266 27.266 1 95.88 749 ALA B N 1
ATOM 12392 C CA . ALA B 1 749 ? 22.875 19.906 26.125 1 95.88 749 ALA B CA 1
ATOM 12393 C C . ALA B 1 749 ? 23.594 19.562 24.828 1 95.88 749 ALA B C 1
ATOM 12395 O O . ALA B 1 749 ? 22.969 19.219 23.828 1 95.88 749 ALA B O 1
ATOM 12396 N N . ASP B 1 750 ? 24.906 19.625 24.891 1 94.56 750 ASP B N 1
ATOM 12397 C CA . ASP B 1 750 ? 25.703 19.312 23.703 1 94.56 750 ASP B CA 1
ATOM 12398 C C . ASP B 1 750 ? 25.594 17.828 23.359 1 94.56 750 ASP B C 1
ATOM 12400 O O . ASP B 1 750 ? 25.547 17.469 22.172 1 94.56 750 ASP B O 1
ATOM 12404 N N . LEU B 1 751 ? 25.578 17.031 24.328 1 95.56 751 LEU B N 1
ATOM 12405 C CA . LEU B 1 751 ? 25.5 15.594 24.125 1 95.56 751 LEU B CA 1
ATOM 12406 C C . LEU B 1 751 ? 24.172 15.211 23.469 1 95.56 751 LEU B C 1
ATOM 12408 O O . LEU B 1 751 ? 24.141 14.492 22.469 1 95.56 751 LEU B O 1
ATOM 12412 N N . TRP B 1 752 ? 23.094 15.664 24.047 1 97.44 752 TRP B N 1
ATOM 12413 C CA . TRP B 1 752 ? 21.781 15.328 23.531 1 97.44 752 TRP B CA 1
ATOM 12414 C C . TRP B 1 752 ? 21.578 15.914 22.141 1 97.44 752 TRP B C 1
ATOM 12416 O O . TRP B 1 752 ? 20.875 15.328 21.297 1 97.44 752 TRP B O 1
ATOM 12426 N N . THR B 1 753 ? 22.094 17.062 21.859 1 96.94 753 THR B N 1
ATOM 12427 C CA . THR B 1 753 ? 22.031 17.656 20.531 1 96.94 753 THR B CA 1
ATOM 12428 C C . THR B 1 753 ? 22.719 16.766 19.5 1 96.94 753 THR B C 1
ATOM 12430 O O . THR B 1 753 ? 22.172 16.5 18.438 1 96.94 753 THR B O 1
ATOM 12433 N N . GLU B 1 754 ? 23.906 16.328 19.844 1 95.25 754 GLU B N 1
ATOM 12434 C CA . GLU B 1 754 ? 24.641 15.43 18.938 1 95.25 754 GLU B CA 1
ATOM 12435 C C . GLU B 1 754 ? 23.859 14.141 18.703 1 95.25 754 GLU B C 1
ATOM 12437 O O . GLU B 1 754 ? 23.766 13.664 17.578 1 95.25 754 GLU B O 1
ATOM 12442 N N . LEU B 1 755 ? 23.344 13.664 19.766 1 95.94 755 LEU B N 1
ATOM 12443 C CA . LEU B 1 755 ? 22.578 12.422 19.688 1 95.94 755 LEU B CA 1
ATOM 12444 C C . LEU B 1 755 ? 21.359 12.594 18.781 1 95.94 755 LEU B C 1
ATOM 12446 O O . LEU B 1 755 ? 21.031 11.711 17.984 1 95.94 755 LEU B O 1
ATOM 12450 N N . MET B 1 756 ? 20.688 13.68 18.906 1 95.94 756 MET B N 1
ATOM 12451 C CA . MET B 1 756 ? 19.516 13.969 18.094 1 95.94 756 MET B CA 1
ATOM 12452 C C . MET B 1 756 ? 19.875 14.039 16.625 1 95.94 756 MET B C 1
ATOM 12454 O O . MET B 1 756 ? 19.172 13.5 15.773 1 95.94 756 MET B O 1
ATOM 12458 N N . VAL B 1 757 ? 20.969 14.672 16.312 1 94.94 757 VAL B N 1
ATOM 12459 C CA . VAL B 1 757 ? 21.406 14.812 14.922 1 94.94 757 VAL B CA 1
ATOM 12460 C C . VAL B 1 757 ? 21.906 13.469 14.398 1 94.94 757 VAL B C 1
ATOM 12462 O O . VAL B 1 757 ? 21.781 13.18 13.203 1 94.94 757 VAL B O 1
ATOM 12465 N N . TYR B 1 758 ? 22.406 12.633 15.305 1 93.94 758 TYR B N 1
ATOM 12466 C CA . TYR B 1 758 ? 22.906 11.312 14.938 1 93.94 758 TYR B CA 1
ATOM 12467 C C . TYR B 1 758 ? 21.766 10.375 14.57 1 93.94 758 TYR B C 1
ATOM 12469 O O . TYR B 1 758 ? 21.891 9.539 13.68 1 93.94 758 TYR B O 1
ATOM 12477 N N . VAL B 1 759 ? 20.672 10.531 15.195 1 93.94 759 VAL B N 1
ATOM 12478 C CA . VAL B 1 759 ? 19.531 9.617 15.039 1 93.94 759 VAL B CA 1
ATOM 12479 C C . VAL B 1 759 ? 18.703 10.031 13.82 1 93.94 759 VAL B C 1
ATOM 12481 O O . VAL B 1 759 ? 18.016 9.203 13.227 1 93.94 759 VAL B O 1
ATOM 12484 N N . ALA B 1 760 ? 18.781 11.156 13.273 1 93.19 760 ALA B N 1
ATOM 12485 C CA . ALA B 1 760 ? 17.875 11.727 12.281 1 93.19 760 ALA B CA 1
ATOM 12486 C C . ALA B 1 760 ? 18.172 11.172 10.891 1 93.19 760 ALA B C 1
ATOM 12488 O O . ALA B 1 760 ? 17.25 10.742 10.18 1 93.19 760 ALA B O 1
ATOM 12489 N N . PRO B 1 761 ? 19.438 11.078 10.531 1 87.88 761 PRO B N 1
ATOM 12490 C CA . PRO B 1 761 ? 19.672 10.633 9.156 1 87.88 761 PRO B CA 1
ATOM 12491 C C . PRO B 1 761 ? 19.375 9.148 8.953 1 87.88 761 PRO B C 1
ATOM 12493 O O . PRO B 1 761 ? 19.703 8.328 9.812 1 87.88 761 PRO B O 1
ATOM 12496 N N . SER B 1 762 ? 18.531 8.828 7.922 1 78.06 762 SER B N 1
ATOM 12497 C CA . SER B 1 762 ? 18.234 7.441 7.574 1 78.06 762 SER B CA 1
ATOM 12498 C C . SER B 1 762 ? 18.078 7.27 6.066 1 78.06 762 SER B C 1
ATOM 12500 O O . SER B 1 762 ? 17.375 8.047 5.422 1 78.06 762 SER B O 1
ATOM 12502 N N . GLY B 1 763 ? 18.969 6.465 5.453 1 74.62 763 GLY B N 1
ATOM 12503 C CA . GLY B 1 763 ? 18.875 6.25 4.02 1 74.62 763 GLY B CA 1
ATOM 12504 C C . GLY B 1 763 ? 18.156 4.969 3.654 1 74.62 763 GLY B C 1
ATOM 12505 O O . GLY B 1 763 ? 17.797 4.762 2.494 1 74.62 763 GLY B O 1
ATOM 12506 N N . GLY B 1 764 ? 17.828 4.16 4.613 1 81.62 764 GLY B N 1
ATOM 12507 C CA . GLY B 1 764 ? 17.188 2.883 4.312 1 81.62 764 GLY B CA 1
ATOM 12508 C C . GLY B 1 764 ? 15.719 3.006 3.98 1 81.62 764 GLY B C 1
ATOM 12509 O O . GLY B 1 764 ? 15.039 3.904 4.48 1 81.62 764 GLY B O 1
ATOM 12510 N N . GLU B 1 765 ? 15.227 2.113 3.146 1 86.12 765 GLU B N 1
ATOM 12511 C CA . GLU B 1 765 ? 13.852 2.158 2.672 1 86.12 765 GLU B CA 1
ATOM 12512 C C . GLU B 1 765 ? 12.867 1.924 3.814 1 86.12 765 GLU B C 1
ATOM 12514 O O . GLU B 1 765 ? 11.766 2.482 3.818 1 86.12 765 GLU B O 1
ATOM 12519 N N . LEU B 1 766 ? 13.211 1.135 4.758 1 86.94 766 LEU B N 1
ATOM 12520 C CA . LEU B 1 766 ? 12.328 0.879 5.895 1 86.94 766 LEU B CA 1
ATOM 12521 C C . LEU B 1 766 ? 12.125 2.145 6.723 1 86.94 766 LEU B C 1
ATOM 12523 O O . LEU B 1 766 ? 11.023 2.406 7.203 1 86.94 766 LEU B O 1
ATOM 12527 N N . HIS B 1 767 ? 13.133 2.941 6.801 1 90.12 767 HIS B N 1
ATOM 12528 C CA . HIS B 1 767 ? 13.039 4.188 7.551 1 90.12 767 HIS B CA 1
ATOM 12529 C C . HIS B 1 767 ? 12.219 5.227 6.797 1 90.12 767 HIS B C 1
ATOM 12531 O O . HIS B 1 767 ? 11.461 5.988 7.406 1 90.12 767 HIS B O 1
ATOM 12537 N N . VAL B 1 768 ? 12.383 5.258 5.496 1 91.88 768 VAL B N 1
ATOM 12538 C CA . VAL B 1 768 ? 11.602 6.18 4.676 1 91.88 768 VAL B CA 1
ATOM 12539 C C . VAL B 1 768 ? 10.117 5.855 4.809 1 91.88 768 VAL B C 1
ATOM 12541 O O . VAL B 1 768 ? 9.289 6.754 4.949 1 91.88 768 VAL B O 1
ATOM 12544 N N . LYS B 1 769 ? 9.828 4.586 4.879 1 89.06 769 LYS B N 1
ATOM 12545 C CA . LYS B 1 769 ? 8.438 4.16 5.043 1 89.06 769 LYS B CA 1
ATOM 12546 C C . LYS B 1 769 ? 7.906 4.543 6.418 1 89.06 769 LYS B C 1
ATOM 12548 O O . LYS B 1 769 ? 6.734 4.898 6.559 1 89.06 769 LYS B O 1
ATOM 12553 N N . ALA B 1 770 ? 8.734 4.449 7.391 1 92.56 770 ALA B N 1
ATOM 12554 C CA . ALA B 1 770 ? 8.328 4.824 8.742 1 92.56 770 ALA B CA 1
ATOM 12555 C C . ALA B 1 770 ? 7.988 6.309 8.82 1 92.56 770 ALA B C 1
ATOM 12557 O O . ALA B 1 770 ? 7.012 6.695 9.469 1 92.56 770 ALA B O 1
ATOM 12558 N N . HIS B 1 771 ? 8.781 7.086 8.188 1 93.81 771 HIS B N 1
ATOM 12559 C CA . HIS B 1 771 ? 8.492 8.516 8.164 1 93.81 771 HIS B CA 1
ATOM 12560 C C . HIS B 1 771 ? 7.211 8.805 7.387 1 93.81 771 HIS B C 1
ATOM 12562 O O . HIS B 1 771 ? 6.457 9.711 7.738 1 93.81 771 HIS B O 1
ATOM 12568 N N . LYS B 1 772 ? 6.988 8.07 6.316 1 91.44 772 LYS B N 1
ATOM 12569 C CA . LYS B 1 772 ? 5.75 8.227 5.555 1 91.44 772 LYS B CA 1
ATOM 12570 C C . LYS B 1 772 ? 4.531 7.926 6.426 1 91.44 772 LYS B C 1
ATOM 12572 O O . LYS B 1 772 ? 3.529 8.641 6.367 1 91.44 772 LYS B O 1
ATOM 12577 N N . GLU B 1 773 ? 4.637 6.938 7.277 1 88.06 773 GLU B N 1
ATOM 12578 C CA . GLU B 1 773 ? 3.537 6.578 8.172 1 88.06 773 GLU B CA 1
ATOM 12579 C C . GLU B 1 773 ? 3.338 7.637 9.25 1 88.06 773 GLU B C 1
ATOM 12581 O O . GLU B 1 773 ? 2.207 7.902 9.664 1 88.06 773 GLU B O 1
ATOM 12586 N N . ALA B 1 774 ? 4.41 8.242 9.602 1 89.81 774 ALA B N 1
ATOM 12587 C CA . ALA B 1 774 ? 4.336 9.273 10.641 1 89.81 774 ALA B CA 1
ATOM 12588 C C . ALA B 1 774 ? 3.658 10.531 10.109 1 89.81 774 ALA B C 1
ATOM 12590 O O . ALA B 1 774 ? 3.127 11.328 10.891 1 89.81 774 ALA B O 1
ATOM 12591 N N . LEU B 1 775 ? 3.627 10.695 8.797 1 90.06 775 LEU B N 1
ATOM 12592 C CA . LEU B 1 775 ? 3.01 11.867 8.195 1 90.06 775 LEU B CA 1
ATOM 12593 C C . LEU B 1 775 ? 1.499 11.859 8.398 1 90.06 775 LEU B C 1
ATOM 12595 O O . LEU B 1 775 ? 0.856 12.906 8.367 1 90.06 775 LEU B O 1
ATOM 12599 N N . ALA B 1 776 ? 0.961 10.656 8.586 1 84.25 776 ALA B N 1
ATOM 12600 C CA . ALA B 1 776 ? -0.481 10.539 8.781 1 84.25 776 ALA B CA 1
ATOM 12601 C C . ALA B 1 776 ? -0.92 11.266 10.055 1 84.25 776 ALA B C 1
ATOM 12603 O O . ALA B 1 776 ? -2.051 11.75 10.141 1 84.25 776 ALA B O 1
ATOM 12604 N N . GLN B 1 777 ? 0.024 11.422 10.977 1 81.19 777 GLN B N 1
ATOM 12605 C CA . GLN B 1 777 ? -0.273 12.109 12.234 1 81.19 777 GLN B CA 1
ATOM 12606 C C . GLN B 1 777 ? 0.315 13.523 12.234 1 81.19 777 GLN B C 1
ATOM 12608 O O . GLN B 1 777 ? 0.37 14.172 13.281 1 81.19 777 GLN B O 1
ATOM 12613 N N . GLY B 1 778 ? 0.714 13.969 11.141 1 78.69 778 GLY B N 1
ATOM 12614 C CA . GLY B 1 778 ? 1.277 15.312 11.039 1 78.69 778 GLY B CA 1
ATOM 12615 C C . GLY B 1 778 ? 2.793 15.32 11.094 1 78.69 778 GLY B C 1
ATOM 12616 O O . GLY B 1 778 ? 3.412 16.391 11.023 1 78.69 778 GLY B O 1
ATOM 12617 N N . GLY B 1 779 ? 3.373 14.203 11.234 1 83.19 779 GLY B N 1
ATOM 12618 C CA . GLY B 1 779 ? 4.824 14.125 11.289 1 83.19 779 GLY B CA 1
ATOM 12619 C C . GLY B 1 779 ? 5.383 14.398 12.68 1 83.19 779 GLY B C 1
ATOM 12620 O O . GLY B 1 779 ? 4.727 15.039 13.5 1 83.19 779 GLY B O 1
ATOM 12621 N N . GLU B 1 780 ? 6.586 13.898 12.961 1 89.56 780 GLU B N 1
ATOM 12622 C CA . GLU B 1 780 ? 7.316 14.125 14.203 1 89.56 780 GLU B CA 1
ATOM 12623 C C . GLU B 1 780 ? 8.477 15.086 13.992 1 89.56 780 GLU B C 1
ATOM 12625 O O . GLU B 1 780 ? 8.828 15.406 12.852 1 89.56 780 GLU B O 1
ATOM 12630 N N . PHE B 1 781 ? 8.961 15.648 15.086 1 94.5 781 PHE B N 1
ATOM 12631 C CA . PHE B 1 781 ? 10.109 16.547 15.008 1 94.5 781 PHE B CA 1
ATOM 12632 C C . PHE B 1 781 ? 11.273 15.867 14.289 1 94.5 781 PHE B C 1
ATOM 12634 O O . PHE B 1 781 ? 11.969 16.5 13.492 1 94.5 781 PHE B O 1
ATOM 12641 N N . ILE B 1 782 ? 11.469 14.602 14.547 1 95.56 782 ILE B N 1
ATOM 12642 C CA . ILE B 1 782 ? 12.578 13.875 13.938 1 95.56 782 ILE B CA 1
ATOM 12643 C C . ILE B 1 782 ? 12.383 13.805 12.422 1 95.56 782 ILE B C 1
ATOM 12645 O O . ILE B 1 782 ? 13.352 13.727 11.672 1 95.56 782 ILE B O 1
ATOM 12649 N N . THR B 1 783 ? 11.164 13.805 11.93 1 95.44 783 THR B N 1
ATOM 12650 C CA . THR B 1 783 ? 10.883 13.797 10.5 1 95.44 783 THR B CA 1
ATOM 12651 C C . THR B 1 783 ? 11.352 15.102 9.852 1 95.44 783 THR B C 1
ATOM 12653 O O . THR B 1 783 ? 11.844 15.094 8.719 1 95.44 783 THR B O 1
ATOM 12656 N N . VAL B 1 784 ? 11.172 16.188 10.578 1 96.12 784 VAL B N 1
ATOM 12657 C CA . VAL B 1 784 ? 11.641 17.484 10.094 1 96.12 784 VAL B CA 1
ATOM 12658 C C . VAL B 1 784 ? 13.164 17.469 9.977 1 96.12 784 VAL B C 1
ATOM 12660 O O . VAL B 1 784 ? 13.719 17.906 8.961 1 96.12 784 VAL B O 1
ATOM 12663 N N . LEU B 1 785 ? 13.789 16.969 11.016 1 96.12 785 LEU B N 1
ATOM 12664 C CA . LEU B 1 785 ? 15.25 16.891 11 1 96.12 785 LEU B CA 1
ATOM 12665 C C . LEU B 1 785 ? 15.727 15.914 9.922 1 96.12 785 LEU B C 1
ATOM 12667 O O . LEU B 1 785 ? 16.75 16.156 9.273 1 96.12 785 LEU B O 1
ATOM 12671 N N . TRP B 1 786 ? 14.984 14.828 9.773 1 96.25 786 TRP B N 1
ATOM 12672 C CA . TRP B 1 786 ? 15.297 13.859 8.734 1 96.25 786 TRP B CA 1
ATOM 12673 C C . TRP B 1 786 ? 15.234 14.5 7.352 1 96.25 786 TRP B C 1
ATOM 12675 O O . TRP B 1 786 ? 16.094 14.25 6.5 1 96.25 786 TRP B O 1
ATOM 12685 N N . ALA B 1 787 ? 14.227 15.32 7.098 1 96.5 787 ALA B N 1
ATOM 12686 C CA . ALA B 1 787 ? 14.094 16.031 5.824 1 96.5 787 ALA B CA 1
ATOM 12687 C C . ALA B 1 787 ? 15.289 16.938 5.582 1 96.5 787 ALA B C 1
ATOM 12689 O O . ALA B 1 787 ? 15.852 16.953 4.484 1 96.5 787 ALA B O 1
ATOM 12690 N N . LEU B 1 788 ? 15.656 17.688 6.625 1 96.5 788 LEU B N 1
ATOM 12691 C CA . LEU B 1 788 ? 16.812 18.578 6.523 1 96.5 788 LEU B CA 1
ATOM 12692 C C . LEU B 1 788 ? 18.062 17.797 6.172 1 96.5 788 LEU B C 1
ATOM 12694 O O . LEU B 1 788 ? 18.812 18.188 5.266 1 96.5 788 LEU B O 1
ATOM 12698 N N . CYS B 1 789 ? 18.281 16.672 6.793 1 94.56 789 CYS B N 1
ATOM 12699 C CA . CYS B 1 789 ? 19.469 15.867 6.562 1 94.56 789 CYS B CA 1
ATOM 12700 C C . CYS B 1 789 ? 19.438 15.242 5.176 1 94.56 789 CYS B C 1
ATOM 12702 O O . CYS B 1 789 ? 20.469 15.125 4.516 1 94.56 789 CYS B O 1
ATOM 12704 N N . THR B 1 790 ? 18.266 14.781 4.734 1 94.62 790 THR B N 1
ATOM 12705 C CA . THR B 1 790 ? 18.125 14.156 3.426 1 94.62 790 THR B CA 1
ATOM 12706 C C . THR B 1 790 ? 18.453 15.141 2.311 1 94.62 790 THR B C 1
ATOM 12708 O O . THR B 1 790 ? 19.141 14.797 1.35 1 94.62 790 THR B O 1
ATOM 12711 N N . HIS B 1 791 ? 18 16.359 2.457 1 95.75 791 HIS B N 1
ATOM 12712 C CA . HIS B 1 791 ? 18.25 17.391 1.459 1 95.75 791 HIS B CA 1
ATOM 12713 C C . HIS B 1 791 ? 19.734 17.766 1.418 1 95.75 791 HIS B C 1
ATOM 12715 O O . HIS B 1 791 ? 20.281 18.031 0.345 1 95.75 791 HIS B O 1
ATOM 12721 N N . THR B 1 792 ? 20.391 17.812 2.584 1 93.44 792 THR B N 1
ATOM 12722 C CA . THR B 1 792 ? 21.734 18.375 2.686 1 93.44 792 THR B CA 1
ATOM 12723 C C . THR B 1 792 ? 22.781 17.281 2.611 1 93.44 792 THR B C 1
ATOM 12725 O O . THR B 1 792 ? 23.984 17.562 2.588 1 93.44 792 THR B O 1
ATOM 12728 N N . GLY B 1 793 ? 22.406 16.062 2.617 1 90.19 793 GLY B N 1
ATOM 12729 C CA . GLY B 1 793 ? 23.344 14.945 2.451 1 90.19 793 GLY B CA 1
ATOM 12730 C C . GLY B 1 793 ? 24.078 14.602 3.725 1 90.19 793 GLY B C 1
ATOM 12731 O O . GLY B 1 793 ? 25.172 14.031 3.672 1 90.19 793 GLY B O 1
ATOM 12732 N N . ILE B 1 794 ? 23.562 15.031 4.895 1 89.38 794 ILE B N 1
ATOM 12733 C CA . ILE B 1 794 ? 24.156 14.656 6.168 1 89.38 794 ILE B CA 1
ATOM 12734 C C . ILE B 1 794 ? 23.828 13.203 6.488 1 89.38 794 ILE B C 1
ATOM 12736 O O . ILE B 1 794 ? 22.656 12.828 6.543 1 89.38 794 ILE B O 1
ATOM 12740 N N . THR B 1 795 ? 24.844 12.367 6.605 1 88.12 795 THR B N 1
ATOM 12741 C CA . THR B 1 795 ? 24.625 10.938 6.832 1 88.12 795 THR B CA 1
ATOM 12742 C C . THR B 1 795 ? 25.422 10.461 8.039 1 88.12 795 THR B C 1
ATOM 12744 O O . THR B 1 795 ? 26.375 11.117 8.469 1 88.12 795 THR B O 1
ATOM 12747 N N . ARG B 1 796 ? 25.016 9.398 8.547 1 88.19 796 ARG B N 1
ATOM 12748 C CA . ARG B 1 796 ? 25.734 8.734 9.625 1 88.19 796 ARG B CA 1
ATOM 12749 C C . ARG B 1 796 ? 26.953 7.977 9.078 1 88.19 796 ARG B C 1
ATOM 12751 O O . ARG B 1 796 ? 26.875 7.371 8.008 1 88.19 796 ARG B O 1
ATOM 12758 N N . PRO B 1 797 ? 27.984 8.039 9.898 1 86.19 797 PRO B N 1
ATOM 12759 C CA . PRO B 1 797 ? 29.141 7.254 9.461 1 86.19 797 PRO B CA 1
ATOM 12760 C C . PRO B 1 797 ? 28.859 5.75 9.469 1 86.19 797 PRO B C 1
ATOM 12762 O O . PRO B 1 797 ? 28.078 5.266 10.289 1 86.19 797 PRO B O 1
ATOM 12765 N N . ALA B 1 798 ? 29.5 5.023 8.609 1 78.5 798 ALA B N 1
ATOM 12766 C CA . ALA B 1 798 ? 29.297 3.584 8.461 1 78.5 798 ALA B CA 1
ATOM 12767 C C . ALA B 1 798 ? 29.812 2.836 9.688 1 78.5 798 ALA B C 1
ATOM 12769 O O . ALA B 1 798 ? 29.219 1.838 10.109 1 78.5 798 ALA B O 1
ATOM 12770 N N . ILE B 1 799 ? 30.953 3.379 10.203 1 81.25 799 ILE B N 1
ATOM 12771 C CA . ILE B 1 799 ? 31.562 2.764 11.383 1 81.25 799 ILE B CA 1
ATOM 12772 C C . ILE B 1 799 ? 31.5 3.734 12.562 1 81.25 799 ILE B C 1
ATOM 12774 O O . ILE B 1 799 ? 31.766 4.93 12.406 1 81.25 799 ILE B O 1
ATOM 12778 N N . ALA B 1 800 ? 31.125 3.172 13.641 1 84.38 800 ALA B N 1
ATOM 12779 C CA . ALA B 1 800 ? 31.062 4.016 14.828 1 84.38 800 ALA B CA 1
ATOM 12780 C C . ALA B 1 800 ? 32.438 4.602 15.148 1 84.38 800 ALA B C 1
ATOM 12782 O O . ALA B 1 800 ? 33.469 3.914 15.031 1 84.38 800 ALA B O 1
ATOM 12783 N N . PRO B 1 801 ? 32.469 5.812 15.445 1 83.31 801 PRO B N 1
ATOM 12784 C CA . PRO B 1 801 ? 33.781 6.469 15.656 1 83.31 801 PRO B CA 1
ATOM 12785 C C . PRO B 1 801 ? 34.594 5.801 16.75 1 83.31 801 PRO B C 1
ATOM 12787 O O . PRO B 1 801 ? 35.844 5.754 16.641 1 83.31 801 PRO B O 1
ATOM 12790 N N . TRP B 1 802 ? 34 5.277 17.766 1 84.81 802 TRP B N 1
ATOM 12791 C CA . TRP B 1 802 ? 34.781 4.633 18.828 1 84.81 802 TRP B CA 1
ATOM 12792 C C . TRP B 1 802 ? 35.344 3.303 18.344 1 84.81 802 TRP B C 1
ATOM 12794 O O . TRP B 1 802 ? 36.406 2.875 18.781 1 84.81 802 TRP B O 1
ATOM 12804 N N . GLU B 1 803 ? 34.719 2.639 17.469 1 84.12 803 GLU B N 1
ATOM 12805 C CA . GLU B 1 803 ? 35.219 1.41 16.875 1 84.12 803 GLU B CA 1
ATOM 12806 C C . GLU B 1 803 ? 36.375 1.704 15.914 1 84.12 803 GLU B C 1
ATOM 12808 O O . GLU B 1 803 ? 37.375 0.951 15.867 1 84.12 803 GLU B O 1
ATOM 12813 N N . ALA B 1 804 ? 36.219 2.771 15.195 1 80.25 804 ALA B N 1
ATOM 12814 C CA . ALA B 1 804 ? 37.281 3.18 14.281 1 80.25 804 ALA B CA 1
ATOM 12815 C C . ALA B 1 804 ? 38.562 3.523 15.039 1 80.25 804 ALA B C 1
ATOM 12817 O O . ALA B 1 804 ? 39.688 3.186 14.602 1 80.25 804 ALA B O 1
ATOM 12818 N N . GLN B 1 805 ? 38.438 4.18 16.188 1 80.94 805 GLN B N 1
ATOM 12819 C CA . GLN B 1 805 ? 39.594 4.535 17 1 80.94 805 GLN B CA 1
ATOM 12820 C C . GLN B 1 805 ? 40.25 3.295 17.594 1 80.94 805 GLN B C 1
ATOM 12822 O O . GLN B 1 805 ? 41.469 3.227 17.688 1 80.94 805 GLN B O 1
ATOM 12827 N N . ARG B 1 806 ? 39.438 2.33 17.906 1 79.62 806 ARG B N 1
ATOM 12828 C CA . ARG B 1 806 ? 39.969 1.083 18.453 1 79.62 806 ARG B CA 1
ATOM 12829 C C . ARG B 1 806 ? 40.719 0.311 17.375 1 79.62 806 ARG B C 1
ATOM 12831 O O . ARG B 1 806 ? 41.75 -0.293 17.656 1 79.62 806 ARG B O 1
ATOM 12838 N N . HIS B 1 807 ? 40.156 0.254 16.188 1 78 807 HIS B N 1
ATOM 12839 C CA . HIS B 1 807 ? 40.812 -0.433 15.094 1 78 807 HIS B CA 1
ATOM 12840 C C . HIS B 1 807 ? 42.156 0.225 14.766 1 78 807 HIS B C 1
ATOM 12842 O O . HIS B 1 807 ? 43.125 -0.464 14.461 1 78 807 HIS B O 1
ATOM 12848 N N . HIS B 1 808 ? 42.125 1.561 14.797 1 70.19 808 HIS B N 1
ATOM 12849 C CA . HIS B 1 808 ? 43.375 2.277 14.523 1 70.19 808 HIS B CA 1
ATOM 12850 C C . HIS B 1 808 ? 44.406 2.039 15.633 1 70.19 808 HIS B C 1
ATOM 12852 O O . HIS B 1 808 ? 45.594 2.002 15.367 1 70.19 808 HIS B O 1
ATOM 12858 N N . ALA B 1 809 ? 43.844 1.889 16.766 1 68.06 809 ALA B N 1
ATOM 12859 C CA . ALA B 1 809 ? 44.781 1.639 17.875 1 68.06 809 ALA B CA 1
ATOM 12860 C C . ALA B 1 809 ? 45.344 0.223 17.812 1 68.06 809 ALA B C 1
ATOM 12862 O O . ALA B 1 809 ? 46.438 -0.035 18.312 1 68.06 809 ALA B O 1
ATOM 12863 N N . LEU B 1 810 ? 44.562 -0.7 17.203 1 58.34 810 LEU B N 1
ATOM 12864 C CA . LEU B 1 810 ? 45 -2.082 17.109 1 58.34 810 LEU B CA 1
ATOM 12865 C C . LEU B 1 810 ? 45.906 -2.271 15.891 1 58.34 810 LEU B C 1
ATOM 12867 O O . LEU B 1 810 ? 46.562 -3.301 15.758 1 58.34 810 LEU B O 1
ATOM 12871 N N . GLU B 1 811 ? 45.875 -1.481 14.875 1 51.75 811 GLU B N 1
ATOM 12872 C CA . GLU B 1 811 ? 46.844 -1.588 13.82 1 51.75 811 GLU B CA 1
ATOM 12873 C C . GLU B 1 811 ? 48.219 -1.086 14.289 1 51.75 811 GLU B C 1
ATOM 12875 O O . GLU B 1 811 ? 48.344 0.054 14.742 1 51.75 811 GLU B O 1
ATOM 12880 N N . PRO B 1 812 ? 49.25 -1.988 14.516 1 47.03 812 PRO B N 1
ATOM 12881 C CA . PRO B 1 812 ? 50.594 -1.538 14.906 1 47.03 812 PRO B CA 1
ATOM 12882 C C . PRO B 1 812 ? 51.219 -0.586 13.891 1 47.03 812 PRO B C 1
ATOM 12884 O O . PRO B 1 812 ? 50.906 -0.656 12.703 1 47.03 812 PRO B O 1
#

Secondary structure (DSSP, 8-state):
--TTSSHHHHHHHHHHHHHTSGGG-SSHHHHHHHHHHHHHHHHHHHHHHHHHHSS-TTS--SB--HHHHHHHHHHHTTHHHHHHHHHHHHHHHHHHHHHH-TT-HHHHHHHHS--HHHHHHHHHHHHHHHHGGGTS---SS--HHHHHHHHHHHHHHHHHHHHHHHH--SHHHHHHHHHHHHHHHHHHHHHHHHHHHHHH-TTTTTHHHHHHHHHHHHHHHHHHHTTSS-TT--THHHHHT---EEE-GGGS-EEEETTEEEE------SS--SS----SSEEHHHHHHHHHHSTTSHHHH-THHHHHHHHHHHHHHHHHHHTTPPPPHHHHHHHHIIIIIIIHHHHHHHHHHHHHTS---HHHHHHHHHHHHHHHHHHHHHHHHHHHHHHHHBSSGGGG--HHHHIIIIIIHHHHHHHHHHHHHHHHTTT-HHHHHHHHHHH-HHHHH-HHHHHHHHHHHTTT-HHHHHHHHHHHHHHHHHHHHHHHHHHHHHHHHT-HHHHHHHHHHHHH-HHHHH-HHHHHHHHHHHHHHHHS-----EEE---TTT-SSS-GGGPPEEEPPHHHHHHHHHHHHHHHHTHHHHSPPP-SSHHHHHSGGGTT-TTHHHHHHTT--S-HHHHHHHHHHHHHHHHHHHHHTT-----HHHHHHHHHHHHHHHHHHH-GGGSSS-HHHHHHHHHHHHHHHHHHHTSHHHHHH--HHHHHHHHHHHHTSS---SHHHHHHHHHHHHHHHHHTT--HHHHHHHHHHHHHHHHS---SHHHHHHHHHHGGGT--HHHHHHHHHHHHT----SS-HHHHHHHHHH--/--TTSSSHHHHHHHHHHHHHHHS--SSTHHHHHHHHHHHHHHHHHHHHHHHHHSS-TTS---B--HHHHHHHHHHHTTHHHHHHHHHHHHHHHHHHHHHH-TT-HHHHHHHHS--HHHHHHHHHHHHHHHHGGGTS---SS--HHHHHHHHHHHHHHHHHHHHHHHH--SHHHHHHHHHHHHHHHHHHHHHHHHHHHHHH-TTTTTHHHHHHHHHHHHHHHHHHHTTSS-TT--THHHHHT---EEE-GGGS-EEEETTEEEE------SS--SS----SSEEHHHHHHHHHHSTTSHHHH-THHHHHHHHHHHHHHHHHHHTTPPPPHHHHHHHHIIIIIIIHHHHHHHHHHHHHTS---HHHHHHHHHHHHHHHHHHHHHHHHHHHHHHHHBSSGGGG--HHHHIIIIIIHHHHHHHHHHHHHHHHTTT-HHHHHHHHHHH-HHHHH-HHHHHHHHHHHTTT-HHHHHHHHHHHHHHHHHHHHHHHHHHHHHHHHT-HHHHHHHHHHHHH-HHHHH-HHHHHHHHHHHHHHHHS-----EEE---SSS-SSS-GGGPPEEEPPHHHHHHHHHHHHHHHHTHHHHSPPP-SSHHHHHSTTTTT-TTHHHHHHTT--S-HHHHHHHHHHHHHHHHHHHHHTT-----HHHHHHHHHHHHHHHHHHH-GGGSSS-HHHHHHHHHHHHHHHHHHHTSHHHHHH--HHHHHHHHHHHHTSS---SHHHHHHHHHHHHHHHHHTT--HHHHHHHHHHHHHHHHS---SHHHHHHHHHHGGGT--HHHHHHHHHHHHT----SS-HHHHHHHHHH--

pLDDT: mean 82.56, std 14.03, range [19.55, 98.06]